Protein 3PZ6 (pdb70)

CATH classification: 3.90.740.10

Foldseek 3Di:
DKWKWFWWWQDDVVVVVVVVVCPPVVVDDDDDDDDDPLSVVVVVVLVVLPLPAAIETEIATDPFLLLQQFFQAKEAAQADKWFWFAQARRYIYIFQPLQQQLCQCVPRHHPDPRRDTRTRGMDGSLSQFQTWTCGPNYPDRIAGYHYDNPQDSNDTGRMHTAQQLQQLVSVQVLVCLLVCPVVVVVVSVHPNVVHRVVRDGDQFKQQPVQGRSQSCRQCVVVPAPVVSNVVSNCCRVVSQQPRIATCDTPRHRHHSVVCRVVSSVVCVVVVRIDMGDDD/DKWWWFWWWQDDVPVVVVVVVCVVVPPDDDDDDDDDPLSVVVVVLLVVQDADQAIETEIAIDPFLLLLQFFLAKEAAQAAKWFWFAFAPRYIYIFQPLAQQQCQCVPGHHPDDRRDTGTGGIDGSNSQFQTWTQGPNYPDRIAGYHYDNPFDSNPDRRMHTAQQLQQLSSVQVLVCCLVCPVVPVVVSVHPNVVHRPVRDHDQFKQQPVAGRSQSVRQCVVVPDDVVVNVVSNCCRVPSQQPRIATCDTPRHGHHSVVCRVVSSVVCVVVVRIDMGDD/DKWWFWWWQDDVVVVPVDDDDPLSVVVVVVQVVLVQPQATETEIAIDPFLLLLQFFQAKEAAQAAKWWWWDPDPRYIYIFFPLQQVQCVPPDHTHTGDIDGSLSQFQTWTQGPNYPDRIAGYHYDHVQDSNDDRRMHTAQQLQQLVSVVVLVCCLVCPVVRVVVNVNPNVVHRVVRDGDQFKAQVVAGRSQSVRCDVVVDDPDPVSVVSRCVRVPSQQPRIATCDGPRHGHHSVVCSVVSSVVCVVVVRIDDGDHD/DKKWFWWWQDDPVPVPVDDPLSVVVVVVQVVQVQPQAIETETAIDPFLLLLQFFLAKEAAQADKWWWKDPDPRYIYIFQPLQQVQCVVPPPIDTGDIDGSLSQFQTWTQGPNYPDRIAGYHYDNPQDSNDHRRMHTAQQLQQLVSVVVLVCCLVCPPVRCVVSVNDNVPHRPVRDGDQFKQQPPQGTSNSVSLCVVVVDDVSSVVSRCCRVVSQQPGIATCDGPRHPHRSPVCSVVSSVVCVVVVRIDDGDDDD/DKKWWFWWWQDDCVVVCVPDDQVLSVVVVVLQVVQPQPQAIETETAIDLFLLLLQFFLAKEAAQAAKWFWWDPDPRYIYIFFPLCCVQCVCPTHTGGIDGSLSQAQTWTQGPNYPDRIAGYHYDNPFDSNDDGRMHTAQLLQQLVNVQVLVCLLVCPVPRVVVSVHPCVPHRVVRDHDQFKQQPVAGRSRSVRLQVVVVHPDCSRVVSRVVRVVSQCVRIATCDTPRHRHHSVVCRVVSVVVCVVVVRIDMGDDD/DKWWFWWWQDDCVVVCPDDDPLSVVVVVVLVVLPDPQATETETAIDPFLLLQQFFLAKEAAQAAKWWWWDPDPRYIYIFFVLQCVQVVCVIDTRDMDGVLSQAQTWTQGPNYPDRIAGYHYDNPFDSNDDGRMHTAQQLQQLLNVLVLVCLLVCPVPRVVVSVNPCVPHGVVRDHDQFKQQPVQGGSNSCSQCVVDDRPSDDVSSVVSRCVSVVSQLVRMATCDGPRHGHGSVVCSVVSVVVCVVVVRTDDDDDDDPDD

Structure (mmCIF, N/CA/C/O backbone):
data_3PZ6
#
_entry.id   3PZ6
#
_cell.length_a   232.280
_cell.length_b   72.094
_cell.length_c   111.249
_cell.angle_alpha   90.00
_cell.angle_beta   95.06
_cell.angle_gamma   90.00
#
_symmetry.space_group_name_H-M   'C 1 2 1'
#
loop_
_entity.id
_entity.type
_entity.pdbx_description
1 polymer 'Leucyl-tRNA synthetase'
2 water water
#
loop_
_atom_site.group_PDB
_atom_site.id
_atom_site.type_symbol
_atom_site.label_atom_id
_atom_site.label_alt_id
_atom_site.label_comp_id
_atom_site.label_asym_id
_atom_site.label_entity_id
_atom_site.label_seq_id
_atom_site.pdbx_PDB_ins_code
_atom_site.Cartn_x
_atom_site.Cartn_y
_atom_site.Cartn_z
_atom_site.occupancy
_atom_site.B_iso_or_equiv
_atom_site.auth_seq_id
_atom_site.auth_comp_id
_atom_site.auth_asym_id
_atom_site.auth_atom_id
_atom_site.pdbx_PDB_model_num
ATOM 1 N N . GLN A 1 9 ? 76.683 -10.634 50.219 1.00 61.72 259 GLN A N 1
ATOM 2 C CA . GLN A 1 9 ? 75.734 -10.460 49.078 1.00 69.87 259 GLN A CA 1
ATOM 3 C C . GLN A 1 9 ? 76.446 -10.506 47.720 1.00 67.53 259 GLN A C 1
ATOM 4 O O . GLN A 1 9 ? 77.499 -9.878 47.528 1.00 59.14 259 GLN A O 1
ATOM 6 N N . GLU A 1 10 ? 75.860 -11.259 46.790 1.00 58.65 260 GLU A N 1
ATOM 7 C CA . GLU A 1 10 ? 76.360 -11.351 45.426 1.00 53.40 260 GLU A CA 1
ATOM 8 C C . GLU A 1 10 ? 75.757 -10.254 44.552 1.00 58.99 260 GLU A C 1
ATOM 9 O O . GLU A 1 10 ? 74.569 -9.937 44.666 1.00 59.45 260 GLU A O 1
ATOM 11 N N . TYR A 1 11 ? 76.587 -9.671 43.691 1.00 54.97 261 TYR A N 1
ATOM 12 C CA . TYR A 1 11 ? 76.111 -8.738 42.675 1.00 51.64 261 TYR A CA 1
ATOM 13 C C . TYR A 1 11 ? 75.861 -9.470 41.363 1.00 43.57 261 TYR A C 1
ATOM 14 O O . TYR A 1 11 ? 76.651 -10.324 40.962 1.00 46.78 261 TYR A O 1
ATOM 23 N N . ILE A 1 12 ? 74.764 -9.136 40.694 1.00 42.75 262 ILE A N 1
ATOM 24 C CA . ILE A 1 12 ? 74.530 -9.630 39.342 1.00 41.05 262 ILE A CA 1
ATOM 25 C C . ILE A 1 12 ? 74.995 -8.567 38.345 1.00 43.32 262 ILE A C 1
ATOM 26 O O . ILE A 1 12 ? 74.455 -7.462 38.306 1.00 41.14 262 ILE A O 1
ATOM 31 N N . GLY A 1 13 ? 76.018 -8.902 37.564 1.00 37.82 263 GLY A N 1
ATOM 32 C CA . GLY A 1 13 ? 76.568 -7.982 36.582 1.00 34.43 263 GLY A CA 1
ATOM 33 C C . GLY A 1 13 ? 75.957 -8.228 35.222 1.00 34.45 263 GLY A C 1
ATOM 34 O O . GLY A 1 13 ? 76.269 -9.218 34.575 1.00 38.76 263 GLY A O 1
ATOM 35 N N . ILE A 1 14 ? 75.088 -7.320 34.790 1.00 31.96 264 ILE A N 1
ATOM 36 C CA . ILE A 1 14 ? 74.371 -7.474 33.532 1.00 30.52 264 ILE A CA 1
ATOM 37 C C . ILE A 1 14 ? 75.282 -7.137 32.359 1.00 28.46 264 ILE A C 1
ATOM 38 O O . ILE A 1 14 ? 75.921 -6.088 32.348 1.00 34.49 264 ILE A O 1
ATOM 43 N N . LYS A 1 15 ? 75.345 -8.037 31.383 1.00 23.44 265 LYS A N 1
ATOM 44 C CA . LYS A 1 15 ? 76.174 -7.833 30.206 1.00 25.47 265 LYS A CA 1
ATOM 45 C C . LYS A 1 15 ? 75.440 -7.005 29.154 1.00 36.88 265 LYS A C 1
ATOM 46 O O . LYS A 1 15 ? 74.637 -7.525 28.377 1.00 36.42 265 LYS A O 1
ATOM 52 N N . LEU A 1 16 ? 75.715 -5.706 29.149 1.00 33.31 266 LEU A N 1
ATOM 53 C CA . LEU A 1 16 ? 75.144 -4.812 28.160 1.00 33.13 266 LEU A CA 1
ATOM 54 C C . LEU A 1 16 ? 76.070 -4.767 26.952 1.00 35.33 266 LEU A C 1
ATOM 55 O O . LEU A 1 16 ? 77.153 -4.181 27.008 1.00 36.65 266 LEU A O 1
ATOM 60 N N . GLU A 1 17 ? 75.647 -5.401 25.863 1.00 35.17 267 GLU A N 1
ATOM 61 C CA . GLU A 1 17 ? 76.505 -5.541 24.692 1.00 38.16 267 GLU A CA 1
ATOM 62 C C . GLU A 1 17 ? 76.585 -4.246 23.899 1.00 35.48 267 GLU A C 1
ATOM 63 O O . GLU A 1 17 ? 75.572 -3.740 23.409 1.00 31.73 267 GLU A O 1
ATOM 69 N N . LEU A 1 18 ? 77.795 -3.716 23.780 1.00 31.05 268 LEU A N 1
ATOM 70 C CA . LEU A 1 18 ? 78.037 -2.581 22.914 1.00 32.59 268 LEU A CA 1
ATOM 71 C C . LEU A 1 18 ? 77.849 -3.043 21.478 1.00 31.01 268 LEU A C 1
ATOM 72 O O . LEU A 1 18 ? 78.605 -3.872 20.979 1.00 33.00 268 LEU A O 1
ATOM 77 N N . ILE A 1 19 ? 76.813 -2.515 20.839 1.00 34.58 269 ILE A N 1
ATOM 78 C CA . ILE A 1 19 ? 76.425 -2.913 19.492 1.00 32.95 269 ILE A CA 1
ATOM 79 C C . ILE A 1 19 ? 77.534 -2.641 18.483 1.00 33.77 269 ILE A C 1
ATOM 80 O O . ILE A 1 19 ? 78.085 -1.548 18.430 1.00 35.63 269 ILE A O 1
ATOM 85 N N . ASN A 1 20 ? 77.867 -3.658 17.699 1.00 42.64 270 ASN A N 1
ATOM 86 C CA . ASN A 1 20 ? 78.842 -3.513 16.634 1.00 40.22 270 ASN A CA 1
ATOM 87 C C . ASN A 1 20 ? 78.112 -3.297 15.318 1.00 44.51 270 ASN A C 1
ATOM 88 O O . ASN A 1 20 ? 77.531 -4.228 14.751 1.00 46.91 270 ASN A O 1
ATOM 93 N N . TYR A 1 21 ? 78.137 -2.054 14.847 1.00 41.23 271 TYR A N 1
ATOM 94 C CA . TYR A 1 21 ? 77.423 -1.677 13.637 1.00 43.05 271 TYR A CA 1
ATOM 95 C C . TYR A 1 21 ? 78.140 -2.122 12.369 1.00 50.70 271 TYR A C 1
ATOM 96 O O . TYR A 1 21 ? 77.530 -2.183 11.300 1.00 60.72 271 TYR A O 1
ATOM 105 N N . THR A 1 22 ? 79.430 -2.429 12.494 1.00 45.59 272 THR A N 1
ATOM 106 C CA . THR A 1 22 ? 80.200 -2.988 11.391 1.00 49.62 272 THR A CA 1
ATOM 107 C C . THR A 1 22 ? 79.718 -4.404 11.098 1.00 57.87 272 THR A C 1
ATOM 108 O O . THR A 1 22 ? 79.348 -4.712 9.961 1.00 63.93 272 THR A O 1
ATOM 112 N N . THR A 1 23 ? 79.701 -5.252 12.127 1.00 52.32 273 THR A N 1
ATOM 113 C CA . THR A 1 23 ? 79.253 -6.635 11.979 1.00 55.59 273 THR A CA 1
ATOM 114 C C . THR A 1 23 ? 77.844 -6.686 11.383 1.00 65.94 273 THR A C 1
ATOM 115 O O . THR A 1 23 ? 77.619 -7.360 10.373 1.00 73.06 273 THR A O 1
ATOM 119 N N . LEU A 1 24 ? 76.920 -5.944 11.994 1.00 61.41 274 LEU A N 1
ATOM 120 C CA . LEU A 1 24 ? 75.523 -5.874 11.550 1.00 62.07 274 LEU A CA 1
ATOM 121 C C . LEU A 1 24 ? 75.376 -5.507 10.074 1.00 68.90 274 LEU A C 1
ATOM 122 O O . LEU A 1 24 ? 74.486 -6.017 9.390 1.00 73.71 274 LEU A O 1
ATOM 127 N N . LEU A 1 25 ? 76.249 -4.626 9.592 1.00 69.65 275 LEU A N 1
ATOM 128 C CA . LEU A 1 25 ? 76.220 -4.181 8.199 1.00 71.76 275 LEU A CA 1
ATOM 129 C C . LEU A 1 25 ? 76.795 -5.244 7.254 1.00 77.25 275 LEU A C 1
ATOM 130 O O . LEU A 1 25 ? 76.387 -5.339 6.091 1.00 79.23 275 LEU A O 1
ATOM 135 N N . GLU A 1 26 ? 77.739 -6.034 7.766 1.00 74.38 276 GLU A N 1
ATOM 136 C CA . GLU A 1 26 ? 78.312 -7.165 7.032 1.00 74.89 276 GLU A CA 1
ATOM 137 C C . GLU A 1 26 ? 77.555 -8.462 7.350 1.00 78.69 276 GLU A C 1
ATOM 138 O O . GLU A 1 26 ? 78.103 -9.563 7.245 1.00 76.91 276 GLU A O 1
ATOM 140 N N . GLU A 1 27 ? 76.293 -8.311 7.747 1.00 78.19 277 GLU A N 1
ATOM 141 C CA . GLU A 1 27 ? 75.392 -9.430 8.011 1.00 75.55 277 GLU A CA 1
ATOM 142 C C . GLU A 1 27 ? 73.993 -9.093 7.501 1.00 78.47 277 GLU A C 1
ATOM 143 O O . GLU A 1 27 ? 73.180 -9.987 7.247 1.00 77.52 277 GLU A O 1
ATOM 145 N N . GLN A 1 28 ? 73.726 -7.796 7.350 1.00 81.35 278 GLN A N 1
ATOM 146 C CA . GLN A 1 28 ? 72.484 -7.310 6.745 1.00 87.06 278 GLN A CA 1
ATOM 147 C C . GLN A 1 28 ? 72.499 -7.464 5.221 1.00 88.23 278 GLN A C 1
ATOM 148 O O . GLN A 1 28 ? 71.626 -6.933 4.528 1.00 91.07 278 GLN A O 1
ATOM 150 N N . ARG A 1 29 ? 73.494 -8.190 4.711 1.00 85.18 279 ARG A N 1
ATOM 151 C CA . ARG A 1 29 ? 73.614 -8.479 3.282 1.00 88.32 279 ARG A CA 1
ATOM 152 C C . ARG A 1 29 ? 73.531 -9.986 3.008 1.00 90.07 279 ARG A C 1
ATOM 153 O O . ARG A 1 29 ? 73.599 -10.423 1.854 1.00 82.82 279 ARG A O 1
ATOM 161 N N . GLU A 1 30 ? 73.364 -10.757 4.087 1.00 89.21 280 GLU A N 1
ATOM 162 C CA . GLU A 1 30 ? 73.263 -12.225 4.065 1.00 75.72 280 GLU A CA 1
ATOM 163 C C . GLU A 1 30 ? 74.553 -12.896 3.611 1.00 72.73 280 GLU A C 1
ATOM 164 O O . GLU A 1 30 ? 75.456 -13.121 4.416 1.00 76.15 280 GLU A O 1
ATOM 166 N N . ALA A 1 47 ? 60.519 -0.404 -0.701 1.00 57.70 297 ALA A N 1
ATOM 167 C CA . ALA A 1 47 ? 60.256 0.852 -0.004 1.00 83.05 297 ALA A CA 1
ATOM 168 C C . ALA A 1 47 ? 61.300 1.909 -0.356 1.00 86.53 297 ALA A C 1
ATOM 169 O O . ALA A 1 47 ? 62.327 1.592 -0.973 1.00 86.88 297 ALA A O 1
ATOM 171 N N . GLU A 1 48 ? 61.028 3.158 0.039 1.00 80.72 298 GLU A N 1
ATOM 172 C CA . GLU A 1 48 ? 61.896 4.313 -0.245 1.00 83.59 298 GLU A CA 1
ATOM 173 C C . GLU A 1 48 ? 62.090 4.567 -1.746 1.00 87.09 298 GLU A C 1
ATOM 174 O O . GLU A 1 48 ? 62.083 5.718 -2.193 1.00 77.12 298 GLU A O 1
ATOM 176 N N . LYS A 1 49 ? 62.254 3.486 -2.511 1.00 85.41 299 LYS A N 1
ATOM 177 C CA . LYS A 1 49 ? 62.282 3.529 -3.972 1.00 80.16 299 LYS A CA 1
ATOM 178 C C . LYS A 1 49 ? 60.925 3.941 -4.556 1.00 80.54 299 LYS A C 1
ATOM 179 O O . LYS A 1 49 ? 60.689 3.805 -5.759 1.00 78.37 299 LYS A O 1
ATOM 181 N N . LEU A 1 50 ? 60.044 4.443 -3.690 1.00 78.82 300 LEU A N 1
ATOM 182 C CA . LEU A 1 50 ? 58.726 4.940 -4.081 1.00 66.63 300 LEU A CA 1
ATOM 183 C C . LEU A 1 50 ? 58.360 6.239 -3.347 1.00 73.22 300 LEU A C 1
ATOM 184 O O . LEU A 1 50 ? 57.243 6.390 -2.843 1.00 68.95 300 LEU A O 1
ATOM 189 N N . ASN A 1 51 ? 59.318 7.167 -3.304 1.00 73.12 301 ASN A N 1
ATOM 190 C CA . ASN A 1 51 ? 59.148 8.503 -2.714 1.00 74.40 301 ASN A CA 1
ATOM 191 C C . ASN A 1 51 ? 58.394 8.535 -1.377 1.00 79.44 301 ASN A C 1
ATOM 192 O O . ASN A 1 51 ? 57.518 9.380 -1.151 1.00 82.58 301 ASN A O 1
ATOM 194 N N . ILE A 1 52 ? 58.743 7.595 -0.505 1.00 80.23 302 ILE A N 1
ATOM 195 C CA . ILE A 1 52 ? 58.257 7.585 0.868 1.00 82.70 302 ILE A CA 1
ATOM 196 C C . ILE A 1 52 ? 59.476 7.594 1.801 1.00 80.53 302 ILE A C 1
ATOM 197 O O . ILE A 1 52 ? 60.249 6.626 1.850 1.00 79.35 302 ILE A O 1
ATOM 202 N N . LYS A 1 53 ? 59.648 8.702 2.520 1.00 74.31 303 LYS A N 1
ATOM 203 C CA . LYS A 1 53 ? 60.868 8.936 3.295 1.00 85.29 303 LYS A CA 1
ATOM 204 C C . LYS A 1 53 ? 60.902 8.180 4.620 1.00 85.88 303 LYS A C 1
ATOM 205 O O . LYS A 1 53 ? 59.929 8.196 5.384 1.00 82.99 303 LYS A O 1
ATOM 207 N N . LEU A 1 54 ? 62.029 7.516 4.872 1.00 83.35 304 LEU A N 1
ATOM 208 C CA . LEU A 1 54 ? 62.305 6.898 6.173 1.00 86.14 304 LEU A CA 1
ATOM 209 C C . LEU A 1 54 ? 63.797 6.868 6.528 1.00 86.39 304 LEU A C 1
ATOM 210 O O . LEU A 1 54 ? 64.670 7.007 5.656 1.00 80.69 304 LEU A O 1
ATOM 215 N N . PRO A 1 55 ? 64.060 6.698 7.824 1.00 85.84 305 PRO A N 1
ATOM 216 C CA . PRO A 1 55 ? 65.404 6.742 8.393 1.00 86.63 305 PRO A CA 1
ATOM 217 C C . PRO A 1 55 ? 66.411 5.878 7.636 1.00 87.88 305 PRO A C 1
ATOM 218 O O . PRO A 1 55 ? 66.159 4.694 7.378 1.00 80.09 305 PRO A O 1
ATOM 220 N N . ARG A 1 56 ? 67.544 6.483 7.272 1.00 89.16 306 ARG A N 1
ATOM 221 C CA . ARG A 1 56 ? 68.678 5.744 6.709 1.00 82.93 306 ARG A CA 1
ATOM 222 C C . ARG A 1 56 ? 69.237 4.822 7.792 1.00 78.95 306 ARG A C 1
ATOM 223 O O . ARG A 1 56 ? 69.036 5.078 8.988 1.00 71.23 306 ARG A O 1
ATOM 225 N N . PHE A 1 57 ? 69.921 3.749 7.388 1.00 75.72 307 PHE A N 1
ATOM 226 C CA . PHE A 1 57 ? 70.456 2.800 8.365 1.00 74.40 307 PHE A CA 1
ATOM 227 C C . PHE A 1 57 ? 71.245 3.523 9.457 1.00 72.38 307 PHE A C 1
ATOM 228 O O . PHE A 1 57 ? 72.231 4.217 9.180 1.00 65.66 307 PHE A O 1
ATOM 236 N N . TYR A 1 58 ? 70.782 3.363 10.692 1.00 65.45 308 TYR A N 1
ATOM 237 C CA . TYR A 1 58 ? 71.367 4.052 11.830 1.00 55.63 308 TYR A CA 1
ATOM 238 C C . TYR A 1 58 ? 72.736 3.482 12.201 1.00 50.38 308 TYR A C 1
ATOM 239 O O . TYR A 1 58 ? 72.973 2.280 12.088 1.00 48.14 308 TYR A O 1
ATOM 248 N N . SER A 1 59 ? 73.626 4.367 12.643 1.00 47.17 309 SER A N 1
ATOM 249 C CA . SER A 1 59 ? 74.954 3.990 13.108 1.00 45.63 309 SER A CA 1
ATOM 250 C C . SER A 1 59 ? 75.393 4.944 14.213 1.00 45.96 309 SER A C 1
ATOM 251 O O . SER A 1 59 ? 75.258 6.164 14.082 1.00 48.98 309 SER A O 1
ATOM 254 N N . ASN A 1 60 ? 75.908 4.385 15.304 1.00 42.83 310 ASN A N 1
ATOM 255 C CA . ASN A 1 60 ? 76.355 5.188 16.437 1.00 35.04 310 ASN A CA 1
ATOM 256 C C . ASN A 1 60 ? 77.865 5.394 16.430 1.00 37.58 310 ASN A C 1
ATOM 257 O O . ASN A 1 60 ? 78.623 4.430 16.555 1.00 38.36 310 ASN A O 1
ATOM 262 N N . PRO A 1 61 ? 78.302 6.661 16.299 1.00 36.40 311 PRO A N 1
ATOM 263 C CA . PRO A 1 61 ? 79.710 7.041 16.192 1.00 28.93 311 PRO A CA 1
ATOM 264 C C . PRO A 1 61 ? 80.524 6.834 17.467 1.00 34.49 311 PRO A C 1
ATOM 265 O O . PRO A 1 61 ? 81.743 6.689 17.392 1.00 42.75 311 PRO A O 1
ATOM 269 N N . LYS A 1 62 ? 79.871 6.837 18.623 1.00 31.38 312 LYS A N 1
ATOM 270 C CA . LYS A 1 62 ? 80.566 6.565 19.876 1.00 30.36 312 LYS A CA 1
ATOM 271 C C . LYS A 1 62 ? 80.975 5.095 19.955 1.00 33.45 312 LYS A C 1
ATOM 272 O O . LYS A 1 62 ? 82.046 4.774 20.465 1.00 30.27 312 LYS A O 1
ATOM 278 N N . ASN A 1 63 ? 80.115 4.215 19.444 1.00 30.32 313 ASN A N 1
ATOM 279 C CA . ASN A 1 63 ? 80.405 2.784 19.374 1.00 33.82 313 ASN A CA 1
ATOM 280 C C . ASN A 1 63 ? 81.603 2.500 18.469 1.00 34.30 313 ASN A C 1
ATOM 281 O O . ASN A 1 63 ? 82.505 1.750 18.848 1.00 34.46 313 ASN A O 1
ATOM 286 N N . LYS A 1 64 ? 81.608 3.124 17.290 1.00 30.01 314 LYS A N 1
ATOM 287 C CA . LYS A 1 64 ? 82.695 2.985 16.325 1.00 35.91 314 LYS A CA 1
ATOM 288 C C . LYS A 1 64 ? 84.045 3.423 16.903 1.00 40.90 314 LYS A C 1
ATOM 289 O O . LYS A 1 64 ? 85.050 2.729 16.733 1.00 45.01 314 LYS A O 1
ATOM 291 N N . ALA A 1 65 ? 84.060 4.558 17.599 1.00 31.96 315 ALA A N 1
ATOM 292 C CA . ALA A 1 65 ? 85.296 5.080 18.184 1.00 38.10 315 ALA A CA 1
ATOM 293 C C . ALA A 1 65 ? 85.871 4.161 19.258 1.00 40.15 315 ALA A C 1
ATOM 294 O O . ALA A 1 65 ? 87.090 4.010 19.353 1.00 41.45 315 ALA A O 1
ATOM 296 N N . ILE A 1 66 ? 84.995 3.551 20.059 1.00 35.01 316 ILE A N 1
ATOM 297 C CA . ILE A 1 66 ? 85.423 2.564 21.048 1.00 34.86 316 ILE A CA 1
ATOM 298 C C . ILE A 1 66 ? 86.056 1.356 20.349 1.00 42.95 316 ILE A C 1
ATOM 299 O O . ILE A 1 66 ? 87.119 0.894 20.757 1.00 43.04 316 ILE A O 1
ATOM 304 N N . PHE A 1 67 ? 85.410 0.869 19.288 1.00 38.66 317 PHE A N 1
ATOM 305 C CA . PHE A 1 67 ? 85.932 -0.267 18.527 1.00 45.89 317 PHE A CA 1
ATOM 306 C C . PHE A 1 67 ? 87.259 0.060 17.840 1.00 47.76 317 PHE A C 1
ATOM 307 O O . PHE A 1 67 ? 88.209 -0.714 17.934 1.00 50.35 317 PHE A O 1
ATOM 315 N N . ASP A 1 68 ? 87.325 1.212 17.175 1.00 45.49 318 ASP A N 1
ATOM 316 C CA . ASP A 1 68 ? 88.557 1.663 16.520 1.00 47.05 318 ASP A CA 1
ATOM 317 C C . ASP A 1 68 ? 89.744 1.692 17.480 1.00 52.54 318 ASP A C 1
ATOM 318 O O . ASP A 1 68 ? 90.857 1.313 17.112 1.00 59.39 318 ASP A O 1
ATOM 323 N N . GLN A 1 69 ? 89.488 2.134 18.709 1.00 52.35 319 GLN A N 1
ATOM 324 C CA . GLN A 1 69 ? 90.495 2.194 19.760 1.00 48.32 319 GLN A CA 1
ATOM 325 C C . GLN A 1 69 ? 90.871 0.792 20.241 1.00 55.78 319 GLN A C 1
ATOM 326 O O . GLN A 1 69 ? 92.038 0.520 20.518 1.00 59.72 319 GLN A O 1
ATOM 332 N N . LEU A 1 70 ? 89.883 -0.095 20.334 1.00 53.53 320 LEU A N 1
ATOM 333 C CA . LEU A 1 70 ? 90.128 -1.480 20.740 1.00 59.13 320 LEU A CA 1
ATOM 334 C C . LEU A 1 70 ? 90.930 -2.243 19.679 1.00 62.40 320 LEU A C 1
ATOM 335 O O . LEU A 1 70 ? 91.792 -3.060 20.004 1.00 60.97 320 LEU A O 1
ATOM 340 N N . TRP A 1 71 ? 90.632 -1.956 18.414 1.00 62.42 321 TRP A N 1
ATOM 341 C CA . TRP A 1 71 ? 91.394 -2.442 17.270 1.00 66.31 321 TRP A CA 1
ATOM 342 C C . TRP A 1 71 ? 92.875 -2.076 17.418 1.00 70.03 321 TRP A C 1
ATOM 343 O O . TRP A 1 71 ? 93.744 -2.945 17.323 1.00 73.19 321 TRP A O 1
ATOM 354 N N . GLU A 1 72 ? 93.149 -0.796 17.675 1.00 66.39 322 GLU A N 1
ATOM 355 C CA . GLU A 1 72 ? 94.518 -0.296 17.859 1.00 68.45 322 GLU A CA 1
ATOM 356 C C . GLU A 1 72 ? 95.124 -0.699 19.216 1.00 73.22 322 GLU A C 1
ATOM 357 O O . GLU A 1 72 ? 96.053 -0.055 19.720 1.00 72.64 322 GLU A O 1
ATOM 359 N N . ASN A 1 73 ? 94.577 -1.762 19.799 1.00 72.71 323 ASN A N 1
ATOM 360 C CA . ASN A 1 73 ? 95.121 -2.394 20.998 1.00 72.62 323 ASN A CA 1
ATOM 361 C C . ASN A 1 73 ? 95.109 -3.915 20.824 1.00 71.43 323 ASN A C 1
ATOM 362 O O . ASN A 1 73 ? 95.215 -4.670 21.797 1.00 68.90 323 ASN A O 1
ATOM 367 N N . GLN A 1 74 ? 94.973 -4.333 19.561 1.00 70.90 324 GLN A N 1
ATOM 368 C CA . GLN A 1 74 ? 95.029 -5.740 19.122 1.00 75.31 324 GLN A CA 1
ATOM 369 C C . GLN A 1 74 ? 93.969 -6.637 19.773 1.00 75.85 324 GLN A C 1
ATOM 370 O O . GLN A 1 74 ? 94.289 -7.661 20.383 1.00 74.38 324 GLN A O 1
ATOM 376 N N . VAL A 1 75 ? 92.706 -6.243 19.620 1.00 74.77 325 VAL A N 1
ATOM 377 C CA . VAL A 1 75 ? 91.580 -6.981 20.188 1.00 72.77 325 VAL A CA 1
ATOM 378 C C . VAL A 1 75 ? 90.980 -7.988 19.187 1.00 85.22 325 VAL A C 1
ATOM 379 O O . VAL A 1 75 ? 90.172 -8.847 19.565 1.00 86.82 325 VAL A O 1
ATOM 383 N N . ASP A 1 76 ? 91.401 -7.889 17.924 1.00 90.09 326 ASP A N 1
ATOM 384 C CA . ASP A 1 76 ? 90.829 -8.672 16.820 1.00 92.95 326 ASP A CA 1
ATOM 385 C C . ASP A 1 76 ? 89.311 -8.465 16.751 1.00 92.77 326 ASP A C 1
ATOM 386 O O . ASP A 1 76 ? 88.844 -7.320 16.771 1.00 91.17 326 ASP A O 1
ATOM 388 N N . ASN A 1 77 ? 88.553 -9.558 16.667 1.00 89.44 327 ASN A N 1
ATOM 389 C CA . ASN A 1 77 ? 87.096 -9.491 16.703 1.00 87.82 327 ASN A CA 1
ATOM 390 C C . ASN A 1 77 ? 86.543 -10.201 17.932 1.00 81.70 327 ASN A C 1
ATOM 391 O O . ASN A 1 77 ? 86.587 -11.430 18.035 1.00 78.56 327 ASN A O 1
ATOM 396 N N . ALA A 1 78 ? 86.035 -9.408 18.867 1.00 76.81 328 ALA A N 1
ATOM 397 C CA . ALA A 1 78 ? 85.515 -9.923 20.124 1.00 64.81 328 ALA A CA 1
ATOM 398 C C . ALA A 1 78 ? 84.207 -9.227 20.488 1.00 57.74 328 ALA A C 1
ATOM 399 O O . ALA A 1 78 ? 83.924 -8.127 20.009 1.00 58.72 328 ALA A O 1
ATOM 401 N N . LYS A 1 79 ? 83.408 -9.877 21.328 1.00 49.68 329 LYS A N 1
ATOM 402 C CA . LYS A 1 79 ? 82.176 -9.278 21.816 1.00 47.19 329 LYS A CA 1
ATOM 403 C C . LYS A 1 79 ? 82.482 -8.385 23.017 1.00 47.87 329 LYS A C 1
ATOM 404 O O . LYS A 1 79 ? 83.198 -8.794 23.937 1.00 49.32 329 LYS A O 1
ATOM 410 N N . VAL A 1 80 ? 81.946 -7.163 22.991 1.00 40.48 330 VAL A N 1
ATOM 411 C CA . VAL A 1 80 ? 82.259 -6.143 23.996 1.00 35.75 330 VAL A CA 1
ATOM 412 C C . VAL A 1 80 ? 81.012 -5.796 24.814 1.00 38.41 330 VAL A C 1
ATOM 413 O O . VAL A 1 80 ? 79.961 -5.493 24.253 1.00 39.97 330 VAL A O 1
ATOM 417 N N . TYR A 1 81 ? 81.141 -5.843 26.137 1.00 35.05 331 TYR A N 1
ATOM 418 C CA . TYR A 1 81 ? 80.009 -5.630 27.037 1.00 34.27 331 TYR A CA 1
ATOM 419 C C . TYR A 1 81 ? 80.307 -4.607 28.123 1.00 36.31 331 TYR A C 1
ATOM 420 O O . TYR A 1 81 ? 81.325 -4.700 28.812 1.00 35.14 331 TYR A O 1
ATOM 429 N N . LEU A 1 82 ? 79.408 -3.639 28.286 1.00 34.34 332 LEU A N 1
ATOM 430 C CA . LEU A 1 82 ? 79.372 -2.846 29.510 1.00 34.53 332 LEU A CA 1
ATOM 431 C C . LEU A 1 82 ? 78.770 -3.726 30.597 1.00 33.44 332 LEU A C 1
ATOM 432 O O . LEU A 1 82 ? 77.741 -4.361 30.374 1.00 37.03 332 LEU A O 1
ATOM 437 N N . LEU A 1 83 ? 79.422 -3.793 31.754 1.00 27.75 333 LEU A N 1
ATOM 438 C CA . LEU A 1 83 ? 78.898 -4.594 32.857 1.00 28.48 333 LEU A CA 1
ATOM 439 C C . LEU A 1 83 ? 78.285 -3.698 33.921 1.00 29.59 333 LEU A C 1
ATOM 440 O O . LEU A 1 83 ? 78.950 -2.816 34.459 1.00 29.54 333 LEU A O 1
ATOM 445 N N . ALA A 1 84 ? 77.003 -3.921 34.193 1.00 29.89 334 ALA A N 1
ATOM 446 C CA . ALA A 1 84 ? 76.245 -3.098 35.121 1.00 28.38 334 ALA A CA 1
ATOM 447 C C . ALA A 1 84 ? 75.719 -3.939 36.268 1.00 31.03 334 ALA A C 1
ATOM 448 O O . ALA A 1 84 ? 74.898 -4.829 36.061 1.00 35.49 334 ALA A O 1
ATOM 450 N N . ALA A 1 85 ? 76.199 -3.657 37.476 1.00 31.13 335 ALA A N 1
ATOM 451 C CA . ALA A 1 85 ? 75.765 -4.392 38.663 1.00 35.77 335 ALA A CA 1
ATOM 452 C C . ALA A 1 85 ? 74.303 -4.107 38.954 1.00 34.31 335 ALA A C 1
ATOM 453 O O . ALA A 1 85 ? 73.838 -2.981 38.768 1.00 35.10 335 ALA A O 1
ATOM 455 N N . THR A 1 86 ? 73.585 -5.136 39.395 1.00 31.44 336 THR A N 1
ATOM 456 C CA . THR A 1 86 ? 72.209 -4.990 39.851 1.00 31.38 336 THR A CA 1
ATOM 457 C C . THR A 1 86 ? 71.891 -6.022 40.927 1.00 34.29 336 THR A C 1
ATOM 458 O O . THR A 1 86 ? 72.418 -7.139 40.922 1.00 33.42 336 THR A O 1
ATOM 462 N N . LEU A 1 87 ? 71.030 -5.626 41.852 1.00 34.34 337 LEU A N 1
ATOM 463 C CA . LEU A 1 87 ? 70.531 -6.520 42.876 1.00 37.33 337 LEU A CA 1
ATOM 464 C C . LEU A 1 87 ? 69.103 -6.937 42.547 1.00 37.25 337 LEU A C 1
ATOM 465 O O . LEU A 1 87 ? 68.492 -7.717 43.276 1.00 37.69 337 LEU A O 1
ATOM 470 N N . ARG A 1 88 ? 68.586 -6.418 41.435 1.00 40.14 338 ARG A N 1
ATOM 471 C CA . ARG A 1 88 ? 67.183 -6.605 41.065 1.00 40.80 338 ARG A CA 1
ATOM 472 C C . ARG A 1 88 ? 67.025 -7.148 39.647 1.00 32.07 338 ARG A C 1
ATOM 473 O O . ARG A 1 88 ? 66.589 -6.420 38.759 1.00 33.04 338 ARG A O 1
ATOM 481 N N . PRO A 1 89 ? 67.364 -8.433 39.435 1.00 34.67 339 PRO A N 1
ATOM 482 C CA . PRO A 1 89 ? 67.334 -9.018 38.092 1.00 31.27 339 PRO A CA 1
ATOM 483 C C . PRO A 1 89 ? 65.927 -9.133 37.489 1.00 35.20 339 PRO A C 1
ATOM 484 O O . PRO A 1 89 ? 65.797 -9.277 36.271 1.00 37.68 339 PRO A O 1
ATOM 488 N N . GLU A 1 90 ? 64.894 -9.076 38.326 1.00 30.11 340 GLU A N 1
ATOM 489 C CA . GLU A 1 90 ? 63.510 -9.160 37.849 1.00 30.78 340 GLU A CA 1
ATOM 490 C C . GLU A 1 90 ? 63.054 -7.886 37.117 1.00 35.12 340 GLU A C 1
ATOM 491 O O . GLU A 1 90 ? 62.114 -7.924 36.316 1.00 32.72 340 GLU A O 1
ATOM 497 N N . THR A 1 91 ? 63.729 -6.769 37.389 1.00 24.30 341 THR A N 1
ATOM 498 C CA . THR A 1 91 ? 63.412 -5.494 36.758 1.00 27.35 341 THR A CA 1
ATOM 499 C C . THR A 1 91 ? 64.089 -5.329 35.391 1.00 28.40 341 THR A C 1
ATOM 500 O O . THR A 1 91 ? 63.873 -4.320 34.707 1.00 22.39 341 THR A O 1
ATOM 504 N N . MET A 1 92 ? 64.887 -6.324 34.994 1.00 27.32 342 MET A N 1
ATOM 505 C CA . MET A 1 92 ? 65.711 -6.234 33.782 1.00 24.73 342 MET A CA 1
ATOM 506 C C . MET A 1 92 ? 64.947 -6.096 32.461 1.00 25.86 342 MET A C 1
ATOM 507 O O . MET A 1 92 ? 65.488 -5.597 31.474 1.00 33.09 342 MET A O 1
ATOM 512 N N . VAL A 1 93 ? 63.693 -6.520 32.443 1.00 24.04 343 VAL A N 1
ATOM 513 C CA . VAL A 1 93 ? 62.861 -6.373 31.255 1.00 24.36 343 VAL A CA 1
ATOM 514 C C . VAL A 1 93 ? 62.325 -4.936 31.084 1.00 26.30 343 VAL A C 1
ATOM 515 O O . VAL A 1 93 ? 61.727 -4.609 30.059 1.00 26.92 343 VAL A O 1
ATOM 519 N N . GLY A 1 94 ? 62.559 -4.083 32.080 1.00 25.92 344 GLY A N 1
ATOM 520 C CA . GLY A 1 94 ? 62.063 -2.703 32.066 1.00 20.15 344 GLY A CA 1
ATOM 521 C C . GLY A 1 94 ? 63.099 -1.634 31.763 1.00 24.54 344 GLY A C 1
ATOM 522 O O . GLY A 1 94 ? 62.811 -0.437 31.873 1.00 28.06 344 GLY A O 1
ATOM 523 N N . GLN A 1 95 ? 64.300 -2.058 31.379 1.00 23.24 345 GLN A N 1
ATOM 524 C CA . GLN A 1 95 ? 65.396 -1.144 31.032 1.00 21.08 345 GLN A CA 1
ATOM 525 C C . GLN A 1 95 ? 65.089 -0.203 29.872 1.00 22.95 345 GLN A C 1
ATOM 526 O O . GLN A 1 95 ? 64.731 -0.643 28.775 1.00 23.46 345 GLN A O 1
ATOM 532 N N . THR A 1 96 ? 65.255 1.091 30.124 1.00 21.60 346 THR A N 1
ATOM 533 C CA . THR A 1 96 ? 65.067 2.120 29.107 1.00 21.59 346 THR A CA 1
ATOM 534 C C . THR A 1 96 ? 66.400 2.702 28.629 1.00 19.19 346 THR A C 1
ATOM 535 O O . THR A 1 96 ? 66.476 3.322 27.566 1.00 17.60 346 THR A O 1
ATOM 539 N N . ASN A 1 97 ? 67.433 2.505 29.444 1.00 18.31 347 ASN A N 1
ATOM 540 C CA . ASN A 1 97 ? 68.757 3.070 29.226 1.00 18.20 347 ASN A CA 1
ATOM 541 C C . ASN A 1 97 ? 69.704 2.519 30.285 1.00 22.58 347 ASN A C 1
ATOM 542 O O . ASN A 1 97 ? 69.321 1.650 31.074 1.00 27.91 347 ASN A O 1
ATOM 547 N N . CYS A 1 98 ? 70.938 3.013 30.302 1.00 20.94 348 CYS A N 1
ATOM 548 C CA . CYS A 1 98 ? 71.844 2.753 31.415 1.00 24.24 348 CYS A CA 1
ATOM 549 C C . CYS A 1 98 ? 72.644 4.016 31.746 1.00 21.85 348 CYS A C 1
ATOM 550 O O . CYS A 1 98 ? 72.510 5.028 31.061 1.00 20.39 348 CYS A O 1
ATOM 553 N N . TRP A 1 99 ? 73.447 3.951 32.808 1.00 21.16 349 TRP A N 1
ATOM 554 C CA . TRP A 1 99 ? 74.117 5.124 33.358 1.00 19.91 349 TRP A CA 1
ATOM 555 C C . TRP A 1 99 ? 75.615 4.897 33.482 1.00 22.27 349 TRP A C 1
ATOM 556 O O . TRP A 1 99 ? 76.047 3.824 33.891 1.00 25.84 349 TRP A O 1
ATOM 567 N N . VAL A 1 100 ? 76.399 5.911 33.125 1.00 21.50 350 VAL A N 1
ATOM 568 C CA . VAL A 1 100 ? 77.833 5.938 33.413 1.00 22.51 350 VAL A CA 1
ATOM 569 C C . VAL A 1 100 ? 78.167 7.289 34.015 1.00 24.78 350 VAL A C 1
ATOM 570 O O . VAL A 1 100 ? 77.433 8.253 33.805 1.00 27.50 350 VAL A O 1
ATOM 574 N N . LEU A 1 101 ? 79.250 7.356 34.785 1.00 27.95 351 LEU A N 1
ATOM 575 C CA . LEU A 1 101 ? 79.750 8.636 35.278 1.00 27.23 351 LEU A CA 1
ATOM 576 C C . LEU A 1 101 ? 80.500 9.337 34.150 1.00 26.93 351 LEU A C 1
ATOM 577 O O . LEU A 1 101 ? 81.524 8.824 33.670 1.00 28.02 351 LEU A O 1
ATOM 582 N N . PRO A 1 102 ? 79.993 10.505 33.717 1.00 24.32 352 PRO A N 1
ATOM 583 C CA . PRO A 1 102 ? 80.560 11.227 32.570 1.00 26.01 352 PRO A CA 1
ATOM 584 C C . PRO A 1 102 ? 82.051 11.507 32.715 1.00 30.79 352 PRO A C 1
ATOM 585 O O . PRO A 1 102 ? 82.755 11.618 31.711 1.00 30.81 352 PRO A O 1
ATOM 589 N N . THR A 1 103 ? 82.523 11.602 33.956 1.00 32.56 353 THR A N 1
ATOM 590 C CA . THR A 1 103 ? 83.932 11.876 34.236 1.00 31.06 353 THR A CA 1
ATOM 591 C C . THR A 1 103 ? 84.683 10.621 34.684 1.00 28.95 353 THR A C 1
ATOM 592 O O . THR A 1 103 ? 85.903 10.630 34.821 1.00 32.25 353 THR A O 1
ATOM 596 N N . GLY A 1 104 ? 83.947 9.537 34.888 1.00 28.54 354 GLY A N 1
ATOM 597 C CA . GLY A 1 104 ? 84.539 8.264 35.279 1.00 29.30 354 GLY A CA 1
ATOM 598 C C . GLY A 1 104 ? 85.641 7.762 34.360 1.00 35.32 354 GLY A C 1
ATOM 599 O O . GLY A 1 104 ? 85.632 8.005 33.143 1.00 32.33 354 GLY A O 1
ATOM 600 N N . ARG A 1 105 ? 86.604 7.068 34.959 1.00 38.79 355 ARG A N 1
ATOM 601 C CA . ARG A 1 105 ? 87.628 6.367 34.204 1.00 37.63 355 ARG A CA 1
ATOM 602 C C . ARG A 1 105 ? 87.348 4.869 34.261 1.00 36.90 355 ARG A C 1
ATOM 603 O O . ARG A 1 105 ? 87.431 4.251 35.319 1.00 43.19 355 ARG A O 1
ATOM 611 N N . TYR A 1 106 ? 86.998 4.299 33.116 1.00 34.14 356 TYR A N 1
ATOM 612 C CA . TYR A 1 106 ? 86.730 2.879 33.009 1.00 32.48 356 TYR A CA 1
ATOM 613 C C . TYR A 1 106 ? 87.879 2.220 32.258 1.00 35.79 356 TYR A C 1
ATOM 614 O O . TYR A 1 106 ? 88.743 2.902 31.701 1.00 37.60 356 TYR A O 1
ATOM 623 N N . GLY A 1 107 ? 87.902 0.895 32.255 1.00 34.15 357 GLY A N 1
ATOM 624 C CA . GLY A 1 107 ? 88.926 0.166 31.530 1.00 36.46 357 GLY A CA 1
ATOM 625 C C . GLY A 1 107 ? 88.328 -0.995 30.775 1.00 36.44 357 GLY A C 1
ATOM 626 O O . GLY A 1 107 ? 87.311 -1.549 31.187 1.00 39.08 357 GLY A O 1
ATOM 627 N N . ALA A 1 108 ? 88.961 -1.351 29.662 1.00 39.49 358 ALA A N 1
ATOM 628 C CA . ALA A 1 108 ? 88.568 -2.522 28.888 1.00 42.42 358 ALA A CA 1
ATOM 629 C C . ALA A 1 108 ? 89.450 -3.711 29.272 1.00 44.09 358 ALA A C 1
ATOM 630 O O . ALA A 1 108 ? 90.679 -3.616 29.249 1.00 47.60 358 ALA A O 1
ATOM 632 N N . TYR A 1 109 ? 88.815 -4.822 29.638 1.00 43.04 359 TYR A N 1
ATOM 633 C CA . TYR A 1 109 ? 89.528 -6.017 30.085 1.00 47.21 359 TYR A CA 1
ATOM 634 C C . TYR A 1 109 ? 89.025 -7.260 29.360 1.00 49.09 359 TYR A C 1
ATOM 635 O O . TYR A 1 109 ? 87.934 -7.251 28.785 1.00 43.59 359 TYR A O 1
ATOM 644 N N . TYR A 1 110 ? 89.830 -8.321 29.394 1.00 46.81 360 TYR A N 1
ATOM 645 C CA . TYR A 1 110 ? 89.390 -9.649 28.994 1.00 47.83 360 TYR A CA 1
ATOM 646 C C . TYR A 1 110 ? 88.897 -10.405 30.229 1.00 52.32 360 TYR A C 1
ATOM 647 O O . TYR A 1 110 ? 89.512 -10.332 31.300 1.00 49.24 360 TYR A O 1
ATOM 656 N N . ILE A 1 111 ? 87.778 -11.112 30.081 1.00 54.04 361 ILE A N 1
ATOM 657 C CA . ILE A 1 111 ? 87.301 -12.050 31.102 1.00 56.63 361 ILE A CA 1
ATOM 658 C C . ILE A 1 111 ? 87.636 -13.472 30.644 1.00 58.55 361 ILE A C 1
ATOM 659 O O . ILE A 1 111 ? 88.032 -14.320 31.443 1.00 58.94 361 ILE A O 1
ATOM 664 N N . ASN A 1 112 ? 87.457 -13.707 29.346 1.00 56.37 362 ASN A N 1
ATOM 665 C CA . ASN A 1 112 ? 87.897 -14.918 28.667 1.00 57.35 362 ASN A CA 1
ATOM 666 C C . ASN A 1 112 ? 88.235 -14.591 27.210 1.00 59.71 362 ASN A C 1
ATOM 667 O O . ASN A 1 112 ? 88.357 -13.419 26.852 1.00 59.91 362 ASN A O 1
ATOM 672 N N . LYS A 1 113 ? 88.395 -15.615 26.376 1.00 62.72 363 LYS A N 1
ATOM 673 C CA . LYS A 1 113 ? 88.678 -15.410 24.958 1.00 61.42 363 LYS A CA 1
ATOM 674 C C . LYS A 1 113 ? 87.457 -14.865 24.223 1.00 62.00 363 LYS A C 1
ATOM 675 O O . LYS A 1 113 ? 86.312 -15.170 24.581 1.00 62.41 363 LYS A O 1
ATOM 677 N N . ASP A 1 114 ? 87.713 -14.054 23.198 1.00 56.63 364 ASP A N 1
ATOM 678 C CA . ASP A 1 114 ? 86.664 -13.465 22.354 1.00 62.23 364 ASP A CA 1
ATOM 679 C C . ASP A 1 114 ? 85.608 -12.615 23.101 1.00 57.41 364 ASP A C 1
ATOM 680 O O . ASP A 1 114 ? 84.539 -12.320 22.553 1.00 55.87 364 ASP A O 1
ATOM 682 N N . GLU A 1 115 ? 85.916 -12.197 24.329 1.00 53.61 365 GLU A N 1
ATOM 683 C CA . GLU A 1 115 ? 84.948 -11.448 25.136 1.00 50.89 365 GLU A CA 1
ATOM 684 C C . GLU A 1 115 ? 85.564 -10.409 26.091 1.00 48.98 365 GLU A C 1
ATOM 685 O O . GLU A 1 115 ? 86.363 -10.740 26.976 1.00 46.14 365 GLU A O 1
ATOM 691 N N . VAL A 1 116 ? 85.167 -9.151 25.889 1.00 45.69 366 VAL A N 1
ATOM 692 C CA . VAL A 1 116 ? 85.725 -7.995 26.600 1.00 42.58 366 VAL A CA 1
ATOM 693 C C . VAL A 1 116 ? 84.654 -7.260 27.405 1.00 40.17 366 VAL A C 1
ATOM 694 O O . VAL A 1 116 ? 83.582 -6.952 26.884 1.00 46.07 366 VAL A O 1
ATOM 698 N N . ILE A 1 117 ? 84.940 -6.978 28.671 1.00 36.88 367 ILE A N 1
ATOM 699 C CA . ILE A 1 117 ? 84.035 -6.152 29.466 1.00 36.17 367 ILE A CA 1
ATOM 700 C C . ILE A 1 117 ? 84.647 -4.800 29.806 1.00 39.13 367 ILE A C 1
ATOM 701 O O . ILE A 1 117 ? 85.864 -4.671 29.937 1.00 41.72 367 ILE A O 1
ATOM 706 N N . ILE A 1 118 ? 83.788 -3.794 29.931 1.00 37.59 368 ILE A N 1
ATOM 707 C CA . ILE A 1 118 ? 84.210 -2.466 30.339 1.00 28.77 368 ILE A CA 1
ATOM 708 C C . ILE A 1 118 ? 83.617 -2.189 31.709 1.00 33.31 368 ILE A C 1
ATOM 709 O O . ILE A 1 118 ? 82.398 -2.217 31.886 1.00 35.17 368 ILE A O 1
ATOM 714 N N . VAL A 1 119 ? 84.497 -1.956 32.678 1.00 34.10 369 VAL A N 1
ATOM 715 C CA . VAL A 1 119 ? 84.110 -1.697 34.064 1.00 31.79 369 VAL A CA 1
ATOM 716 C C . VAL A 1 119 ? 85.056 -0.691 34.704 1.00 33.57 369 VAL A C 1
ATOM 717 O O . VAL A 1 119 ? 86.047 -0.283 34.098 1.00 35.65 369 VAL A O 1
ATOM 721 N N . SER A 1 120 ? 84.738 -0.296 35.932 1.00 34.83 370 SER A N 1
ATOM 722 C CA . SER A 1 120 ? 85.668 0.443 36.771 1.00 34.95 370 SER A CA 1
ATOM 723 C C . SER A 1 120 ? 86.796 -0.489 37.194 1.00 41.36 370 SER A C 1
ATOM 724 O O . SER A 1 120 ? 86.619 -1.711 37.221 1.00 42.99 370 SER A O 1
ATOM 727 N N . GLU A 1 121 ? 87.948 0.095 37.520 1.00 45.25 371 GLU A N 1
ATOM 728 C CA . GLU A 1 121 ? 89.112 -0.656 37.988 1.00 42.98 371 GLU A CA 1
ATOM 729 C C . GLU A 1 121 ? 88.794 -1.367 39.300 1.00 48.68 371 GLU A C 1
ATOM 730 O O . GLU A 1 121 ? 89.207 -2.511 39.513 1.00 49.56 371 GLU A O 1
ATOM 736 N N . HIS A 1 122 ? 88.044 -0.681 40.159 1.00 40.44 372 HIS A N 1
ATOM 737 C CA . HIS A 1 122 ? 87.536 -1.248 41.399 1.00 42.91 372 HIS A CA 1
ATOM 738 C C . HIS A 1 122 ? 86.835 -2.587 41.164 1.00 52.18 372 HIS A C 1
ATOM 739 O O . HIS A 1 122 ? 87.105 -3.563 41.867 1.00 59.48 372 HIS A O 1
ATOM 746 N N . ALA A 1 123 ? 85.946 -2.625 40.172 1.00 50.92 373 ALA A N 1
ATOM 747 C CA . ALA A 1 123 ? 85.191 -3.832 39.839 1.00 50.17 373 ALA A CA 1
ATOM 748 C C . ALA A 1 123 ? 86.085 -4.922 39.265 1.00 50.44 373 ALA A C 1
ATOM 749 O O . ALA A 1 123 ? 85.932 -6.087 39.616 1.00 53.39 373 ALA A O 1
ATOM 751 N N . ALA A 1 124 ? 87.017 -4.533 38.394 1.00 53.40 374 ALA A N 1
ATOM 752 C CA . ALA A 1 124 ? 87.947 -5.468 37.749 1.00 52.76 374 ALA A CA 1
ATOM 753 C C . ALA A 1 124 ? 88.894 -6.128 38.750 1.00 59.91 374 ALA A C 1
ATOM 754 O O . ALA A 1 124 ? 89.219 -7.308 38.616 1.00 58.81 374 ALA A O 1
ATOM 756 N N . VAL A 1 125 ? 89.334 -5.357 39.744 1.00 55.27 375 VAL A N 1
ATOM 757 C CA . VAL A 1 125 ? 90.151 -5.878 40.839 1.00 57.68 375 VAL A CA 1
ATOM 758 C C . VAL A 1 125 ? 89.345 -6.889 41.668 1.00 62.51 375 VAL A C 1
ATOM 759 O O . VAL A 1 125 ? 89.806 -8.009 41.904 1.00 63.45 375 VAL A O 1
ATOM 763 N N . ASN A 1 126 ? 88.138 -6.495 42.079 1.00 58.66 376 ASN A N 1
ATOM 764 C CA . ASN A 1 126 ? 87.259 -7.348 42.887 1.00 54.61 376 ASN A CA 1
ATOM 765 C C . ASN A 1 126 ? 86.803 -8.591 42.124 1.00 55.85 376 ASN A C 1
ATOM 766 O O . ASN A 1 126 ? 86.280 -9.537 42.713 1.00 57.72 376 ASN A O 1
ATOM 768 N N . MET A 1 127 ? 87.017 -8.578 40.814 1.00 59.15 377 MET A N 1
ATOM 769 C CA . MET A 1 127 ? 86.643 -9.680 39.941 1.00 62.25 377 MET A CA 1
ATOM 770 C C . MET A 1 127 ? 87.828 -10.613 39.711 1.00 64.69 377 MET A C 1
ATOM 771 O O . MET A 1 127 ? 87.654 -11.784 39.361 1.00 65.87 377 MET A O 1
ATOM 776 N N . ALA A 1 128 ? 89.031 -10.078 39.910 1.00 70.22 378 ALA A N 1
ATOM 777 C CA . ALA A 1 128 ? 90.268 -10.850 39.819 1.00 73.41 378 ALA A CA 1
ATOM 778 C C . ALA A 1 128 ? 90.518 -11.712 41.065 1.00 67.57 378 ALA A C 1
ATOM 779 O O . ALA A 1 128 ? 91.136 -12.775 40.969 1.00 64.16 378 ALA A O 1
ATOM 781 N N . HIS A 1 129 ? 90.031 -11.256 42.221 1.00 65.78 379 HIS A N 1
ATOM 782 C CA . HIS A 1 129 ? 90.166 -12.010 43.475 1.00 68.21 379 HIS A CA 1
ATOM 783 C C . HIS A 1 129 ? 89.166 -13.171 43.600 1.00 65.10 379 HIS A C 1
ATOM 784 O O . HIS A 1 129 ? 89.070 -13.811 44.650 1.00 67.77 379 HIS A O 1
ATOM 791 N N . GLN A 1 130 ? 88.432 -13.437 42.521 1.00 64.73 380 GLN A N 1
ATOM 792 C CA . GLN A 1 130 ? 87.597 -14.634 42.408 1.00 56.69 380 GLN A CA 1
ATOM 793 C C . GLN A 1 130 ? 87.774 -15.318 41.044 1.00 55.97 380 GLN A C 1
ATOM 794 O O . GLN A 1 130 ? 86.861 -15.976 40.541 1.00 56.30 380 GLN A O 1
ATOM 800 N N . GLY A 1 131 ? 88.958 -15.134 40.458 1.00 59.34 381 GLY A N 1
ATOM 801 C CA . GLY A 1 131 ? 89.415 -15.895 39.289 1.00 62.78 381 GLY A CA 1
ATOM 802 C C . GLY A 1 131 ? 88.644 -15.743 37.991 1.00 63.74 381 GLY A C 1
ATOM 803 O O . GLY A 1 131 ? 88.502 -16.703 37.231 1.00 59.43 381 GLY A O 1
ATOM 804 N N . LEU A 1 132 ? 88.164 -14.536 37.718 1.00 65.44 382 LEU A N 1
ATOM 805 C CA . LEU A 1 132 ? 87.370 -14.303 36.513 1.00 70.30 382 LEU A CA 1
ATOM 806 C C . LEU A 1 132 ? 88.158 -13.643 35.374 1.00 73.11 382 LEU A C 1
ATOM 807 O O . LEU A 1 132 ? 87.573 -13.044 34.474 1.00 72.97 382 LEU A O 1
ATOM 812 N N . ASN A 1 133 ? 89.483 -13.778 35.412 1.00 76.39 383 ASN A N 1
ATOM 813 C CA . ASN A 1 133 ? 90.362 -13.260 34.359 1.00 68.02 383 ASN A CA 1
ATOM 814 C C . ASN A 1 133 ? 90.512 -14.254 33.221 1.00 71.12 383 ASN A C 1
ATOM 815 O O . ASN A 1 133 ? 90.114 -15.417 33.345 1.00 74.43 383 ASN A O 1
ATOM 820 N N . ASN A 1 134 ? 91.095 -13.791 32.117 1.00 65.65 384 ASN A N 1
ATOM 821 C CA . ASN A 1 134 ? 91.416 -14.655 30.988 1.00 69.75 384 ASN A CA 1
ATOM 822 C C . ASN A 1 134 ? 92.620 -15.546 31.321 1.00 75.38 384 ASN A C 1
ATOM 823 O O . ASN A 1 134 ? 93.708 -15.380 30.759 1.00 81.20 384 ASN A O 1
ATOM 828 N N . ASN A 1 135 ? 92.403 -16.478 32.254 1.00 72.98 385 ASN A N 1
ATOM 829 C CA . ASN A 1 135 ? 93.422 -17.425 32.749 1.00 82.47 385 ASN A CA 1
ATOM 830 C C . ASN A 1 135 ? 94.679 -16.784 33.365 1.00 78.31 385 ASN A C 1
ATOM 831 O O . ASN A 1 135 ? 95.744 -17.406 33.420 1.00 75.14 385 ASN A O 1
ATOM 836 N N . LYS A 1 136 ? 94.544 -15.546 33.834 1.00 74.06 386 LYS A N 1
ATOM 837 C CA . LYS A 1 136 ? 95.646 -14.829 34.473 1.00 75.20 386 LYS A CA 1
ATOM 838 C C . LYS A 1 136 ? 95.790 -15.254 35.938 1.00 78.97 386 LYS A C 1
ATOM 839 O O . LYS A 1 136 ? 94.817 -15.713 36.543 1.00 77.06 386 LYS A O 1
ATOM 841 N N . PRO A 1 137 ? 97.010 -15.123 36.508 1.00 81.91 387 PRO A N 1
ATOM 842 C CA . PRO A 1 137 ? 97.239 -15.435 37.927 1.00 79.47 387 PRO A CA 1
ATOM 843 C C . PRO A 1 137 ? 96.352 -14.622 38.872 1.00 76.73 387 PRO A C 1
ATOM 844 O O . PRO A 1 137 ? 95.906 -13.528 38.517 1.00 72.90 387 PRO A O 1
ATOM 848 N N . PHE A 1 138 ? 96.112 -15.168 40.063 1.00 75.94 388 PHE A N 1
ATOM 849 C CA . PHE A 1 138 ? 95.208 -14.579 41.056 1.00 75.12 388 PHE A CA 1
ATOM 850 C C . PHE A 1 138 ? 95.484 -13.095 41.331 1.00 80.14 388 PHE A C 1
ATOM 851 O O . PHE A 1 138 ? 96.594 -12.720 41.715 1.00 83.07 388 PHE A O 1
ATOM 859 N N . GLY A 1 139 ? 94.464 -12.262 41.123 1.00 78.21 389 GLY A N 1
ATOM 860 C CA . GLY A 1 139 ? 94.539 -10.832 41.430 1.00 73.15 389 GLY A CA 1
ATOM 861 C C . GLY A 1 139 ? 95.039 -9.938 40.307 1.00 73.13 389 GLY A C 1
ATOM 862 O O . GLY A 1 139 ? 94.964 -8.711 40.410 1.00 75.29 389 GLY A O 1
ATOM 863 N N . GLU A 1 140 ? 95.552 -10.551 39.241 1.00 71.72 390 GLU A N 1
ATOM 864 C CA . GLU A 1 140 ? 96.099 -9.815 38.100 1.00 75.20 390 GLU A CA 1
ATOM 865 C C . GLU A 1 140 ? 95.026 -9.519 37.052 1.00 76.39 390 GLU A C 1
ATOM 866 O O . GLU A 1 140 ? 94.081 -10.294 36.880 1.00 75.00 390 GLU A O 1
ATOM 868 N N . LEU A 1 141 ? 95.181 -8.395 36.357 1.00 74.61 391 LEU A N 1
ATOM 869 C CA . LEU A 1 141 ? 94.220 -7.953 35.345 1.00 63.25 391 LEU A CA 1
ATOM 870 C C . LEU A 1 141 ? 94.679 -8.312 33.934 1.00 60.49 391 LEU A C 1
ATOM 871 O O . LEU A 1 141 ? 95.879 -8.448 33.680 1.00 64.44 391 LEU A O 1
ATOM 876 N N . ASP A 1 142 ? 93.718 -8.468 33.024 1.00 58.06 392 ASP A N 1
ATOM 877 C CA . ASP A 1 142 ? 94.022 -8.577 31.597 1.00 54.25 392 ASP A CA 1
ATOM 878 C C . ASP A 1 142 ? 93.616 -7.284 30.889 1.00 53.83 392 ASP A C 1
ATOM 879 O O . ASP A 1 142 ? 92.708 -7.273 30.053 1.00 52.56 392 ASP A O 1
ATOM 884 N N . PHE A 1 143 ? 94.317 -6.207 31.245 1.00 56.26 393 PHE A N 1
ATOM 885 C CA . PHE A 1 143 ? 94.075 -4.850 30.755 1.00 48.31 393 PHE A CA 1
ATOM 886 C C . PHE A 1 143 ? 94.323 -4.723 29.255 1.00 47.84 393 PHE A C 1
ATOM 887 O O . PHE A 1 143 ? 95.305 -5.255 28.738 1.00 49.48 393 PHE A O 1
ATOM 895 N N . ILE A 1 144 ? 93.428 -4.015 28.567 1.00 48.85 394 ILE A N 1
ATOM 896 C CA . ILE A 1 144 ? 93.558 -3.772 27.131 1.00 46.57 394 ILE A CA 1
ATOM 897 C C . ILE A 1 144 ? 93.824 -2.296 26.857 1.00 48.87 394 ILE A C 1
ATOM 898 O O . ILE A 1 144 ? 94.878 -1.935 26.335 1.00 55.72 394 ILE A O 1
ATOM 903 N N . SER A 1 145 ? 92.853 -1.456 27.198 1.00 48.28 395 SER A N 1
ATOM 904 C CA . SER A 1 145 ? 92.981 -0.006 27.078 1.00 48.09 395 SER A CA 1
ATOM 905 C C . SER A 1 145 ? 91.978 0.690 27.990 1.00 51.11 395 SER A C 1
ATOM 906 O O . SER A 1 145 ? 91.036 0.066 28.498 1.00 50.33 395 SER A O 1
ATOM 909 N N . GLU A 1 146 ? 92.206 1.980 28.204 1.00 46.15 396 GLU A N 1
ATOM 910 C CA . GLU A 1 146 ? 91.398 2.783 29.104 1.00 45.66 396 GLU A CA 1
ATOM 911 C C . GLU A 1 146 ? 90.225 3.369 28.332 1.00 41.46 396 GLU A C 1
ATOM 912 O O . GLU A 1 146 ? 90.379 3.763 27.173 1.00 45.04 396 GLU A O 1
ATOM 918 N N . ILE A 1 147 ? 89.055 3.402 28.965 1.00 36.02 397 ILE A N 1
ATOM 919 C CA . ILE A 1 147 ? 87.863 3.999 28.365 1.00 37.77 397 ILE A CA 1
ATOM 920 C C . ILE A 1 147 ? 87.307 5.058 29.315 1.00 36.17 397 ILE A C 1
ATOM 921 O O . ILE A 1 147 ? 86.996 4.753 30.464 1.00 36.10 397 ILE A O 1
ATOM 926 N N . SER A 1 148 ? 87.186 6.298 28.846 1.00 29.67 398 SER A N 1
ATOM 927 C CA . SER A 1 148 ? 86.564 7.345 29.661 1.00 33.60 398 SER A CA 1
ATOM 928 C C . SER A 1 148 ? 85.037 7.324 29.543 1.00 30.18 398 SER A C 1
ATOM 929 O O . SER A 1 148 ? 84.493 6.788 28.579 1.00 30.97 398 SER A O 1
ATOM 932 N N . GLY A 1 149 ? 84.356 7.901 30.532 1.00 29.01 399 GLY A N 1
ATOM 933 C CA . GLY A 1 149 ? 82.903 8.056 30.489 1.00 26.82 399 GLY A CA 1
ATOM 934 C C . GLY A 1 149 ? 82.451 8.791 29.243 1.00 27.81 399 GLY A C 1
ATOM 935 O O . GLY A 1 149 ? 81.464 8.411 28.609 1.00 32.30 399 GLY A O 1
ATOM 936 N N . SER A 1 150 ? 83.192 9.843 28.897 1.00 28.51 400 SER A N 1
ATOM 937 C CA . SER A 1 150 ? 82.996 10.605 27.667 1.00 28.70 400 SER A CA 1
ATOM 938 C C . SER A 1 150 ? 82.851 9.733 26.420 1.00 29.76 400 SER A C 1
ATOM 939 O O . SER A 1 150 ? 81.981 9.984 25.586 1.00 29.33 400 SER A O 1
ATOM 942 N N . ASP A 1 151 ? 83.717 8.728 26.297 1.00 25.14 401 ASP A N 1
ATOM 943 C CA . ASP A 1 151 ? 83.689 7.808 25.171 1.00 30.21 401 ASP A CA 1
ATOM 944 C C . ASP A 1 151 ? 82.419 6.949 25.193 1.00 30.18 401 ASP A C 1
ATOM 945 O O . ASP A 1 151 ? 81.807 6.704 24.146 1.00 26.54 401 ASP A O 1
ATOM 950 N N . LEU A 1 152 ? 82.029 6.521 26.394 1.00 26.18 402 LEU A N 1
ATOM 951 C CA . LEU A 1 152 ? 80.846 5.682 26.600 1.00 30.47 402 LEU A CA 1
ATOM 952 C C . LEU A 1 152 ? 79.529 6.424 26.404 1.00 28.14 402 LEU A C 1
ATOM 953 O O . LEU A 1 152 ? 78.546 5.849 25.931 1.00 28.20 402 LEU A O 1
ATOM 958 N N . LEU A 1 153 ? 79.516 7.702 26.765 1.00 27.47 403 LEU A N 1
ATOM 959 C CA . LEU A 1 153 ? 78.282 8.478 26.770 1.00 30.04 403 LEU A CA 1
ATOM 960 C C . LEU A 1 153 ? 77.608 8.458 25.397 1.00 24.82 403 LEU A C 1
ATOM 961 O O . LEU A 1 153 ? 78.275 8.533 24.365 1.00 27.25 403 LEU A O 1
ATOM 966 N N . LEU A 1 154 ? 76.286 8.319 25.403 1.00 24.98 404 LEU A N 1
ATOM 967 C CA . LEU A 1 154 ? 75.470 8.253 24.182 1.00 25.75 404 LEU A CA 1
ATOM 968 C C . LEU A 1 154 ? 75.849 7.109 23.212 1.00 27.43 404 LEU A C 1
ATOM 969 O O . LEU A 1 154 ? 75.616 7.203 22.011 1.00 22.98 404 LEU A O 1
ATOM 974 N N . ALA A 1 155 ? 76.425 6.037 23.750 1.00 24.65 405 ALA A N 1
ATOM 975 C CA . ALA A 1 155 ? 76.605 4.800 23.001 1.00 25.51 405 ALA A CA 1
ATOM 976 C C . ALA A 1 155 ? 75.317 3.987 23.065 1.00 27.19 405 ALA A C 1
ATOM 977 O O . ALA A 1 155 ? 74.434 4.280 23.878 1.00 23.85 405 ALA A O 1
ATOM 979 N N . THR A 1 156 ? 75.202 2.978 22.205 1.00 25.39 406 THR A N 1
ATOM 980 C CA . THR A 1 156 ? 74.031 2.111 22.219 1.00 27.53 406 THR A CA 1
ATOM 981 C C . THR A 1 156 ? 74.414 0.695 22.590 1.00 25.33 406 THR A C 1
ATOM 982 O O . THR A 1 156 ? 75.426 0.170 22.122 1.00 25.04 406 THR A O 1
ATOM 986 N N . VAL A 1 157 ? 73.597 0.085 23.436 1.00 21.23 407 VAL A N 1
ATOM 987 C CA . VAL A 1 157 ? 73.827 -1.283 23.846 1.00 26.63 407 VAL A CA 1
ATOM 988 C C . VAL A 1 157 ? 72.593 -2.150 23.607 1.00 29.14 407 VAL A C 1
ATOM 989 O O . VAL A 1 157 ? 71.475 -1.641 23.467 1.00 26.02 407 VAL A O 1
ATOM 993 N N . ARG A 1 158 ? 72.815 -3.458 23.526 1.00 31.91 408 ARG A N 1
ATOM 994 C CA . ARG A 1 158 ? 71.736 -4.430 23.457 1.00 27.38 408 ARG A CA 1
ATOM 995 C C . ARG A 1 158 ? 71.516 -4.848 24.897 1.00 31.16 408 ARG A C 1
ATOM 996 O O . ARG A 1 158 ? 72.417 -5.407 25.522 1.00 41.82 408 ARG A O 1
ATOM 1004 N N . ALA A 1 159 ? 70.347 -4.535 25.447 1.00 27.57 409 ALA A N 1
ATOM 1005 C CA . ALA A 1 159 ? 70.056 -4.871 26.835 1.00 24.02 409 ALA A CA 1
ATOM 1006 C C . ALA A 1 159 ? 69.315 -6.193 26.952 1.00 27.09 409 ALA A C 1
ATOM 1007 O O . ALA A 1 159 ? 68.256 -6.377 26.355 1.00 35.67 409 ALA A O 1
ATOM 1009 N N . PRO A 1 160 ? 69.863 -7.124 27.737 1.00 30.53 410 PRO A N 1
ATOM 1010 C CA . PRO A 1 160 ? 69.194 -8.403 27.907 1.00 29.35 410 PRO A CA 1
ATOM 1011 C C . PRO A 1 160 ? 67.788 -8.257 28.495 1.00 32.22 410 PRO A C 1
ATOM 1012 O O . PRO A 1 160 ? 67.551 -7.376 29.330 1.00 29.38 410 PRO A O 1
ATOM 1016 N N . LEU A 1 161 ? 66.876 -9.110 28.017 1.00 35.16 411 LEU A N 1
ATOM 1017 C CA . LEU A 1 161 ? 65.488 -9.235 28.501 1.00 29.88 411 LEU A CA 1
ATOM 1018 C C . LEU A 1 161 ? 64.558 -8.072 28.155 1.00 30.97 411 LEU A C 1
ATOM 1019 O O . LEU A 1 161 ? 63.336 -8.242 28.125 1.00 32.73 411 LEU A O 1
ATOM 1024 N N . SER A 1 162 ? 65.135 -6.904 27.890 1.00 31.82 412 SER A N 1
ATOM 1025 C CA . SER A 1 162 ? 64.386 -5.739 27.419 1.00 27.95 412 SER A CA 1
ATOM 1026 C C . SER A 1 162 ? 63.785 -5.984 26.022 1.00 32.76 412 SER A C 1
ATOM 1027 O O . SER A 1 162 ? 64.436 -6.587 25.159 1.00 34.69 412 SER A O 1
ATOM 1030 N N . PRO A 1 163 ? 62.529 -5.556 25.807 1.00 26.11 413 PRO A N 1
ATOM 1031 C CA . PRO A 1 163 ? 61.933 -5.588 24.471 1.00 30.35 413 PRO A CA 1
ATOM 1032 C C . PRO A 1 163 ? 62.523 -4.532 23.539 1.00 29.79 413 PRO A C 1
ATOM 1033 O O . PRO A 1 163 ? 62.287 -4.578 22.335 1.00 28.61 413 PRO A O 1
ATOM 1037 N N . TYR A 1 164 ? 63.269 -3.581 24.090 1.00 27.07 414 TYR A N 1
ATOM 1038 C CA . TYR A 1 164 ? 63.922 -2.569 23.269 1.00 31.70 414 TYR A CA 1
ATOM 1039 C C . TYR A 1 164 ? 65.116 -3.169 22.528 1.00 30.44 414 TYR A C 1
ATOM 1040 O O . TYR A 1 164 ? 65.949 -3.843 23.131 1.00 29.50 414 TYR A O 1
ATOM 1049 N N . GLU A 1 165 ? 65.183 -2.940 21.221 1.00 30.08 415 GLU A N 1
ATOM 1050 C CA . GLU A 1 165 ? 66.225 -3.547 20.386 1.00 27.47 415 GLU A CA 1
ATOM 1051 C C . GLU A 1 165 ? 67.608 -2.948 20.666 1.00 35.55 415 GLU A C 1
ATOM 1052 O O . GLU A 1 165 ? 68.640 -3.594 20.435 1.00 40.21 415 GLU A O 1
ATOM 1058 N N . GLN A 1 166 ? 67.614 -1.716 21.173 1.00 33.10 416 GLN A N 1
ATOM 1059 C CA . GLN A 1 166 ? 68.815 -1.081 21.700 1.00 29.08 416 GLN A CA 1
ATOM 1060 C C . GLN A 1 166 ? 68.429 0.004 22.692 1.00 24.74 416 GLN A C 1
ATOM 1061 O O . GLN A 1 166 ? 67.299 0.465 22.696 1.00 26.48 416 GLN A O 1
ATOM 1067 N N . ILE A 1 167 ? 69.376 0.402 23.533 1.00 27.64 417 ILE A N 1
ATOM 1068 C CA . ILE A 1 167 ? 69.187 1.541 24.434 1.00 21.55 417 ILE A CA 1
ATOM 1069 C C . ILE A 1 167 ? 70.453 2.388 24.466 1.00 21.06 417 ILE A C 1
ATOM 1070 O O . ILE A 1 167 ? 71.494 1.956 23.991 1.00 21.95 417 ILE A O 1
ATOM 1075 N N . PHE A 1 168 ? 70.362 3.585 25.032 1.00 18.60 418 PHE A N 1
ATOM 1076 C CA . PHE A 1 168 ? 71.496 4.491 25.079 1.00 19.65 418 PHE A CA 1
ATOM 1077 C C . PHE A 1 168 ? 72.161 4.573 26.453 1.00 20.94 418 PHE A C 1
ATOM 1078 O O . PHE A 1 168 ? 71.505 4.487 27.484 1.00 22.31 418 PHE A O 1
ATOM 1086 N N . VAL A 1 169 ? 73.476 4.740 26.446 1.00 20.99 419 VAL A N 1
ATOM 1087 C CA . VAL A 1 169 ? 74.241 4.975 27.655 1.00 22.92 419 VAL A CA 1
ATOM 1088 C C . VAL A 1 169 ? 74.088 6.449 28.016 1.00 23.16 419 VAL A C 1
ATOM 1089 O O . VAL A 1 169 ? 74.443 7.319 27.229 1.00 23.25 419 VAL A O 1
ATOM 1093 N N . LEU A 1 170 ? 73.574 6.724 29.207 1.00 18.64 420 LEU A N 1
ATOM 1094 C CA . LEU A 1 170 ? 73.236 8.087 29.580 1.00 20.70 420 LEU A CA 1
ATOM 1095 C C . LEU A 1 170 ? 73.992 8.565 30.833 1.00 29.64 420 LEU A C 1
ATOM 1096 O O . LEU A 1 170 ? 74.539 7.743 31.582 1.00 21.76 420 LEU A O 1
ATOM 1101 N N . PRO A 1 171 ? 74.034 9.894 31.053 1.00 18.87 421 PRO A N 1
ATOM 1102 C CA . PRO A 1 171 ? 74.807 10.471 32.138 1.00 24.77 421 PRO A CA 1
ATOM 1103 C C . PRO A 1 171 ? 74.107 10.457 33.498 1.00 25.96 421 PRO A C 1
ATOM 1104 O O . PRO A 1 171 ? 72.989 10.964 33.638 1.00 28.65 421 PRO A O 1
ATOM 1108 N N . LEU A 1 172 ? 74.767 9.860 34.486 1.00 25.92 422 LEU A N 1
ATOM 1109 C CA . LEU A 1 172 ? 74.345 9.983 35.874 1.00 25.69 422 LEU A CA 1
ATOM 1110 C C . LEU A 1 172 ? 75.492 10.549 36.706 1.00 27.91 422 LEU A C 1
ATOM 1111 O O . LEU A 1 172 ? 76.489 9.881 36.938 1.00 28.16 422 LEU A O 1
ATOM 1116 N N . GLU A 1 173 ? 75.334 11.790 37.146 1.00 29.26 423 GLU A N 1
ATOM 1117 C CA . GLU A 1 173 ? 76.403 12.537 37.814 1.00 34.72 423 GLU A CA 1
ATOM 1118 C C . GLU A 1 173 ? 76.732 12.074 39.234 1.00 34.82 423 GLU A C 1
ATOM 1119 O O . GLU A 1 173 ? 77.757 12.473 39.792 1.00 31.65 423 GLU A O 1
ATOM 1125 N N . THR A 1 174 ? 75.872 11.232 39.803 1.00 32.10 424 THR A N 1
ATOM 1126 C CA . THR A 1 174 ? 76.022 10.784 41.188 1.00 30.57 424 THR A CA 1
ATOM 1127 C C . THR A 1 174 ? 76.587 9.364 41.322 1.00 38.07 424 THR A C 1
ATOM 1128 O O . THR A 1 174 ? 76.646 8.823 42.427 1.00 42.28 424 THR A O 1
ATOM 1132 N N . ILE A 1 175 ? 76.995 8.762 40.206 1.00 33.97 425 ILE A N 1
ATOM 1133 C CA . ILE A 1 175 ? 77.596 7.429 40.237 1.00 35.74 425 ILE A CA 1
ATOM 1134 C C . ILE A 1 175 ? 78.900 7.432 41.039 1.00 38.93 425 ILE A C 1
ATOM 1135 O O . ILE A 1 175 ? 79.724 8.343 40.895 1.00 35.71 425 ILE A O 1
ATOM 1140 N N . LYS A 1 176 ? 79.065 6.417 41.887 1.00 44.10 426 LYS A N 1
ATOM 1141 C CA . LYS A 1 176 ? 80.284 6.244 42.677 1.00 43.15 426 LYS A CA 1
ATOM 1142 C C . LYS A 1 176 ? 81.143 5.118 42.119 1.00 40.51 426 LYS A C 1
ATOM 1143 O O . LYS A 1 176 ? 80.743 3.955 42.135 1.00 43.88 426 LYS A O 1
ATOM 1149 N N . MET A 1 177 ? 82.328 5.473 41.634 1.00 39.52 427 MET A N 1
ATOM 1150 C CA . MET A 1 177 ? 83.260 4.510 41.039 1.00 46.81 427 MET A CA 1
ATOM 1151 C C . MET A 1 177 ? 83.865 3.547 42.072 1.00 52.33 427 MET A C 1
ATOM 1152 O O . MET A 1 177 ? 84.678 2.682 41.730 1.00 52.18 427 MET A O 1
ATOM 1157 N N . ASP A 1 178 ? 83.469 3.712 43.333 1.00 50.93 428 ASP A N 1
ATOM 1158 C CA . ASP A 1 178 ? 83.923 2.853 44.423 1.00 53.05 428 ASP A CA 1
ATOM 1159 C C . ASP A 1 178 ? 82.855 1.829 44.838 1.00 54.84 428 ASP A C 1
ATOM 1160 O O . ASP A 1 178 ? 83.090 0.995 45.717 1.00 58.51 428 ASP A O 1
ATOM 1165 N N . LYS A 1 179 ? 81.681 1.900 44.214 1.00 52.63 429 LYS A N 1
ATOM 1166 C CA . LYS A 1 179 ? 80.649 0.881 44.388 1.00 52.06 429 LYS A CA 1
ATOM 1167 C C . LYS A 1 179 ? 80.340 0.247 43.049 1.00 47.72 429 LYS A C 1
ATOM 1168 O O . LYS A 1 179 ? 80.409 0.914 42.016 1.00 51.94 429 LYS A O 1
ATOM 1174 N N . GLY A 1 180 ? 80.012 -1.043 43.070 1.00 47.67 430 GLY A N 1
ATOM 1175 C CA . GLY A 1 180 ? 79.648 -1.776 41.863 1.00 40.71 430 GLY A CA 1
ATOM 1176 C C . GLY A 1 180 ? 80.671 -1.639 40.754 1.00 40.27 430 GLY A C 1
ATOM 1177 O O . GLY A 1 180 ? 81.874 -1.674 41.004 1.00 42.43 430 GLY A O 1
ATOM 1178 N N . THR A 1 181 ? 80.181 -1.456 39.532 1.00 38.88 431 THR A N 1
ATOM 1179 C CA . THR A 1 181 ? 81.022 -1.407 38.337 1.00 32.63 431 THR A CA 1
ATOM 1180 C C . THR A 1 181 ? 81.172 -0.001 37.759 1.00 36.22 431 THR A C 1
ATOM 1181 O O . THR A 1 181 ? 81.894 0.192 36.777 1.00 34.42 431 THR A O 1
ATOM 1185 N N . GLY A 1 182 ? 80.479 0.970 38.353 1.00 29.01 432 GLY A N 1
ATOM 1186 C CA . GLY A 1 182 ? 80.452 2.327 37.818 1.00 28.02 432 GLY A CA 1
ATOM 1187 C C . GLY A 1 182 ? 79.445 2.487 36.692 1.00 30.37 432 GLY A C 1
ATOM 1188 O O . GLY A 1 182 ? 79.234 3.593 36.191 1.00 29.66 432 GLY A O 1
ATOM 1189 N N . ILE A 1 183 ? 78.833 1.373 36.292 1.00 31.76 433 ILE A N 1
ATOM 1190 C CA . ILE A 1 183 ? 77.734 1.362 35.333 1.00 25.92 433 ILE A CA 1
ATOM 1191 C C . ILE A 1 183 ? 76.492 0.825 36.035 1.00 27.83 433 ILE A C 1
ATOM 1192 O O . ILE A 1 183 ? 76.550 -0.191 36.720 1.00 35.10 433 ILE A O 1
ATOM 1197 N N . VAL A 1 184 ? 75.374 1.530 35.880 1.00 29.08 434 VAL A N 1
ATOM 1198 C CA . VAL A 1 184 ? 74.132 1.180 36.562 1.00 26.29 434 VAL A CA 1
ATOM 1199 C C . VAL A 1 184 ? 73.019 0.971 35.528 1.00 28.17 434 VAL A C 1
ATOM 1200 O O . VAL A 1 184 ? 73.010 1.620 34.476 1.00 27.86 434 VAL A O 1
ATOM 1204 N N . THR A 1 185 ? 72.101 0.052 35.817 1.00 25.29 435 THR A N 1
ATOM 1205 C CA . THR A 1 185 ? 70.939 -0.170 34.964 1.00 24.70 435 THR A CA 1
ATOM 1206 C C . THR A 1 185 ? 69.936 0.942 35.204 1.00 27.06 435 THR A C 1
ATOM 1207 O O . THR A 1 185 ? 70.001 1.634 36.227 1.00 19.73 435 THR A O 1
ATOM 1211 N N . SER A 1 186 ? 69.017 1.127 34.258 1.00 25.06 436 SER A N 1
ATOM 1212 C CA . SER A 1 186 ? 67.963 2.112 34.424 1.00 21.61 436 SER A CA 1
ATOM 1213 C C . SER A 1 186 ? 66.599 1.511 34.178 1.00 22.90 436 SER A C 1
ATOM 1214 O O . SER A 1 186 ? 66.295 1.084 33.063 1.00 25.21 436 SER A O 1
ATOM 1217 N N . VAL A 1 187 ? 65.786 1.481 35.235 1.00 21.36 437 VAL A N 1
ATOM 1218 C CA . VAL A 1 187 ? 64.423 0.979 35.164 1.00 21.88 437 VAL A CA 1
ATOM 1219 C C . VAL A 1 187 ? 63.482 2.023 35.781 1.00 23.41 437 VAL A C 1
ATOM 1220 O O . VAL A 1 187 ? 63.082 1.897 36.934 1.00 25.18 437 VAL A O 1
ATOM 1224 N N . PRO A 1 188 ? 63.138 3.074 35.007 1.00 28.31 438 PRO A N 1
ATOM 1225 C CA . PRO A 1 188 ? 62.380 4.225 35.502 1.00 23.95 438 PRO A CA 1
ATOM 1226 C C . PRO A 1 188 ? 61.011 3.884 36.068 1.00 23.86 438 PRO A C 1
ATOM 1227 O O . PRO A 1 188 ? 60.512 4.613 36.915 1.00 26.20 438 PRO A O 1
ATOM 1231 N N . SER A 1 189 ? 60.402 2.798 35.609 1.00 23.08 439 SER A N 1
ATOM 1232 C CA . SER A 1 189 ? 59.079 2.417 36.108 1.00 21.81 439 SER A CA 1
ATOM 1233 C C . SER A 1 189 ? 59.118 1.977 37.566 1.00 24.35 439 SER A C 1
ATOM 1234 O O . SER A 1 189 ? 58.116 2.075 38.273 1.00 27.37 439 SER A O 1
ATOM 1237 N N . ASP A 1 190 ? 60.272 1.497 38.020 1.00 21.39 440 ASP A N 1
ATOM 1238 C CA . ASP A 1 190 ? 60.356 0.931 39.363 1.00 30.16 440 ASP A CA 1
ATOM 1239 C C . ASP A 1 190 ? 61.543 1.363 40.231 1.00 26.31 440 ASP A C 1
ATOM 1240 O O . ASP A 1 190 ? 61.733 0.847 41.329 1.00 33.01 440 ASP A O 1
ATOM 1245 N N . ALA A 1 191 ? 62.307 2.334 39.748 1.00 26.03 441 ALA A N 1
ATOM 1246 C CA . ALA A 1 191 ? 63.353 2.967 40.536 1.00 23.08 441 ALA A CA 1
ATOM 1247 C C . ALA A 1 191 ? 63.217 4.482 40.419 1.00 28.53 441 ALA A C 1
ATOM 1248 O O . ALA A 1 191 ? 63.523 5.049 39.370 1.00 29.42 441 ALA A O 1
ATOM 1250 N N . PRO A 1 192 ? 62.757 5.145 41.502 1.00 34.59 442 PRO A N 1
ATOM 1251 C CA . PRO A 1 192 ? 62.468 6.587 41.558 1.00 24.38 442 PRO A CA 1
ATOM 1252 C C . PRO A 1 192 ? 63.642 7.455 41.114 1.00 27.04 442 PRO A C 1
ATOM 1253 O O . PRO A 1 192 ? 63.445 8.405 40.355 1.00 28.36 442 PRO A O 1
ATOM 1257 N N . ASP A 1 193 ? 64.841 7.133 41.599 1.00 26.99 443 ASP A N 1
ATOM 1258 C CA . ASP A 1 193 ? 66.068 7.830 41.215 1.00 28.41 443 ASP A CA 1
ATOM 1259 C C . ASP A 1 193 ? 66.297 7.732 39.708 1.00 30.75 443 ASP A C 1
ATOM 1260 O O . ASP A 1 193 ? 66.545 8.749 39.050 1.00 30.18 443 ASP A O 1
ATOM 1265 N N . ASP A 1 194 ? 66.188 6.514 39.168 1.00 26.95 444 ASP A N 1
ATOM 1266 C CA . ASP A 1 194 ? 66.234 6.303 37.725 1.00 24.56 444 ASP A CA 1
ATOM 1267 C C . ASP A 1 194 ? 65.237 7.219 37.016 1.00 24.82 444 ASP A C 1
ATOM 1268 O O . ASP A 1 194 ? 65.600 7.906 36.056 1.00 26.67 444 ASP A O 1
ATOM 1273 N N . TYR A 1 195 ? 63.994 7.241 37.491 1.00 20.76 445 TYR A N 1
ATOM 1274 C CA . TYR A 1 195 ? 62.968 8.062 36.854 1.00 26.05 445 TYR A CA 1
ATOM 1275 C C . TYR A 1 195 ? 63.265 9.562 36.935 1.00 29.25 445 TYR A C 1
ATOM 1276 O O . TYR A 1 195 ? 63.072 10.280 35.951 1.00 25.53 445 TYR A O 1
ATOM 1285 N N . ALA A 1 196 ? 63.726 10.023 38.100 1.00 22.86 446 ALA A N 1
ATOM 1286 C CA . ALA A 1 196 ? 64.023 11.443 38.295 1.00 24.65 446 ALA A CA 1
ATOM 1287 C C . ALA A 1 196 ? 65.065 11.925 37.276 1.00 27.63 446 ALA A C 1
ATOM 1288 O O . ALA A 1 196 ? 64.846 12.911 36.575 1.00 28.95 446 ALA A O 1
ATOM 1290 N N . CYS A 1 197 ? 66.178 11.206 37.174 1.00 25.65 447 CYS A N 1
ATOM 1291 C CA . CYS A 1 197 ? 67.204 11.550 36.209 1.00 25.39 447 CYS A CA 1
ATOM 1292 C C . CYS A 1 197 ? 66.709 11.430 34.773 1.00 30.89 447 CYS A C 1
ATOM 1293 O O . CYS A 1 197 ? 66.974 12.302 33.945 1.00 27.53 447 CYS A O 1
ATOM 1296 N N . TYR A 1 198 ? 65.977 10.353 34.495 1.00 29.06 448 TYR A N 1
ATOM 1297 C CA . TYR A 1 198 ? 65.408 10.118 33.178 1.00 23.72 448 TYR A CA 1
ATOM 1298 C C . TYR A 1 198 ? 64.547 11.312 32.762 1.00 25.16 448 TYR A C 1
ATOM 1299 O O . TYR A 1 198 ? 64.722 11.860 31.672 1.00 26.81 448 TYR A O 1
ATOM 1308 N N . LYS A 1 199 ? 63.650 11.726 33.653 1.00 26.27 449 LYS A N 1
ATOM 1309 C CA . LYS A 1 199 ? 62.757 12.870 33.427 1.00 27.29 449 LYS A CA 1
ATOM 1310 C C . LYS A 1 199 ? 63.508 14.206 33.330 1.00 28.01 449 LYS A C 1
ATOM 1311 O O . LYS A 1 199 ? 63.159 15.060 32.522 1.00 28.46 449 LYS A O 1
ATOM 1317 N N . ASP A 1 200 ? 64.533 14.382 34.155 1.00 27.26 450 ASP A N 1
ATOM 1318 C CA . ASP A 1 200 ? 65.434 15.535 34.031 1.00 29.91 450 ASP A CA 1
ATOM 1319 C C . ASP A 1 200 ? 66.041 15.690 32.620 1.00 29.65 450 ASP A C 1
ATOM 1320 O O . ASP A 1 200 ? 66.067 16.798 32.075 1.00 27.86 450 ASP A O 1
ATOM 1325 N N . ILE A 1 201 ? 66.522 14.581 32.046 1.00 26.09 451 ILE A N 1
ATOM 1326 C CA . ILE A 1 201 ? 67.091 14.583 30.705 1.00 24.44 451 ILE A CA 1
ATOM 1327 C C . ILE A 1 201 ? 65.990 14.901 29.688 1.00 29.24 451 ILE A C 1
ATOM 1328 O O . ILE A 1 201 ? 66.157 15.778 28.838 1.00 29.87 451 ILE A O 1
ATOM 1333 N N . LEU A 1 202 ? 64.863 14.203 29.802 1.00 26.88 452 LEU A N 1
ATOM 1334 C CA . LEU A 1 202 ? 63.759 14.312 28.849 1.00 29.37 452 LEU A CA 1
ATOM 1335 C C . LEU A 1 202 ? 63.284 15.748 28.613 1.00 29.39 452 LEU A C 1
ATOM 1336 O O . LEU A 1 202 ? 63.033 16.147 27.472 1.00 30.07 452 LEU A O 1
ATOM 1341 N N . GLU A 1 203 ? 63.183 16.515 29.693 1.00 33.54 453 GLU A N 1
ATOM 1342 C CA . GLU A 1 203 ? 62.676 17.887 29.641 1.00 33.12 453 GLU A CA 1
ATOM 1343 C C . GLU A 1 203 ? 63.808 18.900 29.757 1.00 26.30 453 GLU A C 1
ATOM 1344 O O . GLU A 1 203 ? 63.580 20.060 30.078 1.00 31.97 453 GLU A O 1
ATOM 1350 N N . ASN A 1 204 ? 65.030 18.452 29.495 1.00 30.25 454 ASN A N 1
ATOM 1351 C CA . ASN A 1 204 ? 66.211 19.313 29.515 1.00 28.46 454 ASN A CA 1
ATOM 1352 C C . ASN A 1 204 ? 66.304 20.221 30.751 1.00 31.84 454 ASN A C 1
ATOM 1353 O O . ASN A 1 204 ? 66.678 21.395 30.653 1.00 32.57 454 ASN A O 1
ATOM 1358 N N . ARG A 1 205 ? 65.972 19.656 31.911 1.00 31.24 455 ARG A N 1
ATOM 1359 C CA . ARG A 1 205 ? 65.979 20.378 33.174 1.00 32.99 455 ARG A CA 1
ATOM 1360 C C . ARG A 1 205 ? 67.321 21.053 33.411 1.00 37.53 455 ARG A C 1
ATOM 1361 O O . ARG A 1 205 ? 68.369 20.408 33.347 1.00 39.48 455 ARG A O 1
ATOM 1369 N N . ASN A 1 206 ? 67.275 22.362 33.657 1.00 34.91 456 ASN A N 1
ATOM 1370 C CA . ASN A 1 206 ? 68.479 23.190 33.839 1.00 42.35 456 ASN A CA 1
ATOM 1371 C C . ASN A 1 206 ? 69.555 23.008 32.753 1.00 34.28 456 ASN A C 1
ATOM 1372 O O . ASN A 1 206 ? 70.756 23.085 33.027 1.00 31.80 456 ASN A O 1
ATOM 1377 N N . GLY A 1 207 ? 69.098 22.768 31.525 1.00 28.75 457 GLY A N 1
ATOM 1378 C CA . GLY A 1 207 ? 69.966 22.601 30.367 1.00 32.14 457 GLY A CA 1
ATOM 1379 C C . GLY A 1 207 ? 70.809 21.336 30.339 1.00 30.20 457 GLY A C 1
ATOM 1380 O O . GLY A 1 207 ? 71.795 21.267 29.605 1.00 30.24 457 GLY A O 1
ATOM 1381 N N . ILE A 1 208 ? 70.409 20.328 31.112 1.00 26.43 458 ILE A N 1
ATOM 1382 C CA . ILE A 1 208 ? 71.251 19.154 31.337 1.00 22.86 458 ILE A CA 1
ATOM 1383 C C . ILE A 1 208 ? 71.384 18.236 30.120 1.00 22.90 458 ILE A C 1
ATOM 1384 O O . ILE A 1 208 ? 72.423 17.611 29.937 1.00 24.50 458 ILE A O 1
ATOM 1389 N N . ALA A 1 209 ? 70.345 18.163 29.293 1.00 23.31 459 ALA A N 1
ATOM 1390 C CA . ALA A 1 209 ? 70.416 17.383 28.059 1.00 22.59 459 ALA A CA 1
ATOM 1391 C C . ALA A 1 209 ? 71.406 17.989 27.053 1.00 26.26 459 ALA A C 1
ATOM 1392 O O . ALA A 1 209 ? 72.188 17.261 26.426 1.00 24.64 459 ALA A O 1
ATOM 1394 N N . GLU A 1 210 ? 71.380 19.317 26.927 1.00 26.00 460 GLU A N 1
ATOM 1395 C CA . GLU A 1 210 ? 72.256 20.036 26.005 1.00 28.79 460 GLU A CA 1
ATOM 1396 C C . GLU A 1 210 ? 73.698 19.922 26.444 1.00 28.13 460 GLU A C 1
ATOM 1397 O O . GLU A 1 210 ? 74.586 19.725 25.614 1.00 28.92 460 GLU A O 1
ATOM 1403 N N . LYS A 1 211 ? 73.916 20.071 27.749 1.00 25.45 461 LYS A N 1
ATOM 1404 C CA . LYS A 1 211 ? 75.241 19.984 28.357 1.00 26.50 461 LYS A CA 1
ATOM 1405 C C . LYS A 1 211 ? 76.009 18.719 27.958 1.00 21.30 461 LYS A C 1
ATOM 1406 O O . LYS A 1 211 ? 77.224 18.762 27.813 1.00 26.94 461 LYS A O 1
ATOM 1412 N N . TYR A 1 212 ? 75.298 17.610 27.788 1.00 19.45 462 TYR A N 1
ATOM 1413 C CA . TYR A 1 212 ? 75.916 16.329 27.438 1.00 21.26 462 TYR A CA 1
ATOM 1414 C C . TYR A 1 212 ? 75.652 15.910 25.989 1.00 25.86 462 TYR A C 1
ATOM 1415 O O . TYR A 1 212 ? 76.025 14.807 25.583 1.00 26.35 462 TYR A O 1
ATOM 1424 N N . GLY A 1 213 ? 75.000 16.785 25.223 1.00 23.79 463 GLY A N 1
ATOM 1425 C CA . GLY A 1 213 ? 74.803 16.573 23.790 1.00 23.81 463 GLY A CA 1
ATOM 1426 C C . GLY A 1 213 ? 73.755 15.536 23.445 1.00 25.41 463 GLY A C 1
ATOM 1427 O O . GLY A 1 213 ? 73.836 14.888 22.395 1.00 25.73 463 GLY A O 1
ATOM 1428 N N . VAL A 1 214 ? 72.771 15.385 24.328 1.00 24.67 464 VAL A N 1
ATOM 1429 C CA . VAL A 1 214 ? 71.754 14.352 24.189 1.00 23.52 464 VAL A CA 1
ATOM 1430 C C . VAL A 1 214 ? 70.761 14.765 23.131 1.00 27.41 464 VAL A C 1
ATOM 1431 O O . VAL A 1 214 ? 70.172 15.842 23.218 1.00 32.10 464 VAL A O 1
ATOM 1435 N N . ASP A 1 215 ? 70.586 13.911 22.128 1.00 32.39 465 ASP A N 1
ATOM 1436 C CA . ASP A 1 215 ? 69.442 14.009 21.231 1.00 30.37 465 ASP A CA 1
ATOM 1437 C C . ASP A 1 215 ? 68.260 13.333 21.942 1.00 30.33 465 ASP A C 1
ATOM 1438 O O . ASP A 1 215 ? 68.149 12.096 21.954 1.00 27.07 465 ASP A O 1
ATOM 1443 N N . VAL A 1 216 ? 67.385 14.146 22.533 1.00 23.77 466 VAL A N 1
ATOM 1444 C CA . VAL A 1 216 ? 66.303 13.616 23.370 1.00 25.85 466 VAL A CA 1
ATOM 1445 C C . VAL A 1 216 ? 65.309 12.762 22.580 1.00 26.46 466 VAL A C 1
ATOM 1446 O O . VAL A 1 216 ? 64.968 11.658 23.014 1.00 23.69 466 VAL A O 1
ATOM 1450 N N . GLY A 1 217 ? 64.888 13.252 21.412 1.00 26.50 467 GLY A N 1
ATOM 1451 C CA . GLY A 1 217 ? 63.916 12.557 20.559 1.00 22.51 467 GLY A CA 1
ATOM 1452 C C . GLY A 1 217 ? 64.347 11.199 20.023 1.00 25.58 467 GLY A C 1
ATOM 1453 O O . GLY A 1 217 ? 63.513 10.371 19.668 1.00 24.49 467 GLY A O 1
ATOM 1454 N N . LEU A 1 218 ? 65.654 10.974 19.962 1.00 27.08 468 LEU A N 1
ATOM 1455 C CA . LEU A 1 218 ? 66.218 9.708 19.495 1.00 20.39 468 LEU A CA 1
ATOM 1456 C C . LEU A 1 218 ? 66.626 8.801 20.655 1.00 23.07 468 LEU A C 1
ATOM 1457 O O . LEU A 1 218 ? 66.552 7.588 20.542 1.00 24.92 468 LEU A O 1
ATOM 1462 N N . MET A 1 219 ? 67.042 9.393 21.772 1.00 23.96 469 MET A N 1
ATOM 1463 C CA . MET A 1 219 ? 67.671 8.635 22.844 1.00 19.40 469 MET A CA 1
ATOM 1464 C C . MET A 1 219 ? 66.798 8.355 24.076 1.00 17.78 469 MET A C 1
ATOM 1465 O O . MET A 1 219 ? 67.142 7.503 24.888 1.00 21.05 469 MET A O 1
ATOM 1470 N N . LEU A 1 220 ? 65.667 9.044 24.199 1.00 22.76 470 LEU A N 1
ATOM 1471 C CA . LEU A 1 220 ? 64.792 8.900 25.372 1.00 22.08 470 LEU A CA 1
ATOM 1472 C C . LEU A 1 220 ? 63.314 8.725 25.061 1.00 22.48 470 LEU A C 1
ATOM 1473 O O . LEU A 1 220 ? 62.671 7.838 25.619 1.00 27.39 470 LEU A O 1
ATOM 1478 N N . GLU A 1 221 ? 62.779 9.578 24.191 1.00 21.63 471 GLU A N 1
ATOM 1479 C CA . GLU A 1 221 ? 61.365 9.534 23.795 1.00 21.73 471 GLU A CA 1
ATOM 1480 C C . GLU A 1 221 ? 60.849 8.174 23.298 1.00 24.35 471 GLU A C 1
ATOM 1481 O O . GLU A 1 221 ? 59.719 7.809 23.611 1.00 27.82 471 GLU A O 1
ATOM 1487 N N . PRO A 1 222 ? 61.666 7.418 22.528 1.00 25.61 472 PRO A N 1
ATOM 1488 C CA . PRO A 1 222 ? 61.185 6.085 22.148 1.00 27.22 472 PRO A CA 1
ATOM 1489 C C . PRO A 1 222 ? 61.322 5.022 23.247 1.00 28.07 472 PRO A C 1
ATOM 1490 O O . PRO A 1 222 ? 60.865 3.895 23.062 1.00 35.11 472 PRO A O 1
ATOM 1494 N N . TYR A 1 223 ? 61.942 5.365 24.373 1.00 24.98 473 TYR A N 1
ATOM 1495 C CA . TYR A 1 223 ? 62.159 4.396 25.450 1.00 23.13 473 TYR A CA 1
ATOM 1496 C C . TYR A 1 223 ? 61.442 4.820 26.723 1.00 24.59 473 TYR A C 1
ATOM 1497 O O . TYR A 1 223 ? 62.062 5.186 27.723 1.00 30.44 473 TYR A O 1
ATOM 1506 N N . SER A 1 224 ? 60.122 4.782 26.681 1.00 26.54 474 SER A N 1
ATOM 1507 C CA . SER A 1 224 ? 59.326 5.154 27.837 1.00 27.67 474 SER A CA 1
ATOM 1508 C C . SER A 1 224 ? 59.370 4.040 28.882 1.00 28.23 474 SER A C 1
ATOM 1509 O O . SER A 1 224 ? 59.560 2.869 28.532 1.00 27.21 474 SER A O 1
ATOM 1512 N N . PRO A 1 225 ? 59.175 4.397 30.167 1.00 26.75 475 PRO A N 1
ATOM 1513 C CA . PRO A 1 225 ? 59.112 3.401 31.240 1.00 21.65 475 PRO A CA 1
ATOM 1514 C C . PRO A 1 225 ? 58.109 2.301 30.918 1.00 21.38 475 PRO A C 1
ATOM 1515 O O . PRO A 1 225 ? 57.114 2.552 30.239 1.00 25.22 475 PRO A O 1
ATOM 1519 N N . LEU A 1 226 ? 58.381 1.092 31.390 1.00 20.31 476 LEU A N 1
ATOM 1520 C CA . LEU A 1 226 ? 57.547 -0.060 31.073 1.00 22.10 476 LEU A CA 1
ATOM 1521 C C . LEU A 1 226 ? 56.792 -0.600 32.289 1.00 23.98 476 LEU A C 1
ATOM 1522 O O . LEU A 1 226 ? 57.366 -0.680 33.374 1.00 25.50 476 LEU A O 1
ATOM 1527 N N . PRO A 1 227 ? 55.509 -0.988 32.108 1.00 22.85 477 PRO A N 1
ATOM 1528 C CA . PRO A 1 227 ? 54.677 -1.599 33.154 1.00 18.17 477 PRO A CA 1
ATOM 1529 C C . PRO A 1 227 ? 55.081 -3.046 33.478 1.00 26.11 477 PRO A C 1
ATOM 1530 O O . PRO A 1 227 ? 54.333 -3.989 33.184 1.00 23.72 477 PRO A O 1
ATOM 1534 N N . ILE A 1 228 ? 56.254 -3.220 34.082 1.00 24.77 478 ILE A N 1
ATOM 1535 C CA . ILE A 1 228 ? 56.810 -4.562 34.289 1.00 24.13 478 ILE A CA 1
ATOM 1536 C C . ILE A 1 228 ? 56.264 -5.227 35.550 1.00 22.49 478 ILE A C 1
ATOM 1537 O O . ILE A 1 228 ? 56.078 -6.442 35.594 1.00 30.50 478 ILE A O 1
ATOM 1542 N N . ILE A 1 229 ? 55.988 -4.420 36.561 1.00 20.82 479 ILE A N 1
ATOM 1543 C CA . ILE A 1 229 ? 55.543 -4.926 37.843 1.00 28.31 479 ILE A CA 1
ATOM 1544 C C . ILE A 1 229 ? 54.314 -4.158 38.308 1.00 28.27 479 ILE A C 1
ATOM 1545 O O . ILE A 1 229 ? 54.305 -2.923 38.293 1.00 29.42 479 ILE A O 1
ATOM 1550 N N . GLU A 1 230 ? 53.276 -4.896 38.693 1.00 24.58 480 GLU A N 1
ATOM 1551 C CA . GLU A 1 230 ? 52.105 -4.309 39.314 1.00 24.81 480 GLU A CA 1
ATOM 1552 C C . GLU A 1 230 ? 52.166 -4.481 40.823 1.00 27.51 480 GLU A C 1
ATOM 1553 O O . GLU A 1 230 ? 52.228 -5.597 41.342 1.00 26.09 480 GLU A O 1
ATOM 1559 N N . ILE A 1 231 ? 52.147 -3.358 41.521 1.00 27.95 481 ILE A N 1
ATOM 1560 C CA . ILE A 1 231 ? 51.994 -3.367 42.960 1.00 30.61 481 ILE A CA 1
ATOM 1561 C C . ILE A 1 231 ? 50.535 -3.049 43.299 1.00 34.75 481 ILE A C 1
ATOM 1562 O O . ILE A 1 231 ? 50.071 -1.931 43.054 1.00 33.36 481 ILE A O 1
ATOM 1567 N N . PRO A 1 232 ? 49.799 -4.046 43.839 1.00 41.49 482 PRO A N 1
ATOM 1568 C CA . PRO A 1 232 ? 48.421 -3.856 44.308 1.00 40.27 482 PRO A CA 1
ATOM 1569 C C . PRO A 1 232 ? 48.318 -2.637 45.219 1.00 44.10 482 PRO A C 1
ATOM 1570 O O . PRO A 1 232 ? 49.160 -2.453 46.104 1.00 40.97 482 PRO A O 1
ATOM 1574 N N . ASP A 1 233 ? 47.297 -1.814 44.989 1.00 40.84 483 ASP A N 1
ATOM 1575 C CA . ASP A 1 233 ? 47.083 -0.566 45.728 1.00 40.97 483 ASP A CA 1
ATOM 1576 C C . ASP A 1 233 ? 47.871 0.616 45.151 1.00 44.83 483 ASP A C 1
ATOM 1577 O O . ASP A 1 233 ? 47.736 1.750 45.632 1.00 49.13 483 ASP A O 1
ATOM 1579 N N . ILE A 1 234 ? 48.693 0.356 44.131 1.00 37.32 484 ILE A N 1
ATOM 1580 C CA . ILE A 1 234 ? 49.411 1.428 43.432 1.00 32.37 484 ILE A CA 1
ATOM 1581 C C . ILE A 1 234 ? 49.244 1.311 41.916 1.00 37.63 484 ILE A C 1
ATOM 1582 O O . ILE A 1 234 ? 48.704 2.223 41.285 1.00 35.89 484 ILE A O 1
ATOM 1587 N N . GLY A 1 235 ? 49.695 0.192 41.345 1.00 32.58 485 GLY A N 1
ATOM 1588 C CA . GLY A 1 235 ? 49.570 -0.062 39.910 1.00 29.70 485 GLY A CA 1
ATOM 1589 C C . GLY A 1 235 ? 50.871 -0.434 39.216 1.00 32.30 485 GLY A C 1
ATOM 1590 O O . GLY A 1 235 ? 51.792 -0.957 39.855 1.00 30.51 485 GLY A O 1
ATOM 1591 N N . THR A 1 236 ? 50.960 -0.156 37.913 1.00 30.09 486 THR A N 1
ATOM 1592 C CA . THR A 1 236 ? 52.115 -0.606 37.133 1.00 26.57 486 THR A CA 1
ATOM 1593 C C . THR A 1 236 ? 53.337 0.303 37.044 1.00 31.96 486 THR A C 1
ATOM 1594 O O . THR A 1 236 ? 54.459 -0.196 37.109 1.00 41.54 486 THR A O 1
ATOM 1598 N N . LEU A 1 237 ? 53.176 1.605 36.882 1.00 28.74 487 LEU A N 1
ATOM 1599 C CA . LEU A 1 237 ? 54.385 2.453 36.834 1.00 30.13 487 LEU A CA 1
ATOM 1600 C C . LEU A 1 237 ? 54.600 3.126 38.183 1.00 28.90 487 LEU A C 1
ATOM 1601 O O . LEU A 1 237 ? 54.569 4.354 38.293 1.00 34.32 487 LEU A O 1
ATOM 1606 N N . SER A 1 238 ? 54.824 2.309 39.206 1.00 22.64 488 SER A N 1
ATOM 1607 C CA . SER A 1 238 ? 54.781 2.774 40.594 1.00 29.06 488 SER A CA 1
ATOM 1608 C C . SER A 1 238 ? 55.714 3.920 40.923 1.00 25.40 488 SER A C 1
ATOM 1609 O O . SER A 1 238 ? 55.291 4.891 41.542 1.00 27.24 488 SER A O 1
ATOM 1612 N N . ALA A 1 239 ? 56.969 3.815 40.500 1.00 24.48 489 ALA A N 1
ATOM 1613 C CA . ALA A 1 239 ? 57.937 4.876 40.725 1.00 29.40 489 ALA A CA 1
ATOM 1614 C C . ALA A 1 239 ? 57.470 6.164 40.052 1.00 31.18 489 ALA A C 1
ATOM 1615 O O . ALA A 1 239 ? 57.601 7.245 40.621 1.00 29.94 489 ALA A O 1
ATOM 1617 N N . VAL A 1 240 ? 56.897 6.030 38.856 1.00 28.88 490 VAL A N 1
ATOM 1618 C CA . VAL A 1 240 ? 56.334 7.156 38.116 1.00 28.07 490 VAL A CA 1
ATOM 1619 C C . VAL A 1 240 ? 55.126 7.745 38.860 1.00 30.91 490 VAL A C 1
ATOM 1620 O O . VAL A 1 240 ? 55.134 8.926 39.195 1.00 31.23 490 VAL A O 1
ATOM 1624 N N . ARG A 1 241 ? 54.115 6.918 39.134 1.00 29.71 491 ARG A N 1
ATOM 1625 C CA . ARG A 1 241 ? 52.893 7.347 39.844 1.00 32.02 491 ARG A CA 1
ATOM 1626 C C . ARG A 1 241 ? 53.171 8.063 41.167 1.00 37.96 491 ARG A C 1
ATOM 1627 O O . ARG A 1 241 ? 52.615 9.127 41.433 1.00 37.43 491 ARG A O 1
ATOM 1635 N N . LEU A 1 242 ? 54.022 7.471 41.999 1.00 31.26 492 LEU A N 1
ATOM 1636 C CA . LEU A 1 242 ? 54.374 8.091 43.268 1.00 32.26 492 LEU A CA 1
ATOM 1637 C C . LEU A 1 242 ? 55.181 9.366 43.064 1.00 34.60 492 LEU A C 1
ATOM 1638 O O . LEU A 1 242 ? 54.945 10.354 43.743 1.00 36.98 492 LEU A O 1
ATOM 1643 N N . CYS A 1 243 ? 56.113 9.352 42.115 1.00 34.09 493 CYS A N 1
ATOM 1644 C CA . CYS A 1 243 ? 56.899 10.543 41.805 1.00 34.68 493 CYS A CA 1
ATOM 1645 C C . CYS A 1 243 ? 56.050 11.697 41.279 1.00 36.50 493 CYS A C 1
ATOM 1646 O O . CYS A 1 243 ? 56.303 12.849 41.625 1.00 43.30 493 CYS A O 1
ATOM 1649 N N . GLU A 1 244 ? 55.050 11.386 40.456 1.00 39.78 494 GLU A N 1
ATOM 1650 C CA . GLU A 1 244 ? 54.225 12.419 39.822 1.00 44.29 494 GLU A CA 1
ATOM 1651 C C . GLU A 1 244 ? 53.105 12.937 40.727 1.00 47.43 494 GLU A C 1
ATOM 1652 O O . GLU A 1 244 ? 52.724 14.110 40.638 1.00 48.92 494 GLU A O 1
ATOM 1658 N N . GLU A 1 245 ? 52.589 12.067 41.593 1.00 41.33 495 GLU A N 1
ATOM 1659 C CA . GLU A 1 245 ? 51.548 12.446 42.550 1.00 44.99 495 GLU A CA 1
ATOM 1660 C C . GLU A 1 245 ? 52.116 13.144 43.788 1.00 46.61 495 GLU A C 1
ATOM 1661 O O . GLU A 1 245 ? 51.369 13.750 44.550 1.00 53.70 495 GLU A O 1
ATOM 1663 N N . SER A 1 246 ? 53.429 13.049 43.988 1.00 42.41 496 SER A N 1
ATOM 1664 C CA . SER A 1 246 ? 54.108 13.807 45.039 1.00 47.48 496 SER A CA 1
ATOM 1665 C C . SER A 1 246 ? 54.788 15.043 44.457 1.00 50.72 496 SER A C 1
ATOM 1666 O O . SER A 1 246 ? 55.445 15.794 45.177 1.00 52.74 496 SER A O 1
ATOM 1669 N N . ASN A 1 247 ? 54.619 15.237 43.149 1.00 52.06 497 ASN A N 1
ATOM 1670 C CA . ASN A 1 247 ? 55.205 16.360 42.411 1.00 60.92 497 ASN A CA 1
ATOM 1671 C C . ASN A 1 247 ? 56.698 16.536 42.706 1.00 63.54 497 ASN A C 1
ATOM 1672 O O . ASN A 1 247 ? 57.098 17.406 43.484 1.00 59.53 497 ASN A O 1
ATOM 1674 N N . VAL A 1 248 ? 57.512 15.686 42.087 1.00 66.49 498 VAL A N 1
ATOM 1675 C CA . VAL A 1 248 ? 58.964 15.726 42.271 1.00 68.98 498 VAL A CA 1
ATOM 1676 C C . VAL A 1 248 ? 59.667 16.163 40.981 1.00 72.99 498 VAL A C 1
ATOM 1677 O O . VAL A 1 248 ? 59.055 16.215 39.910 1.00 69.08 498 VAL A O 1
ATOM 1681 N N . ASP A 1 253 ? 63.256 16.871 47.577 1.00 76.72 503 ASP A N 1
ATOM 1682 C CA . ASP A 1 253 ? 63.417 15.921 46.475 1.00 75.99 503 ASP A CA 1
ATOM 1683 C C . ASP A 1 253 ? 64.125 14.635 46.914 1.00 67.70 503 ASP A C 1
ATOM 1684 O O . ASP A 1 253 ? 63.659 13.541 46.604 1.00 69.39 503 ASP A O 1
ATOM 1686 N N . ARG A 1 254 ? 65.238 14.772 47.639 1.00 67.43 504 ARG A N 1
ATOM 1687 C CA . ARG A 1 254 ? 66.025 13.620 48.097 1.00 65.93 504 ARG A CA 1
ATOM 1688 C C . ARG A 1 254 ? 65.337 12.832 49.217 1.00 61.86 504 ARG A C 1
ATOM 1689 O O . ARG A 1 254 ? 65.439 11.602 49.266 1.00 54.65 504 ARG A O 1
ATOM 1691 N N . ALA A 1 255 ? 64.645 13.542 50.108 1.00 59.79 505 ALA A N 1
ATOM 1692 C CA . ALA A 1 255 ? 63.934 12.914 51.226 1.00 58.60 505 ALA A CA 1
ATOM 1693 C C . ALA A 1 255 ? 62.676 12.201 50.749 1.00 58.42 505 ALA A C 1
ATOM 1694 O O . ALA A 1 255 ? 62.319 11.135 51.261 1.00 58.61 505 ALA A O 1
ATOM 1696 N N . LYS A 1 256 ? 62.004 12.805 49.771 1.00 59.27 506 LYS A N 1
ATOM 1697 C CA . LYS A 1 256 ? 60.837 12.197 49.147 1.00 55.79 506 LYS A CA 1
ATOM 1698 C C . LYS A 1 256 ? 61.257 11.009 48.284 1.00 50.06 506 LYS A C 1
ATOM 1699 O O . LYS A 1 256 ? 60.558 10.001 48.244 1.00 49.48 506 LYS A O 1
ATOM 1701 N N . LEU A 1 257 ? 62.409 11.130 47.620 1.00 51.77 507 LEU A N 1
ATOM 1702 C CA . LEU A 1 257 ? 62.971 10.041 46.806 1.00 50.18 507 LEU A CA 1
ATOM 1703 C C . LEU A 1 257 ? 63.344 8.799 47.610 1.00 41.29 507 LEU A C 1
ATOM 1704 O O . LEU A 1 257 ? 63.115 7.683 47.156 1.00 47.34 507 LEU A O 1
ATOM 1709 N N . THR A 1 258 ? 63.921 8.990 48.792 1.00 41.11 508 THR A N 1
ATOM 1710 C CA . THR A 1 258 ? 64.271 7.863 49.656 1.00 47.06 508 THR A CA 1
ATOM 1711 C C . THR A 1 258 ? 63.005 7.180 50.158 1.00 44.84 508 THR A C 1
ATOM 1712 O O . THR A 1 258 ? 62.961 5.959 50.305 1.00 45.82 508 THR A O 1
ATOM 1716 N N . GLN A 1 259 ? 61.975 7.984 50.390 1.00 43.84 509 GLN A N 1
ATOM 1717 C CA . GLN A 1 259 ? 60.687 7.498 50.867 1.00 46.90 509 GLN A CA 1
ATOM 1718 C C . GLN A 1 259 ? 59.984 6.629 49.815 1.00 47.19 509 GLN A C 1
ATOM 1719 O O . GLN A 1 259 ? 59.536 5.527 50.120 1.00 45.93 509 GLN A O 1
ATOM 1725 N N . ILE A 1 260 ? 59.899 7.119 48.580 1.00 43.56 510 ILE A N 1
ATOM 1726 C CA . ILE A 1 260 ? 59.289 6.342 47.498 1.00 40.09 510 ILE A CA 1
ATOM 1727 C C . ILE A 1 260 ? 60.116 5.105 47.106 1.00 39.27 510 ILE A C 1
ATOM 1728 O O . ILE A 1 260 ? 59.551 4.066 46.761 1.00 38.28 510 ILE A O 1
ATOM 1733 N N . LYS A 1 261 ? 61.442 5.214 47.180 1.00 36.37 511 LYS A N 1
ATOM 1734 C CA . LYS A 1 261 ? 62.318 4.072 46.903 1.00 40.11 511 LYS A CA 1
ATOM 1735 C C . LYS A 1 261 ? 62.095 2.969 47.929 1.00 42.15 511 LYS A C 1
ATOM 1736 O O . LYS A 1 261 ? 62.244 1.790 47.624 1.00 42.68 511 LYS A O 1
ATOM 1738 N N . GLU A 1 262 ? 61.714 3.372 49.138 1.00 49.08 512 GLU A N 1
ATOM 1739 C CA . GLU A 1 262 ? 61.393 2.455 50.221 1.00 41.24 512 GLU A CA 1
ATOM 1740 C C . GLU A 1 262 ? 60.110 1.687 49.933 1.00 40.74 512 GLU A C 1
ATOM 1741 O O . GLU A 1 262 ? 60.062 0.472 50.106 1.00 46.92 512 GLU A O 1
ATOM 1747 N N . ILE A 1 263 ? 59.078 2.396 49.488 1.00 40.42 513 ILE A N 1
ATOM 1748 C CA . ILE A 1 263 ? 57.817 1.760 49.100 1.00 40.42 513 ILE A CA 1
ATOM 1749 C C . ILE A 1 263 ? 58.025 0.840 47.901 1.00 39.27 513 ILE A C 1
ATOM 1750 O O . ILE A 1 263 ? 57.654 -0.329 47.943 1.00 44.83 513 ILE A O 1
ATOM 1755 N N . CYS A 1 264 ? 58.636 1.369 46.845 1.00 37.28 514 CYS A N 1
ATOM 1756 C CA . CYS A 1 264 ? 58.821 0.621 45.611 1.00 39.42 514 CYS A CA 1
ATOM 1757 C C . CYS A 1 264 ? 59.611 -0.671 45.795 1.00 39.82 514 CYS A C 1
ATOM 1758 O O . CYS A 1 264 ? 59.208 -1.721 45.305 1.00 41.88 514 CYS A O 1
ATOM 1761 N N . TYR A 1 265 ? 60.725 -0.594 46.509 1.00 41.44 515 TYR A N 1
ATOM 1762 C CA . TYR A 1 265 ? 61.568 -1.762 46.719 1.00 36.87 515 TYR A CA 1
ATOM 1763 C C . TYR A 1 265 ? 60.944 -2.752 47.708 1.00 37.01 515 TYR A C 1
ATOM 1764 O O . TYR A 1 265 ? 61.065 -3.962 47.519 1.00 35.31 515 TYR A O 1
ATOM 1773 N N . THR A 1 266 ? 60.252 -2.248 48.733 1.00 36.43 516 THR A N 1
ATOM 1774 C CA . THR A 1 266 ? 59.635 -3.124 49.737 1.00 36.33 516 THR A CA 1
ATOM 1775 C C . THR A 1 266 ? 58.333 -3.740 49.240 1.00 35.25 516 THR A C 1
ATOM 1776 O O . THR A 1 266 ? 58.217 -4.965 49.189 1.00 37.00 516 THR A O 1
ATOM 1780 N N . LYS A 1 267 ? 57.364 -2.902 48.874 1.00 30.76 517 LYS A N 1
ATOM 1781 C CA . LYS A 1 267 ? 56.089 -3.394 48.363 1.00 33.66 517 LYS A CA 1
ATOM 1782 C C . LYS A 1 267 ? 56.311 -4.210 47.103 1.00 37.32 517 LYS A C 1
ATOM 1783 O O . LYS A 1 267 ? 55.687 -5.258 46.915 1.00 36.78 517 LYS A O 1
ATOM 1789 N N . GLY A 1 268 ? 57.217 -3.726 46.253 1.00 34.26 518 GLY A N 1
ATOM 1790 C CA . GLY A 1 268 ? 57.620 -4.434 45.044 1.00 33.33 518 GLY A CA 1
ATOM 1791 C C . GLY A 1 268 ? 57.970 -5.882 45.309 1.00 38.57 518 GLY A C 1
ATOM 1792 O O . GLY A 1 268 ? 57.396 -6.782 44.704 1.00 40.13 518 GLY A O 1
ATOM 1793 N N . PHE A 1 269 ? 58.895 -6.109 46.235 1.00 35.15 519 PHE A N 1
ATOM 1794 C CA . PHE A 1 269 ? 59.331 -7.460 46.543 1.00 33.07 519 PHE A CA 1
ATOM 1795 C C . PHE A 1 269 ? 58.204 -8.312 47.141 1.00 42.08 519 PHE A C 1
ATOM 1796 O O . PHE A 1 269 ? 57.948 -9.423 46.665 1.00 44.90 519 PHE A O 1
ATOM 1804 N N . TYR A 1 270 ? 57.526 -7.792 48.161 1.00 39.72 520 TYR A N 1
ATOM 1805 C CA . TYR A 1 270 ? 56.528 -8.591 48.882 1.00 37.73 520 TYR A CA 1
ATOM 1806 C C . TYR A 1 270 ? 55.222 -8.800 48.127 1.00 39.71 520 TYR A C 1
ATOM 1807 O O . TYR A 1 270 ? 54.662 -9.894 48.164 1.00 47.01 520 TYR A O 1
ATOM 1816 N N . THR A 1 271 ? 54.748 -7.766 47.435 1.00 37.48 521 THR A N 1
ATOM 1817 C CA . THR A 1 271 ? 53.434 -7.816 46.787 1.00 35.26 521 THR A CA 1
ATOM 1818 C C . THR A 1 271 ? 53.482 -7.731 45.258 1.00 37.55 521 THR A C 1
ATOM 1819 O O . THR A 1 271 ? 52.480 -8.002 44.593 1.00 36.43 521 THR A O 1
ATOM 1823 N N . GLY A 1 272 ? 54.641 -7.369 44.711 1.00 37.15 522 GLY A N 1
ATOM 1824 C CA . GLY A 1 272 ? 54.796 -7.139 43.273 1.00 33.66 522 GLY A CA 1
ATOM 1825 C C . GLY A 1 272 ? 54.538 -8.350 42.404 1.00 30.27 522 GLY A C 1
ATOM 1826 O O . GLY A 1 272 ? 54.938 -9.459 42.741 1.00 34.52 522 GLY A O 1
ATOM 1827 N N . ILE A 1 273 ? 53.855 -8.129 41.286 1.00 33.47 523 ILE A N 1
ATOM 1828 C CA . ILE A 1 273 ? 53.530 -9.198 40.340 1.00 31.64 523 ILE A CA 1
ATOM 1829 C C . ILE A 1 273 ? 54.034 -8.837 38.954 1.00 27.07 523 ILE A C 1
ATOM 1830 O O . ILE A 1 273 ? 53.711 -7.776 38.424 1.00 29.96 523 ILE A O 1
ATOM 1835 N N . MET A 1 274 ? 54.848 -9.717 38.387 1.00 25.01 524 MET A N 1
ATOM 1836 C CA . MET A 1 274 ? 55.379 -9.515 37.053 1.00 27.03 524 MET A CA 1
ATOM 1837 C C . MET A 1 274 ? 54.250 -9.418 36.039 1.00 28.47 524 MET A C 1
ATOM 1838 O O . MET A 1 274 ? 53.308 -10.208 36.063 1.00 32.09 524 MET A O 1
ATOM 1843 N N . LYS A 1 275 ? 54.349 -8.440 35.150 1.00 26.95 525 LYS A N 1
ATOM 1844 C CA . LYS A 1 275 ? 53.306 -8.202 34.157 1.00 30.09 525 LYS A CA 1
ATOM 1845 C C . LYS A 1 275 ? 53.871 -8.339 32.759 1.00 27.87 525 LYS A C 1
ATOM 1846 O O . LYS A 1 275 ? 53.131 -8.435 31.787 1.00 28.27 525 LYS A O 1
ATOM 1852 N N . MET A 1 276 ? 55.196 -8.335 32.682 1.00 30.04 526 MET A N 1
ATOM 1853 C CA . MET A 1 276 ? 55.924 -8.470 31.429 1.00 28.76 526 MET A CA 1
ATOM 1854 C C . MET A 1 276 ? 57.059 -9.464 31.610 1.00 26.05 526 MET A C 1
ATOM 1855 O O . MET A 1 276 ? 57.424 -9.806 32.735 1.00 29.21 526 MET A O 1
ATOM 1860 N N . GLY A 1 277 ? 57.613 -9.917 30.495 1.00 28.03 527 GLY A N 1
ATOM 1861 C CA . GLY A 1 277 ? 58.728 -10.845 30.507 1.00 28.00 527 GLY A CA 1
ATOM 1862 C C . GLY A 1 277 ? 58.259 -12.286 30.533 1.00 32.07 527 GLY A C 1
ATOM 1863 O O . GLY A 1 277 ? 57.059 -12.545 30.488 1.00 37.33 527 GLY A O 1
ATOM 1864 N N . PRO A 1 278 ? 59.207 -13.236 30.608 1.00 39.87 528 PRO A N 1
ATOM 1865 C CA . PRO A 1 278 ? 58.883 -14.667 30.522 1.00 42.30 528 PRO A CA 1
ATOM 1866 C C . PRO A 1 278 ? 58.170 -15.207 31.758 1.00 36.37 528 PRO A C 1
ATOM 1867 O O . PRO A 1 278 ? 57.577 -16.277 31.701 1.00 37.49 528 PRO A O 1
ATOM 1871 N N . PHE A 1 279 ? 58.222 -14.469 32.857 1.00 35.76 529 PHE A N 1
ATOM 1872 C CA . PHE A 1 279 ? 57.561 -14.895 34.082 1.00 35.90 529 PHE A CA 1
ATOM 1873 C C . PHE A 1 279 ? 56.325 -14.061 34.389 1.00 33.53 529 PHE A C 1
ATOM 1874 O O . PHE A 1 279 ? 55.973 -13.874 35.553 1.00 35.95 529 PHE A O 1
ATOM 1882 N N . ALA A 1 280 ? 55.665 -13.568 33.343 1.00 29.47 530 ALA A N 1
ATOM 1883 C CA . ALA A 1 280 ? 54.463 -12.753 33.513 1.00 33.30 530 ALA A CA 1
ATOM 1884 C C . ALA A 1 280 ? 53.382 -13.554 34.220 1.00 30.58 530 ALA A C 1
ATOM 1885 O O . ALA A 1 280 ? 53.068 -14.664 33.812 1.00 32.30 530 ALA A O 1
ATOM 1887 N N . GLY A 1 281 ? 52.820 -12.984 35.279 1.00 30.10 531 GLY A N 1
ATOM 1888 C CA . GLY A 1 281 ? 51.779 -13.652 36.062 1.00 28.08 531 GLY A CA 1
ATOM 1889 C C . GLY A 1 281 ? 52.310 -14.150 37.392 1.00 34.45 531 GLY A C 1
ATOM 1890 O O . GLY A 1 281 ? 51.553 -14.334 38.343 1.00 36.66 531 GLY A O 1
ATOM 1891 N N . GLN A 1 282 ? 53.622 -14.365 37.453 1.00 36.63 532 GLN A N 1
ATOM 1892 C CA . GLN A 1 282 ? 54.296 -14.792 38.674 1.00 31.83 532 GLN A CA 1
ATOM 1893 C C . GLN A 1 282 ? 54.616 -13.575 39.533 1.00 34.63 532 GLN A C 1
ATOM 1894 O O . GLN A 1 282 ? 54.681 -12.464 39.017 1.00 33.01 532 GLN A O 1
ATOM 1900 N N . SER A 1 283 ? 54.793 -13.788 40.837 1.00 33.12 533 SER A N 1
ATOM 1901 C CA . SER A 1 283 ? 55.096 -12.700 41.765 1.00 34.62 533 SER A CA 1
ATOM 1902 C C . SER A 1 283 ? 56.590 -12.389 41.767 1.00 37.52 533 SER A C 1
ATOM 1903 O O . SER A 1 283 ? 57.399 -13.196 41.301 1.00 44.09 533 SER A O 1
ATOM 1906 N N . VAL A 1 284 ? 56.952 -11.222 42.290 1.00 32.61 534 VAL A N 1
ATOM 1907 C CA . VAL A 1 284 ? 58.351 -10.799 42.327 1.00 36.87 534 VAL A CA 1
ATOM 1908 C C . VAL A 1 284 ? 59.206 -11.693 43.240 1.00 42.14 534 VAL A C 1
ATOM 1909 O O . VAL A 1 284 ? 60.283 -12.137 42.837 1.00 43.96 534 VAL A O 1
ATOM 1913 N N . LYS A 1 285 ? 58.713 -11.967 44.449 1.00 42.03 535 LYS A N 1
ATOM 1914 C CA . LYS A 1 285 ? 59.422 -12.823 45.404 1.00 46.93 535 LYS A CA 1
ATOM 1915 C C . LYS A 1 285 ? 59.766 -14.195 44.814 1.00 49.99 535 LYS A C 1
ATOM 1916 O O . LYS A 1 285 ? 60.894 -14.670 44.965 1.00 52.29 535 LYS A O 1
ATOM 1918 N N . ASP A 1 286 ? 58.808 -14.802 44.113 1.00 48.80 536 ASP A N 1
ATOM 1919 C CA . ASP A 1 286 ? 58.962 -16.166 43.601 1.00 47.52 536 ASP A CA 1
ATOM 1920 C C . ASP A 1 286 ? 59.849 -16.300 42.366 1.00 48.45 536 ASP A C 1
ATOM 1921 O O . ASP A 1 286 ? 60.489 -17.334 42.178 1.00 52.54 536 ASP A O 1
ATOM 1926 N N . CYS A 1 287 ? 59.884 -15.280 41.516 1.00 45.51 537 CYS A N 1
ATOM 1927 C CA . CYS A 1 287 ? 60.641 -15.400 40.269 1.00 47.18 537 CYS A CA 1
ATOM 1928 C C . CYS A 1 287 ? 61.943 -14.598 40.254 1.00 45.12 537 CYS A C 1
ATOM 1929 O O . CYS A 1 287 ? 62.621 -14.522 39.226 1.00 47.81 537 CYS A O 1
ATOM 1932 N N . LYS A 1 288 ? 62.289 -14.014 41.401 1.00 46.17 538 LYS A N 1
ATOM 1933 C CA . LYS A 1 288 ? 63.539 -13.268 41.558 1.00 45.62 538 LYS A CA 1
ATOM 1934 C C . LYS A 1 288 ? 64.730 -14.195 41.334 1.00 44.55 538 LYS A C 1
ATOM 1935 O O . LYS A 1 288 ? 65.606 -13.895 40.524 1.00 49.41 538 LYS A O 1
ATOM 1941 N N . GLN A 1 289 ? 64.740 -15.330 42.030 1.00 45.32 539 GLN A N 1
ATOM 1942 C CA . GLN A 1 289 ? 65.770 -16.357 41.840 1.00 47.85 539 GLN A CA 1
ATOM 1943 C C . GLN A 1 289 ? 65.739 -16.963 40.438 1.00 45.35 539 GLN A C 1
ATOM 1944 O O . GLN A 1 289 ? 66.763 -17.418 39.933 1.00 49.40 539 GLN A O 1
ATOM 1946 N N . SER A 1 290 ? 64.561 -16.958 39.821 1.00 45.02 540 SER A N 1
ATOM 1947 C CA . SER A 1 290 ? 64.354 -17.567 38.514 1.00 41.42 540 SER A CA 1
ATOM 1948 C C . SER A 1 290 ? 64.921 -16.731 37.387 1.00 47.14 540 SER A C 1
ATOM 1949 O O . SER A 1 290 ? 65.498 -17.275 36.447 1.00 47.21 540 SER A O 1
ATOM 1952 N N . CYS A 1 291 ? 64.734 -15.413 37.475 1.00 45.39 541 CYS A N 1
ATOM 1953 C CA . CYS A 1 291 ? 65.270 -14.478 36.487 1.00 43.54 541 CYS A CA 1
ATOM 1954 C C . CYS A 1 291 ? 66.791 -14.499 36.498 1.00 41.87 541 CYS A C 1
ATOM 1955 O O . CYS A 1 291 ? 67.425 -14.392 35.446 1.00 39.76 541 CYS A O 1
ATOM 1958 N N . ARG A 1 292 ? 67.363 -14.649 37.692 1.00 43.47 542 ARG A N 1
ATOM 1959 C CA . ARG A 1 292 ? 68.802 -14.837 37.854 1.00 48.04 542 ARG A CA 1
ATOM 1960 C C . ARG A 1 292 ? 69.295 -16.002 36.993 1.00 47.24 542 ARG A C 1
ATOM 1961 O O . ARG A 1 292 ? 70.196 -15.833 36.173 1.00 49.32 542 ARG A O 1
ATOM 1969 N N . ASP A 1 293 ? 68.673 -17.167 37.162 1.00 43.16 543 ASP A N 1
ATOM 1970 C CA . ASP A 1 293 ? 69.069 -18.389 36.454 1.00 43.71 543 ASP A CA 1
ATOM 1971 C C . ASP A 1 293 ? 68.938 -18.287 34.936 1.00 44.19 543 ASP A C 1
ATOM 1972 O O . ASP A 1 293 ? 69.782 -18.806 34.203 1.00 46.21 543 ASP A O 1
ATOM 1977 N N . LEU A 1 294 ? 67.880 -17.625 34.468 1.00 45.42 544 LEU A N 1
ATOM 1978 C CA . LEU A 1 294 ? 67.667 -17.427 33.033 1.00 39.81 544 LEU A CA 1
ATOM 1979 C C . LEU A 1 294 ? 68.785 -16.569 32.440 1.00 45.82 544 LEU A C 1
ATOM 1980 O O . LEU A 1 294 ? 69.284 -16.857 31.350 1.00 46.48 544 LEU A O 1
ATOM 1985 N N . LEU A 1 295 ? 69.185 -15.533 33.179 1.00 42.73 545 LEU A N 1
ATOM 1986 C CA . LEU A 1 295 ? 70.262 -14.639 32.759 1.00 43.60 545 LEU A CA 1
ATOM 1987 C C . LEU A 1 295 ? 71.578 -15.394 32.591 1.00 46.69 545 LEU A C 1
ATOM 1988 O O . LEU A 1 295 ? 72.358 -15.094 31.685 1.00 47.74 545 LEU A O 1
ATOM 1993 N N . VAL A 1 296 ? 71.805 -16.379 33.461 1.00 44.75 546 VAL A N 1
ATOM 1994 C CA . VAL A 1 296 ? 73.023 -17.192 33.430 1.00 45.82 546 VAL A CA 1
ATOM 1995 C C . VAL A 1 296 ? 72.997 -18.187 32.265 1.00 46.58 546 VAL A C 1
ATOM 1996 O O . VAL A 1 296 ? 74.027 -18.428 31.639 1.00 50.51 546 VAL A O 1
ATOM 2000 N N . GLN A 1 297 ? 71.821 -18.747 31.976 1.00 46.57 547 GLN A N 1
ATOM 2001 C CA . GLN A 1 297 ? 71.640 -19.686 30.864 1.00 49.25 547 GLN A CA 1
ATOM 2002 C C . GLN A 1 297 ? 71.781 -18.989 29.524 1.00 54.47 547 GLN A C 1
ATOM 2003 O O . GLN A 1 297 ? 72.287 -19.566 28.557 1.00 55.25 547 GLN A O 1
ATOM 2009 N N . ASN A 1 298 ? 71.304 -17.750 29.472 1.00 53.38 548 ASN A N 1
ATOM 2010 C CA . ASN A 1 298 ? 71.451 -16.909 28.297 1.00 47.15 548 ASN A CA 1
ATOM 2011 C C . ASN A 1 298 ? 72.872 -16.389 28.141 1.00 49.11 548 ASN A C 1
ATOM 2012 O O . ASN A 1 298 ? 73.231 -15.874 27.080 1.00 49.65 548 ASN A O 1
ATOM 2017 N N . ASN A 1 299 ? 73.674 -16.530 29.200 1.00 47.41 549 ASN A N 1
ATOM 2018 C CA . ASN A 1 299 ? 75.021 -15.952 29.266 1.00 48.54 549 ASN A CA 1
ATOM 2019 C C . ASN A 1 299 ? 74.962 -14.425 29.078 1.00 48.71 549 ASN A C 1
ATOM 2020 O O . ASN A 1 299 ? 75.673 -13.835 28.256 1.00 43.58 549 ASN A O 1
ATOM 2025 N N . GLN A 1 300 ? 74.081 -13.805 29.855 1.00 43.50 550 GLN A N 1
ATOM 2026 C CA . GLN A 1 300 ? 73.810 -12.384 29.759 1.00 40.95 550 GLN A CA 1
ATOM 2027 C C . GLN A 1 300 ? 74.199 -11.693 31.056 1.00 37.99 550 GLN A C 1
ATOM 2028 O O . GLN A 1 300 ? 74.009 -10.486 31.212 1.00 39.55 550 GLN A O 1
ATOM 2034 N N . CYS A 1 301 ? 74.747 -12.462 31.989 1.00 33.16 551 CYS A N 1
ATOM 2035 C CA . CYS A 1 301 ? 75.241 -11.890 33.228 1.00 38.74 551 CYS A CA 1
ATOM 2036 C C . CYS A 1 301 ? 76.495 -12.585 33.756 1.00 40.82 551 CYS A C 1
ATOM 2037 O O . CYS A 1 301 ? 76.814 -13.707 33.360 1.00 43.31 551 CYS A O 1
ATOM 2040 N N . ILE A 1 302 ? 77.202 -11.884 34.638 1.00 36.49 552 ILE A N 1
ATOM 2041 C CA . ILE A 1 302 ? 78.331 -12.420 35.382 1.00 33.11 552 ILE A CA 1
ATOM 2042 C C . ILE A 1 302 ? 78.038 -12.211 36.865 1.00 38.89 552 ILE A C 1
ATOM 2043 O O . ILE A 1 302 ? 77.775 -11.090 37.304 1.00 40.98 552 ILE A O 1
ATOM 2048 N N . VAL A 1 303 ? 78.064 -13.293 37.635 1.00 44.20 553 VAL A N 1
ATOM 2049 C CA . VAL A 1 303 ? 77.781 -13.211 39.065 1.00 44.20 553 VAL A CA 1
ATOM 2050 C C . VAL A 1 303 ? 79.095 -13.055 39.813 1.00 45.46 553 VAL A C 1
ATOM 2051 O O . VAL A 1 303 ? 80.038 -13.805 39.571 1.00 51.58 553 VAL A O 1
ATOM 2055 N N . TYR A 1 304 ? 79.158 -12.069 40.705 1.00 42.60 554 TYR A N 1
ATOM 2056 C CA . TYR A 1 304 ? 80.352 -11.838 41.521 1.00 50.00 554 TYR A CA 1
ATOM 2057 C C . TYR A 1 304 ? 80.016 -11.364 42.941 1.00 53.64 554 TYR A C 1
ATOM 2058 O O . TYR A 1 304 ? 78.844 -11.310 43.318 1.00 54.70 554 TYR A O 1
ATOM 2067 N N . SER A 1 305 ? 81.044 -11.047 43.728 1.00 53.56 555 SER A N 1
ATOM 2068 C CA . SER A 1 305 ? 80.862 -10.597 45.112 1.00 55.96 555 SER A CA 1
ATOM 2069 C C . SER A 1 305 ? 81.880 -9.530 45.523 1.00 53.73 555 SER A C 1
ATOM 2070 O O . SER A 1 305 ? 82.944 -9.411 44.918 1.00 54.60 555 SER A O 1
ATOM 2073 N N . GLU A 1 306 ? 81.534 -8.750 46.547 1.00 63.84 556 GLU A N 1
ATOM 2074 C CA . GLU A 1 306 ? 82.384 -7.663 47.048 1.00 66.32 556 GLU A CA 1
ATOM 2075 C C . GLU A 1 306 ? 82.214 -7.460 48.560 1.00 70.84 556 GLU A C 1
ATOM 2076 O O . GLU A 1 306 ? 81.146 -7.754 49.108 1.00 72.07 556 GLU A O 1
ATOM 2078 N N . PRO A 1 307 ? 83.271 -6.967 49.241 1.00 76.28 557 PRO A N 1
ATOM 2079 C CA . PRO A 1 307 ? 83.145 -6.511 50.636 1.00 74.66 557 PRO A CA 1
ATOM 2080 C C . PRO A 1 307 ? 82.310 -5.233 50.750 1.00 70.75 557 PRO A C 1
ATOM 2081 O O . PRO A 1 307 ? 81.416 -5.145 51.597 1.00 66.99 557 PRO A O 1
ATOM 2085 N N . GLN B 1 9 ? 188.486 -10.476 105.664 1.00 63.92 259 GLN B N 1
ATOM 2086 C CA . GLN B 1 9 ? 187.495 -9.762 104.804 1.00 71.39 259 GLN B CA 1
ATOM 2087 C C . GLN B 1 9 ? 187.706 -10.089 103.328 1.00 68.63 259 GLN B C 1
ATOM 2088 O O . GLN B 1 9 ? 188.615 -9.557 102.685 1.00 64.29 259 GLN B O 1
ATOM 2090 N N . GLU B 1 10 ? 186.854 -10.970 102.807 1.00 68.41 260 GLU B N 1
ATOM 2091 C CA . GLU B 1 10 ? 186.898 -11.398 101.408 1.00 64.23 260 GLU B CA 1
ATOM 2092 C C . GLU B 1 10 ? 186.122 -10.442 100.501 1.00 62.49 260 GLU B C 1
ATOM 2093 O O . GLU B 1 10 ? 184.916 -10.256 100.680 1.00 60.65 260 GLU B O 1
ATOM 2099 N N . TYR B 1 11 ? 186.819 -9.834 99.540 1.00 58.82 261 TYR B N 1
ATOM 2100 C CA . TYR B 1 11 ? 186.174 -8.996 98.528 1.00 57.78 261 TYR B CA 1
ATOM 2101 C C . TYR B 1 11 ? 185.899 -9.801 97.264 1.00 50.96 261 TYR B C 1
ATOM 2102 O O . TYR B 1 11 ? 186.365 -10.930 97.127 1.00 59.00 261 TYR B O 1
ATOM 2111 N N . ILE B 1 12 ? 185.139 -9.208 96.347 1.00 51.47 262 ILE B N 1
ATOM 2112 C CA . ILE B 1 12 ? 184.952 -9.738 94.999 1.00 42.22 262 ILE B CA 1
ATOM 2113 C C . ILE B 1 12 ? 185.353 -8.632 94.033 1.00 44.60 262 ILE B C 1
ATOM 2114 O O . ILE B 1 12 ? 184.803 -7.531 94.087 1.00 45.70 262 ILE B O 1
ATOM 2119 N N . GLY B 1 13 ? 186.315 -8.919 93.162 1.00 37.00 263 GLY B N 1
ATOM 2120 C CA . GLY B 1 13 ? 186.796 -7.931 92.215 1.00 32.40 263 GLY B CA 1
ATOM 2121 C C . GLY B 1 13 ? 186.229 -8.200 90.842 1.00 39.58 263 GLY B C 1
ATOM 2122 O O . GLY B 1 13 ? 186.693 -9.105 90.154 1.00 42.14 263 GLY B O 1
ATOM 2123 N N . ILE B 1 14 ? 185.221 -7.422 90.442 1.00 33.73 264 ILE B N 1
ATOM 2124 C CA . ILE B 1 14 ? 184.611 -7.585 89.127 1.00 30.53 264 ILE B CA 1
ATOM 2125 C C . ILE B 1 14 ? 185.588 -7.174 88.038 1.00 33.51 264 ILE B C 1
ATOM 2126 O O . ILE B 1 14 ? 186.229 -6.130 88.144 1.00 39.81 264 ILE B O 1
ATOM 2131 N N . LYS B 1 15 ? 185.714 -8.012 87.012 1.00 27.17 265 LYS B N 1
ATOM 2132 C CA . LYS B 1 15 ? 186.581 -7.724 85.881 1.00 29.85 265 LYS B CA 1
ATOM 2133 C C . LYS B 1 15 ? 185.826 -6.933 84.830 1.00 37.09 265 LYS B C 1
ATOM 2134 O O . LYS B 1 15 ? 184.897 -7.444 84.208 1.00 39.03 265 LYS B O 1
ATOM 2140 N N . LEU B 1 16 ? 186.226 -5.682 84.631 1.00 36.71 266 LEU B N 1
ATOM 2141 C CA . LEU B 1 16 ? 185.602 -4.830 83.633 1.00 30.08 266 LEU B CA 1
ATOM 2142 C C . LEU B 1 16 ? 186.521 -4.732 82.429 1.00 32.11 266 LEU B C 1
ATOM 2143 O O . LEU B 1 16 ? 187.629 -4.207 82.530 1.00 31.42 266 LEU B O 1
ATOM 2148 N N . GLU B 1 17 ? 186.068 -5.245 81.288 1.00 35.43 267 GLU B N 1
ATOM 2149 C CA . GLU B 1 17 ? 186.950 -5.355 80.130 1.00 39.37 267 GLU B CA 1
ATOM 2150 C C . GLU B 1 17 ? 187.033 -4.070 79.321 1.00 36.19 267 GLU B C 1
ATOM 2151 O O . GLU B 1 17 ? 186.032 -3.582 78.799 1.00 33.75 267 GLU B O 1
ATOM 2157 N N . LEU B 1 18 ? 188.247 -3.544 79.211 1.00 37.19 268 LEU B N 1
ATOM 2158 C CA . LEU B 1 18 ? 188.507 -2.412 78.352 1.00 36.87 268 LEU B CA 1
ATOM 2159 C C . LEU B 1 18 ? 188.372 -2.880 76.922 1.00 36.00 268 LEU B C 1
ATOM 2160 O O . LEU B 1 18 ? 189.138 -3.726 76.463 1.00 36.11 268 LEU B O 1
ATOM 2165 N N . ILE B 1 19 ? 187.388 -2.315 76.232 1.00 34.77 269 ILE B N 1
ATOM 2166 C CA . ILE B 1 19 ? 186.986 -2.770 74.914 1.00 35.09 269 ILE B CA 1
ATOM 2167 C C . ILE B 1 19 ? 188.048 -2.457 73.878 1.00 40.28 269 ILE B C 1
ATOM 2168 O O . ILE B 1 19 ? 188.453 -1.307 73.717 1.00 44.24 269 ILE B O 1
ATOM 2173 N N . ASN B 1 20 ? 188.493 -3.497 73.181 1.00 50.63 270 ASN B N 1
ATOM 2174 C CA . ASN B 1 20 ? 189.509 -3.361 72.153 1.00 48.32 270 ASN B CA 1
ATOM 2175 C C . ASN B 1 20 ? 188.841 -3.148 70.810 1.00 51.12 270 ASN B C 1
ATOM 2176 O O . ASN B 1 20 ? 188.359 -4.094 70.180 1.00 61.35 270 ASN B O 1
ATOM 2181 N N . TYR B 1 21 ? 188.810 -1.892 70.381 1.00 52.50 271 TYR B N 1
ATOM 2182 C CA . TYR B 1 21 ? 188.091 -1.512 69.174 1.00 56.35 271 TYR B CA 1
ATOM 2183 C C . TYR B 1 21 ? 188.848 -1.878 67.905 1.00 59.49 271 TYR B C 1
ATOM 2184 O O . TYR B 1 21 ? 188.283 -1.849 66.813 1.00 62.67 271 TYR B O 1
ATOM 2193 N N . THR B 1 22 ? 190.124 -2.222 68.060 1.00 58.57 272 THR B N 1
ATOM 2194 C CA . THR B 1 22 ? 190.957 -2.648 66.943 1.00 62.03 272 THR B CA 1
ATOM 2195 C C . THR B 1 22 ? 190.560 -4.065 66.550 1.00 67.30 272 THR B C 1
ATOM 2196 O O . THR B 1 22 ? 190.259 -4.336 65.379 1.00 69.24 272 THR B O 1
ATOM 2200 N N . THR B 1 23 ? 190.550 -4.952 67.545 1.00 63.21 273 THR B N 1
ATOM 2201 C CA . THR B 1 23 ? 190.158 -6.347 67.364 1.00 65.35 273 THR B CA 1
ATOM 2202 C C . THR B 1 23 ? 188.700 -6.445 66.906 1.00 71.19 273 THR B C 1
ATOM 2203 O O . THR B 1 23 ? 188.397 -7.105 65.907 1.00 75.74 273 THR B O 1
ATOM 2207 N N . LEU B 1 24 ? 187.813 -5.761 67.626 1.00 64.73 274 LEU B N 1
ATOM 2208 C CA . LEU B 1 24 ? 186.383 -5.754 67.326 1.00 67.09 274 LEU B CA 1
ATOM 2209 C C . LEU B 1 24 ? 186.093 -5.344 65.875 1.00 70.99 274 LEU B C 1
ATOM 2210 O O . LEU B 1 24 ? 185.082 -5.753 65.292 1.00 73.67 274 LEU B O 1
ATOM 2215 N N . LEU B 1 25 ? 186.989 -4.545 65.299 1.00 66.78 275 LEU B N 1
ATOM 2216 C CA . LEU B 1 25 ? 186.852 -4.090 63.920 1.00 69.78 275 LEU B CA 1
ATOM 2217 C C . LEU B 1 25 ? 187.278 -5.171 62.922 1.00 76.61 275 LEU B C 1
ATOM 2218 O O . LEU B 1 25 ? 186.728 -5.257 61.822 1.00 77.81 275 LEU B O 1
ATOM 2223 N N . GLU B 1 26 ? 188.252 -5.991 63.314 1.00 75.50 276 GLU B N 1
ATOM 2224 C CA . GLU B 1 26 ? 188.789 -7.045 62.445 1.00 79.87 276 GLU B CA 1
ATOM 2225 C C . GLU B 1 26 ? 187.755 -8.119 62.108 1.00 86.82 276 GLU B C 1
ATOM 2226 O O . GLU B 1 26 ? 187.798 -8.701 61.020 1.00 94.04 276 GLU B O 1
ATOM 2232 N N . GLU B 1 27 ? 186.836 -8.373 63.042 1.00 81.84 277 GLU B N 1
ATOM 2233 C CA . GLU B 1 27 ? 185.727 -9.312 62.832 1.00 83.49 277 GLU B CA 1
ATOM 2234 C C . GLU B 1 27 ? 184.866 -8.921 61.628 1.00 88.49 277 GLU B C 1
ATOM 2235 O O . GLU B 1 27 ? 184.385 -9.790 60.892 1.00 93.46 277 GLU B O 1
ATOM 2241 N N . GLN B 1 28 ? 184.687 -7.612 61.434 1.00 84.43 278 GLN B N 1
ATOM 2242 C CA . GLN B 1 28 ? 183.945 -7.067 60.295 1.00 80.64 278 GLN B CA 1
ATOM 2243 C C . GLN B 1 28 ? 184.584 -7.374 58.936 1.00 85.56 278 GLN B C 1
ATOM 2244 O O . GLN B 1 28 ? 183.979 -7.122 57.889 1.00 83.80 278 GLN B O 1
ATOM 2250 N N . ARG B 1 29 ? 185.806 -7.903 58.959 1.00 89.39 279 ARG B N 1
ATOM 2251 C CA . ARG B 1 29 ? 186.470 -8.388 57.749 1.00 93.46 279 ARG B CA 1
ATOM 2252 C C . ARG B 1 29 ? 186.146 -9.863 57.477 1.00 96.23 279 ARG B C 1
ATOM 2253 O O . ARG B 1 29 ? 186.210 -10.320 56.326 1.00 99.11 279 ARG B O 1
ATOM 2255 N N . GLU B 1 30 ? 185.793 -10.596 58.537 1.00 91.75 280 GLU B N 1
ATOM 2256 C CA . GLU B 1 30 ? 185.486 -12.026 58.433 1.00 87.19 280 GLU B CA 1
ATOM 2257 C C . GLU B 1 30 ? 183.981 -12.290 58.389 1.00 80.84 280 GLU B C 1
ATOM 2258 O O . GLU B 1 30 ? 183.281 -12.147 59.392 1.00 76.14 280 GLU B O 1
ATOM 2260 N N . ALA B 1 47 ? 174.097 6.413 55.008 1.00 70.46 297 ALA B N 1
ATOM 2261 C CA . ALA B 1 47 ? 173.950 5.453 56.095 1.00 82.82 297 ALA B CA 1
ATOM 2262 C C . ALA B 1 47 ? 172.910 4.407 55.725 1.00 76.10 297 ALA B C 1
ATOM 2263 O O . ALA B 1 47 ? 171.732 4.726 55.517 1.00 71.93 297 ALA B O 1
ATOM 2265 N N . GLU B 1 48 ? 173.368 3.157 55.647 1.00 77.89 298 GLU B N 1
ATOM 2266 C CA . GLU B 1 48 ? 172.603 2.053 55.064 1.00 78.10 298 GLU B CA 1
ATOM 2267 C C . GLU B 1 48 ? 172.259 2.359 53.598 1.00 78.54 298 GLU B C 1
ATOM 2268 O O . GLU B 1 48 ? 171.331 1.774 53.033 1.00 72.91 298 GLU B O 1
ATOM 2270 N N . LYS B 1 49 ? 173.030 3.277 53.001 1.00 80.27 299 LYS B N 1
ATOM 2271 C CA . LYS B 1 49 ? 172.840 3.780 51.626 1.00 69.01 299 LYS B CA 1
ATOM 2272 C C . LYS B 1 49 ? 171.484 4.460 51.383 1.00 68.82 299 LYS B C 1
ATOM 2273 O O . LYS B 1 49 ? 171.292 5.136 50.370 1.00 64.70 299 LYS B O 1
ATOM 2275 N N . LEU B 1 50 ? 170.563 4.288 52.329 1.00 68.84 300 LEU B N 1
ATOM 2276 C CA . LEU B 1 50 ? 169.179 4.745 52.200 1.00 57.58 300 LEU B CA 1
ATOM 2277 C C . LEU B 1 50 ? 168.995 6.234 52.494 1.00 63.39 300 LEU B C 1
ATOM 2278 O O . LEU B 1 50 ? 167.860 6.716 52.548 1.00 64.01 300 LEU B O 1
ATOM 2283 N N . ASN B 1 51 ? 170.106 6.952 52.676 1.00 64.30 301 ASN B N 1
ATOM 2284 C CA . ASN B 1 51 ? 170.094 8.376 53.047 1.00 69.90 301 ASN B CA 1
ATOM 2285 C C . ASN B 1 51 ? 169.217 8.653 54.274 1.00 68.63 301 ASN B C 1
ATOM 2286 O O . ASN B 1 51 ? 168.413 9.591 54.295 1.00 64.55 301 ASN B O 1
ATOM 2288 N N . ILE B 1 52 ? 169.378 7.802 55.281 1.00 68.02 302 ILE B N 1
ATOM 2289 C CA . ILE B 1 52 ? 168.773 7.993 56.586 1.00 72.73 302 ILE B CA 1
ATOM 2290 C C . ILE B 1 52 ? 169.916 8.000 57.596 1.00 72.97 302 ILE B C 1
ATOM 2291 O O . ILE B 1 52 ? 170.574 6.979 57.798 1.00 73.34 302 ILE B O 1
ATOM 2296 N N . LYS B 1 53 ? 170.148 9.156 58.217 1.00 75.78 303 LYS B N 1
ATOM 2297 C CA . LYS B 1 53 ? 171.320 9.376 59.078 1.00 83.04 303 LYS B CA 1
ATOM 2298 C C . LYS B 1 53 ? 171.406 8.454 60.301 1.00 84.25 303 LYS B C 1
ATOM 2299 O O . LYS B 1 53 ? 170.511 8.440 61.153 1.00 84.33 303 LYS B O 1
ATOM 2301 N N . LEU B 1 54 ? 172.495 7.687 60.368 1.00 81.11 304 LEU B N 1
ATOM 2302 C CA . LEU B 1 54 ? 172.800 6.826 61.514 1.00 85.12 304 LEU B CA 1
ATOM 2303 C C . LEU B 1 54 ? 174.186 7.122 62.079 1.00 90.34 304 LEU B C 1
ATOM 2304 O O . LEU B 1 54 ? 175.047 7.674 61.382 1.00 91.46 304 LEU B O 1
ATOM 2309 N N . PRO B 1 55 ? 174.393 6.743 63.341 1.00 84.78 305 PRO B N 1
ATOM 2310 C CA . PRO B 1 55 ? 175.663 6.955 64.030 1.00 77.73 305 PRO B CA 1
ATOM 2311 C C . PRO B 1 55 ? 176.772 6.072 63.455 1.00 85.05 305 PRO B C 1
ATOM 2312 O O . PRO B 1 55 ? 176.581 4.867 63.258 1.00 79.99 305 PRO B O 1
ATOM 2314 N N . ARG B 1 56 ? 177.924 6.686 63.179 1.00 86.84 306 ARG B N 1
ATOM 2315 C CA . ARG B 1 56 ? 179.109 5.967 62.700 1.00 81.62 306 ARG B CA 1
ATOM 2316 C C . ARG B 1 56 ? 179.631 5.003 63.768 1.00 81.83 306 ARG B C 1
ATOM 2317 O O . ARG B 1 56 ? 179.434 5.233 64.965 1.00 83.49 306 ARG B O 1
ATOM 2319 N N . PHE B 1 57 ? 180.290 3.927 63.333 1.00 81.75 307 PHE B N 1
ATOM 2320 C CA . PHE B 1 57 ? 180.837 2.922 64.254 1.00 77.99 307 PHE B CA 1
ATOM 2321 C C . PHE B 1 57 ? 181.664 3.576 65.357 1.00 74.70 307 PHE B C 1
ATOM 2322 O O . PHE B 1 57 ? 182.745 4.115 65.104 1.00 74.22 307 PHE B O 1
ATOM 2330 N N . TYR B 1 58 ? 181.141 3.534 66.578 1.00 70.49 308 TYR B N 1
ATOM 2331 C CA . TYR B 1 58 ? 181.797 4.191 67.703 1.00 67.01 308 TYR B CA 1
ATOM 2332 C C . TYR B 1 58 ? 183.173 3.597 67.986 1.00 63.17 308 TYR B C 1
ATOM 2333 O O . TYR B 1 58 ? 183.373 2.384 67.884 1.00 62.53 308 TYR B O 1
ATOM 2342 N N . SER B 1 59 ? 184.113 4.474 68.329 1.00 60.15 309 SER B N 1
ATOM 2343 C CA . SER B 1 59 ? 185.443 4.076 68.754 1.00 53.32 309 SER B CA 1
ATOM 2344 C C . SER B 1 59 ? 185.929 5.046 69.820 1.00 54.42 309 SER B C 1
ATOM 2345 O O . SER B 1 59 ? 185.934 6.264 69.612 1.00 57.47 309 SER B O 1
ATOM 2348 N N . ASN B 1 60 ? 186.326 4.498 70.964 1.00 49.10 310 ASN B N 1
ATOM 2349 C CA . ASN B 1 60 ? 186.793 5.296 72.089 1.00 44.41 310 ASN B CA 1
ATOM 2350 C C . ASN B 1 60 ? 188.304 5.549 72.029 1.00 45.87 310 ASN B C 1
ATOM 2351 O O . ASN B 1 60 ? 189.102 4.612 72.148 1.00 45.40 310 ASN B O 1
ATOM 2356 N N . PRO B 1 61 ? 188.700 6.823 71.851 1.00 45.90 311 PRO B N 1
ATOM 2357 C CA . PRO B 1 61 ? 190.110 7.226 71.792 1.00 41.61 311 PRO B CA 1
ATOM 2358 C C . PRO B 1 61 ? 190.901 6.953 73.073 1.00 40.18 311 PRO B C 1
ATOM 2359 O O . PRO B 1 61 ? 192.104 6.708 73.002 1.00 46.70 311 PRO B O 1
ATOM 2363 N N . LYS B 1 62 ? 190.239 6.997 74.226 1.00 38.12 312 LYS B N 1
ATOM 2364 C CA . LYS B 1 62 ? 190.906 6.737 75.503 1.00 35.52 312 LYS B CA 1
ATOM 2365 C C . LYS B 1 62 ? 191.296 5.272 75.616 1.00 43.10 312 LYS B C 1
ATOM 2366 O O . LYS B 1 62 ? 192.303 4.940 76.252 1.00 42.77 312 LYS B O 1
ATOM 2372 N N . ASN B 1 63 ? 190.483 4.408 75.005 1.00 40.17 313 ASN B N 1
ATOM 2373 C CA . ASN B 1 63 ? 190.757 2.975 74.931 1.00 41.51 313 ASN B CA 1
ATOM 2374 C C . ASN B 1 63 ? 191.974 2.694 74.059 1.00 40.85 313 ASN B C 1
ATOM 2375 O O . ASN B 1 63 ? 192.898 2.004 74.489 1.00 43.65 313 ASN B O 1
ATOM 2380 N N . LYS B 1 64 ? 191.975 3.254 72.850 1.00 39.42 314 LYS B N 1
ATOM 2381 C CA . LYS B 1 64 ? 193.079 3.093 71.901 1.00 41.52 314 LYS B CA 1
ATOM 2382 C C . LYS B 1 64 ? 194.415 3.546 72.486 1.00 49.65 314 LYS B C 1
ATOM 2383 O O . LYS B 1 64 ? 195.452 2.933 72.219 1.00 53.73 314 LYS B O 1
ATOM 2385 N N . ALA B 1 65 ? 194.378 4.605 73.295 1.00 41.94 315 ALA B N 1
ATOM 2386 C CA . ALA B 1 65 ? 195.590 5.167 73.887 1.00 45.34 315 ALA B CA 1
ATOM 2387 C C . ALA B 1 65 ? 196.206 4.238 74.926 1.00 40.78 315 ALA B C 1
ATOM 2388 O O . ALA B 1 65 ? 197.431 4.120 75.013 1.00 42.73 315 ALA B O 1
ATOM 2390 N N . ILE B 1 66 ? 195.352 3.580 75.707 1.00 38.78 316 ILE B N 1
ATOM 2391 C CA . ILE B 1 66 ? 195.809 2.607 76.700 1.00 48.05 316 ILE B CA 1
ATOM 2392 C C . ILE B 1 66 ? 196.462 1.400 76.011 1.00 53.96 316 ILE B C 1
ATOM 2393 O O . ILE B 1 66 ? 197.533 0.952 76.429 1.00 61.32 316 ILE B O 1
ATOM 2398 N N . PHE B 1 67 ? 195.826 0.902 74.951 1.00 42.42 317 PHE B N 1
ATOM 2399 C CA . PHE B 1 67 ? 196.370 -0.215 74.180 1.00 49.71 317 PHE B CA 1
ATOM 2400 C C . PHE B 1 67 ? 197.699 0.144 73.524 1.00 57.35 317 PHE B C 1
ATOM 2401 O O . PHE B 1 67 ? 198.662 -0.612 73.637 1.00 64.48 317 PHE B O 1
ATOM 2409 N N . ASP B 1 68 ? 197.751 1.303 72.867 1.00 57.27 318 ASP B N 1
ATOM 2410 C CA . ASP B 1 68 ? 198.987 1.802 72.265 1.00 55.01 318 ASP B CA 1
ATOM 2411 C C . ASP B 1 68 ? 200.149 1.796 73.248 1.00 60.54 318 ASP B C 1
ATOM 2412 O O . ASP B 1 68 ? 201.275 1.457 72.878 1.00 70.89 318 ASP B O 1
ATOM 2417 N N . GLN B 1 69 ? 199.870 2.158 74.497 1.00 58.73 319 GLN B N 1
ATOM 2418 C CA . GLN B 1 69 ? 200.893 2.196 75.535 1.00 68.13 319 GLN B CA 1
ATOM 2419 C C . GLN B 1 69 ? 201.353 0.787 75.899 1.00 75.74 319 GLN B C 1
ATOM 2420 O O . GLN B 1 69 ? 202.543 0.553 76.128 1.00 81.56 319 GLN B O 1
ATOM 2426 N N . LEU B 1 70 ? 200.403 -0.143 75.944 1.00 69.02 320 LEU B N 1
ATOM 2427 C CA . LEU B 1 70 ? 200.690 -1.540 76.252 1.00 73.33 320 LEU B CA 1
ATOM 2428 C C . LEU B 1 70 ? 201.462 -2.208 75.108 1.00 73.92 320 LEU B C 1
ATOM 2429 O O . LEU B 1 70 ? 202.434 -2.924 75.342 1.00 73.12 320 LEU B O 1
ATOM 2434 N N . TRP B 1 71 ? 201.027 -1.944 73.876 1.00 76.29 321 TRP B N 1
ATOM 2435 C CA . TRP B 1 71 ? 201.715 -2.368 72.650 1.00 78.62 321 TRP B CA 1
ATOM 2436 C C . TRP B 1 71 ? 203.180 -1.933 72.639 1.00 80.64 321 TRP B C 1
ATOM 2437 O O . TRP B 1 71 ? 204.052 -2.680 72.189 1.00 79.37 321 TRP B O 1
ATOM 2448 N N . GLU B 1 72 ? 203.431 -0.721 73.133 1.00 80.67 322 GLU B N 1
ATOM 2449 C CA . GLU B 1 72 ? 204.774 -0.148 73.181 1.00 82.37 322 GLU B CA 1
ATOM 2450 C C . GLU B 1 72 ? 205.518 -0.507 74.473 1.00 86.96 322 GLU B C 1
ATOM 2451 O O . GLU B 1 72 ? 206.553 0.089 74.788 1.00 92.71 322 GLU B O 1
ATOM 2453 N N . ASN B 1 73 ? 204.979 -1.471 75.220 1.00 86.98 323 ASN B N 1
ATOM 2454 C CA . ASN B 1 73 ? 205.641 -2.019 76.408 1.00 84.23 323 ASN B CA 1
ATOM 2455 C C . ASN B 1 73 ? 205.602 -3.556 76.419 1.00 80.47 323 ASN B C 1
ATOM 2456 O O . ASN B 1 73 ? 205.491 -4.181 77.482 1.00 75.68 323 ASN B O 1
ATOM 2461 N N . GLN B 1 74 ? 205.683 -4.136 75.217 1.00 79.40 324 GLN B N 1
ATOM 2462 C CA . GLN B 1 74 ? 205.825 -5.589 74.983 1.00 86.52 324 GLN B CA 1
ATOM 2463 C C . GLN B 1 74 ? 204.596 -6.447 75.335 1.00 83.23 324 GLN B C 1
ATOM 2464 O O . GLN B 1 74 ? 204.716 -7.490 75.992 1.00 77.27 324 GLN B O 1
ATOM 2466 N N . VAL B 1 75 ? 203.423 -6.012 74.875 1.00 77.33 325 VAL B N 1
ATOM 2467 C CA . VAL B 1 75 ? 202.172 -6.721 75.148 1.00 77.94 325 VAL B CA 1
ATOM 2468 C C . VAL B 1 75 ? 201.474 -7.134 73.848 1.00 86.29 325 VAL B C 1
ATOM 2469 O O . VAL B 1 75 ? 201.061 -6.284 73.050 1.00 87.10 325 VAL B O 1
ATOM 2473 N N . ASP B 1 76 ? 201.356 -8.447 73.648 1.00 83.69 326 ASP B N 1
ATOM 2474 C CA . ASP B 1 76 ? 200.707 -9.017 72.470 1.00 87.27 326 ASP B CA 1
ATOM 2475 C C . ASP B 1 76 ? 199.190 -8.867 72.556 1.00 89.59 326 ASP B C 1
ATOM 2476 O O . ASP B 1 76 ? 198.682 -8.210 73.468 1.00 90.32 326 ASP B O 1
ATOM 2481 N N . ASN B 1 77 ? 198.465 -9.476 71.617 1.00 88.44 327 ASN B N 1
ATOM 2482 C CA . ASN B 1 77 ? 197.006 -9.606 71.750 1.00 88.38 327 ASN B CA 1
ATOM 2483 C C . ASN B 1 77 ? 196.650 -10.274 73.091 1.00 86.46 327 ASN B C 1
ATOM 2484 O O . ASN B 1 77 ? 196.778 -11.497 73.250 1.00 87.07 327 ASN B O 1
ATOM 2486 N N . ALA B 1 78 ? 196.253 -9.456 74.062 1.00 78.89 328 ALA B N 1
ATOM 2487 C CA . ALA B 1 78 ? 195.840 -9.933 75.381 1.00 70.40 328 ALA B CA 1
ATOM 2488 C C . ALA B 1 78 ? 194.625 -9.136 75.832 1.00 67.88 328 ALA B C 1
ATOM 2489 O O . ALA B 1 78 ? 194.405 -8.018 75.355 1.00 67.70 328 ALA B O 1
ATOM 2491 N N . LYS B 1 79 ? 193.837 -9.707 76.741 1.00 61.10 329 LYS B N 1
ATOM 2492 C CA . LYS B 1 79 ? 192.640 -9.031 77.252 1.00 59.61 329 LYS B CA 1
ATOM 2493 C C . LYS B 1 79 ? 192.960 -8.200 78.492 1.00 54.41 329 LYS B C 1
ATOM 2494 O O . LYS B 1 79 ? 193.699 -8.654 79.372 1.00 53.82 329 LYS B O 1
ATOM 2500 N N . VAL B 1 80 ? 192.393 -6.992 78.551 1.00 44.30 330 VAL B N 1
ATOM 2501 C CA . VAL B 1 80 ? 192.684 -6.022 79.612 1.00 43.02 330 VAL B CA 1
ATOM 2502 C C . VAL B 1 80 ? 191.458 -5.774 80.501 1.00 41.60 330 VAL B C 1
ATOM 2503 O O . VAL B 1 80 ? 190.382 -5.460 79.997 1.00 43.16 330 VAL B O 1
ATOM 2507 N N . TYR B 1 81 ? 191.633 -5.892 81.818 1.00 33.66 331 TYR B N 1
ATOM 2508 C CA . TYR B 1 81 ? 190.516 -5.796 82.759 1.00 35.90 331 TYR B CA 1
ATOM 2509 C C . TYR B 1 81 ? 190.693 -4.770 83.878 1.00 40.47 331 TYR B C 1
ATOM 2510 O O . TYR B 1 81 ? 191.605 -4.880 84.699 1.00 39.09 331 TYR B O 1
ATOM 2519 N N . LEU B 1 82 ? 189.801 -3.786 83.928 1.00 35.74 332 LEU B N 1
ATOM 2520 C CA . LEU B 1 82 ? 189.684 -2.943 85.111 1.00 37.07 332 LEU B CA 1
ATOM 2521 C C . LEU B 1 82 ? 189.060 -3.764 86.227 1.00 33.77 332 LEU B C 1
ATOM 2522 O O . LEU B 1 82 ? 187.999 -4.354 86.043 1.00 35.60 332 LEU B O 1
ATOM 2527 N N . LEU B 1 83 ? 189.719 -3.818 87.380 1.00 32.25 333 LEU B N 1
ATOM 2528 C CA . LEU B 1 83 ? 189.197 -4.605 88.494 1.00 32.45 333 LEU B CA 1
ATOM 2529 C C . LEU B 1 83 ? 188.560 -3.727 89.551 1.00 31.93 333 LEU B C 1
ATOM 2530 O O . LEU B 1 83 ? 189.186 -2.793 90.045 1.00 34.01 333 LEU B O 1
ATOM 2535 N N . ALA B 1 84 ? 187.314 -4.042 89.892 1.00 32.31 334 ALA B N 1
ATOM 2536 C CA . ALA B 1 84 ? 186.520 -3.223 90.795 1.00 31.52 334 ALA B CA 1
ATOM 2537 C C . ALA B 1 84 ? 185.978 -4.035 91.963 1.00 35.04 334 ALA B C 1
ATOM 2538 O O . ALA B 1 84 ? 185.181 -4.955 91.778 1.00 34.32 334 ALA B O 1
ATOM 2540 N N . ALA B 1 85 ? 186.415 -3.684 93.168 1.00 32.46 335 ALA B N 1
ATOM 2541 C CA . ALA B 1 85 ? 186.015 -4.407 94.364 1.00 32.75 335 ALA B CA 1
ATOM 2542 C C . ALA B 1 85 ? 184.579 -4.084 94.746 1.00 40.06 335 ALA B C 1
ATOM 2543 O O . ALA B 1 85 ? 184.197 -2.910 94.870 1.00 39.78 335 ALA B O 1
ATOM 2545 N N . THR B 1 86 ? 183.784 -5.134 94.919 1.00 30.48 336 THR B N 1
ATOM 2546 C CA . THR B 1 86 ? 182.427 -4.992 95.418 1.00 35.28 336 THR B CA 1
ATOM 2547 C C . THR B 1 86 ? 182.159 -6.053 96.462 1.00 36.68 336 THR B C 1
ATOM 2548 O O . THR B 1 86 ? 182.793 -7.106 96.470 1.00 41.47 336 THR B O 1
ATOM 2552 N N . LEU B 1 87 ? 181.222 -5.752 97.348 1.00 39.22 337 LEU B N 1
ATOM 2553 C CA . LEU B 1 87 ? 180.732 -6.707 98.323 1.00 40.98 337 LEU B CA 1
ATOM 2554 C C . LEU B 1 87 ? 179.268 -7.029 98.019 1.00 43.74 337 LEU B C 1
ATOM 2555 O O . LEU B 1 87 ? 178.596 -7.706 98.806 1.00 44.28 337 LEU B O 1
ATOM 2560 N N . ARG B 1 88 ? 178.781 -6.540 96.874 1.00 38.96 338 ARG B N 1
ATOM 2561 C CA . ARG B 1 88 ? 177.403 -6.793 96.442 1.00 37.50 338 ARG B CA 1
ATOM 2562 C C . ARG B 1 88 ? 177.354 -7.335 95.009 1.00 33.55 338 ARG B C 1
ATOM 2563 O O . ARG B 1 88 ? 177.003 -6.607 94.084 1.00 34.31 338 ARG B O 1
ATOM 2571 N N . PRO B 1 89 ? 177.699 -8.622 94.820 1.00 36.65 339 PRO B N 1
ATOM 2572 C CA . PRO B 1 89 ? 177.716 -9.207 93.475 1.00 35.96 339 PRO B CA 1
ATOM 2573 C C . PRO B 1 89 ? 176.330 -9.269 92.828 1.00 38.73 339 PRO B C 1
ATOM 2574 O O . PRO B 1 89 ? 176.221 -9.348 91.597 1.00 35.90 339 PRO B O 1
ATOM 2578 N N . GLU B 1 90 ? 175.289 -9.237 93.657 1.00 35.74 340 GLU B N 1
ATOM 2579 C CA . GLU B 1 90 ? 173.907 -9.282 93.184 1.00 32.28 340 GLU B CA 1
ATOM 2580 C C . GLU B 1 90 ? 173.479 -7.981 92.484 1.00 38.01 340 GLU B C 1
ATOM 2581 O O . GLU B 1 90 ? 172.578 -8.000 91.639 1.00 36.07 340 GLU B O 1
ATOM 2587 N N . THR B 1 91 ? 174.123 -6.865 92.831 1.00 26.18 341 THR B N 1
ATOM 2588 C CA . THR B 1 91 ? 173.798 -5.569 92.236 1.00 27.30 341 THR B CA 1
ATOM 2589 C C . THR B 1 91 ? 174.477 -5.366 90.877 1.00 30.24 341 THR B C 1
ATOM 2590 O O . THR B 1 91 ? 174.240 -4.354 90.204 1.00 28.30 341 THR B O 1
ATOM 2594 N N . MET B 1 92 ? 175.297 -6.332 90.465 1.00 23.15 342 MET B N 1
ATOM 2595 C CA . MET B 1 92 ? 176.097 -6.207 89.236 1.00 26.18 342 MET B CA 1
ATOM 2596 C C . MET B 1 92 ? 175.304 -6.102 87.935 1.00 26.16 342 MET B C 1
ATOM 2597 O O . MET B 1 92 ? 175.837 -5.675 86.904 1.00 30.96 342 MET B O 1
ATOM 2602 N N . VAL B 1 93 ? 174.036 -6.495 87.979 1.00 27.35 343 VAL B N 1
ATOM 2603 C CA . VAL B 1 93 ? 173.173 -6.388 86.805 1.00 28.65 343 VAL B CA 1
ATOM 2604 C C . VAL B 1 93 ? 172.679 -4.944 86.594 1.00 23.97 343 VAL B C 1
ATOM 2605 O O . VAL B 1 93 ? 172.236 -4.592 85.501 1.00 28.73 343 VAL B O 1
ATOM 2609 N N . GLY B 1 94 ? 172.785 -4.114 87.634 1.00 27.34 344 GLY B N 1
ATOM 2610 C CA . GLY B 1 94 ? 172.336 -2.726 87.573 1.00 21.93 344 GLY B CA 1
ATOM 2611 C C . GLY B 1 94 ? 173.382 -1.675 87.230 1.00 24.23 344 GLY B C 1
ATOM 2612 O O . GLY B 1 94 ? 173.118 -0.474 87.359 1.00 22.44 344 GLY B O 1
ATOM 2613 N N . GLN B 1 95 ? 174.563 -2.109 86.787 1.00 21.13 345 GLN B N 1
ATOM 2614 C CA . GLN B 1 95 ? 175.658 -1.176 86.497 1.00 24.14 345 GLN B CA 1
ATOM 2615 C C . GLN B 1 95 ? 175.314 -0.207 85.376 1.00 23.98 345 GLN B C 1
ATOM 2616 O O . GLN B 1 95 ? 174.892 -0.626 84.303 1.00 24.99 345 GLN B O 1
ATOM 2622 N N . THR B 1 96 ? 175.505 1.084 85.636 1.00 25.04 346 THR B N 1
ATOM 2623 C CA . THR B 1 96 ? 175.314 2.124 84.625 1.00 23.47 346 THR B CA 1
ATOM 2624 C C . THR B 1 96 ? 176.638 2.685 84.122 1.00 22.69 346 THR B C 1
ATOM 2625 O O . THR B 1 96 ? 176.704 3.261 83.036 1.00 21.96 346 THR B O 1
ATOM 2629 N N . ASN B 1 97 ? 177.678 2.522 84.942 1.00 23.15 347 ASN B N 1
ATOM 2630 C CA . ASN B 1 97 ? 179.014 3.032 84.679 1.00 16.27 347 ASN B CA 1
ATOM 2631 C C . ASN B 1 97 ? 179.964 2.488 85.745 1.00 22.88 347 ASN B C 1
ATOM 2632 O O . ASN B 1 97 ? 179.581 1.618 86.536 1.00 26.50 347 ASN B O 1
ATOM 2637 N N . CYS B 1 98 ? 181.197 2.992 85.772 1.00 21.73 348 CYS B N 1
ATOM 2638 C CA . CYS B 1 98 ? 182.094 2.730 86.890 1.00 23.68 348 CYS B CA 1
ATOM 2639 C C . CYS B 1 98 ? 182.870 3.990 87.264 1.00 24.04 348 CYS B C 1
ATOM 2640 O O . CYS B 1 98 ? 182.746 5.016 86.592 1.00 22.77 348 CYS B O 1
ATOM 2643 N N . TRP B 1 99 ? 183.643 3.909 88.346 1.00 21.28 349 TRP B N 1
ATOM 2644 C CA . TRP B 1 99 ? 184.369 5.058 88.879 1.00 21.80 349 TRP B CA 1
ATOM 2645 C C . TRP B 1 99 ? 185.863 4.800 89.014 1.00 22.46 349 TRP B C 1
ATOM 2646 O O . TRP B 1 99 ? 186.284 3.702 89.361 1.00 27.38 349 TRP B O 1
ATOM 2657 N N . VAL B 1 100 ? 186.655 5.831 88.750 1.00 25.02 350 VAL B N 1
ATOM 2658 C CA . VAL B 1 100 ? 188.063 5.855 89.123 1.00 25.81 350 VAL B CA 1
ATOM 2659 C C . VAL B 1 100 ? 188.340 7.216 89.730 1.00 28.39 350 VAL B C 1
ATOM 2660 O O . VAL B 1 100 ? 187.597 8.174 89.468 1.00 25.74 350 VAL B O 1
ATOM 2664 N N . LEU B 1 101 ? 189.399 7.304 90.537 1.00 31.19 351 LEU B N 1
ATOM 2665 C CA . LEU B 1 101 ? 189.889 8.596 91.018 1.00 30.55 351 LEU B CA 1
ATOM 2666 C C . LEU B 1 101 ? 190.712 9.272 89.930 1.00 29.58 351 LEU B C 1
ATOM 2667 O O . LEU B 1 101 ? 191.766 8.750 89.538 1.00 32.03 351 LEU B O 1
ATOM 2672 N N . PRO B 1 102 ? 190.247 10.446 89.452 1.00 29.78 352 PRO B N 1
ATOM 2673 C CA . PRO B 1 102 ? 190.879 11.178 88.348 1.00 29.93 352 PRO B CA 1
ATOM 2674 C C . PRO B 1 102 ? 192.388 11.406 88.527 1.00 28.74 352 PRO B C 1
ATOM 2675 O O . PRO B 1 102 ? 193.124 11.449 87.535 1.00 31.95 352 PRO B O 1
ATOM 2679 N N . THR B 1 103 ? 192.834 11.534 89.777 1.00 26.12 353 THR B N 1
ATOM 2680 C CA . THR B 1 103 ? 194.246 11.791 90.085 1.00 30.10 353 THR B CA 1
ATOM 2681 C C . THR B 1 103 ? 194.985 10.579 90.635 1.00 28.68 353 THR B C 1
ATOM 2682 O O . THR B 1 103 ? 196.191 10.633 90.825 1.00 31.02 353 THR B O 1
ATOM 2686 N N . GLY B 1 104 ? 194.268 9.491 90.896 1.00 32.60 354 GLY B N 1
ATOM 2687 C CA . GLY B 1 104 ? 194.898 8.260 91.372 1.00 32.91 354 GLY B CA 1
ATOM 2688 C C . GLY B 1 104 ? 195.924 7.731 90.387 1.00 33.04 354 GLY B C 1
ATOM 2689 O O . GLY B 1 104 ? 195.871 8.044 89.198 1.00 30.76 354 GLY B O 1
ATOM 2690 N N . ARG B 1 105 ? 196.877 6.948 90.881 1.00 38.74 355 ARG B N 1
ATOM 2691 C CA . ARG B 1 105 ? 197.827 6.285 89.992 1.00 40.68 355 ARG B CA 1
ATOM 2692 C C . ARG B 1 105 ? 197.603 4.769 90.011 1.00 38.92 355 ARG B C 1
ATOM 2693 O O . ARG B 1 105 ? 197.623 4.131 91.069 1.00 41.05 355 ARG B O 1
ATOM 2701 N N . TYR B 1 106 ? 197.346 4.218 88.831 1.00 30.21 356 TYR B N 1
ATOM 2702 C CA . TYR B 1 106 ? 197.081 2.800 88.675 1.00 34.67 356 TYR B CA 1
ATOM 2703 C C . TYR B 1 106 ? 198.186 2.197 87.826 1.00 41.29 356 TYR B C 1
ATOM 2704 O O . TYR B 1 106 ? 198.876 2.906 87.088 1.00 40.93 356 TYR B O 1
ATOM 2713 N N . GLY B 1 107 ? 198.348 0.883 87.928 1.00 45.69 357 GLY B N 1
ATOM 2714 C CA . GLY B 1 107 ? 199.313 0.165 87.106 1.00 46.18 357 GLY B CA 1
ATOM 2715 C C . GLY B 1 107 ? 198.622 -0.968 86.388 1.00 44.87 357 GLY B C 1
ATOM 2716 O O . GLY B 1 107 ? 197.620 -1.496 86.876 1.00 47.40 357 GLY B O 1
ATOM 2717 N N . ALA B 1 108 ? 199.148 -1.325 85.221 1.00 52.31 358 ALA B N 1
ATOM 2718 C CA . ALA B 1 108 ? 198.660 -2.473 84.462 1.00 52.91 358 ALA B CA 1
ATOM 2719 C C . ALA B 1 108 ? 199.576 -3.663 84.730 1.00 56.31 358 ALA B C 1
ATOM 2720 O O . ALA B 1 108 ? 200.777 -3.611 84.436 1.00 58.33 358 ALA B O 1
ATOM 2722 N N . TYR B 1 109 ? 199.005 -4.725 85.293 1.00 56.93 359 TYR B N 1
ATOM 2723 C CA . TYR B 1 109 ? 199.772 -5.908 85.693 1.00 55.68 359 TYR B CA 1
ATOM 2724 C C . TYR B 1 109 ? 199.378 -7.151 84.890 1.00 51.77 359 TYR B C 1
ATOM 2725 O O . TYR B 1 109 ? 198.348 -7.163 84.220 1.00 47.16 359 TYR B O 1
ATOM 2734 N N . TYR B 1 110 ? 200.220 -8.183 84.950 1.00 57.61 360 TYR B N 1
ATOM 2735 C CA . TYR B 1 110 ? 199.847 -9.523 84.503 1.00 57.42 360 TYR B CA 1
ATOM 2736 C C . TYR B 1 110 ? 199.350 -10.309 85.710 1.00 57.93 360 TYR B C 1
ATOM 2737 O O . TYR B 1 110 ? 200.007 -10.321 86.755 1.00 55.02 360 TYR B O 1
ATOM 2746 N N . ILE B 1 111 ? 198.195 -10.956 85.572 1.00 57.96 361 ILE B N 1
ATOM 2747 C CA . ILE B 1 111 ? 197.683 -11.833 86.630 1.00 64.55 361 ILE B CA 1
ATOM 2748 C C . ILE B 1 111 ? 197.911 -13.309 86.302 1.00 70.07 361 ILE B C 1
ATOM 2749 O O . ILE B 1 111 ? 198.171 -14.105 87.204 1.00 69.54 361 ILE B O 1
ATOM 2754 N N . ASN B 1 112 ? 197.812 -13.681 85.025 1.00 65.64 362 ASN B N 1
ATOM 2755 C CA . ASN B 1 112 ? 198.072 -15.069 84.649 1.00 67.03 362 ASN B CA 1
ATOM 2756 C C . ASN B 1 112 ? 198.934 -15.283 83.404 1.00 71.16 362 ASN B C 1
ATOM 2757 O O . ASN B 1 112 ? 200.070 -15.761 83.522 1.00 76.17 362 ASN B O 1
ATOM 2762 N N . LYS B 1 113 ? 198.412 -14.933 82.228 1.00 59.25 363 LYS B N 1
ATOM 2763 C CA . LYS B 1 113 ? 199.104 -15.206 80.968 1.00 60.99 363 LYS B CA 1
ATOM 2764 C C . LYS B 1 113 ? 198.630 -14.291 79.855 1.00 61.64 363 LYS B C 1
ATOM 2765 O O . LYS B 1 113 ? 199.407 -13.496 79.323 1.00 57.88 363 LYS B O 1
ATOM 2767 N N . ASP B 1 114 ? 197.353 -14.421 79.499 1.00 60.50 364 ASP B N 1
ATOM 2768 C CA . ASP B 1 114 ? 196.744 -13.586 78.468 1.00 64.73 364 ASP B CA 1
ATOM 2769 C C . ASP B 1 114 ? 195.858 -12.491 79.079 1.00 61.12 364 ASP B C 1
ATOM 2770 O O . ASP B 1 114 ? 195.091 -11.829 78.368 1.00 61.84 364 ASP B O 1
ATOM 2772 N N . GLU B 1 115 ? 195.983 -12.297 80.392 1.00 56.22 365 GLU B N 1
ATOM 2773 C CA . GLU B 1 115 ? 195.107 -11.389 81.129 1.00 58.17 365 GLU B CA 1
ATOM 2774 C C . GLU B 1 115 ? 195.848 -10.322 81.930 1.00 55.61 365 GLU B C 1
ATOM 2775 O O . GLU B 1 115 ? 196.649 -10.634 82.819 1.00 50.31 365 GLU B O 1
ATOM 2781 N N . VAL B 1 116 ? 195.545 -9.065 81.600 1.00 50.88 366 VAL B N 1
ATOM 2782 C CA . VAL B 1 116 ? 196.117 -7.880 82.252 1.00 50.02 366 VAL B CA 1
ATOM 2783 C C . VAL B 1 116 ? 195.054 -7.151 83.075 1.00 45.00 366 VAL B C 1
ATOM 2784 O O . VAL B 1 116 ? 193.979 -6.841 82.564 1.00 47.29 366 VAL B O 1
ATOM 2788 N N . ILE B 1 117 ? 195.348 -6.877 84.344 1.00 41.91 367 ILE B N 1
ATOM 2789 C CA . ILE B 1 117 ? 194.432 -6.084 85.161 1.00 36.27 367 ILE B CA 1
ATOM 2790 C C . ILE B 1 117 ? 195.023 -4.728 85.512 1.00 45.43 367 ILE B C 1
ATOM 2791 O O . ILE B 1 117 ? 196.204 -4.626 85.841 1.00 50.93 367 ILE B O 1
ATOM 2796 N N . ILE B 1 118 ? 194.195 -3.688 85.427 1.00 44.68 368 ILE B N 1
ATOM 2797 C CA . ILE B 1 118 ? 194.583 -2.351 85.855 1.00 37.36 368 ILE B CA 1
ATOM 2798 C C . ILE B 1 118 ? 193.998 -2.080 87.234 1.00 37.46 368 ILE B C 1
ATOM 2799 O O . ILE B 1 118 ? 192.785 -1.984 87.390 1.00 41.19 368 ILE B O 1
ATOM 2804 N N . VAL B 1 119 ? 194.876 -1.988 88.231 1.00 41.70 369 VAL B N 1
ATOM 2805 C CA . VAL B 1 119 ? 194.488 -1.708 89.617 1.00 39.09 369 VAL B CA 1
ATOM 2806 C C . VAL B 1 119 ? 195.460 -0.738 90.276 1.00 39.26 369 VAL B C 1
ATOM 2807 O O . VAL B 1 119 ? 196.498 -0.399 89.699 1.00 38.69 369 VAL B O 1
ATOM 2811 N N . SER B 1 120 ? 195.112 -0.304 91.487 1.00 41.80 370 SER B N 1
ATOM 2812 C CA . SER B 1 120 ? 196.005 0.478 92.333 1.00 41.80 370 SER B CA 1
ATOM 2813 C C . SER B 1 120 ? 197.094 -0.438 92.872 1.00 49.25 370 SER B C 1
ATOM 2814 O O . SER B 1 120 ? 196.833 -1.617 93.127 1.00 53.24 370 SER B O 1
ATOM 2817 N N . GLU B 1 121 ? 198.299 0.108 93.053 1.00 52.23 371 GLU B N 1
ATOM 2818 C CA . GLU B 1 121 ? 199.435 -0.640 93.610 1.00 50.46 371 GLU B CA 1
ATOM 2819 C C . GLU B 1 121 ? 199.059 -1.357 94.908 1.00 51.61 371 GLU B C 1
ATOM 2820 O O . GLU B 1 121 ? 199.378 -2.534 95.082 1.00 52.65 371 GLU B O 1
ATOM 2826 N N . HIS B 1 122 ? 198.364 -0.648 95.795 1.00 42.84 372 HIS B N 1
ATOM 2827 C CA . HIS B 1 122 ? 197.923 -1.199 97.075 1.00 46.45 372 HIS B CA 1
ATOM 2828 C C . HIS B 1 122 ? 197.086 -2.470 96.915 1.00 55.65 372 HIS B C 1
ATOM 2829 O O . HIS B 1 122 ? 197.100 -3.346 97.786 1.00 60.20 372 HIS B O 1
ATOM 2836 N N . ALA B 1 123 ? 196.355 -2.559 95.807 1.00 55.92 373 ALA B N 1
ATOM 2837 C CA . ALA B 1 123 ? 195.555 -3.738 95.495 1.00 55.04 373 ALA B CA 1
ATOM 2838 C C . ALA B 1 123 ? 196.436 -4.882 94.993 1.00 56.95 373 ALA B C 1
ATOM 2839 O O . ALA B 1 123 ? 196.337 -6.004 95.489 1.00 58.95 373 ALA B O 1
ATOM 2841 N N . ALA B 1 124 ? 197.299 -4.583 94.021 1.00 53.13 374 ALA B N 1
ATOM 2842 C CA . ALA B 1 124 ? 198.210 -5.568 93.429 1.00 53.85 374 ALA B CA 1
ATOM 2843 C C . ALA B 1 124 ? 199.218 -6.150 94.429 1.00 59.88 374 ALA B C 1
ATOM 2844 O O . ALA B 1 124 ? 199.568 -7.331 94.347 1.00 62.66 374 ALA B O 1
ATOM 2846 N N . VAL B 1 125 ? 199.683 -5.316 95.360 1.00 58.55 375 VAL B N 1
ATOM 2847 C CA . VAL B 1 125 ? 200.568 -5.763 96.438 1.00 60.41 375 VAL B CA 1
ATOM 2848 C C . VAL B 1 125 ? 199.855 -6.810 97.301 1.00 66.57 375 VAL B C 1
ATOM 2849 O O . VAL B 1 125 ? 200.397 -7.889 97.547 1.00 68.10 375 VAL B O 1
ATOM 2853 N N . ASN B 1 126 ? 198.633 -6.492 97.729 1.00 64.13 376 ASN B N 1
ATOM 2854 C CA . ASN B 1 126 ? 197.829 -7.391 98.559 1.00 60.97 376 ASN B CA 1
ATOM 2855 C C . ASN B 1 126 ? 197.381 -8.630 97.787 1.00 58.37 376 ASN B C 1
ATOM 2856 O O . ASN B 1 126 ? 197.058 -9.659 98.379 1.00 60.79 376 ASN B O 1
ATOM 2858 N N . MET B 1 127 ? 197.381 -8.522 96.464 1.00 56.82 377 MET B N 1
ATOM 2859 C CA . MET B 1 127 ? 196.949 -9.599 95.586 1.00 63.38 377 MET B CA 1
ATOM 2860 C C . MET B 1 127 ? 198.030 -10.665 95.419 1.00 68.73 377 MET B C 1
ATOM 2861 O O . MET B 1 127 ? 197.728 -11.858 95.326 1.00 67.31 377 MET B O 1
ATOM 2866 N N . ALA B 1 128 ? 199.286 -10.226 95.379 1.00 72.31 378 ALA B N 1
ATOM 2867 C CA . ALA B 1 128 ? 200.430 -11.128 95.244 1.00 73.30 378 ALA B CA 1
ATOM 2868 C C . ALA B 1 128 ? 200.670 -11.975 96.504 1.00 76.74 378 ALA B C 1
ATOM 2869 O O . ALA B 1 128 ? 201.057 -13.145 96.405 1.00 75.95 378 ALA B O 1
ATOM 2871 N N . HIS B 1 129 ? 200.421 -11.380 97.674 1.00 73.79 379 HIS B N 1
ATOM 2872 C CA . HIS B 1 129 ? 200.547 -12.056 98.978 1.00 73.63 379 HIS B CA 1
ATOM 2873 C C . HIS B 1 129 ? 199.634 -13.282 99.140 1.00 74.43 379 HIS B C 1
ATOM 2874 O O . HIS B 1 129 ? 199.710 -13.988 100.150 1.00 80.95 379 HIS B O 1
ATOM 2881 N N . GLN B 1 130 ? 198.767 -13.522 98.157 1.00 70.85 380 GLN B N 1
ATOM 2882 C CA . GLN B 1 130 ? 197.921 -14.718 98.140 1.00 68.07 380 GLN B CA 1
ATOM 2883 C C . GLN B 1 130 ? 198.031 -15.487 96.821 1.00 66.48 380 GLN B C 1
ATOM 2884 O O . GLN B 1 130 ? 197.139 -16.260 96.466 1.00 62.76 380 GLN B O 1
ATOM 2890 N N . GLY B 1 131 ? 199.135 -15.264 96.107 1.00 66.07 381 GLY B N 1
ATOM 2891 C CA . GLY B 1 131 ? 199.497 -16.062 94.936 1.00 69.49 381 GLY B CA 1
ATOM 2892 C C . GLY B 1 131 ? 198.704 -15.793 93.673 1.00 64.04 381 GLY B C 1
ATOM 2893 O O . GLY B 1 131 ? 198.277 -16.724 92.987 1.00 60.03 381 GLY B O 1
ATOM 2894 N N . LEU B 1 132 ? 198.516 -14.515 93.362 1.00 75.40 382 LEU B N 1
ATOM 2895 C CA . LEU B 1 132 ? 197.818 -14.114 92.146 1.00 73.91 382 LEU B CA 1
ATOM 2896 C C . LEU B 1 132 ? 198.705 -13.198 91.301 1.00 76.71 382 LEU B C 1
ATOM 2897 O O . LEU B 1 132 ? 198.682 -11.973 91.454 1.00 76.57 382 LEU B O 1
ATOM 2902 N N . ASN B 1 133 ? 199.511 -13.818 90.438 1.00 78.69 383 ASN B N 1
ATOM 2903 C CA . ASN B 1 133 ? 200.342 -13.119 89.446 1.00 75.54 383 ASN B CA 1
ATOM 2904 C C . ASN B 1 133 ? 200.861 -14.088 88.380 1.00 76.12 383 ASN B C 1
ATOM 2905 O O . ASN B 1 133 ? 200.592 -15.288 88.451 1.00 80.21 383 ASN B O 1
ATOM 2910 N N . ASN B 1 134 ? 201.591 -13.569 87.394 1.00 72.96 384 ASN B N 1
ATOM 2911 C CA . ASN B 1 134 ? 202.127 -14.390 86.307 1.00 74.64 384 ASN B CA 1
ATOM 2912 C C . ASN B 1 134 ? 203.280 -15.289 86.775 1.00 83.27 384 ASN B C 1
ATOM 2913 O O . ASN B 1 134 ? 204.435 -15.099 86.377 1.00 83.37 384 ASN B O 1
ATOM 2918 N N . ASN B 1 135 ? 202.944 -16.264 87.623 1.00 86.69 385 ASN B N 1
ATOM 2919 C CA . ASN B 1 135 ? 203.898 -17.230 88.191 1.00 96.19 385 ASN B CA 1
ATOM 2920 C C . ASN B 1 135 ? 205.157 -16.589 88.795 1.00 93.51 385 ASN B C 1
ATOM 2921 O O . ASN B 1 135 ? 206.266 -16.740 88.270 1.00 94.54 385 ASN B O 1
ATOM 2926 N N . LYS B 1 136 ? 204.973 -15.868 89.897 1.00 88.60 386 LYS B N 1
ATOM 2927 C CA . LYS B 1 136 ? 206.075 -15.178 90.561 1.00 85.56 386 LYS B CA 1
ATOM 2928 C C . LYS B 1 136 ? 206.250 -15.685 91.997 1.00 89.31 386 LYS B C 1
ATOM 2929 O O . LYS B 1 136 ? 205.423 -16.470 92.477 1.00 94.40 386 LYS B O 1
ATOM 2931 N N . PRO B 1 137 ? 207.340 -15.265 92.679 1.00 89.72 387 PRO B N 1
ATOM 2932 C CA . PRO B 1 137 ? 207.481 -15.543 94.112 1.00 84.87 387 PRO B CA 1
ATOM 2933 C C . PRO B 1 137 ? 206.487 -14.752 94.970 1.00 86.00 387 PRO B C 1
ATOM 2934 O O . PRO B 1 137 ? 205.772 -13.887 94.457 1.00 88.45 387 PRO B O 1
ATOM 2938 N N . PHE B 1 138 ? 206.468 -15.051 96.270 1.00 88.93 388 PHE B N 1
ATOM 2939 C CA . PHE B 1 138 ? 205.546 -14.450 97.237 1.00 83.93 388 PHE B CA 1
ATOM 2940 C C . PHE B 1 138 ? 205.758 -12.940 97.387 1.00 87.17 388 PHE B C 1
ATOM 2941 O O . PHE B 1 138 ? 206.779 -12.503 97.927 1.00 93.57 388 PHE B O 1
ATOM 2949 N N . GLY B 1 139 ? 204.794 -12.152 96.909 1.00 85.12 389 GLY B N 1
ATOM 2950 C CA . GLY B 1 139 ? 204.839 -10.689 97.051 1.00 80.18 389 GLY B CA 1
ATOM 2951 C C . GLY B 1 139 ? 205.489 -9.930 95.901 1.00 81.47 389 GLY B C 1
ATOM 2952 O O . GLY B 1 139 ? 205.502 -8.693 95.893 1.00 79.12 389 GLY B O 1
ATOM 2953 N N . GLU B 1 140 ? 206.040 -10.665 94.938 1.00 77.25 390 GLU B N 1
ATOM 2954 C CA . GLU B 1 140 ? 206.635 -10.065 93.748 1.00 76.16 390 GLU B CA 1
ATOM 2955 C C . GLU B 1 140 ? 205.540 -9.619 92.787 1.00 73.15 390 GLU B C 1
ATOM 2956 O O . GLU B 1 140 ? 204.445 -10.183 92.789 1.00 77.37 390 GLU B O 1
ATOM 2958 N N . LEU B 1 141 ? 205.840 -8.607 91.974 1.00 76.54 391 LEU B N 1
ATOM 2959 C CA . LEU B 1 141 ? 204.880 -8.061 91.005 1.00 73.83 391 LEU B CA 1
ATOM 2960 C C . LEU B 1 141 ? 205.301 -8.326 89.562 1.00 66.48 391 LEU B C 1
ATOM 2961 O O . LEU B 1 141 ? 206.494 -8.414 89.263 1.00 67.82 391 LEU B O 1
ATOM 2966 N N . ASP B 1 142 ? 204.315 -8.456 88.677 1.00 64.14 392 ASP B N 1
ATOM 2967 C CA . ASP B 1 142 ? 204.575 -8.445 87.238 1.00 64.54 392 ASP B CA 1
ATOM 2968 C C . ASP B 1 142 ? 204.003 -7.160 86.632 1.00 62.79 392 ASP B C 1
ATOM 2969 O O . ASP B 1 142 ? 202.970 -7.170 85.962 1.00 57.80 392 ASP B O 1
ATOM 2974 N N . PHE B 1 143 ? 204.702 -6.060 86.899 1.00 67.28 393 PHE B N 1
ATOM 2975 C CA . PHE B 1 143 ? 204.370 -4.729 86.402 1.00 63.18 393 PHE B CA 1
ATOM 2976 C C . PHE B 1 143 ? 204.660 -4.595 84.904 1.00 62.54 393 PHE B C 1
ATOM 2977 O O . PHE B 1 143 ? 205.657 -5.125 84.410 1.00 62.14 393 PHE B O 1
ATOM 2985 N N . ILE B 1 144 ? 203.784 -3.885 84.192 1.00 59.41 394 ILE B N 1
ATOM 2986 C CA . ILE B 1 144 ? 203.950 -3.639 82.755 1.00 59.82 394 ILE B CA 1
ATOM 2987 C C . ILE B 1 144 ? 204.194 -2.160 82.460 1.00 67.33 394 ILE B C 1
ATOM 2988 O O . ILE B 1 144 ? 205.236 -1.797 81.912 1.00 75.35 394 ILE B O 1
ATOM 2993 N N . SER B 1 145 ? 203.214 -1.323 82.804 1.00 67.07 395 SER B N 1
ATOM 2994 C CA . SER B 1 145 ? 203.267 0.125 82.590 1.00 65.40 395 SER B CA 1
ATOM 2995 C C . SER B 1 145 ? 202.340 0.805 83.581 1.00 61.48 395 SER B C 1
ATOM 2996 O O . SER B 1 145 ? 201.528 0.140 84.228 1.00 63.59 395 SER B O 1
ATOM 2999 N N . GLU B 1 146 ? 202.457 2.123 83.706 1.00 53.90 396 GLU B N 1
ATOM 3000 C CA . GLU B 1 146 ? 201.635 2.862 84.654 1.00 49.51 396 GLU B CA 1
ATOM 3001 C C . GLU B 1 146 ? 200.484 3.542 83.938 1.00 45.84 396 GLU B C 1
ATOM 3002 O O . GLU B 1 146 ? 200.653 4.067 82.838 1.00 51.24 396 GLU B O 1
ATOM 3008 N N . ILE B 1 147 ? 199.312 3.514 84.567 1.00 40.59 397 ILE B N 1
ATOM 3009 C CA . ILE B 1 147 ? 198.110 4.130 84.013 1.00 40.52 397 ILE B CA 1
ATOM 3010 C C . ILE B 1 147 ? 197.522 5.096 85.036 1.00 36.35 397 ILE B C 1
ATOM 3011 O O . ILE B 1 147 ? 197.210 4.699 86.153 1.00 34.38 397 ILE B O 1
ATOM 3016 N N . SER B 1 148 ? 197.378 6.364 84.655 1.00 31.79 398 SER B N 1
ATOM 3017 C CA . SER B 1 148 ? 196.792 7.364 85.553 1.00 34.20 398 SER B CA 1
ATOM 3018 C C . SER B 1 148 ? 195.271 7.343 85.494 1.00 31.48 398 SER B C 1
ATOM 3019 O O . SER B 1 148 ? 194.693 6.875 84.515 1.00 33.73 398 SER B O 1
ATOM 3022 N N . GLY B 1 149 ? 194.630 7.859 86.540 1.00 33.99 399 GLY B N 1
ATOM 3023 C CA . GLY B 1 149 ? 193.174 8.033 86.559 1.00 28.99 399 GLY B CA 1
ATOM 3024 C C . GLY B 1 149 ? 192.696 8.793 85.337 1.00 30.99 399 GLY B C 1
ATOM 3025 O O . GLY B 1 149 ? 191.685 8.448 84.731 1.00 38.13 399 GLY B O 1
ATOM 3026 N N . SER B 1 150 ? 193.451 9.826 84.978 1.00 35.86 400 SER B N 1
ATOM 3027 C CA . SER B 1 150 ? 193.211 10.642 83.792 1.00 32.72 400 SER B CA 1
ATOM 3028 C C . SER B 1 150 ? 193.151 9.797 82.516 1.00 35.64 400 SER B C 1
ATOM 3029 O O . SER B 1 150 ? 192.345 10.066 81.622 1.00 36.22 400 SER B O 1
ATOM 3032 N N . ASP B 1 151 ? 194.005 8.779 82.438 1.00 33.79 401 ASP B N 1
ATOM 3033 C CA . ASP B 1 151 ? 194.043 7.894 81.278 1.00 33.81 401 ASP B CA 1
ATOM 3034 C C . ASP B 1 151 ? 192.816 6.989 81.168 1.00 30.00 401 ASP B C 1
ATOM 3035 O O . ASP B 1 151 ? 192.370 6.675 80.067 1.00 28.89 401 ASP B O 1
ATOM 3040 N N . LEU B 1 152 ? 192.281 6.581 82.313 1.00 30.50 402 LEU B N 1
ATOM 3041 C CA . LEU B 1 152 ? 191.153 5.656 82.369 1.00 30.42 402 LEU B CA 1
ATOM 3042 C C . LEU B 1 152 ? 189.830 6.361 82.131 1.00 28.66 402 LEU B C 1
ATOM 3043 O O . LEU B 1 152 ? 188.865 5.747 81.681 1.00 29.34 402 LEU B O 1
ATOM 3048 N N . LEU B 1 153 ? 189.801 7.656 82.433 1.00 31.15 403 LEU B N 1
ATOM 3049 C CA . LEU B 1 153 ? 188.583 8.451 82.393 1.00 27.14 403 LEU B CA 1
ATOM 3050 C C . LEU B 1 153 ? 187.937 8.401 81.012 1.00 28.35 403 LEU B C 1
ATOM 3051 O O . LEU B 1 153 ? 188.623 8.492 79.997 1.00 30.78 403 LEU B O 1
ATOM 3056 N N . LEU B 1 154 ? 186.616 8.226 80.985 1.00 32.39 404 LEU B N 1
ATOM 3057 C CA . LEU B 1 154 ? 185.829 8.279 79.745 1.00 23.57 404 LEU B CA 1
ATOM 3058 C C . LEU B 1 154 ? 186.176 7.147 78.761 1.00 29.39 404 LEU B C 1
ATOM 3059 O O . LEU B 1 154 ? 185.969 7.267 77.549 1.00 22.42 404 LEU B O 1
ATOM 3064 N N . ALA B 1 155 ? 186.712 6.058 79.305 1.00 23.36 405 ALA B N 1
ATOM 3065 C CA . ALA B 1 155 ? 186.886 4.821 78.564 1.00 28.51 405 ALA B CA 1
ATOM 3066 C C . ALA B 1 155 ? 185.639 3.943 78.686 1.00 29.28 405 ALA B C 1
ATOM 3067 O O . ALA B 1 155 ? 184.827 4.096 79.617 1.00 25.40 405 ALA B O 1
ATOM 3069 N N . THR B 1 156 ? 185.496 3.023 77.738 1.00 29.89 406 THR B N 1
ATOM 3070 C CA . THR B 1 156 ? 184.354 2.124 77.699 1.00 30.38 406 THR B CA 1
ATOM 3071 C C . THR B 1 156 ? 184.783 0.739 78.118 1.00 28.96 406 THR B C 1
ATOM 3072 O O . THR B 1 156 ? 185.827 0.240 77.692 1.00 34.15 406 THR B O 1
ATOM 3076 N N . VAL B 1 157 ? 183.980 0.126 78.972 1.00 27.07 407 VAL B N 1
ATOM 3077 C CA . VAL B 1 157 ? 184.241 -1.224 79.419 1.00 25.10 407 VAL B CA 1
ATOM 3078 C C . VAL B 1 157 ? 183.036 -2.102 79.114 1.00 29.00 407 VAL B C 1
ATOM 3079 O O . VAL B 1 157 ? 181.970 -1.601 78.756 1.00 25.54 407 VAL B O 1
ATOM 3083 N N . ARG B 1 158 ? 183.236 -3.412 79.226 1.00 32.90 408 ARG B N 1
ATOM 3084 C CA . ARG B 1 158 ? 182.176 -4.397 79.083 1.00 31.24 408 ARG B CA 1
ATOM 3085 C C . ARG B 1 158 ? 181.894 -4.869 80.496 1.00 29.95 408 ARG B C 1
ATOM 3086 O O . ARG B 1 158 ? 182.776 -5.423 81.152 1.00 36.24 408 ARG B O 1
ATOM 3094 N N . ALA B 1 159 ? 180.684 -4.618 80.985 1.00 30.42 409 ALA B N 1
ATOM 3095 C CA . ALA B 1 159 ? 180.344 -4.956 82.368 1.00 27.93 409 ALA B CA 1
ATOM 3096 C C . ALA B 1 159 ? 179.657 -6.310 82.467 1.00 31.41 409 ALA B C 1
ATOM 3097 O O . ALA B 1 159 ? 178.596 -6.517 81.873 1.00 32.05 409 ALA B O 1
ATOM 3099 N N . PRO B 1 160 ? 180.270 -7.246 83.207 1.00 33.09 410 PRO B N 1
ATOM 3100 C CA . PRO B 1 160 ? 179.642 -8.528 83.497 1.00 35.87 410 PRO B CA 1
ATOM 3101 C C . PRO B 1 160 ? 178.200 -8.374 83.995 1.00 33.22 410 PRO B C 1
ATOM 3102 O O . PRO B 1 160 ? 177.938 -7.575 84.898 1.00 35.62 410 PRO B O 1
ATOM 3106 N N . LEU B 1 161 ? 177.290 -9.124 83.373 1.00 32.05 411 LEU B N 1
ATOM 3107 C CA . LEU B 1 161 ? 175.876 -9.228 83.774 1.00 29.97 411 LEU B CA 1
ATOM 3108 C C . LEU B 1 161 ? 174.969 -8.035 83.463 1.00 30.48 411 LEU B C 1
ATOM 3109 O O . LEU B 1 161 ? 173.754 -8.151 83.552 1.00 37.93 411 LEU B O 1
ATOM 3114 N N . SER B 1 162 ? 175.543 -6.902 83.088 1.00 35.21 412 SER B N 1
ATOM 3115 C CA . SER B 1 162 ? 174.747 -5.733 82.738 1.00 28.64 412 SER B CA 1
ATOM 3116 C C . SER B 1 162 ? 174.192 -5.856 81.324 1.00 30.03 412 SER B C 1
ATOM 3117 O O . SER B 1 162 ? 174.893 -6.300 80.416 1.00 35.80 412 SER B O 1
ATOM 3120 N N . PRO B 1 163 ? 172.928 -5.457 81.124 1.00 27.43 413 PRO B N 1
ATOM 3121 C CA . PRO B 1 163 ? 172.350 -5.536 79.784 1.00 27.02 413 PRO B CA 1
ATOM 3122 C C . PRO B 1 163 ? 172.917 -4.486 78.834 1.00 27.83 413 PRO B C 1
ATOM 3123 O O . PRO B 1 163 ? 172.621 -4.514 77.642 1.00 25.89 413 PRO B O 1
ATOM 3127 N N . TYR B 1 164 ? 173.718 -3.564 79.362 1.00 24.21 414 TYR B N 1
ATOM 3128 C CA . TYR B 1 164 ? 174.323 -2.533 78.537 1.00 25.89 414 TYR B CA 1
ATOM 3129 C C . TYR B 1 164 ? 175.535 -3.086 77.802 1.00 27.96 414 TYR B C 1
ATOM 3130 O O . TYR B 1 164 ? 176.417 -3.698 78.408 1.00 28.24 414 TYR B O 1
ATOM 3139 N N . GLU B 1 165 ? 175.564 -2.861 76.492 1.00 34.09 415 GLU B N 1
ATOM 3140 C CA . GLU B 1 165 ? 176.604 -3.397 75.607 1.00 28.43 415 GLU B CA 1
ATOM 3141 C C . GLU B 1 165 ? 177.983 -2.811 75.915 1.00 32.13 415 GLU B C 1
ATOM 3142 O O . GLU B 1 165 ? 179.014 -3.381 75.543 1.00 32.94 415 GLU B O 1
ATOM 3148 N N . GLN B 1 166 ? 177.982 -1.661 76.585 1.00 34.18 416 GLN B N 1
ATOM 3149 C CA . GLN B 1 166 ? 179.189 -1.057 77.141 1.00 32.50 416 GLN B CA 1
ATOM 3150 C C . GLN B 1 166 ? 178.803 0.049 78.115 1.00 28.23 416 GLN B C 1
ATOM 3151 O O . GLN B 1 166 ? 177.720 0.612 78.011 1.00 26.55 416 GLN B O 1
ATOM 3157 N N . ILE B 1 167 ? 179.689 0.349 79.061 1.00 28.31 417 ILE B N 1
ATOM 3158 C CA . ILE B 1 167 ? 179.492 1.471 79.981 1.00 22.84 417 ILE B CA 1
ATOM 3159 C C . ILE B 1 167 ? 180.748 2.339 80.060 1.00 25.05 417 ILE B C 1
ATOM 3160 O O . ILE B 1 167 ? 181.821 1.946 79.584 1.00 24.70 417 ILE B O 1
ATOM 3165 N N . PHE B 1 168 ? 180.614 3.515 80.668 1.00 24.29 418 PHE B N 1
ATOM 3166 C CA . PHE B 1 168 ? 181.719 4.465 80.725 1.00 22.35 418 PHE B CA 1
ATOM 3167 C C . PHE B 1 168 ? 182.400 4.560 82.084 1.00 21.10 418 PHE B C 1
ATOM 3168 O O . PHE B 1 168 ? 181.768 4.394 83.118 1.00 21.16 418 PHE B O 1
ATOM 3176 N N . VAL B 1 169 ? 183.704 4.818 82.056 1.00 21.35 419 VAL B N 1
ATOM 3177 C CA . VAL B 1 169 ? 184.483 5.053 83.263 1.00 20.77 419 VAL B CA 1
ATOM 3178 C C . VAL B 1 169 ? 184.320 6.525 83.635 1.00 22.68 419 VAL B C 1
ATOM 3179 O O . VAL B 1 169 ? 184.730 7.402 82.884 1.00 23.93 419 VAL B O 1
ATOM 3183 N N . LEU B 1 170 ? 183.722 6.793 84.788 1.00 19.79 420 LEU B N 1
ATOM 3184 C CA . LEU B 1 170 ? 183.438 8.165 85.196 1.00 20.94 420 LEU B CA 1
ATOM 3185 C C . LEU B 1 170 ? 184.208 8.592 86.461 1.00 27.80 420 LEU B C 1
ATOM 3186 O O . LEU B 1 170 ? 184.667 7.736 87.228 1.00 21.81 420 LEU B O 1
ATOM 3191 N N . PRO B 1 171 ? 184.359 9.917 86.673 1.00 22.37 421 PRO B N 1
ATOM 3192 C CA . PRO B 1 171 ? 185.133 10.455 87.797 1.00 23.20 421 PRO B CA 1
ATOM 3193 C C . PRO B 1 171 ? 184.370 10.461 89.122 1.00 24.98 421 PRO B C 1
ATOM 3194 O O . PRO B 1 171 ? 183.214 10.891 89.160 1.00 29.54 421 PRO B O 1
ATOM 3198 N N . LEU B 1 172 ? 185.015 9.970 90.184 1.00 24.45 422 LEU B N 1
ATOM 3199 C CA . LEU B 1 172 ? 184.498 10.052 91.556 1.00 23.66 422 LEU B CA 1
ATOM 3200 C C . LEU B 1 172 ? 185.630 10.539 92.450 1.00 28.20 422 LEU B C 1
ATOM 3201 O O . LEU B 1 172 ? 186.584 9.811 92.714 1.00 30.38 422 LEU B O 1
ATOM 3206 N N . GLU B 1 173 ? 185.520 11.781 92.906 1.00 31.77 423 GLU B N 1
ATOM 3207 C CA . GLU B 1 173 ? 186.638 12.472 93.555 1.00 33.97 423 GLU B CA 1
ATOM 3208 C C . GLU B 1 173 ? 186.962 11.951 94.959 1.00 34.47 423 GLU B C 1
ATOM 3209 O O . GLU B 1 173 ? 188.011 12.287 95.519 1.00 31.12 423 GLU B O 1
ATOM 3215 N N . THR B 1 174 ? 186.078 11.111 95.499 1.00 30.71 424 THR B N 1
ATOM 3216 C CA . THR B 1 174 ? 186.146 10.689 96.897 1.00 29.55 424 THR B CA 1
ATOM 3217 C C . THR B 1 174 ? 186.727 9.290 97.110 1.00 35.78 424 THR B C 1
ATOM 3218 O O . THR B 1 174 ? 186.849 8.831 98.250 1.00 37.77 424 THR B O 1
ATOM 3222 N N . ILE B 1 175 ? 187.082 8.612 96.023 1.00 37.78 425 ILE B N 1
ATOM 3223 C CA . ILE B 1 175 ? 187.715 7.298 96.117 1.00 37.61 425 ILE B CA 1
ATOM 3224 C C . ILE B 1 175 ? 189.024 7.389 96.913 1.00 35.47 425 ILE B C 1
ATOM 3225 O O . ILE B 1 175 ? 189.669 8.440 96.949 1.00 34.26 425 ILE B O 1
ATOM 3230 N N . LYS B 1 176 ? 189.387 6.288 97.565 1.00 41.05 426 LYS B N 1
ATOM 3231 C CA . LYS B 1 176 ? 190.640 6.185 98.306 1.00 42.19 426 LYS B CA 1
ATOM 3232 C C . LYS B 1 176 ? 191.484 5.053 97.740 1.00 41.38 426 LYS B C 1
ATOM 3233 O O . LYS B 1 176 ? 191.002 3.928 97.605 1.00 42.35 426 LYS B O 1
ATOM 3239 N N . MET B 1 177 ? 192.742 5.349 97.409 1.00 43.88 427 MET B N 1
ATOM 3240 C CA . MET B 1 177 ? 193.662 4.328 96.889 1.00 49.60 427 MET B CA 1
ATOM 3241 C C . MET B 1 177 ? 194.123 3.349 97.981 1.00 52.66 427 MET B C 1
ATOM 3242 O O . MET B 1 177 ? 194.910 2.438 97.712 1.00 56.02 427 MET B O 1
ATOM 3247 N N . ASP B 1 178 ? 193.632 3.549 99.206 1.00 48.96 428 ASP B N 1
ATOM 3248 C CA . ASP B 1 178 ? 193.824 2.600 100.301 1.00 59.34 428 ASP B CA 1
ATOM 3249 C C . ASP B 1 178 ? 192.899 1.407 100.110 1.00 52.42 428 ASP B C 1
ATOM 3250 O O . ASP B 1 178 ? 193.342 0.332 99.724 1.00 58.42 428 ASP B O 1
ATOM 3255 N N . LYS B 1 179 ? 191.613 1.620 100.384 1.00 48.91 429 LYS B N 1
ATOM 3256 C CA . LYS B 1 179 ? 190.573 0.604 100.228 1.00 51.78 429 LYS B CA 1
ATOM 3257 C C . LYS B 1 179 ? 190.470 0.063 98.795 1.00 51.97 429 LYS B C 1
ATOM 3258 O O . LYS B 1 179 ? 190.836 0.745 97.827 1.00 49.52 429 LYS B O 1
ATOM 3260 N N . GLY B 1 180 ? 189.991 -1.179 98.685 1.00 49.74 430 GLY B N 1
ATOM 3261 C CA . GLY B 1 180 ? 189.764 -1.860 97.408 1.00 39.61 430 GLY B CA 1
ATOM 3262 C C . GLY B 1 180 ? 190.851 -1.677 96.375 1.00 37.96 430 GLY B C 1
ATOM 3263 O O . GLY B 1 180 ? 192.030 -1.590 96.711 1.00 45.64 430 GLY B O 1
ATOM 3264 N N . THR B 1 181 ? 190.435 -1.600 95.115 1.00 34.35 431 THR B N 1
ATOM 3265 C CA . THR B 1 181 ? 191.340 -1.487 93.977 1.00 35.79 431 THR B CA 1
ATOM 3266 C C . THR B 1 181 ? 191.448 -0.041 93.466 1.00 36.51 431 THR B C 1
ATOM 3267 O O . THR B 1 181 ? 192.139 0.240 92.479 1.00 31.86 431 THR B O 1
ATOM 3271 N N . GLY B 1 182 ? 190.752 0.877 94.128 1.00 31.16 432 GLY B N 1
ATOM 3272 C CA . GLY B 1 182 ? 190.671 2.247 93.638 1.00 34.62 432 GLY B CA 1
ATOM 3273 C C . GLY B 1 182 ? 189.795 2.413 92.403 1.00 33.71 432 GLY B C 1
ATOM 3274 O O . GLY B 1 182 ? 189.732 3.499 91.834 1.00 30.45 432 GLY B O 1
ATOM 3275 N N . ILE B 1 183 ? 189.134 1.329 91.987 1.00 33.95 433 ILE B N 1
ATOM 3276 C CA . ILE B 1 183 ? 188.125 1.353 90.923 1.00 32.87 433 ILE B CA 1
ATOM 3277 C C . ILE B 1 183 ? 186.825 0.805 91.506 1.00 29.11 433 ILE B C 1
ATOM 3278 O O . ILE B 1 183 ? 186.826 -0.262 92.107 1.00 35.80 433 ILE B O 1
ATOM 3283 N N . VAL B 1 184 ? 185.724 1.537 91.347 1.00 24.16 434 VAL B N 1
ATOM 3284 C CA . VAL B 1 184 ? 184.477 1.182 92.033 1.00 25.35 434 VAL B CA 1
ATOM 3285 C C . VAL B 1 184 ? 183.342 0.992 91.026 1.00 31.35 434 VAL B C 1
ATOM 3286 O O . VAL B 1 184 ? 183.302 1.663 89.986 1.00 30.90 434 VAL B O 1
ATOM 3290 N N . THR B 1 185 ? 182.437 0.060 91.316 1.00 31.45 435 THR B N 1
ATOM 3291 C CA . THR B 1 185 ? 181.269 -0.145 90.456 1.00 27.20 435 THR B CA 1
ATOM 3292 C C . THR B 1 185 ? 180.259 0.956 90.722 1.00 26.12 435 THR B C 1
ATOM 3293 O O . THR B 1 185 ? 180.224 1.527 91.816 1.00 26.28 435 THR B O 1
ATOM 3297 N N . SER B 1 186 ? 179.445 1.260 89.717 1.00 25.50 436 SER B N 1
ATOM 3298 C CA . SER B 1 186 ? 178.350 2.194 89.899 1.00 20.63 436 SER B CA 1
ATOM 3299 C C . SER B 1 186 ? 177.004 1.527 89.674 1.00 22.74 436 SER B C 1
ATOM 3300 O O . SER B 1 186 ? 176.730 1.021 88.587 1.00 24.36 436 SER B O 1
ATOM 3303 N N . VAL B 1 187 ? 176.168 1.527 90.710 1.00 20.84 437 VAL B N 1
ATOM 3304 C CA . VAL B 1 187 ? 174.816 0.989 90.617 1.00 21.55 437 VAL B CA 1
ATOM 3305 C C . VAL B 1 187 ? 173.834 1.976 91.258 1.00 21.46 437 VAL B C 1
ATOM 3306 O O . VAL B 1 187 ? 173.436 1.802 92.410 1.00 24.72 437 VAL B O 1
ATOM 3310 N N . PRO B 1 188 ? 173.431 3.017 90.505 1.00 21.69 438 PRO B N 1
ATOM 3311 C CA . PRO B 1 188 ? 172.719 4.156 91.079 1.00 21.17 438 PRO B CA 1
ATOM 3312 C C . PRO B 1 188 ? 171.348 3.822 91.619 1.00 24.78 438 PRO B C 1
ATOM 3313 O O . PRO B 1 188 ? 170.811 4.584 92.414 1.00 29.19 438 PRO B O 1
ATOM 3317 N N . SER B 1 189 ? 170.765 2.711 91.185 1.00 25.18 439 SER B N 1
ATOM 3318 C CA . SER B 1 189 ? 169.424 2.356 91.649 1.00 22.81 439 SER B CA 1
ATOM 3319 C C . SER B 1 189 ? 169.406 1.889 93.109 1.00 25.51 439 SER B C 1
ATOM 3320 O O . SER B 1 189 ? 168.374 1.963 93.767 1.00 25.57 439 SER B O 1
ATOM 3323 N N . ASP B 1 190 ? 170.545 1.416 93.610 1.00 23.28 440 ASP B N 1
ATOM 3324 C CA . ASP B 1 190 ? 170.593 0.800 94.933 1.00 31.76 440 ASP B CA 1
ATOM 3325 C C . ASP B 1 190 ? 171.778 1.227 95.813 1.00 29.68 440 ASP B C 1
ATOM 3326 O O . ASP B 1 190 ? 172.025 0.648 96.872 1.00 39.14 440 ASP B O 1
ATOM 3331 N N . ALA B 1 191 ? 172.492 2.251 95.369 1.00 28.53 441 ALA B N 1
ATOM 3332 C CA . ALA B 1 191 ? 173.599 2.821 96.110 1.00 26.63 441 ALA B CA 1
ATOM 3333 C C . ALA B 1 191 ? 173.473 4.335 95.983 1.00 31.26 441 ALA B C 1
ATOM 3334 O O . ALA B 1 191 ? 173.691 4.876 94.902 1.00 32.02 441 ALA B O 1
ATOM 3336 N N . PRO B 1 192 ? 173.093 5.024 97.080 1.00 37.08 442 PRO B N 1
ATOM 3337 C CA . PRO B 1 192 ? 172.786 6.458 97.056 1.00 25.27 442 PRO B CA 1
ATOM 3338 C C . PRO B 1 192 ? 173.966 7.335 96.634 1.00 31.92 442 PRO B C 1
ATOM 3339 O O . PRO B 1 192 ? 173.769 8.345 95.951 1.00 30.82 442 PRO B O 1
ATOM 3343 N N . ASP B 1 193 ? 175.174 6.954 97.046 1.00 32.54 443 ASP B N 1
ATOM 3344 C CA . ASP B 1 193 ? 176.384 7.677 96.670 1.00 35.94 443 ASP B CA 1
ATOM 3345 C C . ASP B 1 193 ? 176.576 7.633 95.163 1.00 36.94 443 ASP B C 1
ATOM 3346 O O . ASP B 1 193 ? 176.990 8.626 94.557 1.00 31.32 443 ASP B O 1
ATOM 3351 N N . ASP B 1 194 ? 176.269 6.472 94.576 1.00 31.90 444 ASP B N 1
ATOM 3352 C CA . ASP B 1 194 ? 176.317 6.296 93.138 1.00 28.24 444 ASP B CA 1
ATOM 3353 C C . ASP B 1 194 ? 175.322 7.214 92.435 1.00 25.90 444 ASP B C 1
ATOM 3354 O O . ASP B 1 194 ? 175.684 7.921 91.496 1.00 25.68 444 ASP B O 1
ATOM 3359 N N . TYR B 1 195 ? 174.077 7.215 92.901 1.00 22.00 445 TYR B N 1
ATOM 3360 C CA . TYR B 1 195 ? 173.068 8.076 92.310 1.00 24.58 445 TYR B CA 1
ATOM 3361 C C . TYR B 1 195 ? 173.418 9.554 92.428 1.00 31.49 445 TYR B C 1
ATOM 3362 O O . TYR B 1 195 ? 173.254 10.298 91.462 1.00 30.60 445 TYR B O 1
ATOM 3371 N N . ALA B 1 196 ? 173.922 9.968 93.593 1.00 30.11 446 ALA B N 1
ATOM 3372 C CA . ALA B 1 196 ? 174.238 11.376 93.832 1.00 30.77 446 ALA B CA 1
ATOM 3373 C C . ALA B 1 196 ? 175.293 11.891 92.861 1.00 32.38 446 ALA B C 1
ATOM 3374 O O . ALA B 1 196 ? 175.100 12.939 92.235 1.00 35.79 446 ALA B O 1
ATOM 3376 N N . CYS B 1 197 ? 176.395 11.153 92.722 1.00 30.68 447 CYS B N 1
ATOM 3377 C CA . CYS B 1 197 ? 177.459 11.550 91.804 1.00 27.25 447 CYS B CA 1
ATOM 3378 C C . CYS B 1 197 ? 176.992 11.434 90.356 1.00 32.57 447 CYS B C 1
ATOM 3379 O O . CYS B 1 197 ? 177.351 12.266 89.517 1.00 33.34 447 CYS B O 1
ATOM 3382 N N . TYR B 1 198 ? 176.179 10.412 90.082 1.00 28.84 448 TYR B N 1
ATOM 3383 C CA . TYR B 1 198 ? 175.608 10.179 88.762 1.00 24.17 448 TYR B CA 1
ATOM 3384 C C . TYR B 1 198 ? 174.708 11.342 88.343 1.00 26.86 448 TYR B C 1
ATOM 3385 O O . TYR B 1 198 ? 174.843 11.875 87.249 1.00 25.49 448 TYR B O 1
ATOM 3394 N N . LYS B 1 199 ? 173.800 11.728 89.237 1.00 29.75 449 LYS B N 1
ATOM 3395 C CA . LYS B 1 199 ? 172.887 12.851 89.038 1.00 28.77 449 LYS B CA 1
ATOM 3396 C C . LYS B 1 199 ? 173.646 14.168 88.867 1.00 27.32 449 LYS B C 1
ATOM 3397 O O . LYS B 1 199 ? 173.313 14.974 88.002 1.00 27.41 449 LYS B O 1
ATOM 3403 N N . ASP B 1 200 ? 174.661 14.377 89.702 1.00 27.65 450 ASP B N 1
ATOM 3404 C CA . ASP B 1 200 ? 175.530 15.550 89.612 1.00 25.91 450 ASP B CA 1
ATOM 3405 C C . ASP B 1 200 ? 176.156 15.688 88.222 1.00 28.20 450 ASP B C 1
ATOM 3406 O O . ASP B 1 200 ? 176.123 16.764 87.619 1.00 27.67 450 ASP B O 1
ATOM 3411 N N . ILE B 1 201 ? 176.728 14.595 87.726 1.00 26.01 451 ILE B N 1
ATOM 3412 C CA . ILE B 1 201 ? 177.342 14.578 86.408 1.00 25.28 451 ILE B CA 1
ATOM 3413 C C . ILE B 1 201 ? 176.285 14.794 85.322 1.00 28.80 451 ILE B C 1
ATOM 3414 O O . ILE B 1 201 ? 176.509 15.552 84.377 1.00 36.24 451 ILE B O 1
ATOM 3419 N N . LEU B 1 202 ? 175.125 14.164 85.487 1.00 29.54 452 LEU B N 1
ATOM 3420 C CA . LEU B 1 202 ? 174.022 14.258 84.520 1.00 30.56 452 LEU B CA 1
ATOM 3421 C C . LEU B 1 202 ? 173.479 15.684 84.324 1.00 28.11 452 LEU B C 1
ATOM 3422 O O . LEU B 1 202 ? 173.076 16.052 83.221 1.00 32.72 452 LEU B O 1
ATOM 3427 N N . GLU B 1 203 ? 173.466 16.471 85.394 1.00 27.27 453 GLU B N 1
ATOM 3428 C CA . GLU B 1 203 ? 172.954 17.839 85.352 1.00 33.21 453 GLU B CA 1
ATOM 3429 C C . GLU B 1 203 ? 174.086 18.861 85.382 1.00 26.85 453 GLU B C 1
ATOM 3430 O O . GLU B 1 203 ? 173.836 20.058 85.453 1.00 35.72 453 GLU B O 1
ATOM 3436 N N . ASN B 1 204 ? 175.327 18.382 85.337 1.00 28.86 454 ASN B N 1
ATOM 3437 C CA . ASN B 1 204 ? 176.502 19.246 85.289 1.00 26.94 454 ASN B CA 1
ATOM 3438 C C . ASN B 1 204 ? 176.578 20.236 86.470 1.00 32.04 454 ASN B C 1
ATOM 3439 O O . ASN B 1 204 ? 176.903 21.419 86.297 1.00 34.18 454 ASN B O 1
ATOM 3444 N N . ARG B 1 205 ? 176.278 19.730 87.668 1.00 28.56 455 ARG B N 1
ATOM 3445 C CA . ARG B 1 205 ? 176.331 20.513 88.892 1.00 34.09 455 ARG B CA 1
ATOM 3446 C C . ARG B 1 205 ? 177.707 21.138 89.090 1.00 36.76 455 ARG B C 1
ATOM 3447 O O . ARG B 1 205 ? 178.726 20.443 89.063 1.00 33.47 455 ARG B O 1
ATOM 3449 N N . ASN B 1 206 ? 177.717 22.460 89.270 1.00 39.52 456 ASN B N 1
ATOM 3450 C CA . ASN B 1 206 ? 178.943 23.243 89.456 1.00 40.75 456 ASN B CA 1
ATOM 3451 C C . ASN B 1 206 ? 179.973 22.984 88.355 1.00 32.13 456 ASN B C 1
ATOM 3452 O O . ASN B 1 206 ? 181.188 23.001 88.592 1.00 35.44 456 ASN B O 1
ATOM 3457 N N . GLY B 1 207 ? 179.455 22.737 87.154 1.00 24.74 457 GLY B N 1
ATOM 3458 C CA . GLY B 1 207 ? 180.261 22.456 85.975 1.00 25.33 457 GLY B CA 1
ATOM 3459 C C . GLY B 1 207 ? 181.124 21.211 86.061 1.00 28.62 457 GLY B C 1
ATOM 3460 O O . GLY B 1 207 ? 182.111 21.103 85.338 1.00 29.86 457 GLY B O 1
ATOM 3461 N N . ILE B 1 208 ? 180.752 20.268 86.928 1.00 24.46 458 ILE B N 1
ATOM 3462 C CA . ILE B 1 208 ? 181.572 19.089 87.167 1.00 19.03 458 ILE B CA 1
ATOM 3463 C C . ILE B 1 208 ? 181.718 18.184 85.936 1.00 24.98 458 ILE B C 1
ATOM 3464 O O . ILE B 1 208 ? 182.726 17.494 85.799 1.00 28.81 458 ILE B O 1
ATOM 3469 N N . ALA B 1 209 ? 180.730 18.197 85.041 1.00 24.53 459 ALA B N 1
ATOM 3470 C CA . ALA B 1 209 ? 180.841 17.450 83.793 1.00 23.44 459 ALA B CA 1
ATOM 3471 C C . ALA B 1 209 ? 181.842 18.098 82.840 1.00 25.07 459 ALA B C 1
ATOM 3472 O O . ALA B 1 209 ? 182.705 17.406 82.294 1.00 24.94 459 ALA B O 1
ATOM 3474 N N . GLU B 1 210 ? 181.744 19.418 82.668 1.00 23.60 460 GLU B N 1
ATOM 3475 C CA . GLU B 1 210 ? 182.656 20.153 81.779 1.00 30.03 460 GLU B CA 1
ATOM 3476 C C . GLU B 1 210 ? 184.095 19.982 82.211 1.00 23.72 460 GLU B C 1
ATOM 3477 O O . GLU B 1 210 ? 184.959 19.695 81.394 1.00 29.74 460 GLU B O 1
ATOM 3483 N N . LYS B 1 211 ? 184.334 20.184 83.502 1.00 22.55 461 LYS B N 1
ATOM 3484 C CA . LYS B 1 211 ? 185.659 20.085 84.098 1.00 23.33 461 LYS B CA 1
ATOM 3485 C C . LYS B 1 211 ? 186.368 18.782 83.730 1.00 23.33 461 LYS B C 1
ATOM 3486 O O . LYS B 1 211 ? 187.587 18.754 83.616 1.00 24.51 461 LYS B O 1
ATOM 3492 N N . TYR B 1 212 ? 185.593 17.718 83.535 1.00 22.69 462 TYR B N 1
ATOM 3493 C CA . TYR B 1 212 ? 186.142 16.406 83.212 1.00 21.69 462 TYR B CA 1
ATOM 3494 C C . TYR B 1 212 ? 185.943 15.991 81.761 1.00 24.56 462 TYR B C 1
ATOM 3495 O O . TYR B 1 212 ? 186.361 14.904 81.365 1.00 27.12 462 TYR B O 1
ATOM 3504 N N . GLY B 1 213 ? 185.296 16.849 80.978 1.00 28.16 463 GLY B N 1
ATOM 3505 C CA . GLY B 1 213 ? 185.095 16.595 79.549 1.00 26.94 463 GLY B CA 1
ATOM 3506 C C . GLY B 1 213 ? 184.057 15.535 79.248 1.00 26.90 463 GLY B C 1
ATOM 3507 O O . GLY B 1 213 ? 184.050 14.948 78.169 1.00 28.29 463 GLY B O 1
ATOM 3508 N N . VAL B 1 214 ? 183.176 15.292 80.209 1.00 28.11 464 VAL B N 1
ATOM 3509 C CA . VAL B 1 214 ? 182.120 14.301 80.058 1.00 29.82 464 VAL B CA 1
ATOM 3510 C C . VAL B 1 214 ? 181.113 14.747 79.005 1.00 27.55 464 VAL B C 1
ATOM 3511 O O . VAL B 1 214 ? 180.562 15.838 79.088 1.00 25.46 464 VAL B O 1
ATOM 3515 N N . ASP B 1 215 ? 180.916 13.895 78.002 1.00 34.16 465 ASP B N 1
ATOM 3516 C CA . ASP B 1 215 ? 179.836 14.029 77.031 1.00 29.53 465 ASP B CA 1
ATOM 3517 C C . ASP B 1 215 ? 178.613 13.327 77.634 1.00 29.45 465 ASP B C 1
ATOM 3518 O O . ASP B 1 215 ? 178.474 12.106 77.541 1.00 31.19 465 ASP B O 1
ATOM 3523 N N . VAL B 1 216 ? 177.742 14.107 78.267 1.00 28.70 466 VAL B N 1
ATOM 3524 C CA . VAL B 1 216 ? 176.595 13.572 79.014 1.00 28.71 466 VAL B CA 1
ATOM 3525 C C . VAL B 1 216 ? 175.614 12.747 78.155 1.00 26.38 466 VAL B C 1
ATOM 3526 O O . VAL B 1 216 ? 175.154 11.690 78.597 1.00 28.74 466 VAL B O 1
ATOM 3530 N N . GLY B 1 217 ? 175.332 13.206 76.934 1.00 28.87 467 GLY B N 1
ATOM 3531 C CA . GLY B 1 217 ? 174.369 12.545 76.026 1.00 22.98 467 GLY B CA 1
ATOM 3532 C C . GLY B 1 217 ? 174.777 11.169 75.517 1.00 26.01 467 GLY B C 1
ATOM 3533 O O . GLY B 1 217 ? 173.928 10.319 75.230 1.00 25.56 467 GLY B O 1
ATOM 3534 N N . LEU B 1 218 ? 176.082 10.957 75.403 1.00 25.37 468 LEU B N 1
ATOM 3535 C CA . LEU B 1 218 ? 176.653 9.680 74.990 1.00 25.13 468 LEU B CA 1
ATOM 3536 C C . LEU B 1 218 ? 176.981 8.792 76.205 1.00 28.54 468 LEU B C 1
ATOM 3537 O O . LEU B 1 218 ? 176.802 7.571 76.157 1.00 23.57 468 LEU B O 1
ATOM 3542 N N . MET B 1 219 ? 177.443 9.414 77.291 1.00 27.65 469 MET B N 1
ATOM 3543 C CA . MET B 1 219 ? 178.041 8.675 78.405 1.00 23.38 469 MET B CA 1
ATOM 3544 C C . MET B 1 219 ? 177.140 8.418 79.621 1.00 21.72 469 MET B C 1
ATOM 3545 O O . MET B 1 219 ? 177.493 7.618 80.473 1.00 24.94 469 MET B O 1
ATOM 3550 N N . LEU B 1 220 ? 175.983 9.068 79.697 1.00 23.48 470 LEU B N 1
ATOM 3551 C CA . LEU B 1 220 ? 175.094 8.889 80.852 1.00 24.25 470 LEU B CA 1
ATOM 3552 C C . LEU B 1 220 ? 173.614 8.762 80.530 1.00 26.83 470 LEU B C 1
ATOM 3553 O O . LEU B 1 220 ? 172.930 7.880 81.066 1.00 26.38 470 LEU B O 1
ATOM 3558 N N . GLU B 1 221 ? 173.115 9.647 79.673 1.00 29.09 471 GLU B N 1
ATOM 3559 C CA . GLU B 1 221 ? 171.694 9.639 79.339 1.00 28.61 471 GLU B CA 1
ATOM 3560 C C . GLU B 1 221 ? 171.148 8.297 78.846 1.00 25.77 471 GLU B C 1
ATOM 3561 O O . GLU B 1 221 ? 170.018 7.963 79.177 1.00 30.64 471 GLU B O 1
ATOM 3567 N N . PRO B 1 222 ? 171.940 7.522 78.072 1.00 26.29 472 PRO B N 1
ATOM 3568 C CA . PRO B 1 222 ? 171.444 6.190 77.696 1.00 27.71 472 PRO B CA 1
ATOM 3569 C C . PRO B 1 222 ? 171.563 5.122 78.805 1.00 24.63 472 PRO B C 1
ATOM 3570 O O . PRO B 1 222 ? 171.040 4.023 78.651 1.00 30.32 472 PRO B O 1
ATOM 3574 N N . TYR B 1 223 ? 172.235 5.442 79.908 1.00 28.22 473 TYR B N 1
ATOM 3575 C CA . TYR B 1 223 ? 172.480 4.477 80.988 1.00 23.21 473 TYR B CA 1
ATOM 3576 C C . TYR B 1 223 ? 171.730 4.858 82.265 1.00 24.10 473 TYR B C 1
ATOM 3577 O O . TYR B 1 223 ? 172.334 5.243 83.262 1.00 31.11 473 TYR B O 1
ATOM 3586 N N . SER B 1 224 ? 170.412 4.747 82.230 1.00 26.57 474 SER B N 1
ATOM 3587 C CA . SER B 1 224 ? 169.597 5.070 83.391 1.00 27.13 474 SER B CA 1
ATOM 3588 C C . SER B 1 224 ? 169.693 3.978 84.456 1.00 26.43 474 SER B C 1
ATOM 3589 O O . SER B 1 224 ? 169.899 2.809 84.127 1.00 23.43 474 SER B O 1
ATOM 3592 N N . PRO B 1 225 ? 169.526 4.361 85.735 1.00 27.04 475 PRO B N 1
ATOM 3593 C CA . PRO B 1 225 ? 169.426 3.389 86.823 1.00 22.57 475 PRO B CA 1
ATOM 3594 C C . PRO B 1 225 ? 168.413 2.301 86.493 1.00 23.21 475 PRO B C 1
ATOM 3595 O O . PRO B 1 225 ? 167.381 2.585 85.875 1.00 28.33 475 PRO B O 1
ATOM 3599 N N . LEU B 1 226 ? 168.720 1.068 86.885 1.00 22.53 476 LEU B N 1
ATOM 3600 C CA . LEU B 1 226 ? 167.906 -0.088 86.522 1.00 22.14 476 LEU B CA 1
ATOM 3601 C C . LEU B 1 226 ? 167.079 -0.607 87.692 1.00 22.57 476 LEU B C 1
ATOM 3602 O O . LEU B 1 226 ? 167.556 -0.624 88.818 1.00 23.92 476 LEU B O 1
ATOM 3607 N N . PRO B 1 227 ? 165.845 -1.071 87.422 1.00 23.51 477 PRO B N 1
ATOM 3608 C CA . PRO B 1 227 ? 165.009 -1.657 88.472 1.00 23.27 477 PRO B CA 1
ATOM 3609 C C . PRO B 1 227 ? 165.449 -3.082 88.829 1.00 23.47 477 PRO B C 1
ATOM 3610 O O . PRO B 1 227 ? 164.711 -4.041 88.604 1.00 21.60 477 PRO B O 1
ATOM 3614 N N . ILE B 1 228 ? 166.645 -3.217 89.391 1.00 24.56 478 ILE B N 1
ATOM 3615 C CA . ILE B 1 228 ? 167.209 -4.542 89.657 1.00 26.01 478 ILE B CA 1
ATOM 3616 C C . ILE B 1 228 ? 166.661 -5.232 90.913 1.00 24.65 478 ILE B C 1
ATOM 3617 O O . ILE B 1 228 ? 166.460 -6.448 90.913 1.00 28.40 478 ILE B O 1
ATOM 3622 N N . ILE B 1 229 ? 166.411 -4.460 91.962 1.00 21.80 479 ILE B N 1
ATOM 3623 C CA . ILE B 1 229 ? 165.954 -5.016 93.227 1.00 24.97 479 ILE B CA 1
ATOM 3624 C C . ILE B 1 229 ? 164.712 -4.292 93.705 1.00 24.77 479 ILE B C 1
ATOM 3625 O O . ILE B 1 229 ? 164.695 -3.063 93.772 1.00 25.52 479 ILE B O 1
ATOM 3630 N N . GLU B 1 230 ? 163.670 -5.056 94.019 1.00 26.53 480 GLU B N 1
ATOM 3631 C CA . GLU B 1 230 ? 162.491 -4.492 94.666 1.00 28.43 480 GLU B CA 1
ATOM 3632 C C . GLU B 1 230 ? 162.583 -4.662 96.180 1.00 26.95 480 GLU B C 1
ATOM 3633 O O . GLU B 1 230 ? 162.687 -5.780 96.684 1.00 29.31 480 GLU B O 1
ATOM 3639 N N . ILE B 1 231 ? 162.559 -3.544 96.891 1.00 25.74 481 ILE B N 1
ATOM 3640 C CA . ILE B 1 231 ? 162.410 -3.552 98.345 1.00 29.45 481 ILE B CA 1
ATOM 3641 C C . ILE B 1 231 ? 160.952 -3.217 98.713 1.00 36.50 481 ILE B C 1
ATOM 3642 O O . ILE B 1 231 ? 160.496 -2.080 98.511 1.00 27.95 481 ILE B O 1
ATOM 3647 N N . PRO B 1 232 ? 160.215 -4.210 99.246 1.00 37.55 482 PRO B N 1
ATOM 3648 C CA . PRO B 1 232 ? 158.813 -4.001 99.596 1.00 31.55 482 PRO B CA 1
ATOM 3649 C C . PRO B 1 232 ? 158.673 -2.805 100.518 1.00 40.96 482 PRO B C 1
ATOM 3650 O O . PRO B 1 232 ? 159.547 -2.573 101.364 1.00 43.09 482 PRO B O 1
ATOM 3654 N N . ASP B 1 233 ? 157.599 -2.036 100.333 1.00 38.33 483 ASP B N 1
ATOM 3655 C CA . ASP B 1 233 ? 157.381 -0.797 101.089 1.00 38.51 483 ASP B CA 1
ATOM 3656 C C . ASP B 1 233 ? 158.192 0.401 100.553 1.00 40.04 483 ASP B C 1
ATOM 3657 O O . ASP B 1 233 ? 158.016 1.542 101.012 1.00 42.27 483 ASP B O 1
ATOM 3659 N N . ILE B 1 234 ? 159.076 0.144 99.587 1.00 34.84 484 ILE B N 1
ATOM 3660 C CA . ILE B 1 234 ? 159.776 1.222 98.888 1.00 34.04 484 ILE B CA 1
ATOM 3661 C C . ILE B 1 234 ? 159.546 1.120 97.375 1.00 33.29 484 ILE B C 1
ATOM 3662 O O . ILE B 1 234 ? 158.854 1.962 96.790 1.00 32.48 484 ILE B O 1
ATOM 3667 N N . GLY B 1 235 ? 160.115 0.083 96.761 1.00 34.38 485 GLY B N 1
ATOM 3668 C CA . GLY B 1 235 ? 160.009 -0.145 95.318 1.00 32.08 485 GLY B CA 1
ATOM 3669 C C . GLY B 1 235 ? 161.330 -0.566 94.693 1.00 30.38 485 GLY B C 1
ATOM 3670 O O . GLY B 1 235 ? 162.161 -1.179 95.360 1.00 28.57 485 GLY B O 1
ATOM 3671 N N . THR B 1 236 ? 161.534 -0.206 93.424 1.00 33.54 486 THR B N 1
ATOM 3672 C CA . THR B 1 236 ? 162.690 -0.680 92.658 1.00 32.61 486 THR B CA 1
ATOM 3673 C C . THR B 1 236 ? 163.865 0.286 92.537 1.00 31.14 486 THR B C 1
ATOM 3674 O O . THR B 1 236 ? 165.024 -0.132 92.550 1.00 37.61 486 THR B O 1
ATOM 3678 N N . LEU B 1 237 ? 163.602 1.570 92.396 1.00 28.77 487 LEU B N 1
ATOM 3679 C CA . LEU B 1 237 ? 164.724 2.494 92.333 1.00 32.12 487 LEU B CA 1
ATOM 3680 C C . LEU B 1 237 ? 164.903 3.120 93.706 1.00 29.69 487 LEU B C 1
ATOM 3681 O O . LEU B 1 237 ? 164.719 4.318 93.867 1.00 31.92 487 LEU B O 1
ATOM 3686 N N . SER B 1 238 ? 165.262 2.288 94.683 1.00 28.42 488 SER B N 1
ATOM 3687 C CA . SER B 1 238 ? 165.230 2.657 96.103 1.00 24.46 488 SER B CA 1
ATOM 3688 C C . SER B 1 238 ? 166.187 3.762 96.485 1.00 27.11 488 SER B C 1
ATOM 3689 O O . SER B 1 238 ? 165.788 4.729 97.131 1.00 30.46 488 SER B O 1
ATOM 3692 N N . ALA B 1 239 ? 167.448 3.626 96.094 1.00 26.33 489 ALA B N 1
ATOM 3693 C CA . ALA B 1 239 ? 168.400 4.692 96.324 1.00 26.20 489 ALA B CA 1
ATOM 3694 C C . ALA B 1 239 ? 167.857 5.972 95.700 1.00 28.88 489 ALA B C 1
ATOM 3695 O O . ALA B 1 239 ? 167.958 7.039 96.295 1.00 33.61 489 ALA B O 1
ATOM 3697 N N . VAL B 1 240 ? 167.245 5.845 94.522 1.00 28.99 490 VAL B N 1
ATOM 3698 C CA . VAL B 1 240 ? 166.691 6.984 93.788 1.00 29.01 490 VAL B CA 1
ATOM 3699 C C . VAL B 1 240 ? 165.459 7.571 94.482 1.00 31.27 490 VAL B C 1
ATOM 3700 O O . VAL B 1 240 ? 165.416 8.767 94.755 1.00 35.59 490 VAL B O 1
ATOM 3704 N N . ARG B 1 241 ? 164.467 6.729 94.763 1.00 31.96 491 ARG B N 1
ATOM 3705 C CA . ARG B 1 241 ? 163.214 7.157 95.394 1.00 33.28 491 ARG B CA 1
ATOM 3706 C C . ARG B 1 241 ? 163.459 7.930 96.690 1.00 41.83 491 ARG B C 1
ATOM 3707 O O . ARG B 1 241 ? 162.890 9.009 96.896 1.00 39.72 491 ARG B O 1
ATOM 3715 N N . LEU B 1 242 ? 164.309 7.373 97.552 1.00 35.39 492 LEU B N 1
ATOM 3716 C CA . LEU B 1 242 ? 164.612 7.978 98.843 1.00 36.92 492 LEU B CA 1
ATOM 3717 C C . LEU B 1 242 ? 165.427 9.259 98.690 1.00 38.14 492 LEU B C 1
ATOM 3718 O O . LEU B 1 242 ? 165.225 10.219 99.435 1.00 40.75 492 LEU B O 1
ATOM 3723 N N . CYS B 1 243 ? 166.344 9.275 97.728 1.00 31.12 493 CYS B N 1
ATOM 3724 C CA . CYS B 1 243 ? 167.116 10.476 97.462 1.00 35.54 493 CYS B CA 1
ATOM 3725 C C . CYS B 1 243 ? 166.213 11.601 96.996 1.00 36.58 493 CYS B C 1
ATOM 3726 O O . CYS B 1 243 ? 166.372 12.729 97.423 1.00 44.39 493 CYS B O 1
ATOM 3729 N N . GLU B 1 244 ? 165.246 11.279 96.146 1.00 40.84 494 GLU B N 1
ATOM 3730 C CA . GLU B 1 244 ? 164.403 12.298 95.536 1.00 44.65 494 GLU B CA 1
ATOM 3731 C C . GLU B 1 244 ? 163.333 12.868 96.473 1.00 48.35 494 GLU B C 1
ATOM 3732 O O . GLU B 1 244 ? 163.059 14.073 96.438 1.00 47.40 494 GLU B O 1
ATOM 3738 N N . GLU B 1 245 ? 162.748 12.010 97.308 1.00 42.50 495 GLU B N 1
ATOM 3739 C CA . GLU B 1 245 ? 161.756 12.436 98.295 1.00 42.12 495 GLU B CA 1
ATOM 3740 C C . GLU B 1 245 ? 162.395 13.085 99.530 1.00 48.69 495 GLU B C 1
ATOM 3741 O O . GLU B 1 245 ? 161.724 13.803 100.276 1.00 55.71 495 GLU B O 1
ATOM 3743 N N . SER B 1 246 ? 163.683 12.828 99.747 1.00 49.17 496 SER B N 1
ATOM 3744 C CA . SER B 1 246 ? 164.417 13.454 100.848 1.00 50.01 496 SER B CA 1
ATOM 3745 C C . SER B 1 246 ? 165.166 14.700 100.378 1.00 56.27 496 SER B C 1
ATOM 3746 O O . SER B 1 246 ? 165.969 15.268 101.124 1.00 62.00 496 SER B O 1
ATOM 3749 N N . ASN B 1 247 ? 164.887 15.135 99.151 1.00 54.01 497 ASN B N 1
ATOM 3750 C CA . ASN B 1 247 ? 165.684 16.175 98.505 1.00 62.79 497 ASN B CA 1
ATOM 3751 C C . ASN B 1 247 ? 167.153 15.744 98.467 1.00 65.62 497 ASN B C 1
ATOM 3752 O O . ASN B 1 247 ? 167.464 14.682 97.919 1.00 61.37 497 ASN B O 1
ATOM 3757 N N . VAL B 1 248 ? 168.048 16.536 99.063 1.00 65.02 498 VAL B N 1
ATOM 3758 C CA . VAL B 1 248 ? 169.489 16.240 99.010 1.00 71.56 498 VAL B CA 1
ATOM 3759 C C . VAL B 1 248 ? 170.018 16.124 97.573 1.00 71.66 498 VAL B C 1
ATOM 3760 O O . VAL B 1 248 ? 169.402 16.631 96.617 1.00 64.71 498 VAL B O 1
ATOM 3762 N N . ASP B 1 253 ? 174.329 16.959 102.783 1.00 75.37 503 ASP B N 1
ATOM 3763 C CA . ASP B 1 253 ? 174.001 15.828 101.915 1.00 70.03 503 ASP B CA 1
ATOM 3764 C C . ASP B 1 253 ? 174.468 14.493 102.502 1.00 66.42 503 ASP B C 1
ATOM 3765 O O . ASP B 1 253 ? 173.714 13.519 102.492 1.00 68.05 503 ASP B O 1
ATOM 3767 N N . ARG B 1 254 ? 175.699 14.467 103.021 1.00 61.46 504 ARG B N 1
ATOM 3768 C CA . ARG B 1 254 ? 176.334 13.252 103.551 1.00 54.97 504 ARG B CA 1
ATOM 3769 C C . ARG B 1 254 ? 175.587 12.583 104.710 1.00 54.49 504 ARG B C 1
ATOM 3770 O O . ARG B 1 254 ? 175.537 11.358 104.781 1.00 52.65 504 ARG B O 1
ATOM 3772 N N . ALA B 1 255 ? 175.016 13.382 105.611 1.00 54.77 505 ALA B N 1
ATOM 3773 C CA . ALA B 1 255 ? 174.284 12.846 106.766 1.00 55.66 505 ALA B CA 1
ATOM 3774 C C . ALA B 1 255 ? 173.056 12.035 106.353 1.00 52.59 505 ALA B C 1
ATOM 3775 O O . ALA B 1 255 ? 172.839 10.925 106.848 1.00 56.01 505 ALA B O 1
ATOM 3777 N N . LYS B 1 256 ? 172.258 12.597 105.450 1.00 52.92 506 LYS B N 1
ATOM 3778 C CA . LYS B 1 256 ? 171.083 11.913 104.929 1.00 56.81 506 LYS B CA 1
ATOM 3779 C C . LYS B 1 256 ? 171.508 10.775 104.011 1.00 49.82 506 LYS B C 1
ATOM 3780 O O . LYS B 1 256 ? 170.864 9.727 103.983 1.00 50.66 506 LYS B O 1
ATOM 3782 N N . LEU B 1 257 ? 172.608 10.981 103.287 1.00 51.36 507 LEU B N 1
ATOM 3783 C CA . LEU B 1 257 ? 173.111 10.004 102.321 1.00 47.58 507 LEU B CA 1
ATOM 3784 C C . LEU B 1 257 ? 173.537 8.693 102.983 1.00 46.11 507 LEU B C 1
ATOM 3785 O O . LEU B 1 257 ? 173.142 7.618 102.524 1.00 49.90 507 LEU B O 1
ATOM 3790 N N . THR B 1 258 ? 174.320 8.777 104.059 1.00 37.89 508 THR B N 1
ATOM 3791 C CA . THR B 1 258 ? 174.717 7.582 104.806 1.00 43.47 508 THR B CA 1
ATOM 3792 C C . THR B 1 258 ? 173.501 6.935 105.483 1.00 47.15 508 THR B C 1
ATOM 3793 O O . THR B 1 258 ? 173.446 5.716 105.655 1.00 43.16 508 THR B O 1
ATOM 3797 N N . GLN B 1 259 ? 172.527 7.765 105.849 1.00 44.86 509 GLN B N 1
ATOM 3798 C CA . GLN B 1 259 ? 171.265 7.295 106.398 1.00 45.00 509 GLN B CA 1
ATOM 3799 C C . GLN B 1 259 ? 170.443 6.531 105.353 1.00 49.39 509 GLN B C 1
ATOM 3800 O O . GLN B 1 259 ? 169.805 5.526 105.675 1.00 47.74 509 GLN B O 1
ATOM 3806 N N . ILE B 1 260 ? 170.456 7.005 104.108 1.00 43.39 510 ILE B N 1
ATOM 3807 C CA . ILE B 1 260 ? 169.802 6.285 103.009 1.00 43.17 510 ILE B CA 1
ATOM 3808 C C . ILE B 1 260 ? 170.603 5.031 102.610 1.00 43.94 510 ILE B C 1
ATOM 3809 O O . ILE B 1 260 ? 170.017 3.983 102.317 1.00 39.48 510 ILE B O 1
ATOM 3814 N N . LYS B 1 261 ? 171.933 5.146 102.616 1.00 40.57 511 LYS B N 1
ATOM 3815 C CA . LYS B 1 261 ? 172.821 4.015 102.336 1.00 40.89 511 LYS B CA 1
ATOM 3816 C C . LYS B 1 261 ? 172.581 2.875 103.319 1.00 42.02 511 LYS B C 1
ATOM 3817 O O . LYS B 1 261 ? 172.792 1.714 102.995 1.00 44.29 511 LYS B O 1
ATOM 3819 N N . GLU B 1 262 ? 172.121 3.218 104.516 1.00 43.32 512 GLU B N 1
ATOM 3820 C CA . GLU B 1 262 ? 171.891 2.238 105.562 1.00 44.08 512 GLU B CA 1
ATOM 3821 C C . GLU B 1 262 ? 170.567 1.503 105.351 1.00 43.13 512 GLU B C 1
ATOM 3822 O O . GLU B 1 262 ? 170.487 0.291 105.528 1.00 45.87 512 GLU B O 1
ATOM 3828 N N . ILE B 1 263 ? 169.536 2.245 104.965 1.00 41.31 513 ILE B N 1
ATOM 3829 C CA . ILE B 1 263 ? 168.235 1.667 104.630 1.00 39.96 513 ILE B CA 1
ATOM 3830 C C . ILE B 1 263 ? 168.343 0.741 103.425 1.00 40.33 513 ILE B C 1
ATOM 3831 O O . ILE B 1 263 ? 167.872 -0.392 103.474 1.00 41.36 513 ILE B O 1
ATOM 3836 N N . CYS B 1 264 ? 168.972 1.234 102.359 1.00 37.82 514 CYS B N 1
ATOM 3837 C CA . CYS B 1 264 ? 169.126 0.491 101.111 1.00 36.00 514 CYS B CA 1
ATOM 3838 C C . CYS B 1 264 ? 169.871 -0.822 101.285 1.00 42.96 514 CYS B C 1
ATOM 3839 O O . CYS B 1 264 ? 169.453 -1.851 100.759 1.00 40.18 514 CYS B O 1
ATOM 3842 N N . TYR B 1 265 ? 170.983 -0.774 102.012 1.00 42.64 515 TYR B N 1
ATOM 3843 C CA . TYR B 1 265 ? 171.840 -1.940 102.179 1.00 38.39 515 TYR B CA 1
ATOM 3844 C C . TYR B 1 265 ? 171.238 -2.969 103.126 1.00 34.93 515 TYR B C 1
ATOM 3845 O O . TYR B 1 265 ? 171.321 -4.164 102.868 1.00 31.84 515 TYR B O 1
ATOM 3854 N N . THR B 1 266 ? 170.633 -2.503 104.214 1.00 35.60 516 THR B N 1
ATOM 3855 C CA . THR B 1 266 ? 170.058 -3.406 105.209 1.00 38.38 516 THR B CA 1
ATOM 3856 C C . THR B 1 266 ? 168.744 -4.016 104.718 1.00 37.07 516 THR B C 1
ATOM 3857 O O . THR B 1 266 ? 168.627 -5.240 104.655 1.00 37.70 516 THR B O 1
ATOM 3861 N N . LYS B 1 267 ? 167.775 -3.177 104.351 1.00 33.42 517 LYS B N 1
ATOM 3862 C CA . LYS B 1 267 ? 166.508 -3.671 103.805 1.00 34.41 517 LYS B CA 1
ATOM 3863 C C . LYS B 1 267 ? 166.719 -4.444 102.507 1.00 38.71 517 LYS B C 1
ATOM 3864 O O . LYS B 1 267 ? 166.042 -5.449 102.259 1.00 40.30 517 LYS B O 1
ATOM 3870 N N . GLY B 1 268 ? 167.662 -3.977 101.691 1.00 30.28 518 GLY B N 1
ATOM 3871 C CA . GLY B 1 268 ? 168.005 -4.646 100.441 1.00 33.49 518 GLY B CA 1
ATOM 3872 C C . GLY B 1 268 ? 168.383 -6.095 100.667 1.00 37.16 518 GLY B C 1
ATOM 3873 O O . GLY B 1 268 ? 167.821 -7.001 100.040 1.00 29.64 518 GLY B O 1
ATOM 3874 N N . PHE B 1 269 ? 169.325 -6.312 101.582 1.00 33.93 519 PHE B N 1
ATOM 3875 C CA . PHE B 1 269 ? 169.771 -7.657 101.916 1.00 36.66 519 PHE B CA 1
ATOM 3876 C C . PHE B 1 269 ? 168.631 -8.492 102.496 1.00 39.93 519 PHE B C 1
ATOM 3877 O O . PHE B 1 269 ? 168.242 -9.499 101.907 1.00 38.80 519 PHE B O 1
ATOM 3885 N N . TYR B 1 270 ? 168.082 -8.050 103.626 1.00 38.42 520 TYR B N 1
ATOM 3886 C CA . TYR B 1 270 ? 167.052 -8.813 104.340 1.00 40.14 520 TYR B CA 1
ATOM 3887 C C . TYR B 1 270 ? 165.739 -9.036 103.587 1.00 42.76 520 TYR B C 1
ATOM 3888 O O . TYR B 1 270 ? 165.180 -10.133 103.653 1.00 48.31 520 TYR B O 1
ATOM 3897 N N . THR B 1 271 ? 165.250 -8.019 102.875 1.00 36.08 521 THR B N 1
ATOM 3898 C CA . THR B 1 271 ? 163.917 -8.097 102.266 1.00 34.48 521 THR B CA 1
ATOM 3899 C C . THR B 1 271 ? 163.907 -8.028 100.742 1.00 36.80 521 THR B C 1
ATOM 3900 O O . THR B 1 271 ? 162.934 -8.449 100.110 1.00 36.48 521 THR B O 1
ATOM 3904 N N . GLY B 1 272 ? 164.981 -7.496 100.159 1.00 34.21 522 GLY B N 1
ATOM 3905 C CA . GLY B 1 272 ? 165.070 -7.287 98.717 1.00 27.76 522 GLY B CA 1
ATOM 3906 C C . GLY B 1 272 ? 164.819 -8.516 97.869 1.00 32.41 522 GLY B C 1
ATOM 3907 O O . GLY B 1 272 ? 165.214 -9.623 98.229 1.00 31.16 522 GLY B O 1
ATOM 3908 N N . ILE B 1 273 ? 164.148 -8.300 96.740 1.00 36.42 523 ILE B N 1
ATOM 3909 C CA . ILE B 1 273 ? 163.867 -9.342 95.761 1.00 26.58 523 ILE B CA 1
ATOM 3910 C C . ILE B 1 273 ? 164.391 -8.927 94.382 1.00 27.68 523 ILE B C 1
ATOM 3911 O O . ILE B 1 273 ? 164.172 -7.796 93.937 1.00 28.37 523 ILE B O 1
ATOM 3916 N N . MET B 1 274 ? 165.107 -9.837 93.728 1.00 26.45 524 MET B N 1
ATOM 3917 C CA . MET B 1 274 ? 165.665 -9.584 92.401 1.00 27.21 524 MET B CA 1
ATOM 3918 C C . MET B 1 274 ? 164.561 -9.420 91.372 1.00 28.97 524 MET B C 1
ATOM 3919 O O . MET B 1 274 ? 163.614 -10.208 91.338 1.00 32.70 524 MET B O 1
ATOM 3924 N N . LYS B 1 275 ? 164.695 -8.403 90.527 1.00 27.55 525 LYS B N 1
ATOM 3925 C CA . LYS B 1 275 ? 163.707 -8.133 89.484 1.00 22.84 525 LYS B CA 1
ATOM 3926 C C . LYS B 1 275 ? 164.284 -8.347 88.095 1.00 24.26 525 LYS B C 1
ATOM 3927 O O . LYS B 1 275 ? 163.576 -8.706 87.157 1.00 30.95 525 LYS B O 1
ATOM 3933 N N . MET B 1 276 ? 165.582 -8.130 87.970 1.00 25.82 526 MET B N 1
ATOM 3934 C CA . MET B 1 276 ? 166.270 -8.392 86.726 1.00 24.60 526 MET B CA 1
ATOM 3935 C C . MET B 1 276 ? 167.371 -9.417 86.933 1.00 28.71 526 MET B C 1
ATOM 3936 O O . MET B 1 276 ? 167.701 -9.779 88.074 1.00 23.86 526 MET B O 1
ATOM 3941 N N . GLY B 1 277 ? 167.928 -9.881 85.818 1.00 27.89 527 GLY B N 1
ATOM 3942 C CA . GLY B 1 277 ? 169.037 -10.812 85.839 1.00 30.00 527 GLY B CA 1
ATOM 3943 C C . GLY B 1 277 ? 168.578 -12.252 85.899 1.00 29.81 527 GLY B C 1
ATOM 3944 O O . GLY B 1 277 ? 167.377 -12.511 86.007 1.00 33.90 527 GLY B O 1
ATOM 3945 N N . PRO B 1 278 ? 169.535 -13.200 85.838 1.00 36.46 528 PRO B N 1
ATOM 3946 C CA . PRO B 1 278 ? 169.287 -14.653 85.796 1.00 37.96 528 PRO B CA 1
ATOM 3947 C C . PRO B 1 278 ? 168.609 -15.221 87.046 1.00 37.05 528 PRO B C 1
ATOM 3948 O O . PRO B 1 278 ? 168.142 -16.355 87.016 1.00 43.16 528 PRO B O 1
ATOM 3952 N N . PHE B 1 279 ? 168.560 -14.443 88.123 1.00 36.43 529 PHE B N 1
ATOM 3953 C CA . PHE B 1 279 ? 167.947 -14.885 89.376 1.00 33.01 529 PHE B CA 1
ATOM 3954 C C . PHE B 1 279 ? 166.693 -14.081 89.709 1.00 30.61 529 PHE B C 1
ATOM 3955 O O . PHE B 1 279 ? 166.281 -14.006 90.865 1.00 31.90 529 PHE B O 1
ATOM 3963 N N . ALA B 1 280 ? 166.086 -13.483 88.688 1.00 27.47 530 ALA B N 1
ATOM 3964 C CA . ALA B 1 280 ? 164.878 -12.699 88.888 1.00 33.63 530 ALA B CA 1
ATOM 3965 C C . ALA B 1 280 ? 163.819 -13.561 89.557 1.00 29.68 530 ALA B C 1
ATOM 3966 O O . ALA B 1 280 ? 163.524 -14.660 89.096 1.00 24.36 530 ALA B O 1
ATOM 3968 N N . GLY B 1 281 ? 163.278 -13.049 90.659 1.00 30.38 531 GLY B N 1
ATOM 3969 C CA . GLY B 1 281 ? 162.273 -13.748 91.440 1.00 30.62 531 GLY B CA 1
ATOM 3970 C C . GLY B 1 281 ? 162.810 -14.163 92.795 1.00 38.46 531 GLY B C 1
ATOM 3971 O O . GLY B 1 281 ? 162.058 -14.267 93.761 1.00 38.33 531 GLY B O 1
ATOM 3972 N N . GLN B 1 282 ? 164.119 -14.396 92.860 1.00 35.66 532 GLN B N 1
ATOM 3973 C CA . GLN B 1 282 ? 164.772 -14.847 94.080 1.00 34.15 532 GLN B CA 1
ATOM 3974 C C . GLN B 1 282 ? 165.124 -13.656 94.948 1.00 31.37 532 GLN B C 1
ATOM 3975 O O . GLN B 1 282 ? 165.316 -12.559 94.436 1.00 35.05 532 GLN B O 1
ATOM 3981 N N . SER B 1 283 ? 165.194 -13.879 96.261 1.00 34.36 533 SER B N 1
ATOM 3982 C CA . SER B 1 283 ? 165.570 -12.840 97.220 1.00 35.84 533 SER B CA 1
ATOM 3983 C C . SER B 1 283 ? 167.069 -12.553 97.157 1.00 37.26 533 SER B C 1
ATOM 3984 O O . SER B 1 283 ? 167.835 -13.354 96.615 1.00 38.78 533 SER B O 1
ATOM 3987 N N . VAL B 1 284 ? 167.487 -11.425 97.729 1.00 35.18 534 VAL B N 1
ATOM 3988 C CA . VAL B 1 284 ? 168.905 -11.047 97.735 1.00 38.07 534 VAL B CA 1
ATOM 3989 C C . VAL B 1 284 ? 169.760 -11.969 98.629 1.00 39.98 534 VAL B C 1
ATOM 3990 O O . VAL B 1 284 ? 170.856 -12.378 98.234 1.00 38.86 534 VAL B O 1
ATOM 3994 N N . LYS B 1 285 ? 169.254 -12.302 99.816 1.00 39.83 535 LYS B N 1
ATOM 3995 C CA . LYS B 1 285 ? 169.927 -13.265 100.697 1.00 50.67 535 LYS B CA 1
ATOM 3996 C C . LYS B 1 285 ? 170.215 -14.580 99.971 1.00 50.67 535 LYS B C 1
ATOM 3997 O O . LYS B 1 285 ? 171.363 -15.036 99.913 1.00 57.18 535 LYS B O 1
ATOM 4003 N N . ASP B 1 286 ? 169.165 -15.172 99.407 1.00 43.37 536 ASP B N 1
ATOM 4004 C CA . ASP B 1 286 ? 169.252 -16.516 98.844 1.00 51.13 536 ASP B CA 1
ATOM 4005 C C . ASP B 1 286 ? 170.066 -16.588 97.554 1.00 46.54 536 ASP B C 1
ATOM 4006 O O . ASP B 1 286 ? 170.518 -17.664 97.170 1.00 48.57 536 ASP B O 1
ATOM 4011 N N . CYS B 1 287 ? 170.268 -15.451 96.893 1.00 45.78 537 CYS B N 1
ATOM 4012 C CA . CYS B 1 287 ? 170.985 -15.458 95.615 1.00 46.45 537 CYS B CA 1
ATOM 4013 C C . CYS B 1 287 ? 172.305 -14.690 95.635 1.00 44.26 537 CYS B C 1
ATOM 4014 O O . CYS B 1 287 ? 172.953 -14.540 94.600 1.00 48.66 537 CYS B O 1
ATOM 4017 N N . LYS B 1 288 ? 172.701 -14.214 96.814 1.00 44.51 538 LYS B N 1
ATOM 4018 C CA . LYS B 1 288 ? 173.982 -13.533 96.969 1.00 44.39 538 LYS B CA 1
ATOM 4019 C C . LYS B 1 288 ? 175.120 -14.486 96.611 1.00 44.73 538 LYS B C 1
ATOM 4020 O O . LYS B 1 288 ? 175.837 -14.251 95.634 1.00 46.83 538 LYS B O 1
ATOM 4026 N N . GLN B 1 289 ? 175.260 -15.570 97.375 1.00 41.07 539 GLN B N 1
ATOM 4027 C CA . GLN B 1 289 ? 176.238 -16.624 97.070 1.00 45.94 539 GLN B CA 1
ATOM 4028 C C . GLN B 1 289 ? 176.104 -17.135 95.635 1.00 45.66 539 GLN B C 1
ATOM 4029 O O . GLN B 1 289 ? 177.101 -17.406 94.964 1.00 48.49 539 GLN B O 1
ATOM 4031 N N . SER B 1 290 ? 174.859 -17.233 95.176 1.00 46.49 540 SER B N 1
ATOM 4032 C CA . SER B 1 290 ? 174.514 -17.777 93.867 1.00 41.53 540 SER B CA 1
ATOM 4033 C C . SER B 1 290 ? 174.923 -16.873 92.704 1.00 49.64 540 SER B C 1
ATOM 4034 O O . SER B 1 290 ? 175.146 -17.353 91.590 1.00 51.66 540 SER B O 1
ATOM 4037 N N . CYS B 1 291 ? 175.010 -15.569 92.960 1.00 47.44 541 CYS B N 1
ATOM 4038 C CA . CYS B 1 291 ? 175.411 -14.612 91.934 1.00 36.61 541 CYS B CA 1
ATOM 4039 C C . CYS B 1 291 ? 176.929 -14.496 91.891 1.00 40.78 541 CYS B C 1
ATOM 4040 O O . CYS B 1 291 ? 177.508 -14.231 90.837 1.00 41.49 541 CYS B O 1
ATOM 4043 N N . ARG B 1 292 ? 177.562 -14.696 93.047 1.00 45.12 542 ARG B N 1
ATOM 4044 C CA . ARG B 1 292 ? 179.017 -14.796 93.151 1.00 41.56 542 ARG B CA 1
ATOM 4045 C C . ARG B 1 292 ? 179.543 -15.964 92.311 1.00 48.42 542 ARG B C 1
ATOM 4046 O O . ARG B 1 292 ? 180.489 -15.798 91.539 1.00 46.04 542 ARG B O 1
ATOM 4054 N N . ASP B 1 293 ? 178.912 -17.130 92.459 1.00 43.11 543 ASP B N 1
ATOM 4055 C CA . ASP B 1 293 ? 179.314 -18.350 91.754 1.00 45.89 543 ASP B CA 1
ATOM 4056 C C . ASP B 1 293 ? 179.304 -18.198 90.240 1.00 47.64 543 ASP B C 1
ATOM 4057 O O . ASP B 1 293 ? 180.231 -18.659 89.569 1.00 49.43 543 ASP B O 1
ATOM 4059 N N . LEU B 1 294 ? 178.263 -17.555 89.706 1.00 42.00 544 LEU B N 1
ATOM 4060 C CA . LEU B 1 294 ? 178.128 -17.369 88.259 1.00 41.43 544 LEU B CA 1
ATOM 4061 C C . LEU B 1 294 ? 179.251 -16.490 87.716 1.00 44.15 544 LEU B C 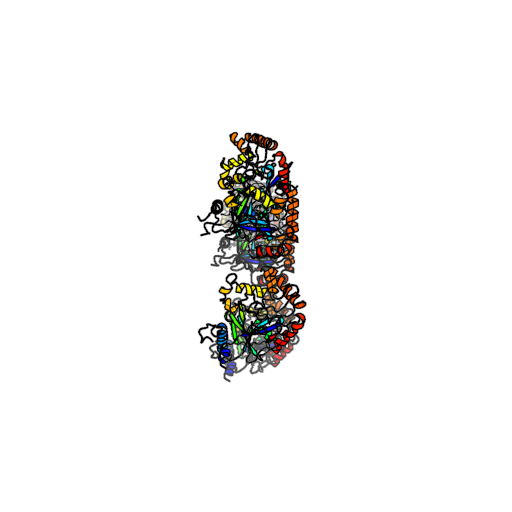1
ATOM 4062 O O . LEU B 1 294 ? 179.780 -16.752 86.634 1.00 49.62 544 LEU B O 1
ATOM 4067 N N . LEU B 1 295 ? 179.618 -15.460 88.477 1.00 40.19 545 LEU B N 1
ATOM 4068 C CA . LEU B 1 295 ? 180.735 -14.587 88.113 1.00 45.74 545 LEU B CA 1
ATOM 4069 C C . LEU B 1 295 ? 182.040 -15.373 88.041 1.00 42.72 545 LEU B C 1
ATOM 4070 O O . LEU B 1 295 ? 182.879 -15.114 87.178 1.00 43.41 545 LEU B O 1
ATOM 4075 N N . VAL B 1 296 ? 182.195 -16.342 88.941 1.00 43.44 546 VAL B N 1
ATOM 4076 C CA . VAL B 1 296 ? 183.390 -17.181 88.975 1.00 46.61 546 VAL B CA 1
ATOM 4077 C C . VAL B 1 296 ? 183.363 -18.226 87.854 1.00 50.15 546 VAL B C 1
ATOM 4078 O O . VAL B 1 296 ? 184.412 -18.618 87.343 1.00 54.63 546 VAL B O 1
ATOM 4082 N N . GLN B 1 297 ? 182.167 -18.669 87.474 1.00 44.65 547 GLN B N 1
ATOM 4083 C CA . GLN B 1 297 ? 182.025 -19.642 86.396 1.00 50.05 547 GLN B CA 1
ATOM 4084 C C . GLN B 1 297 ? 182.274 -18.991 85.056 1.00 47.79 547 GLN B C 1
ATOM 4085 O O . GLN B 1 297 ? 182.878 -19.591 84.166 1.00 51.93 547 GLN B O 1
ATOM 4091 N N . ASN B 1 298 ? 181.801 -17.757 84.922 1.00 50.76 548 ASN B N 1
ATOM 4092 C CA . ASN B 1 298 ? 181.971 -16.991 83.695 1.00 48.39 548 ASN B CA 1
ATOM 4093 C C . ASN B 1 298 ? 183.359 -16.380 83.574 1.00 44.49 548 ASN B C 1
ATOM 4094 O O . ASN B 1 298 ? 183.708 -15.818 82.535 1.00 40.37 548 ASN B O 1
ATOM 4099 N N . ASN B 1 299 ? 184.150 -16.516 84.637 1.00 46.26 549 ASN B N 1
ATOM 4100 C CA . ASN B 1 299 ? 185.481 -15.914 84.723 1.00 53.02 549 ASN B CA 1
ATOM 4101 C C . ASN B 1 299 ? 185.382 -14.389 84.569 1.00 51.43 549 ASN B C 1
ATOM 4102 O O . ASN B 1 299 ? 186.099 -13.755 83.778 1.00 45.25 549 ASN B O 1
ATOM 4107 N N . GLN B 1 300 ? 184.458 -13.822 85.335 1.00 42.74 550 GLN B N 1
ATOM 4108 C CA . GLN B 1 300 ? 184.165 -12.404 85.276 1.00 43.57 550 GLN B CA 1
ATOM 4109 C C . GLN B 1 300 ? 184.597 -11.707 86.567 1.00 40.61 550 GLN B C 1
ATOM 4110 O O . GLN B 1 300 ? 184.519 -10.484 86.668 1.00 43.41 550 GLN B O 1
ATOM 4116 N N . CYS B 1 301 ? 185.062 -12.480 87.546 1.00 35.89 551 CYS B N 1
ATOM 4117 C CA . CYS B 1 301 ? 185.621 -11.895 88.763 1.00 39.41 551 CYS B CA 1
ATOM 4118 C C . CYS B 1 301 ? 186.863 -12.624 89.278 1.00 40.04 551 CYS B C 1
ATOM 4119 O O . CYS B 1 301 ? 187.205 -13.699 88.789 1.00 45.69 551 CYS B O 1
ATOM 4122 N N . ILE B 1 302 ? 187.539 -12.008 90.247 1.00 40.39 552 ILE B N 1
ATOM 4123 C CA . ILE B 1 302 ? 188.709 -12.576 90.909 1.00 38.85 552 ILE B CA 1
ATOM 4124 C C . ILE B 1 302 ? 188.536 -12.405 92.416 1.00 47.31 552 ILE B C 1
ATOM 4125 O O . ILE B 1 302 ? 188.393 -11.281 92.902 1.00 47.07 552 ILE B O 1
ATOM 4130 N N . VAL B 1 303 ? 188.556 -13.517 93.150 1.00 55.61 553 VAL B N 1
ATOM 4131 C CA . VAL B 1 303 ? 188.324 -13.486 94.598 1.00 55.72 553 VAL B CA 1
ATOM 4132 C C . VAL B 1 303 ? 189.563 -12.984 95.355 1.00 60.72 553 VAL B C 1
ATOM 4133 O O . VAL B 1 303 ? 190.691 -13.096 94.867 1.00 62.67 553 VAL B O 1
ATOM 4137 N N . TYR B 1 304 ? 189.329 -12.455 96.556 1.00 62.09 554 TYR B N 1
ATOM 4138 C CA . TYR B 1 304 ? 190.159 -11.406 97.146 1.00 61.93 554 TYR B CA 1
ATOM 4139 C C . TYR B 1 304 ? 190.201 -11.510 98.669 1.00 65.42 554 TYR B C 1
ATOM 4140 O O . TYR B 1 304 ? 189.241 -11.973 99.286 1.00 66.54 554 TYR B O 1
ATOM 4149 N N . SER B 1 305 ? 191.295 -11.045 99.274 1.00 67.86 555 SER B N 1
ATOM 4150 C CA . SER B 1 305 ? 191.344 -10.838 100.726 1.00 63.34 555 SER B CA 1
ATOM 4151 C C . SER B 1 305 ? 192.147 -9.586 101.094 1.00 65.84 555 SER B C 1
ATOM 4152 O O . SER B 1 305 ? 193.212 -9.334 100.518 1.00 65.10 555 SER B O 1
ATOM 4155 N N . GLU B 1 306 ? 191.625 -8.809 102.048 1.00 71.29 556 GLU B N 1
ATOM 4156 C CA . GLU B 1 306 ? 192.225 -7.526 102.462 1.00 76.36 556 GLU B CA 1
ATOM 4157 C C . GLU B 1 306 ? 193.166 -7.645 103.668 1.00 74.63 556 GLU B C 1
ATOM 4158 O O . GLU B 1 306 ? 192.729 -7.736 104.820 1.00 67.34 556 GLU B O 1
ATOM 4160 N N . GLU C 1 10 ? 38.370 22.846 52.562 1.00 50.24 260 GLU C N 1
ATOM 4161 C CA . GLU C 1 10 ? 38.847 23.078 51.161 1.00 59.26 260 GLU C CA 1
ATOM 4162 C C . GLU C 1 10 ? 38.011 24.113 50.401 1.00 56.84 260 GLU C C 1
ATOM 4163 O O . GLU C 1 10 ? 36.866 23.851 50.012 1.00 51.37 260 GLU C O 1
ATOM 4165 N N . TYR C 1 11 ? 38.606 25.287 50.204 1.00 57.56 261 TYR C N 1
ATOM 4166 C CA . TYR C 1 11 ? 38.024 26.358 49.397 1.00 54.48 261 TYR C CA 1
ATOM 4167 C C . TYR C 1 11 ? 38.681 26.394 48.020 1.00 46.94 261 TYR C C 1
ATOM 4168 O O . TYR C 1 11 ? 39.893 26.174 47.889 1.00 48.15 261 TYR C O 1
ATOM 4177 N N . ILE C 1 12 ? 37.887 26.680 46.995 1.00 40.66 262 ILE C N 1
ATOM 4178 C CA . ILE C 1 12 ? 38.425 26.839 45.647 1.00 35.05 262 ILE C CA 1
ATOM 4179 C C . ILE C 1 12 ? 38.348 28.310 45.247 1.00 38.17 262 ILE C C 1
ATOM 4180 O O . ILE C 1 12 ? 37.285 28.928 45.337 1.00 38.09 262 ILE C O 1
ATOM 4185 N N . GLY C 1 13 ? 39.485 28.871 44.838 1.00 37.64 263 GLY C N 1
ATOM 4186 C CA . GLY C 1 13 ? 39.549 30.263 44.393 1.00 34.79 263 GLY C CA 1
ATOM 4187 C C . GLY C 1 13 ? 39.681 30.360 42.886 1.00 35.46 263 GLY C C 1
ATOM 4188 O O . GLY C 1 13 ? 40.765 30.146 42.340 1.00 36.31 263 GLY C O 1
ATOM 4189 N N . ILE C 1 14 ? 38.576 30.671 42.211 1.00 31.93 264 ILE C N 1
ATOM 4190 C CA . ILE C 1 14 ? 38.571 30.754 40.750 1.00 31.24 264 ILE C CA 1
ATOM 4191 C C . ILE C 1 14 ? 39.323 31.973 40.227 1.00 28.93 264 ILE C C 1
ATOM 4192 O O . ILE C 1 14 ? 39.114 33.090 40.698 1.00 29.23 264 ILE C O 1
ATOM 4197 N N . LYS C 1 15 ? 40.204 31.736 39.255 1.00 27.04 265 LYS C N 1
ATOM 4198 C CA . LYS C 1 15 ? 40.960 32.799 38.605 1.00 29.60 265 LYS C CA 1
ATOM 4199 C C . LYS C 1 15 ? 40.137 33.490 37.516 1.00 31.08 265 LYS C C 1
ATOM 4200 O O . LYS C 1 15 ? 39.970 32.956 36.424 1.00 34.74 265 LYS C O 1
ATOM 4206 N N . LEU C 1 16 ? 39.615 34.674 37.829 1.00 31.30 266 LEU C N 1
ATOM 4207 C CA . LEU C 1 16 ? 38.876 35.486 36.863 1.00 32.48 266 LEU C CA 1
ATOM 4208 C C . LEU C 1 16 ? 39.821 36.500 36.221 1.00 31.65 266 LEU C C 1
ATOM 4209 O O . LEU C 1 16 ? 40.193 37.487 36.850 1.00 33.72 266 LEU C O 1
ATOM 4214 N N . GLU C 1 17 ? 40.228 36.246 34.981 1.00 26.94 267 GLU C N 1
ATOM 4215 C CA . GLU C 1 17 ? 41.207 37.109 34.337 1.00 30.38 267 GLU C CA 1
ATOM 4216 C C . GLU C 1 17 ? 40.616 38.463 33.980 1.00 37.30 267 GLU C C 1
ATOM 4217 O O . GLU C 1 17 ? 39.661 38.546 33.207 1.00 35.27 267 GLU C O 1
ATOM 4223 N N . LEU C 1 18 ? 41.189 39.516 34.559 1.00 34.57 268 LEU C N 1
ATOM 4224 C CA . LEU C 1 18 ? 40.875 40.879 34.161 1.00 33.71 268 LEU C CA 1
ATOM 4225 C C . LEU C 1 18 ? 41.365 41.062 32.729 1.00 33.48 268 LEU C C 1
ATOM 4226 O O . LEU C 1 18 ? 42.562 40.937 32.453 1.00 38.49 268 LEU C O 1
ATOM 4231 N N . ILE C 1 19 ? 40.434 41.320 31.818 1.00 37.65 269 ILE C N 1
ATOM 4232 C CA . ILE C 1 19 ? 40.742 41.335 30.389 1.00 42.96 269 ILE C CA 1
ATOM 4233 C C . ILE C 1 19 ? 41.573 42.553 30.021 1.00 43.08 269 ILE C C 1
ATOM 4234 O O . ILE C 1 19 ? 41.256 43.682 30.412 1.00 39.45 269 ILE C O 1
ATOM 4239 N N . ASN C 1 20 ? 42.642 42.304 29.274 1.00 46.91 270 ASN C N 1
ATOM 4240 C CA . ASN C 1 20 ? 43.491 43.367 28.777 1.00 52.93 270 ASN C CA 1
ATOM 4241 C C . ASN C 1 20 ? 43.172 43.686 27.323 1.00 53.07 270 ASN C C 1
ATOM 4242 O O . ASN C 1 20 ? 43.415 42.875 26.424 1.00 54.14 270 ASN C O 1
ATOM 4247 N N . TYR C 1 21 ? 42.644 44.883 27.102 1.00 55.73 271 TYR C N 1
ATOM 4248 C CA . TYR C 1 21 ? 42.186 45.280 25.775 1.00 56.44 271 TYR C CA 1
ATOM 4249 C C . TYR C 1 21 ? 43.323 45.725 24.859 1.00 59.14 271 TYR C C 1
ATOM 4250 O O . TYR C 1 21 ? 43.211 45.624 23.637 1.00 66.55 271 TYR C O 1
ATOM 4259 N N . THR C 1 22 ? 44.417 46.200 25.452 1.00 59.26 272 THR C N 1
ATOM 4260 C CA . THR C 1 22 ? 45.619 46.557 24.694 1.00 63.02 272 THR C CA 1
ATOM 4261 C C . THR C 1 22 ? 46.181 45.321 23.988 1.00 64.17 272 THR C C 1
ATOM 4262 O O . THR C 1 22 ? 46.589 45.389 22.826 1.00 64.47 272 THR C O 1
ATOM 4266 N N . THR C 1 23 ? 46.180 44.196 24.701 1.00 64.61 273 THR C N 1
ATOM 4267 C CA . THR C 1 23 ? 46.670 42.919 24.182 1.00 67.02 273 THR C CA 1
ATOM 4268 C C . THR C 1 23 ? 45.673 42.254 23.231 1.00 65.74 273 THR C C 1
ATOM 4269 O O . THR C 1 23 ? 46.074 41.504 22.321 1.00 72.50 273 THR C O 1
ATOM 4273 N N . LEU C 1 24 ? 44.380 42.516 23.449 1.00 62.10 274 LEU C N 1
ATOM 4274 C CA . LEU C 1 24 ? 43.328 41.911 22.633 1.00 58.05 274 LEU C CA 1
ATOM 4275 C C . LEU C 1 24 ? 43.161 42.656 21.304 1.00 66.96 274 LEU C C 1
ATOM 4276 O O . LEU C 1 24 ? 42.145 43.323 21.083 1.00 66.19 274 LEU C O 1
ATOM 4281 N N . LEU C 1 25 ? 44.175 42.541 20.436 1.00 73.82 275 LEU C N 1
ATOM 4282 C CA . LEU C 1 25 ? 44.202 43.169 19.102 1.00 73.68 275 LEU C CA 1
ATOM 4283 C C . LEU C 1 25 ? 45.565 43.062 18.408 1.00 73.09 275 LEU C C 1
ATOM 4284 O O . LEU C 1 25 ? 46.610 43.371 18.999 1.00 67.84 275 LEU C O 1
ATOM 4286 N N . ARG C 1 56 ? 32.268 50.611 17.907 1.00 78.51 306 ARG C N 1
ATOM 4287 C CA . ARG C 1 56 ? 32.695 49.383 17.244 1.00 82.51 306 ARG C CA 1
ATOM 4288 C C . ARG C 1 56 ? 33.236 48.400 18.276 1.00 85.01 306 ARG C C 1
ATOM 4289 O O . ARG C 1 56 ? 32.526 48.040 19.218 1.00 80.56 306 ARG C O 1
ATOM 4291 N N . PHE C 1 57 ? 34.489 47.978 18.097 1.00 90.45 307 PHE C N 1
ATOM 4292 C CA . PHE C 1 57 ? 35.163 47.073 19.032 1.00 87.53 307 PHE C CA 1
ATOM 4293 C C . PHE C 1 57 ? 35.169 47.620 20.465 1.00 83.07 307 PHE C C 1
ATOM 4294 O O . PHE C 1 57 ? 35.683 48.716 20.730 1.00 80.37 307 PHE C O 1
ATOM 4302 N N . TYR C 1 58 ? 34.591 46.836 21.375 1.00 79.96 308 TYR C N 1
ATOM 4303 C CA . TYR C 1 58 ? 34.366 47.266 22.755 1.00 68.93 308 TYR C CA 1
ATOM 4304 C C . TYR C 1 58 ? 35.647 47.225 23.590 1.00 68.24 308 TYR C C 1
ATOM 4305 O O . TYR C 1 58 ? 36.505 46.354 23.397 1.00 65.79 308 TYR C O 1
ATOM 4314 N N . SER C 1 59 ? 35.761 48.188 24.502 1.00 55.59 309 SER C N 1
ATOM 4315 C CA . SER C 1 59 ? 36.849 48.254 25.467 1.00 58.27 309 SER C CA 1
ATOM 4316 C C . SER C 1 59 ? 36.310 48.794 26.782 1.00 56.31 309 SER C C 1
ATOM 4317 O O . SER C 1 59 ? 35.472 49.695 26.796 1.00 62.84 309 SER C O 1
ATOM 4320 N N . ASN C 1 60 ? 36.790 48.235 27.884 1.00 51.83 310 ASN C N 1
ATOM 4321 C CA . ASN C 1 60 ? 36.330 48.642 29.198 1.00 51.75 310 ASN C CA 1
ATOM 4322 C C . ASN C 1 60 ? 37.260 49.694 29.801 1.00 54.80 310 ASN C C 1
ATOM 4323 O O . ASN C 1 60 ? 38.482 49.496 29.841 1.00 52.37 310 ASN C O 1
ATOM 4328 N N . PRO C 1 61 ? 36.685 50.829 30.247 1.00 55.26 311 PRO C N 1
ATOM 4329 C CA . PRO C 1 61 ? 37.450 51.885 30.904 1.00 50.96 311 PRO C CA 1
ATOM 4330 C C . PRO C 1 61 ? 38.009 51.445 32.254 1.00 53.46 311 PRO C C 1
ATOM 4331 O O . PRO C 1 61 ? 39.185 51.688 32.531 1.00 54.77 311 PRO C O 1
ATOM 4335 N N . LYS C 1 62 ? 37.176 50.795 33.069 1.00 50.29 312 LYS C N 1
ATOM 4336 C CA . LYS C 1 62 ? 37.557 50.390 34.425 1.00 44.40 312 LYS C CA 1
ATOM 4337 C C . LYS C 1 62 ? 38.740 49.431 34.450 1.00 42.86 312 LYS C C 1
ATOM 4338 O O . LYS C 1 62 ? 39.551 49.479 35.374 1.00 44.09 312 LYS C O 1
ATOM 4344 N N . ASN C 1 63 ? 38.832 48.572 33.438 1.00 39.64 313 ASN C N 1
ATOM 4345 C CA . ASN C 1 63 ? 39.965 47.662 33.290 1.00 42.95 313 ASN C CA 1
ATOM 4346 C C . ASN C 1 63 ? 41.274 48.418 33.057 1.00 46.36 313 ASN C C 1
ATOM 4347 O O . ASN C 1 63 ? 42.293 48.112 33.682 1.00 46.29 313 ASN C O 1
ATOM 4352 N N . LYS C 1 64 ? 41.234 49.406 32.159 1.00 51.24 314 LYS C N 1
ATOM 4353 C CA . LYS C 1 64 ? 42.396 50.246 31.855 1.00 47.20 314 LYS C CA 1
ATOM 4354 C C . LYS C 1 64 ? 42.819 51.030 33.088 1.00 44.54 314 LYS C C 1
ATOM 4355 O O . LYS C 1 64 ? 44.004 51.177 33.353 1.00 45.69 314 LYS C O 1
ATOM 4357 N N . ALA C 1 65 ? 41.838 51.507 33.848 1.00 45.33 315 ALA C N 1
ATOM 4358 C CA . ALA C 1 65 ? 42.088 52.188 35.115 1.00 43.24 315 ALA C CA 1
ATOM 4359 C C . ALA C 1 65 ? 42.859 51.310 36.103 1.00 47.61 315 ALA C C 1
ATOM 4360 O O . ALA C 1 65 ? 43.777 51.790 36.761 1.00 49.50 315 ALA C O 1
ATOM 4362 N N . ILE C 1 66 ? 42.493 50.030 36.196 1.00 50.59 316 ILE C N 1
ATOM 4363 C CA . ILE C 1 66 ? 43.195 49.092 37.075 1.00 43.69 316 ILE C CA 1
ATOM 4364 C C . ILE C 1 66 ? 44.602 48.819 36.546 1.00 46.00 316 ILE C C 1
ATOM 4365 O O . ILE C 1 66 ? 45.569 48.884 37.305 1.00 48.74 316 ILE C O 1
ATOM 4370 N N . PHE C 1 67 ? 44.718 48.541 35.249 1.00 42.74 317 PHE C N 1
ATOM 4371 C CA . PHE C 1 67 ? 46.028 48.339 34.621 1.00 44.25 317 PHE C CA 1
ATOM 4372 C C . PHE C 1 67 ? 46.955 49.555 34.763 1.00 51.95 317 PHE C C 1
ATOM 4373 O O . PHE C 1 67 ? 48.179 49.403 34.795 1.00 54.83 317 PHE C O 1
ATOM 4381 N N . ASP C 1 68 ? 46.364 50.747 34.846 1.00 51.32 318 ASP C N 1
ATOM 4382 C CA . ASP C 1 68 ? 47.109 51.991 35.055 1.00 50.90 318 ASP C CA 1
ATOM 4383 C C . ASP C 1 68 ? 47.432 52.208 36.533 1.00 52.52 318 ASP C C 1
ATOM 4384 O O . ASP C 1 68 ? 48.518 52.678 36.870 1.00 55.10 318 ASP C O 1
ATOM 4389 N N . GLN C 1 69 ? 46.482 51.861 37.403 1.00 54.44 319 GLN C N 1
ATOM 4390 C CA . GLN C 1 69 ? 46.683 51.889 38.853 1.00 49.68 319 GLN C CA 1
ATOM 4391 C C . GLN C 1 69 ? 47.671 50.804 39.284 1.00 50.20 319 GLN C C 1
ATOM 4392 O O . GLN C 1 69 ? 48.120 50.787 40.431 1.00 58.71 319 GLN C O 1
ATOM 4398 N N . LEU C 1 70 ? 47.997 49.900 38.361 1.00 48.66 320 LEU C N 1
ATOM 4399 C CA . LEU C 1 70 ? 49.016 48.879 38.589 1.00 51.56 320 LEU C CA 1
ATOM 4400 C C . LEU C 1 70 ? 50.374 49.316 38.059 1.00 51.59 320 LEU C C 1
ATOM 4401 O O . LEU C 1 70 ? 51.391 49.096 38.716 1.00 50.04 320 LEU C O 1
ATOM 4406 N N . TRP C 1 71 ? 50.384 49.938 36.878 1.00 54.87 321 TRP C N 1
ATOM 4407 C CA . TRP C 1 71 ? 51.631 50.406 36.255 1.00 61.34 321 TRP C CA 1
ATOM 4408 C C . TRP C 1 71 ? 52.280 51.580 37.000 1.00 59.11 321 TRP C C 1
ATOM 4409 O O . TRP C 1 71 ? 53.491 51.791 36.890 1.00 56.27 321 TRP C O 1
ATOM 4420 N N . GLU C 1 72 ? 51.484 52.329 37.763 1.00 50.94 322 GLU C N 1
ATOM 4421 C CA . GLU C 1 72 ? 52.042 53.359 38.638 1.00 51.68 322 GLU C CA 1
ATOM 4422 C C . GLU C 1 72 ? 52.749 52.749 39.864 1.00 53.47 322 GLU C C 1
ATOM 4423 O O . GLU C 1 72 ? 53.336 53.466 40.678 1.00 55.31 322 GLU C O 1
ATOM 4429 N N . ASN C 1 73 ? 52.687 51.420 39.970 1.00 52.86 323 ASN C N 1
ATOM 4430 C CA . ASN C 1 73 ? 53.456 50.651 40.950 1.00 47.15 323 ASN C CA 1
ATOM 4431 C C . ASN C 1 73 ? 54.418 49.663 40.272 1.00 50.96 323 ASN C C 1
ATOM 4432 O O . ASN C 1 73 ? 54.744 48.612 40.830 1.00 47.12 323 ASN C O 1
ATOM 4437 N N . GLN C 1 74 ? 54.850 50.014 39.059 1.00 52.87 324 GLN C N 1
ATOM 4438 C CA . GLN C 1 74 ? 55.900 49.298 38.315 1.00 52.42 324 GLN C CA 1
ATOM 4439 C C . GLN C 1 74 ? 55.523 47.891 37.858 1.00 55.27 324 GLN C C 1
ATOM 4440 O O . GLN C 1 74 ? 56.387 47.016 37.745 1.00 61.86 324 GLN C O 1
ATOM 4446 N N . VAL C 1 75 ? 54.237 47.685 37.585 1.00 58.54 325 VAL C N 1
ATOM 4447 C CA . VAL C 1 75 ? 53.740 46.409 37.068 1.00 56.00 325 VAL C CA 1
ATOM 4448 C C . VAL C 1 75 ? 53.634 46.482 35.548 1.00 56.42 325 VAL C C 1
ATOM 4449 O O . VAL C 1 75 ? 52.979 47.370 35.012 1.00 57.77 325 VAL C O 1
ATOM 4453 N N . ASP C 1 76 ? 54.281 45.542 34.864 1.00 62.71 326 ASP C N 1
ATOM 4454 C CA . ASP C 1 76 ? 54.339 45.543 33.405 1.00 68.90 326 ASP C CA 1
ATOM 4455 C C . ASP C 1 76 ? 54.247 44.127 32.849 1.00 67.89 326 ASP C C 1
ATOM 4456 O O . ASP C 1 76 ? 54.794 43.185 33.434 1.00 66.36 326 ASP C O 1
ATOM 4461 N N . ASN C 1 77 ? 53.559 43.990 31.713 1.00 65.22 327 ASN C N 1
ATOM 4462 C CA . ASN C 1 77 ? 53.379 42.700 31.032 1.00 73.00 327 ASN C CA 1
ATOM 4463 C C . ASN C 1 77 ? 52.814 41.590 31.938 1.00 71.95 327 ASN C C 1
ATOM 4464 O O . ASN C 1 77 ? 53.230 40.426 31.855 1.00 69.60 327 ASN C O 1
ATOM 4469 N N . ALA C 1 78 ? 51.858 41.949 32.793 1.00 59.11 328 ALA C N 1
ATOM 4470 C CA . ALA C 1 78 ? 51.321 40.993 33.757 1.00 56.38 328 ALA C CA 1
ATOM 4471 C C . ALA C 1 78 ? 49.850 40.648 33.522 1.00 50.46 328 ALA C C 1
ATOM 4472 O O . ALA C 1 78 ? 49.021 41.537 33.324 1.00 43.02 328 ALA C O 1
ATOM 4474 N N . LYS C 1 79 ? 49.546 39.349 33.540 1.00 48.02 329 LYS C N 1
ATOM 4475 C CA . LYS C 1 79 ? 48.161 38.869 33.561 1.00 45.50 329 LYS C CA 1
ATOM 4476 C C . LYS C 1 79 ? 47.584 39.091 34.955 1.00 40.78 329 LYS C C 1
ATOM 4477 O O . LYS C 1 79 ? 48.227 38.777 35.959 1.00 46.66 329 LYS C O 1
ATOM 4483 N N . VAL C 1 80 ? 46.379 39.642 35.018 1.00 36.87 330 VAL C N 1
ATOM 4484 C CA . VAL C 1 80 ? 45.750 39.959 36.297 1.00 35.01 330 VAL C CA 1
ATOM 4485 C C . VAL C 1 80 ? 44.514 39.101 36.527 1.00 36.10 330 VAL C C 1
ATOM 4486 O O . VAL C 1 80 ? 43.647 38.992 35.657 1.00 37.23 330 VAL C O 1
ATOM 4490 N N . TYR C 1 81 ? 44.440 38.506 37.710 1.00 34.13 331 TYR C N 1
ATOM 4491 C CA . TYR C 1 81 ? 43.337 37.624 38.052 1.00 35.64 331 TYR C CA 1
ATOM 4492 C C . TYR C 1 81 ? 42.616 38.049 39.324 1.00 32.77 331 TYR C C 1
ATOM 4493 O O . TYR C 1 81 ? 43.228 38.164 40.382 1.00 33.46 331 TYR C O 1
ATOM 4502 N N . LEU C 1 82 ? 41.316 38.284 39.216 1.00 27.29 332 LEU C N 1
ATOM 4503 C CA . LEU C 1 82 ? 40.487 38.392 40.399 1.00 30.74 332 LEU C CA 1
ATOM 4504 C C . LEU C 1 82 ? 40.236 36.982 40.893 1.00 29.25 332 LEU C C 1
ATOM 4505 O O . LEU C 1 82 ? 39.886 36.103 40.104 1.00 36.37 332 LEU C O 1
ATOM 4510 N N . LEU C 1 83 ? 40.429 36.762 42.189 1.00 28.67 333 LEU C N 1
ATOM 4511 C CA . LEU C 1 83 ? 40.302 35.421 42.766 1.00 32.83 333 LEU C CA 1
ATOM 4512 C C . LEU C 1 83 ? 39.014 35.266 43.565 1.00 29.92 333 LEU C C 1
ATOM 4513 O O . LEU C 1 83 ? 38.835 35.892 44.596 1.00 37.89 333 LEU C O 1
ATOM 4518 N N . ALA C 1 84 ? 38.117 34.428 43.070 1.00 32.57 334 ALA C N 1
ATOM 4519 C CA . ALA C 1 84 ? 36.779 34.334 43.618 1.00 29.65 334 ALA C CA 1
ATOM 4520 C C . ALA C 1 84 ? 36.553 32.977 44.250 1.00 29.81 334 ALA C C 1
ATOM 4521 O O . ALA C 1 84 ? 36.826 31.955 43.629 1.00 35.95 334 ALA C O 1
ATOM 4523 N N . ALA C 1 85 ? 36.044 32.975 45.478 1.00 32.26 335 ALA C N 1
ATOM 4524 C CA . ALA C 1 85 ? 35.814 31.733 46.224 1.00 32.18 335 ALA C CA 1
ATOM 4525 C C . ALA C 1 85 ? 34.457 31.095 45.937 1.00 36.36 335 ALA C C 1
ATOM 4526 O O . ALA C 1 85 ? 33.446 31.786 45.782 1.00 41.59 335 ALA C O 1
ATOM 4528 N N . THR C 1 86 ? 34.458 29.766 45.861 1.00 33.38 336 THR C N 1
ATOM 4529 C CA . THR C 1 86 ? 33.246 28.970 45.715 1.00 28.94 336 THR C CA 1
ATOM 4530 C C . THR C 1 86 ? 33.453 27.636 46.418 1.00 29.21 336 THR C C 1
ATOM 4531 O O . THR C 1 86 ? 34.583 27.159 46.557 1.00 32.53 336 THR C O 1
ATOM 4535 N N . LEU C 1 87 ? 32.357 27.047 46.872 1.00 35.61 337 LEU C N 1
ATOM 4536 C CA . LEU C 1 87 ? 32.368 25.679 47.354 1.00 40.11 337 LEU C CA 1
ATOM 4537 C C . LEU C 1 87 ? 31.742 24.791 46.290 1.00 42.66 337 LEU C C 1
ATOM 4538 O O . LEU C 1 87 ? 31.586 23.582 46.487 1.00 45.26 337 LEU C O 1
ATOM 4543 N N . ARG C 1 88 ? 31.381 25.394 45.159 1.00 34.86 338 ARG C N 1
ATOM 4544 C CA . ARG C 1 88 ? 30.634 24.686 44.127 1.00 40.23 338 ARG C CA 1
ATOM 4545 C C . ARG C 1 88 ? 31.258 24.839 42.732 1.00 35.75 338 ARG C C 1
ATOM 4546 O O . ARG C 1 88 ? 30.691 25.508 41.862 1.00 35.34 338 ARG C O 1
ATOM 4554 N N . PRO C 1 89 ? 32.430 24.217 42.510 1.00 31.84 339 PRO C N 1
ATOM 4555 C CA . PRO C 1 89 ? 33.105 24.323 41.220 1.00 26.74 339 PRO C CA 1
ATOM 4556 C C . PRO C 1 89 ? 32.253 23.836 40.051 1.00 33.03 339 PRO C C 1
ATOM 4557 O O . PRO C 1 89 ? 32.453 24.281 38.924 1.00 37.73 339 PRO C O 1
ATOM 4561 N N . GLU C 1 90 ? 31.306 22.940 40.308 1.00 34.37 340 GLU C N 1
ATOM 4562 C CA . GLU C 1 90 ? 30.467 22.394 39.232 1.00 34.50 340 GLU C CA 1
ATOM 4563 C C . GLU C 1 90 ? 29.441 23.383 38.672 1.00 30.95 340 GLU C C 1
ATOM 4564 O O . GLU C 1 90 ? 28.749 23.073 37.713 1.00 35.06 340 GLU C O 1
ATOM 4570 N N . THR C 1 91 ? 29.343 24.562 39.271 1.00 26.63 341 THR C N 1
ATOM 4571 C CA . THR C 1 91 ? 28.409 25.585 38.812 1.00 28.79 341 THR C CA 1
ATOM 4572 C C . THR C 1 91 ? 29.105 26.669 38.004 1.00 31.25 341 THR C C 1
ATOM 4573 O O . THR C 1 91 ? 28.456 27.603 37.524 1.00 28.72 341 THR C O 1
ATOM 4577 N N . MET C 1 92 ? 30.421 26.539 37.850 1.00 29.53 342 MET C N 1
ATOM 4578 C CA . MET C 1 92 ? 31.240 27.574 37.217 1.00 26.20 342 MET C CA 1
ATOM 4579 C C . MET C 1 92 ? 30.862 27.855 35.776 1.00 30.07 342 MET C C 1
ATOM 4580 O O . MET C 1 92 ? 31.038 28.977 35.296 1.00 32.57 342 MET C O 1
ATOM 4585 N N . VAL C 1 93 ? 30.335 26.839 35.097 1.00 29.71 343 VAL C N 1
ATOM 4586 C CA . VAL C 1 93 ? 29.862 26.978 33.716 1.00 25.97 343 VAL C CA 1
ATOM 4587 C C . VAL C 1 93 ? 28.657 27.940 33.604 1.00 25.38 343 VAL C C 1
ATOM 4588 O O . VAL C 1 93 ? 28.349 28.435 32.522 1.00 29.40 343 VAL C O 1
ATOM 4592 N N . GLY C 1 94 ? 27.996 28.222 34.723 1.00 22.09 344 GLY C N 1
ATOM 4593 C CA . GLY C 1 94 ? 26.858 29.135 34.713 1.00 21.15 344 GLY C CA 1
ATOM 4594 C C . GLY C 1 94 ? 27.126 30.496 35.333 1.00 27.96 344 GLY C C 1
ATOM 4595 O O . GLY C 1 94 ? 26.207 31.132 35.847 1.00 24.62 344 GLY C O 1
ATOM 4596 N N . GLN C 1 95 ? 28.383 30.934 35.295 1.00 28.53 345 GLN C N 1
ATOM 4597 C CA . GLN C 1 95 ? 28.768 32.252 35.790 1.00 29.13 345 GLN C CA 1
ATOM 4598 C C . GLN C 1 95 ? 28.207 33.345 34.885 1.00 28.32 345 GLN C C 1
ATOM 4599 O O . GLN C 1 95 ? 28.384 33.300 33.666 1.00 27.72 345 GLN C O 1
ATOM 4605 N N . THR C 1 96 ? 27.538 34.323 35.485 1.00 27.53 346 THR C N 1
ATOM 4606 C CA . THR C 1 96 ? 26.989 35.461 34.736 1.00 33.27 346 THR C CA 1
ATOM 4607 C C . THR C 1 96 ? 27.713 36.781 35.017 1.00 30.76 346 THR C C 1
ATOM 4608 O O . THR C 1 96 ? 27.776 37.654 34.154 1.00 31.62 346 THR C O 1
ATOM 4612 N N . ASN C 1 97 ? 28.235 36.904 36.236 1.00 34.64 347 ASN C N 1
ATOM 4613 C CA . ASN C 1 97 ? 29.011 38.050 36.711 1.00 32.32 347 ASN C CA 1
ATOM 4614 C C . ASN C 1 97 ? 29.833 37.582 37.919 1.00 31.79 347 ASN C C 1
ATOM 4615 O O . ASN C 1 97 ? 29.860 36.388 38.217 1.00 33.03 347 ASN C O 1
ATOM 4620 N N . CYS C 1 98 ? 30.516 38.506 38.596 1.00 32.36 348 CYS C N 1
ATOM 4621 C CA . CYS C 1 98 ? 31.095 38.230 39.923 1.00 34.54 348 CYS C CA 1
ATOM 4622 C C . CYS C 1 98 ? 30.868 39.392 40.886 1.00 34.74 348 CYS C C 1
ATOM 4623 O O . CYS C 1 98 ? 30.630 40.520 40.460 1.00 34.88 348 CYS C O 1
ATOM 4626 N N . TRP C 1 99 ? 30.935 39.102 42.182 1.00 34.96 349 TRP C N 1
ATOM 4627 C CA . TRP C 1 99 ? 30.628 40.080 43.221 1.00 32.92 349 TRP C CA 1
ATOM 4628 C C . TRP C 1 99 ? 31.886 40.606 43.913 1.00 39.02 349 TRP C C 1
ATOM 4629 O O . TRP C 1 99 ? 32.804 39.831 44.212 1.00 31.13 349 TRP C O 1
ATOM 4640 N N . VAL C 1 100 ? 31.920 41.921 44.149 1.00 33.69 350 VAL C N 1
ATOM 4641 C CA . VAL C 1 100 ? 32.885 42.550 45.070 1.00 37.00 350 VAL C CA 1
ATOM 4642 C C . VAL C 1 100 ? 32.166 43.483 46.058 1.00 36.95 350 VAL C C 1
ATOM 4643 O O . VAL C 1 100 ? 31.048 43.927 45.798 1.00 36.64 350 VAL C O 1
ATOM 4647 N N . LEU C 1 101 ? 32.809 43.767 47.188 1.00 41.55 351 LEU C N 1
ATOM 4648 C CA . LEU C 1 101 ? 32.285 44.741 48.143 1.00 46.06 351 LEU C CA 1
ATOM 4649 C C . LEU C 1 101 ? 32.776 46.139 47.777 1.00 45.51 351 LEU C C 1
ATOM 4650 O O . LEU C 1 101 ? 33.985 46.374 47.739 1.00 50.59 351 LEU C O 1
ATOM 4655 N N . PRO C 1 102 ? 31.837 47.069 47.501 1.00 47.10 352 PRO C N 1
ATOM 4656 C CA . PRO C 1 102 ? 32.166 48.450 47.122 1.00 56.13 352 PRO C CA 1
ATOM 4657 C C . PRO C 1 102 ? 33.092 49.195 48.106 1.00 52.12 352 PRO C C 1
ATOM 4658 O O . PRO C 1 102 ? 33.951 49.961 47.665 1.00 53.96 352 PRO C O 1
ATOM 4662 N N . THR C 1 103 ? 32.929 48.969 49.408 1.00 47.46 353 THR C N 1
ATOM 4663 C CA . THR C 1 103 ? 33.756 49.644 50.418 1.00 52.92 353 THR C CA 1
ATOM 4664 C C . THR C 1 103 ? 35.006 48.855 50.821 1.00 53.81 353 THR C C 1
ATOM 4665 O O . THR C 1 103 ? 35.887 49.391 51.500 1.00 53.18 353 THR C O 1
ATOM 4669 N N . GLY C 1 104 ? 35.081 47.592 50.406 1.00 52.44 354 GLY C N 1
ATOM 4670 C CA . GLY C 1 104 ? 36.194 46.715 50.773 1.00 46.64 354 GLY C CA 1
ATOM 4671 C C . GLY C 1 104 ? 37.550 47.141 50.242 1.00 43.40 354 GLY C C 1
ATOM 4672 O O . GLY C 1 104 ? 37.651 47.779 49.188 1.00 42.00 354 GLY C O 1
ATOM 4673 N N . ARG C 1 105 ? 38.600 46.786 50.976 1.00 44.63 355 ARG C N 1
ATOM 4674 C CA . ARG C 1 105 ? 39.964 47.069 50.539 1.00 45.66 355 ARG C CA 1
ATOM 4675 C C . ARG C 1 105 ? 40.662 45.790 50.076 1.00 40.20 355 ARG C C 1
ATOM 4676 O O . ARG C 1 105 ? 40.826 44.844 50.844 1.00 38.64 355 ARG C O 1
ATOM 4678 N N . TYR C 1 106 ? 41.052 45.763 48.808 1.00 35.07 356 TYR C N 1
ATOM 4679 C CA . TYR C 1 106 ? 41.716 44.601 48.233 1.00 35.01 356 TYR C CA 1
ATOM 4680 C C . TYR C 1 106 ? 43.167 44.943 47.959 1.00 38.72 356 TYR C C 1
ATOM 4681 O O . TYR C 1 106 ? 43.565 46.108 48.031 1.00 46.83 356 TYR C O 1
ATOM 4690 N N . GLY C 1 107 ? 43.957 43.926 47.638 1.00 34.57 357 GLY C N 1
ATOM 4691 C CA . GLY C 1 107 ? 45.349 44.131 47.287 1.00 34.36 357 GLY C CA 1
ATOM 4692 C C . GLY C 1 107 ? 45.721 43.385 46.028 1.00 35.98 357 GLY C C 1
ATOM 4693 O O . GLY C 1 107 ? 45.083 42.400 45.664 1.00 34.57 357 GLY C O 1
ATOM 4694 N N . ALA C 1 108 ? 46.755 43.873 45.357 1.00 35.26 358 ALA C N 1
ATOM 4695 C CA . ALA C 1 108 ? 47.334 43.191 44.219 1.00 32.93 358 ALA C CA 1
ATOM 4696 C C . ALA C 1 108 ? 48.657 42.566 44.646 1.00 33.07 358 ALA C C 1
ATOM 4697 O O . ALA C 1 108 ? 49.471 43.210 45.297 1.00 37.26 358 ALA C O 1
ATOM 4699 N N . TYR C 1 109 ? 48.858 41.305 44.284 1.00 40.01 359 TYR C N 1
ATOM 4700 C CA . TYR C 1 109 ? 50.052 40.567 44.667 1.00 33.76 359 TYR C CA 1
ATOM 4701 C C . TYR C 1 109 ? 50.574 39.803 43.468 1.00 35.17 359 TYR C C 1
ATOM 4702 O O . TYR C 1 109 ? 49.787 39.237 42.716 1.00 39.55 359 TYR C O 1
ATOM 4711 N N . TYR C 1 110 ? 51.892 39.767 43.290 1.00 35.71 360 TYR C N 1
ATOM 4712 C CA . TYR C 1 110 ? 52.486 38.815 42.352 1.00 37.56 360 TYR C CA 1
ATOM 4713 C C . TYR C 1 110 ? 52.332 37.427 42.952 1.00 37.89 360 TYR C C 1
ATOM 4714 O O . TYR C 1 110 ? 52.488 37.256 44.157 1.00 43.89 360 TYR C O 1
ATOM 4723 N N . ILE C 1 111 ? 51.993 36.447 42.122 1.00 45.64 361 ILE C N 1
ATOM 4724 C CA . ILE C 1 111 ? 51.983 35.047 42.551 1.00 45.09 361 ILE C CA 1
ATOM 4725 C C . ILE C 1 111 ? 53.218 34.350 41.971 1.00 46.52 361 ILE C C 1
ATOM 4726 O O . ILE C 1 111 ? 53.653 33.308 42.459 1.00 50.37 361 ILE C O 1
ATOM 4731 N N . ASN C 1 112 ? 53.768 34.964 40.928 1.00 44.38 362 ASN C N 1
ATOM 4732 C CA . ASN C 1 112 ? 55.036 34.588 40.313 1.00 45.80 362 ASN C CA 1
ATOM 4733 C C . ASN C 1 112 ? 55.495 35.770 39.450 1.00 50.85 362 ASN C C 1
ATOM 4734 O O . ASN C 1 112 ? 55.026 36.896 39.648 1.00 50.34 362 ASN C O 1
ATOM 4739 N N . LYS C 1 113 ? 56.400 35.537 38.502 1.00 53.43 363 LYS C N 1
ATOM 4740 C CA . LYS C 1 113 ? 56.792 36.605 37.582 1.00 60.98 363 LYS C CA 1
ATOM 4741 C C . LYS C 1 113 ? 55.727 36.776 36.497 1.00 61.16 363 LYS C C 1
ATOM 4742 O O . LYS C 1 113 ? 55.378 35.813 35.804 1.00 62.62 363 LYS C O 1
ATOM 4744 N N . ASP C 1 114 ? 55.207 37.998 36.374 1.00 53.41 364 ASP C N 1
ATOM 4745 C CA . ASP C 1 114 ? 54.190 38.349 35.364 1.00 60.57 364 ASP C CA 1
ATOM 4746 C C . ASP C 1 114 ? 52.757 37.796 35.598 1.00 52.93 364 ASP C C 1
ATOM 4747 O O . ASP C 1 114 ? 51.972 37.668 34.654 1.00 59.21 364 ASP C O 1
ATOM 4749 N N . GLU C 1 115 ? 52.417 37.484 36.846 1.00 48.70 365 GLU C N 1
ATOM 4750 C CA . GLU C 1 115 ? 51.049 37.081 37.198 1.00 51.13 365 GLU C CA 1
ATOM 4751 C C . GLU C 1 115 ? 50.606 37.738 38.494 1.00 45.15 365 GLU C C 1
ATOM 4752 O O . GLU C 1 115 ? 51.232 37.549 39.532 1.00 45.27 365 GLU C O 1
ATOM 4758 N N . VAL C 1 116 ? 49.517 38.498 38.430 1.00 41.27 366 VAL C N 1
ATOM 4759 C CA . VAL C 1 116 ? 49.020 39.228 39.590 1.00 35.91 366 VAL C CA 1
ATOM 4760 C C . VAL C 1 116 ? 47.622 38.763 39.985 1.00 34.61 366 VAL C C 1
ATOM 4761 O O . VAL C 1 116 ? 46.735 38.623 39.141 1.00 38.13 366 VAL C O 1
ATOM 4765 N N . ILE C 1 117 ? 47.442 38.513 41.276 1.00 34.86 367 ILE C N 1
ATOM 4766 C CA . ILE C 1 117 ? 46.125 38.226 41.824 1.00 31.07 367 ILE C CA 1
ATOM 4767 C C . ILE C 1 117 ? 45.649 39.396 42.668 1.00 34.94 367 ILE C C 1
ATOM 4768 O O . ILE C 1 117 ? 46.447 40.087 43.310 1.00 35.59 367 ILE C O 1
ATOM 4773 N N . ILE C 1 118 ? 44.343 39.625 42.635 1.00 32.04 368 ILE C N 1
ATOM 4774 C CA . ILE C 1 118 ? 43.722 40.601 43.497 1.00 29.89 368 ILE C CA 1
ATOM 4775 C C . ILE C 1 118 ? 42.814 39.860 44.473 1.00 31.40 368 ILE C C 1
ATOM 4776 O O . ILE C 1 118 ? 41.924 39.125 44.057 1.00 32.25 368 ILE C O 1
ATOM 4781 N N . VAL C 1 119 ? 43.082 40.039 45.766 1.00 28.16 369 VAL C N 1
ATOM 4782 C CA . VAL C 1 119 ? 42.342 39.394 46.850 1.00 26.05 369 VAL C CA 1
ATOM 4783 C C . VAL C 1 119 ? 42.350 40.246 48.113 1.00 35.93 369 VAL C C 1
ATOM 4784 O O . VAL C 1 119 ? 43.125 41.201 48.231 1.00 38.44 369 VAL C O 1
ATOM 4788 N N . SER C 1 120 ? 41.500 39.868 49.068 1.00 35.23 370 SER C N 1
ATOM 4789 C CA . SER C 1 120 ? 41.462 40.500 50.378 1.00 32.24 370 SER C CA 1
ATOM 4790 C C . SER C 1 120 ? 42.723 40.177 51.181 1.00 37.10 370 SER C C 1
ATOM 4791 O O . SER C 1 120 ? 43.411 39.184 50.916 1.00 36.21 370 SER C O 1
ATOM 4794 N N . GLU C 1 121 ? 43.015 41.030 52.158 1.00 42.04 371 GLU C N 1
ATOM 4795 C CA . GLU C 1 121 ? 44.117 40.830 53.092 1.00 40.70 371 GLU C CA 1
ATOM 4796 C C . GLU C 1 121 ? 44.021 39.446 53.741 1.00 43.09 371 GLU C C 1
ATOM 4797 O O . GLU C 1 121 ? 45.000 38.691 53.765 1.00 41.67 371 GLU C O 1
ATOM 4803 N N . HIS C 1 122 ? 42.826 39.120 54.237 1.00 39.14 372 HIS C N 1
ATOM 4804 C CA . HIS C 1 122 ? 42.564 37.859 54.932 1.00 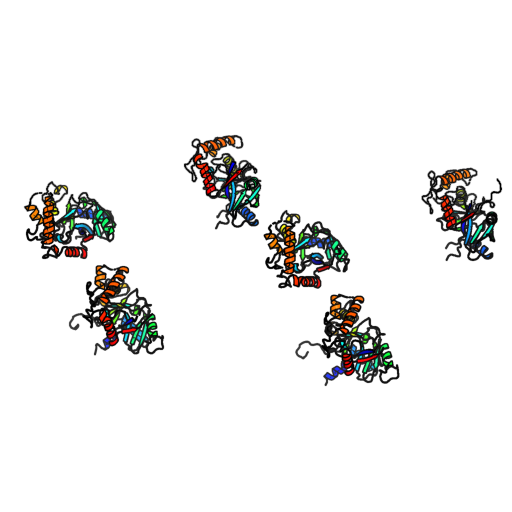38.82 372 HIS C CA 1
ATOM 4805 C C . HIS C 1 122 ? 42.890 36.620 54.099 1.00 41.11 372 HIS C C 1
ATOM 4806 O O . HIS C 1 122 ? 43.434 35.645 54.622 1.00 41.39 372 HIS C O 1
ATOM 4813 N N . ALA C 1 123 ? 42.549 36.660 52.812 1.00 38.55 373 ALA C N 1
ATOM 4814 C CA . ALA C 1 123 ? 42.826 35.548 51.907 1.00 35.32 373 ALA C CA 1
ATOM 4815 C C . ALA C 1 123 ? 44.319 35.394 51.630 1.00 32.00 373 ALA C C 1
ATOM 4816 O O . ALA C 1 123 ? 44.844 34.286 51.695 1.00 35.46 373 ALA C O 1
ATOM 4818 N N . ALA C 1 124 ? 44.991 36.505 51.333 1.00 30.35 374 ALA C N 1
ATOM 4819 C CA . ALA C 1 124 ? 46.424 36.501 51.012 1.00 33.83 374 ALA C CA 1
ATOM 4820 C C . ALA C 1 124 ? 47.314 36.081 52.182 1.00 35.13 374 ALA C C 1
ATOM 4821 O O . ALA C 1 124 ? 48.271 35.337 51.995 1.00 39.02 374 ALA C O 1
ATOM 4823 N N . VAL C 1 125 ? 46.999 36.559 53.382 1.00 32.33 375 VAL C N 1
ATOM 4824 C CA . VAL C 1 125 ? 47.722 36.140 54.582 1.00 37.56 375 VAL C CA 1
ATOM 4825 C C . VAL C 1 125 ? 47.559 34.631 54.791 1.00 38.31 375 VAL C C 1
ATOM 4826 O O . VAL C 1 125 ? 48.535 33.915 55.024 1.00 36.63 375 VAL C O 1
ATOM 4830 N N . ASN C 1 126 ? 46.326 34.153 54.673 1.00 31.71 376 ASN C N 1
ATOM 4831 C CA . ASN C 1 126 ? 46.039 32.730 54.798 1.00 36.55 376 ASN C CA 1
ATOM 4832 C C . ASN C 1 126 ? 46.677 31.868 53.701 1.00 41.24 376 ASN C C 1
ATOM 4833 O O . ASN C 1 126 ? 47.018 30.711 53.936 1.00 40.89 376 ASN C O 1
ATOM 4838 N N . MET C 1 127 ? 46.830 32.434 52.506 1.00 45.42 377 MET C N 1
ATOM 4839 C CA . MET C 1 127 ? 47.473 31.732 51.394 1.00 43.89 377 MET C CA 1
ATOM 4840 C C . MET C 1 127 ? 48.970 31.617 51.603 1.00 39.79 377 MET C C 1
ATOM 4841 O O . MET C 1 127 ? 49.581 30.618 51.233 1.00 42.92 377 MET C O 1
ATOM 4846 N N . ALA C 1 128 ? 49.545 32.647 52.212 1.00 41.53 378 ALA C N 1
ATOM 4847 C CA . ALA C 1 128 ? 50.970 32.686 52.509 1.00 46.40 378 ALA C CA 1
ATOM 4848 C C . ALA C 1 128 ? 51.407 31.605 53.500 1.00 44.12 378 ALA C C 1
ATOM 4849 O O . ALA C 1 128 ? 52.587 31.272 53.571 1.00 51.45 378 ALA C O 1
ATOM 4851 N N . HIS C 1 129 ? 50.455 31.052 54.249 1.00 45.37 379 HIS C N 1
ATOM 4852 C CA . HIS C 1 129 ? 50.766 30.115 55.327 1.00 48.25 379 HIS C CA 1
ATOM 4853 C C . HIS C 1 129 ? 50.349 28.678 55.034 1.00 53.01 379 HIS C C 1
ATOM 4854 O O . HIS C 1 129 ? 49.985 27.923 55.940 1.00 58.39 379 HIS C O 1
ATOM 4861 N N . GLN C 1 130 ? 50.418 28.311 53.757 1.00 55.01 380 GLN C N 1
ATOM 4862 C CA . GLN C 1 130 ? 50.188 26.942 53.307 1.00 55.22 380 GLN C CA 1
ATOM 4863 C C . GLN C 1 130 ? 51.231 26.570 52.254 1.00 63.93 380 GLN C C 1
ATOM 4864 O O . GLN C 1 130 ? 51.995 25.618 52.435 1.00 63.44 380 GLN C O 1
ATOM 4870 N N . GLY C 1 131 ? 51.250 27.327 51.154 1.00 70.02 381 GLY C N 1
ATOM 4871 C CA . GLY C 1 131 ? 52.167 27.077 50.034 1.00 74.83 381 GLY C CA 1
ATOM 4872 C C . GLY C 1 131 ? 51.458 26.916 48.699 1.00 74.94 381 GLY C C 1
ATOM 4873 O O . GLY C 1 131 ? 50.277 26.555 48.643 1.00 66.57 381 GLY C O 1
ATOM 4874 N N . GLU C 1 140 ? 55.142 32.205 46.340 1.00 55.97 390 GLU C N 1
ATOM 4875 C CA . GLU C 1 140 ? 54.900 33.178 47.406 1.00 61.99 390 GLU C CA 1
ATOM 4876 C C . GLU C 1 140 ? 54.246 34.458 46.874 1.00 61.61 390 GLU C C 1
ATOM 4877 O O . GLU C 1 140 ? 54.288 34.731 45.668 1.00 55.65 390 GLU C O 1
ATOM 4879 N N . LEU C 1 141 ? 53.658 35.237 47.782 1.00 53.81 391 LEU C N 1
ATOM 4880 C CA . LEU C 1 141 ? 52.921 36.451 47.423 1.00 48.73 391 LEU C CA 1
ATOM 4881 C C . LEU C 1 141 ? 53.692 37.732 47.735 1.00 54.17 391 LEU C C 1
ATOM 4882 O O . LEU C 1 141 ? 54.101 37.961 48.879 1.00 59.23 391 LEU C O 1
ATOM 4887 N N . ASP C 1 142 ? 53.869 38.569 46.715 1.00 43.38 392 ASP C N 1
ATOM 4888 C CA . ASP C 1 142 ? 54.544 39.850 46.872 1.00 43.60 392 ASP C CA 1
ATOM 4889 C C . ASP C 1 142 ? 53.592 41.010 46.594 1.00 42.60 392 ASP C C 1
ATOM 4890 O O . ASP C 1 142 ? 53.247 41.274 45.438 1.00 48.36 392 ASP C O 1
ATOM 4892 N N . PHE C 1 143 ? 53.172 41.694 47.658 1.00 38.65 393 PHE C N 1
ATOM 4893 C CA . PHE C 1 143 ? 52.262 42.844 47.567 1.00 39.80 393 PHE C CA 1
ATOM 4894 C C . PHE C 1 143 ? 52.780 43.911 46.610 1.00 42.83 393 PHE C C 1
ATOM 4895 O O . PHE C 1 143 ? 53.985 44.132 46.511 1.00 47.45 393 PHE C O 1
ATOM 4903 N N . ILE C 1 144 ? 51.859 44.557 45.902 1.00 39.63 394 ILE C N 1
ATOM 4904 C CA . ILE C 1 144 ? 52.194 45.643 44.990 1.00 36.30 394 ILE C CA 1
ATOM 4905 C C . ILE C 1 144 ? 51.483 46.924 45.400 1.00 44.24 394 ILE C C 1
ATOM 4906 O O . ILE C 1 144 ? 52.120 47.949 45.645 1.00 49.18 394 ILE C O 1
ATOM 4911 N N . SER C 1 145 ? 50.156 46.861 45.462 1.00 40.33 395 SER C N 1
ATOM 4912 C CA . SER C 1 145 ? 49.345 48.046 45.669 1.00 40.67 395 SER C CA 1
ATOM 4913 C C . SER C 1 145 ? 47.990 47.685 46.254 1.00 40.88 395 SER C C 1
ATOM 4914 O O . SER C 1 145 ? 47.564 46.532 46.196 1.00 43.21 395 SER C O 1
ATOM 4917 N N . GLU C 1 146 ? 47.329 48.681 46.831 1.00 42.87 396 GLU C N 1
ATOM 4918 C CA . GLU C 1 146 ? 45.977 48.532 47.335 1.00 49.02 396 GLU C CA 1
ATOM 4919 C C . GLU C 1 146 ? 44.997 48.890 46.211 1.00 51.29 396 GLU C C 1
ATOM 4920 O O . GLU C 1 146 ? 45.255 49.795 45.411 1.00 50.89 396 GLU C O 1
ATOM 4926 N N . ILE C 1 147 ? 43.893 48.155 46.138 1.00 49.93 397 ILE C N 1
ATOM 4927 C CA . ILE C 1 147 ? 42.839 48.404 45.155 1.00 42.95 397 ILE C CA 1
ATOM 4928 C C . ILE C 1 147 ? 41.523 48.517 45.903 1.00 43.07 397 ILE C C 1
ATOM 4929 O O . ILE C 1 147 ? 41.250 47.725 46.809 1.00 44.82 397 ILE C O 1
ATOM 4934 N N . SER C 1 148 ? 40.716 49.506 45.532 1.00 44.95 398 SER C N 1
ATOM 4935 C CA . SER C 1 148 ? 39.415 49.707 46.165 1.00 52.99 398 SER C CA 1
ATOM 4936 C C . SER C 1 148 ? 38.321 48.865 45.500 1.00 49.84 398 SER C C 1
ATOM 4937 O O . SER C 1 148 ? 38.435 48.490 44.330 1.00 41.56 398 SER C O 1
ATOM 4940 N N . GLY C 1 149 ? 37.270 48.566 46.261 1.00 43.19 399 GLY C N 1
ATOM 4941 C CA . GLY C 1 149 ? 36.102 47.884 45.723 1.00 47.93 399 GLY C CA 1
ATOM 4942 C C . GLY C 1 149 ? 35.520 48.664 44.559 1.00 54.31 399 GLY C C 1
ATOM 4943 O O . GLY C 1 149 ? 35.244 48.098 43.495 1.00 54.06 399 GLY C O 1
ATOM 4944 N N . SER C 1 150 ? 35.362 49.973 44.763 1.00 54.73 400 SER C N 1
ATOM 4945 C CA . SER C 1 150 ? 34.832 50.886 43.744 1.00 55.78 400 SER C CA 1
ATOM 4946 C C . SER C 1 150 ? 35.604 50.811 42.430 1.00 51.83 400 SER C C 1
ATOM 4947 O O . SER C 1 150 ? 35.018 50.927 41.352 1.00 52.95 400 SER C O 1
ATOM 4950 N N . ASP C 1 151 ? 36.916 50.620 42.519 1.00 49.83 401 ASP C N 1
ATOM 4951 C CA . ASP C 1 151 ? 37.745 50.595 41.316 1.00 52.36 401 ASP C CA 1
ATOM 4952 C C . ASP C 1 151 ? 37.657 49.286 40.542 1.00 51.06 401 ASP C C 1
ATOM 4953 O O . ASP C 1 151 ? 37.945 49.256 39.349 1.00 51.54 401 ASP C O 1
ATOM 4958 N N . LEU C 1 152 ? 37.252 48.214 41.221 1.00 47.18 402 LEU C N 1
ATOM 4959 C CA . LEU C 1 152 ? 37.052 46.915 40.572 1.00 45.02 402 LEU C CA 1
ATOM 4960 C C . LEU C 1 152 ? 35.668 46.798 39.928 1.00 45.03 402 LEU C C 1
ATOM 4961 O O . LEU C 1 152 ? 35.431 45.920 39.102 1.00 41.91 402 LEU C O 1
ATOM 4966 N N . LEU C 1 153 ? 34.772 47.704 40.308 1.00 42.41 403 LEU C N 1
ATOM 4967 C CA . LEU C 1 153 ? 33.374 47.664 39.903 1.00 41.67 403 LEU C CA 1
ATOM 4968 C C . LEU C 1 153 ? 33.171 47.909 38.407 1.00 45.10 403 LEU C C 1
ATOM 4969 O O . LEU C 1 153 ? 33.766 48.821 37.827 1.00 49.60 403 LEU C O 1
ATOM 4974 N N . LEU C 1 154 ? 32.328 47.083 37.789 1.00 39.31 404 LEU C N 1
ATOM 4975 C CA . LEU C 1 154 ? 31.996 47.188 36.359 1.00 35.35 404 LEU C CA 1
ATOM 4976 C C . LEU C 1 154 ? 33.151 46.814 35.422 1.00 36.13 404 LEU C C 1
ATOM 4977 O O . LEU C 1 154 ? 33.089 47.048 34.210 1.00 36.15 404 LEU C O 1
ATOM 4982 N N . ALA C 1 155 ? 34.202 46.229 35.983 1.00 34.35 405 ALA C N 1
ATOM 4983 C CA . ALA C 1 155 ? 35.286 45.686 35.179 1.00 32.72 405 ALA C CA 1
ATOM 4984 C C . ALA C 1 155 ? 34.823 44.392 34.515 1.00 36.01 405 ALA C C 1
ATOM 4985 O O . ALA C 1 155 ? 33.825 43.800 34.933 1.00 33.94 405 ALA C O 1
ATOM 4987 N N . THR C 1 156 ? 35.548 43.959 33.487 1.00 32.46 406 THR C N 1
ATOM 4988 C CA . THR C 1 156 ? 35.243 42.708 32.800 1.00 34.38 406 THR C CA 1
ATOM 4989 C C . THR C 1 156 ? 36.303 41.633 33.010 1.00 37.18 406 THR C C 1
ATOM 4990 O O . THR C 1 156 ? 37.497 41.862 32.794 1.00 41.15 406 THR C O 1
ATOM 4994 N N . VAL C 1 157 ? 35.848 40.451 33.412 1.00 34.08 407 VAL C N 1
ATOM 4995 C CA . VAL C 1 157 ? 36.730 39.297 33.556 1.00 36.20 407 VAL C CA 1
ATOM 4996 C C . VAL C 1 157 ? 36.385 38.175 32.570 1.00 30.93 407 VAL C C 1
ATOM 4997 O O . VAL C 1 157 ? 35.243 38.042 32.146 1.00 33.81 407 VAL C O 1
ATOM 5001 N N . ARG C 1 158 ? 37.394 37.401 32.188 1.00 29.79 408 ARG C N 1
ATOM 5002 C CA . ARG C 1 158 ? 37.212 36.183 31.406 1.00 34.09 408 ARG C CA 1
ATOM 5003 C C . ARG C 1 158 ? 37.070 35.036 32.412 1.00 35.71 408 ARG C C 1
ATOM 5004 O O . ARG C 1 158 ? 38.016 34.729 33.142 1.00 35.53 408 ARG C O 1
ATOM 5012 N N . ALA C 1 159 ? 35.882 34.430 32.468 1.00 41.11 409 ALA C N 1
ATOM 5013 C CA . ALA C 1 159 ? 35.562 33.427 33.498 1.00 35.97 409 ALA C CA 1
ATOM 5014 C C . ALA C 1 159 ? 35.731 31.996 33.006 1.00 36.83 409 ALA C C 1
ATOM 5015 O O . ALA C 1 159 ? 35.069 31.593 32.050 1.00 38.06 409 ALA C O 1
ATOM 5017 N N . PRO C 1 160 ? 36.601 31.212 33.675 1.00 37.54 410 PRO C N 1
ATOM 5018 C CA . PRO C 1 160 ? 36.862 29.844 33.234 1.00 34.33 410 PRO C CA 1
ATOM 5019 C C . PRO C 1 160 ? 35.611 28.967 33.241 1.00 35.17 410 PRO C C 1
ATOM 5020 O O . PRO C 1 160 ? 34.821 29.009 34.191 1.00 31.34 410 PRO C O 1
ATOM 5024 N N . LEU C 1 161 ? 35.454 28.203 32.158 1.00 38.13 411 LEU C N 1
ATOM 5025 C CA . LEU C 1 161 ? 34.372 27.225 31.955 1.00 32.58 411 LEU C CA 1
ATOM 5026 C C . LEU C 1 161 ? 33.037 27.795 31.472 1.00 31.67 411 LEU C C 1
ATOM 5027 O O . LEU C 1 161 ? 32.186 27.046 31.015 1.00 40.24 411 LEU C O 1
ATOM 5032 N N . SER C 1 162 ? 32.865 29.110 31.561 1.00 31.31 412 SER C N 1
ATOM 5033 C CA . SER C 1 162 ? 31.638 29.777 31.132 1.00 29.35 412 SER C CA 1
ATOM 5034 C C . SER C 1 162 ? 31.682 30.102 29.645 1.00 30.85 412 SER C C 1
ATOM 5035 O O . SER C 1 162 ? 32.714 30.546 29.148 1.00 34.21 412 SER C O 1
ATOM 5038 N N . PRO C 1 163 ? 30.554 29.904 28.931 1.00 36.33 413 PRO C N 1
ATOM 5039 C CA . PRO C 1 163 ? 30.485 30.175 27.489 1.00 37.12 413 PRO C CA 1
ATOM 5040 C C . PRO C 1 163 ? 30.481 31.667 27.156 1.00 29.12 413 PRO C C 1
ATOM 5041 O O . PRO C 1 163 ? 30.680 32.039 25.997 1.00 28.49 413 PRO C O 1
ATOM 5045 N N . TYR C 1 164 ? 30.245 32.500 28.166 1.00 30.27 414 TYR C N 1
ATOM 5046 C CA . TYR C 1 164 ? 30.352 33.947 28.020 1.00 33.24 414 TYR C CA 1
ATOM 5047 C C . TYR C 1 164 ? 31.805 34.372 27.872 1.00 30.80 414 TYR C C 1
ATOM 5048 O O . TYR C 1 164 ? 32.668 33.937 28.623 1.00 32.83 414 TYR C O 1
ATOM 5057 N N . GLU C 1 165 ? 32.061 35.224 26.891 1.00 37.46 415 GLU C N 1
ATOM 5058 C CA . GLU C 1 165 ? 33.412 35.703 26.602 1.00 42.72 415 GLU C CA 1
ATOM 5059 C C . GLU C 1 165 ? 33.922 36.643 27.700 1.00 39.30 415 GLU C C 1
ATOM 5060 O O . GLU C 1 165 ? 35.117 36.689 27.995 1.00 43.13 415 GLU C O 1
ATOM 5066 N N . GLN C 1 166 ? 33.000 37.366 28.317 1.00 34.14 416 GLN C N 1
ATOM 5067 C CA . GLN C 1 166 ? 33.322 38.220 29.443 1.00 36.20 416 GLN C CA 1
ATOM 5068 C C . GLN C 1 166 ? 32.113 38.387 30.350 1.00 32.68 416 GLN C C 1
ATOM 5069 O O . GLN C 1 166 ? 30.975 38.308 29.904 1.00 32.86 416 GLN C O 1
ATOM 5075 N N . ILE C 1 167 ? 32.376 38.607 31.629 1.00 33.57 417 ILE C N 1
ATOM 5076 C CA . ILE C 1 167 ? 31.324 38.925 32.587 1.00 38.30 417 ILE C CA 1
ATOM 5077 C C . ILE C 1 167 ? 31.773 40.136 33.402 1.00 36.64 417 ILE C C 1
ATOM 5078 O O . ILE C 1 167 ? 32.969 40.417 33.485 1.00 39.35 417 ILE C O 1
ATOM 5083 N N . PHE C 1 168 ? 30.820 40.845 33.993 1.00 29.37 418 PHE C N 1
ATOM 5084 C CA . PHE C 1 168 ? 31.107 42.098 34.667 1.00 33.12 418 PHE C CA 1
ATOM 5085 C C . PHE C 1 168 ? 31.184 41.939 36.176 1.00 37.73 418 PHE C C 1
ATOM 5086 O O . PHE C 1 168 ? 30.467 41.125 36.757 1.00 41.93 418 PHE C O 1
ATOM 5094 N N . VAL C 1 169 ? 32.041 42.738 36.808 1.00 33.45 419 VAL C N 1
ATOM 5095 C CA . VAL C 1 169 ? 32.120 42.781 38.261 1.00 31.31 419 VAL C CA 1
ATOM 5096 C C . VAL C 1 169 ? 31.011 43.687 38.782 1.00 33.64 419 VAL C C 1
ATOM 5097 O O . VAL C 1 169 ? 30.867 44.820 38.323 1.00 40.12 419 VAL C O 1
ATOM 5101 N N . LEU C 1 170 ? 30.231 43.180 39.736 1.00 34.99 420 LEU C N 1
ATOM 5102 C CA . LEU C 1 170 ? 29.067 43.883 40.274 1.00 33.44 420 LEU C CA 1
ATOM 5103 C C . LEU C 1 170 ? 29.139 44.004 41.793 1.00 37.89 420 LEU C C 1
ATOM 5104 O O . LEU C 1 170 ? 29.876 43.254 42.432 1.00 41.67 420 LEU C O 1
ATOM 5109 N N . PRO C 1 171 ? 28.362 44.939 42.380 1.00 37.71 421 PRO C N 1
ATOM 5110 C CA . PRO C 1 171 ? 28.386 45.166 43.826 1.00 36.70 421 PRO C CA 1
ATOM 5111 C C . PRO C 1 171 ? 27.546 44.182 44.629 1.00 39.10 421 PRO C C 1
ATOM 5112 O O . PRO C 1 171 ? 26.466 43.782 44.188 1.00 40.69 421 PRO C O 1
ATOM 5116 N N . LEU C 1 172 ? 28.049 43.805 45.804 1.00 41.89 422 LEU C N 1
ATOM 5117 C CA . LEU C 1 172 ? 27.310 42.970 46.753 1.00 41.66 422 LEU C CA 1
ATOM 5118 C C . LEU C 1 172 ? 27.686 43.341 48.187 1.00 47.75 422 LEU C C 1
ATOM 5119 O O . LEU C 1 172 ? 28.777 43.024 48.677 1.00 47.84 422 LEU C O 1
ATOM 5124 N N . GLU C 1 173 ? 26.755 44.005 48.856 1.00 46.74 423 GLU C N 1
ATOM 5125 C CA . GLU C 1 173 ? 27.053 44.716 50.089 1.00 49.65 423 GLU C CA 1
ATOM 5126 C C . GLU C 1 173 ? 27.224 43.843 51.324 1.00 53.74 423 GLU C C 1
ATOM 5127 O O . GLU C 1 173 ? 27.850 44.266 52.302 1.00 57.78 423 GLU C O 1
ATOM 5133 N N . THR C 1 174 ? 26.677 42.629 51.284 1.00 48.42 424 THR C N 1
ATOM 5134 C CA . THR C 1 174 ? 26.772 41.709 52.425 1.00 56.87 424 THR C CA 1
ATOM 5135 C C . THR C 1 174 ? 28.123 40.989 52.535 1.00 52.94 424 THR C C 1
ATOM 5136 O O . THR C 1 174 ? 28.392 40.338 53.547 1.00 56.67 424 THR C O 1
ATOM 5140 N N . ILE C 1 175 ? 28.963 41.106 51.505 1.00 51.64 425 ILE C N 1
ATOM 5141 C CA . ILE C 1 175 ? 30.265 40.430 51.479 1.00 53.71 425 ILE C CA 1
ATOM 5142 C C . ILE C 1 175 ? 31.112 40.840 52.675 1.00 59.04 425 ILE C C 1
ATOM 5143 O O . ILE C 1 175 ? 31.398 42.024 52.864 1.00 59.14 425 ILE C O 1
ATOM 5148 N N . LYS C 1 176 ? 31.499 39.851 53.474 1.00 59.59 426 LYS C N 1
ATOM 5149 C CA . LYS C 1 176 ? 32.377 40.067 54.616 1.00 56.30 426 LYS C CA 1
ATOM 5150 C C . LYS C 1 176 ? 33.834 39.990 54.171 1.00 53.06 426 LYS C C 1
ATOM 5151 O O . LYS C 1 176 ? 34.236 39.047 53.489 1.00 52.07 426 LYS C O 1
ATOM 5157 N N . MET C 1 177 ? 34.621 40.988 54.562 1.00 57.88 427 MET C N 1
ATOM 5158 C CA . MET C 1 177 ? 36.037 41.048 54.195 1.00 50.99 427 MET C CA 1
ATOM 5159 C C . MET C 1 177 ? 36.909 40.117 55.028 1.00 52.79 427 MET C C 1
ATOM 5160 O O . MET C 1 177 ? 38.058 39.839 54.666 1.00 54.72 427 MET C O 1
ATOM 5165 N N . ASP C 1 178 ? 36.365 39.633 56.140 1.00 56.09 428 ASP C N 1
ATOM 5166 C CA . ASP C 1 178 ? 37.057 38.629 56.944 1.00 56.54 428 ASP C CA 1
ATOM 5167 C C . ASP C 1 178 ? 36.699 37.218 56.472 1.00 52.59 428 ASP C C 1
ATOM 5168 O O . ASP C 1 178 ? 37.048 36.237 57.125 1.00 50.48 428 ASP C O 1
ATOM 5173 N N . LYS C 1 179 ? 36.014 37.135 55.330 1.00 52.09 429 LYS C N 1
ATOM 5174 C CA . LYS C 1 179 ? 35.566 35.864 54.761 1.00 55.60 429 LYS C CA 1
ATOM 5175 C C . LYS C 1 179 ? 35.995 35.634 53.303 1.00 52.51 429 LYS C C 1
ATOM 5176 O O . LYS C 1 179 ? 35.676 36.432 52.409 1.00 46.98 429 LYS C O 1
ATOM 5182 N N . GLY C 1 180 ? 36.715 34.534 53.081 1.00 46.03 430 GLY C N 1
ATOM 5183 C CA . GLY C 1 180 ? 37.086 34.082 51.740 1.00 41.19 430 GLY C CA 1
ATOM 5184 C C . GLY C 1 180 ? 38.121 34.973 51.087 1.00 43.04 430 GLY C C 1
ATOM 5185 O O . GLY C 1 180 ? 39.158 35.256 51.675 1.00 47.27 430 GLY C O 1
ATOM 5186 N N . THR C 1 181 ? 37.835 35.414 49.867 1.00 37.72 431 THR C N 1
ATOM 5187 C CA . THR C 1 181 ? 38.729 36.310 49.133 1.00 33.75 431 THR C CA 1
ATOM 5188 C C . THR C 1 181 ? 38.152 37.711 49.026 1.00 29.46 431 THR C C 1
ATOM 5189 O O . THR C 1 181 ? 38.805 38.617 48.521 1.00 28.61 431 THR C O 1
ATOM 5193 N N . GLY C 1 182 ? 36.917 37.876 49.488 1.00 29.63 432 GLY C N 1
ATOM 5194 C CA . GLY C 1 182 ? 36.185 39.121 49.311 1.00 32.84 432 GLY C CA 1
ATOM 5195 C C . GLY C 1 182 ? 35.528 39.226 47.943 1.00 34.61 432 GLY C C 1
ATOM 5196 O O . GLY C 1 182 ? 34.714 40.117 47.710 1.00 36.65 432 GLY C O 1
ATOM 5197 N N . ILE C 1 183 ? 35.894 38.324 47.037 1.00 30.42 433 ILE C N 1
ATOM 5198 C CA . ILE C 1 183 ? 35.303 38.263 45.709 1.00 32.82 433 ILE C CA 1
ATOM 5199 C C . ILE C 1 183 ? 34.485 36.982 45.627 1.00 33.23 433 ILE C C 1
ATOM 5200 O O . ILE C 1 183 ? 34.957 35.912 46.021 1.00 34.42 433 ILE C O 1
ATOM 5205 N N . VAL C 1 184 ? 33.254 37.097 45.137 1.00 35.45 434 VAL C N 1
ATOM 5206 C CA . VAL C 1 184 ? 32.342 35.953 45.086 1.00 35.01 434 VAL C CA 1
ATOM 5207 C C . VAL C 1 184 ? 31.856 35.691 43.655 1.00 35.55 434 VAL C C 1
ATOM 5208 O O . VAL C 1 184 ? 31.601 36.626 42.895 1.00 33.50 434 VAL C O 1
ATOM 5212 N N . THR C 1 185 ? 31.758 34.416 43.288 1.00 29.03 435 THR C N 1
ATOM 5213 C CA . THR C 1 185 ? 31.178 34.045 42.008 1.00 33.00 435 THR C CA 1
ATOM 5214 C C . THR C 1 185 ? 29.669 34.270 42.039 1.00 35.06 435 THR C C 1
ATOM 5215 O O . THR C 1 185 ? 29.043 34.279 43.108 1.00 34.88 435 THR C O 1
ATOM 5219 N N . SER C 1 186 ? 29.099 34.460 40.855 1.00 33.82 436 SER C N 1
ATOM 5220 C CA . SER C 1 186 ? 27.666 34.618 40.697 1.00 34.29 436 SER C CA 1
ATOM 5221 C C . SER C 1 186 ? 27.172 33.538 39.741 1.00 31.99 436 SER C C 1
ATOM 5222 O O . SER C 1 186 ? 27.636 33.456 38.600 1.00 26.38 436 SER C O 1
ATOM 5225 N N . VAL C 1 187 ? 26.272 32.686 40.236 1.00 32.61 437 VAL C N 1
ATOM 5226 C CA . VAL C 1 187 ? 25.610 31.656 39.428 1.00 32.44 437 VAL C CA 1
ATOM 5227 C C . VAL C 1 187 ? 24.108 31.685 39.744 1.00 32.41 437 VAL C C 1
ATOM 5228 O O . VAL C 1 187 ? 23.615 30.859 40.509 1.00 29.84 437 VAL C O 1
ATOM 5232 N N . PRO C 1 188 ? 23.378 32.659 39.164 1.00 32.71 438 PRO C N 1
ATOM 5233 C CA . PRO C 1 188 ? 21.984 32.933 39.533 1.00 34.36 438 PRO C CA 1
ATOM 5234 C C . PRO C 1 188 ? 21.015 31.776 39.280 1.00 36.58 438 PRO C C 1
ATOM 5235 O O . PRO C 1 188 ? 20.043 31.608 40.036 1.00 35.81 438 PRO C O 1
ATOM 5239 N N . SER C 1 189 ? 21.273 30.992 38.232 1.00 34.52 439 SER C N 1
ATOM 5240 C CA . SER C 1 189 ? 20.419 29.854 37.879 1.00 30.14 439 SER C CA 1
ATOM 5241 C C . SER C 1 189 ? 20.299 28.846 39.010 1.00 30.03 439 SER C C 1
ATOM 5242 O O . SER C 1 189 ? 19.310 28.124 39.098 1.00 32.94 439 SER C O 1
ATOM 5245 N N . ASP C 1 190 ? 21.315 28.796 39.867 1.00 30.27 440 ASP C N 1
ATOM 5246 C CA . ASP C 1 190 ? 21.422 27.725 40.849 1.00 34.93 440 ASP C CA 1
ATOM 5247 C C . ASP C 1 190 ? 21.728 28.164 42.283 1.00 31.05 440 ASP C C 1
ATOM 5248 O O . ASP C 1 190 ? 21.733 27.345 43.201 1.00 34.31 440 ASP C O 1
ATOM 5253 N N . ALA C 1 191 ? 21.951 29.461 42.463 1.00 36.45 441 ALA C N 1
ATOM 5254 C CA . ALA C 1 191 ? 22.166 30.062 43.776 1.00 36.01 441 ALA C CA 1
ATOM 5255 C C . ALA C 1 191 ? 21.163 31.198 44.021 1.00 38.09 441 ALA C C 1
ATOM 5256 O O . ALA C 1 191 ? 21.299 32.283 43.452 1.00 41.46 441 ALA C O 1
ATOM 5258 N N . PRO C 1 192 ? 20.145 30.947 44.865 1.00 38.54 442 PRO C N 1
ATOM 5259 C CA . PRO C 1 192 ? 19.067 31.912 45.123 1.00 35.16 442 PRO C CA 1
ATOM 5260 C C . PRO C 1 192 ? 19.569 33.287 45.589 1.00 50.58 442 PRO C C 1
ATOM 5261 O O . PRO C 1 192 ? 19.044 34.319 45.130 1.00 49.77 442 PRO C O 1
ATOM 5265 N N . ASP C 1 193 ? 20.572 33.301 46.476 1.00 43.35 443 ASP C N 1
ATOM 5266 C CA . ASP C 1 193 ? 21.221 34.550 46.889 1.00 52.02 443 ASP C CA 1
ATOM 5267 C C . ASP C 1 193 ? 21.643 35.310 45.650 1.00 43.13 443 ASP C C 1
ATOM 5268 O O . ASP C 1 193 ? 21.190 36.429 45.422 1.00 49.22 443 ASP C O 1
ATOM 5273 N N . ASP C 1 194 ? 22.480 34.671 44.838 1.00 39.88 444 ASP C N 1
ATOM 5274 C CA . ASP C 1 194 ? 22.989 35.272 43.614 1.00 40.63 444 ASP C CA 1
ATOM 5275 C C . ASP C 1 194 ? 21.873 35.856 42.752 1.00 45.86 444 ASP C C 1
ATOM 5276 O O . ASP C 1 194 ? 21.980 36.995 42.305 1.00 47.70 444 ASP C O 1
ATOM 5281 N N . TYR C 1 195 ? 20.802 35.088 42.536 1.00 47.78 445 TYR C N 1
ATOM 5282 C CA . TYR C 1 195 ? 19.683 35.541 41.696 1.00 44.75 445 TYR C CA 1
ATOM 5283 C C . TYR C 1 195 ? 18.971 36.785 42.243 1.00 42.58 445 TYR C C 1
ATOM 5284 O O . TYR C 1 195 ? 18.733 37.739 41.500 1.00 41.18 445 TYR C O 1
ATOM 5293 N N . ALA C 1 196 ? 18.639 36.766 43.534 1.00 46.39 446 ALA C N 1
ATOM 5294 C CA . ALA C 1 196 ? 17.922 37.874 44.175 1.00 45.01 446 ALA C CA 1
ATOM 5295 C C . ALA C 1 196 ? 18.598 39.207 43.875 1.00 52.17 446 ALA C C 1
ATOM 5296 O O . ALA C 1 196 ? 17.975 40.117 43.313 1.00 49.44 446 ALA C O 1
ATOM 5298 N N . CYS C 1 197 ? 19.881 39.296 44.223 1.00 48.10 447 CYS C N 1
ATOM 5299 C CA . CYS C 1 197 ? 20.674 40.494 43.974 1.00 48.32 447 CYS C CA 1
ATOM 5300 C C . CYS C 1 197 ? 20.817 40.783 42.488 1.00 45.23 447 CYS C C 1
ATOM 5301 O O . CYS C 1 197 ? 20.761 41.940 42.081 1.00 53.92 447 CYS C O 1
ATOM 5304 N N . TYR C 1 198 ? 20.988 39.733 41.686 1.00 46.83 448 TYR C N 1
ATOM 5305 C CA . TYR C 1 198 ? 21.032 39.855 40.226 1.00 47.09 448 TYR C CA 1
ATOM 5306 C C . TYR C 1 198 ? 19.728 40.449 39.695 1.00 51.92 448 TYR C C 1
ATOM 5307 O O . TYR C 1 198 ? 19.746 41.291 38.788 1.00 51.12 448 TYR C O 1
ATOM 5316 N N . LYS C 1 199 ? 18.604 40.006 40.257 1.00 48.80 449 LYS C N 1
ATOM 5317 C CA . LYS C 1 199 ? 17.306 40.556 39.887 1.00 58.84 449 LYS C CA 1
ATOM 5318 C C . LYS C 1 199 ? 17.263 42.043 40.235 1.00 60.28 449 LYS C C 1
ATOM 5319 O O . LYS C 1 199 ? 16.928 42.870 39.385 1.00 59.80 449 LYS C O 1
ATOM 5321 N N . ASP C 1 200 ? 17.647 42.368 41.472 1.00 58.75 450 ASP C N 1
ATOM 5322 C CA . ASP C 1 200 ? 17.654 43.746 41.980 1.00 49.80 450 ASP C CA 1
ATOM 5323 C C . ASP C 1 200 ? 18.411 44.716 41.087 1.00 54.74 450 ASP C C 1
ATOM 5324 O O . ASP C 1 200 ? 17.905 45.793 40.774 1.00 61.29 450 ASP C O 1
ATOM 5329 N N . ILE C 1 201 ? 19.616 44.332 40.676 1.00 52.48 451 ILE C N 1
ATOM 5330 C CA . ILE C 1 201 ? 20.404 45.137 39.743 1.00 52.98 451 ILE C CA 1
ATOM 5331 C C . ILE C 1 201 ? 19.669 45.295 38.413 1.00 54.61 451 ILE C C 1
ATOM 5332 O O . ILE C 1 201 ? 19.606 46.396 37.859 1.00 57.97 451 ILE C O 1
ATOM 5337 N N . LEU C 1 202 ? 19.110 44.196 37.912 1.00 56.03 452 LEU C N 1
ATOM 5338 C CA . LEU C 1 202 ? 18.400 44.198 36.633 1.00 57.02 452 LEU C CA 1
ATOM 5339 C C . LEU C 1 202 ? 17.180 45.123 36.675 1.00 60.49 452 LEU C C 1
ATOM 5340 O O . LEU C 1 202 ? 16.973 45.937 35.771 1.00 58.43 452 LEU C O 1
ATOM 5345 N N . GLU C 1 203 ? 16.398 45.005 37.744 1.00 61.33 453 GLU C N 1
ATOM 5346 C CA . GLU C 1 203 ? 15.137 45.728 37.874 1.00 64.85 453 GLU C CA 1
ATOM 5347 C C . GLU C 1 203 ? 15.263 47.025 38.683 1.00 65.42 453 GLU C C 1
ATOM 5348 O O . GLU C 1 203 ? 14.255 47.607 39.108 1.00 66.15 453 GLU C O 1
ATOM 5354 N N . ASN C 1 204 ? 16.506 47.461 38.891 1.00 66.77 454 ASN C N 1
ATOM 5355 C CA . ASN C 1 204 ? 16.827 48.751 39.517 1.00 60.65 454 ASN C CA 1
ATOM 5356 C C . ASN C 1 204 ? 16.133 49.008 40.864 1.00 58.19 454 ASN C C 1
ATOM 5357 O O . ASN C 1 204 ? 15.922 50.160 41.258 1.00 60.89 454 ASN C O 1
ATOM 5362 N N . ARG C 1 205 ? 15.787 47.927 41.561 1.00 55.09 455 ARG C N 1
ATOM 5363 C CA . ARG C 1 205 ? 15.147 47.996 42.871 1.00 56.24 455 ARG C CA 1
ATOM 5364 C C . ARG C 1 205 ? 15.936 48.920 43.800 1.00 62.65 455 ARG C C 1
ATOM 5365 O O . ARG C 1 205 ? 17.090 48.635 44.136 1.00 64.48 455 ARG C O 1
ATOM 5373 N N . ASN C 1 206 ? 15.307 50.028 44.194 1.00 63.44 456 ASN C N 1
ATOM 5374 C CA . ASN C 1 206 ? 15.924 51.052 45.049 1.00 54.74 456 ASN C CA 1
ATOM 5375 C C . ASN C 1 206 ? 17.144 51.731 44.425 1.00 54.52 456 ASN C C 1
ATOM 5376 O O . ASN C 1 206 ? 18.127 52.012 45.117 1.00 54.70 456 ASN C O 1
ATOM 5381 N N . GLY C 1 207 ? 17.078 51.983 43.118 1.00 53.70 457 GLY C N 1
ATOM 5382 C CA . GLY C 1 207 ? 18.126 52.726 42.404 1.00 57.91 457 GLY C CA 1
ATOM 5383 C C . GLY C 1 207 ? 19.533 52.156 42.512 1.00 57.83 457 GLY C C 1
ATOM 5384 O O . GLY C 1 207 ? 20.516 52.842 42.224 1.00 53.64 457 GLY C O 1
ATOM 5385 N N . ILE C 1 208 ? 19.615 50.894 42.923 1.00 58.64 458 ILE C N 1
ATOM 5386 C CA . ILE C 1 208 ? 20.876 50.185 43.135 1.00 53.54 458 ILE C CA 1
ATOM 5387 C C . ILE C 1 208 ? 21.795 50.203 41.899 1.00 52.51 458 ILE C C 1
ATOM 5388 O O . ILE C 1 208 ? 23.022 50.232 42.027 1.00 53.72 458 ILE C O 1
ATOM 5393 N N . ALA C 1 209 ? 21.194 50.204 40.712 1.00 53.57 459 ALA C N 1
ATOM 5394 C CA . ALA C 1 209 ? 21.944 50.215 39.465 1.00 51.83 459 ALA C CA 1
ATOM 5395 C C . ALA C 1 209 ? 22.555 51.588 39.217 1.00 56.27 459 ALA C C 1
ATOM 5396 O O . ALA C 1 209 ? 23.754 51.695 38.948 1.00 58.85 459 ALA C O 1
ATOM 5398 N N . GLU C 1 210 ? 21.727 52.629 39.315 1.00 56.38 460 GLU C N 1
ATOM 5399 C CA . GLU C 1 210 ? 22.179 54.014 39.163 1.00 54.14 460 GLU C CA 1
ATOM 5400 C C . GLU C 1 210 ? 23.175 54.388 40.262 1.00 49.52 460 GLU C C 1
ATOM 5401 O O . GLU C 1 210 ? 24.182 55.051 40.003 1.00 52.56 460 GLU C O 1
ATOM 5403 N N . LYS C 1 211 ? 22.890 53.934 41.481 1.00 46.54 461 LYS C N 1
ATOM 5404 C CA . LYS C 1 211 ? 23.773 54.118 42.628 1.00 43.28 461 LYS C CA 1
ATOM 5405 C C . LYS C 1 211 ? 25.218 53.717 42.334 1.00 45.31 461 LYS C C 1
ATOM 5406 O O . LYS C 1 211 ? 26.145 54.308 42.885 1.00 50.56 461 LYS C O 1
ATOM 5412 N N . TYR C 1 212 ? 25.410 52.721 41.469 1.00 47.45 462 TYR C N 1
ATOM 5413 C CA . TYR C 1 212 ? 26.759 52.264 41.118 1.00 41.53 462 TYR C CA 1
ATOM 5414 C C . TYR C 1 212 ? 27.144 52.450 39.646 1.00 46.97 462 TYR C C 1
ATOM 5415 O O . TYR C 1 212 ? 28.252 52.092 39.239 1.00 48.07 462 TYR C O 1
ATOM 5424 N N . GLY C 1 213 ? 26.242 53.028 38.857 1.00 48.91 463 GLY C N 1
ATOM 5425 C CA . GLY C 1 213 ? 26.518 53.298 37.445 1.00 46.70 463 GLY C CA 1
ATOM 5426 C C . GLY C 1 213 ? 26.425 52.053 36.584 1.00 51.76 463 GLY C C 1
ATOM 5427 O O . GLY C 1 213 ? 27.063 51.964 35.528 1.00 51.17 463 GLY C O 1
ATOM 5428 N N . VAL C 1 214 ? 25.621 51.095 37.045 1.00 48.26 464 VAL C N 1
ATOM 5429 C CA . VAL C 1 214 ? 25.398 49.838 36.342 1.00 50.17 464 VAL C CA 1
ATOM 5430 C C . VAL C 1 214 ? 24.513 50.060 35.118 1.00 46.11 464 VAL C C 1
ATOM 5431 O O . VAL C 1 214 ? 23.349 50.443 35.249 1.00 41.93 464 VAL C O 1
ATOM 5435 N N . ASP C 1 215 ? 25.077 49.830 33.936 1.00 45.47 465 ASP C N 1
ATOM 5436 C CA . ASP C 1 215 ? 24.301 49.829 32.703 1.00 46.78 465 ASP C CA 1
ATOM 5437 C C . ASP C 1 215 ? 23.683 48.436 32.498 1.00 48.04 465 ASP C C 1
ATOM 5438 O O . ASP C 1 215 ? 24.278 47.559 31.857 1.00 48.63 465 ASP C O 1
ATOM 5443 N N . VAL C 1 216 ? 22.489 48.255 33.065 1.00 41.91 466 VAL C N 1
ATOM 5444 C CA . VAL C 1 216 ? 21.716 47.011 32.986 1.00 39.30 466 VAL C CA 1
ATOM 5445 C C . VAL C 1 216 ? 21.730 46.367 31.594 1.00 43.34 466 VAL C C 1
ATOM 5446 O O . VAL C 1 216 ? 21.931 45.158 31.468 1.00 46.82 466 VAL C O 1
ATOM 5450 N N . GLY C 1 217 ? 21.533 47.183 30.561 1.00 38.01 467 GLY C N 1
ATOM 5451 C CA . GLY C 1 217 ? 21.486 46.715 29.178 1.00 38.93 467 GLY C CA 1
ATOM 5452 C C . GLY C 1 217 ? 22.786 46.198 28.592 1.00 43.56 467 GLY C C 1
ATOM 5453 O O . GLY C 1 217 ? 22.768 45.377 27.674 1.00 50.40 467 GLY C O 1
ATOM 5454 N N . LEU C 1 218 ? 23.913 46.677 29.116 1.00 45.51 468 LEU C N 1
ATOM 5455 C CA . LEU C 1 218 ? 25.238 46.289 28.626 1.00 44.96 468 LEU C CA 1
ATOM 5456 C C . LEU C 1 218 ? 25.904 45.228 29.512 1.00 43.16 468 LEU C C 1
ATOM 5457 O O . LEU C 1 218 ? 26.710 44.419 29.032 1.00 36.67 468 LEU C O 1
ATOM 5462 N N . MET C 1 219 ? 25.552 45.234 30.797 1.00 37.84 469 MET C N 1
ATOM 5463 C CA . MET C 1 219 ? 26.278 44.453 31.806 1.00 46.81 469 MET C CA 1
ATOM 5464 C C . MET C 1 219 ? 25.520 43.241 32.353 1.00 38.23 469 MET C C 1
ATOM 5465 O O . MET C 1 219 ? 26.130 42.307 32.861 1.00 40.15 469 MET C O 1
ATOM 5470 N N . LEU C 1 220 ? 24.197 43.262 32.252 1.00 39.96 470 LEU C N 1
ATOM 5471 C CA . LEU C 1 220 ? 23.372 42.209 32.830 1.00 39.04 470 LEU C CA 1
ATOM 5472 C C . LEU C 1 220 ? 22.614 41.436 31.756 1.00 43.95 470 LEU C C 1
ATOM 5473 O O . LEU C 1 220 ? 22.735 40.211 31.666 1.00 43.05 470 LEU C O 1
ATOM 5478 N N . GLU C 1 221 ? 21.852 42.161 30.937 1.00 40.02 471 GLU C N 1
ATOM 5479 C CA . GLU C 1 221 ? 20.942 41.554 29.969 1.00 36.85 471 GLU C CA 1
ATOM 5480 C C . GLU C 1 221 ? 21.605 40.541 29.026 1.00 35.45 471 GLU C C 1
ATOM 5481 O O . GLU C 1 221 ? 21.018 39.496 28.770 1.00 48.05 471 GLU C O 1
ATOM 5487 N N . PRO C 1 222 ? 22.819 40.836 28.511 1.00 32.91 472 PRO C N 1
ATOM 5488 C CA . PRO C 1 222 ? 23.470 39.835 27.656 1.00 40.85 472 PRO C CA 1
ATOM 5489 C C . PRO C 1 222 ? 23.928 38.573 28.400 1.00 31.41 472 PRO C C 1
ATOM 5490 O O . PRO C 1 222 ? 24.314 37.593 27.765 1.00 29.87 472 PRO C O 1
ATOM 5494 N N . TYR C 1 223 ? 23.861 38.606 29.730 1.00 36.52 473 TYR C N 1
ATOM 5495 C CA . TYR C 1 223 ? 24.386 37.542 30.587 1.00 32.22 473 TYR C CA 1
ATOM 5496 C C . TYR C 1 223 ? 23.318 36.983 31.525 1.00 32.64 473 TYR C C 1
ATOM 5497 O O . TYR C 1 223 ? 23.420 37.097 32.752 1.00 31.05 473 TYR C O 1
ATOM 5506 N N . SER C 1 224 ? 22.293 36.371 30.943 1.00 33.05 474 SER C N 1
ATOM 5507 C CA . SER C 1 224 ? 21.219 35.784 31.746 1.00 36.83 474 SER C CA 1
ATOM 5508 C C . SER C 1 224 ? 21.665 34.447 32.359 1.00 28.43 474 SER C C 1
ATOM 5509 O O . SER C 1 224 ? 22.635 33.851 31.890 1.00 22.83 474 SER C O 1
ATOM 5512 N N . PRO C 1 225 ? 20.963 33.986 33.416 1.00 27.98 475 PRO C N 1
ATOM 5513 C CA . PRO C 1 225 ? 21.253 32.691 34.020 1.00 22.34 475 PRO C CA 1
ATOM 5514 C C . PRO C 1 225 ? 21.220 31.565 32.991 1.00 24.68 475 PRO C C 1
ATOM 5515 O O . PRO C 1 225 ? 20.430 31.605 32.047 1.00 31.78 475 PRO C O 1
ATOM 5519 N N . LEU C 1 226 ? 22.082 30.572 33.177 1.00 24.77 476 LEU C N 1
ATOM 5520 C CA . LEU C 1 226 ? 22.238 29.485 32.224 1.00 24.69 476 LEU C CA 1
ATOM 5521 C C . LEU C 1 226 ? 21.651 28.171 32.738 1.00 25.30 476 LEU C C 1
ATOM 5522 O O . LEU C 1 226 ? 21.708 27.895 33.930 1.00 24.65 476 LEU C O 1
ATOM 5527 N N . PRO C 1 227 ? 21.077 27.362 31.832 1.00 24.31 477 PRO C N 1
ATOM 5528 C CA . PRO C 1 227 ? 20.567 26.040 32.177 1.00 22.05 477 PRO C CA 1
ATOM 5529 C C . PRO C 1 227 ? 21.693 25.023 32.324 1.00 23.76 477 PRO C C 1
ATOM 5530 O O . PRO C 1 227 ? 21.875 24.173 31.461 1.00 22.99 477 PRO C O 1
ATOM 5534 N N . ILE C 1 228 ? 22.441 25.116 33.415 1.00 26.16 478 ILE C N 1
ATOM 5535 C CA . ILE C 1 228 ? 23.596 24.247 33.635 1.00 25.24 478 ILE C CA 1
ATOM 5536 C C . ILE C 1 228 ? 23.232 22.961 34.379 1.00 27.04 478 ILE C C 1
ATOM 5537 O O . ILE C 1 228 ? 23.811 21.898 34.133 1.00 26.40 478 ILE C O 1
ATOM 5542 N N . ILE C 1 229 ? 22.265 23.067 35.284 1.00 29.41 479 ILE C N 1
ATOM 5543 C CA . ILE C 1 229 ? 21.853 21.939 36.106 1.00 29.37 479 ILE C CA 1
ATOM 5544 C C . ILE C 1 229 ? 20.347 21.730 36.016 1.00 32.34 479 ILE C C 1
ATOM 5545 O O . ILE C 1 229 ? 19.567 22.674 36.148 1.00 28.55 479 ILE C O 1
ATOM 5550 N N . GLU C 1 230 ? 19.955 20.489 35.751 1.00 33.12 480 GLU C N 1
ATOM 5551 C CA . GLU C 1 230 ? 18.566 20.096 35.804 1.00 29.39 480 GLU C CA 1
ATOM 5552 C C . GLU C 1 230 ? 18.328 19.339 37.103 1.00 26.73 480 GLU C C 1
ATOM 5553 O O . GLU C 1 230 ? 19.051 18.407 37.425 1.00 32.60 480 GLU C O 1
ATOM 5559 N N . ILE C 1 231 ? 17.332 19.776 37.860 1.00 29.48 481 ILE C N 1
ATOM 5560 C CA . ILE C 1 231 ? 16.859 19.044 39.022 1.00 30.03 481 ILE C CA 1
ATOM 5561 C C . ILE C 1 231 ? 15.536 18.395 38.625 1.00 35.26 481 ILE C C 1
ATOM 5562 O O . ILE C 1 231 ? 14.599 19.096 38.236 1.00 36.58 481 ILE C O 1
ATOM 5567 N N . PRO C 1 232 ? 15.465 17.051 38.702 1.00 38.81 482 PRO C N 1
ATOM 5568 C CA . PRO C 1 232 ? 14.367 16.262 38.144 1.00 32.06 482 PRO C CA 1
ATOM 5569 C C . PRO C 1 232 ? 12.957 16.737 38.495 1.00 40.45 482 PRO C C 1
ATOM 5570 O O . PRO C 1 232 ? 12.091 16.733 37.614 1.00 46.88 482 PRO C O 1
ATOM 5574 N N . ASP C 1 233 ? 12.709 17.139 39.740 1.00 39.17 483 ASP C N 1
ATOM 5575 C CA . ASP C 1 233 ? 11.344 17.548 40.117 1.00 50.48 483 ASP C CA 1
ATOM 5576 C C . ASP C 1 233 ? 11.022 19.049 39.969 1.00 44.64 483 ASP C C 1
ATOM 5577 O O . ASP C 1 233 ? 9.904 19.474 40.268 1.00 45.42 483 ASP C O 1
ATOM 5582 N N . ILE C 1 234 ? 11.990 19.833 39.489 1.00 45.32 484 ILE C N 1
ATOM 5583 C CA . ILE C 1 234 ? 11.839 21.289 39.329 1.00 36.95 484 ILE C CA 1
ATOM 5584 C C . ILE C 1 234 ? 12.119 21.761 37.888 1.00 42.75 484 ILE C C 1
ATOM 5585 O O . ILE C 1 234 ? 11.253 22.373 37.251 1.00 44.47 484 ILE C O 1
ATOM 5590 N N . GLY C 1 235 ? 13.319 21.482 37.377 1.00 36.77 485 GLY C N 1
ATOM 5591 C CA . GLY C 1 235 ? 13.714 21.937 36.038 1.00 30.22 485 GLY C CA 1
ATOM 5592 C C . GLY C 1 235 ? 15.112 22.524 35.990 1.00 34.51 485 GLY C C 1
ATOM 5593 O O . GLY C 1 235 ? 15.927 22.240 36.866 1.00 31.61 485 GLY C O 1
ATOM 5594 N N . THR C 1 236 ? 15.388 23.357 34.981 1.00 38.96 486 THR C N 1
ATOM 5595 C CA . THR C 1 236 ? 16.748 23.886 34.764 1.00 31.26 486 THR C CA 1
ATOM 5596 C C . THR C 1 236 ? 17.147 25.151 35.525 1.00 37.91 486 THR C C 1
ATOM 5597 O O . THR C 1 236 ? 18.245 25.201 36.080 1.00 49.26 486 THR C O 1
ATOM 5601 N N . LEU C 1 237 ? 16.319 26.184 35.557 1.00 35.58 487 LEU C N 1
ATOM 5602 C CA . LEU C 1 237 ? 16.742 27.370 36.322 1.00 34.92 487 LEU C CA 1
ATOM 5603 C C . LEU C 1 237 ? 16.118 27.322 37.708 1.00 39.94 487 LEU C C 1
ATOM 5604 O O . LEU C 1 237 ? 15.408 28.245 38.117 1.00 38.00 487 LEU C O 1
ATOM 5609 N N . SER C 1 238 ? 16.406 26.236 38.422 1.00 36.35 488 SER C N 1
ATOM 5610 C CA . SER C 1 238 ? 15.723 25.901 39.664 1.00 38.63 488 SER C CA 1
ATOM 5611 C C . SER C 1 238 ? 15.694 27.028 40.698 1.00 40.51 488 SER C C 1
ATOM 5612 O O . SER C 1 238 ? 14.643 27.301 41.272 1.00 40.35 488 SER C O 1
ATOM 5615 N N . ALA C 1 239 ? 16.832 27.688 40.917 1.00 38.23 489 ALA C N 1
ATOM 5616 C CA . ALA C 1 239 ? 16.873 28.854 41.803 1.00 36.69 489 ALA C CA 1
ATOM 5617 C C . ALA C 1 239 ? 15.947 29.959 41.301 1.00 38.04 489 ALA C C 1
ATOM 5618 O O . ALA C 1 239 ? 15.190 30.532 42.083 1.00 42.08 489 ALA C O 1
ATOM 5620 N N . VAL C 1 240 ? 15.999 30.235 39.998 1.00 36.73 490 VAL C N 1
ATOM 5621 C CA . VAL C 1 240 ? 15.107 31.209 39.358 1.00 38.10 490 VAL C CA 1
ATOM 5622 C C . VAL C 1 240 ? 13.632 30.782 39.461 1.00 43.04 490 VAL C C 1
ATOM 5623 O O . VAL C 1 240 ? 12.772 31.589 39.813 1.00 48.03 490 VAL C O 1
ATOM 5627 N N . ARG C 1 241 ? 13.348 29.514 39.169 1.00 46.63 491 ARG C N 1
ATOM 5628 C CA . ARG C 1 241 ? 11.978 28.983 39.257 1.00 47.03 491 ARG C CA 1
ATOM 5629 C C . ARG C 1 241 ? 11.387 29.067 40.666 1.00 45.54 491 ARG C C 1
ATOM 5630 O O . ARG C 1 241 ? 10.231 29.456 40.836 1.00 52.11 491 ARG C O 1
ATOM 5638 N N . LEU C 1 242 ? 12.180 28.700 41.665 1.00 42.86 492 LEU C N 1
ATOM 5639 C CA . LEU C 1 242 ? 11.728 28.737 43.052 1.00 48.64 492 LEU C CA 1
ATOM 5640 C C . LEU C 1 242 ? 11.577 30.160 43.579 1.00 52.79 492 LEU C C 1
ATOM 5641 O O . LEU C 1 242 ? 10.656 30.441 44.336 1.00 60.05 492 LEU C O 1
ATOM 5646 N N . CYS C 1 243 ? 12.476 31.052 43.169 1.00 52.36 493 CYS C N 1
ATOM 5647 C CA . CYS C 1 243 ? 12.417 32.460 43.565 1.00 54.80 493 CYS C CA 1
ATOM 5648 C C . CYS C 1 243 ? 11.176 33.162 43.016 1.00 55.94 493 CYS C C 1
ATOM 5649 O O . CYS C 1 243 ? 10.459 33.825 43.760 1.00 65.43 493 CYS C O 1
ATOM 5652 N N . GLU C 1 244 ? 10.930 33.005 41.717 1.00 56.14 494 GLU C N 1
ATOM 5653 C CA . GLU C 1 244 ? 9.798 33.643 41.046 1.00 52.72 494 GLU C CA 1
ATOM 5654 C C . GLU C 1 244 ? 8.439 33.051 41.432 1.00 62.88 494 GLU C C 1
ATOM 5655 O O . GLU C 1 244 ? 7.443 33.777 41.480 1.00 67.31 494 GLU C O 1
ATOM 5661 N N . GLU C 1 245 ? 8.401 31.743 41.699 1.00 64.11 495 GLU C N 1
ATOM 5662 C CA . GLU C 1 245 ? 7.162 31.064 42.090 1.00 63.75 495 GLU C CA 1
ATOM 5663 C C . GLU C 1 245 ? 6.803 31.351 43.545 1.00 71.04 495 GLU C C 1
ATOM 5664 O O . GLU C 1 245 ? 5.763 31.953 43.820 1.00 76.96 495 GLU C O 1
ATOM 5666 N N . SER C 1 246 ? 7.677 30.935 44.464 1.00 72.22 496 SER C N 1
ATOM 5667 C CA . SER C 1 246 ? 7.474 31.117 45.911 1.00 72.44 496 SER C CA 1
ATOM 5668 C C . SER C 1 246 ? 7.170 32.555 46.323 1.00 77.45 496 SER C C 1
ATOM 5669 O O . SER C 1 246 ? 6.608 32.783 47.399 1.00 83.90 496 SER C O 1
ATOM 5672 N N . ASN C 1 247 ? 7.551 33.509 45.469 1.00 75.02 497 ASN C N 1
ATOM 5673 C CA . ASN C 1 247 ? 7.312 34.945 45.677 1.00 75.19 497 ASN C CA 1
ATOM 5674 C C . ASN C 1 247 ? 8.000 35.490 46.942 1.00 78.44 497 ASN C C 1
ATOM 5675 O O . ASN C 1 247 ? 8.751 34.764 47.602 1.00 83.12 497 ASN C O 1
ATOM 5680 N N . VAL C 1 248 ? 7.752 36.763 47.261 1.00 86.90 498 VAL C N 1
ATOM 5681 C CA . VAL C 1 248 ? 8.351 37.450 48.423 1.00 95.63 498 VAL C CA 1
ATOM 5682 C C . VAL C 1 248 ? 9.886 37.406 48.455 1.00 98.36 498 VAL C C 1
ATOM 5683 O O . VAL C 1 248 ? 10.551 37.424 47.412 1.00 90.38 498 VAL C O 1
ATOM 5685 N N . ASP C 1 253 ? 14.415 40.237 50.884 1.00 82.87 503 ASP C N 1
ATOM 5686 C CA . ASP C 1 253 ? 15.055 38.957 51.163 1.00 90.04 503 ASP C CA 1
ATOM 5687 C C . ASP C 1 253 ? 14.982 38.632 52.651 1.00 93.24 503 ASP C C 1
ATOM 5688 O O . ASP C 1 253 ? 15.485 39.393 53.483 1.00 93.62 503 ASP C O 1
ATOM 5690 N N . ARG C 1 254 ? 14.359 37.501 52.979 1.00 93.15 504 ARG C N 1
ATOM 5691 C CA . ARG C 1 254 ? 14.142 37.107 54.375 1.00 94.00 504 ARG C CA 1
ATOM 5692 C C . ARG C 1 254 ? 14.635 35.689 54.667 1.00 85.91 504 ARG C C 1
ATOM 5693 O O . ARG C 1 254 ? 15.266 35.057 53.819 1.00 81.77 504 ARG C O 1
ATOM 5695 N N . ALA C 1 255 ? 14.333 35.203 55.873 1.00 86.98 505 ALA C N 1
ATOM 5696 C CA . ALA C 1 255 ? 14.718 33.859 56.326 1.00 82.50 505 ALA C CA 1
ATOM 5697 C C . ALA C 1 255 ? 14.190 32.726 55.436 1.00 81.99 505 ALA C C 1
ATOM 5698 O O . ALA C 1 255 ? 14.631 31.582 55.560 1.00 84.11 505 ALA C O 1
ATOM 5700 N N . LYS C 1 256 ? 13.251 33.050 54.546 1.00 77.63 506 LYS C N 1
ATOM 5701 C CA . LYS C 1 256 ? 12.750 32.101 53.549 1.00 73.51 506 LYS C CA 1
ATOM 5702 C C . LYS C 1 256 ? 13.780 31.854 52.440 1.00 75.35 506 LYS C C 1
ATOM 5703 O O . LYS C 1 256 ? 13.743 30.821 51.761 1.00 65.20 506 LYS C O 1
ATOM 5705 N N . LEU C 1 257 ? 14.695 32.809 52.273 1.00 79.47 507 LEU C N 1
ATOM 5706 C CA . LEU C 1 257 ? 15.750 32.730 51.265 1.00 69.17 507 LEU C CA 1
ATOM 5707 C C . LEU C 1 257 ? 16.857 31.755 51.673 1.00 71.79 507 LEU C C 1
ATOM 5708 O O . LEU C 1 257 ? 17.758 31.476 50.884 1.00 75.83 507 LEU C O 1
ATOM 5713 N N . THR C 1 258 ? 16.788 31.246 52.903 1.00 70.66 508 THR C N 1
ATOM 5714 C CA . THR C 1 258 ? 17.699 30.195 53.363 1.00 74.34 508 THR C CA 1
ATOM 5715 C C . THR C 1 258 ? 17.062 28.811 53.210 1.00 75.42 508 THR C C 1
ATOM 5716 O O . THR C 1 258 ? 17.765 27.812 53.018 1.00 74.40 508 THR C O 1
ATOM 5720 N N . GLN C 1 259 ? 15.734 28.763 53.308 1.00 70.62 509 GLN C N 1
ATOM 5721 C CA . GLN C 1 259 ? 14.980 27.530 53.110 1.00 67.95 509 GLN C CA 1
ATOM 5722 C C . GLN C 1 259 ? 15.068 27.093 51.650 1.00 68.17 509 GLN C C 1
ATOM 5723 O O . GLN C 1 259 ? 15.302 25.917 51.361 1.00 68.88 509 GLN C O 1
ATOM 5725 N N . ILE C 1 260 ? 14.892 28.051 50.741 1.00 61.09 510 ILE C N 1
ATOM 5726 C CA . ILE C 1 260 ? 14.988 27.808 49.299 1.00 59.84 510 ILE C CA 1
ATOM 5727 C C . ILE C 1 260 ? 16.417 27.429 48.905 1.00 62.27 510 ILE C C 1
ATOM 5728 O O . ILE C 1 260 ? 16.629 26.639 47.980 1.00 58.75 510 ILE C O 1
ATOM 5733 N N . LYS C 1 261 ? 17.385 27.996 49.625 1.00 64.91 511 LYS C N 1
ATOM 5734 C CA . LYS C 1 261 ? 18.796 27.694 49.416 1.00 61.93 511 LYS C CA 1
ATOM 5735 C C . LYS C 1 261 ? 19.085 26.245 49.783 1.00 59.45 511 LYS C C 1
ATOM 5736 O O . LYS C 1 261 ? 19.876 25.577 49.117 1.00 58.18 511 LYS C O 1
ATOM 5742 N N . GLU C 1 262 ? 18.435 25.768 50.842 1.00 58.35 512 GLU C N 1
ATOM 5743 C CA . GLU C 1 262 ? 18.584 24.386 51.273 1.00 57.70 512 GLU C CA 1
ATOM 5744 C C . GLU C 1 262 ? 18.015 23.444 50.219 1.00 57.95 512 GLU C C 1
ATOM 5745 O O . GLU C 1 262 ? 18.587 22.390 49.956 1.00 56.04 512 GLU C O 1
ATOM 5751 N N . ILE C 1 263 ? 16.899 23.839 49.610 1.00 58.14 513 ILE C N 1
ATOM 5752 C CA . ILE C 1 263 ? 16.278 23.045 48.554 1.00 54.73 513 ILE C CA 1
ATOM 5753 C C . ILE C 1 263 ? 17.226 22.931 47.356 1.00 56.57 513 ILE C C 1
ATOM 5754 O O . ILE C 1 263 ? 17.464 21.838 46.844 1.00 56.09 513 ILE C O 1
ATOM 5759 N N . CYS C 1 264 ? 17.783 24.064 46.938 1.00 55.71 514 CYS C N 1
ATOM 5760 C CA . CYS C 1 264 ? 18.711 24.104 45.814 1.00 53.27 514 CYS C CA 1
ATOM 5761 C C . CYS C 1 264 ? 20.021 23.364 46.068 1.00 57.24 514 CYS C C 1
ATOM 5762 O O . CYS C 1 264 ? 20.453 22.564 45.238 1.00 57.41 514 CYS C O 1
ATOM 5765 N N . TYR C 1 265 ? 20.643 23.634 47.213 1.00 57.70 515 TYR C N 1
ATOM 5766 C CA . TYR C 1 265 ? 21.951 23.067 47.535 1.00 56.04 515 TYR C CA 1
ATOM 5767 C C . TYR C 1 265 ? 21.880 21.576 47.839 1.00 60.20 515 TYR C C 1
ATOM 5768 O O . TYR C 1 265 ? 22.850 20.848 47.612 1.00 68.55 515 TYR C O 1
ATOM 5777 N N . THR C 1 266 ? 20.729 21.126 48.334 1.00 58.58 516 THR C N 1
ATOM 5778 C CA . THR C 1 266 ? 20.537 19.721 48.677 1.00 51.56 516 THR C CA 1
ATOM 5779 C C . THR C 1 266 ? 20.048 18.908 47.483 1.00 50.94 516 THR C C 1
ATOM 5780 O O . THR C 1 266 ? 20.736 17.983 47.056 1.00 54.12 516 THR C O 1
ATOM 5784 N N . LYS C 1 267 ? 18.870 19.242 46.952 1.00 54.39 517 LYS C N 1
ATOM 5785 C CA . LYS C 1 267 ? 18.328 18.534 45.780 1.00 52.47 517 LYS C CA 1
ATOM 5786 C C . LYS C 1 267 ? 19.289 18.625 44.597 1.00 50.01 517 LYS C C 1
ATOM 5787 O O . LYS C 1 267 ? 19.564 17.622 43.935 1.00 48.85 517 LYS C O 1
ATOM 5793 N N . GLY C 1 268 ? 19.804 19.829 44.356 1.00 48.73 518 GLY C N 1
ATOM 5794 C CA . GLY C 1 268 ? 20.822 20.053 43.337 1.00 50.17 518 GLY C CA 1
ATOM 5795 C C . GLY C 1 268 ? 21.966 19.062 43.429 1.00 49.80 518 GLY C C 1
ATOM 5796 O O . GLY C 1 268 ? 22.348 18.455 42.427 1.00 42.23 518 GLY C O 1
ATOM 5797 N N . PHE C 1 269 ? 22.500 18.886 44.637 1.00 46.73 519 PHE C N 1
ATOM 5798 C CA . PHE C 1 269 ? 23.616 17.969 44.855 1.00 46.96 519 PHE C CA 1
ATOM 5799 C C . PHE C 1 269 ? 23.210 16.513 44.617 1.00 46.73 519 PHE C C 1
ATOM 5800 O O . PHE C 1 269 ? 23.717 15.859 43.699 1.00 44.18 519 PHE C O 1
ATOM 5808 N N . TYR C 1 270 ? 22.283 16.023 45.432 1.00 44.00 520 TYR C N 1
ATOM 5809 C CA . TYR C 1 270 ? 21.921 14.610 45.427 1.00 44.37 520 TYR C CA 1
ATOM 5810 C C . TYR C 1 270 ? 21.125 14.138 44.211 1.00 48.68 520 TYR C C 1
ATOM 5811 O O . TYR C 1 270 ? 21.167 12.950 43.891 1.00 54.93 520 TYR C O 1
ATOM 5820 N N . THR C 1 271 ? 20.409 15.042 43.537 1.00 47.37 521 THR C N 1
ATOM 5821 C CA . THR C 1 271 ? 19.596 14.658 42.362 1.00 43.87 521 THR C CA 1
ATOM 5822 C C . THR C 1 271 ? 19.882 15.425 41.060 1.00 39.14 521 THR C C 1
ATOM 5823 O O . THR C 1 271 ? 19.384 15.048 40.000 1.00 40.03 521 THR C O 1
ATOM 5827 N N . GLY C 1 272 ? 20.672 16.493 41.138 1.00 38.93 522 GLY C N 1
ATOM 5828 C CA . GLY C 1 272 ? 20.940 17.338 39.970 1.00 33.49 522 GLY C CA 1
ATOM 5829 C C . GLY C 1 272 ? 21.787 16.695 38.884 1.00 30.18 522 GLY C C 1
ATOM 5830 O O . GLY C 1 272 ? 22.654 15.869 39.153 1.00 33.48 522 GLY C O 1
ATOM 5831 N N . ILE C 1 273 ? 21.530 17.086 37.646 1.00 30.16 523 ILE C N 1
ATOM 5832 C CA . ILE C 1 273 ? 22.215 16.511 36.499 1.00 29.09 523 ILE C CA 1
ATOM 5833 C C . ILE C 1 273 ? 22.751 17.634 35.624 1.00 27.76 523 ILE C C 1
ATOM 5834 O O . ILE C 1 273 ? 22.020 18.567 35.303 1.00 26.79 523 ILE C O 1
ATOM 5839 N N . MET C 1 274 ? 24.030 17.543 35.265 1.00 27.25 524 MET C N 1
ATOM 5840 C CA . MET C 1 274 ? 24.675 18.533 34.400 1.00 23.57 524 MET C CA 1
ATOM 5841 C C . MET C 1 274 ? 24.054 18.544 33.016 1.00 26.11 524 MET C C 1
ATOM 5842 O O . MET C 1 274 ? 23.835 17.497 32.412 1.00 29.53 524 MET C O 1
ATOM 5847 N N . LYS C 1 275 ? 23.790 19.746 32.517 1.00 31.99 525 LYS C N 1
ATOM 5848 C CA . LYS C 1 275 ? 23.234 19.925 31.179 1.00 27.69 525 LYS C CA 1
ATOM 5849 C C . LYS C 1 275 ? 24.245 20.575 30.250 1.00 25.24 525 LYS C C 1
ATOM 5850 O O . LYS C 1 275 ? 24.142 20.460 29.033 1.00 25.14 525 LYS C O 1
ATOM 5856 N N . MET C 1 276 ? 25.234 21.235 30.845 1.00 25.40 526 MET C N 1
ATOM 5857 C CA . MET C 1 276 ? 26.233 22.014 30.115 1.00 26.66 526 MET C CA 1
ATOM 5858 C C . MET C 1 276 ? 27.633 21.671 30.621 1.00 26.82 526 MET C C 1
ATOM 5859 O O . MET C 1 276 ? 27.782 21.099 31.704 1.00 23.16 526 MET C O 1
ATOM 5864 N N . GLY C 1 277 ? 28.645 22.018 29.826 1.00 22.95 527 GLY C N 1
ATOM 5865 C CA . GLY C 1 277 ? 30.039 21.805 30.183 1.00 20.47 527 GLY C CA 1
ATOM 5866 C C . GLY C 1 277 ? 30.557 20.425 29.827 1.00 25.42 527 GLY C C 1
ATOM 5867 O O . GLY C 1 277 ? 29.831 19.615 29.244 1.00 30.85 527 GLY C O 1
ATOM 5868 N N . PRO C 1 278 ? 31.820 20.138 30.190 1.00 24.35 528 PRO C N 1
ATOM 5869 C CA . PRO C 1 278 ? 32.466 18.856 29.900 1.00 26.20 528 PRO C CA 1
ATOM 5870 C C . PRO C 1 278 ? 31.780 17.655 30.551 1.00 28.63 528 PRO C C 1
ATOM 5871 O O . PRO C 1 278 ? 31.973 16.519 30.106 1.00 29.86 528 PRO C O 1
ATOM 5875 N N . PHE C 1 279 ? 31.000 17.892 31.597 1.00 24.30 529 PHE C N 1
ATOM 5876 C CA . PHE C 1 279 ? 30.406 16.792 32.347 1.00 24.12 529 PHE C CA 1
ATOM 5877 C C . PHE C 1 279 ? 28.900 16.686 32.146 1.00 30.06 529 PHE C C 1
ATOM 5878 O O . PHE C 1 279 ? 28.208 16.000 32.912 1.00 26.97 529 PHE C O 1
ATOM 5886 N N . ALA C 1 280 ? 28.410 17.347 31.094 1.00 26.86 530 ALA C N 1
ATOM 5887 C CA . ALA C 1 280 ? 27.032 17.173 30.641 1.00 28.49 530 ALA C CA 1
ATOM 5888 C C . ALA C 1 280 ? 26.658 15.698 30.667 1.00 25.93 530 ALA C C 1
ATOM 5889 O O . ALA C 1 280 ? 27.391 14.852 30.145 1.00 27.32 530 ALA C O 1
ATOM 5891 N N . GLY C 1 281 ? 25.528 15.406 31.305 1.00 26.42 531 GLY C N 1
ATOM 5892 C CA . GLY C 1 281 ? 24.976 14.065 31.355 1.00 25.51 531 GLY C CA 1
ATOM 5893 C C . GLY C 1 281 ? 25.207 13.388 32.686 1.00 27.60 531 GLY C C 1
ATOM 5894 O O . GLY C 1 281 ? 24.505 12.448 33.030 1.00 35.32 531 GLY C O 1
ATOM 5895 N N . GLN C 1 282 ? 26.204 13.853 33.428 1.00 30.65 532 GLN C N 1
ATOM 5896 C CA . GLN C 1 282 ? 26.541 13.252 34.707 1.00 31.96 532 GLN C CA 1
ATOM 5897 C C . GLN C 1 282 ? 25.810 13.970 35.814 1.00 35.62 532 GLN C C 1
ATOM 5898 O O . GLN C 1 282 ? 25.400 15.121 35.650 1.00 34.33 532 GLN C O 1
ATOM 5904 N N . SER C 1 283 ? 25.664 13.283 36.946 1.00 35.90 533 SER C N 1
ATOM 5905 C CA . SER C 1 283 ? 25.083 13.869 38.142 1.00 35.11 533 SER C CA 1
ATOM 5906 C C . SER C 1 283 ? 26.055 14.859 38.778 1.00 36.34 533 SER C C 1
ATOM 5907 O O . SER C 1 283 ? 27.273 14.723 38.652 1.00 36.51 533 SER C O 1
ATOM 5910 N N . VAL C 1 284 ? 25.505 15.848 39.469 1.00 33.61 534 VAL C N 1
ATOM 5911 C CA . VAL C 1 284 ? 26.302 16.791 40.233 1.00 40.86 534 VAL C CA 1
ATOM 5912 C C . VAL C 1 284 ? 27.153 16.040 41.268 1.00 42.76 534 VAL C C 1
ATOM 5913 O O . VAL C 1 284 ? 28.325 16.356 41.460 1.00 45.81 534 VAL C O 1
ATOM 5917 N N . LYS C 1 285 ? 26.565 15.037 41.916 1.00 39.15 535 LYS C N 1
ATOM 5918 C CA . LYS C 1 285 ? 27.275 14.252 42.929 1.00 47.17 535 LYS C CA 1
ATOM 5919 C C . LYS C 1 285 ? 28.500 13.513 42.366 1.00 49.32 535 LYS C C 1
ATOM 5920 O O . LYS C 1 285 ? 29.527 13.405 43.035 1.00 52.59 535 LYS C O 1
ATOM 5926 N N . ASP C 1 286 ? 28.380 13.004 41.142 1.00 48.58 536 ASP C N 1
ATOM 5927 C CA . ASP C 1 286 ? 29.448 12.227 40.517 1.00 47.90 536 ASP C CA 1
ATOM 5928 C C . ASP C 1 286 ? 30.557 13.090 39.896 1.00 46.89 536 ASP C C 1
ATOM 5929 O O . ASP C 1 286 ? 31.566 12.560 39.422 1.00 48.84 536 ASP C O 1
ATOM 5934 N N . CYS C 1 287 ? 30.375 14.409 39.897 1.00 42.14 537 CYS C N 1
ATOM 5935 C CA . CYS C 1 287 ? 31.301 15.291 39.189 1.00 43.99 537 CYS C CA 1
ATOM 5936 C C . CYS C 1 287 ? 31.541 16.629 39.889 1.00 44.61 537 CYS C C 1
ATOM 5937 O O . CYS C 1 287 ? 31.858 17.627 39.242 1.00 42.18 537 CYS C O 1
ATOM 5940 N N . LYS C 1 288 ? 31.384 16.653 41.209 1.00 44.77 538 LYS C N 1
ATOM 5941 C CA . LYS C 1 288 ? 31.842 17.798 41.987 1.00 45.69 538 LYS C CA 1
ATOM 5942 C C . LYS C 1 288 ? 33.362 17.720 42.099 1.00 44.09 538 LYS C C 1
ATOM 5943 O O . LYS C 1 288 ? 34.063 18.723 41.928 1.00 39.68 538 LYS C O 1
ATOM 5949 N N . GLN C 1 289 ? 33.846 16.510 42.376 1.00 38.36 539 GLN C N 1
ATOM 5950 C CA . GLN C 1 289 ? 35.263 16.222 42.521 1.00 41.63 539 GLN C CA 1
ATOM 5951 C C . GLN C 1 289 ? 36.025 16.407 41.201 1.00 39.62 539 GLN C C 1
ATOM 5952 O O . GLN C 1 289 ? 37.051 17.083 41.162 1.00 42.07 539 GLN C O 1
ATOM 5958 N N . SER C 1 290 ? 35.514 15.818 40.126 1.00 42.18 540 SER C N 1
ATOM 5959 C CA . SER C 1 290 ? 36.181 15.874 38.821 1.00 42.40 540 SER C CA 1
ATOM 5960 C C . SER C 1 290 ? 36.251 17.297 38.277 1.00 37.81 540 SER C C 1
ATOM 5961 O O . SER C 1 290 ? 37.235 17.674 37.649 1.00 34.42 540 SER C O 1
ATOM 5964 N N . CYS C 1 291 ? 35.208 18.082 38.535 1.00 37.41 541 CYS C N 1
ATOM 5965 C CA . CYS C 1 291 ? 35.194 19.484 38.137 1.00 37.20 541 CYS C CA 1
ATOM 5966 C C . CYS C 1 291 ? 36.207 20.300 38.923 1.00 37.12 541 CYS C C 1
ATOM 5967 O O . CYS C 1 291 ? 36.781 21.256 38.391 1.00 38.90 541 CYS C O 1
ATOM 5970 N N . ARG C 1 292 ? 36.436 19.920 40.179 1.00 36.78 542 ARG C N 1
ATOM 5971 C CA . ARG C 1 292 ? 37.513 20.517 40.960 1.00 34.15 542 ARG C CA 1
ATOM 5972 C C . ARG C 1 292 ? 38.862 20.167 40.335 1.00 35.51 542 ARG C C 1
ATOM 5973 O O . ARG C 1 292 ? 39.672 21.057 40.061 1.00 34.04 542 ARG C O 1
ATOM 5981 N N . ASP C 1 293 ? 39.076 18.869 40.105 1.00 34.57 543 ASP C N 1
ATOM 5982 C CA . ASP C 1 293 ? 40.293 18.343 39.476 1.00 35.30 543 ASP C CA 1
ATOM 5983 C C . ASP C 1 293 ? 40.611 19.008 38.128 1.00 36.14 543 ASP C C 1
ATOM 5984 O O . ASP C 1 293 ? 41.773 19.286 37.829 1.00 35.27 543 ASP C O 1
ATOM 5989 N N . LEU C 1 294 ? 39.573 19.269 37.335 1.00 28.76 544 LEU C N 1
ATOM 5990 C CA . LEU C 1 294 ? 39.717 19.903 36.030 1.00 30.49 544 LEU C CA 1
ATOM 5991 C C . LEU C 1 294 ? 40.188 21.370 36.101 1.00 36.21 544 LEU C C 1
ATOM 5992 O O . LEU C 1 294 ? 41.028 21.803 35.300 1.00 30.98 544 LEU C O 1
ATOM 5997 N N . LEU C 1 295 ? 39.642 22.131 37.048 1.00 34.54 545 LEU C N 1
ATOM 5998 C CA . LEU C 1 295 ? 40.067 23.520 37.241 1.00 31.39 545 LEU C CA 1
ATOM 5999 C C . LEU C 1 295 ? 41.504 23.630 37.765 1.00 31.34 545 LEU C C 1
ATOM 6000 O O . LEU C 1 295 ? 42.265 24.490 37.312 1.00 30.40 545 LEU C O 1
ATOM 6005 N N . VAL C 1 296 ? 41.863 22.755 38.706 1.00 30.54 546 VAL C N 1
ATOM 6006 C CA . VAL C 1 296 ? 43.221 22.684 39.250 1.00 29.83 546 VAL C CA 1
ATOM 6007 C C . VAL C 1 296 ? 44.243 22.295 38.180 1.00 30.96 546 VAL C C 1
ATOM 6008 O O . VAL C 1 296 ? 45.240 22.992 37.992 1.00 34.77 546 VAL C O 1
ATOM 6012 N N . GLN C 1 297 ? 43.983 21.194 37.479 1.00 31.53 547 GLN C N 1
ATOM 6013 C CA . GLN C 1 297 ? 44.945 20.624 36.530 1.00 36.16 547 GLN C CA 1
ATOM 6014 C C . GLN C 1 297 ? 45.171 21.506 35.305 1.00 34.96 547 GLN C C 1
ATOM 6015 O O . GLN C 1 297 ? 46.149 21.330 34.575 1.00 37.26 547 GLN C O 1
ATOM 6021 N N . ASN C 1 298 ? 44.261 22.447 35.087 1.00 26.35 548 ASN C N 1
ATOM 6022 C CA . ASN C 1 298 ? 44.390 23.408 34.009 1.00 31.90 548 ASN C CA 1
ATOM 6023 C C . ASN C 1 298 ? 44.730 24.795 34.532 1.00 35.31 548 ASN C C 1
ATOM 6024 O O . ASN C 1 298 ? 44.541 25.797 33.845 1.00 34.88 548 ASN C O 1
ATOM 6029 N N . ASN C 1 299 ? 45.248 24.822 35.760 1.00 38.77 549 ASN C N 1
ATOM 6030 C CA . ASN C 1 299 ? 45.609 26.042 36.479 1.00 36.33 549 ASN C CA 1
ATOM 6031 C C . ASN C 1 299 ? 44.614 27.191 36.311 1.00 39.53 549 ASN C C 1
ATOM 6032 O O . ASN C 1 299 ? 44.995 28.322 36.005 1.00 38.94 549 ASN C O 1
ATOM 6037 N N . GLN C 1 300 ? 43.337 26.890 36.524 1.00 37.34 550 GLN C N 1
ATOM 6038 C CA . GLN C 1 300 ? 42.280 27.890 36.417 1.00 34.53 550 GLN C CA 1
ATOM 6039 C C . GLN C 1 300 ? 41.759 28.318 37.789 1.00 31.67 550 GLN C C 1
ATOM 6040 O O . GLN C 1 300 ? 40.908 29.203 37.887 1.00 32.48 550 GLN C O 1
ATOM 6046 N N . CYS C 1 301 ? 42.266 27.682 38.842 1.00 31.81 551 CYS C N 1
ATOM 6047 C CA . CYS C 1 301 ? 41.892 28.035 40.205 1.00 38.25 551 CYS C CA 1
ATOM 6048 C C . CYS C 1 301 ? 43.044 27.837 41.184 1.00 43.16 551 CYS C C 1
ATOM 6049 O O . CYS C 1 301 ? 44.029 27.171 40.870 1.00 46.26 551 CYS C O 1
ATOM 6052 N N . ILE C 1 302 ? 42.917 28.433 42.366 1.00 41.80 552 ILE C N 1
ATOM 6053 C CA . ILE C 1 302 ? 43.870 28.219 43.448 1.00 42.64 552 ILE C CA 1
ATOM 6054 C C . ILE C 1 302 ? 43.120 27.613 44.617 1.00 42.33 552 ILE C C 1
ATOM 6055 O O . ILE C 1 302 ? 42.178 28.215 45.128 1.00 41.16 552 ILE C O 1
ATOM 6060 N N . VAL C 1 303 ? 43.538 26.413 45.012 1.00 43.07 553 VAL C N 1
ATOM 6061 C CA . VAL C 1 303 ? 42.946 25.688 46.140 1.00 45.12 553 VAL C CA 1
ATOM 6062 C C . VAL C 1 303 ? 43.630 26.085 47.451 1.00 46.09 553 VAL C C 1
ATOM 6063 O O . VAL C 1 303 ? 44.857 26.198 47.502 1.00 39.04 553 VAL C O 1
ATOM 6067 N N . TYR C 1 304 ? 42.827 26.306 48.496 1.00 46.75 554 TYR C N 1
ATOM 6068 C CA . TYR C 1 304 ? 43.338 26.694 49.818 1.00 52.82 554 TYR C CA 1
ATOM 6069 C C . TYR C 1 304 ? 42.328 26.396 50.933 1.00 53.01 554 TYR C C 1
ATOM 6070 O O . TYR C 1 304 ? 41.118 26.404 50.705 1.00 51.61 554 TYR C O 1
ATOM 6079 N N . SER C 1 305 ? 42.839 26.136 52.135 1.00 55.68 555 SER C N 1
ATOM 6080 C CA . SER C 1 305 ? 42.008 25.931 53.324 1.00 57.74 555 SER C CA 1
ATOM 6081 C C . SER C 1 305 ? 42.007 27.179 54.216 1.00 58.37 555 SER C C 1
ATOM 6082 O O . SER C 1 305 ? 42.912 28.013 54.120 1.00 55.41 555 SER C O 1
ATOM 6085 N N . GLU C 1 306 ? 40.992 27.305 55.074 1.00 56.14 556 GLU C N 1
ATOM 6086 C CA . GLU C 1 306 ? 40.883 28.463 55.976 1.00 62.25 556 GLU C CA 1
ATOM 6087 C C . GLU C 1 306 ? 40.956 28.092 57.464 1.00 63.32 556 GLU C C 1
ATOM 6088 O O . GLU C 1 306 ? 40.045 27.453 57.998 1.00 57.64 556 GLU C O 1
ATOM 6090 N N . PRO C 1 307 ? 42.056 28.493 58.110 1.00 65.22 557 PRO C N 1
ATOM 6091 C CA . PRO C 1 307 ? 42.285 28.309 59.558 1.00 60.79 557 PRO C CA 1
ATOM 6092 C C . PRO C 1 307 ? 41.716 27.011 60.141 1.00 58.98 557 PRO C C 1
ATOM 6094 N N . GLU D 1 10 ? 150.231 23.066 108.394 1.00 51.20 260 GLU D N 1
ATOM 6095 C CA . GLU D 1 10 ? 150.660 23.268 106.977 1.00 52.53 260 GLU D CA 1
ATOM 6096 C C . GLU D 1 10 ? 149.751 24.239 106.214 1.00 50.09 260 GLU D C 1
ATOM 6097 O O . GLU D 1 10 ? 148.622 23.903 105.847 1.00 52.80 260 GLU D O 1
ATOM 6099 N N . TYR D 1 11 ? 150.259 25.447 105.997 1.00 50.30 261 TYR D N 1
ATOM 6100 C CA . TYR D 1 11 ? 149.612 26.451 105.158 1.00 52.55 261 TYR D CA 1
ATOM 6101 C C . TYR D 1 11 ? 150.197 26.433 103.743 1.00 49.00 261 TYR D C 1
ATOM 6102 O O . TYR D 1 11 ? 151.364 26.080 103.548 1.00 49.81 261 TYR D O 1
ATOM 6111 N N . ILE D 1 12 ? 149.383 26.813 102.759 1.00 42.73 262 ILE D N 1
ATOM 6112 C CA . ILE D 1 12 ? 149.839 26.901 101.373 1.00 36.39 262 ILE D CA 1
ATOM 6113 C C . ILE D 1 12 ? 149.775 28.340 100.868 1.00 39.44 262 ILE D C 1
ATOM 6114 O O . ILE D 1 12 ? 148.690 28.905 100.710 1.00 39.69 262 ILE D O 1
ATOM 6119 N N . GLY D 1 13 ? 150.944 28.928 100.622 1.00 36.51 263 GLY D N 1
ATOM 6120 C CA . GLY D 1 13 ? 151.024 30.277 100.068 1.00 30.98 263 GLY D CA 1
ATOM 6121 C C . GLY D 1 13 ? 150.963 30.266 98.553 1.00 34.13 263 GLY D C 1
ATOM 6122 O O . GLY D 1 13 ? 151.943 29.931 97.895 1.00 38.00 263 GLY D O 1
ATOM 6123 N N . ILE D 1 14 ? 149.807 30.622 98.002 1.00 31.53 264 ILE D N 1
ATOM 6124 C CA . ILE D 1 14 ? 149.621 30.660 96.557 1.00 27.87 264 ILE D CA 1
ATOM 6125 C C . ILE D 1 14 ? 150.306 31.891 95.977 1.00 29.18 264 ILE D C 1
ATOM 6126 O O . ILE D 1 14 ? 150.110 33.004 96.462 1.00 27.80 264 ILE D O 1
ATOM 6131 N N . LYS D 1 15 ? 151.107 31.677 94.937 1.00 31.27 265 LYS D N 1
ATOM 6132 C CA . LYS D 1 15 ? 151.815 32.758 94.263 1.00 28.22 265 LYS D CA 1
ATOM 6133 C C . LYS D 1 15 ? 150.927 33.421 93.214 1.00 30.44 265 LYS D C 1
ATOM 6134 O O . LYS D 1 15 ? 150.638 32.848 92.166 1.00 30.31 265 LYS D O 1
ATOM 6140 N N . LEU D 1 16 ? 150.480 34.631 93.525 1.00 31.65 266 LEU D N 1
ATOM 6141 C CA . LEU D 1 16 ? 149.667 35.417 92.619 1.00 29.53 266 LEU D CA 1
ATOM 6142 C C . LEU D 1 16 ? 150.560 36.457 91.961 1.00 28.40 266 LEU D C 1
ATOM 6143 O O . LEU D 1 16 ? 150.884 37.473 92.564 1.00 31.22 266 LEU D O 1
ATOM 6148 N N . GLU D 1 17 ? 150.971 36.186 90.728 1.00 26.35 267 GLU D N 1
ATOM 6149 C CA . GLU D 1 17 ? 151.927 37.048 90.052 1.00 32.10 267 GLU D CA 1
ATOM 6150 C C . GLU D 1 17 ? 151.336 38.402 89.700 1.00 37.56 267 GLU D C 1
ATOM 6151 O O . GLU D 1 17 ? 150.296 38.486 89.043 1.00 39.01 267 GLU D O 1
ATOM 6157 N N . LEU D 1 18 ? 152.006 39.458 90.148 1.00 35.03 268 LEU D N 1
ATOM 6158 C CA . LEU D 1 18 ? 151.676 40.801 89.712 1.00 37.05 268 LEU D CA 1
ATOM 6159 C C . LEU D 1 18 ? 152.115 40.976 88.260 1.00 37.70 268 LEU D C 1
ATOM 6160 O O . LEU D 1 18 ? 153.304 40.904 87.934 1.00 36.78 268 LEU D O 1
ATOM 6165 N N . ILE D 1 19 ? 151.134 41.192 87.395 1.00 37.29 269 ILE D N 1
ATOM 6166 C CA . ILE D 1 19 ? 151.362 41.238 85.959 1.00 42.20 269 ILE D CA 1
ATOM 6167 C C . ILE D 1 19 ? 152.202 42.452 85.587 1.00 46.87 269 ILE D C 1
ATOM 6168 O O . ILE D 1 19 ? 151.850 43.592 85.910 1.00 36.30 269 ILE D O 1
ATOM 6173 N N . ASN D 1 20 ? 153.329 42.194 84.934 1.00 50.04 270 ASN D N 1
ATOM 6174 C CA . ASN D 1 20 ? 154.110 43.265 84.346 1.00 53.24 270 ASN D CA 1
ATOM 6175 C C . ASN D 1 20 ? 153.555 43.585 82.969 1.00 50.69 270 ASN D C 1
ATOM 6176 O O . ASN D 1 20 ? 153.574 42.743 82.071 1.00 50.62 270 ASN D O 1
ATOM 6181 N N . TYR D 1 21 ? 153.053 44.804 82.809 1.00 55.78 271 TYR D N 1
ATOM 6182 C CA . TYR D 1 21 ? 152.474 45.216 81.536 1.00 55.16 271 TYR D CA 1
ATOM 6183 C C . TYR D 1 21 ? 153.499 45.755 80.546 1.00 56.16 271 TYR D C 1
ATOM 6184 O O . TYR D 1 21 ? 153.248 45.760 79.346 1.00 68.00 271 TYR D O 1
ATOM 6193 N N . THR D 1 22 ? 154.645 46.204 81.049 1.00 57.16 272 THR D N 1
ATOM 6194 C CA . THR D 1 22 ? 155.767 46.600 80.195 1.00 60.64 272 THR D CA 1
ATOM 6195 C C . THR D 1 22 ? 156.250 45.398 79.386 1.00 63.14 272 THR D C 1
ATOM 6196 O O . THR D 1 22 ? 156.539 45.517 78.193 1.00 67.41 272 THR D O 1
ATOM 6200 N N . THR D 1 23 ? 156.314 44.241 80.041 1.00 64.46 273 THR D N 1
ATOM 6201 C CA . THR D 1 23 ? 156.852 43.024 79.432 1.00 63.29 273 THR D CA 1
ATOM 6202 C C . THR D 1 23 ? 155.892 42.401 78.423 1.00 63.22 273 THR D C 1
ATOM 6203 O O . THR D 1 23 ? 156.290 42.104 77.295 1.00 64.15 273 THR D O 1
ATOM 6207 N N . LEU D 1 24 ? 154.631 42.230 78.825 1.00 64.01 274 LEU D N 1
ATOM 6208 C CA . LEU D 1 24 ? 153.610 41.579 77.988 1.00 64.24 274 LEU D CA 1
ATOM 6209 C C . LEU D 1 24 ? 153.488 42.102 76.553 1.00 73.66 274 LEU D C 1
ATOM 6210 O O . LEU D 1 24 ? 153.007 41.383 75.671 1.00 77.97 274 LEU D O 1
ATOM 6215 N N . LEU D 1 25 ? 153.922 43.342 76.326 1.00 71.17 275 LEU D N 1
ATOM 6216 C CA . LEU D 1 25 ? 153.837 43.971 75.006 1.00 71.21 275 LEU D CA 1
ATOM 6217 C C . LEU D 1 25 ? 155.062 43.701 74.117 1.00 72.26 275 LEU D C 1
ATOM 6218 O O . LEU D 1 25 ? 156.120 43.272 74.586 1.00 67.58 275 LEU D O 1
ATOM 6223 N N . TYR D 1 58 ? 144.919 46.360 77.270 1.00 64.98 308 TYR D N 1
ATOM 6224 C CA . TYR D 1 58 ? 144.673 46.934 78.588 1.00 61.32 308 TYR D CA 1
ATOM 6225 C C . TYR D 1 58 ? 145.974 47.091 79.373 1.00 56.38 308 TYR D C 1
ATOM 6226 O O . TYR D 1 58 ? 146.959 46.395 79.107 1.00 56.76 308 TYR D O 1
ATOM 6235 N N . SER D 1 59 ? 145.969 48.021 80.325 1.00 51.93 309 SER D N 1
ATOM 6236 C CA . SER D 1 59 ? 147.055 48.173 81.290 1.00 56.86 309 SER D CA 1
ATOM 6237 C C . SER D 1 59 ? 146.533 48.700 82.618 1.00 56.42 309 SER D C 1
ATOM 6238 O O . SER D 1 59 ? 145.678 49.585 82.650 1.00 60.29 309 SER D O 1
ATOM 6241 N N . ASN D 1 60 ? 147.048 48.144 83.709 1.00 53.10 310 ASN D N 1
ATOM 6242 C CA . ASN D 1 60 ? 146.666 48.574 85.047 1.00 54.55 310 ASN D CA 1
ATOM 6243 C C . ASN D 1 60 ? 147.630 49.644 85.573 1.00 59.66 310 ASN D C 1
ATOM 6244 O O . ASN D 1 60 ? 148.855 49.457 85.534 1.00 55.35 310 ASN D O 1
ATOM 6249 N N . PRO D 1 61 ? 147.079 50.777 86.047 1.00 55.88 311 PRO D N 1
ATOM 6250 C CA . PRO D 1 61 ? 147.899 51.855 86.602 1.00 53.80 311 PRO D CA 1
ATOM 6251 C C . PRO D 1 61 ? 148.468 51.540 87.987 1.00 56.17 311 PRO D C 1
ATOM 6252 O O . PRO D 1 61 ? 149.520 52.071 88.347 1.00 57.05 311 PRO D O 1
ATOM 6256 N N . LYS D 1 62 ? 147.778 50.699 88.756 1.00 48.76 312 LYS D N 1
ATOM 6257 C CA . LYS D 1 62 ? 148.249 50.326 90.091 1.00 44.43 312 LYS D CA 1
ATOM 6258 C C . LYS D 1 62 ? 149.431 49.366 90.006 1.00 45.64 312 LYS D C 1
ATOM 6259 O O . LYS D 1 62 ? 150.327 49.409 90.848 1.00 48.88 312 LYS D O 1
ATOM 6265 N N . ASN D 1 63 ? 149.428 48.509 88.986 1.00 48.70 313 ASN D N 1
ATOM 6266 C CA . ASN D 1 63 ? 150.554 47.612 88.714 1.00 47.95 313 ASN D CA 1
ATOM 6267 C C . ASN D 1 63 ? 151.828 48.398 88.430 1.00 51.11 313 ASN D C 1
ATOM 6268 O O . ASN D 1 63 ? 152.879 48.119 89.018 1.00 50.35 313 ASN D O 1
ATOM 6273 N N . LYS D 1 64 ? 151.719 49.382 87.534 1.00 47.88 314 LYS D N 1
ATOM 6274 C CA . LYS D 1 64 ? 152.839 50.258 87.195 1.00 49.16 314 LYS D CA 1
ATOM 6275 C C . LYS D 1 64 ? 153.332 50.971 88.446 1.00 50.77 314 LYS D C 1
ATOM 6276 O O . LYS D 1 64 ? 154.535 51.037 88.690 1.00 48.74 314 LYS D O 1
ATOM 6278 N N . ALA D 1 65 ? 152.392 51.469 89.248 1.00 46.74 315 ALA D N 1
ATOM 6279 C CA . ALA D 1 65 ? 152.710 52.089 90.529 1.00 44.50 315 ALA D CA 1
ATOM 6280 C C . ALA D 1 65 ? 153.567 51.185 91.418 1.00 49.54 315 ALA D C 1
ATOM 6281 O O . ALA D 1 65 ? 154.587 51.637 91.932 1.00 50.11 315 ALA D O 1
ATOM 6283 N N . ILE D 1 66 ? 153.167 49.919 91.584 1.00 47.81 316 ILE D N 1
ATOM 6284 C CA . ILE D 1 66 ? 153.928 48.977 92.415 1.00 44.20 316 ILE D CA 1
ATOM 6285 C C . ILE D 1 66 ? 155.345 48.783 91.871 1.00 45.33 316 ILE D C 1
ATOM 6286 O O . ILE D 1 66 ? 156.316 48.973 92.598 1.00 48.92 316 ILE D O 1
ATOM 6291 N N . PHE D 1 67 ? 155.460 48.425 90.595 1.00 42.88 317 PHE D N 1
ATOM 6292 C CA . PHE D 1 67 ? 156.768 48.271 89.958 1.00 46.44 317 PHE D CA 1
ATOM 6293 C C . PHE D 1 67 ? 157.642 49.533 90.055 1.00 49.67 317 PHE D C 1
ATOM 6294 O O . PHE D 1 67 ? 158.865 49.433 90.194 1.00 48.43 317 PHE D O 1
ATOM 6302 N N . ASP D 1 68 ? 157.003 50.705 89.992 1.00 48.74 318 ASP D N 1
ATOM 6303 C CA . ASP D 1 68 ? 157.686 51.997 90.139 1.00 53.21 318 ASP D CA 1
ATOM 6304 C C . ASP D 1 68 ? 158.074 52.266 91.593 1.00 54.66 318 ASP D C 1
ATOM 6305 O O . ASP D 1 68 ? 159.140 52.823 91.863 1.00 58.57 318 ASP D O 1
ATOM 6310 N N . GLN D 1 69 ? 157.200 51.867 92.515 1.00 52.96 319 GLN D N 1
ATOM 6311 C CA . GLN D 1 69 ? 157.458 51.955 93.949 1.00 50.65 319 GLN D CA 1
ATOM 6312 C C . GLN D 1 69 ? 158.591 51.025 94.356 1.00 48.93 319 GLN D C 1
ATOM 6313 O O . GLN D 1 69 ? 159.336 51.327 95.285 1.00 54.09 319 GLN D O 1
ATOM 6319 N N . LEU D 1 70 ? 158.709 49.895 93.660 1.00 50.00 320 LEU D N 1
ATOM 6320 C CA . LEU D 1 70 ? 159.777 48.930 93.903 1.00 49.32 320 LEU D CA 1
ATOM 6321 C C . LEU D 1 70 ? 161.110 49.402 93.348 1.00 50.57 320 LEU D C 1
ATOM 6322 O O . LEU D 1 70 ? 162.152 49.148 93.952 1.00 50.37 320 LEU D O 1
ATOM 6327 N N . TRP D 1 71 ? 161.077 50.079 92.200 1.00 54.15 321 TRP D N 1
ATOM 6328 C CA . TRP D 1 71 ? 162.304 50.594 91.580 1.00 58.53 321 TRP D CA 1
ATOM 6329 C C . TRP D 1 71 ? 162.856 51.803 92.341 1.00 52.80 321 TRP D C 1
ATOM 6330 O O . TRP D 1 71 ? 164.016 52.182 92.168 1.00 48.61 321 TRP D O 1
ATOM 6341 N N . GLU D 1 72 ? 162.007 52.388 93.184 1.00 46.72 322 GLU D N 1
ATOM 6342 C CA . GLU D 1 72 ? 162.406 53.355 94.204 1.00 47.77 322 GLU D CA 1
ATOM 6343 C C . GLU D 1 72 ? 163.410 52.730 95.205 1.00 50.41 322 GLU D C 1
ATOM 6344 O O . GLU D 1 72 ? 164.099 53.451 95.931 1.00 43.33 322 GLU D O 1
ATOM 6350 N N . ASN D 1 73 ? 163.486 51.396 95.225 1.00 50.12 323 ASN D N 1
ATOM 6351 C CA . ASN D 1 73 ? 164.418 50.649 96.080 1.00 46.84 323 ASN D CA 1
ATOM 6352 C C . ASN D 1 73 ? 165.328 49.688 95.288 1.00 52.42 323 ASN D C 1
ATOM 6353 O O . ASN D 1 73 ? 165.623 48.578 95.741 1.00 45.79 323 ASN D O 1
ATOM 6358 N N . GLN D 1 74 ? 165.770 50.145 94.113 1.00 53.30 324 GLN D N 1
ATOM 6359 C CA . GLN D 1 74 ? 166.634 49.392 93.174 1.00 56.61 324 GLN D CA 1
ATOM 6360 C C . GLN D 1 74 ? 166.213 47.951 92.897 1.00 60.70 324 GLN D C 1
ATOM 6361 O O . GLN D 1 74 ? 167.009 47.019 93.067 1.00 68.57 324 GLN D O 1
ATOM 6367 N N . VAL D 1 75 ? 164.970 47.770 92.466 1.00 58.64 325 VAL D N 1
ATOM 6368 C CA . VAL D 1 75 ? 164.487 46.459 92.055 1.00 61.63 325 VAL D CA 1
ATOM 6369 C C . VAL D 1 75 ? 164.394 46.427 90.534 1.00 62.01 325 VAL D C 1
ATOM 6370 O O . VAL D 1 75 ? 163.631 47.186 89.939 1.00 59.71 325 VAL D O 1
ATOM 6374 N N . ASP D 1 76 ? 165.184 45.548 89.920 1.00 70.82 326 ASP D N 1
ATOM 6375 C CA . ASP D 1 76 ? 165.287 45.454 88.462 1.00 73.26 326 ASP D CA 1
ATOM 6376 C C . ASP D 1 76 ? 164.824 44.098 87.943 1.00 71.66 326 ASP D C 1
ATOM 6377 O O . ASP D 1 76 ? 165.088 43.063 88.567 1.00 70.19 326 ASP D O 1
ATOM 6379 N N . ASN D 1 77 ? 164.153 44.126 86.788 1.00 67.92 327 ASN D N 1
ATOM 6380 C CA . ASN D 1 77 ? 163.615 42.940 86.091 1.00 75.23 327 ASN D CA 1
ATOM 6381 C C . ASN D 1 77 ? 163.154 41.757 86.970 1.00 74.35 327 ASN D C 1
ATOM 6382 O O . ASN D 1 77 ? 163.375 40.576 86.636 1.00 68.53 327 ASN D O 1
ATOM 6387 N N . ALA D 1 78 ? 162.483 42.090 88.074 1.00 64.68 328 ALA D N 1
ATOM 6388 C CA . ALA D 1 78 ? 162.050 41.095 89.047 1.00 60.71 328 ALA D CA 1
ATOM 6389 C C . ALA D 1 78 ? 160.568 40.745 88.897 1.00 55.38 328 ALA D C 1
ATOM 6390 O O . ALA D 1 78 ? 159.737 41.617 88.633 1.00 50.34 328 ALA D O 1
ATOM 6392 N N . LYS D 1 79 ? 160.251 39.461 89.056 1.00 53.05 329 LYS D N 1
ATOM 6393 C CA . LYS D 1 79 ? 158.864 38.995 89.087 1.00 44.04 329 LYS D CA 1
ATOM 6394 C C . LYS D 1 79 ? 158.292 39.172 90.489 1.00 41.54 329 LYS D C 1
ATOM 6395 O O . LYS D 1 79 ? 158.940 38.829 91.479 1.00 46.44 329 LYS D O 1
ATOM 6401 N N . VAL D 1 80 ? 157.081 39.714 90.571 1.00 37.52 330 VAL D N 1
ATOM 6402 C CA . VAL D 1 80 ? 156.469 40.023 91.859 1.00 32.06 330 VAL D CA 1
ATOM 6403 C C . VAL D 1 80 ? 155.248 39.150 92.121 1.00 35.51 330 VAL D C 1
ATOM 6404 O O . VAL D 1 80 ? 154.318 39.100 91.315 1.00 39.88 330 VAL D O 1
ATOM 6408 N N . TYR D 1 81 ? 155.252 38.477 93.262 1.00 30.65 331 TYR D N 1
ATOM 6409 C CA . TYR D 1 81 ? 154.170 37.581 93.617 1.00 31.53 331 TYR D CA 1
ATOM 6410 C C . TYR D 1 81 ? 153.526 37.972 94.934 1.00 30.77 331 TYR D C 1
ATOM 6411 O O . TYR D 1 81 ? 154.195 38.049 95.963 1.00 30.85 331 TYR D O 1
ATOM 6420 N N . LEU D 1 82 ? 152.223 38.216 94.901 1.00 29.46 332 LEU D N 1
ATOM 6421 C CA . LEU D 1 82 ? 151.447 38.317 96.129 1.00 27.88 332 LEU D CA 1
ATOM 6422 C C . LEU D 1 82 ? 151.221 36.902 96.622 1.00 28.08 332 LEU D C 1
ATOM 6423 O O . LEU D 1 82 ? 150.762 36.049 95.867 1.00 30.86 332 LEU D O 1
ATOM 6428 N N . LEU D 1 83 ? 151.569 36.648 97.877 1.00 30.46 333 LEU D N 1
ATOM 6429 C CA . LEU D 1 83 ? 151.465 35.308 98.434 1.00 30.47 333 LEU D CA 1
ATOM 6430 C C . LEU D 1 83 ? 150.234 35.210 99.322 1.00 32.12 333 LEU D C 1
ATOM 6431 O O . LEU D 1 83 ? 150.170 35.853 100.365 1.00 37.37 333 LEU D O 1
ATOM 6436 N N . ALA D 1 84 ? 149.257 34.415 98.895 1.00 26.20 334 ALA D N 1
ATOM 6437 C CA . ALA D 1 84 ? 147.967 34.338 99.574 1.00 29.76 334 ALA D CA 1
ATOM 6438 C C . ALA D 1 84 ? 147.721 32.963 100.161 1.00 33.11 334 ALA D C 1
ATOM 6439 O O . ALA D 1 84 ? 147.757 31.964 99.447 1.00 35.17 334 ALA D O 1
ATOM 6441 N N . ALA D 1 85 ? 147.451 32.920 101.462 1.00 36.77 335 ALA D N 1
ATOM 6442 C CA . ALA D 1 85 ? 147.272 31.657 102.169 1.00 36.45 335 ALA D CA 1
ATOM 6443 C C . ALA D 1 85 ? 145.911 31.038 101.890 1.00 40.30 335 ALA D C 1
ATOM 6444 O O . ALA D 1 85 ? 144.906 31.748 101.801 1.00 42.87 335 ALA D O 1
ATOM 6446 N N . THR D 1 86 ? 145.891 29.713 101.744 1.00 36.41 336 THR D N 1
ATOM 6447 C CA . THR D 1 86 ? 144.646 28.948 101.642 1.00 34.91 336 THR D CA 1
ATOM 6448 C C . THR D 1 86 ? 144.780 27.571 102.294 1.00 33.90 336 THR D C 1
ATOM 6449 O O . THR D 1 86 ? 145.875 27.021 102.387 1.00 33.90 336 THR D O 1
ATOM 6453 N N . LEU D 1 87 ? 143.654 27.036 102.753 1.00 31.75 337 LEU D N 1
ATOM 6454 C CA . LEU D 1 87 ? 143.598 25.685 103.283 1.00 37.93 337 LEU D CA 1
ATOM 6455 C C . LEU D 1 87 ? 142.873 24.771 102.305 1.00 41.98 337 LEU D C 1
ATOM 6456 O O . LEU D 1 87 ? 142.829 23.556 102.498 1.00 38.39 337 LEU D O 1
ATOM 6461 N N . ARG D 1 88 ? 142.304 25.367 101.260 1.00 36.00 338 ARG D N 1
ATOM 6462 C CA . ARG D 1 88 ? 141.583 24.624 100.235 1.00 38.00 338 ARG D CA 1
ATOM 6463 C C . ARG D 1 88 ? 142.210 24.845 98.854 1.00 35.41 338 ARG D C 1
ATOM 6464 O O . ARG D 1 88 ? 141.685 25.625 98.064 1.00 38.73 338 ARG D O 1
ATOM 6472 N N . PRO D 1 89 ? 143.330 24.158 98.552 1.00 33.44 339 PRO D N 1
ATOM 6473 C CA . PRO D 1 89 ? 143.958 24.372 97.250 1.00 24.78 339 PRO D CA 1
ATOM 6474 C C . PRO D 1 89 ? 143.119 23.819 96.107 1.00 30.82 339 PRO D C 1
ATOM 6475 O O . PRO D 1 89 ? 143.309 24.221 94.960 1.00 33.87 339 PRO D O 1
ATOM 6479 N N . GLU D 1 90 ? 142.192 22.915 96.420 1.00 32.81 340 GLU D N 1
ATOM 6480 C CA . GLU D 1 90 ? 141.285 22.333 95.417 1.00 33.70 340 GLU D CA 1
ATOM 6481 C C . GLU D 1 90 ? 140.253 23.334 94.889 1.00 37.33 340 GLU D C 1
ATOM 6482 O O . GLU D 1 90 ? 139.513 23.028 93.950 1.00 32.50 340 GLU D O 1
ATOM 6488 N N . THR D 1 91 ? 140.202 24.518 95.503 1.00 29.13 341 THR D N 1
ATOM 6489 C CA . THR D 1 91 ? 139.299 25.580 95.071 1.00 28.77 341 THR D CA 1
ATOM 6490 C C . THR D 1 91 ? 140.004 26.618 94.203 1.00 28.43 341 THR D C 1
ATOM 6491 O O . THR D 1 91 ? 139.367 27.526 93.682 1.00 26.30 341 THR D O 1
ATOM 6495 N N . MET D 1 92 ? 141.314 26.467 94.030 1.00 29.38 342 MET D N 1
ATOM 6496 C CA . MET D 1 92 ? 142.113 27.476 93.336 1.00 27.38 342 MET D CA 1
ATOM 6497 C C . MET D 1 92 ? 141.655 27.731 91.915 1.00 27.04 342 MET D C 1
ATOM 6498 O O . MET D 1 92 ? 141.836 28.825 91.394 1.00 35.38 342 MET D O 1
ATOM 6503 N N . VAL D 1 93 ? 141.036 26.726 91.306 1.00 30.03 343 VAL D N 1
ATOM 6504 C CA . VAL D 1 93 ? 140.488 26.857 89.956 1.00 31.38 343 VAL D CA 1
ATOM 6505 C C . VAL D 1 93 ? 139.297 27.828 89.921 1.00 25.37 343 VAL D C 1
ATOM 6506 O O . VAL D 1 93 ? 138.904 28.288 88.856 1.00 29.78 343 VAL D O 1
ATOM 6510 N N . GLY D 1 94 ? 138.749 28.159 91.088 1.00 23.99 344 GLY D N 1
ATOM 6511 C CA . GLY D 1 94 ? 137.584 29.043 91.163 1.00 23.10 344 GLY D CA 1
ATOM 6512 C C . GLY D 1 94 ? 137.875 30.449 91.662 1.00 28.98 344 GLY D C 1
ATOM 6513 O O . GLY D 1 94 ? 136.999 31.116 92.216 1.00 30.39 344 GLY D O 1
ATOM 6514 N N . GLN D 1 95 ? 139.104 30.911 91.469 1.00 30.36 345 GLN D N 1
ATOM 6515 C CA . GLN D 1 95 ? 139.488 32.241 91.921 1.00 32.45 345 GLN D CA 1
ATOM 6516 C C . GLN D 1 95 ? 138.865 33.320 91.055 1.00 29.93 345 GLN D C 1
ATOM 6517 O O . GLN D 1 95 ? 139.039 33.317 89.840 1.00 32.97 345 GLN D O 1
ATOM 6523 N N . THR D 1 96 ? 138.133 34.231 91.690 1.00 28.08 346 THR D N 1
ATOM 6524 C CA . THR D 1 96 ? 137.558 35.389 91.002 1.00 32.14 346 THR D CA 1
ATOM 6525 C C . THR D 1 96 ? 138.375 36.667 91.236 1.00 30.59 346 THR D C 1
ATOM 6526 O O . THR D 1 96 ? 138.453 37.530 90.362 1.00 31.86 346 THR D O 1
ATOM 6530 N N . ASN D 1 97 ? 138.978 36.762 92.421 1.00 33.11 347 ASN D N 1
ATOM 6531 C CA . ASN D 1 97 ? 139.780 37.907 92.857 1.00 30.84 347 ASN D CA 1
ATOM 6532 C C . ASN D 1 97 ? 140.598 37.489 94.081 1.00 33.28 347 ASN D C 1
ATOM 6533 O O . ASN D 1 97 ? 140.650 36.305 94.410 1.00 36.07 347 ASN D O 1
ATOM 6538 N N . CYS D 1 98 ? 141.241 38.450 94.745 1.00 34.32 348 CYS D N 1
ATOM 6539 C CA . CYS D 1 98 ? 141.869 38.200 96.050 1.00 33.31 348 CYS D CA 1
ATOM 6540 C C . CYS D 1 98 ? 141.669 39.364 97.022 1.00 33.08 348 CYS D C 1
ATOM 6541 O O . CYS D 1 98 ? 141.358 40.481 96.613 1.00 35.31 348 CYS D O 1
ATOM 6544 N N . TRP D 1 99 ? 141.844 39.094 98.311 1.00 30.76 349 TRP D N 1
ATOM 6545 C CA . TRP D 1 99 ? 141.577 40.086 99.346 1.00 33.12 349 TRP D CA 1
ATOM 6546 C C . TRP D 1 99 ? 142.844 40.602 100.022 1.00 35.02 349 TRP D C 1
ATOM 6547 O O . TRP D 1 99 ? 143.730 39.822 100.352 1.00 31.66 349 TRP D O 1
ATOM 6558 N N . VAL D 1 100 ? 142.921 41.920 100.213 1.00 35.98 350 VAL D N 1
ATOM 6559 C CA . VAL D 1 100 ? 143.929 42.539 101.089 1.00 40.44 350 VAL D CA 1
ATOM 6560 C C . VAL D 1 100 ? 143.264 43.449 102.127 1.00 38.21 350 VAL D C 1
ATOM 6561 O O . VAL D 1 100 ? 142.139 43.915 101.929 1.00 40.33 350 VAL D O 1
ATOM 6565 N N . LEU D 1 101 ? 143.955 43.686 103.239 1.00 42.62 351 LEU D N 1
ATOM 6566 C CA . LEU D 1 101 ? 143.520 44.691 104.199 1.00 41.84 351 LEU D CA 1
ATOM 6567 C C . LEU D 1 101 ? 143.988 46.046 103.688 1.00 41.52 351 LEU D C 1
ATOM 6568 O O . LEU D 1 101 ? 145.187 46.240 103.467 1.00 40.04 351 LEU D O 1
ATOM 6573 N N . PRO D 1 102 ? 143.044 46.984 103.480 1.00 43.77 352 PRO D N 1
ATOM 6574 C CA . PRO D 1 102 ? 143.400 48.303 102.946 1.00 51.08 352 PRO D CA 1
ATOM 6575 C C . PRO D 1 102 ? 144.351 49.087 103.860 1.00 47.56 352 PRO D C 1
ATOM 6576 O O . PRO D 1 102 ? 145.232 49.791 103.360 1.00 45.77 352 PRO D O 1
ATOM 6580 N N . THR D 1 103 ? 144.181 48.949 105.176 1.00 44.06 353 THR D N 1
ATOM 6581 C CA . THR D 1 103 ? 145.012 49.674 106.147 1.00 48.89 353 THR D CA 1
ATOM 6582 C C . THR D 1 103 ? 146.193 48.837 106.641 1.00 43.24 353 THR D C 1
ATOM 6583 O O . THR D 1 103 ? 146.932 49.258 107.531 1.00 40.54 353 THR D O 1
ATOM 6587 N N . GLY D 1 104 ? 146.368 47.658 106.048 1.00 46.94 354 GLY D N 1
ATOM 6588 C CA . GLY D 1 104 ? 147.427 46.730 106.440 1.00 44.56 354 GLY D CA 1
ATOM 6589 C C . GLY D 1 104 ? 148.791 47.086 105.887 1.00 42.87 354 GLY D C 1
ATOM 6590 O O . GLY D 1 104 ? 148.899 47.697 104.819 1.00 41.53 354 GLY D O 1
ATOM 6591 N N . ARG D 1 105 ? 149.831 46.693 106.618 1.00 35.24 355 ARG D N 1
ATOM 6592 C CA . ARG D 1 105 ? 151.205 46.973 106.223 1.00 42.78 355 ARG D CA 1
ATOM 6593 C C . ARG D 1 105 ? 151.917 45.715 105.733 1.00 38.00 355 ARG D C 1
ATOM 6594 O O . ARG D 1 105 ? 152.138 44.765 106.488 1.00 37.05 355 ARG D O 1
ATOM 6596 N N . TYR D 1 106 ? 152.278 45.727 104.457 1.00 34.21 356 TYR D N 1
ATOM 6597 C CA . TYR D 1 106 ? 152.932 44.593 103.813 1.00 37.46 356 TYR D CA 1
ATOM 6598 C C . TYR D 1 106 ? 154.390 44.907 103.547 1.00 39.22 356 TYR D C 1
ATOM 6599 O O . TYR D 1 106 ? 154.808 46.067 103.603 1.00 44.56 356 TYR D O 1
ATOM 6608 N N . GLY D 1 107 ? 155.158 43.865 103.266 1.00 29.27 357 GLY D N 1
ATOM 6609 C CA . GLY D 1 107 ? 156.560 44.020 102.950 1.00 34.68 357 GLY D CA 1
ATOM 6610 C C . GLY D 1 107 ? 156.894 43.262 101.689 1.00 37.37 357 GLY D C 1
ATOM 6611 O O . GLY D 1 107 ? 156.367 42.174 101.450 1.00 39.81 357 GLY D O 1
ATOM 6612 N N . ALA D 1 108 ? 157.753 43.854 100.870 1.00 32.03 358 ALA D N 1
ATOM 6613 C CA . ALA D 1 108 ? 158.281 43.186 99.706 1.00 32.30 358 ALA D CA 1
ATOM 6614 C C . ALA D 1 108 ? 159.620 42.550 100.073 1.00 35.98 358 ALA D C 1
ATOM 6615 O O . ALA D 1 108 ? 160.471 43.195 100.681 1.00 38.45 358 ALA D O 1
ATOM 6617 N N . TYR D 1 109 ? 159.790 41.281 99.711 1.00 34.94 359 TYR D N 1
ATOM 6618 C CA . TYR D 1 109 ? 160.993 40.523 100.033 1.00 30.13 359 TYR D CA 1
ATOM 6619 C C . TYR D 1 109 ? 161.497 39.757 98.822 1.00 38.38 359 TYR D C 1
ATOM 6620 O O . TYR D 1 109 ? 160.702 39.216 98.052 1.00 41.20 359 TYR D O 1
ATOM 6629 N N . TYR D 1 110 ? 162.816 39.688 98.669 1.00 40.99 360 TYR D N 1
ATOM 6630 C CA . TYR D 1 110 ? 163.427 38.765 97.721 1.00 37.28 360 TYR D CA 1
ATOM 6631 C C . TYR D 1 110 ? 163.344 37.349 98.270 1.00 39.61 360 TYR D C 1
ATOM 6632 O O . TYR D 1 110 ? 163.612 37.126 99.444 1.00 47.00 360 TYR D O 1
ATOM 6641 N N . ILE D 1 111 ? 162.965 36.397 97.425 1.00 47.37 361 ILE D N 1
ATOM 6642 C CA . ILE D 1 111 ? 162.977 34.981 97.801 1.00 47.86 361 ILE D CA 1
ATOM 6643 C C . ILE D 1 111 ? 164.164 34.294 97.118 1.00 52.81 361 ILE D C 1
ATOM 6644 O O . ILE D 1 111 ? 164.638 33.252 97.576 1.00 55.69 361 ILE D O 1
ATOM 6649 N N . ASN D 1 112 ? 164.638 34.906 96.032 1.00 51.30 362 ASN D N 1
ATOM 6650 C CA . ASN D 1 112 ? 165.889 34.533 95.353 1.00 56.01 362 ASN D CA 1
ATOM 6651 C C . ASN D 1 112 ? 166.336 35.631 94.364 1.00 62.61 362 ASN D C 1
ATOM 6652 O O . ASN D 1 112 ? 165.938 36.798 94.500 1.00 56.14 362 ASN D O 1
ATOM 6657 N N . LYS D 1 113 ? 167.162 35.266 93.383 1.00 66.73 363 LYS D N 1
ATOM 6658 C CA . LYS D 1 113 ? 167.626 36.224 92.375 1.00 72.94 363 LYS D CA 1
ATOM 6659 C C . LYS D 1 113 ? 166.508 36.512 91.377 1.00 68.78 363 LYS D C 1
ATOM 6660 O O . LYS D 1 113 ? 166.012 35.597 90.701 1.00 71.00 363 LYS D O 1
ATOM 6662 N N . ASP D 1 114 ? 166.111 37.782 91.302 1.00 62.61 364 ASP D N 1
ATOM 6663 C CA . ASP D 1 114 ? 164.982 38.221 90.470 1.00 66.39 364 ASP D CA 1
ATOM 6664 C C . ASP D 1 114 ? 163.663 37.515 90.820 1.00 61.35 364 ASP D C 1
ATOM 6665 O O . ASP D 1 114 ? 163.110 36.773 89.998 1.00 62.99 364 ASP D O 1
ATOM 6667 N N . GLU D 1 115 ? 163.168 37.745 92.037 1.00 52.71 365 GLU D N 1
ATOM 6668 C CA . GLU D 1 115 ? 161.880 37.191 92.473 1.00 47.39 365 GLU D CA 1
ATOM 6669 C C . GLU D 1 115 ? 161.422 37.797 93.797 1.00 41.69 365 GLU D C 1
ATOM 6670 O O . GLU D 1 115 ? 161.997 37.524 94.848 1.00 46.85 365 GLU D O 1
ATOM 6676 N N . VAL D 1 116 ? 160.380 38.616 93.740 1.00 35.01 366 VAL D N 1
ATOM 6677 C CA . VAL D 1 116 ? 159.881 39.303 94.923 1.00 31.88 366 VAL D CA 1
ATOM 6678 C C . VAL D 1 116 ? 158.526 38.752 95.349 1.00 32.44 366 VAL D C 1
ATOM 6679 O O . VAL D 1 116 ? 157.653 38.504 94.515 1.00 36.06 366 VAL D O 1
ATOM 6683 N N . ILE D 1 117 ? 158.363 38.553 96.652 1.00 32.24 367 ILE D N 1
ATOM 6684 C CA . ILE D 1 117 ? 157.063 38.224 97.218 1.00 30.17 367 ILE D CA 1
ATOM 6685 C C . ILE D 1 117 ? 156.617 39.351 98.128 1.00 33.93 367 ILE D C 1
ATOM 6686 O O . ILE D 1 117 ? 157.422 39.937 98.850 1.00 33.22 367 ILE D O 1
ATOM 6691 N N . ILE D 1 118 ? 155.333 39.666 98.068 1.00 32.01 368 ILE D N 1
ATOM 6692 C CA . ILE D 1 118 ? 154.745 40.591 99.007 1.00 30.59 368 ILE D CA 1
ATOM 6693 C C . ILE D 1 118 ? 153.932 39.784 100.017 1.00 33.27 368 ILE D C 1
ATOM 6694 O O . ILE D 1 118 ? 153.063 39.003 99.634 1.00 33.21 368 ILE D O 1
ATOM 6699 N N . VAL D 1 119 ? 154.261 39.954 101.298 1.00 32.10 369 VAL D N 1
ATOM 6700 C CA . VAL D 1 119 ? 153.614 39.242 102.405 1.00 30.68 369 VAL D CA 1
ATOM 6701 C C . VAL D 1 119 ? 153.611 40.086 103.675 1.00 36.24 369 VAL D C 1
ATOM 6702 O O . VAL D 1 119 ? 154.395 41.031 103.804 1.00 39.12 369 VAL D O 1
ATOM 6706 N N . SER D 1 120 ? 152.745 39.723 104.619 1.00 33.74 370 SER D N 1
ATOM 6707 C CA . SER D 1 120 ? 152.762 40.317 105.954 1.00 30.42 370 SER D CA 1
ATOM 6708 C C . SER D 1 120 ? 154.068 39.995 106.682 1.00 36.24 370 SER D C 1
ATOM 6709 O O . SER D 1 120 ? 154.673 38.945 106.448 1.00 36.69 370 SER D O 1
ATOM 6712 N N . GLU D 1 121 ? 154.494 40.897 107.565 1.00 39.54 371 GLU D N 1
ATOM 6713 C CA . GLU D 1 121 ? 155.709 40.696 108.353 1.00 36.23 371 GLU D CA 1
ATOM 6714 C C . GLU D 1 121 ? 155.651 39.363 109.095 1.00 42.38 371 GLU D C 1
ATOM 6715 O O . GLU D 1 121 ? 156.657 38.654 109.191 1.00 43.17 371 GLU D O 1
ATOM 6717 N N . HIS D 1 122 ? 154.460 39.029 109.592 1.00 39.92 372 HIS D N 1
ATOM 6718 C CA . HIS D 1 122 ? 154.218 37.791 110.327 1.00 38.95 372 HIS D CA 1
ATOM 6719 C C . HIS D 1 122 ? 154.491 36.539 109.486 1.00 42.40 372 HIS D C 1
ATOM 6720 O O . HIS D 1 122 ? 155.110 35.586 109.965 1.00 43.65 372 HIS D O 1
ATOM 6727 N N . ALA D 1 123 ? 154.030 36.550 108.238 1.00 41.53 373 ALA D N 1
ATOM 6728 C CA . ALA D 1 123 ? 154.278 35.449 107.308 1.00 38.58 373 ALA D CA 1
ATOM 6729 C C . ALA D 1 123 ? 155.769 35.277 107.059 1.00 36.98 373 ALA D C 1
ATOM 6730 O O . ALA D 1 123 ? 156.297 34.166 107.157 1.00 37.79 373 ALA D O 1
ATOM 6732 N N . ALA D 1 124 ? 156.437 36.390 106.765 1.00 33.59 374 ALA D N 1
ATOM 6733 C CA . ALA D 1 124 ? 157.849 36.392 106.392 1.00 33.10 374 ALA D CA 1
ATOM 6734 C C . ALA D 1 124 ? 158.756 35.967 107.530 1.00 38.15 374 ALA D C 1
ATOM 6735 O O . ALA D 1 124 ? 159.711 35.224 107.310 1.00 44.49 374 ALA D O 1
ATOM 6737 N N . VAL D 1 125 ? 158.461 36.432 108.741 1.00 33.08 375 VAL D N 1
ATOM 6738 C CA . VAL D 1 125 ? 159.243 36.042 109.909 1.00 42.83 375 VAL D CA 1
ATOM 6739 C C . VAL D 1 125 ? 159.181 34.524 110.095 1.00 44.12 375 VAL D C 1
ATOM 6740 O O . VAL D 1 125 ? 160.201 33.868 110.303 1.00 44.27 375 VAL D O 1
ATOM 6744 N N . ASN D 1 126 ? 157.978 33.976 109.984 1.00 42.47 376 ASN D N 1
ATOM 6745 C CA . ASN D 1 126 ? 157.765 32.551 110.152 1.00 42.61 376 ASN D CA 1
ATOM 6746 C C . ASN D 1 126 ? 158.418 31.734 109.043 1.00 47.69 376 ASN D C 1
ATOM 6747 O O . ASN D 1 126 ? 158.968 30.662 109.301 1.00 48.36 376 ASN D O 1
ATOM 6752 N N . MET D 1 127 ? 158.346 32.251 107.815 1.00 49.30 377 MET D N 1
ATOM 6753 C CA . MET D 1 127 ? 158.913 31.576 106.645 1.00 51.43 377 MET D CA 1
ATOM 6754 C C . MET D 1 127 ? 160.428 31.493 106.734 1.00 45.58 377 MET D C 1
ATOM 6755 O O . MET D 1 127 ? 161.023 30.512 106.301 1.00 53.83 377 MET D O 1
ATOM 6760 N N . ALA D 1 128 ? 161.036 32.524 107.311 1.00 46.54 378 ALA D N 1
ATOM 6761 C CA . ALA D 1 128 ? 162.482 32.578 107.503 1.00 51.93 378 ALA D CA 1
ATOM 6762 C C . ALA D 1 128 ? 162.981 31.576 108.541 1.00 49.71 378 ALA D C 1
ATOM 6763 O O . ALA D 1 128 ? 164.155 31.214 108.538 1.00 57.91 378 ALA D O 1
ATOM 6765 N N . HIS D 1 129 ? 162.090 31.134 109.425 1.00 49.14 379 HIS D N 1
ATOM 6766 C CA . HIS D 1 129 ? 162.453 30.197 110.491 1.00 57.41 379 HIS D CA 1
ATOM 6767 C C . HIS D 1 129 ? 162.003 28.772 110.186 1.00 59.28 379 HIS D C 1
ATOM 6768 O O . HIS D 1 129 ? 161.542 28.042 111.073 1.00 58.21 379 HIS D O 1
ATOM 6775 N N . GLN D 1 130 ? 162.152 28.390 108.920 1.00 62.03 380 GLN D N 1
ATOM 6776 C CA . GLN D 1 130 ? 161.797 27.057 108.446 1.00 66.45 380 GLN D CA 1
ATOM 6777 C C . GLN D 1 130 ? 162.740 26.643 107.323 1.00 72.87 380 GLN D C 1
ATOM 6778 O O . GLN D 1 130 ? 163.733 25.949 107.560 1.00 70.54 380 GLN D O 1
ATOM 6784 N N . GLY D 1 131 ? 162.423 27.087 106.106 1.00 78.19 381 GLY D N 1
ATOM 6785 C CA . GLY D 1 131 ? 163.197 26.760 104.911 1.00 81.39 381 GLY D CA 1
ATOM 6786 C C . GLY D 1 131 ? 162.294 26.518 103.716 1.00 72.88 381 GLY D C 1
ATOM 6787 O O . GLY D 1 131 ? 162.694 26.732 102.571 1.00 68.98 381 GLY D O 1
ATOM 6788 N N . GLU D 1 140 ? 166.243 31.930 101.230 1.00 55.74 390 GLU D N 1
ATOM 6789 C CA . GLU D 1 140 ? 166.371 32.958 102.259 1.00 67.08 390 GLU D CA 1
ATOM 6790 C C . GLU D 1 140 ? 165.789 34.300 101.803 1.00 63.50 390 GLU D C 1
ATOM 6791 O O . GLU D 1 140 ? 165.984 34.717 100.654 1.00 53.33 390 GLU D O 1
ATOM 6793 N N . LEU D 1 141 ? 165.090 34.969 102.722 1.00 61.44 391 LEU D N 1
ATOM 6794 C CA . LEU D 1 141 ? 164.394 36.231 102.444 1.00 47.12 391 LEU D CA 1
ATOM 6795 C C . LEU D 1 141 ? 165.266 37.476 102.651 1.00 50.47 391 LEU D C 1
ATOM 6796 O O . LEU D 1 141 ? 166.222 37.458 103.424 1.00 59.67 391 LEU D O 1
ATOM 6801 N N . ASP D 1 142 ? 164.924 38.553 101.950 1.00 41.80 392 ASP D N 1
ATOM 6802 C CA . ASP D 1 142 ? 165.633 39.821 102.068 1.00 44.88 392 ASP D CA 1
ATOM 6803 C C . ASP D 1 142 ? 164.673 41.000 101.900 1.00 41.85 392 ASP D C 1
ATOM 6804 O O . ASP D 1 142 ? 164.210 41.276 100.791 1.00 42.90 392 ASP D O 1
ATOM 6806 N N . PHE D 1 143 ? 164.377 41.687 103.002 1.00 38.49 393 PHE D N 1
ATOM 6807 C CA . PHE D 1 143 ? 163.463 42.831 102.987 1.00 40.66 393 PHE D CA 1
ATOM 6808 C C . PHE D 1 143 ? 163.891 43.886 101.974 1.00 45.85 393 PHE D C 1
ATOM 6809 O O . PHE D 1 143 ? 165.081 44.142 101.802 1.00 49.47 393 PHE D O 1
ATOM 6817 N N . ILE D 1 144 ? 162.912 44.482 101.298 1.00 42.91 394 ILE D N 1
ATOM 6818 C CA . ILE D 1 144 ? 163.176 45.532 100.323 1.00 41.37 394 ILE D CA 1
ATOM 6819 C C . ILE D 1 144 ? 162.489 46.831 100.735 1.00 44.79 394 ILE D C 1
ATOM 6820 O O . ILE D 1 144 ? 163.143 47.865 100.878 1.00 51.31 394 ILE D O 1
ATOM 6824 N N . SER D 1 145 ? 161.175 46.766 100.935 1.00 44.27 395 SER D N 1
ATOM 6825 C CA . SER D 1 145 ? 160.355 47.962 101.099 1.00 48.89 395 SER D CA 1
ATOM 6826 C C . SER D 1 145 ? 159.023 47.643 101.769 1.00 42.23 395 SER D C 1
ATOM 6827 O O . SER D 1 145 ? 158.601 46.491 101.803 1.00 45.94 395 SER D O 1
ATOM 6830 N N . GLU D 1 146 ? 158.366 48.668 102.303 1.00 47.37 396 GLU D N 1
ATOM 6831 C CA . GLU D 1 146 ? 156.986 48.534 102.769 1.00 51.06 396 GLU D CA 1
ATOM 6832 C C . GLU D 1 146 ? 156.001 48.869 101.645 1.00 50.63 396 GLU D C 1
ATOM 6833 O O . GLU D 1 146 ? 156.179 49.842 100.910 1.00 50.46 396 GLU D O 1
ATOM 6839 N N . ILE D 1 147 ? 154.973 48.039 101.514 1.00 43.66 397 ILE D N 1
ATOM 6840 C CA . ILE D 1 147 ? 153.876 48.293 100.595 1.00 44.62 397 ILE D CA 1
ATOM 6841 C C . ILE D 1 147 ? 152.608 48.443 101.422 1.00 45.98 397 ILE D C 1
ATOM 6842 O O . ILE D 1 147 ? 152.336 47.631 102.307 1.00 43.18 397 ILE D O 1
ATOM 6847 N N . SER D 1 148 ? 151.845 49.494 101.145 1.00 50.25 398 SER D N 1
ATOM 6848 C CA . SER D 1 148 ? 150.608 49.738 101.877 1.00 58.01 398 SER D CA 1
ATOM 6849 C C . SER D 1 148 ? 149.455 48.914 101.299 1.00 50.81 398 SER D C 1
ATOM 6850 O O . SER D 1 148 ? 149.418 48.627 100.099 1.00 45.02 398 SER D O 1
ATOM 6853 N N . GLY D 1 149 ? 148.520 48.529 102.162 1.00 40.18 399 GLY D N 1
ATOM 6854 C CA . GLY D 1 149 ? 147.308 47.862 101.713 1.00 45.42 399 GLY D CA 1
ATOM 6855 C C . GLY D 1 149 ? 146.690 48.605 100.546 1.00 46.35 399 GLY D C 1
ATOM 6856 O O . GLY D 1 149 ? 146.427 48.014 99.504 1.00 53.97 399 GLY D O 1
ATOM 6857 N N . SER D 1 150 ? 146.495 49.913 100.716 1.00 53.80 400 SER D N 1
ATOM 6858 C CA . SER D 1 150 ? 145.910 50.779 99.684 1.00 51.75 400 SER D CA 1
ATOM 6859 C C . SER D 1 150 ? 146.671 50.737 98.365 1.00 51.52 400 SER D C 1
ATOM 6860 O O . SER D 1 150 ? 146.072 50.872 97.293 1.00 55.50 400 SER D O 1
ATOM 6863 N N . ASP D 1 151 ? 147.985 50.557 98.449 1.00 47.53 401 ASP D N 1
ATOM 6864 C CA . ASP D 1 151 ? 148.837 50.512 97.265 1.00 51.75 401 ASP D CA 1
ATOM 6865 C C . ASP D 1 151 ? 148.580 49.283 96.389 1.00 45.47 401 ASP D C 1
ATOM 6866 O O . ASP D 1 151 ? 148.628 49.378 95.163 1.00 43.79 401 ASP D O 1
ATOM 6871 N N . LEU D 1 152 ? 148.304 48.144 97.026 1.00 43.48 402 LEU D N 1
ATOM 6872 C CA . LEU D 1 152 ? 148.064 46.879 96.318 1.00 41.87 402 LEU D CA 1
ATOM 6873 C C . LEU D 1 152 ? 146.661 46.797 95.721 1.00 44.53 402 LEU D C 1
ATOM 6874 O O . LEU D 1 152 ? 146.422 46.059 94.763 1.00 40.00 402 LEU D O 1
ATOM 6879 N N . LEU D 1 153 ? 145.742 47.560 96.306 1.00 44.24 403 LEU D N 1
ATOM 6880 C CA . LEU D 1 153 ? 144.342 47.591 95.898 1.00 45.07 403 LEU D CA 1
ATOM 6881 C C . LEU D 1 153 ? 144.148 47.831 94.394 1.00 45.96 403 LEU D C 1
ATOM 6882 O O . LEU D 1 153 ? 144.830 48.668 93.790 1.00 47.19 403 LEU D O 1
ATOM 6887 N N . LEU D 1 154 ? 143.225 47.070 93.805 1.00 38.25 404 LEU D N 1
ATOM 6888 C CA . LEU D 1 154 ? 142.827 47.206 92.398 1.00 38.37 404 LEU D CA 1
ATOM 6889 C C . LEU D 1 154 ? 143.897 46.794 91.381 1.00 40.55 404 LEU D C 1
ATOM 6890 O O . LEU D 1 154 ? 143.705 46.963 90.171 1.00 43.04 404 LEU D O 1
ATOM 6895 N N . ALA D 1 155 ? 145.015 46.254 91.862 1.00 38.03 405 ALA D N 1
ATOM 6896 C CA . ALA D 1 155 ? 146.037 45.705 90.970 1.00 39.82 405 ALA D CA 1
ATOM 6897 C C . ALA D 1 155 ? 145.553 44.389 90.360 1.00 37.37 405 ALA D C 1
ATOM 6898 O O . ALA D 1 155 ? 144.601 43.780 90.854 1.00 37.01 405 ALA D O 1
ATOM 6900 N N . THR D 1 156 ? 146.200 43.964 89.280 1.00 33.61 406 THR D N 1
ATOM 6901 C CA . THR D 1 156 ? 145.871 42.694 88.644 1.00 38.76 406 THR D CA 1
ATOM 6902 C C . THR D 1 156 ? 146.951 41.627 88.840 1.00 40.57 406 THR D C 1
ATOM 6903 O O . THR D 1 156 ? 148.155 41.905 88.755 1.00 41.05 406 THR D O 1
ATOM 6907 N N . VAL D 1 157 ? 146.497 40.405 89.101 1.00 36.73 407 VAL D N 1
ATOM 6908 C CA . VAL D 1 157 ? 147.387 39.276 89.330 1.00 36.04 407 VAL D CA 1
ATOM 6909 C C . VAL D 1 157 ? 147.018 38.092 88.445 1.00 33.69 407 VAL D C 1
ATOM 6910 O O . VAL D 1 157 ? 145.852 37.899 88.101 1.00 32.18 407 VAL D O 1
ATOM 6914 N N . ARG D 1 158 ? 148.031 37.323 88.068 1.00 29.50 408 ARG D N 1
ATOM 6915 C CA . ARG D 1 158 ? 147.841 36.051 87.393 1.00 36.37 408 ARG D CA 1
ATOM 6916 C C . ARG D 1 158 ? 147.613 34.988 88.474 1.00 37.28 408 ARG D C 1
ATOM 6917 O O . ARG D 1 158 ? 148.496 34.732 89.295 1.00 35.07 408 ARG D O 1
ATOM 6925 N N . ALA D 1 159 ? 146.423 34.393 88.495 1.00 37.78 409 ALA D N 1
ATOM 6926 C CA . ALA D 1 159 ? 146.110 33.352 89.481 1.00 35.69 409 ALA D CA 1
ATOM 6927 C C . ALA D 1 159 ? 146.323 31.957 88.899 1.00 37.39 409 ALA D C 1
ATOM 6928 O O . ALA D 1 159 ? 145.798 31.652 87.823 1.00 38.92 409 ALA D O 1
ATOM 6930 N N . PRO D 1 160 ? 147.086 31.100 89.612 1.00 38.27 410 PRO D N 1
ATOM 6931 C CA . PRO D 1 160 ? 147.368 29.742 89.133 1.00 32.27 410 PRO D CA 1
ATOM 6932 C C . PRO D 1 160 ? 146.133 28.858 89.147 1.00 32.60 410 PRO D C 1
ATOM 6933 O O . PRO D 1 160 ? 145.323 28.940 90.078 1.00 29.46 410 PRO D O 1
ATOM 6937 N N . LEU D 1 161 ? 146.005 28.031 88.108 1.00 35.84 411 LEU D N 1
ATOM 6938 C CA . LEU D 1 161 ? 144.906 27.068 87.946 1.00 32.68 411 LEU D CA 1
ATOM 6939 C C . LEU D 1 161 ? 143.555 27.680 87.563 1.00 37.36 411 LEU D C 1
ATOM 6940 O O . LEU D 1 161 ? 142.600 26.953 87.288 1.00 38.83 411 LEU D O 1
ATOM 6945 N N . SER D 1 162 ? 143.476 29.007 87.542 1.00 30.66 412 SER D N 1
ATOM 6946 C CA . SER D 1 162 ? 142.234 29.693 87.211 1.00 30.21 412 SER D CA 1
ATOM 6947 C C . SER D 1 162 ? 142.166 30.026 85.723 1.00 31.24 412 SER D C 1
ATOM 6948 O O . SER D 1 162 ? 143.165 30.445 85.138 1.00 32.30 412 SER D O 1
ATOM 6951 N N . PRO D 1 163 ? 140.986 29.833 85.101 1.00 34.31 413 PRO D N 1
ATOM 6952 C CA . PRO D 1 163 ? 140.798 30.148 83.685 1.00 34.52 413 PRO D CA 1
ATOM 6953 C C . PRO D 1 163 ? 140.790 31.651 83.390 1.00 31.84 413 PRO D C 1
ATOM 6954 O O . PRO D 1 163 ? 141.001 32.053 82.247 1.00 30.86 413 PRO D O 1
ATOM 6958 N N . TYR D 1 164 ? 140.530 32.472 84.403 1.00 30.59 414 TYR D N 1
ATOM 6959 C CA . TYR D 1 164 ? 140.638 33.912 84.231 1.00 31.40 414 TYR D CA 1
ATOM 6960 C C . TYR D 1 164 ? 142.098 34.299 84.033 1.00 31.39 414 TYR D C 1
ATOM 6961 O O . TYR D 1 164 ? 142.971 33.867 84.784 1.00 34.49 414 TYR D O 1
ATOM 6970 N N . GLU D 1 165 ? 142.343 35.101 83.000 1.00 34.65 415 GLU D N 1
ATOM 6971 C CA . GLU D 1 165 ? 143.686 35.552 82.626 1.00 39.67 415 GLU D CA 1
ATOM 6972 C C . GLU D 1 165 ? 144.270 36.533 83.648 1.00 43.39 415 GLU D C 1
ATOM 6973 O O . GLU D 1 165 ? 145.490 36.636 83.811 1.00 42.92 415 GLU D O 1
ATOM 6979 N N . GLN D 1 166 ? 143.385 37.239 84.340 1.00 38.44 416 GLN D N 1
ATOM 6980 C CA . GLN D 1 166 ? 143.772 38.111 85.430 1.00 35.74 416 GLN D CA 1
ATOM 6981 C C . GLN D 1 166 ? 142.599 38.288 86.381 1.00 33.44 416 GLN D C 1
ATOM 6982 O O . GLN D 1 166 ? 141.442 38.211 85.973 1.00 30.23 416 GLN D O 1
ATOM 6988 N N . ILE D 1 167 ? 142.913 38.497 87.652 1.00 31.69 417 ILE D N 1
ATOM 6989 C CA . ILE D 1 167 ? 141.911 38.808 88.666 1.00 34.20 417 ILE D CA 1
ATOM 6990 C C . ILE D 1 167 ? 142.365 40.049 89.443 1.00 36.71 417 ILE D C 1
ATOM 6991 O O . ILE D 1 167 ? 143.555 40.362 89.479 1.00 36.22 417 ILE D O 1
ATOM 6996 N N . PHE D 1 168 ? 141.423 40.752 90.061 1.00 34.17 418 PHE D N 1
ATOM 6997 C CA . PHE D 1 168 ? 141.730 42.020 90.713 1.00 35.46 418 PHE D CA 1
ATOM 6998 C C . PHE D 1 168 ? 141.910 41.903 92.215 1.00 36.85 418 PHE D C 1
ATOM 6999 O O . PHE D 1 168 ? 141.198 41.141 92.871 1.00 38.74 418 PHE D O 1
ATOM 7007 N N . VAL D 1 169 ? 142.854 42.673 92.756 1.00 29.44 419 VAL D N 1
ATOM 7008 C CA . VAL D 1 169 ? 143.036 42.749 94.201 1.00 27.39 419 VAL D CA 1
ATOM 7009 C C . VAL D 1 169 ? 141.957 43.659 94.766 1.00 28.37 419 VAL D C 1
ATOM 7010 O O . VAL D 1 169 ? 141.811 44.796 94.321 1.00 32.92 419 VAL D O 1
ATOM 7014 N N . LEU D 1 170 ? 141.199 43.146 95.735 1.00 30.26 420 LEU D N 1
ATOM 7015 C CA . LEU D 1 170 ? 140.045 43.845 96.305 1.00 27.39 420 LEU D CA 1
ATOM 7016 C C . LEU D 1 170 ? 140.155 43.986 97.822 1.00 32.32 420 LEU D C 1
ATOM 7017 O O . LEU D 1 170 ? 140.942 43.275 98.447 1.00 39.93 420 LEU D O 1
ATOM 7022 N N . PRO D 1 171 ? 139.352 44.893 98.425 1.00 39.67 421 PRO D N 1
ATOM 7023 C CA . PRO D 1 171 ? 139.406 45.133 99.873 1.00 40.92 421 PRO D CA 1
ATOM 7024 C C . PRO D 1 171 ? 138.571 44.173 100.716 1.00 41.30 421 PRO D C 1
ATOM 7025 O O . PRO D 1 171 ? 137.391 43.960 100.425 1.00 40.24 421 PRO D O 1
ATOM 7029 N N . LEU D 1 172 ? 139.193 43.613 101.753 1.00 41.56 422 LEU D N 1
ATOM 7030 C CA . LEU D 1 172 ? 138.486 42.872 102.802 1.00 43.76 422 LEU D CA 1
ATOM 7031 C C . LEU D 1 172 ? 138.959 43.335 104.186 1.00 47.61 422 LEU D C 1
ATOM 7032 O O . LEU D 1 172 ? 140.119 43.142 104.560 1.00 45.83 422 LEU D O 1
ATOM 7037 N N . GLU D 1 173 ? 138.041 43.933 104.942 1.00 54.78 423 GLU D N 1
ATOM 7038 C CA . GLU D 1 173 ? 138.386 44.656 106.172 1.00 55.70 423 GLU D CA 1
ATOM 7039 C C . GLU D 1 173 ? 138.600 43.805 107.419 1.00 58.04 423 GLU D C 1
ATOM 7040 O O . GLU D 1 173 ? 139.219 44.263 108.386 1.00 55.95 423 GLU D O 1
ATOM 7046 N N . THR D 1 174 ? 138.089 42.576 107.400 1.00 53.89 424 THR D N 1
ATOM 7047 C CA . THR D 1 174 ? 138.192 41.678 108.556 1.00 55.64 424 THR D CA 1
ATOM 7048 C C . THR D 1 174 ? 139.462 40.813 108.556 1.00 50.88 424 THR D C 1
ATOM 7049 O O . THR D 1 174 ? 139.619 39.936 109.409 1.00 50.09 424 THR D O 1
ATOM 7053 N N . ILE D 1 175 ? 140.366 41.069 107.612 1.00 47.63 425 ILE D N 1
ATOM 7054 C CA . ILE D 1 175 ? 141.652 40.366 107.550 1.00 50.61 425 ILE D CA 1
ATOM 7055 C C . ILE D 1 175 ? 142.538 40.756 108.733 1.00 53.25 425 ILE D C 1
ATOM 7056 O O . ILE D 1 175 ? 142.765 41.943 108.993 1.00 53.68 425 ILE D O 1
ATOM 7061 N N . LYS D 1 176 ? 143.030 39.752 109.447 1.00 51.78 426 LYS D N 1
ATOM 7062 C CA . LYS D 1 176 ? 143.931 39.989 110.557 1.00 49.79 426 LYS D CA 1
ATOM 7063 C C . LYS D 1 176 ? 145.377 39.901 110.076 1.00 52.97 426 LYS D C 1
ATOM 7064 O O . LYS D 1 176 ? 145.780 38.911 109.461 1.00 50.51 426 LYS D O 1
ATOM 7066 N N . MET D 1 177 ? 146.147 40.948 110.357 1.00 53.60 427 MET D N 1
ATOM 7067 C CA . MET D 1 177 ? 147.550 41.025 109.946 1.00 50.48 427 MET D CA 1
ATOM 7068 C C . MET D 1 177 ? 148.456 40.080 110.724 1.00 48.20 427 MET D C 1
ATOM 7069 O O . MET D 1 177 ? 149.612 39.874 110.351 1.00 50.26 427 MET D O 1
ATOM 7074 N N . ASP D 1 178 ? 147.924 39.508 111.798 1.00 48.69 428 ASP D N 1
ATOM 7075 C CA . ASP D 1 178 ? 148.656 38.537 112.602 1.00 54.43 428 ASP D CA 1
ATOM 7076 C C . ASP D 1 178 ? 148.297 37.119 112.162 1.00 53.92 428 ASP D C 1
ATOM 7077 O O . ASP D 1 178 ? 148.697 36.138 112.793 1.00 52.25 428 ASP D O 1
ATOM 7082 N N . LYS D 1 179 ? 147.550 37.027 111.063 1.00 52.98 429 LYS D N 1
ATOM 7083 C CA . LYS D 1 179 ? 147.001 35.759 110.588 1.00 56.22 429 LYS D CA 1
ATOM 7084 C C . LYS D 1 179 ? 147.386 35.471 109.131 1.00 51.19 429 LYS D C 1
ATOM 7085 O O . LYS D 1 179 ? 147.036 36.240 108.226 1.00 45.65 429 LYS D O 1
ATOM 7091 N N . GLY D 1 180 ? 148.098 34.362 108.919 1.00 46.54 430 GLY D N 1
ATOM 7092 C CA . GLY D 1 180 ? 148.480 33.899 107.582 1.00 38.87 430 GLY D CA 1
ATOM 7093 C C . GLY D 1 180 ? 149.490 34.796 106.893 1.00 39.09 430 GLY D C 1
ATOM 7094 O O . GLY D 1 180 ? 150.559 35.073 107.439 1.00 43.15 430 GLY D O 1
ATOM 7095 N N . THR D 1 181 ? 149.146 35.245 105.689 1.00 33.26 431 THR D N 1
ATOM 7096 C CA . THR D 1 181 ? 149.983 36.174 104.931 1.00 29.89 431 THR D CA 1
ATOM 7097 C C . THR D 1 181 ? 149.365 37.565 104.862 1.00 28.56 431 THR D C 1
ATOM 7098 O O . THR D 1 181 ? 149.980 38.492 104.340 1.00 28.12 431 THR D O 1
ATOM 7102 N N . GLY D 1 182 ? 148.145 37.699 105.375 1.00 28.18 432 GLY D N 1
ATOM 7103 C CA . GLY D 1 182 ? 147.393 38.947 105.266 1.00 31.28 432 GLY D CA 1
ATOM 7104 C C . GLY D 1 182 ? 146.793 39.156 103.884 1.00 36.57 432 GLY D C 1
ATOM 7105 O O . GLY D 1 182 ? 146.179 40.190 103.607 1.00 36.75 432 GLY D O 1
ATOM 7106 N N . ILE D 1 183 ? 146.995 38.180 103.004 1.00 34.75 433 ILE D N 1
ATOM 7107 C CA . ILE D 1 183 ? 146.381 38.180 101.681 1.00 34.31 433 ILE D CA 1
ATOM 7108 C C . ILE D 1 183 ? 145.573 36.893 101.588 1.00 37.75 433 ILE D C 1
ATOM 7109 O O . ILE D 1 183 ? 146.055 35.816 101.971 1.00 35.30 433 ILE D O 1
ATOM 7114 N N . VAL D 1 184 ? 144.341 37.020 101.103 1.00 31.68 434 VAL D N 1
ATOM 7115 C CA . VAL D 1 184 ? 143.381 35.924 101.124 1.00 34.35 434 VAL D CA 1
ATOM 7116 C C . VAL D 1 184 ? 142.901 35.615 99.708 1.00 35.88 434 VAL D C 1
ATOM 7117 O O . VAL D 1 184 ? 142.630 36.526 98.917 1.00 32.83 434 VAL D O 1
ATOM 7121 N N . THR D 1 185 ? 142.824 34.326 99.387 1.00 30.48 435 THR D N 1
ATOM 7122 C CA . THR D 1 185 ? 142.246 33.888 98.122 1.00 33.05 435 THR D CA 1
ATOM 7123 C C . THR D 1 185 ? 140.729 34.110 98.147 1.00 33.71 435 THR D C 1
ATOM 7124 O O . THR D 1 185 ? 140.102 34.070 99.211 1.00 32.04 435 THR D O 1
ATOM 7128 N N . SER D 1 186 ? 140.142 34.355 96.979 1.00 32.19 436 SER D N 1
ATOM 7129 C CA . SER D 1 186 ? 138.696 34.534 96.889 1.00 32.97 436 SER D CA 1
ATOM 7130 C C . SER D 1 186 ? 138.068 33.519 95.934 1.00 31.94 436 SER D C 1
ATOM 7131 O O . SER D 1 186 ? 138.280 33.579 94.715 1.00 26.07 436 SER D O 1
ATOM 7134 N N . VAL D 1 187 ? 137.316 32.578 96.513 1.00 31.98 437 VAL D N 1
ATOM 7135 C CA . VAL D 1 187 ? 136.569 31.567 95.754 1.00 31.82 437 VAL D CA 1
ATOM 7136 C C . VAL D 1 187 ? 135.085 31.601 96.171 1.00 32.62 437 VAL D C 1
ATOM 7137 O O . VAL D 1 187 ? 134.648 30.821 97.025 1.00 28.20 437 VAL D O 1
ATOM 7141 N N . PRO D 1 188 ? 134.307 32.517 95.561 1.00 33.86 438 PRO D N 1
ATOM 7142 C CA . PRO D 1 188 ? 132.944 32.843 95.996 1.00 34.80 438 PRO D CA 1
ATOM 7143 C C . PRO D 1 188 ? 131.936 31.721 95.764 1.00 30.37 438 PRO D C 1
ATOM 7144 O O . PRO D 1 188 ? 130.890 31.680 96.416 1.00 33.35 438 PRO D O 1
ATOM 7148 N N . SER D 1 189 ? 132.254 30.819 94.846 1.00 32.88 439 SER D N 1
ATOM 7149 C CA . SER D 1 189 ? 131.388 29.700 94.519 1.00 27.44 439 SER D CA 1
ATOM 7150 C C . SER D 1 189 ? 131.237 28.729 95.681 1.00 29.47 439 SER D C 1
ATOM 7151 O O . SER D 1 189 ? 130.231 28.030 95.778 1.00 34.43 439 SER D O 1
ATOM 7154 N N . ASP D 1 190 ? 132.242 28.683 96.550 1.00 30.03 440 ASP D N 1
ATOM 7155 C CA . ASP D 1 190 ? 132.323 27.642 97.569 1.00 32.64 440 ASP D CA 1
ATOM 7156 C C . ASP D 1 190 ? 132.735 28.107 98.967 1.00 31.47 440 ASP D C 1
ATOM 7157 O O . ASP D 1 190 ? 132.880 27.289 99.878 1.00 41.61 440 ASP D O 1
ATOM 7162 N N . ALA D 1 191 ? 132.904 29.418 99.128 1.00 38.78 441 ALA D N 1
ATOM 7163 C CA . ALA D 1 191 ? 133.197 30.036 100.420 1.00 33.74 441 ALA D CA 1
ATOM 7164 C C . ALA D 1 191 ? 132.199 31.158 100.700 1.00 40.01 441 ALA D C 1
ATOM 7165 O O . ALA D 1 191 ? 132.226 32.199 100.037 1.00 41.51 441 ALA D O 1
ATOM 7167 N N . PRO D 1 192 ? 131.311 30.950 101.690 1.00 47.85 442 PRO D N 1
ATOM 7168 C CA . PRO D 1 192 ? 130.239 31.908 102.002 1.00 41.62 442 PRO D CA 1
ATOM 7169 C C . PRO D 1 192 ? 130.763 33.302 102.369 1.00 44.07 442 PRO D C 1
ATOM 7170 O O . PRO D 1 192 ? 130.140 34.302 102.002 1.00 47.58 442 PRO D O 1
ATOM 7174 N N . ASP D 1 193 ? 131.896 33.362 103.070 1.00 46.64 443 ASP D N 1
ATOM 7175 C CA . ASP D 1 193 ? 132.565 34.633 103.367 1.00 46.01 443 ASP D CA 1
ATOM 7176 C C . ASP D 1 193 ? 132.986 35.328 102.080 1.00 46.67 443 ASP D C 1
ATOM 7177 O O . ASP D 1 193 ? 132.701 36.510 101.888 1.00 46.20 443 ASP D O 1
ATOM 7182 N N . ASP D 1 194 ? 133.658 34.590 101.198 1.00 44.11 444 ASP D N 1
ATOM 7183 C CA . ASP D 1 194 ? 134.129 35.160 99.946 1.00 38.89 444 ASP D CA 1
ATOM 7184 C C . ASP D 1 194 ? 132.962 35.681 99.125 1.00 42.68 444 ASP D C 1
ATOM 7185 O O . ASP D 1 194 ? 133.066 36.745 98.517 1.00 45.27 444 ASP D O 1
ATOM 7190 N N . TYR D 1 195 ? 131.849 34.950 99.126 1.00 36.79 445 TYR D N 1
ATOM 7191 C CA . TYR D 1 195 ? 130.684 35.361 98.350 1.00 35.44 445 TYR D CA 1
ATOM 7192 C C . TYR D 1 195 ? 129.965 36.592 98.911 1.00 40.34 445 TYR D C 1
ATOM 7193 O O . TYR D 1 195 ? 129.642 37.511 98.161 1.00 35.98 445 TYR D O 1
ATOM 7202 N N . ALA D 1 196 ? 129.712 36.599 100.219 1.00 43.71 446 ALA D N 1
ATOM 7203 C CA . ALA D 1 196 ? 129.003 37.703 100.866 1.00 40.73 446 ALA D CA 1
ATOM 7204 C C . ALA D 1 196 ? 129.717 39.026 100.630 1.00 47.39 446 ALA D C 1
ATOM 7205 O O . ALA D 1 196 ? 129.080 40.036 100.326 1.00 49.74 446 ALA D O 1
ATOM 7207 N N . CYS D 1 197 ? 131.041 39.010 100.757 1.00 42.83 447 CYS D N 1
ATOM 7208 C CA . CYS D 1 197 ? 131.844 40.204 100.520 1.00 41.44 447 CYS D CA 1
ATOM 7209 C C . CYS D 1 197 ? 131.841 40.590 99.038 1.00 42.32 447 CYS D C 1
ATOM 7210 O O . CYS D 1 197 ? 131.613 41.747 98.700 1.00 49.57 447 CYS D O 1
ATOM 7213 N N . TYR D 1 198 ? 132.077 39.612 98.166 1.00 44.41 448 TYR D N 1
ATOM 7214 C CA . TYR D 1 198 ? 131.966 39.787 96.716 1.00 40.97 448 TYR D CA 1
ATOM 7215 C C . TYR D 1 198 ? 130.596 40.356 96.337 1.00 45.31 448 TYR D C 1
ATOM 7216 O O . TYR D 1 198 ? 130.475 41.124 95.375 1.00 44.50 448 TYR D O 1
ATOM 7225 N N . LYS D 1 199 ? 129.577 39.964 97.101 1.00 43.56 449 LYS D N 1
ATOM 7226 C CA . LYS D 1 199 ? 128.200 40.411 96.910 1.00 49.01 449 LYS D CA 1
ATOM 7227 C C . LYS D 1 199 ? 128.073 41.904 97.216 1.00 51.84 449 LYS D C 1
ATOM 7228 O O . LYS D 1 199 ? 127.506 42.661 96.428 1.00 48.01 449 LYS D O 1
ATOM 7234 N N . ASP D 1 200 ? 128.620 42.311 98.361 1.00 51.94 450 ASP D N 1
ATOM 7235 C CA . ASP D 1 200 ? 128.601 43.702 98.810 1.00 44.91 450 ASP D CA 1
ATOM 7236 C C . ASP D 1 200 ? 129.308 44.641 97.838 1.00 53.46 450 ASP D C 1
ATOM 7237 O O . ASP D 1 200 ? 128.796 45.722 97.533 1.00 57.75 450 ASP D O 1
ATOM 7242 N N . ILE D 1 201 ? 130.480 44.229 97.357 1.00 43.42 451 ILE D N 1
ATOM 7243 C CA . ILE D 1 201 ? 131.249 45.035 96.410 1.00 45.18 451 ILE D CA 1
ATOM 7244 C C . ILE D 1 201 ? 130.524 45.116 95.067 1.00 49.37 451 ILE D C 1
ATOM 7245 O O . ILE D 1 201 ? 130.630 46.113 94.354 1.00 53.03 451 ILE D O 1
ATOM 7250 N N . LEU D 1 202 ? 129.782 44.065 94.734 1.00 50.97 452 LEU D N 1
ATOM 7251 C CA . LEU D 1 202 ? 129.022 44.025 93.494 1.00 52.45 452 LEU D CA 1
ATOM 7252 C C . LEU D 1 202 ? 127.770 44.892 93.602 1.00 54.52 452 LEU D C 1
ATOM 7253 O O . LEU D 1 202 ? 127.534 45.756 92.754 1.00 54.33 452 LEU D O 1
ATOM 7258 N N . GLU D 1 203 ? 126.987 44.668 94.656 1.00 56.37 453 GLU D N 1
ATOM 7259 C CA . GLU D 1 203 ? 125.748 45.417 94.895 1.00 63.35 453 GLU D CA 1
ATOM 7260 C C . GLU D 1 203 ? 125.995 46.822 95.466 1.00 65.53 453 GLU D C 1
ATOM 7261 O O . GLU D 1 203 ? 125.044 47.572 95.717 1.00 68.91 453 GLU D O 1
ATOM 7267 N N . ASN D 1 204 ? 127.270 47.165 95.675 1.00 65.68 454 ASN D N 1
ATOM 7268 C CA . ASN D 1 204 ? 127.683 48.492 96.155 1.00 58.03 454 ASN D CA 1
ATOM 7269 C C . ASN D 1 204 ? 127.034 48.873 97.493 1.00 58.81 454 ASN D C 1
ATOM 7270 O O . ASN D 1 204 ? 126.897 50.051 97.825 1.00 63.69 454 ASN D O 1
ATOM 7275 N N . ARG D 1 205 ? 126.654 47.851 98.258 1.00 58.83 455 ARG D N 1
ATOM 7276 C CA . ARG D 1 205 ? 125.984 48.021 99.544 1.00 61.44 455 ARG D CA 1
ATOM 7277 C C . ARG D 1 205 ? 126.810 48.870 100.516 1.00 67.60 455 ARG D C 1
ATOM 7278 O O . ARG D 1 205 ? 127.766 48.379 101.128 1.00 70.33 455 ARG D O 1
ATOM 7286 N N . ASN D 1 206 ? 126.415 50.141 100.642 1.00 66.47 456 ASN D N 1
ATOM 7287 C CA . ASN D 1 206 ? 127.097 51.161 101.466 1.00 63.15 456 ASN D CA 1
ATOM 7288 C C . ASN D 1 206 ? 128.329 51.771 100.783 1.00 64.28 456 ASN D C 1
ATOM 7289 O O . ASN D 1 206 ? 129.346 52.058 101.426 1.00 57.16 456 ASN D O 1
ATOM 7294 N N . GLY D 1 207 ? 128.216 51.955 99.468 1.00 67.08 457 GLY D N 1
ATOM 7295 C CA . GLY D 1 207 ? 129.209 52.673 98.663 1.00 68.68 457 GLY D CA 1
ATOM 7296 C C . GLY D 1 207 ? 130.637 52.157 98.701 1.00 68.00 457 GLY D C 1
ATOM 7297 O O . GLY D 1 207 ? 131.579 52.922 98.479 1.00 62.68 457 GLY D O 1
ATOM 7298 N N . ILE D 1 208 ? 130.799 50.863 98.970 1.00 68.76 458 ILE D N 1
ATOM 7299 C CA . ILE D 1 208 ? 132.129 50.265 99.099 1.00 63.82 458 ILE D CA 1
ATOM 7300 C C . ILE D 1 208 ? 132.863 50.262 97.758 1.00 64.37 458 ILE D C 1
ATOM 7301 O O . ILE D 1 208 ? 134.091 50.376 97.714 1.00 60.08 458 ILE D O 1
ATOM 7305 N N . ALA D 1 209 ? 132.105 50.142 96.670 1.00 61.97 459 ALA D N 1
ATOM 7306 C CA . ALA D 1 209 ? 132.675 50.216 95.329 1.00 62.96 459 ALA D CA 1
ATOM 7307 C C . ALA D 1 209 ? 133.336 51.573 95.099 1.00 64.11 459 ALA D C 1
ATOM 7308 O O . ALA D 1 209 ? 134.528 51.642 94.791 1.00 66.18 459 ALA D O 1
ATOM 7310 N N . GLU D 1 210 ? 132.562 52.644 95.271 1.00 60.74 460 GLU D N 1
ATOM 7311 C CA . GLU D 1 210 ? 133.061 54.008 95.101 1.00 61.74 460 GLU D CA 1
ATOM 7312 C C . GLU D 1 210 ? 134.113 54.374 96.149 1.00 53.52 460 GLU D C 1
ATOM 7313 O O . GLU D 1 210 ? 135.106 55.026 95.826 1.00 53.83 460 GLU D O 1
ATOM 7315 N N . LYS D 1 211 ? 133.892 53.942 97.391 1.00 48.09 461 LYS D N 1
ATOM 7316 C CA . LYS D 1 211 ? 134.801 54.232 98.503 1.00 50.20 461 LYS D CA 1
ATOM 7317 C C . LYS D 1 211 ? 136.254 53.890 98.177 1.00 51.04 461 LYS D C 1
ATOM 7318 O O . LYS D 1 211 ? 137.153 54.699 98.403 1.00 50.58 461 LYS D O 1
ATOM 7324 N N . TYR D 1 212 ? 136.473 52.692 97.645 1.00 52.72 462 TYR D N 1
ATOM 7325 C CA . TYR D 1 212 ? 137.816 52.235 97.316 1.00 47.70 462 TYR D CA 1
ATOM 7326 C C . TYR D 1 212 ? 138.136 52.425 95.838 1.00 48.55 462 TYR D C 1
ATOM 7327 O O . TYR D 1 212 ? 139.205 52.023 95.371 1.00 44.75 462 TYR D O 1
ATOM 7336 N N . GLY D 1 213 ? 137.205 53.050 95.118 1.00 52.91 463 GLY D N 1
ATOM 7337 C CA . GLY D 1 213 ? 137.384 53.385 93.703 1.00 51.47 463 GLY D CA 1
ATOM 7338 C C . GLY D 1 213 ? 137.301 52.179 92.791 1.00 58.52 463 GLY D C 1
ATOM 7339 O O . GLY D 1 213 ? 137.940 52.145 91.733 1.00 64.03 463 GLY D O 1
ATOM 7340 N N . VAL D 1 214 ? 136.510 51.192 93.207 1.00 58.83 464 VAL D N 1
ATOM 7341 C CA . VAL D 1 214 ? 136.331 49.947 92.466 1.00 55.59 464 VAL D CA 1
ATOM 7342 C C . VAL D 1 214 ? 135.441 50.185 91.249 1.00 56.65 464 VAL D C 1
ATOM 7343 O O . VAL D 1 214 ? 134.356 50.755 91.373 1.00 57.65 464 VAL D O 1
ATOM 7347 N N . ASP D 1 215 ? 135.909 49.759 90.078 1.00 56.36 465 ASP D N 1
ATOM 7348 C CA . ASP D 1 215 ? 135.078 49.764 88.878 1.00 60.36 465 ASP D CA 1
ATOM 7349 C C . ASP D 1 215 ? 134.369 48.411 88.725 1.00 57.65 465 ASP D C 1
ATOM 7350 O O . ASP D 1 215 ? 134.891 47.483 88.096 1.00 56.61 465 ASP D O 1
ATOM 7355 N N . VAL D 1 216 ? 133.182 48.313 89.322 1.00 51.28 466 VAL D N 1
ATOM 7356 C CA . VAL D 1 216 ? 132.370 47.092 89.309 1.00 50.74 466 VAL D CA 1
ATOM 7357 C C . VAL D 1 216 ? 132.319 46.428 87.928 1.00 49.16 466 VAL D C 1
ATOM 7358 O O . VAL D 1 216 ? 132.513 45.220 87.814 1.00 48.83 466 VAL D O 1
ATOM 7362 N N . GLY D 1 217 ? 132.096 47.224 86.886 1.00 48.05 467 GLY D N 1
ATOM 7363 C CA . GLY D 1 217 ? 132.012 46.716 85.519 1.00 44.52 467 GLY D CA 1
ATOM 7364 C C . GLY D 1 217 ? 133.322 46.261 84.898 1.00 48.09 467 GLY D C 1
ATOM 7365 O O . GLY D 1 217 ? 133.332 45.726 83.785 1.00 54.89 467 GLY D O 1
ATOM 7366 N N . LEU D 1 218 ? 134.429 46.466 85.605 1.00 47.34 468 LEU D N 1
ATOM 7367 C CA . LEU D 1 218 ? 135.757 46.119 85.084 1.00 50.22 468 LEU D CA 1
ATOM 7368 C C . LEU D 1 218 ? 136.456 45.065 85.948 1.00 46.09 468 LEU D C 1
ATOM 7369 O O . LEU D 1 218 ? 137.248 44.263 85.445 1.00 39.37 468 LEU D O 1
ATOM 7374 N N . MET D 1 219 ? 136.139 45.066 87.238 1.00 41.73 469 MET D N 1
ATOM 7375 C CA . MET D 1 219 ? 136.857 44.260 88.222 1.00 44.14 469 MET D CA 1
ATOM 7376 C C . MET D 1 219 ? 136.068 43.057 88.749 1.00 41.87 469 MET D C 1
ATOM 7377 O O . MET D 1 219 ? 136.657 42.048 89.130 1.00 42.47 469 MET D O 1
ATOM 7382 N N . LEU D 1 220 ? 134.743 43.164 88.757 1.00 41.00 470 LEU D N 1
ATOM 7383 C CA . LEU D 1 220 ? 133.891 42.122 89.312 1.00 40.95 470 LEU D CA 1
ATOM 7384 C C . LEU D 1 220 ? 133.008 41.421 88.276 1.00 40.05 470 LEU D C 1
ATOM 7385 O O . LEU D 1 220 ? 132.965 40.191 88.226 1.00 40.43 470 LEU D O 1
ATOM 7390 N N . GLU D 1 221 ? 132.315 42.202 87.452 1.00 41.19 471 GLU D N 1
ATOM 7391 C CA . GLU D 1 221 ? 131.347 41.660 86.498 1.00 38.11 471 GLU D CA 1
ATOM 7392 C C . GLU D 1 221 ? 131.909 40.600 85.544 1.00 37.17 471 GLU D C 1
ATOM 7393 O O . GLU D 1 221 ? 131.269 39.566 85.357 1.00 40.44 471 GLU D O 1
ATOM 7399 N N . PRO D 1 222 ? 133.101 40.840 84.950 1.00 35.13 472 PRO D N 1
ATOM 7400 C CA . PRO D 1 222 ? 133.720 39.815 84.095 1.00 37.32 472 PRO D CA 1
ATOM 7401 C C . PRO D 1 222 ? 134.296 38.601 84.845 1.00 31.40 472 PRO D C 1
ATOM 7402 O O . PRO D 1 222 ? 134.882 37.721 84.214 1.00 31.68 472 PRO D O 1
ATOM 7406 N N . TYR D 1 223 ? 134.135 38.551 86.166 1.00 30.96 473 TYR D N 1
ATOM 7407 C CA . TYR D 1 223 ? 134.737 37.493 86.977 1.00 30.50 473 TYR D CA 1
ATOM 7408 C C . TYR D 1 223 ? 133.749 36.842 87.952 1.00 29.92 473 TYR D C 1
ATOM 7409 O O . TYR D 1 223 ? 133.931 36.893 89.169 1.00 32.73 473 TYR D O 1
ATOM 7418 N N . SER D 1 224 ? 132.713 36.216 87.409 1.00 28.91 474 SER D N 1
ATOM 7419 C CA . SER D 1 224 ? 131.669 35.609 88.225 1.00 32.55 474 SER D CA 1
ATOM 7420 C C . SER D 1 224 ? 132.169 34.327 88.896 1.00 28.97 474 SER D C 1
ATOM 7421 O O . SER D 1 224 ? 133.137 33.724 88.421 1.00 29.66 474 SER D O 1
ATOM 7424 N N . PRO D 1 225 ? 131.511 33.903 89.996 1.00 33.02 475 PRO D N 1
ATOM 7425 C CA . PRO D 1 225 ? 131.862 32.637 90.660 1.00 26.37 475 PRO D CA 1
ATOM 7426 C C . PRO D 1 225 ? 131.741 31.453 89.709 1.00 25.54 475 PRO D C 1
ATOM 7427 O O . PRO D 1 225 ? 130.779 31.377 88.949 1.00 27.41 475 PRO D O 1
ATOM 7431 N N . LEU D 1 226 ? 132.719 30.550 89.752 1.00 30.01 476 LEU D N 1
ATOM 7432 C CA . LEU D 1 226 ? 132.773 29.398 88.849 1.00 23.33 476 LEU D CA 1
ATOM 7433 C C . LEU D 1 226 ? 132.150 28.127 89.413 1.00 22.71 476 LEU D C 1
ATOM 7434 O O . LEU D 1 226 ? 132.221 27.884 90.610 1.00 24.44 476 LEU D O 1
ATOM 7439 N N . PRO D 1 227 ? 131.558 27.293 88.541 1.00 25.59 477 PRO D N 1
ATOM 7440 C CA . PRO D 1 227 ? 131.029 25.985 88.931 1.00 21.81 477 PRO D CA 1
ATOM 7441 C C . PRO D 1 227 ? 132.131 24.936 89.028 1.00 21.56 477 PRO D C 1
ATOM 7442 O O . PRO D 1 227 ? 132.302 24.118 88.126 1.00 23.95 477 PRO D O 1
ATOM 7446 N N . ILE D 1 228 ? 132.872 24.952 90.125 1.00 24.16 478 ILE D N 1
ATOM 7447 C CA . ILE D 1 228 ? 134.043 24.083 90.251 1.00 25.50 478 ILE D CA 1
ATOM 7448 C C . ILE D 1 228 ? 133.752 22.789 91.020 1.00 28.32 478 ILE D C 1
ATOM 7449 O O . ILE D 1 228 ? 134.314 21.733 90.721 1.00 24.28 478 ILE D O 1
ATOM 7454 N N . ILE D 1 229 ? 132.854 22.882 91.995 1.00 29.38 479 ILE D N 1
ATOM 7455 C CA . ILE D 1 229 ? 132.519 21.757 92.860 1.00 28.55 479 ILE D CA 1
ATOM 7456 C C . ILE D 1 229 ? 131.015 21.521 92.840 1.00 25.41 479 ILE D C 1
ATOM 7457 O O . ILE D 1 229 ? 130.238 22.436 93.116 1.00 29.50 479 ILE D O 1
ATOM 7462 N N . GLU D 1 230 ? 130.604 20.306 92.492 1.00 26.19 480 GLU D N 1
ATOM 7463 C CA . GLU D 1 230 ? 129.206 19.930 92.644 1.00 29.10 480 GLU D CA 1
ATOM 7464 C C . GLU D 1 230 ? 129.018 19.179 93.948 1.00 26.00 480 GLU D C 1
ATOM 7465 O O . GLU D 1 230 ? 129.627 18.132 94.149 1.00 32.97 480 GLU D O 1
ATOM 7471 N N . ILE D 1 231 ? 128.188 19.731 94.830 1.00 26.32 481 ILE D N 1
ATOM 7472 C CA . ILE D 1 231 ? 127.787 19.041 96.052 1.00 33.71 481 ILE D CA 1
ATOM 7473 C C . ILE D 1 231 ? 126.395 18.465 95.846 1.00 34.55 481 ILE D C 1
ATOM 7474 O O . ILE D 1 231 ? 125.448 19.223 95.667 1.00 40.97 481 ILE D O 1
ATOM 7479 N N . PRO D 1 232 ? 126.265 17.123 95.859 1.00 38.52 482 PRO D N 1
ATOM 7480 C CA . PRO D 1 232 ? 124.968 16.466 95.648 1.00 36.35 482 PRO D CA 1
ATOM 7481 C C . PRO D 1 232 ? 123.916 16.988 96.630 1.00 44.17 482 PRO D C 1
ATOM 7482 O O . PRO D 1 232 ? 124.244 17.320 97.775 1.00 50.45 482 PRO D O 1
ATOM 7486 N N . ASP D 1 233 ? 122.670 17.082 96.180 1.00 42.89 483 ASP D N 1
ATOM 7487 C CA . ASP D 1 233 ? 121.578 17.613 97.010 1.00 52.66 483 ASP D CA 1
ATOM 7488 C C . ASP D 1 233 ? 121.617 19.136 97.157 1.00 44.82 483 ASP D C 1
ATOM 7489 O O . ASP D 1 233 ? 120.673 19.731 97.684 1.00 50.24 483 ASP D O 1
ATOM 7491 N N . ILE D 1 234 ? 122.701 19.762 96.695 1.00 42.86 484 ILE D N 1
ATOM 7492 C CA . ILE D 1 234 ? 122.776 21.233 96.616 1.00 45.95 484 ILE D CA 1
ATOM 7493 C C . ILE D 1 234 ? 123.072 21.719 95.195 1.00 40.34 484 ILE D C 1
ATOM 7494 O O . ILE D 1 234 ? 122.352 22.566 94.668 1.00 46.00 484 ILE D O 1
ATOM 7499 N N . GLY D 1 235 ? 124.133 21.190 94.591 1.00 35.32 485 GLY D N 1
ATOM 7500 C CA . GLY D 1 235 ? 124.537 21.558 93.232 1.00 32.74 485 GLY D CA 1
ATOM 7501 C C . GLY D 1 235 ? 125.889 22.245 93.145 1.00 33.16 485 GLY D C 1
ATOM 7502 O O . GLY D 1 235 ? 126.707 22.151 94.064 1.00 31.94 485 GLY D O 1
ATOM 7503 N N . THR D 1 236 ? 126.131 22.928 92.027 1.00 35.49 486 THR D N 1
ATOM 7504 C CA . THR D 1 236 ? 127.316 23.792 91.876 1.00 37.10 486 THR D CA 1
ATOM 7505 C C . THR D 1 236 ? 127.035 25.180 92.461 1.00 29.98 486 THR D C 1
ATOM 7506 O O . THR D 1 236 ? 125.894 25.479 92.808 1.00 31.15 486 THR D O 1
ATOM 7510 N N . LEU D 1 237 ? 128.066 26.020 92.564 1.00 26.88 487 LEU D N 1
ATOM 7511 C CA . LEU D 1 237 ? 127.949 27.330 93.221 1.00 34.28 487 LEU D CA 1
ATOM 7512 C C . LEU D 1 237 ? 127.209 27.185 94.554 1.00 37.91 487 LEU D C 1
ATOM 7513 O O . LEU D 1 237 ? 126.234 27.896 94.832 1.00 39.57 487 LEU D O 1
ATOM 7518 N N . SER D 1 238 ? 127.687 26.246 95.362 1.00 29.22 488 SER D N 1
ATOM 7519 C CA . SER D 1 238 ? 127.015 25.844 96.579 1.00 29.78 488 SER D CA 1
ATOM 7520 C C . SER D 1 238 ? 126.898 26.982 97.582 1.00 39.20 488 SER D C 1
ATOM 7521 O O . SER D 1 238 ? 125.820 27.213 98.135 1.00 41.51 488 SER D O 1
ATOM 7524 N N . ALA D 1 239 ? 128.003 27.692 97.807 1.00 38.18 489 ALA D N 1
ATOM 7525 C CA . ALA D 1 239 ? 128.006 28.861 98.677 1.00 38.70 489 ALA D CA 1
ATOM 7526 C C . ALA D 1 239 ? 126.988 29.879 98.213 1.00 37.09 489 ALA D C 1
ATOM 7527 O O . ALA D 1 239 ? 126.265 30.434 99.027 1.00 46.99 489 ALA D O 1
ATOM 7529 N N . VAL D 1 240 ? 126.943 30.115 96.905 1.00 34.84 490 VAL D N 1
ATOM 7530 C CA . VAL D 1 240 ? 125.994 31.052 96.308 1.00 40.84 490 VAL D CA 1
ATOM 7531 C C . VAL D 1 240 ? 124.545 30.644 96.613 1.00 43.74 490 VAL D C 1
ATOM 7532 O O . VAL D 1 240 ? 123.832 31.373 97.300 1.00 47.55 490 VAL D O 1
ATOM 7536 N N . ARG D 1 241 ? 124.134 29.471 96.131 1.00 38.23 491 ARG D N 1
ATOM 7537 C CA . ARG D 1 241 ? 122.770 28.964 96.315 1.00 43.93 491 ARG D CA 1
ATOM 7538 C C . ARG D 1 241 ? 122.277 29.008 97.766 1.00 47.59 491 ARG D C 1
ATOM 7539 O O . ARG D 1 241 ? 121.113 29.329 98.024 1.00 50.95 491 ARG D O 1
ATOM 7547 N N . LEU D 1 242 ? 123.166 28.679 98.701 1.00 46.14 492 LEU D N 1
ATOM 7548 C CA . LEU D 1 242 ? 122.824 28.605 100.116 1.00 46.23 492 LEU D CA 1
ATOM 7549 C C . LEU D 1 242 ? 122.673 29.968 100.784 1.00 50.18 492 LEU D C 1
ATOM 7550 O O . LEU D 1 242 ? 121.837 30.134 101.674 1.00 52.56 492 LEU D O 1
ATOM 7555 N N . CYS D 1 243 ? 123.487 30.933 100.365 1.00 48.89 493 CYS D N 1
ATOM 7556 C CA . CYS D 1 243 ? 123.405 32.299 100.880 1.00 51.13 493 CYS D CA 1
ATOM 7557 C C . CYS D 1 243 ? 122.167 33.023 100.357 1.00 57.19 493 CYS D C 1
ATOM 7558 O O . CYS D 1 243 ? 121.587 33.852 101.060 1.00 64.73 493 CYS D O 1
ATOM 7561 N N . GLU D 1 244 ? 121.773 32.704 99.125 1.00 55.87 494 GLU D N 1
ATOM 7562 C CA . GLU D 1 244 ? 120.603 33.313 98.485 1.00 60.91 494 GLU D CA 1
ATOM 7563 C C . GLU D 1 244 ? 119.291 32.764 99.051 1.00 62.46 494 GLU D C 1
ATOM 7564 O O . GLU D 1 244 ? 118.359 33.526 99.303 1.00 71.27 494 GLU D O 1
ATOM 7570 N N . GLU D 1 245 ? 119.230 31.447 99.251 1.00 58.26 495 GLU D N 1
ATOM 7571 C CA . GLU D 1 245 ? 118.045 30.789 99.812 1.00 64.29 495 GLU D CA 1
ATOM 7572 C C . GLU D 1 245 ? 117.806 31.167 101.271 1.00 68.76 495 GLU D C 1
ATOM 7573 O O . GLU D 1 245 ? 116.658 31.226 101.719 1.00 72.09 495 GLU D O 1
ATOM 7575 N N . SER D 1 246 ? 118.890 31.414 102.006 1.00 64.82 496 SER D N 1
ATOM 7576 C CA . SER D 1 246 ? 118.810 31.833 103.408 1.00 66.97 496 SER D CA 1
ATOM 7577 C C . SER D 1 246 ? 118.616 33.345 103.554 1.00 73.22 496 SER D C 1
ATOM 7578 O O . SER D 1 246 ? 118.656 33.883 104.668 1.00 67.52 496 SER D O 1
ATOM 7581 N N . ASN D 1 247 ? 118.416 34.018 102.419 1.00 75.84 497 ASN D N 1
ATOM 7582 C CA . ASN D 1 247 ? 118.069 35.442 102.368 1.00 73.26 497 ASN D CA 1
ATOM 7583 C C . ASN D 1 247 ? 118.967 36.311 103.249 1.00 70.23 497 ASN D C 1
ATOM 7584 O O . ASN D 1 247 ? 120.258 36.320 103.010 1.00 68.92 497 ASN D O 1
ATOM 7589 N N . ASP D 1 253 ? 124.331 39.518 108.168 1.00 91.02 503 ASP D N 1
ATOM 7590 C CA . ASP D 1 253 ? 124.416 38.355 109.049 1.00 88.51 503 ASP D CA 1
ATOM 7591 C C . ASP D 1 253 ? 125.863 37.923 109.268 1.00 90.42 503 ASP D C 1
ATOM 7592 O O . ASP D 1 253 ? 126.769 38.363 108.547 1.00 93.76 503 ASP D O 1
ATOM 7594 N N . ARG D 1 254 ? 126.067 37.065 110.269 1.00 84.31 504 ARG D N 1
ATOM 7595 C CA . ARG D 1 254 ? 127.392 36.547 110.619 1.00 78.85 504 ARG D CA 1
ATOM 7596 C C . ARG D 1 254 ? 127.297 35.161 111.253 1.00 82.01 504 ARG D C 1
ATOM 7597 O O . ARG D 1 254 ? 128.068 34.263 110.904 1.00 81.52 504 ARG D O 1
ATOM 7599 N N . ALA D 1 255 ? 126.358 34.998 112.187 1.00 82.18 505 ALA D N 1
ATOM 7600 C CA . ALA D 1 255 ? 126.090 33.702 112.813 1.00 69.41 505 ALA D CA 1
ATOM 7601 C C . ALA D 1 255 ? 125.443 32.755 111.805 1.00 76.18 505 ALA D C 1
ATOM 7602 O O . ALA D 1 255 ? 125.645 31.540 111.862 1.00 77.67 505 ALA D O 1
ATOM 7604 N N . LYS D 1 256 ? 124.669 33.328 110.885 1.00 79.27 506 LYS D N 1
ATOM 7605 C CA . LYS D 1 256 ? 124.108 32.594 109.753 1.00 76.30 506 LYS D CA 1
ATOM 7606 C C . LYS D 1 256 ? 125.203 32.191 108.759 1.00 75.17 506 LYS D C 1
ATOM 7607 O O . LYS D 1 256 ? 125.153 31.108 108.172 1.00 73.67 506 LYS D O 1
ATOM 7609 N N . LEU D 1 257 ? 126.190 33.068 108.584 1.00 75.88 507 LEU D N 1
ATOM 7610 C CA . LEU D 1 257 ? 127.342 32.795 107.727 1.00 68.65 507 LEU D CA 1
ATOM 7611 C C . LEU D 1 257 ? 128.333 31.811 108.353 1.00 71.37 507 LEU D C 1
ATOM 7612 O O . LEU D 1 257 ? 129.297 31.398 107.702 1.00 71.04 507 LEU D O 1
ATOM 7617 N N . THR D 1 258 ? 128.097 31.440 109.610 1.00 70.86 508 THR D N 1
ATOM 7618 C CA . THR D 1 258 ? 128.912 30.431 110.284 1.00 71.42 508 THR D CA 1
ATOM 7619 C C . THR D 1 258 ? 128.344 29.045 110.013 1.00 70.05 508 THR D C 1
ATOM 7620 O O . THR D 1 258 ? 129.082 28.125 109.662 1.00 71.53 508 THR D O 1
ATOM 7624 N N . GLN D 1 259 ? 127.029 28.909 110.181 1.00 73.40 509 GLN D N 1
ATOM 7625 C CA . GLN D 1 259 ? 126.333 27.645 109.947 1.00 70.82 509 GLN D CA 1
ATOM 7626 C C . GLN D 1 259 ? 126.458 27.198 108.492 1.00 69.29 509 GLN D C 1
ATOM 7627 O O . GLN D 1 259 ? 126.691 26.019 108.214 1.00 68.52 509 GLN D O 1
ATOM 7629 N N . ILE D 1 260 ? 126.320 28.151 107.573 1.00 63.76 510 ILE D N 1
ATOM 7630 C CA . ILE D 1 260 ? 126.410 27.873 106.140 1.00 62.06 510 ILE D CA 1
ATOM 7631 C C . ILE D 1 260 ? 127.841 27.510 105.715 1.00 61.20 510 ILE D C 1
ATOM 7632 O O . ILE D 1 260 ? 128.040 26.780 104.743 1.00 59.34 510 ILE D O 1
ATOM 7637 N N . LYS D 1 261 ? 128.820 28.017 106.464 1.00 58.66 511 LYS D N 1
ATOM 7638 C CA . LYS D 1 261 ? 130.234 27.718 106.253 1.00 52.11 511 LYS D CA 1
ATOM 7639 C C . LYS D 1 261 ? 130.514 26.249 106.551 1.00 57.76 511 LYS D C 1
ATOM 7640 O O . LYS D 1 261 ? 131.208 25.575 105.786 1.00 57.76 511 LYS D O 1
ATOM 7646 N N . GLU D 1 262 ? 129.963 25.767 107.666 1.00 63.65 512 GLU D N 1
ATOM 7647 C CA . GLU D 1 262 ? 130.138 24.380 108.106 1.00 60.93 512 GLU D CA 1
ATOM 7648 C C . GLU D 1 262 ? 129.459 23.403 107.158 1.00 57.67 512 GLU D C 1
ATOM 7649 O O . GLU D 1 262 ? 129.853 22.242 107.073 1.00 60.94 512 GLU D O 1
ATOM 7651 N N . ILE D 1 263 ? 128.435 23.879 106.454 1.00 59.79 513 ILE D N 1
ATOM 7652 C CA . ILE D 1 263 ? 127.780 23.082 105.421 1.00 59.61 513 ILE D CA 1
ATOM 7653 C C . ILE D 1 263 ? 128.718 22.958 104.221 1.00 59.98 513 ILE D C 1
ATOM 7654 O O . ILE D 1 263 ? 129.163 21.855 103.892 1.00 59.47 513 ILE D O 1
ATOM 7659 N N . CYS D 1 264 ? 129.038 24.093 103.599 1.00 55.38 514 CYS D N 1
ATOM 7660 C CA . CYS D 1 264 ? 129.855 24.123 102.387 1.00 53.77 514 CYS D CA 1
ATOM 7661 C C . CYS D 1 264 ? 131.207 23.430 102.517 1.00 53.40 514 CYS D C 1
ATOM 7662 O O . CYS D 1 264 ? 131.635 22.739 101.594 1.00 47.23 514 CYS D O 1
ATOM 7665 N N . TYR D 1 265 ? 131.871 23.618 103.655 1.00 46.83 515 TYR D N 1
ATOM 7666 C CA . TYR D 1 265 ? 133.213 23.081 103.858 1.00 47.63 515 TYR D CA 1
ATOM 7667 C C . TYR D 1 265 ? 133.195 21.589 104.166 1.00 48.43 515 TYR D C 1
ATOM 7668 O O . TYR D 1 265 ? 134.004 20.834 103.623 1.00 48.18 515 TYR D O 1
ATOM 7677 N N . THR D 1 266 ? 132.264 21.170 105.021 1.00 47.88 516 THR D N 1
ATOM 7678 C CA . THR D 1 266 ? 132.173 19.777 105.456 1.00 42.03 516 THR D CA 1
ATOM 7679 C C . THR D 1 266 ? 131.505 18.884 104.407 1.00 42.24 516 THR D C 1
ATOM 7680 O O . THR D 1 266 ? 132.035 17.825 104.073 1.00 44.24 516 THR D O 1
ATOM 7684 N N . LYS D 1 267 ? 130.352 19.304 103.888 1.00 46.61 517 LYS D N 1
ATOM 7685 C CA . LYS D 1 267 ? 129.721 18.590 102.772 1.00 41.01 517 LYS D CA 1
ATOM 7686 C C . LYS D 1 267 ? 130.608 18.659 101.535 1.00 38.41 517 LYS D C 1
ATOM 7687 O O . LYS D 1 267 ? 130.721 17.687 100.792 1.00 35.90 517 LYS D O 1
ATOM 7693 N N . GLY D 1 268 ? 131.246 19.810 101.339 1.00 38.99 518 GLY D N 1
ATOM 7694 C CA . GLY D 1 268 ? 132.140 20.031 100.210 1.00 39.75 518 GLY D CA 1
ATOM 7695 C C . GLY D 1 268 ? 133.315 19.083 100.192 1.00 34.89 518 GLY D C 1
ATOM 7696 O O . GLY D 1 268 ? 133.722 18.617 99.131 1.00 36.51 518 GLY D O 1
ATOM 7697 N N . PHE D 1 269 ? 133.854 18.790 101.370 1.00 39.94 519 PHE D N 1
ATOM 7698 C CA . PHE D 1 269 ? 134.960 17.850 101.487 1.00 38.73 519 PHE D CA 1
ATOM 7699 C C . PHE D 1 269 ? 134.519 16.396 101.292 1.00 42.20 519 PHE D C 1
ATOM 7700 O O . PHE D 1 269 ? 135.112 15.669 100.494 1.00 44.12 519 PHE D O 1
ATOM 7708 N N . TYR D 1 270 ? 133.476 15.980 102.004 1.00 40.30 520 TYR D N 1
ATOM 7709 C CA . TYR D 1 270 ? 133.068 14.574 101.998 1.00 37.58 520 TYR D CA 1
ATOM 7710 C C . TYR D 1 270 ? 132.183 14.135 100.822 1.00 36.45 520 TYR D C 1
ATOM 7711 O O . TYR D 1 270 ? 132.119 12.945 100.514 1.00 39.03 520 TYR D O 1
ATOM 7720 N N . THR D 1 271 ? 131.503 15.073 100.165 1.00 37.94 521 THR D N 1
ATOM 7721 C CA . THR D 1 271 ? 130.588 14.707 99.066 1.00 37.35 521 THR D CA 1
ATOM 7722 C C . THR D 1 271 ? 130.879 15.398 97.734 1.00 33.45 521 THR D C 1
ATOM 7723 O O . THR D 1 271 ? 130.431 14.930 96.684 1.00 31.01 521 THR D O 1
ATOM 7727 N N . GLY D 1 272 ? 131.627 16.500 97.786 1.00 32.18 522 GLY D N 1
ATOM 7728 C CA . GLY D 1 272 ? 131.869 17.343 96.614 1.00 26.82 522 GLY D CA 1
ATOM 7729 C C . GLY D 1 272 ? 132.633 16.657 95.495 1.00 26.93 522 GLY D C 1
ATOM 7730 O O . GLY D 1 272 ? 133.611 15.956 95.740 1.00 30.11 522 GLY D O 1
ATOM 7731 N N . ILE D 1 273 ? 132.179 16.856 94.266 1.00 24.91 523 ILE D N 1
ATOM 7732 C CA . ILE D 1 273 ? 132.867 16.322 93.094 1.00 25.05 523 ILE D CA 1
ATOM 7733 C C . ILE D 1 273 ? 133.388 17.476 92.234 1.00 27.02 523 ILE D C 1
ATOM 7734 O O . ILE D 1 273 ? 132.674 18.454 92.007 1.00 26.69 523 ILE D O 1
ATOM 7739 N N . MET D 1 274 ? 134.634 17.360 91.777 1.00 21.59 524 MET D N 1
ATOM 7740 C CA . MET D 1 274 ? 135.251 18.373 90.912 1.00 21.49 524 MET D CA 1
ATOM 7741 C C . MET D 1 274 ? 134.623 18.395 89.522 1.00 23.89 524 MET D C 1
ATOM 7742 O O . MET D 1 274 ? 134.351 17.356 88.938 1.00 26.50 524 MET D O 1
ATOM 7747 N N . LYS D 1 275 ? 134.419 19.596 88.998 1.00 23.71 525 LYS D N 1
ATOM 7748 C CA . LYS D 1 275 ? 133.746 19.790 87.718 1.00 23.33 525 LYS D CA 1
ATOM 7749 C C . LYS D 1 275 ? 134.617 20.549 86.745 1.00 26.79 525 LYS D C 1
ATOM 7750 O O . LYS D 1 275 ? 134.362 20.548 85.537 1.00 30.49 525 LYS D O 1
ATOM 7756 N N . MET D 1 276 ? 135.642 21.199 87.286 1.00 27.09 526 MET D N 1
ATOM 7757 C CA . MET D 1 276 ? 136.604 21.955 86.507 1.00 24.22 526 MET D CA 1
ATOM 7758 C C . MET D 1 276 ? 138.031 21.628 86.955 1.00 28.69 526 MET D C 1
ATOM 7759 O O . MET D 1 276 ? 138.240 21.035 88.019 1.00 27.17 526 MET D O 1
ATOM 7764 N N . GLY D 1 277 ? 139.007 22.028 86.143 1.00 25.65 527 GLY D N 1
ATOM 7765 C CA . GLY D 1 277 ? 140.407 21.778 86.430 1.00 22.43 527 GLY D CA 1
ATOM 7766 C C . GLY D 1 277 ? 140.863 20.376 86.068 1.00 32.41 527 GLY D C 1
ATOM 7767 O O . GLY D 1 277 ? 140.072 19.563 85.574 1.00 35.10 527 GLY D O 1
ATOM 7768 N N . PRO D 1 278 ? 142.149 20.074 86.332 1.00 34.21 528 PRO D N 1
ATOM 7769 C CA . PRO D 1 278 ? 142.782 18.820 85.890 1.00 30.32 528 PRO D CA 1
ATOM 7770 C C . PRO D 1 278 ? 142.284 17.581 86.624 1.00 28.36 528 PRO D C 1
ATOM 7771 O O . PRO D 1 278 ? 142.586 16.461 86.206 1.00 31.96 528 PRO D O 1
ATOM 7775 N N . PHE D 1 279 ? 141.519 17.775 87.694 1.00 24.76 529 PHE D N 1
ATOM 7776 C CA . PHE D 1 279 ? 141.022 16.652 88.490 1.00 28.77 529 PHE D CA 1
ATOM 7777 C C . PHE D 1 279 ? 139.498 16.489 88.417 1.00 30.60 529 PHE D C 1
ATOM 7778 O O . PHE D 1 279 ? 138.894 15.753 89.207 1.00 24.38 529 PHE D O 1
ATOM 7786 N N . ALA D 1 280 ? 138.893 17.178 87.446 1.00 31.00 530 ALA D N 1
ATOM 7787 C CA . ALA D 1 280 ? 137.474 17.022 87.129 1.00 29.32 530 ALA D CA 1
ATOM 7788 C C . ALA D 1 280 ? 137.093 15.549 87.097 1.00 27.22 530 ALA D C 1
ATOM 7789 O O . ALA D 1 280 ? 137.778 14.741 86.474 1.00 28.88 530 ALA D O 1
ATOM 7791 N N . GLY D 1 281 ? 135.998 15.212 87.770 1.00 27.89 531 GLY D N 1
ATOM 7792 C CA . GLY D 1 281 ? 135.504 13.841 87.822 1.00 24.15 531 GLY D CA 1
ATOM 7793 C C . GLY D 1 281 ? 135.752 13.219 89.182 1.00 28.57 531 GLY D C 1
ATOM 7794 O O . GLY D 1 281 ? 134.985 12.374 89.629 1.00 28.38 531 GLY D O 1
ATOM 7795 N N . GLN D 1 282 ? 136.830 13.647 89.834 1.00 27.14 532 GLN D N 1
ATOM 7796 C CA . GLN D 1 282 ? 137.220 13.117 91.133 1.00 28.41 532 GLN D CA 1
ATOM 7797 C C . GLN D 1 282 ? 136.554 13.883 92.253 1.00 31.19 532 GLN D C 1
ATOM 7798 O O . GLN D 1 282 ? 136.251 15.069 92.115 1.00 28.57 532 GLN D O 1
ATOM 7804 N N . SER D 1 283 ? 136.349 13.196 93.371 1.00 28.84 533 SER D N 1
ATOM 7805 C CA . SER D 1 283 ? 135.830 13.817 94.579 1.00 31.05 533 SER D CA 1
ATOM 7806 C C . SER D 1 283 ? 136.850 14.794 95.175 1.00 29.19 533 SER D C 1
ATOM 7807 O O . SER D 1 283 ? 138.060 14.607 95.037 1.00 27.94 533 SER D O 1
ATOM 7810 N N . VAL D 1 284 ? 136.344 15.829 95.837 1.00 24.28 534 VAL D N 1
ATOM 7811 C CA . VAL D 1 284 ? 137.180 16.816 96.504 1.00 30.93 534 VAL D CA 1
ATOM 7812 C C . VAL D 1 284 ? 138.137 16.141 97.485 1.00 37.78 534 VAL D C 1
ATOM 7813 O O . VAL D 1 284 ? 139.279 16.568 97.646 1.00 44.10 534 VAL D O 1
ATOM 7817 N N . LYS D 1 285 ? 137.658 15.082 98.127 1.00 35.37 535 LYS D N 1
ATOM 7818 C CA . LYS D 1 285 ? 138.419 14.344 99.128 1.00 39.42 535 LYS D CA 1
ATOM 7819 C C . LYS D 1 285 ? 139.644 13.632 98.531 1.00 43.79 535 LYS D C 1
ATOM 7820 O O . LYS D 1 285 ? 140.759 13.753 99.047 1.00 44.15 535 LYS D O 1
ATOM 7826 N N . ASP D 1 286 ? 139.429 12.914 97.433 1.00 43.14 536 ASP D N 1
ATOM 7827 C CA . ASP D 1 286 ? 140.486 12.160 96.760 1.00 40.02 536 ASP D CA 1
ATOM 7828 C C . ASP D 1 286 ? 141.593 13.000 96.107 1.00 41.95 536 ASP D C 1
ATOM 7829 O O . ASP D 1 286 ? 142.688 12.489 95.868 1.00 50.37 536 ASP D O 1
ATOM 7834 N N . CYS D 1 287 ? 141.325 14.271 95.820 1.00 35.43 537 CYS D N 1
ATOM 7835 C CA . CYS D 1 287 ? 142.270 15.070 95.033 1.00 37.64 537 CYS D CA 1
ATOM 7836 C C . CYS D 1 287 ? 142.826 16.298 95.743 1.00 35.52 537 CYS D C 1
ATOM 7837 O O . CYS D 1 287 ? 143.564 17.073 95.145 1.00 39.05 537 CYS D O 1
ATOM 7840 N N . LYS D 1 288 ? 142.473 16.474 97.011 1.00 35.60 538 LYS D N 1
ATOM 7841 C CA . LYS D 1 288 ? 142.986 17.587 97.803 1.00 37.05 538 LYS D CA 1
ATOM 7842 C C . LYS D 1 288 ? 144.510 17.516 97.920 1.00 39.31 538 LYS D C 1
ATOM 7843 O O . LYS D 1 288 ? 145.204 18.521 97.736 1.00 43.23 538 LYS D O 1
ATOM 7849 N N . GLN D 1 289 ? 145.017 16.323 98.216 1.00 32.42 539 GLN D N 1
ATOM 7850 C CA . GLN D 1 289 ? 146.454 16.084 98.297 1.00 45.92 539 GLN D CA 1
ATOM 7851 C C . GLN D 1 289 ? 147.123 16.265 96.932 1.00 41.15 539 GLN D C 1
ATOM 7852 O O . GLN D 1 289 ? 148.152 16.931 96.821 1.00 39.95 539 GLN D O 1
ATOM 7858 N N . SER D 1 290 ? 146.521 15.680 95.901 1.00 36.63 540 SER D N 1
ATOM 7859 C CA . SER D 1 290 ? 147.022 15.781 94.533 1.00 37.89 540 SER D CA 1
ATOM 7860 C C . SER D 1 290 ? 147.112 17.232 94.060 1.00 37.23 540 SER D C 1
ATOM 7861 O O . SER D 1 290 ? 148.042 17.601 93.337 1.00 33.53 540 SER D O 1
ATOM 7864 N N . CYS D 1 291 ? 146.141 18.041 94.479 1.00 35.85 541 CYS D N 1
ATOM 7865 C CA . CYS D 1 291 ? 146.089 19.447 94.117 1.00 31.77 541 CYS D CA 1
ATOM 7866 C C . CYS D 1 291 ? 147.159 20.239 94.842 1.00 33.41 541 CYS D C 1
ATOM 7867 O O . CYS D 1 291 ? 147.725 21.184 94.282 1.00 33.55 541 CYS D O 1
ATOM 7870 N N . ARG D 1 292 ? 147.442 19.854 96.083 1.00 35.29 542 ARG D N 1
ATOM 7871 C CA . ARG D 1 292 ? 148.548 20.450 96.820 1.00 33.53 542 ARG D CA 1
ATOM 7872 C C . ARG D 1 292 ? 149.865 20.102 96.125 1.00 33.98 542 ARG D C 1
ATOM 7873 O O . ARG D 1 292 ? 150.672 20.986 95.837 1.00 33.34 542 ARG D O 1
ATOM 7881 N N . ASP D 1 293 ? 150.053 18.814 95.838 1.00 32.72 543 ASP D N 1
ATOM 7882 C CA . ASP D 1 293 ? 151.254 18.323 95.150 1.00 37.86 543 ASP D CA 1
ATOM 7883 C C . ASP D 1 293 ? 151.508 18.985 93.792 1.00 33.05 543 ASP D C 1
ATOM 7884 O O . ASP D 1 293 ? 152.652 19.282 93.458 1.00 28.01 543 ASP D O 1
ATOM 7889 N N . LEU D 1 294 ? 150.440 19.224 93.035 1.00 30.86 544 LEU D N 1
ATOM 7890 C CA . LEU D 1 294 ? 150.534 19.869 91.729 1.00 29.78 544 LEU D CA 1
ATOM 7891 C C . LEU D 1 294 ? 150.961 21.345 91.799 1.00 33.57 544 LEU D C 1
ATOM 7892 O O . LEU D 1 294 ? 151.714 21.813 90.947 1.00 32.98 544 LEU D O 1
ATOM 7897 N N . LEU D 1 295 ? 150.480 22.076 92.800 1.00 29.56 545 LEU D N 1
ATOM 7898 C CA . LEU D 1 295 ? 150.891 23.469 92.983 1.00 26.85 545 LEU D CA 1
ATOM 7899 C C . LEU D 1 295 ? 152.349 23.605 93.453 1.00 34.49 545 LEU D C 1
ATOM 7900 O O . LEU D 1 295 ? 153.078 24.495 92.986 1.00 30.64 545 LEU D O 1
ATOM 7905 N N . VAL D 1 296 ? 152.765 22.720 94.360 1.00 28.13 546 VAL D N 1
ATOM 7906 C CA . VAL D 1 296 ? 154.147 22.669 94.843 1.00 25.50 546 VAL D CA 1
ATOM 7907 C C . VAL D 1 296 ? 155.128 22.298 93.735 1.00 27.41 546 VAL D C 1
ATOM 7908 O O . VAL D 1 296 ? 156.085 23.018 93.498 1.00 33.99 546 VAL D O 1
ATOM 7912 N N . GLN D 1 297 ? 154.878 21.174 93.066 1.00 30.45 547 GLN D N 1
ATOM 7913 C CA . GLN D 1 297 ? 155.799 20.599 92.084 1.00 29.07 547 GLN D CA 1
ATOM 7914 C C . GLN D 1 297 ? 155.944 21.469 90.844 1.00 32.39 547 GLN D C 1
ATOM 7915 O O . GLN D 1 297 ? 156.919 21.342 90.096 1.00 35.61 547 GLN D O 1
ATOM 7921 N N . ASN D 1 298 ? 154.970 22.346 90.629 1.00 25.29 548 ASN D N 1
ATOM 7922 C CA . ASN D 1 298 ? 155.018 23.292 89.524 1.00 30.71 548 ASN D CA 1
ATOM 7923 C C . ASN D 1 298 ? 155.351 24.700 90.000 1.00 33.35 548 ASN D C 1
ATOM 7924 O O . ASN D 1 298 ? 155.139 25.686 89.286 1.00 31.58 548 ASN D O 1
ATOM 7929 N N . ASN D 1 299 ? 155.876 24.770 91.222 1.00 33.92 549 ASN D N 1
ATOM 7930 C CA . ASN D 1 299 ? 156.350 26.008 91.831 1.00 37.84 549 ASN D CA 1
ATOM 7931 C C . ASN D 1 299 ? 155.332 27.161 91.784 1.00 35.36 549 ASN D C 1
ATOM 7932 O O . ASN D 1 299 ? 155.675 28.309 91.511 1.00 39.52 549 ASN D O 1
ATOM 7937 N N . GLN D 1 300 ? 154.076 26.847 92.061 1.00 37.69 550 GLN D N 1
ATOM 7938 C CA . GLN D 1 300 ? 153.021 27.859 92.042 1.00 35.22 550 GLN D CA 1
ATOM 7939 C C . GLN D 1 300 ? 152.602 28.284 93.445 1.00 32.00 550 GLN D C 1
ATOM 7940 O O . GLN D 1 300 ? 151.836 29.229 93.617 1.00 32.40 550 GLN D O 1
ATOM 7946 N N . CYS D 1 301 ? 153.113 27.578 94.444 1.00 31.80 551 CYS D N 1
ATOM 7947 C CA . CYS D 1 301 ? 152.821 27.902 95.823 1.00 36.46 551 CYS D CA 1
ATOM 7948 C C . CYS D 1 301 ? 154.056 27.717 96.686 1.00 39.26 551 CYS D C 1
ATOM 7949 O O . CYS D 1 301 ? 155.020 27.083 96.264 1.00 45.54 551 CYS D O 1
ATOM 7952 N N . ILE D 1 302 ? 154.030 28.292 97.883 1.00 40.36 552 ILE D N 1
ATOM 7953 C CA . ILE D 1 302 ? 155.079 28.063 98.872 1.00 44.11 552 ILE D CA 1
ATOM 7954 C C . ILE D 1 302 ? 154.414 27.568 100.146 1.00 40.54 552 ILE D C 1
ATOM 7955 O O . ILE D 1 302 ? 153.624 28.290 100.757 1.00 40.97 552 ILE D O 1
ATOM 7960 N N . VAL D 1 303 ? 154.731 26.330 100.519 1.00 38.59 553 VAL D N 1
ATOM 7961 C CA . VAL D 1 303 ? 154.160 25.684 101.701 1.00 46.87 553 VAL D CA 1
ATOM 7962 C C . VAL D 1 303 ? 154.966 26.036 102.955 1.00 49.68 553 VAL D C 1
ATOM 7963 O O . VAL D 1 303 ? 156.202 26.061 102.925 1.00 47.86 553 VAL D O 1
ATOM 7967 N N . TYR D 1 304 ? 154.253 26.311 104.047 1.00 49.84 554 TYR D N 1
ATOM 7968 C CA . TYR D 1 304 ? 154.870 26.662 105.326 1.00 52.37 554 TYR D CA 1
ATOM 7969 C C . TYR D 1 304 ? 153.898 26.400 106.477 1.00 51.49 554 TYR D C 1
ATOM 7970 O O . TYR D 1 304 ? 152.708 26.192 106.255 1.00 50.40 554 TYR D O 1
ATOM 7979 N N . SER D 1 305 ? 154.405 26.424 107.704 1.00 53.56 555 SER D N 1
ATOM 7980 C CA . SER D 1 305 ? 153.553 26.296 108.888 1.00 56.83 555 SER D CA 1
ATOM 7981 C C . SER D 1 305 ? 153.745 27.434 109.914 1.00 60.12 555 SER D C 1
ATOM 7982 O O . SER D 1 305 ? 154.667 28.248 109.795 1.00 54.91 555 SER D O 1
ATOM 7985 N N . GLU D 1 306 ? 152.848 27.496 110.901 1.00 60.89 556 GLU D N 1
ATOM 7986 C CA . GLU D 1 306 ? 152.923 28.483 111.985 1.00 62.98 556 GLU D CA 1
ATOM 7987 C C . GLU D 1 306 ? 153.010 27.783 113.357 1.00 65.66 556 GLU D C 1
ATOM 7988 O O . GLU D 1 306 ? 152.497 26.670 113.511 1.00 67.56 556 GLU D O 1
ATOM 7990 N N . PRO D 1 307 ? 153.669 28.422 114.355 1.00 70.87 557 PRO D N 1
ATOM 7991 C CA . PRO D 1 307 ? 153.830 27.816 115.691 1.00 64.09 557 PRO D CA 1
ATOM 7992 C C . PRO D 1 307 ? 152.576 27.823 116.583 1.00 71.58 557 PRO D C 1
ATOM 7993 O O . PRO D 1 307 ? 152.327 26.843 117.297 1.00 68.24 557 PRO D O 1
ATOM 7997 N N . GLU D 1 308 ? 151.807 28.913 116.552 1.00 69.14 558 GLU D N 1
ATOM 7998 C CA . GLU D 1 308 ? 150.630 29.054 117.417 1.00 66.12 558 GLU D CA 1
ATOM 7999 C C . GLU D 1 308 ? 149.367 29.354 116.614 1.00 69.42 558 GLU D C 1
ATOM 8001 N N . GLN E 1 9 ? 89.208 57.553 113.614 1.00 65.99 259 GLN E N 1
ATOM 8002 C CA . GLN E 1 9 ? 87.992 57.198 112.818 1.00 71.11 259 GLN E CA 1
ATOM 8003 C C . GLN E 1 9 ? 88.345 56.487 111.504 1.00 68.18 259 GLN E C 1
ATOM 8004 O O . GLN E 1 9 ? 89.522 56.248 111.216 1.00 60.31 259 GLN E O 1
ATOM 8010 N N . GLU E 1 10 ? 87.313 56.174 110.716 1.00 66.08 260 GLU E N 1
ATOM 8011 C CA . GLU E 1 10 ? 87.449 55.383 109.488 1.00 62.12 260 GLU E CA 1
ATOM 8012 C C . GLU E 1 10 ? 87.994 56.184 108.302 1.00 54.66 260 GLU E C 1
ATOM 8013 O O . GLU E 1 10 ? 87.554 57.301 108.027 1.00 59.97 260 GLU E O 1
ATOM 8019 N N . TYR E 1 11 ? 88.949 55.584 107.603 1.00 52.12 261 TYR E N 1
ATOM 8020 C CA . TYR E 1 11 ? 89.636 56.216 106.493 1.00 50.11 261 TYR E CA 1
ATOM 8021 C C . TYR E 1 11 ? 89.631 55.245 105.311 1.00 46.81 261 TYR E C 1
ATOM 8022 O O . TYR E 1 11 ? 89.818 54.041 105.486 1.00 46.98 261 TYR E O 1
ATOM 8031 N N . ILE E 1 12 ? 89.423 55.771 104.109 1.00 45.41 262 ILE E N 1
ATOM 8032 C CA . ILE E 1 12 ? 89.351 54.931 102.920 1.00 37.36 262 ILE E CA 1
ATOM 8033 C C . ILE E 1 12 ? 90.569 55.155 102.032 1.00 33.52 262 ILE E C 1
ATOM 8034 O O . ILE E 1 12 ? 90.727 56.212 101.429 1.00 35.04 262 ILE E O 1
ATOM 8039 N N . GLY E 1 13 ? 91.440 54.156 101.978 1.00 37.05 263 GLY E N 1
ATOM 8040 C CA . GLY E 1 13 ? 92.642 54.229 101.156 1.00 33.17 263 GLY E CA 1
ATOM 8041 C C . GLY E 1 13 ? 92.363 53.682 99.777 1.00 32.24 263 GLY E C 1
ATOM 8042 O O . GLY E 1 13 ? 92.362 52.468 99.587 1.00 37.03 263 GLY E O 1
ATOM 8043 N N . ILE E 1 14 ? 92.101 54.584 98.830 1.00 30.33 264 ILE E N 1
ATOM 8044 C CA . ILE E 1 14 ? 91.857 54.239 97.428 1.00 29.23 264 ILE E CA 1
ATOM 8045 C C . ILE E 1 14 ? 93.101 53.614 96.786 1.00 27.67 264 ILE E C 1
ATOM 8046 O O . ILE E 1 14 ? 94.214 54.116 96.953 1.00 29.26 264 ILE E O 1
ATOM 8051 N N . LYS E 1 15 ? 92.901 52.508 96.074 1.00 27.09 265 LYS E N 1
ATOM 8052 C CA . LYS E 1 15 ? 93.994 51.808 95.398 1.00 30.04 265 LYS E CA 1
ATOM 8053 C C . LYS E 1 15 ? 94.212 52.370 94.001 1.00 28.55 265 LYS E C 1
ATOM 8054 O O . LYS E 1 15 ? 93.471 52.053 93.074 1.00 33.00 265 LYS E O 1
ATOM 8060 N N . LEU E 1 16 ? 95.223 53.217 93.859 1.00 29.60 266 LEU E N 1
ATOM 8061 C CA . LEU E 1 16 ? 95.573 53.761 92.560 1.00 29.26 266 LEU E CA 1
ATOM 8062 C C . LEU E 1 16 ? 96.641 52.883 91.927 1.00 28.52 266 LEU E C 1
ATOM 8063 O O . LEU E 1 16 ? 97.777 52.854 92.396 1.00 28.34 266 LEU E O 1
ATOM 8068 N N . GLU E 1 17 ? 96.272 52.165 90.869 1.00 27.61 267 GLU E N 1
ATOM 8069 C CA . GLU E 1 17 ? 97.199 51.236 90.236 1.00 30.15 267 GLU E CA 1
ATOM 8070 C C . GLU E 1 17 ? 98.259 51.951 89.402 1.00 32.31 267 GLU E C 1
ATOM 8071 O O . GLU E 1 17 ? 97.937 52.691 88.473 1.00 30.57 267 GLU E O 1
ATOM 8077 N N . LEU E 1 18 ? 99.524 51.726 89.746 1.00 29.24 268 LEU E N 1
ATOM 8078 C CA . LEU E 1 18 ? 100.621 52.126 88.880 1.00 27.50 268 LEU E CA 1
ATOM 8079 C C . LEU E 1 18 ? 100.517 51.317 87.593 1.00 31.01 268 LEU E C 1
ATOM 8080 O O . LEU E 1 18 ? 100.670 50.091 87.607 1.00 37.87 268 LEU E O 1
ATOM 8085 N N . ILE E 1 19 ? 100.225 51.998 86.492 1.00 29.62 269 ILE E N 1
ATOM 8086 C CA . ILE E 1 19 ? 100.010 51.331 85.208 1.00 31.53 269 ILE E CA 1
ATOM 8087 C C . ILE E 1 19 ? 101.280 50.652 84.708 1.00 34.64 269 ILE E C 1
ATOM 8088 O O . ILE E 1 19 ? 102.349 51.267 84.628 1.00 30.97 269 ILE E O 1
ATOM 8093 N N . ASN E 1 20 ? 101.140 49.366 84.412 1.00 40.03 270 ASN E N 1
ATOM 8094 C CA . ASN E 1 20 ? 102.202 48.570 83.837 1.00 35.73 270 ASN E CA 1
ATOM 8095 C C . ASN E 1 20 ? 102.103 48.670 82.324 1.00 38.73 270 ASN E C 1
ATOM 8096 O O . ASN E 1 20 ? 101.215 48.078 81.716 1.00 45.38 270 ASN E O 1
ATOM 8101 N N . TYR E 1 21 ? 102.992 49.450 81.721 1.00 40.19 271 TYR E N 1
ATOM 8102 C CA . TYR E 1 21 ? 102.984 49.630 80.270 1.00 42.36 271 TYR E CA 1
ATOM 8103 C C . TYR E 1 21 ? 103.650 48.481 79.527 1.00 46.80 271 TYR E C 1
ATOM 8104 O O . TYR E 1 21 ? 103.475 48.355 78.321 1.00 55.90 271 TYR E O 1
ATOM 8113 N N . THR E 1 22 ? 104.405 47.646 80.240 1.00 46.24 272 THR E N 1
ATOM 8114 C CA . THR E 1 22 ? 104.988 46.439 79.645 1.00 54.26 272 THR E CA 1
ATOM 8115 C C . THR E 1 22 ? 103.887 45.574 79.017 1.00 59.02 272 THR E C 1
ATOM 8116 O O . THR E 1 22 ? 104.083 44.984 77.944 1.00 60.54 272 THR E O 1
ATOM 8120 N N . THR E 1 23 ? 102.728 45.528 79.676 1.00 54.98 273 THR E N 1
ATOM 8121 C CA . THR E 1 23 ? 101.536 44.896 79.110 1.00 64.04 273 THR E CA 1
ATOM 8122 C C . THR E 1 23 ? 100.989 45.707 77.920 1.00 71.89 273 THR E C 1
ATOM 8123 O O . THR E 1 23 ? 99.777 45.731 77.667 1.00 71.01 273 THR E O 1
ATOM 8127 N N . LEU E 1 24 ? 101.895 46.381 77.207 1.00 71.43 274 LEU E N 1
ATOM 8128 C CA . LEU E 1 24 ? 101.608 46.973 75.901 1.00 69.56 274 LEU E CA 1
ATOM 8129 C C . LEU 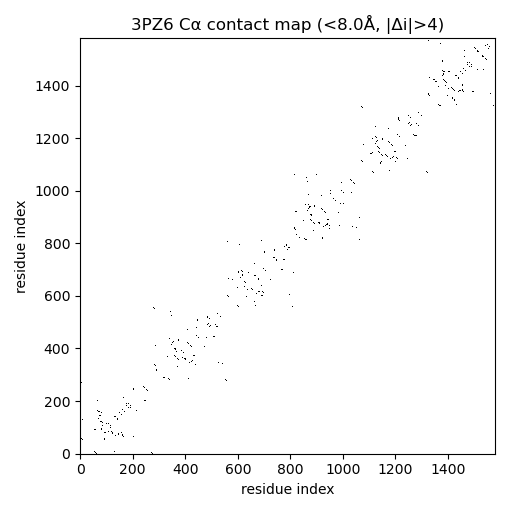E 1 24 ? 101.646 45.830 74.882 1.00 73.44 274 LEU E C 1
ATOM 8130 O O . LEU E 1 24 ? 102.339 45.900 73.855 1.00 69.67 274 LEU E O 1
ATOM 8135 N N . LEU E 1 25 ? 100.898 44.773 75.206 1.00 70.58 275 LEU E N 1
ATOM 8136 C CA . LEU E 1 25 ? 100.823 43.550 74.421 1.00 66.92 275 LEU E CA 1
ATOM 8137 C C . LEU E 1 25 ? 99.391 43.026 74.408 1.00 60.94 275 LEU E C 1
ATOM 8138 O O . LEU E 1 25 ? 98.499 43.613 75.025 1.00 65.91 275 LEU E O 1
ATOM 8140 N N . ARG E 1 56 ? 102.143 56.163 67.850 1.00 85.38 306 ARG E N 1
ATOM 8141 C CA . ARG E 1 56 ? 102.947 56.247 69.068 1.00 84.01 306 ARG E CA 1
ATOM 8142 C C . ARG E 1 56 ? 102.219 55.618 70.253 1.00 74.02 306 ARG E C 1
ATOM 8143 O O . ARG E 1 56 ? 101.216 56.157 70.735 1.00 72.91 306 ARG E O 1
ATOM 8145 N N . PHE E 1 57 ? 102.717 54.468 70.702 1.00 69.66 307 PHE E N 1
ATOM 8146 C CA . PHE E 1 57 ? 102.194 53.813 71.901 1.00 70.48 307 PHE E CA 1
ATOM 8147 C C . PHE E 1 57 ? 102.850 54.449 73.123 1.00 62.30 307 PHE E C 1
ATOM 8148 O O . PHE E 1 57 ? 104.044 54.243 73.375 1.00 60.42 307 PHE E O 1
ATOM 8150 N N . TYR E 1 58 ? 102.068 55.231 73.866 1.00 50.75 308 TYR E N 1
ATOM 8151 C CA . TYR E 1 58 ? 102.595 56.013 74.977 1.00 48.05 308 TYR E CA 1
ATOM 8152 C C . TYR E 1 58 ? 103.119 55.156 76.124 1.00 43.78 308 TYR E C 1
ATOM 8153 O O . TYR E 1 58 ? 102.499 54.163 76.512 1.00 42.39 308 TYR E O 1
ATOM 8162 N N . SER E 1 59 ? 104.255 55.581 76.673 1.00 45.61 309 SER E N 1
ATOM 8163 C CA . SER E 1 59 ? 104.916 54.890 77.765 1.00 42.59 309 SER E CA 1
ATOM 8164 C C . SER E 1 59 ? 105.427 55.900 78.793 1.00 40.64 309 SER E C 1
ATOM 8165 O O . SER E 1 59 ? 106.005 56.923 78.429 1.00 47.23 309 SER E O 1
ATOM 8168 N N . ASN E 1 60 ? 105.205 55.611 80.074 1.00 39.94 310 ASN E N 1
ATOM 8169 C CA . ASN E 1 60 ? 105.635 56.488 81.167 1.00 40.81 310 ASN E CA 1
ATOM 8170 C C . ASN E 1 60 ? 106.957 55.990 81.767 1.00 40.34 310 ASN E C 1
ATOM 8171 O O . ASN E 1 60 ? 106.992 54.925 82.390 1.00 41.95 310 ASN E O 1
ATOM 8176 N N . PRO E 1 61 ? 108.045 56.769 81.589 1.00 35.55 311 PRO E N 1
ATOM 8177 C CA . PRO E 1 61 ? 109.387 56.371 82.027 1.00 37.88 311 PRO E CA 1
ATOM 8178 C C . PRO E 1 61 ? 109.510 56.217 83.548 1.00 40.59 311 PRO E C 1
ATOM 8179 O O . PRO E 1 61 ? 110.262 55.357 84.016 1.00 39.87 311 PRO E O 1
ATOM 8183 N N . LYS E 1 62 ? 108.778 57.045 84.298 1.00 35.28 312 LYS E N 1
ATOM 8184 C CA . LYS E 1 62 ? 108.745 56.969 85.762 1.00 34.04 312 LYS E CA 1
ATOM 8185 C C . LYS E 1 62 ? 108.115 55.653 86.253 1.00 38.27 312 LYS E C 1
ATOM 8186 O O . LYS E 1 62 ? 108.528 55.116 87.287 1.00 39.82 312 LYS E O 1
ATOM 8192 N N . ASN E 1 63 ? 107.123 55.144 85.515 1.00 34.13 313 ASN E N 1
ATOM 8193 C CA . ASN E 1 63 ? 106.517 53.839 85.810 1.00 33.96 313 ASN E CA 1
ATOM 8194 C C . ASN E 1 63 ? 107.489 52.697 85.513 1.00 37.61 313 ASN E C 1
ATOM 8195 O O . ASN E 1 63 ? 107.534 51.702 86.236 1.00 36.04 313 ASN E O 1
ATOM 8200 N N . LYS E 1 64 ? 108.263 52.856 84.439 1.00 36.92 314 LYS E N 1
ATOM 8201 C CA . LYS E 1 64 ? 109.276 51.885 84.047 1.00 39.91 314 LYS E CA 1
ATOM 8202 C C . LYS E 1 64 ? 110.349 51.742 85.135 1.00 41.02 314 LYS E C 1
ATOM 8203 O O . LYS E 1 64 ? 110.748 50.625 85.476 1.00 37.46 314 LYS E O 1
ATOM 8209 N N . ALA E 1 65 ? 110.795 52.870 85.685 1.00 33.77 315 ALA E N 1
ATOM 8210 C CA . ALA E 1 65 ? 111.812 52.858 86.733 1.00 37.52 315 ALA E CA 1
ATOM 8211 C C . ALA E 1 65 ? 111.328 52.180 88.017 1.00 35.00 315 ALA E C 1
ATOM 8212 O O . ALA E 1 65 ? 112.067 51.396 88.612 1.00 40.08 315 ALA E O 1
ATOM 8214 N N . ILE E 1 66 ? 110.095 52.467 88.436 1.00 33.47 316 ILE E N 1
ATOM 8215 C CA . ILE E 1 66 ? 109.568 51.875 89.666 1.00 35.11 316 ILE E CA 1
ATOM 8216 C C . ILE E 1 66 ? 109.444 50.363 89.522 1.00 33.92 316 ILE E C 1
ATOM 8217 O O . ILE E 1 66 ? 109.904 49.626 90.394 1.00 33.36 316 ILE E O 1
ATOM 8222 N N . PHE E 1 67 ? 108.857 49.906 88.415 1.00 31.09 317 PHE E N 1
ATOM 8223 C CA . PHE E 1 67 ? 108.733 48.467 88.151 1.00 36.17 317 PHE E CA 1
ATOM 8224 C C . PHE E 1 67 ? 110.082 47.740 88.106 1.00 32.78 317 PHE E C 1
ATOM 8225 O O . PHE E 1 67 ? 110.171 46.594 88.537 1.00 33.22 317 PHE E O 1
ATOM 8233 N N . ASP E 1 68 ? 111.114 48.415 87.601 1.00 34.10 318 ASP E N 1
ATOM 8234 C CA . ASP E 1 68 ? 112.479 47.872 87.574 1.00 39.38 318 ASP E CA 1
ATOM 8235 C C . ASP E 1 68 ? 113.104 47.723 88.965 1.00 47.94 318 ASP E C 1
ATOM 8236 O O . ASP E 1 68 ? 113.642 46.659 89.287 1.00 50.02 318 ASP E O 1
ATOM 8241 N N . GLN E 1 69 ? 113.047 48.779 89.776 1.00 42.86 319 GLN E N 1
ATOM 8242 C CA . GLN E 1 69 ? 113.503 48.697 91.164 1.00 42.66 319 GLN E CA 1
ATOM 8243 C C . GLN E 1 69 ? 112.882 47.468 91.816 1.00 40.75 319 GLN E C 1
ATOM 8244 O O . GLN E 1 69 ? 113.588 46.632 92.385 1.00 50.09 319 GLN E O 1
ATOM 8250 N N . LEU E 1 70 ? 111.559 47.361 91.705 1.00 37.82 320 LEU E N 1
ATOM 8251 C CA . LEU E 1 70 ? 110.804 46.253 92.290 1.00 41.94 320 LEU E CA 1
ATOM 8252 C C . LEU E 1 70 ? 111.236 44.902 91.742 1.00 40.82 320 LEU E C 1
ATOM 8253 O O . LEU E 1 70 ? 111.321 43.933 92.484 1.00 45.01 320 LEU E O 1
ATOM 8258 N N . TRP E 1 71 ? 111.503 44.845 90.442 1.00 41.50 321 TRP E N 1
ATOM 8259 C CA . TRP E 1 71 ? 111.986 43.623 89.817 1.00 47.31 321 TRP E CA 1
ATOM 8260 C C . TRP E 1 71 ? 113.339 43.220 90.415 1.00 46.97 321 TRP E C 1
ATOM 8261 O O . TRP E 1 71 ? 113.528 42.069 90.815 1.00 45.18 321 TRP E O 1
ATOM 8272 N N . GLU E 1 72 ? 114.256 44.184 90.488 1.00 45.05 322 GLU E N 1
ATOM 8273 C CA . GLU E 1 72 ? 115.561 44.002 91.128 1.00 48.11 322 GLU E CA 1
ATOM 8274 C C . GLU E 1 72 ? 115.454 43.655 92.621 1.00 49.97 322 GLU E C 1
ATOM 8275 O O . GLU E 1 72 ? 116.470 43.487 93.302 1.00 57.60 322 GLU E O 1
ATOM 8281 N N . ASN E 1 73 ? 114.221 43.545 93.115 1.00 49.45 323 ASN E N 1
ATOM 8282 C CA . ASN E 1 73 ? 113.948 43.161 94.500 1.00 47.82 323 ASN E CA 1
ATOM 8283 C C . ASN E 1 73 ? 113.000 41.963 94.614 1.00 51.06 323 ASN E C 1
ATOM 8284 O O . ASN E 1 73 ? 112.372 41.756 95.658 1.00 48.09 323 ASN E O 1
ATOM 8289 N N . GLN E 1 74 ? 112.899 41.192 93.530 1.00 47.48 324 GLN E N 1
ATOM 8290 C CA . GLN E 1 74 ? 112.158 39.916 93.500 1.00 51.46 324 GLN E CA 1
ATOM 8291 C C . GLN E 1 74 ? 110.631 40.032 93.457 1.00 54.46 324 GLN E C 1
ATOM 8292 O O . GLN E 1 74 ? 109.917 39.165 93.970 1.00 56.46 324 GLN E O 1
ATOM 8298 N N . VAL E 1 75 ? 110.134 41.091 92.825 1.00 55.72 325 VAL E N 1
ATOM 8299 C CA . VAL E 1 75 ? 108.699 41.249 92.630 1.00 48.10 325 VAL E CA 1
ATOM 8300 C C . VAL E 1 75 ? 108.315 40.701 91.250 1.00 47.99 325 VAL E C 1
ATOM 8301 O O . VAL E 1 75 ? 108.522 41.360 90.230 1.00 50.09 325 VAL E O 1
ATOM 8305 N N . ASP E 1 76 ? 107.780 39.480 91.236 1.00 53.60 326 ASP E N 1
ATOM 8306 C CA . ASP E 1 76 ? 107.327 38.816 90.001 1.00 61.74 326 ASP E CA 1
ATOM 8307 C C . ASP E 1 76 ? 105.826 38.986 89.795 1.00 53.20 326 ASP E C 1
ATOM 8308 O O . ASP E 1 76 ? 105.036 38.703 90.713 1.00 56.67 326 ASP E O 1
ATOM 8313 N N . ASN E 1 77 ? 105.440 39.420 88.589 1.00 44.47 327 ASN E N 1
ATOM 8314 C CA . ASN E 1 77 ? 104.030 39.437 88.172 1.00 48.75 327 ASN E CA 1
ATOM 8315 C C . ASN E 1 77 ? 103.081 39.960 89.251 1.00 44.27 327 ASN E C 1
ATOM 8316 O O . ASN E 1 77 ? 102.252 39.218 89.789 1.00 51.74 327 ASN E O 1
ATOM 8321 N N . ALA E 1 78 ? 103.213 41.239 89.574 1.00 39.35 328 ALA E N 1
ATOM 8322 C CA . ALA E 1 78 ? 102.444 41.810 90.669 1.00 47.93 328 ALA E CA 1
ATOM 8323 C C . ALA E 1 78 ? 101.824 43.158 90.316 1.00 39.10 328 ALA E C 1
ATOM 8324 O O . ALA E 1 78 ? 102.489 44.030 89.755 1.00 40.13 328 ALA E O 1
ATOM 8326 N N . LYS E 1 79 ? 100.543 43.310 90.643 1.00 30.80 329 LYS E N 1
ATOM 8327 C CA . LYS E 1 79 ? 99.872 44.597 90.542 1.00 37.46 329 LYS E CA 1
ATOM 8328 C C . LYS E 1 79 ? 100.376 45.534 91.646 1.00 36.76 329 LYS E C 1
ATOM 8329 O O . LYS E 1 79 ? 100.542 45.126 92.802 1.00 39.53 329 LYS E O 1
ATOM 8335 N N . VAL E 1 80 ? 100.649 46.781 91.272 1.00 35.27 330 VAL E N 1
ATOM 8336 C CA . VAL E 1 80 ? 101.215 47.775 92.191 1.00 31.25 330 VAL E CA 1
ATOM 8337 C C . VAL E 1 80 ? 100.251 48.947 92.363 1.00 27.72 330 VAL E C 1
ATOM 8338 O O . VAL E 1 80 ? 99.743 49.488 91.384 1.00 30.84 330 VAL E O 1
ATOM 8342 N N . TYR E 1 81 ? 100.013 49.332 93.612 1.00 28.88 331 TYR E N 1
ATOM 8343 C CA . TYR E 1 81 ? 99.050 50.381 93.936 1.00 25.94 331 TYR E CA 1
ATOM 8344 C C . TYR E 1 81 ? 99.617 51.466 94.848 1.00 29.22 331 TYR E C 1
ATOM 8345 O O . TYR E 1 81 ? 100.245 51.177 95.864 1.00 27.61 331 TYR E O 1
ATOM 8354 N N . LEU E 1 82 ? 99.384 52.720 94.477 1.00 29.29 332 LEU E N 1
ATOM 8355 C CA . LEU E 1 82 ? 99.562 53.829 95.394 1.00 26.28 332 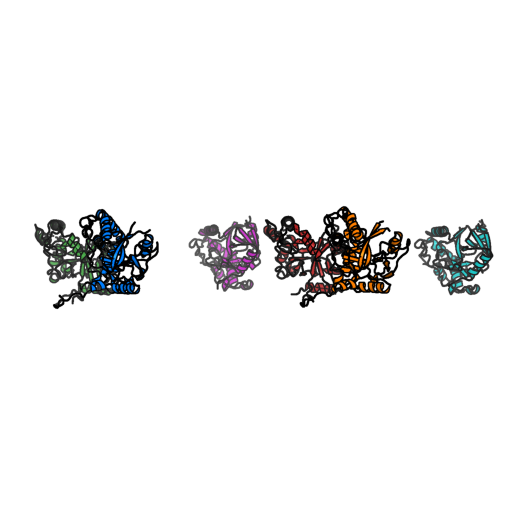LEU E CA 1
ATOM 8356 C C . LEU E 1 82 ? 98.295 53.898 96.225 1.00 26.95 332 LEU E C 1
ATOM 8357 O O . LEU E 1 82 ? 97.188 53.870 95.690 1.00 33.11 332 LEU E O 1
ATOM 8362 N N . LEU E 1 83 ? 98.443 53.961 97.537 1.00 31.87 333 LEU E N 1
ATOM 8363 C CA . LEU E 1 83 ? 97.270 53.992 98.391 1.00 33.39 333 LEU E CA 1
ATOM 8364 C C . LEU E 1 83 ? 96.982 55.420 98.824 1.00 31.52 333 LEU E C 1
ATOM 8365 O O . LEU E 1 83 ? 97.766 56.017 99.560 1.00 32.83 333 LEU E O 1
ATOM 8370 N N . ALA E 1 84 ? 95.871 55.971 98.345 1.00 27.56 334 ALA E N 1
ATOM 8371 C CA . ALA E 1 84 ? 95.537 57.363 98.626 1.00 27.73 334 ALA E CA 1
ATOM 8372 C C . ALA E 1 84 ? 94.340 57.485 99.556 1.00 29.50 334 ALA E C 1
ATOM 8373 O O . ALA E 1 84 ? 93.273 56.936 99.290 1.00 33.70 334 ALA E O 1
ATOM 8375 N N . ALA E 1 85 ? 94.524 58.204 100.655 1.00 31.04 335 ALA E N 1
ATOM 8376 C CA . ALA E 1 85 ? 93.449 58.393 101.625 1.00 38.15 335 ALA E CA 1
ATOM 8377 C C . ALA E 1 85 ? 92.443 59.455 101.180 1.00 37.82 335 ALA E C 1
ATOM 8378 O O . ALA E 1 85 ? 92.815 60.500 100.637 1.00 38.16 335 ALA E O 1
ATOM 8380 N N . THR E 1 86 ? 91.167 59.155 101.395 1.00 35.16 336 THR E N 1
ATOM 8381 C CA . THR E 1 86 ? 90.086 60.127 101.251 1.00 36.45 336 THR E CA 1
ATOM 8382 C C . THR E 1 86 ? 89.075 59.876 102.356 1.00 37.76 336 THR E C 1
ATOM 8383 O O . THR E 1 86 ? 89.040 58.787 102.944 1.00 36.14 336 THR E O 1
ATOM 8387 N N . LEU E 1 87 ? 88.258 60.883 102.639 1.00 36.66 337 LEU E N 1
ATOM 8388 C CA . LEU E 1 87 ? 87.068 60.678 103.447 1.00 39.20 337 LEU E CA 1
ATOM 8389 C C . LEU E 1 87 ? 85.824 60.806 102.578 1.00 38.32 337 LEU E C 1
ATOM 8390 O O . LEU E 1 87 ? 84.703 60.681 103.066 1.00 44.03 337 LEU E O 1
ATOM 8395 N N . ARG E 1 88 ? 86.033 61.039 101.284 1.00 38.39 338 ARG E N 1
ATOM 8396 C CA . ARG E 1 88 ? 84.938 61.328 100.356 1.00 43.44 338 ARG E CA 1
ATOM 8397 C C . ARG E 1 88 ? 84.906 60.385 99.137 1.00 35.88 338 ARG E C 1
ATOM 8398 O O . ARG E 1 88 ? 85.188 60.803 98.010 1.00 32.37 338 ARG E O 1
ATOM 8406 N N . PRO E 1 89 ? 84.534 59.112 99.357 1.00 32.01 339 PRO E N 1
ATOM 8407 C CA . PRO E 1 89 ? 84.494 58.140 98.258 1.00 37.89 339 PRO E CA 1
ATOM 8408 C C . PRO E 1 89 ? 83.555 58.559 97.125 1.00 39.83 339 PRO E C 1
ATOM 8409 O O . PRO E 1 89 ? 83.759 58.155 95.975 1.00 36.33 339 PRO E O 1
ATOM 8413 N N . GLU E 1 90 ? 82.544 59.361 97.456 1.00 37.72 340 GLU E N 1
ATOM 8414 C CA . GLU E 1 90 ? 81.568 59.845 96.479 1.00 37.81 340 GLU E CA 1
ATOM 8415 C C . GLU E 1 90 ? 82.178 60.846 95.497 1.00 37.73 340 GLU E C 1
ATOM 8416 O O . GLU E 1 90 ? 81.545 61.223 94.517 1.00 35.30 340 GLU E O 1
ATOM 8422 N N . THR E 1 91 ? 83.406 61.277 95.754 1.00 33.52 341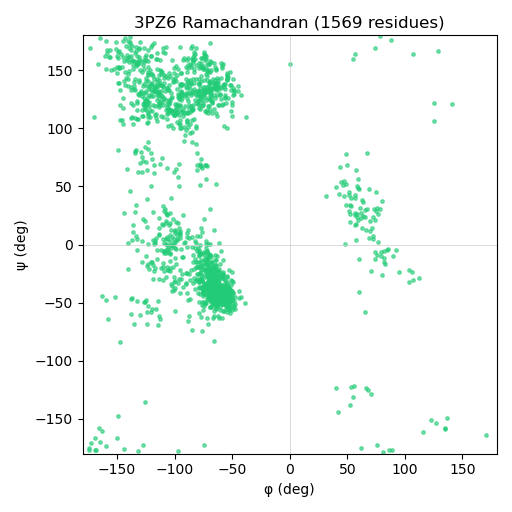 THR E N 1
ATOM 8423 C CA . THR E 1 91 ? 84.067 62.176 94.817 1.00 33.26 341 THR E CA 1
ATOM 8424 C C . THR E 1 91 ? 85.060 61.458 93.883 1.00 30.72 341 THR E C 1
ATOM 8425 O O . THR E 1 91 ? 85.622 62.078 92.981 1.00 30.19 341 THR E O 1
ATOM 8429 N N . MET E 1 92 ? 85.244 60.155 94.074 1.00 27.96 342 MET E N 1
ATOM 8430 C CA . MET E 1 92 ? 86.281 59.426 93.335 1.00 33.04 342 MET E CA 1
ATOM 8431 C C . MET E 1 92 ? 86.113 59.434 91.817 1.00 28.97 342 MET E C 1
ATOM 8432 O O . MET E 1 92 ? 87.091 59.265 91.093 1.00 27.26 342 MET E O 1
ATOM 8437 N N . VAL E 1 93 ? 84.880 59.642 91.354 1.00 26.41 343 VAL E N 1
ATOM 8438 C CA . VAL E 1 93 ? 84.572 59.700 89.922 1.00 27.27 343 VAL E CA 1
ATOM 8439 C C . VAL E 1 93 ? 85.184 60.917 89.214 1.00 27.52 343 VAL E C 1
ATOM 8440 O O . VAL E 1 93 ? 85.409 60.882 88.009 1.00 30.86 343 VAL E O 1
ATOM 8444 N N . GLY E 1 94 ? 85.450 61.983 89.964 1.00 23.85 344 GLY E N 1
ATOM 8445 C CA . GLY E 1 94 ? 86.043 63.190 89.409 1.00 21.41 344 GLY E CA 1
ATOM 8446 C C . GLY E 1 94 ? 87.513 63.372 89.726 1.00 26.81 344 GLY E C 1
ATOM 8447 O O . GLY E 1 94 ? 88.001 64.506 89.777 1.00 29.01 344 GLY E O 1
ATOM 8448 N N . GLN E 1 95 ? 88.225 62.269 89.945 1.00 23.53 345 GLN E N 1
ATOM 8449 C CA . GLN E 1 95 ? 89.679 62.322 90.103 1.00 25.94 345 GLN E CA 1
ATOM 8450 C C . GLN E 1 95 ? 90.320 62.773 88.797 1.00 24.51 345 GLN E C 1
ATOM 8451 O O . GLN E 1 95 ? 89.930 62.322 87.724 1.00 20.60 345 GLN E O 1
ATOM 8457 N N . THR E 1 96 ? 91.298 63.669 88.890 1.00 22.99 346 THR E N 1
ATOM 8458 C CA . THR E 1 96 ? 91.963 64.204 87.700 1.00 21.58 346 THR E CA 1
ATOM 8459 C C . THR E 1 96 ? 93.443 63.940 87.780 1.00 20.48 346 THR E C 1
ATOM 8460 O O . THR E 1 96 ? 94.145 63.943 86.777 1.00 22.13 346 THR E O 1
ATOM 8464 N N . ASN E 1 97 ? 93.897 63.711 89.003 1.00 21.10 347 ASN E N 1
ATOM 8465 C CA . ASN E 1 97 ? 95.288 63.455 89.307 1.00 25.16 347 ASN E CA 1
ATOM 8466 C C . ASN E 1 97 ? 95.357 62.962 90.746 1.00 29.65 347 ASN E C 1
ATOM 8467 O O . ASN E 1 97 ? 94.321 62.794 91.394 1.00 25.18 347 ASN E O 1
ATOM 8472 N N . CYS E 1 98 ? 96.566 62.723 91.248 1.00 25.90 348 CYS E N 1
ATOM 8473 C CA . CYS E 1 98 ? 96.747 62.550 92.681 1.00 25.53 348 CYS E CA 1
ATOM 8474 C C . CYS E 1 98 ? 97.986 63.292 93.166 1.00 24.62 348 CYS E C 1
ATOM 8475 O O . CYS E 1 98 ? 98.767 63.806 92.365 1.00 23.42 348 CYS E O 1
ATOM 8478 N N . TRP E 1 99 ? 98.139 63.359 94.484 1.00 28.61 349 TRP E N 1
ATOM 8479 C CA . TRP E 1 99 ? 99.148 64.194 95.114 1.00 25.90 349 TRP E CA 1
ATOM 8480 C C . TRP E 1 99 ? 100.131 63.359 95.904 1.00 24.82 349 TRP E C 1
ATOM 8481 O O . TRP E 1 99 ? 99.723 62.457 96.629 1.00 24.97 349 TRP E O 1
ATOM 8492 N N . VAL E 1 100 ? 101.419 63.671 95.766 1.00 26.19 350 VAL E N 1
ATOM 8493 C CA . VAL E 1 100 ? 102.473 63.115 96.630 1.00 28.89 350 VAL E CA 1
ATOM 8494 C C . VAL E 1 100 ? 103.437 64.210 97.117 1.00 30.53 350 VAL E C 1
ATOM 8495 O O . VAL E 1 100 ? 103.545 65.266 96.488 1.00 33.65 350 VAL E O 1
ATOM 8499 N N . LEU E 1 101 ? 104.123 63.970 98.235 1.00 33.12 351 LEU E N 1
ATOM 8500 C CA . LEU E 1 101 ? 105.140 64.902 98.724 1.00 30.69 351 LEU E CA 1
ATOM 8501 C C . LEU E 1 101 ? 106.473 64.606 98.042 1.00 31.94 351 LEU E C 1
ATOM 8502 O O . LEU E 1 101 ? 107.038 63.534 98.246 1.00 34.50 351 LEU E O 1
ATOM 8507 N N . PRO E 1 102 ? 106.983 65.556 97.235 1.00 31.57 352 PRO E N 1
ATOM 8508 C CA . PRO E 1 102 ? 108.209 65.331 96.452 1.00 41.87 352 PRO E CA 1
ATOM 8509 C C . PRO E 1 102 ? 109.417 64.843 97.268 1.00 40.43 352 PRO E C 1
ATOM 8510 O O . PRO E 1 102 ? 110.180 64.002 96.785 1.00 46.69 352 PRO E O 1
ATOM 8514 N N . THR E 1 103 ? 109.586 65.356 98.484 1.00 35.37 353 THR E N 1
ATOM 8515 C CA . THR E 1 103 ? 110.697 64.935 99.349 1.00 42.61 353 THR E CA 1
ATOM 8516 C C . THR E 1 103 ? 110.254 63.904 100.388 1.00 42.11 353 THR E C 1
ATOM 8517 O O . THR E 1 103 ? 110.993 63.583 101.322 1.00 37.08 353 THR E O 1
ATOM 8521 N N . GLY E 1 104 ? 109.042 63.380 100.214 1.00 42.71 354 GLY E N 1
ATOM 8522 C CA . GLY E 1 104 ? 108.517 62.355 101.103 1.00 32.63 354 GLY E CA 1
ATOM 8523 C C . GLY E 1 104 ? 109.248 61.047 100.896 1.00 37.94 354 GLY E C 1
ATOM 8524 O O . GLY E 1 104 ? 109.810 60.798 99.823 1.00 36.07 354 GLY E O 1
ATOM 8525 N N . ARG E 1 105 ? 109.243 60.217 101.935 1.00 36.27 355 ARG E N 1
ATOM 8526 C CA . ARG E 1 105 ? 109.816 58.884 101.876 1.00 38.88 355 ARG E CA 1
ATOM 8527 C C . ARG E 1 105 ? 108.701 57.843 101.947 1.00 40.54 355 ARG E C 1
ATOM 8528 O O . ARG E 1 105 ? 107.907 57.829 102.896 1.00 40.41 355 ARG E O 1
ATOM 8530 N N . TYR E 1 106 ? 108.637 56.984 100.931 1.00 36.40 356 TYR E N 1
ATOM 8531 C CA . TYR E 1 106 ? 107.598 55.956 100.836 1.00 37.33 356 TYR E CA 1
ATOM 8532 C C . TYR E 1 106 ? 108.231 54.570 100.866 1.00 36.45 356 TYR E C 1
ATOM 8533 O O . TYR E 1 106 ? 109.455 54.439 100.848 1.00 42.89 356 TYR E O 1
ATOM 8542 N N . GLY E 1 107 ? 107.394 53.542 100.931 1.00 37.49 357 GLY E N 1
ATOM 8543 C CA . GLY E 1 107 ? 107.867 52.166 100.919 1.00 36.57 357 GLY E CA 1
ATOM 8544 C C . GLY E 1 107 ? 106.935 51.269 100.137 1.00 36.25 357 GLY E C 1
ATOM 8545 O O . GLY E 1 107 ? 105.729 51.508 100.096 1.00 35.83 357 GLY E O 1
ATOM 8546 N N . ALA E 1 108 ? 107.502 50.243 99.504 1.00 37.04 358 ALA E N 1
ATOM 8547 C CA . ALA E 1 108 ? 106.704 49.223 98.839 1.00 33.04 358 ALA E CA 1
ATOM 8548 C C . ALA E 1 108 ? 106.515 48.052 99.787 1.00 33.28 358 ALA E C 1
ATOM 8549 O O . ALA E 1 108 ? 107.441 47.657 100.489 1.00 38.98 358 ALA E O 1
ATOM 8551 N N . TYR E 1 109 ? 105.301 47.517 99.817 1.00 33.61 359 TYR E N 1
ATOM 8552 C CA . TYR E 1 109 ? 104.945 46.450 100.739 1.00 36.71 359 TYR E CA 1
ATOM 8553 C C . TYR E 1 109 ? 104.050 45.433 100.047 1.00 37.79 359 TYR E C 1
ATOM 8554 O O . TYR E 1 109 ? 103.131 45.810 99.327 1.00 45.53 359 TYR E O 1
ATOM 8563 N N . TYR E 1 110 ? 104.319 44.149 100.265 1.00 38.08 360 TYR E N 1
ATOM 8564 C CA . TYR E 1 110 ? 103.387 43.102 99.874 1.00 40.93 360 TYR E CA 1
ATOM 8565 C C . TYR E 1 110 ? 102.179 43.187 100.799 1.00 44.77 360 TYR E C 1
ATOM 8566 O O . TYR E 1 110 ? 102.318 43.079 102.016 1.00 50.90 360 TYR E O 1
ATOM 8575 N N . ILE E 1 111 ? 101.000 43.420 100.233 1.00 44.24 361 ILE E N 1
ATOM 8576 C CA . ILE E 1 111 ? 99.773 43.339 101.018 1.00 47.02 361 ILE E CA 1
ATOM 8577 C C . ILE E 1 111 ? 99.289 41.895 100.997 1.00 49.51 361 ILE E C 1
ATOM 8578 O O . ILE E 1 111 ? 98.590 41.453 101.908 1.00 55.27 361 ILE E O 1
ATOM 8583 N N . ASN E 1 112 ? 99.681 41.176 99.947 1.00 48.06 362 ASN E N 1
ATOM 8584 C CA . ASN E 1 112 ? 99.522 39.724 99.850 1.00 52.69 362 ASN E CA 1
ATOM 8585 C C . ASN E 1 112 ? 100.301 39.159 98.655 1.00 54.17 362 ASN E C 1
ATOM 8586 O O . ASN E 1 112 ? 101.154 39.844 98.082 1.00 51.32 362 ASN E O 1
ATOM 8591 N N . LYS E 1 113 ? 100.014 37.909 98.297 1.00 57.87 363 LYS E N 1
ATOM 8592 C CA . LYS E 1 113 ? 100.630 37.269 97.138 1.00 63.64 363 LYS E CA 1
ATOM 8593 C C . LYS E 1 113 ? 100.350 38.046 95.841 1.00 63.65 363 LYS E C 1
ATOM 8594 O O . LYS E 1 113 ? 99.188 38.244 95.461 1.00 60.78 363 LYS E O 1
ATOM 8596 N N . ASP E 1 114 ? 101.419 38.500 95.185 1.00 53.69 364 ASP E N 1
ATOM 8597 C CA . ASP E 1 114 ? 101.329 39.205 93.895 1.00 59.50 364 ASP E CA 1
ATOM 8598 C C . ASP E 1 114 ? 100.520 40.523 93.915 1.00 53.75 364 ASP E C 1
ATOM 8599 O O . ASP E 1 114 ? 99.903 40.904 92.917 1.00 46.28 364 ASP E O 1
ATOM 8601 N N . GLU E 1 115 ? 100.551 41.220 95.049 1.00 56.07 365 GLU E N 1
ATOM 8602 C CA . GLU E 1 115 ? 99.885 42.515 95.184 1.00 47.91 365 GLU E CA 1
ATOM 8603 C C . GLU E 1 115 ? 100.685 43.446 96.094 1.00 42.53 365 GLU E C 1
ATOM 8604 O O . GLU E 1 115 ? 100.875 43.160 97.277 1.00 45.06 365 GLU E O 1
ATOM 8610 N N . VAL E 1 116 ? 101.146 44.559 95.530 1.00 33.93 366 VAL E N 1
ATOM 8611 C CA . VAL E 1 116 ? 101.990 45.516 96.247 1.00 34.81 366 VAL E CA 1
ATOM 8612 C C . VAL E 1 116 ? 101.276 46.862 96.457 1.00 33.88 366 VAL E C 1
ATOM 8613 O O . VAL E 1 116 ? 100.545 47.329 95.585 1.00 30.60 366 VAL E O 1
ATOM 8617 N N . ILE E 1 117 ? 101.486 47.472 97.622 1.00 33.31 367 ILE E N 1
ATOM 8618 C CA . ILE E 1 117 ? 100.997 48.828 97.895 1.00 32.16 367 ILE E CA 1
ATOM 8619 C C . ILE E 1 117 ? 102.155 49.765 98.237 1.00 31.66 367 ILE E C 1
ATOM 8620 O O . ILE E 1 117 ? 103.143 49.339 98.824 1.00 35.94 367 ILE E O 1
ATOM 8625 N N . ILE E 1 118 ? 102.032 51.032 97.853 1.00 30.40 368 ILE E N 1
ATOM 8626 C CA . ILE E 1 118 ? 103.023 52.049 98.206 1.00 29.96 368 ILE E CA 1
ATOM 8627 C C . ILE E 1 118 ? 102.383 53.072 99.132 1.00 27.47 368 ILE E C 1
ATOM 8628 O O . ILE E 1 118 ? 101.394 53.711 98.778 1.00 29.40 368 ILE E O 1
ATOM 8633 N N . VAL E 1 119 ? 102.947 53.192 100.330 1.00 29.24 369 VAL E N 1
ATOM 8634 C CA . VAL E 1 119 ? 102.442 54.097 101.366 1.00 31.51 369 VAL E CA 1
ATOM 8635 C C . VAL E 1 119 ? 103.573 54.733 102.172 1.00 32.81 369 VAL E C 1
ATOM 8636 O O . VAL E 1 119 ? 104.748 54.439 101.949 1.00 35.04 369 VAL E O 1
ATOM 8640 N N . SER E 1 120 ? 103.198 55.600 103.110 1.00 34.21 370 SER E N 1
ATOM 8641 C CA . SER E 1 120 ? 104.138 56.217 104.041 1.00 34.49 370 SER E CA 1
ATOM 8642 C C . SER E 1 120 ? 104.443 55.272 105.208 1.00 33.47 370 SER E C 1
ATOM 8643 O O . SER E 1 120 ? 103.774 54.251 105.385 1.00 38.32 370 SER E O 1
ATOM 8646 N N . GLU E 1 121 ? 105.450 55.624 106.002 1.00 30.95 371 GLU E N 1
ATOM 8647 C CA . GLU E 1 121 ? 105.813 54.851 107.188 1.00 38.43 371 GLU E CA 1
ATOM 8648 C C . GLU E 1 121 ? 104.667 54.790 108.194 1.00 37.34 371 GLU E C 1
ATOM 8649 O O . GLU E 1 121 ? 104.344 53.725 108.713 1.00 36.32 371 GLU E O 1
ATOM 8655 N N . HIS E 1 122 ? 104.059 55.945 108.454 1.00 37.50 372 HIS E N 1
ATOM 8656 C CA . HIS E 1 122 ? 102.917 56.052 109.351 1.00 34.88 372 HIS E CA 1
ATOM 8657 C C . HIS E 1 122 ? 101.815 55.067 108.974 1.00 38.54 372 HIS E C 1
ATOM 8658 O O . HIS E 1 122 ? 101.337 54.311 109.821 1.00 38.08 372 HIS E O 1
ATOM 8665 N N . ALA E 1 123 ? 101.416 55.084 107.704 1.00 38.12 373 ALA E N 1
ATOM 8666 C CA . ALA E 1 123 ? 100.372 54.187 107.213 1.00 41.24 373 ALA E CA 1
ATOM 8667 C C . ALA E 1 123 ? 100.813 52.729 107.282 1.00 38.81 373 ALA E C 1
ATOM 8668 O O . ALA E 1 123 ? 100.014 51.861 107.609 1.00 35.20 373 ALA E O 1
ATOM 8670 N N . ALA E 1 124 ? 102.087 52.475 106.990 1.00 36.83 374 ALA E N 1
ATOM 8671 C CA . ALA E 1 124 ? 102.668 51.146 107.143 1.00 38.96 374 ALA E CA 1
ATOM 8672 C C . ALA E 1 124 ? 102.479 50.595 108.562 1.00 39.96 374 ALA E C 1
ATOM 8673 O O . ALA E 1 124 ? 101.865 49.541 108.743 1.00 38.33 374 ALA E O 1
ATOM 8675 N N . VAL E 1 125 ? 102.986 51.316 109.561 1.00 39.00 375 VAL E N 1
ATOM 8676 C CA . VAL E 1 125 ? 102.882 50.886 110.960 1.00 45.43 375 VAL E CA 1
ATOM 8677 C C . VAL E 1 125 ? 101.422 50.720 111.396 1.00 44.54 375 VAL E C 1
ATOM 8678 O O . VAL E 1 125 ? 101.049 49.685 111.952 1.00 44.96 375 VAL E O 1
ATOM 8682 N N . ASN E 1 126 ? 100.612 51.746 111.153 1.00 46.79 376 ASN E N 1
ATOM 8683 C CA . ASN E 1 126 ? 99.204 51.713 111.526 1.00 47.78 376 ASN E CA 1
ATOM 8684 C C . ASN E 1 126 ? 98.461 50.585 110.821 1.00 44.77 376 ASN E C 1
ATOM 8685 O O . ASN E 1 126 ? 97.600 49.930 111.409 1.00 49.61 376 ASN E O 1
ATOM 8690 N N . MET E 1 127 ? 98.804 50.364 109.557 1.00 42.51 377 MET E N 1
ATOM 8691 C CA . MET E 1 127 ? 98.188 49.302 108.765 1.00 45.67 377 MET E CA 1
ATOM 8692 C C . MET E 1 127 ? 98.407 47.954 109.439 1.00 49.37 377 MET E C 1
ATOM 8693 O O . MET E 1 127 ? 97.464 47.181 109.613 1.00 51.08 377 MET E O 1
ATOM 8698 N N . ALA E 1 128 ? 99.657 47.695 109.827 1.00 49.96 378 ALA E N 1
ATOM 8699 C CA . ALA E 1 128 ? 100.066 46.430 110.441 1.00 46.05 378 ALA E CA 1
ATOM 8700 C C . ALA E 1 128 ? 99.305 46.070 111.727 1.00 54.46 378 ALA E C 1
ATOM 8701 O O . ALA E 1 128 ? 99.227 44.892 112.096 1.00 53.14 378 ALA E O 1
ATOM 8703 N N . HIS E 1 129 ? 98.749 47.081 112.400 1.00 59.50 379 HIS E N 1
ATOM 8704 C CA . HIS E 1 129 ? 97.972 46.875 113.630 1.00 57.63 379 HIS E CA 1
ATOM 8705 C C . HIS E 1 129 ? 96.474 46.802 113.346 1.00 63.11 379 HIS E C 1
ATOM 8706 O O . HIS E 1 129 ? 95.974 45.802 112.827 1.00 65.52 379 HIS E O 1
ATOM 8713 N N . GLU E 1 140 ? 99.587 40.125 106.409 1.00 66.81 390 GLU E N 1
ATOM 8714 C CA . GLU E 1 140 ? 100.248 41.272 107.030 1.00 67.50 390 GLU E CA 1
ATOM 8715 C C . GLU E 1 140 ? 100.795 42.245 105.979 1.00 61.58 390 GLU E C 1
ATOM 8716 O O . GLU E 1 140 ? 100.110 42.558 105.004 1.00 61.94 390 GLU E O 1
ATOM 8718 N N . LEU E 1 141 ? 102.028 42.709 106.174 1.00 64.32 391 LEU E N 1
ATOM 8719 C CA . LEU E 1 141 ? 102.598 43.783 105.362 1.00 59.05 391 LEU E CA 1
ATOM 8720 C C . LEU E 1 141 ? 104.115 43.633 105.237 1.00 55.74 391 LEU E C 1
ATOM 8721 O O . LEU E 1 141 ? 104.876 44.293 105.952 1.00 62.08 391 LEU E O 1
ATOM 8726 N N . ASP E 1 142 ? 104.546 42.766 104.322 1.00 46.66 392 ASP E N 1
ATOM 8727 C CA . ASP E 1 142 ? 105.965 42.465 104.136 1.00 44.22 392 ASP E CA 1
ATOM 8728 C C . ASP E 1 142 ? 106.697 43.544 103.336 1.00 40.07 392 ASP E C 1
ATOM 8729 O O . ASP E 1 142 ? 106.351 43.825 102.188 1.00 44.95 392 ASP E O 1
ATOM 8731 N N . PHE E 1 143 ? 107.719 44.132 103.951 1.00 40.53 393 PHE E N 1
ATOM 8732 C CA . PHE E 1 143 ? 108.528 45.182 103.326 1.00 41.50 393 PHE E CA 1
ATOM 8733 C C . PHE E 1 143 ? 109.323 44.685 102.113 1.00 39.39 393 PHE E C 1
ATOM 8734 O O . PHE E 1 143 ? 109.832 43.567 102.118 1.00 42.71 393 PHE E O 1
ATOM 8742 N N . ILE E 1 144 ? 109.414 45.527 101.083 1.00 37.22 394 ILE E N 1
ATOM 8743 C CA . ILE E 1 144 ? 110.188 45.236 99.879 1.00 36.06 394 ILE E CA 1
ATOM 8744 C C . ILE E 1 144 ? 111.375 46.203 99.761 1.00 44.30 394 ILE E C 1
ATOM 8745 O O . ILE E 1 144 ? 112.527 45.793 99.897 1.00 46.84 394 ILE E O 1
ATOM 8749 N N . SER E 1 145 ? 111.081 47.479 99.502 1.00 39.58 395 SER E N 1
ATOM 8750 C CA . SER E 1 145 ? 112.100 48.515 99.324 1.00 35.95 395 SER E CA 1
ATOM 8751 C C . SER E 1 145 ? 111.519 49.906 99.533 1.00 41.26 395 SER E C 1
ATOM 8752 O O . SER E 1 145 ? 110.309 50.063 99.721 1.00 44.18 395 SER E O 1
ATOM 8755 N N . GLU E 1 146 ? 112.393 50.908 99.490 1.00 44.68 396 GLU E N 1
ATOM 8756 C CA . GLU E 1 146 ? 112.019 52.301 99.698 1.00 39.11 396 GLU E CA 1
ATOM 8757 C C . GLU E 1 146 ? 111.826 53.051 98.388 1.00 44.91 396 GLU E C 1
ATOM 8758 O O . GLU E 1 146 ? 112.653 52.950 97.481 1.00 50.84 396 GLU E O 1
ATOM 8764 N N . ILE E 1 147 ? 110.732 53.804 98.300 1.00 39.37 397 ILE E N 1
ATOM 8765 C CA . ILE E 1 147 ? 110.442 54.625 97.130 1.00 37.89 397 ILE E CA 1
ATOM 8766 C C . ILE E 1 147 ? 110.433 56.078 97.571 1.00 39.26 397 ILE E C 1
ATOM 8767 O O . ILE E 1 147 ? 109.871 56.398 98.618 1.00 44.02 397 ILE E O 1
ATOM 8772 N N . SER E 1 148 ? 111.051 56.957 96.788 1.00 36.03 398 SER E N 1
ATOM 8773 C CA . SER E 1 148 ? 111.035 58.390 97.106 1.00 42.86 398 SER E CA 1
ATOM 8774 C C . SER E 1 148 ? 109.864 59.117 96.434 1.00 39.07 398 SER E C 1
ATOM 8775 O O . SER E 1 148 ? 109.277 58.615 95.480 1.00 34.76 398 SER E O 1
ATOM 8778 N N . GLY E 1 149 ? 109.526 60.294 96.950 1.00 35.48 399 GLY E N 1
ATOM 8779 C CA . GLY E 1 149 ? 108.529 61.151 96.318 1.00 38.03 399 GLY E CA 1
ATOM 8780 C C . GLY E 1 149 ? 108.919 61.475 94.883 1.00 45.51 399 GLY E C 1
ATOM 8781 O O . GLY E 1 149 ? 108.080 61.418 93.973 1.00 43.82 399 GLY E O 1
ATOM 8782 N N . SER E 1 150 ? 110.201 61.789 94.683 1.00 48.14 400 SER E N 1
ATOM 8783 C CA . SER E 1 150 ? 110.760 62.068 93.350 1.00 49.98 400 SER E CA 1
ATOM 8784 C C . SER E 1 150 ? 110.610 60.905 92.370 1.00 41.85 400 SER E C 1
ATOM 8785 O O . SER E 1 150 ? 110.587 61.114 91.151 1.00 38.33 400 SER E O 1
ATOM 8788 N N . ASP E 1 151 ? 110.515 59.691 92.908 1.00 34.25 401 ASP E N 1
ATOM 8789 C CA . ASP E 1 151 ? 110.331 58.493 92.097 1.00 38.71 401 ASP E CA 1
ATOM 8790 C C . ASP E 1 151 ? 108.888 58.357 91.601 1.00 38.26 401 ASP E C 1
ATOM 8791 O O . ASP E 1 151 ? 108.644 57.919 90.470 1.00 31.23 401 ASP E O 1
ATOM 8796 N N . LEU E 1 152 ? 107.948 58.750 92.455 1.00 36.25 402 LEU E N 1
ATOM 8797 C CA . LEU E 1 152 ? 106.524 58.684 92.145 1.00 33.34 402 LEU E CA 1
ATOM 8798 C C . LEU E 1 152 ? 106.067 59.853 91.278 1.00 30.56 402 LEU E C 1
ATOM 8799 O O . LEU E 1 152 ? 105.138 59.703 90.487 1.00 26.43 402 LEU E O 1
ATOM 8804 N N . LEU E 1 153 ? 106.720 61.008 91.433 1.00 31.01 403 LEU E N 1
ATOM 8805 C CA . LEU E 1 153 ? 106.384 62.218 90.668 1.00 29.62 403 LEU E CA 1
ATOM 8806 C C . LEU E 1 153 ? 106.255 61.958 89.168 1.00 30.42 403 LEU E C 1
ATOM 8807 O O . LEU E 1 153 ? 107.104 61.296 88.567 1.00 32.71 403 LEU E O 1
ATOM 8812 N N . LEU E 1 154 ? 105.177 62.468 88.580 1.00 26.76 404 LEU E N 1
ATOM 8813 C CA . LEU E 1 154 ? 104.912 62.332 87.137 1.00 29.39 404 LEU E CA 1
ATOM 8814 C C . LEU E 1 154 ? 104.646 60.897 86.656 1.00 28.17 404 LEU E C 1
ATOM 8815 O O . LEU E 1 154 ? 104.638 60.628 85.448 1.00 28.40 404 LEU E O 1
ATOM 8820 N N . ALA E 1 155 ? 104.422 59.985 87.600 1.00 24.98 405 ALA E N 1
ATOM 8821 C CA . ALA E 1 155 ? 103.968 58.636 87.266 1.00 28.36 405 ALA E CA 1
ATOM 8822 C C . ALA E 1 155 ? 102.499 58.672 86.875 1.00 29.48 405 ALA E C 1
ATOM 8823 O O . ALA E 1 155 ? 101.802 59.648 87.173 1.00 23.28 405 ALA E O 1
ATOM 8825 N N . THR E 1 156 ? 102.048 57.617 86.193 1.00 27.41 406 THR E N 1
ATOM 8826 C CA . THR E 1 156 ? 100.635 57.447 85.847 1.00 27.00 406 THR E CA 1
ATOM 8827 C C . THR E 1 156 ? 99.970 56.326 86.634 1.00 26.73 406 THR E C 1
ATOM 8828 O O . THR E 1 156 ? 100.579 55.299 86.919 1.00 30.10 406 THR E O 1
ATOM 8832 N N . VAL E 1 157 ? 98.712 56.544 86.989 1.00 27.54 407 VAL E N 1
ATOM 8833 C CA . VAL E 1 157 ? 97.925 55.539 87.686 1.00 27.84 407 VAL E CA 1
ATOM 8834 C C . VAL E 1 157 ? 96.558 55.382 87.039 1.00 29.37 407 VAL E C 1
ATOM 8835 O O . VAL E 1 157 ? 96.075 56.286 86.363 1.00 26.65 407 VAL E O 1
ATOM 8839 N N . ARG E 1 158 ? 95.960 54.212 87.231 1.00 28.73 408 ARG E N 1
ATOM 8840 C CA . ARG E 1 158 ? 94.565 54.000 86.900 1.00 31.89 408 ARG E CA 1
ATOM 8841 C C . ARG E 1 158 ? 93.742 54.289 88.155 1.00 26.67 408 ARG E C 1
ATOM 8842 O O . ARG E 1 158 ? 93.901 53.629 89.182 1.00 35.00 408 ARG E O 1
ATOM 8850 N N . ALA E 1 159 ? 92.890 55.303 88.079 1.00 29.65 409 ALA E N 1
ATOM 8851 C CA . ALA E 1 159 ? 92.028 55.667 89.202 1.00 28.08 409 ALA E CA 1
ATOM 8852 C C . ALA E 1 159 ? 90.682 54.954 89.089 1.00 28.58 409 ALA E C 1
ATOM 8853 O O . ALA E 1 159 ? 90.043 54.992 88.033 1.00 30.34 409 ALA E O 1
ATOM 8855 N N . PRO E 1 160 ? 90.253 54.285 90.172 1.00 25.34 410 PRO E N 1
ATOM 8856 C CA . PRO E 1 160 ? 88.966 53.612 90.151 1.00 27.31 410 PRO E CA 1
ATOM 8857 C C . PRO E 1 160 ? 87.819 54.608 90.021 1.00 28.29 410 PRO E C 1
ATOM 8858 O O . PRO E 1 160 ? 87.863 55.678 90.636 1.00 31.61 410 PRO E O 1
ATOM 8862 N N . LEU E 1 161 ? 86.823 54.257 89.203 1.00 27.71 411 LEU E N 1
ATOM 8863 C CA . LEU E 1 161 ? 85.592 55.048 89.020 1.00 26.80 411 LEU E CA 1
ATOM 8864 C C . LEU E 1 161 ? 85.739 56.238 88.079 1.00 27.92 411 LEU E C 1
ATOM 8865 O O . LEU E 1 161 ? 84.763 56.664 87.464 1.00 35.32 411 LEU E O 1
ATOM 8870 N N . SER E 1 162 ? 86.956 56.761 87.956 1.00 33.74 412 SER E N 1
ATOM 8871 C CA . SER E 1 162 ? 87.258 57.831 87.005 1.00 28.85 412 SER E CA 1
ATOM 8872 C C . SER E 1 162 ? 87.044 57.363 85.575 1.00 28.72 412 SER E C 1
ATOM 8873 O O . SER E 1 162 ? 87.378 56.234 85.243 1.00 30.18 412 SER E O 1
ATOM 8876 N N . PRO E 1 163 ? 86.457 58.228 84.733 1.00 34.38 413 PRO E N 1
ATOM 8877 C CA . PRO E 1 163 ? 86.314 57.937 83.307 1.00 28.76 413 PRO E CA 1
ATOM 8878 C C . PRO E 1 163 ? 87.606 58.190 82.524 1.00 29.68 413 PRO E C 1
ATOM 8879 O O . PRO E 1 163 ? 87.646 57.955 81.315 1.00 31.40 413 PRO E O 1
ATOM 8883 N N . TYR E 1 164 ? 88.642 58.681 83.199 1.00 27.23 414 TYR E N 1
ATOM 8884 C CA . TYR E 1 164 ? 89.951 58.818 82.575 1.00 29.37 414 TYR E CA 1
ATOM 8885 C C . TYR E 1 164 ? 90.709 57.498 82.639 1.00 31.83 414 TYR E C 1
ATOM 8886 O O . TYR E 1 164 ? 90.676 56.810 83.664 1.00 31.83 414 TYR E O 1
ATOM 8895 N N . GLU E 1 165 ? 91.395 57.162 81.548 1.00 30.52 415 GLU E N 1
ATOM 8896 C CA . GLU E 1 165 ? 92.152 55.912 81.436 1.00 30.95 415 GLU E CA 1
ATOM 8897 C C . GLU E 1 165 ? 93.455 55.934 82.241 1.00 35.09 415 GLU E C 1
ATOM 8898 O O . GLU E 1 165 ? 93.887 54.899 82.758 1.00 39.64 415 GLU E O 1
ATOM 8904 N N . GLN E 1 166 ? 94.077 57.110 82.331 1.00 33.58 416 GLN E N 1
ATOM 8905 C CA . GLN E 1 166 ? 95.220 57.332 83.219 1.00 31.43 416 GLN E CA 1
ATOM 8906 C C . GLN E 1 166 ? 95.123 58.704 83.877 1.00 31.78 416 GLN E C 1
ATOM 8907 O O . GLN E 1 166 ? 94.560 59.632 83.301 1.00 27.83 416 GLN E O 1
ATOM 8913 N N . ILE E 1 167 ? 95.649 58.816 85.095 1.00 27.36 417 ILE E N 1
ATOM 8914 C CA . ILE E 1 167 ? 95.868 60.121 85.710 1.00 23.44 417 ILE E CA 1
ATOM 8915 C C . ILE E 1 167 ? 97.297 60.219 86.237 1.00 29.02 417 ILE E C 1
ATOM 8916 O O . ILE E 1 167 ? 97.897 59.208 86.620 1.00 27.97 417 ILE E O 1
ATOM 8921 N N . PHE E 1 168 ? 97.841 61.432 86.247 1.00 22.91 418 PHE E N 1
ATOM 8922 C CA . PHE E 1 168 ? 99.224 61.639 86.648 1.00 20.90 418 PHE E CA 1
ATOM 8923 C C . PHE E 1 168 ? 99.372 61.894 88.143 1.00 25.28 418 PHE E C 1
ATOM 8924 O O . PHE E 1 168 ? 98.448 62.372 88.803 1.00 26.13 418 PHE E O 1
ATOM 8932 N N . VAL E 1 169 ? 100.535 61.538 88.670 1.00 20.09 419 VAL E N 1
ATOM 8933 C CA . VAL E 1 169 ? 100.886 61.840 90.034 1.00 23.14 419 VAL E CA 1
ATOM 8934 C C . VAL E 1 169 ? 101.563 63.209 90.013 1.00 23.27 419 VAL E C 1
ATOM 8935 O O . VAL E 1 169 ? 102.522 63.420 89.269 1.00 26.39 419 VAL E O 1
ATOM 8939 N N . LEU E 1 170 ? 101.064 64.134 90.826 1.00 26.45 420 LEU E N 1
ATOM 8940 C CA . LEU E 1 170 ? 101.557 65.520 90.834 1.00 26.66 420 LEU E CA 1
ATOM 8941 C C . LEU E 1 170 ? 102.058 65.977 92.213 1.00 26.84 420 LEU E C 1
ATOM 8942 O O . LEU E 1 170 ? 101.676 65.395 93.235 1.00 27.80 420 LEU E O 1
ATOM 8947 N N . PRO E 1 171 ? 102.928 67.008 92.249 1.00 25.97 421 PRO E N 1
ATOM 8948 C CA . PRO E 1 171 ? 103.496 67.443 93.522 1.00 29.75 421 PRO E CA 1
ATOM 8949 C C . PRO E 1 171 ? 102.557 68.308 94.363 1.00 28.49 421 PRO E C 1
ATOM 8950 O O . PRO E 1 171 ? 101.814 69.125 93.826 1.00 36.47 421 PRO E O 1
ATOM 8954 N N . LEU E 1 172 ? 102.606 68.103 95.675 1.00 33.13 422 LEU E N 1
ATOM 8955 C CA . LEU E 1 172 ? 101.897 68.917 96.654 1.00 35.19 422 LEU E CA 1
ATOM 8956 C C . LEU E 1 172 ? 102.776 69.022 97.909 1.00 37.64 422 LEU E C 1
ATOM 8957 O O . LEU E 1 172 ? 102.875 68.079 98.699 1.00 42.06 422 LEU E O 1
ATOM 8962 N N . GLU E 1 173 ? 103.421 70.173 98.079 1.00 43.79 423 GLU E N 1
ATOM 8963 C CA . GLU E 1 173 ? 104.459 70.347 99.103 1.00 45.82 423 GLU E CA 1
ATOM 8964 C C . GLU E 1 173 ? 103.943 70.398 100.534 1.00 39.63 423 GLU E C 1
ATOM 8965 O O . GLU E 1 173 ? 104.724 70.297 101.480 1.00 37.16 423 GLU E O 1
ATOM 8971 N N . THR E 1 174 ? 102.631 70.543 100.689 1.00 33.31 424 THR E N 1
ATOM 8972 C CA . THR E 1 174 ? 102.033 70.743 102.005 1.00 33.91 424 THR E CA 1
ATOM 8973 C C . THR E 1 174 ? 101.626 69.442 102.694 1.00 40.77 424 THR E C 1
ATOM 8974 O O . THR E 1 174 ? 101.081 69.470 103.801 1.00 45.78 424 THR E O 1
ATOM 8978 N N . ILE E 1 175 ? 101.894 68.304 102.053 1.00 40.25 425 ILE E N 1
ATOM 8979 C CA . ILE E 1 175 ? 101.485 67.009 102.607 1.00 38.98 425 ILE E CA 1
ATOM 8980 C C . ILE E 1 175 ? 102.269 66.645 103.874 1.00 45.35 425 ILE E C 1
ATOM 8981 O O . ILE E 1 175 ? 103.505 66.696 103.889 1.00 41.30 425 ILE E O 1
ATOM 8986 N N . LYS E 1 176 ? 101.529 66.297 104.928 1.00 48.90 426 LYS E N 1
ATOM 8987 C CA . LYS E 1 176 ? 102.109 65.851 106.198 1.00 45.28 426 LYS E CA 1
ATOM 8988 C C . LYS E 1 176 ? 102.244 64.341 106.167 1.00 43.55 426 LYS E C 1
ATOM 8989 O O . LYS E 1 176 ? 101.246 63.626 106.039 1.00 45.33 426 LYS E O 1
ATOM 8995 N N . MET E 1 177 ? 103.481 63.865 106.291 1.00 47.52 427 MET E N 1
ATOM 8996 C CA . MET E 1 177 ? 103.786 62.431 106.289 1.00 41.97 427 MET E CA 1
ATOM 8997 C C . MET E 1 177 ? 103.309 61.744 107.572 1.00 46.44 427 MET E C 1
ATOM 8998 O O . MET E 1 177 ? 103.478 60.532 107.746 1.00 47.06 427 MET E O 1
ATOM 9003 N N . ASP E 1 178 ? 102.705 62.523 108.463 1.00 46.81 428 ASP E N 1
ATOM 9004 C CA . ASP E 1 178 ? 102.145 61.992 109.703 1.00 53.32 428 ASP E CA 1
ATOM 9005 C C . ASP E 1 178 ? 100.640 61.747 109.607 1.00 47.98 428 ASP E C 1
ATOM 9006 O O . ASP E 1 178 ? 100.008 61.354 110.592 1.00 50.94 428 ASP E O 1
ATOM 9011 N N . LYS E 1 179 ? 100.072 61.971 108.423 1.00 43.19 429 LYS E N 1
ATOM 9012 C CA . LYS E 1 179 ? 98.631 61.809 108.218 1.00 52.40 429 LYS E CA 1
ATOM 9013 C C . LYS E 1 179 ? 98.291 61.054 106.935 1.00 52.29 429 LYS E C 1
ATOM 9014 O O . LYS E 1 179 ? 98.871 61.309 105.872 1.00 49.55 429 LYS E O 1
ATOM 9020 N N . GLY E 1 180 ? 97.330 60.137 107.048 1.00 47.28 430 GLY E N 1
ATOM 9021 C CA . GLY E 1 180 ? 96.895 59.329 105.924 1.00 42.20 430 GLY E CA 1
ATOM 9022 C C . GLY E 1 180 ? 98.003 58.401 105.477 1.00 42.04 430 GLY E C 1
ATOM 9023 O O . GLY E 1 180 ? 98.528 57.621 106.271 1.00 46.81 430 GLY E O 1
ATOM 9024 N N . THR E 1 181 ? 98.362 58.500 104.204 1.00 33.12 431 THR E N 1
ATOM 9025 C CA . THR E 1 181 ? 99.331 57.601 103.597 1.00 33.14 431 THR E CA 1
ATOM 9026 C C . THR E 1 181 ? 100.404 58.411 102.901 1.00 30.69 431 THR E C 1
ATOM 9027 O O . THR E 1 181 ? 101.298 57.856 102.262 1.00 36.30 431 THR E O 1
ATOM 9031 N N . GLY E 1 182 ? 100.305 59.728 103.022 1.00 27.06 432 GLY E N 1
ATOM 9032 C CA . GLY E 1 182 ? 101.198 60.633 102.308 1.00 28.68 432 GLY E CA 1
ATOM 9033 C C . GLY E 1 182 ? 100.797 60.822 100.855 1.00 31.47 432 GLY E C 1
ATOM 9034 O O . GLY E 1 182 ? 101.340 61.678 100.161 1.00 34.75 432 GLY E O 1
ATOM 9035 N N . ILE E 1 183 ? 99.848 60.015 100.391 1.00 28.76 433 ILE E N 1
ATOM 9036 C CA . ILE E 1 183 ? 99.353 60.122 99.027 1.00 30.28 433 ILE E CA 1
ATOM 9037 C C . ILE E 1 183 ? 97.909 60.563 99.099 1.00 27.64 433 ILE E C 1
ATOM 9038 O O . ILE E 1 183 ? 97.078 59.876 99.682 1.00 33.50 433 ILE E O 1
ATOM 9043 N N . VAL E 1 184 ? 97.623 61.728 98.530 1.00 25.40 434 VAL E N 1
ATOM 9044 C CA . VAL E 1 184 ? 96.289 62.311 98.627 1.00 26.56 434 VAL E CA 1
ATOM 9045 C C . VAL E 1 184 ? 95.619 62.282 97.260 1.00 27.82 434 VAL E C 1
ATOM 9046 O O . VAL E 1 184 ? 96.275 62.359 96.223 1.00 29.11 434 VAL E O 1
ATOM 9050 N N . THR E 1 185 ? 94.303 62.137 97.272 1.00 30.15 435 THR E N 1
ATOM 9051 C CA . THR E 1 185 ? 93.527 62.149 96.052 1.00 29.75 435 THR E CA 1
ATOM 9052 C C . THR E 1 185 ? 93.248 63.585 95.597 1.00 24.34 435 THR E C 1
ATOM 9053 O O . THR E 1 185 ? 93.429 64.530 96.363 1.00 28.14 435 THR E O 1
ATOM 9057 N N . SER E 1 186 ? 92.835 63.746 94.345 1.00 26.47 436 SER E N 1
ATOM 9058 C CA . SER E 1 186 ? 92.573 65.078 93.802 1.00 27.48 436 SER E CA 1
ATOM 9059 C C . SER E 1 186 ? 91.268 65.168 93.015 1.00 24.91 436 SER E C 1
ATOM 9060 O O . SER E 1 186 ? 91.144 64.622 91.919 1.00 23.49 436 SER E O 1
ATOM 9063 N N . VAL E 1 187 ? 90.298 65.862 93.600 1.00 24.05 437 VAL E N 1
ATOM 9064 C CA . VAL E 1 187 ? 89.030 66.138 92.940 1.00 29.60 437 VAL E CA 1
ATOM 9065 C C . VAL E 1 187 ? 88.832 67.664 92.909 1.00 32.26 437 VAL E C 1
ATOM 9066 O O . VAL E 1 187 ? 88.143 68.213 93.772 1.00 32.99 437 VAL E O 1
ATOM 9070 N N . PRO E 1 188 ? 89.446 68.353 91.916 1.00 25.48 438 PRO E N 1
ATOM 9071 C CA . PRO E 1 188 ? 89.473 69.821 91.888 1.00 27.47 438 PRO E CA 1
ATOM 9072 C C . PRO E 1 188 ? 88.102 70.449 91.677 1.00 28.85 438 PRO E C 1
ATOM 9073 O O . PRO E 1 188 ? 87.875 71.585 92.086 1.00 33.77 438 PRO E O 1
ATOM 9077 N N . SER E 1 189 ? 87.200 69.717 91.036 1.00 30.91 439 SER E N 1
ATOM 9078 C CA . SER E 1 189 ? 85.844 70.192 90.805 1.00 30.88 439 SER E CA 1
ATOM 9079 C C . SER E 1 189 ? 85.091 70.446 92.103 1.00 28.17 439 SER E C 1
ATOM 9080 O O . SER E 1 189 ? 84.228 71.309 92.150 1.00 31.36 439 SER E O 1
ATOM 9083 N N . ASP E 1 190 ? 85.409 69.684 93.148 1.00 34.55 440 ASP E N 1
ATOM 9084 C CA . ASP E 1 190 ? 84.629 69.726 94.392 1.00 35.82 440 ASP E CA 1
ATOM 9085 C C . ASP E 1 190 ? 85.447 69.830 95.676 1.00 36.20 440 ASP E C 1
ATOM 9086 O O . ASP E 1 190 ? 84.891 69.790 96.776 1.00 39.16 440 ASP E O 1
ATOM 9091 N N . ALA E 1 191 ? 86.762 69.978 95.527 1.00 42.04 441 ALA E N 1
ATOM 9092 C CA . ALA E 1 191 ? 87.648 70.259 96.651 1.00 29.56 441 ALA E CA 1
ATOM 9093 C C . ALA E 1 191 ? 88.511 71.480 96.314 1.00 30.50 441 ALA E C 1
ATOM 9094 O O . ALA E 1 191 ? 89.376 71.406 95.445 1.00 30.09 441 ALA E O 1
ATOM 9096 N N . PRO E 1 192 ? 88.269 72.615 96.998 1.00 33.97 442 PRO E N 1
ATOM 9097 C CA . PRO E 1 192 ? 88.934 73.874 96.671 1.00 31.47 442 PRO E CA 1
ATOM 9098 C C . PRO E 1 192 ? 90.438 73.793 96.900 1.00 34.45 442 PRO E C 1
ATOM 9099 O O . PRO E 1 192 ? 91.221 74.317 96.103 1.00 33.19 442 PRO E O 1
ATOM 9103 N N . ASP E 1 193 ? 90.822 73.144 97.995 1.00 34.82 443 ASP E N 1
ATOM 9104 C CA . ASP E 1 193 ? 92.216 72.798 98.279 1.00 37.61 443 ASP E CA 1
ATOM 9105 C C . ASP E 1 193 ? 92.869 72.152 97.058 1.00 32.49 443 ASP E C 1
ATOM 9106 O O . ASP E 1 193 ? 93.907 72.613 96.587 1.00 35.19 443 ASP E O 1
ATOM 9111 N N . ASP E 1 194 ? 92.232 71.112 96.527 1.00 31.71 444 ASP E N 1
ATOM 9112 C CA . ASP E 1 194 ? 92.712 70.432 95.327 1.00 27.72 444 ASP E CA 1
ATOM 9113 C C . ASP E 1 194 ? 92.692 71.327 94.100 1.00 29.77 444 ASP E C 1
ATOM 9114 O O . ASP E 1 194 ? 93.566 71.213 93.237 1.00 29.61 444 ASP E O 1
ATOM 9119 N N . TYR E 1 195 ? 91.694 72.206 94.013 1.00 30.06 445 TYR E N 1
ATOM 9120 C CA . TYR E 1 195 ? 91.609 73.129 92.885 1.00 33.57 445 TYR E CA 1
ATOM 9121 C C . TYR E 1 195 ? 92.714 74.182 92.898 1.00 30.90 445 TYR E C 1
ATOM 9122 O O . TYR E 1 195 ? 93.303 74.481 91.854 1.00 30.01 445 TYR E O 1
ATOM 9131 N N . ALA E 1 196 ? 92.980 74.742 94.077 1.00 28.64 446 ALA E N 1
ATOM 9132 C CA . ALA E 1 196 ? 94.021 75.762 94.242 1.00 40.37 446 ALA E CA 1
ATOM 9133 C C . ALA E 1 196 ? 95.367 75.255 93.744 1.00 38.15 446 ALA E C 1
ATOM 9134 O O . ALA E 1 196 ? 96.087 75.976 93.056 1.00 36.88 446 ALA E O 1
ATOM 9136 N N . CYS E 1 197 ? 95.678 74.001 94.073 1.00 31.85 447 CYS E N 1
ATOM 9137 C CA . CYS E 1 197 ? 96.918 73.371 93.653 1.00 29.86 447 CYS E CA 1
ATOM 9138 C C . CYS E 1 197 ? 96.886 73.005 92.179 1.00 31.64 447 CYS E C 1
ATOM 9139 O O . CYS E 1 197 ? 97.867 73.224 91.467 1.00 33.71 447 CYS E O 1
ATOM 9142 N N . TYR E 1 198 ? 95.752 72.471 91.723 1.00 32.05 448 TYR E N 1
ATOM 9143 C CA . TYR E 1 198 ? 95.536 72.192 90.302 1.00 29.39 448 TYR E CA 1
ATOM 9144 C C . TYR E 1 198 ? 95.804 73.420 89.418 1.00 30.95 448 TYR E C 1
ATOM 9145 O O . TYR E 1 198 ? 96.619 73.354 88.497 1.00 30.40 448 TYR E O 1
ATOM 9154 N N . LYS E 1 199 ? 95.119 74.528 89.706 1.00 27.74 449 LYS E N 1
ATOM 9155 C CA . LYS E 1 199 ? 95.301 75.777 88.956 1.00 38.99 449 LYS E CA 1
ATOM 9156 C C . LYS E 1 199 ? 96.739 76.298 89.022 1.00 38.26 449 LYS E C 1
ATOM 9157 O O . LYS E 1 199 ? 97.300 76.699 88.003 1.00 35.59 449 LYS E O 1
ATOM 9159 N N . ASP E 1 200 ? 97.326 76.277 90.220 1.00 37.21 450 ASP E N 1
ATOM 9160 C CA . ASP E 1 200 ? 98.713 76.697 90.418 1.00 35.86 450 ASP E CA 1
ATOM 9161 C C . ASP E 1 200 ? 99.711 75.932 89.537 1.00 41.42 450 ASP E C 1
ATOM 9162 O O . ASP E 1 200 ? 100.620 76.542 88.976 1.00 47.27 450 ASP E O 1
ATOM 9167 N N . ILE E 1 201 ? 99.546 74.614 89.413 1.00 38.26 451 ILE E N 1
ATOM 9168 C CA . ILE E 1 201 ? 100.377 73.828 88.490 1.00 38.00 451 ILE E CA 1
ATOM 9169 C C . ILE E 1 201 ? 100.071 74.232 87.045 1.00 42.88 451 ILE E C 1
ATOM 9170 O O . ILE E 1 201 ? 100.984 74.431 86.241 1.00 49.11 451 ILE E O 1
ATOM 9175 N N . LEU E 1 202 ? 98.783 74.358 8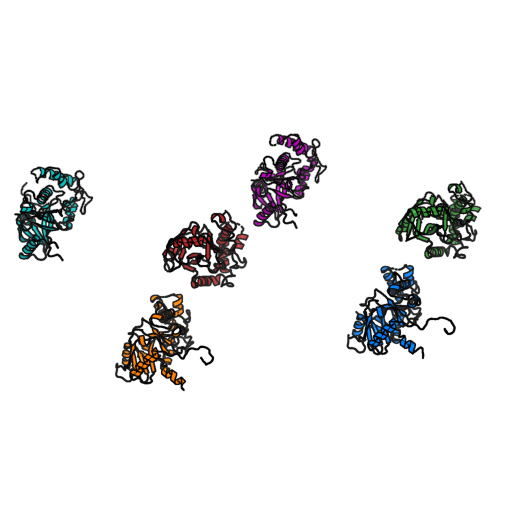6.734 1.00 35.43 452 LEU E N 1
ATOM 9176 C CA . LEU E 1 202 ? 98.314 74.683 85.391 1.00 41.63 452 LEU E CA 1
ATOM 9177 C C . LEU E 1 202 ? 98.772 76.058 84.899 1.00 45.33 452 LEU E C 1
ATOM 9178 O O . LEU E 1 202 ? 98.880 76.285 83.690 1.00 42.65 452 LEU E O 1
ATOM 9183 N N . GLU E 1 203 ? 99.029 76.967 85.837 1.00 44.98 453 GLU E N 1
ATOM 9184 C CA . GLU E 1 203 ? 99.391 78.343 85.506 1.00 50.83 453 GLU E CA 1
ATOM 9185 C C . GLU E 1 203 ? 100.822 78.672 85.917 1.00 48.05 453 GLU E C 1
ATOM 9186 O O . GLU E 1 203 ? 101.239 79.829 85.854 1.00 46.84 453 GLU E O 1
ATOM 9192 N N . ASN E 1 204 ? 101.560 77.638 86.329 1.00 52.18 454 ASN E N 1
ATOM 9193 C CA . ASN E 1 204 ? 102.971 77.741 86.738 1.00 48.38 454 ASN E CA 1
ATOM 9194 C C . ASN E 1 204 ? 103.241 78.793 87.821 1.00 47.99 454 ASN E C 1
ATOM 9195 O O . ASN E 1 204 ? 104.306 79.416 87.845 1.00 51.00 454 ASN E O 1
ATOM 9200 N N . ARG E 1 205 ? 102.274 78.981 88.718 1.00 47.80 455 ARG E N 1
ATOM 9201 C CA . ARG E 1 205 ? 102.393 79.978 89.781 1.00 54.48 455 ARG E CA 1
ATOM 9202 C C . ARG E 1 205 ? 103.653 79.720 90.599 1.00 54.14 455 ARG E C 1
ATOM 9203 O O . ARG E 1 205 ? 103.891 78.593 91.037 1.00 51.23 455 ARG E O 1
ATOM 9211 N N . ASN E 1 206 ? 104.465 80.765 90.770 1.00 55.73 456 ASN E N 1
ATOM 9212 C CA . ASN E 1 206 ? 105.764 80.660 91.444 1.00 53.23 456 ASN E CA 1
ATOM 9213 C C . ASN E 1 206 ? 106.652 79.546 90.887 1.00 50.90 456 ASN E C 1
ATOM 9214 O O . ASN E 1 206 ? 107.473 78.969 91.608 1.00 48.70 456 ASN E O 1
ATOM 9219 N N . GLY E 1 207 ? 106.467 79.255 89.601 1.00 53.46 457 GLY E N 1
ATOM 9220 C CA . GLY E 1 207 ? 107.248 78.249 88.882 1.00 52.63 457 GLY E CA 1
ATOM 9221 C C . GLY E 1 207 ? 107.165 76.809 89.367 1.00 55.95 457 GLY E C 1
ATOM 9222 O O . GLY E 1 207 ? 108.114 76.044 89.160 1.00 56.97 457 GLY E O 1
ATOM 9223 N N . ILE E 1 208 ? 106.046 76.426 89.990 1.00 50.46 458 ILE E N 1
ATOM 9224 C CA . ILE E 1 208 ? 105.901 75.063 90.544 1.00 46.58 458 ILE E CA 1
ATOM 9225 C C . ILE E 1 208 ? 105.914 73.958 89.474 1.00 46.77 458 ILE E C 1
ATOM 9226 O O . ILE E 1 208 ? 106.560 72.924 89.659 1.00 50.29 458 ILE E O 1
ATOM 9231 N N . ALA E 1 209 ? 105.219 74.185 88.361 1.00 39.49 459 ALA E N 1
ATOM 9232 C CA . ALA E 1 209 ? 105.233 73.249 87.239 1.00 38.66 459 ALA E CA 1
ATOM 9233 C C . ALA E 1 209 ? 106.654 73.005 86.712 1.00 45.44 459 ALA E C 1
ATOM 9234 O O . ALA E 1 209 ? 107.123 71.865 86.693 1.00 44.26 459 ALA E O 1
ATOM 9236 N N . GLU E 1 210 ? 107.340 74.076 86.312 1.00 50.49 460 GLU E N 1
ATOM 9237 C CA . GLU E 1 210 ? 108.683 73.968 85.731 1.00 49.58 460 GLU E CA 1
ATOM 9238 C C . GLU E 1 210 ? 109.737 73.446 86.713 1.00 46.79 460 GLU E C 1
ATOM 9239 O O . GLU E 1 210 ? 110.733 72.859 86.298 1.00 47.09 460 GLU E O 1
ATOM 9245 N N . LYS E 1 211 ? 109.502 73.659 88.006 1.00 42.69 461 LYS E N 1
ATOM 9246 C CA . LYS E 1 211 ? 110.382 73.174 89.070 1.00 37.11 461 LYS E CA 1
ATOM 9247 C C . LYS E 1 211 ? 110.440 71.645 89.130 1.00 46.33 461 LYS E C 1
ATOM 9248 O O . LYS E 1 211 ? 111.509 71.069 89.364 1.00 48.36 461 LYS E O 1
ATOM 9254 N N . TYR E 1 212 ? 109.291 70.996 88.929 1.00 43.46 462 TYR E N 1
ATOM 9255 C CA . TYR E 1 212 ? 109.203 69.534 88.963 1.00 40.87 462 TYR E CA 1
ATOM 9256 C C . TYR E 1 212 ? 109.011 68.915 87.581 1.00 38.76 462 TYR E C 1
ATOM 9257 O O . TYR E 1 212 ? 108.576 67.767 87.467 1.00 41.55 462 TYR E O 1
ATOM 9266 N N . GLY E 1 213 ? 109.328 69.685 86.539 1.00 39.53 463 GLY E N 1
ATOM 9267 C CA . GLY E 1 213 ? 109.324 69.198 85.156 1.00 38.67 463 GLY E CA 1
ATOM 9268 C C . GLY E 1 213 ? 107.979 68.767 84.604 1.00 38.57 463 GLY E C 1
ATOM 9269 O O . GLY E 1 213 ? 107.919 67.969 83.668 1.00 41.98 463 GLY E O 1
ATOM 9270 N N . VAL E 1 214 ? 106.901 69.299 85.173 1.00 37.48 464 VAL E N 1
ATOM 9271 C CA . VAL E 1 214 ? 105.539 68.960 84.750 1.00 41.23 464 VAL E CA 1
ATOM 9272 C C . VAL E 1 214 ? 105.242 69.485 83.337 1.00 41.52 464 VAL E C 1
ATOM 9273 O O . VAL E 1 214 ? 105.362 70.682 83.075 1.00 49.75 464 VAL E O 1
ATOM 9277 N N . ASP E 1 215 ? 104.880 68.581 82.429 1.00 41.23 465 ASP E N 1
ATOM 9278 C CA . ASP E 1 215 ? 104.390 68.966 81.105 1.00 41.67 465 ASP E CA 1
ATOM 9279 C C . ASP E 1 215 ? 102.867 69.109 81.158 1.00 39.55 465 ASP E C 1
ATOM 9280 O O . ASP E 1 215 ? 102.114 68.141 81.008 1.00 42.71 465 ASP E O 1
ATOM 9285 N N . VAL E 1 216 ? 102.439 70.345 81.383 1.00 39.73 466 VAL E N 1
ATOM 9286 C CA . VAL E 1 216 ? 101.037 70.705 81.585 1.00 36.84 466 VAL E CA 1
ATOM 9287 C C . VAL E 1 216 ? 100.067 70.201 80.499 1.00 41.75 466 VAL E C 1
ATOM 9288 O O . VAL E 1 216 ? 98.988 69.685 80.821 1.00 42.17 466 VAL E O 1
ATOM 9292 N N . GLY E 1 217 ? 100.461 70.328 79.232 1.00 37.44 467 GLY E N 1
ATOM 9293 C CA . GLY E 1 217 ? 99.620 69.917 78.113 1.00 33.33 467 GLY E CA 1
ATOM 9294 C C . GLY E 1 217 ? 99.454 68.412 78.000 1.00 42.50 467 GLY E C 1
ATOM 9295 O O . GLY E 1 217 ? 98.562 67.926 77.296 1.00 39.97 467 GLY E O 1
ATOM 9296 N N . LEU E 1 218 ? 100.319 67.677 78.697 1.00 42.93 468 LEU E N 1
ATOM 9297 C CA . LEU E 1 218 ? 100.294 66.221 78.710 1.00 35.90 468 LEU E CA 1
ATOM 9298 C C . LEU E 1 218 ? 99.686 65.696 79.999 1.00 35.83 468 LEU E C 1
ATOM 9299 O O . LEU E 1 218 ? 99.029 64.662 80.002 1.00 35.25 468 LEU E O 1
ATOM 9304 N N . MET E 1 219 ? 99.907 66.410 81.095 1.00 34.60 469 MET E N 1
ATOM 9305 C CA . MET E 1 219 ? 99.610 65.854 82.410 1.00 36.15 469 MET E CA 1
ATOM 9306 C C . MET E 1 219 ? 98.420 66.482 83.131 1.00 31.78 469 MET E C 1
ATOM 9307 O O . MET E 1 219 ? 97.910 65.910 84.093 1.00 32.49 469 MET E O 1
ATOM 9312 N N . LEU E 1 220 ? 97.988 67.650 82.663 1.00 35.64 470 LEU E N 1
ATOM 9313 C CA . LEU E 1 220 ? 96.860 68.360 83.260 1.00 33.41 470 LEU E CA 1
ATOM 9314 C C . LEU E 1 220 ? 95.744 68.718 82.289 1.00 34.89 470 LEU E C 1
ATOM 9315 O O . LEU E 1 220 ? 94.579 68.447 82.568 1.00 34.02 470 LEU E O 1
ATOM 9320 N N . GLU E 1 221 ? 96.096 69.321 81.155 1.00 34.70 471 GLU E N 1
ATOM 9321 C CA . GLU E 1 221 ? 95.096 69.809 80.201 1.00 33.60 471 GLU E CA 1
ATOM 9322 C C . GLU E 1 221 ? 94.069 68.765 79.757 1.00 33.92 471 GLU E C 1
ATOM 9323 O O . GLU E 1 221 ? 92.898 69.097 79.640 1.00 41.54 471 GLU E O 1
ATOM 9325 N N . PRO E 1 222 ? 94.491 67.504 79.516 1.00 39.77 472 PRO E N 1
ATOM 9326 C CA . PRO E 1 222 ? 93.490 66.523 79.081 1.00 34.51 472 PRO E CA 1
ATOM 9327 C C . PRO E 1 222 ? 92.690 65.919 80.238 1.00 33.17 472 PRO E C 1
ATOM 9328 O O . PRO E 1 222 ? 91.845 65.038 80.015 1.00 35.19 472 PRO E O 1
ATOM 9332 N N . TYR E 1 223 ? 92.955 66.395 81.455 1.00 31.45 473 TYR E N 1
ATOM 9333 C CA . TYR E 1 223 ? 92.327 65.853 82.665 1.00 29.44 473 TYR E CA 1
ATOM 9334 C C . TYR E 1 223 ? 91.704 66.960 83.497 1.00 30.12 473 TYR E C 1
ATOM 9335 O O . TYR E 1 223 ? 92.107 67.184 84.635 1.00 30.78 473 TYR E O 1
ATOM 9344 N N . SER E 1 224 ? 90.721 67.650 82.923 1.00 24.88 474 SER E N 1
ATOM 9345 C CA . SER E 1 224 ? 90.117 68.800 83.587 1.00 32.89 474 SER E CA 1
ATOM 9346 C C . SER E 1 224 ? 88.996 68.390 84.544 1.00 32.39 474 SER E C 1
ATOM 9347 O O . SER E 1 224 ? 88.380 67.332 84.367 1.00 28.00 474 SER E O 1
ATOM 9350 N N . PRO E 1 225 ? 88.729 69.230 85.568 1.00 35.12 475 PRO E N 1
ATOM 9351 C CA . PRO E 1 225 ? 87.683 68.966 86.560 1.00 27.20 475 PRO E CA 1
ATOM 9352 C C . PRO E 1 225 ? 86.372 68.486 85.939 1.00 29.89 475 PRO E C 1
ATOM 9353 O O . PRO E 1 225 ? 85.931 69.024 84.930 1.00 31.82 475 PRO E O 1
ATOM 9357 N N . LEU E 1 226 ? 85.773 67.470 86.554 1.00 30.09 476 LEU E N 1
ATOM 9358 C CA . LEU E 1 226 ? 84.556 66.842 86.069 1.00 24.35 476 LEU E CA 1
ATOM 9359 C C . LEU E 1 226 ? 83.306 67.341 86.790 1.00 28.57 476 LEU E C 1
ATOM 9360 O O . LEU E 1 226 ? 83.315 67.532 88.006 1.00 27.83 476 LEU E O 1
ATOM 9365 N N . PRO E 1 227 ? 82.206 67.527 86.045 1.00 26.60 477 PRO E N 1
ATOM 9366 C CA . PRO E 1 227 ? 80.954 67.928 86.677 1.00 29.83 477 PRO E CA 1
ATOM 9367 C C . PRO E 1 227 ? 80.271 66.745 87.383 1.00 24.98 477 PRO E C 1
ATOM 9368 O O . PRO E 1 227 ? 79.201 66.295 86.971 1.00 27.94 477 PRO E O 1
ATOM 9372 N N . ILE E 1 228 ? 80.887 66.257 88.450 1.00 23.91 478 ILE E N 1
ATOM 9373 C CA . ILE E 1 228 ? 80.394 65.051 89.126 1.00 25.77 478 ILE E CA 1
ATOM 9374 C C . ILE E 1 228 ? 79.229 65.297 90.077 1.00 31.59 478 ILE E C 1
ATOM 9375 O O . ILE E 1 228 ? 78.395 64.409 90.284 1.00 28.20 478 ILE E O 1
ATOM 9380 N N . ILE E 1 229 ? 79.190 66.497 90.656 1.00 30.21 479 ILE E N 1
ATOM 9381 C CA . ILE E 1 229 ? 78.172 66.865 91.636 1.00 32.28 479 ILE E CA 1
ATOM 9382 C C . ILE E 1 229 ? 77.529 68.216 91.304 1.00 35.53 479 ILE E C 1
ATOM 9383 O O . ILE E 1 229 ? 78.222 69.219 91.095 1.00 31.36 479 ILE E O 1
ATOM 9388 N N . GLU E 1 230 ? 76.204 68.243 91.261 1.00 32.19 480 GLU E N 1
ATOM 9389 C CA . GLU E 1 230 ? 75.512 69.517 91.174 1.00 38.38 480 GLU E CA 1
ATOM 9390 C C . GLU E 1 230 ? 75.088 69.975 92.562 1.00 35.79 480 GLU E C 1
ATOM 9391 O O . GLU E 1 230 ? 74.457 69.223 93.311 1.00 35.49 480 GLU E O 1
ATOM 9397 N N . ILE E 1 231 ? 75.462 71.201 92.903 1.00 30.61 481 ILE E N 1
ATOM 9398 C CA . ILE E 1 231 ? 74.997 71.823 94.130 1.00 36.22 481 ILE E CA 1
ATOM 9399 C C . ILE E 1 231 ? 73.902 72.819 93.759 1.00 40.21 481 ILE E C 1
ATOM 9400 O O . ILE E 1 231 ? 74.165 73.808 93.065 1.00 41.18 481 ILE E O 1
ATOM 9405 N N . PRO E 1 232 ? 72.664 72.547 94.206 1.00 41.76 482 PRO E N 1
ATOM 9406 C CA . PRO E 1 232 ? 71.480 73.300 93.777 1.00 44.46 482 PRO E CA 1
ATOM 9407 C C . PRO E 1 232 ? 71.669 74.814 93.882 1.00 56.82 482 PRO E C 1
ATOM 9408 O O . PRO E 1 232 ? 71.276 75.549 92.969 1.00 57.24 482 PRO E O 1
ATOM 9412 N N . ASP E 1 233 ? 72.291 75.271 94.966 1.00 46.47 483 ASP E N 1
ATOM 9413 C CA . ASP E 1 233 ? 72.518 76.699 95.163 1.00 52.88 483 ASP E CA 1
ATOM 9414 C C . ASP E 1 233 ? 73.624 77.314 94.283 1.00 54.12 483 ASP E C 1
ATOM 9415 O O . ASP E 1 233 ? 73.634 78.535 94.084 1.00 52.89 483 ASP E O 1
ATOM 9417 N N . ILE E 1 234 ? 74.540 76.486 93.761 1.00 52.92 484 ILE E N 1
ATOM 9418 C CA . ILE E 1 234 ? 75.795 76.982 93.145 1.00 40.26 484 ILE E CA 1
ATOM 9419 C C . ILE E 1 234 ? 76.045 76.523 91.706 1.00 38.59 484 ILE E C 1
ATOM 9420 O O . ILE E 1 234 ? 76.398 77.338 90.848 1.00 41.66 484 ILE E O 1
ATOM 9425 N N . GLY E 1 235 ? 75.891 75.225 91.449 1.00 40.12 485 GLY E N 1
ATOM 9426 C CA . GLY E 1 235 ? 76.187 74.654 90.128 1.00 40.90 485 GLY E CA 1
ATOM 9427 C C . GLY E 1 235 ? 76.992 73.368 90.210 1.00 38.84 485 GLY E C 1
ATOM 9428 O O . GLY E 1 235 ? 76.990 72.707 91.245 1.00 34.49 485 GLY E O 1
ATOM 9429 N N . THR E 1 236 ? 77.683 73.008 89.127 1.00 35.03 486 THR E N 1
ATOM 9430 C CA . THR E 1 236 ? 78.436 71.750 89.110 1.00 37.15 486 THR E CA 1
ATOM 9431 C C . THR E 1 236 ? 79.855 71.861 89.634 1.00 40.97 486 THR E C 1
ATOM 9432 O O . THR E 1 236 ? 80.172 71.277 90.671 1.00 45.99 486 THR E O 1
ATOM 9436 N N . LEU E 1 237 ? 80.720 72.592 88.942 1.00 38.40 487 LEU E N 1
ATOM 9437 C CA . LEU E 1 237 ? 82.108 72.676 89.402 1.00 35.69 487 LEU E CA 1
ATOM 9438 C C . LEU E 1 237 ? 82.182 73.697 90.530 1.00 33.92 487 LEU E C 1
ATOM 9439 O O . LEU E 1 237 ? 82.832 74.730 90.407 1.00 31.97 487 LEU E O 1
ATOM 9444 N N . SER E 1 238 ? 81.506 73.379 91.633 1.00 30.88 488 SER E N 1
ATOM 9445 C CA . SER E 1 238 ? 81.242 74.346 92.694 1.00 35.81 488 SER E CA 1
ATOM 9446 C C . SER E 1 238 ? 82.501 74.891 93.374 1.00 31.12 488 SER E C 1
ATOM 9447 O O . SER E 1 238 ? 82.578 76.087 93.652 1.00 32.57 488 SER E O 1
ATOM 9450 N N . ALA E 1 239 ? 83.479 74.021 93.626 1.00 32.60 489 ALA E N 1
ATOM 9451 C CA . ALA E 1 239 ? 84.763 74.454 94.180 1.00 35.02 489 ALA E CA 1
ATOM 9452 C C . ALA E 1 239 ? 85.463 75.436 93.244 1.00 32.68 489 ALA E C 1
ATOM 9453 O O . ALA E 1 239 ? 86.041 76.420 93.694 1.00 37.31 489 ALA E O 1
ATOM 9455 N N . VAL E 1 240 ? 85.384 75.162 91.945 1.00 31.98 490 VAL E N 1
ATOM 9456 C CA . VAL E 1 240 ? 85.926 76.029 90.905 1.00 33.91 490 VAL E CA 1
ATOM 9457 C C . VAL E 1 240 ? 85.153 77.356 90.831 1.00 42.72 490 VAL E C 1
ATOM 9458 O O . VAL E 1 240 ? 85.746 78.441 90.917 1.00 41.69 490 VAL E O 1
ATOM 9462 N N . ARG E 1 241 ? 83.834 77.257 90.686 1.00 33.20 491 ARG E N 1
ATOM 9463 C CA . ARG E 1 241 ? 82.975 78.430 90.587 1.00 36.51 491 ARG E CA 1
ATOM 9464 C C . ARG E 1 241 ? 83.210 79.390 91.749 1.00 45.61 491 ARG E C 1
ATOM 9465 O O . ARG E 1 241 ? 83.493 80.573 91.536 1.00 41.38 491 ARG E O 1
ATOM 9473 N N . LEU E 1 242 ? 83.116 78.866 92.970 1.00 43.98 492 LEU E N 1
ATOM 9474 C CA . LEU E 1 242 ? 83.308 79.664 94.171 1.00 39.43 492 LEU E CA 1
ATOM 9475 C C . LEU E 1 242 ? 84.711 80.246 94.257 1.00 47.27 492 LEU E C 1
ATOM 9476 O O . LEU E 1 242 ? 84.869 81.413 94.605 1.00 51.91 492 LEU E O 1
ATOM 9481 N N . CYS E 1 243 ? 85.721 79.439 93.931 1.00 46.62 493 CYS E N 1
ATOM 9482 C CA . CYS E 1 243 ? 87.114 79.886 94.006 1.00 46.79 493 CYS E CA 1
ATOM 9483 C C . CYS E 1 243 ? 87.406 81.038 93.048 1.00 47.36 493 CYS E C 1
ATOM 9484 O O . CYS E 1 243 ? 88.061 82.011 93.427 1.00 56.56 493 CYS E O 1
ATOM 9487 N N . GLU E 1 244 ? 86.910 80.923 91.817 1.00 47.40 494 GLU E N 1
ATOM 9488 C CA . GLU E 1 244 ? 87.091 81.959 90.800 1.00 50.38 494 GLU E CA 1
ATOM 9489 C C . GLU E 1 244 ? 86.330 83.239 91.151 1.00 55.44 494 GLU E C 1
ATOM 9490 O O . GLU E 1 244 ? 86.886 84.337 91.076 1.00 54.38 494 GLU E O 1
ATOM 9496 N N . GLU E 1 245 ? 85.068 83.087 91.551 1.00 55.01 495 GLU E N 1
ATOM 9497 C CA . GLU E 1 245 ? 84.223 84.223 91.934 1.00 55.92 495 GLU E CA 1
ATOM 9498 C C . GLU E 1 245 ? 84.548 84.770 93.333 1.00 62.87 495 GLU E C 1
ATOM 9499 O O . GLU E 1 245 ? 83.766 85.541 93.900 1.00 69.08 495 GLU E O 1
ATOM 9501 N N . SER E 1 246 ? 85.696 84.367 93.881 1.00 61.89 496 SER E N 1
ATOM 9502 C CA . SER E 1 246 ? 86.193 84.898 95.156 1.00 64.85 496 SER E CA 1
ATOM 9503 C C . SER E 1 246 ? 87.595 85.485 95.009 1.00 65.36 496 SER E C 1
ATOM 9504 O O . SER E 1 246 ? 88.289 85.713 96.005 1.00 63.51 496 SER E O 1
ATOM 9507 N N . ASN E 1 247 ? 88.001 85.713 93.758 1.00 65.62 497 ASN E N 1
ATOM 9508 C CA . ASN E 1 247 ? 89.231 86.444 93.417 1.00 72.77 497 ASN E CA 1
ATOM 9509 C C . ASN E 1 247 ? 90.536 85.863 93.989 1.00 75.12 497 ASN E C 1
ATOM 9510 O O . ASN E 1 247 ? 91.607 86.452 93.807 1.00 76.90 497 ASN E O 1
ATOM 9512 N N . VAL E 1 248 ? 90.446 84.716 94.663 1.00 77.23 498 VAL E N 1
ATOM 9513 C CA . VAL E 1 248 ? 91.614 84.072 95.271 1.00 72.59 498 VAL E CA 1
ATOM 9514 C C . VAL E 1 248 ? 91.688 82.588 94.934 1.00 57.50 498 VAL E C 1
ATOM 9515 O O . VAL E 1 248 ? 92.639 82.141 94.296 1.00 54.92 498 VAL E O 1
ATOM 9517 N N . ASP E 1 253 ? 97.437 81.700 98.900 1.00 65.82 503 ASP E N 1
ATOM 9518 C CA . ASP E 1 253 ? 96.696 80.825 99.799 1.00 82.33 503 ASP E CA 1
ATOM 9519 C C . ASP E 1 253 ? 96.557 81.452 101.183 1.00 90.97 503 ASP E C 1
ATOM 9520 O O . ASP E 1 253 ? 97.544 81.912 101.765 1.00 84.11 503 ASP E O 1
ATOM 9522 N N . ARG E 1 254 ? 95.327 81.466 101.699 1.00 92.10 504 ARG E N 1
ATOM 9523 C CA . ARG E 1 254 ? 95.019 82.073 102.998 1.00 89.10 504 ARG E CA 1
ATOM 9524 C C . ARG E 1 254 ? 93.850 81.364 103.714 1.00 83.13 504 ARG E C 1
ATOM 9525 O O . ARG E 1 254 ? 93.655 80.102 103.571 1.00 78.29 504 ARG E O 1
ATOM 9527 N N . ALA E 1 255 ? 93.081 82.180 104.475 1.00 85.69 505 ALA E N 1
ATOM 9528 C CA . ALA E 1 255 ? 91.901 81.696 105.193 1.00 79.71 505 ALA E CA 1
ATOM 9529 C C . ALA E 1 255 ? 90.646 81.648 104.310 1.00 80.54 505 ALA E C 1
ATOM 9530 O O . ALA E 1 255 ? 89.611 81.110 104.721 1.00 78.10 505 ALA E O 1
ATOM 9532 N N . LYS E 1 256 ? 90.741 82.213 103.106 1.00 74.19 506 LYS E N 1
ATOM 9533 C CA . LYS E 1 256 ? 89.638 82.200 102.142 1.00 69.30 506 LYS E CA 1
ATOM 9534 C C . LYS E 1 256 ? 89.249 80.777 101.736 1.00 72.57 506 LYS E C 1
ATOM 9535 O O . LYS E 1 256 ? 88.085 80.506 101.438 1.00 68.37 506 LYS E O 1
ATOM 9537 N N . LEU E 1 257 ? 90.232 79.877 101.740 1.00 66.07 507 LEU E N 1
ATOM 9538 C CA . LEU E 1 257 ? 90.030 78.481 101.358 1.00 64.18 507 LEU E CA 1
ATOM 9539 C C . LEU E 1 257 ? 89.396 77.634 102.458 1.00 68.17 507 LEU E C 1
ATOM 9540 O O . LEU E 1 257 ? 88.669 76.681 102.168 1.00 70.21 507 LEU E O 1
ATOM 9545 N N . THR E 1 258 ? 89.669 77.974 103.714 1.00 65.45 508 THR E N 1
ATOM 9546 C CA . THR E 1 258 ? 89.118 77.217 104.840 1.00 69.68 508 THR E CA 1
ATOM 9547 C C . THR E 1 258 ? 87.620 77.489 105.047 1.00 65.88 508 THR E C 1
ATOM 9548 O O . THR E 1 258 ? 86.909 76.671 105.645 1.00 68.58 508 THR E O 1
ATOM 9552 N N . GLN E 1 259 ? 87.153 78.630 104.535 1.00 66.31 509 GLN E N 1
ATOM 9553 C CA . GLN E 1 259 ? 85.733 78.994 104.569 1.00 66.55 509 GLN E CA 1
ATOM 9554 C C . GLN E 1 259 ? 84.985 78.488 103.332 1.00 62.98 509 GLN E C 1
ATOM 9555 O O . GLN E 1 259 ? 83.804 78.138 103.410 1.00 56.89 509 GLN E O 1
ATOM 9557 N N . ILE E 1 260 ? 85.676 78.454 102.194 1.00 57.38 510 ILE E N 1
ATOM 9558 C CA . ILE E 1 260 ? 85.082 77.949 100.957 1.00 51.44 510 ILE E CA 1
ATOM 9559 C C . ILE E 1 260 ? 85.028 76.412 100.949 1.00 51.12 510 ILE E C 1
ATOM 9560 O O . ILE E 1 260 ? 84.137 75.823 100.338 1.00 52.05 510 ILE E O 1
ATOM 9565 N N . LYS E 1 261 ? 85.965 75.775 101.650 1.00 51.16 511 LYS E N 1
ATOM 9566 C CA . LYS E 1 261 ? 85.927 74.326 101.853 1.00 51.33 511 LYS E CA 1
ATOM 9567 C C . LYS E 1 261 ? 84.760 73.932 102.761 1.00 52.77 511 LYS E C 1
ATOM 9568 O O . LYS E 1 261 ? 84.155 72.870 102.585 1.00 52.69 511 LYS E O 1
ATOM 9570 N N . GLU E 1 262 ? 84.450 74.798 103.725 1.00 58.86 512 GLU E N 1
ATOM 9571 C CA . GLU E 1 262 ? 83.309 74.606 104.622 1.00 58.54 512 GLU E CA 1
ATOM 9572 C C . GLU E 1 262 ? 81.984 74.629 103.858 1.00 53.32 512 GLU E C 1
ATOM 9573 O O . GLU E 1 262 ? 81.098 73.818 104.122 1.00 53.50 512 GLU E O 1
ATOM 9575 N N . ILE E 1 263 ? 81.867 75.547 102.901 1.00 52.65 513 ILE E N 1
ATOM 9576 C CA . ILE E 1 263 ? 80.675 75.652 102.051 1.00 53.55 513 ILE E CA 1
ATOM 9577 C C . ILE E 1 263 ? 80.521 74.437 101.124 1.00 54.79 513 ILE E C 1
ATOM 9578 O O . ILE E 1 263 ? 79.411 73.932 100.937 1.00 56.80 513 ILE E O 1
ATOM 9583 N N . CYS E 1 264 ? 81.634 73.962 100.566 1.00 54.09 514 CYS E N 1
ATOM 9584 C CA . CYS E 1 264 ? 81.608 72.833 99.633 1.00 51.93 514 CYS E CA 1
ATOM 9585 C C . CYS E 1 264 ? 81.304 71.506 100.306 1.00 53.32 514 CYS E C 1
ATOM 9586 O O . CYS E 1 264 ? 80.551 70.698 99.764 1.00 56.94 514 CYS E O 1
ATOM 9589 N N . TYR E 1 265 ? 81.895 71.284 101.479 1.00 52.01 515 TYR E N 1
ATOM 9590 C CA . TYR E 1 265 ? 81.659 70.065 102.247 1.00 50.74 515 TYR E CA 1
ATOM 9591 C C . TYR E 1 265 ? 80.234 70.010 102.799 1.00 54.68 515 TYR E C 1
ATOM 9592 O O . TYR E 1 265 ? 79.579 68.969 102.732 1.00 58.43 515 TYR E O 1
ATOM 9594 N N . THR E 1 266 ? 79.754 71.136 103.324 1.00 58.20 516 THR E N 1
ATOM 9595 C CA . THR E 1 266 ? 78.432 71.202 103.950 1.00 56.99 516 THR E CA 1
ATOM 9596 C C . THR E 1 266 ? 77.312 71.104 102.917 1.00 56.99 516 THR E C 1
ATOM 9597 O O . THR E 1 266 ? 76.604 70.100 102.879 1.00 63.39 516 THR E O 1
ATOM 9601 N N . LYS E 1 267 ? 77.163 72.129 102.078 1.00 55.53 517 LYS E N 1
ATOM 9602 C CA . LYS E 1 267 ? 76.126 72.132 101.044 1.00 54.36 517 LYS E CA 1
ATOM 9603 C C . LYS E 1 267 ? 76.235 70.918 100.119 1.00 57.53 517 LYS E C 1
ATOM 9604 O O . LYS E 1 267 ? 75.230 70.294 99.789 1.00 53.80 517 LYS E O 1
ATOM 9610 N N . GLY E 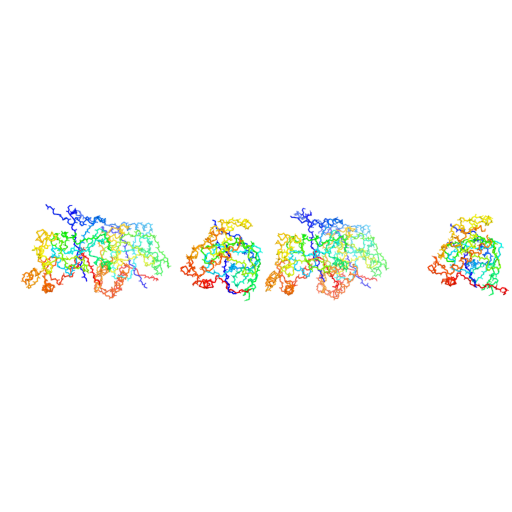1 268 ? 77.460 70.581 99.719 1.00 56.30 518 GLY E N 1
ATOM 9611 C CA . GLY E 1 268 ? 77.705 69.405 98.898 1.00 50.06 518 GLY E CA 1
ATOM 9612 C C . GLY E 1 268 ? 77.102 68.158 99.505 1.00 55.39 518 GLY E C 1
ATOM 9613 O O . GLY E 1 268 ? 76.294 67.480 98.866 1.00 55.10 518 GLY E O 1
ATOM 9614 N N . PHE E 1 269 ? 77.483 67.866 100.747 1.00 56.51 519 PHE E N 1
ATOM 9615 C CA . PHE E 1 269 ? 77.006 66.673 101.449 1.00 59.08 519 PHE E CA 1
ATOM 9616 C C . PHE E 1 269 ? 75.502 66.709 101.737 1.00 58.34 519 PHE E C 1
ATOM 9617 O O . PHE E 1 269 ? 74.832 65.672 101.690 1.00 64.08 519 PHE E O 1
ATOM 9625 N N . TYR E 1 270 ? 74.976 67.898 102.021 1.00 54.51 520 TYR E N 1
ATOM 9626 C CA . TYR E 1 270 ? 73.588 68.033 102.465 1.00 55.75 520 TYR E CA 1
ATOM 9627 C C . TYR E 1 270 ? 72.585 68.331 101.354 1.00 53.82 520 TYR E C 1
ATOM 9628 O O . TYR E 1 270 ? 71.426 67.929 101.439 1.00 54.67 520 TYR E O 1
ATOM 9637 N N . THR E 1 271 ? 73.033 69.018 100.310 1.00 49.35 521 THR E N 1
ATOM 9638 C CA . THR E 1 271 ? 72.156 69.382 99.198 1.00 49.09 521 THR E CA 1
ATOM 9639 C C . THR E 1 271 ? 72.597 68.776 97.860 1.00 46.77 521 THR E C 1
ATOM 9640 O O . THR E 1 271 ? 71.805 68.707 96.923 1.00 46.17 521 THR E O 1
ATOM 9644 N N . GLY E 1 272 ? 73.851 68.331 97.788 1.00 47.00 522 GLY E N 1
ATOM 9645 C CA . GLY E 1 272 ? 74.463 67.867 96.540 1.00 41.09 522 GLY E CA 1
ATOM 9646 C C . GLY E 1 272 ? 73.833 66.645 95.892 1.00 42.38 522 GLY E C 1
ATOM 9647 O O . GLY E 1 272 ? 73.394 65.718 96.575 1.00 41.45 522 GLY E O 1
ATOM 9648 N N . ILE E 1 273 ? 73.802 66.655 94.562 1.00 38.00 523 ILE E N 1
ATOM 9649 C CA . ILE E 1 273 ? 73.248 65.563 93.763 1.00 36.98 523 ILE E CA 1
ATOM 9650 C C . ILE E 1 273 ? 74.303 65.097 92.759 1.00 34.56 523 ILE E C 1
ATOM 9651 O O . ILE E 1 273 ? 74.908 65.916 92.065 1.00 32.74 523 ILE E O 1
ATOM 9656 N N . MET E 1 274 ? 74.528 63.786 92.697 1.00 28.34 524 MET E N 1
ATOM 9657 C CA . MET E 1 274 ? 75.508 63.215 91.774 1.00 28.16 524 MET E CA 1
ATOM 9658 C C . MET E 1 274 ? 75.036 63.336 90.323 1.00 31.23 524 MET E C 1
ATOM 9659 O O . MET E 1 274 ? 73.878 63.049 90.011 1.00 33.74 524 MET E O 1
ATOM 9664 N N . LYS E 1 275 ? 75.941 63.765 89.449 1.00 27.73 525 LYS E N 1
ATOM 9665 C CA . LYS E 1 275 ? 75.642 63.945 88.031 1.00 25.88 525 LYS E CA 1
ATOM 9666 C C . LYS E 1 275 ? 76.347 62.907 87.154 1.00 32.78 525 LYS E C 1
ATOM 9667 O O . LYS E 1 275 ? 75.946 62.673 86.010 1.00 34.25 525 LYS E O 1
ATOM 9673 N N . MET E 1 276 ? 77.393 62.290 87.698 1.00 27.80 526 MET E N 1
ATOM 9674 C CA . MET E 1 276 ? 78.182 61.307 86.976 1.00 25.26 526 MET E CA 1
ATOM 9675 C C . MET E 1 276 ? 78.381 60.050 87.820 1.00 30.43 526 MET E C 1
ATOM 9676 O O . MET E 1 276 ? 78.074 60.041 89.015 1.00 33.11 526 MET E O 1
ATOM 9681 N N . GLY E 1 277 ? 78.895 58.993 87.198 1.00 23.48 527 GLY E N 1
ATOM 9682 C CA . GLY E 1 277 ? 79.209 57.768 87.911 1.00 19.61 527 GLY E CA 1
ATOM 9683 C C . GLY E 1 277 ? 77.990 56.915 88.188 1.00 27.99 527 GLY E C 1
ATOM 9684 O O . GLY E 1 277 ? 76.874 57.298 87.844 1.00 25.59 527 GLY E O 1
ATOM 9685 N N . PRO E 1 278 ? 78.194 55.758 88.843 1.00 33.60 528 PRO E N 1
ATOM 9686 C CA . PRO E 1 278 ? 77.168 54.726 89.051 1.00 27.49 528 PRO E CA 1
ATOM 9687 C C . PRO E 1 278 ? 75.940 55.199 89.822 1.00 28.35 528 PRO E C 1
ATOM 9688 O O . PRO E 1 278 ? 74.860 54.637 89.647 1.00 30.22 528 PRO E O 1
ATOM 9692 N N . PHE E 1 279 ? 76.114 56.215 90.667 1.00 33.34 529 PHE E N 1
ATOM 9693 C CA . PHE E 1 279 ? 75.040 56.728 91.520 1.00 32.40 529 PHE E CA 1
ATOM 9694 C C . PHE E 1 279 ? 74.513 58.084 91.048 1.00 31.00 529 PHE E C 1
ATOM 9695 O O . PHE E 1 279 ? 73.975 58.855 91.844 1.00 37.38 529 PHE E O 1
ATOM 9703 N N . ALA E 1 280 ? 74.674 58.360 89.751 1.00 28.03 530 ALA E N 1
ATOM 9704 C CA . ALA E 1 280 ? 74.107 59.548 89.114 1.00 31.80 530 ALA E CA 1
ATOM 9705 C C . ALA E 1 280 ? 72.611 59.688 89.408 1.00 36.83 530 ALA E C 1
ATOM 9706 O O . ALA E 1 280 ? 71.853 58.718 89.306 1.00 30.22 530 ALA E O 1
ATOM 9708 N N . GLY E 1 281 ? 72.200 60.897 89.783 1.00 34.06 531 GLY E N 1
ATOM 9709 C CA . GLY E 1 281 ? 70.807 61.161 90.109 1.00 34.68 531 GLY E CA 1
ATOM 9710 C C . GLY E 1 281 ? 70.499 61.061 91.594 1.00 39.47 531 GLY E C 1
ATOM 9711 O O . GLY E 1 281 ? 69.523 61.647 92.068 1.00 44.54 531 GLY E O 1
ATOM 9712 N N . GLN E 1 282 ? 71.320 60.314 92.331 1.00 32.13 532 GLN E N 1
ATOM 9713 C CA . GLN E 1 282 ? 71.159 60.193 93.781 1.00 36.89 532 GLN E CA 1
ATOM 9714 C C . GLN E 1 282 ? 71.848 61.354 94.482 1.00 37.22 532 GLN E C 1
ATOM 9715 O O . GLN E 1 282 ? 72.724 62.000 93.910 1.00 38.63 532 GLN E O 1
ATOM 9721 N N . SER E 1 283 ? 71.451 61.620 95.721 1.00 40.19 533 SER E N 1
ATOM 9722 C CA . SER E 1 283 ? 72.063 62.697 96.491 1.00 43.94 533 SER E CA 1
ATOM 9723 C C . SER E 1 283 ? 73.354 62.204 97.132 1.00 41.77 533 SER E C 1
ATOM 9724 O O . SER E 1 283 ? 73.494 61.016 97.430 1.00 44.46 533 SER E O 1
ATOM 9727 N N . VAL E 1 284 ? 74.293 63.120 97.341 1.00 41.17 534 VAL E N 1
ATOM 9728 C CA . VAL E 1 284 ? 75.567 62.790 97.977 1.00 44.41 534 VAL E CA 1
ATOM 9729 C C . VAL E 1 284 ? 75.367 62.008 99.282 1.00 49.43 534 VAL E C 1
ATOM 9730 O O . VAL E 1 284 ? 76.027 60.995 99.508 1.00 55.29 534 VAL E O 1
ATOM 9734 N N . LYS E 1 285 ? 74.436 62.462 100.119 1.00 48.91 535 LYS E N 1
ATOM 9735 C CA . LYS E 1 285 ? 74.163 61.815 101.401 1.00 55.74 535 LYS E CA 1
ATOM 9736 C C . LYS E 1 285 ? 73.653 60.384 101.237 1.00 56.88 535 LYS E C 1
ATOM 9737 O O . LYS E 1 285 ? 74.042 59.490 101.989 1.00 57.28 535 LYS E O 1
ATOM 9739 N N . ASP E 1 286 ? 72.797 60.168 100.243 1.00 52.90 536 ASP E N 1
ATOM 9740 C CA . ASP E 1 286 ? 72.200 58.849 100.016 1.00 59.04 536 ASP E CA 1
ATOM 9741 C C . ASP E 1 286 ? 73.169 57.799 99.450 1.00 61.76 536 ASP E C 1
ATOM 9742 O O . ASP E 1 286 ? 72.897 56.596 99.521 1.00 54.49 536 ASP E O 1
ATOM 9747 N N . CYS E 1 287 ? 74.301 58.245 98.910 1.00 59.81 537 CYS E N 1
ATOM 9748 C CA . CYS E 1 287 ? 75.208 57.333 98.209 1.00 60.45 537 CYS E CA 1
ATOM 9749 C C . CYS E 1 287 ? 76.642 57.308 98.758 1.00 56.61 537 CYS E C 1
ATOM 9750 O O . CYS E 1 287 ? 77.496 56.590 98.234 1.00 54.40 537 CYS E O 1
ATOM 9753 N N . LYS E 1 288 ? 76.902 58.089 99.802 1.00 51.73 538 LYS E N 1
ATOM 9754 C CA . LYS E 1 288 ? 78.226 58.138 100.425 1.00 51.64 538 LYS E CA 1
ATOM 9755 C C . LYS E 1 288 ? 78.678 56.750 100.900 1.00 52.42 538 LYS E C 1
ATOM 9756 O O . LYS E 1 288 ? 79.734 56.258 100.487 1.00 48.65 538 LYS E O 1
ATOM 9762 N N . GLN E 1 289 ? 77.867 56.131 101.758 1.00 49.98 539 GLN E N 1
ATOM 9763 C CA . GLN E 1 289 ? 78.124 54.793 102.281 1.00 51.13 539 GLN E CA 1
ATOM 9764 C C . GLN E 1 289 ? 78.068 53.757 101.161 1.00 52.44 539 GLN E C 1
ATOM 9765 O O . GLN E 1 289 ? 78.820 52.777 101.162 1.00 53.66 539 GLN E O 1
ATOM 9771 N N . SER E 1 290 ? 77.166 53.988 100.213 1.00 50.15 540 SER E N 1
ATOM 9772 C CA . SER E 1 290 ? 76.985 53.124 99.050 1.00 50.12 540 SER E CA 1
ATOM 9773 C C . SER E 1 290 ? 78.239 53.103 98.172 1.00 46.51 540 SER E C 1
ATOM 9774 O O . SER E 1 290 ? 78.660 52.042 97.710 1.00 49.72 540 SER E O 1
ATOM 9777 N N . CYS E 1 291 ? 78.823 54.282 97.958 1.00 44.98 541 CYS E N 1
ATOM 9778 C CA . CYS E 1 291 ? 80.047 54.443 97.183 1.00 40.42 541 CYS E CA 1
ATOM 9779 C C . CYS E 1 291 ? 81.236 53.867 97.939 1.00 40.81 541 CYS E C 1
ATOM 9780 O O . CYS E 1 291 ? 82.198 53.398 97.331 1.00 40.62 541 CYS E O 1
ATOM 9783 N N . ARG E 1 292 ? 81.163 53.901 99.266 1.00 42.39 542 ARG E N 1
ATOM 9784 C CA . ARG E 1 292 ? 82.178 53.277 100.106 1.00 43.61 542 ARG E CA 1
ATOM 9785 C C . ARG E 1 292 ? 82.143 51.763 99.945 1.00 38.06 542 ARG E C 1
ATOM 9786 O O . ARG E 1 292 ? 83.185 51.119 99.834 1.00 38.53 542 ARG E O 1
ATOM 9794 N N . ASP E 1 293 ? 80.936 51.207 99.935 1.00 41.45 543 ASP E N 1
ATOM 9795 C CA . ASP E 1 293 ? 80.754 49.765 99.818 1.00 44.47 543 ASP E CA 1
ATOM 9796 C C . ASP E 1 293 ? 81.086 49.245 98.427 1.00 38.64 543 ASP E C 1
ATOM 9797 O O . ASP E 1 293 ? 81.569 48.129 98.297 1.00 35.51 543 ASP E O 1
ATOM 9802 N N . LEU E 1 294 ? 80.837 50.053 97.399 1.00 33.49 544 LEU E N 1
ATOM 9803 C CA . LEU E 1 294 ? 81.237 49.704 96.035 1.00 33.20 544 LEU E CA 1
ATOM 9804 C C . LEU E 1 294 ? 82.759 49.498 95.918 1.00 37.28 544 LEU E C 1
ATOM 9805 O O . LEU E 1 294 ? 83.215 48.559 95.262 1.00 33.26 544 LEU E O 1
ATOM 9810 N N . LEU E 1 295 ? 83.531 50.368 96.567 1.00 36.08 545 LEU E N 1
ATOM 9811 C CA . LEU E 1 295 ? 84.986 50.290 96.515 1.00 32.45 545 LEU E CA 1
ATOM 9812 C C . LEU E 1 295 ? 85.531 49.082 97.266 1.00 33.70 545 LEU E C 1
ATOM 9813 O O . LEU E 1 295 ? 86.469 48.435 96.796 1.00 32.46 545 LEU E O 1
ATOM 9818 N N . VAL E 1 296 ? 84.943 48.790 98.428 1.00 31.81 546 VAL E N 1
ATOM 9819 C CA . VAL E 1 296 ? 85.329 47.625 99.228 1.00 34.69 546 VAL E CA 1
ATOM 9820 C C . VAL E 1 296 ? 84.966 46.338 98.498 1.00 32.39 546 VAL E C 1
ATOM 9821 O O . VAL E 1 296 ? 85.784 45.420 98.412 1.00 30.72 546 VAL E O 1
ATOM 9825 N N . GLN E 1 297 ? 83.747 46.301 97.961 1.00 35.90 547 GLN E N 1
ATOM 9826 C CA . GLN E 1 297 ? 83.198 45.141 97.243 1.00 33.53 547 GLN E CA 1
ATOM 9827 C C . GLN E 1 297 ? 83.899 44.837 95.910 1.00 33.24 547 GLN E C 1
ATOM 9828 O O . GLN E 1 297 ? 84.036 43.675 95.532 1.00 34.99 547 GLN E O 1
ATOM 9834 N N . ASN E 1 298 ? 84.340 45.879 95.210 1.00 34.27 548 ASN E N 1
ATOM 9835 C CA . ASN E 1 298 ? 85.157 45.717 94.000 1.00 36.60 548 ASN E CA 1
ATOM 9836 C C . ASN E 1 298 ? 86.651 45.636 94.321 1.00 37.11 548 ASN E C 1
ATOM 9837 O O . ASN E 1 298 ? 87.485 45.587 93.417 1.00 38.82 548 ASN E O 1
ATOM 9842 N N . ASN E 1 299 ? 86.969 45.609 95.615 1.00 33.60 549 ASN E N 1
ATOM 9843 C CA . ASN E 1 299 ? 88.342 45.550 96.117 1.00 38.20 549 ASN E CA 1
ATOM 9844 C C . ASN E 1 299 ? 89.241 46.590 95.453 1.00 40.59 549 ASN E C 1
ATOM 9845 O O . ASN E 1 299 ? 90.312 46.278 94.925 1.00 43.48 549 ASN E O 1
ATOM 9850 N N . GLN E 1 300 ? 88.771 47.833 95.481 1.00 35.07 550 GLN E N 1
ATOM 9851 C CA . GLN E 1 300 ? 89.498 48.957 94.927 1.00 30.98 550 GLN E CA 1
ATOM 9852 C C . GLN E 1 300 ? 89.987 49.874 96.046 1.00 34.06 550 GLN E C 1
ATOM 9853 O O . GLN E 1 300 ? 90.556 50.933 95.789 1.00 37.55 550 GLN E O 1
ATOM 9859 N N . CYS E 1 301 ? 89.761 49.467 97.291 1.00 32.22 551 CYS E N 1
ATOM 9860 C CA . CYS E 1 301 ? 90.251 50.227 98.434 1.00 31.82 551 CYS E CA 1
ATOM 9861 C C . CYS E 1 301 ? 90.570 49.342 99.627 1.00 38.59 551 CYS E C 1
ATOM 9862 O O . CYS E 1 301 ? 90.187 48.169 99.673 1.00 40.04 551 CYS E O 1
ATOM 9865 N N . ILE E 1 302 ? 91.293 49.921 100.581 1.00 39.80 552 ILE E N 1
ATOM 9866 C CA . ILE E 1 302 ? 91.576 49.281 101.856 1.00 35.41 552 ILE E CA 1
ATOM 9867 C C . ILE E 1 302 ? 91.086 50.221 102.939 1.00 35.37 552 ILE E C 1
ATOM 9868 O O . ILE E 1 302 ? 91.531 51.365 103.030 1.00 38.20 552 ILE E O 1
ATOM 9873 N N . VAL E 1 303 ? 90.150 49.736 103.744 1.00 39.60 553 VAL E N 1
ATOM 9874 C CA . VAL E 1 303 ? 89.614 50.518 104.847 1.00 40.31 553 VAL E CA 1
ATOM 9875 C C . VAL E 1 303 ? 90.452 50.290 106.098 1.00 44.28 553 VAL E C 1
ATOM 9876 O O . VAL E 1 303 ? 90.809 49.158 106.422 1.00 49.58 553 VAL E O 1
ATOM 9880 N N . TYR E 1 304 ? 90.771 51.383 106.781 1.00 45.80 554 TYR E N 1
ATOM 9881 C CA . TYR E 1 304 ? 91.546 51.351 108.014 1.00 51.17 554 TYR E CA 1
ATOM 9882 C C . TYR E 1 304 ? 91.096 52.506 108.910 1.00 57.37 554 TYR E C 1
ATOM 9883 O O . TYR E 1 304 ? 90.391 53.413 108.458 1.00 54.02 554 TYR E O 1
ATOM 9892 N N . SER E 1 305 ? 91.492 52.467 110.178 1.00 61.94 555 SER E N 1
ATOM 9893 C CA . SER E 1 305 ? 91.200 53.559 111.104 1.00 61.26 555 SER E CA 1
ATOM 9894 C C . SER E 1 305 ? 92.491 54.144 111.664 1.00 64.21 555 SER E C 1
ATOM 9895 O O . SER E 1 305 ? 93.420 53.405 112.002 1.00 63.95 555 SER E O 1
ATOM 9898 N N . GLU E 1 306 ? 92.540 55.471 111.752 1.00 66.31 556 GLU E N 1
ATOM 9899 C CA . GLU E 1 306 ? 93.740 56.177 112.197 1.00 73.46 556 GLU E CA 1
ATOM 9900 C C . GLU E 1 306 ? 93.515 56.888 113.537 1.00 79.70 556 GLU E C 1
ATOM 9901 O O . GLU E 1 306 ? 92.400 57.352 113.814 1.00 76.90 556 GLU E O 1
ATOM 9907 N N . PRO E 1 307 ? 94.569 56.957 114.382 1.00 82.19 557 PRO E N 1
ATOM 9908 C CA . PRO E 1 307 ? 94.567 57.794 115.588 1.00 84.48 557 PRO E CA 1
ATOM 9909 C C . PRO E 1 307 ? 95.183 59.180 115.346 1.00 84.65 557 PRO E C 1
ATOM 9910 O O . PRO E 1 307 ? 96.390 59.377 115.539 1.00 80.42 557 PRO E O 1
ATOM 9914 N N . GLU F 1 10 ? 201.212 56.911 164.322 1.00 64.63 260 GLU F N 1
ATOM 9915 C CA . GLU F 1 10 ? 201.438 55.889 163.260 1.00 71.08 260 GLU F CA 1
ATOM 9916 C C . GLU F 1 10 ? 201.897 56.540 161.962 1.00 64.51 260 GLU F C 1
ATOM 9917 O O . GLU F 1 10 ? 201.395 57.602 161.573 1.00 60.44 260 GLU F O 1
ATOM 9919 N N . TYR F 1 11 ? 202.853 55.898 161.298 1.00 61.31 261 TYR F N 1
ATOM 9920 C CA . TYR F 1 11 ? 203.369 56.395 160.027 1.00 59.24 261 TYR F CA 1
ATOM 9921 C C . TYR F 1 11 ? 203.249 55.368 158.914 1.00 55.52 261 TYR F C 1
ATOM 9922 O O . TYR F 1 11 ? 203.552 54.188 159.109 1.00 57.98 261 TYR F O 1
ATOM 9931 N N . ILE F 1 12 ? 202.809 55.837 157.750 1.00 48.07 262 ILE F N 1
ATOM 9932 C CA . ILE F 1 12 ? 202.729 55.015 156.551 1.00 44.66 262 ILE F CA 1
ATOM 9933 C C . ILE F 1 12 ? 203.973 55.287 155.695 1.00 45.37 262 ILE F C 1
ATOM 9934 O O . ILE F 1 12 ? 204.177 56.403 155.203 1.00 41.22 262 ILE F O 1
ATOM 9938 N N . GLY F 1 13 ? 204.819 54.271 155.557 1.00 37.93 263 GLY F N 1
ATOM 9939 C CA . GLY F 1 13 ? 205.992 54.359 154.703 1.00 35.00 263 GLY F CA 1
ATOM 9940 C C . GLY F 1 13 ? 205.674 53.770 153.347 1.00 32.56 263 GLY F C 1
ATOM 9941 O O . GLY F 1 13 ? 205.614 52.560 153.205 1.00 40.21 263 GLY F O 1
ATOM 9942 N N . ILE F 1 14 ? 205.472 54.636 152.358 1.00 34.03 264 ILE F N 1
ATOM 9943 C CA . ILE F 1 14 ? 205.079 54.245 151.003 1.00 30.77 264 ILE F CA 1
ATOM 9944 C C . ILE F 1 14 ? 206.234 53.621 150.219 1.00 26.65 264 ILE F C 1
ATOM 9945 O O . ILE F 1 14 ? 207.341 54.145 150.203 1.00 31.74 264 ILE F O 1
ATOM 9950 N N . LYS F 1 15 ? 205.964 52.495 149.574 1.00 24.99 265 LYS F N 1
ATOM 9951 C CA . LYS F 1 15 ? 206.981 51.807 148.808 1.00 26.97 265 LYS F CA 1
ATOM 9952 C C . LYS F 1 15 ? 207.043 52.358 147.387 1.00 25.66 265 LYS F C 1
ATOM 9953 O O . LYS F 1 15 ? 206.098 52.222 146.622 1.00 28.26 265 LYS F O 1
ATOM 9959 N N . LEU F 1 16 ? 208.156 52.998 147.052 1.00 26.90 266 LEU F N 1
ATOM 9960 C CA . LEU F 1 16 ? 208.377 53.490 145.698 1.00 27.95 266 LEU F CA 1
ATOM 9961 C C . LEU F 1 16 ? 209.416 52.608 145.014 1.00 29.50 266 LEU F C 1
ATOM 9962 O O . LEU F 1 16 ? 210.596 52.651 145.361 1.00 26.62 266 LEU F O 1
ATOM 9967 N N . GLU F 1 17 ? 208.972 51.790 144.061 1.00 32.38 267 GLU F N 1
ATOM 9968 C CA . GLU F 1 17 ? 209.893 50.902 143.358 1.00 30.35 267 GLU F CA 1
ATOM 9969 C C . GLU F 1 17 ? 210.880 51.707 142.528 1.00 28.42 267 GLU F C 1
ATOM 9970 O O . GLU F 1 17 ? 210.481 52.588 141.766 1.00 29.34 267 GLU F O 1
ATOM 9976 N N . LEU F 1 18 ? 212.167 51.422 142.705 1.00 29.63 268 LEU F N 1
ATOM 9977 C CA . LEU F 1 18 ? 213.192 51.926 141.799 1.00 25.28 268 LEU F CA 1
ATOM 9978 C C . LEU F 1 18 ? 213.019 51.173 140.495 1.00 28.87 268 LEU F C 1
ATOM 9979 O O . LEU F 1 18 ? 213.204 49.960 140.453 1.00 36.97 268 LEU F O 1
ATOM 9984 N N . ILE F 1 19 ? 212.619 51.881 139.445 1.00 32.27 269 ILE F N 1
ATOM 9985 C CA . ILE F 1 19 ? 212.340 51.243 138.162 1.00 30.94 269 ILE F CA 1
ATOM 9986 C C . ILE F 1 19 ? 213.602 50.593 137.598 1.00 35.56 269 ILE F C 1
ATOM 9987 O O . ILE F 1 19 ? 214.615 51.265 137.385 1.00 41.30 269 ILE F O 1
ATOM 9992 N N . ASN F 1 20 ? 213.542 49.282 137.389 1.00 32.95 270 ASN F N 1
ATOM 9993 C CA . ASN F 1 20 ? 214.656 48.554 136.800 1.00 33.15 270 ASN F CA 1
ATOM 9994 C C . ASN F 1 20 ? 214.520 48.558 135.294 1.00 38.81 270 ASN F C 1
ATOM 9995 O O . ASN F 1 20 ? 213.675 47.867 134.736 1.00 44.22 270 ASN F O 1
ATOM 10000 N N . TYR F 1 21 ? 215.347 49.349 134.631 1.00 44.40 271 TYR F N 1
ATOM 10001 C CA . TYR F 1 21 ? 215.239 49.479 133.181 1.00 45.87 271 TYR F CA 1
ATOM 10002 C C . TYR F 1 21 ? 215.837 48.294 132.426 1.00 48.52 271 TYR F C 1
ATOM 10003 O O . TYR F 1 21 ? 215.428 48.020 131.298 1.00 49.79 271 TYR F O 1
ATOM 10012 N N . THR F 1 22 ? 216.775 47.589 133.064 1.00 48.70 272 THR F N 1
ATOM 10013 C CA . THR F 1 22 ? 217.328 46.338 132.528 1.00 56.23 272 THR F CA 1
ATOM 10014 C C . THR F 1 22 ? 216.203 45.363 132.196 1.00 58.62 272 THR F C 1
ATOM 10015 O O . THR F 1 22 ? 216.247 44.697 131.159 1.00 62.59 272 THR F O 1
ATOM 10019 N N . THR F 1 23 ? 215.200 45.288 133.073 1.00 53.00 273 THR F N 1
ATOM 10020 C CA . THR F 1 23 ? 213.968 44.558 132.771 1.00 60.91 273 THR F CA 1
ATOM 10021 C C . THR F 1 23 ? 213.140 45.341 131.739 1.00 73.68 273 THR F C 1
ATOM 10022 O O . THR F 1 23 ? 211.976 45.684 131.984 1.00 74.40 273 THR F O 1
ATOM 10026 N N . LEU F 1 24 ? 213.757 45.640 130.592 1.00 75.16 274 LEU F N 1
ATOM 10027 C CA . LEU F 1 24 ? 213.050 46.244 129.465 1.00 69.36 274 LEU F CA 1
ATOM 10028 C C . LEU F 1 24 ? 212.116 45.220 128.838 1.00 78.73 274 LEU F C 1
ATOM 10029 O O . LEU F 1 24 ? 211.097 45.584 128.250 1.00 88.91 274 LEU F O 1
ATOM 10034 N N . LEU F 1 25 ? 212.468 43.941 128.986 1.00 79.13 275 LEU F N 1
ATOM 10035 C CA . LEU F 1 25 ? 211.661 42.822 128.488 1.00 79.58 275 LEU F CA 1
ATOM 10036 C C . LEU F 1 25 ? 210.296 42.743 129.178 1.00 71.32 275 LEU F C 1
ATOM 10037 O O . LEU F 1 25 ? 210.148 43.135 130.340 1.00 67.40 275 LEU F O 1
ATOM 10039 N N . PHE F 1 57 ? 214.801 53.830 123.530 1.00 72.92 307 PHE F N 1
ATOM 10040 C CA . PHE F 1 57 ? 213.804 54.107 124.560 1.00 71.86 307 PHE F CA 1
ATOM 10041 C C . PHE F 1 57 ? 214.460 54.701 125.816 1.00 64.96 307 PHE F C 1
ATOM 10042 O O . PHE F 1 57 ? 215.684 54.626 125.978 1.00 54.87 307 PHE F O 1
ATOM 10050 N N . TYR F 1 58 ? 213.651 55.296 126.691 1.00 57.49 308 TYR F N 1
ATOM 10051 C CA . TYR F 1 58 ? 214.184 55.966 127.873 1.00 49.89 308 TYR F CA 1
ATOM 10052 C C . TYR F 1 58 ? 214.764 55.009 128.912 1.00 49.16 308 TYR F C 1
ATOM 10053 O O . TYR F 1 58 ? 214.169 53.981 129.232 1.00 48.62 308 TYR F O 1
ATOM 10062 N N . SER F 1 59 ? 215.927 55.378 129.440 1.00 46.72 309 SER F N 1
ATOM 10063 C CA . SER F 1 59 ? 216.591 54.644 130.513 1.00 46.38 309 SER F CA 1
ATOM 10064 C C . SER F 1 59 ? 217.205 55.656 131.477 1.00 39.76 309 SER F C 1
ATOM 10065 O O . SER F 1 59 ? 217.701 56.695 131.045 1.00 44.45 309 SER F O 1
ATOM 10068 N N . ASN F 1 60 ? 217.168 55.362 132.774 1.00 37.63 310 ASN F N 1
ATOM 10069 C CA . ASN F 1 60 ? 217.708 56.287 133.788 1.00 41.24 310 ASN F CA 1
ATOM 10070 C C . ASN F 1 60 ? 219.109 55.878 134.261 1.00 40.06 310 ASN F C 1
ATOM 10071 O O . ASN F 1 60 ? 219.271 54.812 134.860 1.00 40.97 310 ASN F O 1
ATOM 10076 N N . PRO F 1 61 ? 220.125 56.727 133.996 1.00 40.56 311 PRO F N 1
ATOM 10077 C CA . PRO F 1 61 ? 221.506 56.421 134.393 1.00 34.60 311 PRO F CA 1
ATOM 10078 C C . PRO F 1 61 ? 221.687 56.251 135.905 1.00 39.18 311 PRO F C 1
ATOM 10079 O O . PRO F 1 61 ? 222.453 55.384 136.335 1.00 44.10 311 PRO F O 1
ATOM 10083 N N . LYS F 1 62 ? 220.984 57.056 136.700 1.00 37.22 312 LYS F N 1
ATOM 10084 C CA . LYS F 1 62 ? 221.115 56.980 138.158 1.00 38.42 312 LYS F CA 1
ATOM 10085 C C . LYS F 1 62 ? 220.560 55.677 138.723 1.00 37.48 312 LYS F C 1
ATOM 10086 O O . LYS F 1 62 ? 221.049 55.192 139.745 1.00 37.15 312 LYS F O 1
ATOM 10092 N N . ASN F 1 63 ? 219.550 55.118 138.051 1.00 32.33 313 ASN F N 1
ATOM 10093 C CA . ASN F 1 63 ? 218.978 53.824 138.426 1.00 34.44 313 ASN F CA 1
ATOM 10094 C C . ASN F 1 63 ? 219.927 52.660 138.139 1.00 37.92 313 ASN F C 1
ATOM 10095 O O . ASN F 1 63 ? 220.084 51.762 138.966 1.00 36.55 313 ASN F O 1
ATOM 10100 N N . LYS F 1 64 ? 220.559 52.691 136.967 1.00 35.13 314 LYS F N 1
ATOM 10101 C CA . LYS F 1 64 ? 221.520 51.672 136.574 1.00 38.60 314 LYS F CA 1
ATOM 10102 C C . LYS F 1 64 ? 222.655 51.593 137.594 1.00 38.16 314 LYS F C 1
ATOM 10103 O O . LYS F 1 64 ? 223.015 50.507 138.041 1.00 38.12 314 LYS F O 1
ATOM 10105 N N . ALA F 1 65 ? 223.185 52.751 137.979 1.00 41.88 315 ALA F N 1
ATOM 10106 C CA . ALA F 1 65 ? 224.258 52.831 138.970 1.00 40.54 315 ALA F CA 1
ATOM 10107 C C . ALA F 1 65 ? 223.878 52.241 140.336 1.00 42.86 315 ALA F C 1
ATOM 10108 O O . ALA F 1 65 ? 224.690 51.538 140.945 1.00 44.32 315 ALA F O 1
ATOM 10110 N N . ILE F 1 66 ? 222.657 52.508 140.808 1.00 36.08 316 ILE F N 1
ATOM 10111 C CA . ILE F 1 66 ? 222.184 51.915 142.066 1.00 40.17 316 ILE F CA 1
ATOM 10112 C C . ILE F 1 66 ? 222.125 50.385 141.955 1.00 46.27 316 ILE F C 1
ATOM 10113 O O . ILE F 1 66 ? 222.630 49.679 142.834 1.00 52.34 316 ILE F O 1
ATOM 10118 N N . PHE F 1 67 ? 221.531 49.881 140.875 1.00 36.91 317 PHE F N 1
ATOM 10119 C CA . PHE F 1 67 ? 221.429 48.433 140.654 1.00 43.29 317 PHE F CA 1
ATOM 10120 C C . PHE F 1 67 ? 222.777 47.729 140.460 1.00 45.01 317 PHE F C 1
ATOM 10121 O O . PHE F 1 67 ? 222.935 46.580 140.870 1.00 47.74 317 PHE F O 1
ATOM 10129 N N . ASP F 1 68 ? 223.732 48.420 139.839 1.00 42.73 318 ASP F N 1
ATOM 10130 C CA . ASP F 1 68 ? 225.100 47.917 139.689 1.00 44.40 318 ASP F CA 1
ATOM 10131 C C . ASP F 1 68 ? 225.822 47.833 141.031 1.00 50.77 318 ASP F C 1
ATOM 10132 O O . ASP F 1 68 ? 226.587 46.893 141.278 1.00 55.32 318 ASP F O 1
ATOM 10137 N N . GLN F 1 69 ? 225.576 48.826 141.884 1.00 50.27 319 GLN F N 1
ATOM 10138 C CA . GLN F 1 69 ? 226.176 48.898 143.210 1.00 52.54 319 GLN F CA 1
ATOM 10139 C C . GLN F 1 69 ? 225.655 47.759 144.065 1.00 52.01 319 GLN F C 1
ATOM 10140 O O . GLN F 1 69 ? 226.430 47.019 144.668 1.00 60.25 319 GLN F O 1
ATOM 10146 N N . LEU F 1 70 ? 224.335 47.616 144.091 1.00 52.38 320 LEU F N 1
ATOM 10147 C CA . LEU F 1 70 ? 223.673 46.530 144.799 1.00 53.35 320 LEU F CA 1
ATOM 10148 C C . LEU F 1 70 ? 224.177 45.176 144.325 1.00 51.42 320 LEU F C 1
ATOM 10149 O O . LEU F 1 70 ? 224.369 44.254 145.119 1.00 56.00 320 LEU F O 1
ATOM 10154 N N . TRP F 1 71 ? 224.408 45.072 143.023 1.00 50.88 321 TRP F N 1
ATOM 10155 C CA . TRP F 1 71 ? 224.845 43.821 142.428 1.00 56.68 321 TRP F CA 1
ATOM 10156 C C . TRP F 1 71 ? 226.295 43.461 142.790 1.00 53.77 321 TRP F C 1
ATOM 10157 O O . TRP F 1 71 ? 226.694 42.299 142.718 1.00 44.84 321 TRP F O 1
ATOM 10168 N N . GLU F 1 72 ? 227.063 44.470 143.194 1.00 60.29 322 GLU F N 1
ATOM 10169 C CA . GLU F 1 72 ? 228.412 44.267 143.715 1.00 61.37 322 GLU F CA 1
ATOM 10170 C C . GLU F 1 72 ? 228.387 43.882 145.190 1.00 55.42 322 GLU F C 1
ATOM 10171 O O . GLU F 1 72 ? 229.406 43.467 145.739 1.00 61.05 322 GLU F O 1
ATOM 10177 N N . ASN F 1 73 ? 227.225 44.034 145.822 1.00 50.82 323 ASN F N 1
ATOM 10178 C CA . ASN F 1 73 ? 227.018 43.583 147.193 1.00 51.01 323 ASN F CA 1
ATOM 10179 C C . ASN F 1 73 ? 226.089 42.376 147.218 1.00 55.62 323 ASN F C 1
ATOM 10180 O O . ASN F 1 73 ? 225.361 42.151 148.190 1.00 55.23 323 ASN F O 1
ATOM 10185 N N . GLN F 1 74 ? 226.128 41.614 146.126 1.00 57.58 324 GLN F N 1
ATOM 10186 C CA . GLN F 1 74 ? 225.423 40.332 145.989 1.00 56.97 324 GLN F CA 1
ATOM 10187 C C . GLN F 1 74 ? 223.902 40.418 146.130 1.00 60.46 324 GLN F C 1
ATOM 10188 O O . GLN F 1 74 ? 223.289 39.621 146.854 1.00 59.85 324 GLN F O 1
ATOM 10194 N N . VAL F 1 75 ? 223.300 41.382 145.433 1.00 62.92 325 VAL F N 1
ATOM 10195 C CA . VAL F 1 75 ? 221.843 41.464 145.354 1.00 61.21 325 VAL F CA 1
ATOM 10196 C C . VAL F 1 75 ? 221.380 40.951 144.000 1.00 58.24 325 VAL F C 1
ATOM 10197 O O . VAL F 1 75 ? 221.689 41.539 142.965 1.00 59.46 325 VAL F O 1
ATOM 10201 N N . ASP F 1 76 ? 220.627 39.856 144.030 1.00 57.30 326 ASP F N 1
ATOM 10202 C CA . ASP F 1 76 ? 220.251 39.124 142.829 1.00 69.14 326 ASP F CA 1
ATOM 10203 C C . ASP F 1 76 ? 218.732 39.088 142.640 1.00 67.60 326 ASP F C 1
ATOM 10204 O O . ASP F 1 76 ? 218.001 38.711 143.561 1.00 63.86 326 ASP F O 1
ATOM 10209 N N . ASN F 1 77 ? 218.271 39.480 141.450 1.00 63.21 327 ASN F N 1
ATOM 10210 C CA . ASN F 1 77 ? 216.842 39.426 141.076 1.00 67.02 327 ASN F CA 1
ATOM 10211 C C . ASN F 1 77 ? 215.868 39.937 142.154 1.00 64.92 327 ASN F C 1
ATOM 10212 O O . ASN F 1 77 ? 214.922 39.236 142.542 1.00 65.84 327 ASN F O 1
ATOM 10217 N N . ALA F 1 78 ? 216.101 41.158 142.628 1.00 54.23 328 ALA F N 1
ATOM 10218 C CA . ALA F 1 78 ? 215.307 41.716 143.719 1.00 51.36 328 ALA F CA 1
ATOM 10219 C C . ALA F 1 78 ? 214.669 43.061 143.369 1.00 48.62 328 ALA F C 1
ATOM 10220 O O . ALA F 1 78 ? 215.283 43.900 142.703 1.00 45.50 328 ALA F O 1
ATOM 10222 N N . LYS F 1 79 ? 213.434 43.248 143.825 1.00 41.11 329 LYS F N 1
ATOM 10223 C CA . LYS F 1 79 ? 212.720 44.508 143.651 1.00 42.80 329 LYS F CA 1
ATOM 10224 C C . LYS F 1 79 ? 213.186 45.514 144.696 1.00 38.01 329 LYS F C 1
ATOM 10225 O O . LYS F 1 79 ? 213.195 45.214 145.889 1.00 43.43 329 LYS F O 1
ATOM 10231 N N . VAL F 1 80 ? 213.574 46.698 144.234 1.00 31.18 330 VAL F N 1
ATOM 10232 C CA . VAL F 1 80 ? 214.125 47.743 145.101 1.00 35.45 330 VAL F CA 1
ATOM 10233 C C . VAL F 1 80 ? 213.111 48.862 145.350 1.00 32.33 330 VAL F C 1
ATOM 10234 O O . VAL F 1 80 ? 212.483 49.354 144.414 1.00 36.36 330 VAL F O 1
ATOM 10238 N N . TYR F 1 81 ? 212.967 49.256 146.612 1.00 31.02 331 TYR F N 1
ATOM 10239 C CA . TYR F 1 81 ? 211.988 50.265 147.009 1.00 31.81 331 TYR F CA 1
ATOM 10240 C C . TYR F 1 81 ? 212.604 51.411 147.811 1.00 30.45 331 TYR F C 1
ATOM 10241 O O . TYR F 1 81 ? 213.264 51.188 148.823 1.00 32.00 331 TYR F O 1
ATOM 10250 N N . LEU F 1 82 ? 212.388 52.637 147.357 1.00 28.35 332 LEU F N 1
ATOM 10251 C CA . LEU F 1 82 ? 212.583 53.794 148.217 1.00 28.61 332 LEU F CA 1
ATOM 10252 C C . LEU F 1 82 ? 211.354 53.899 149.107 1.00 26.84 332 LEU F C 1
ATOM 10253 O O . LEU F 1 82 ? 210.232 53.709 148.642 1.00 28.04 332 LEU F O 1
ATOM 10258 N N . LEU F 1 83 ? 211.567 54.191 150.384 1.00 27.88 333 LEU F N 1
ATOM 10259 C CA . LEU F 1 83 ? 210.475 54.226 151.347 1.00 28.15 333 LEU F CA 1
ATOM 10260 C C . LEU F 1 83 ? 210.230 55.650 151.826 1.00 31.74 333 LEU F C 1
ATOM 10261 O O . LEU F 1 83 ? 211.049 56.229 152.542 1.00 31.43 333 LEU F O 1
ATOM 10266 N N . ALA F 1 84 ? 209.099 56.215 151.419 1.00 31.93 334 ALA F N 1
ATOM 10267 C CA . ALA F 1 84 ? 208.780 57.595 151.746 1.00 31.41 334 ALA F CA 1
ATOM 10268 C C . ALA F 1 84 ? 207.663 57.695 152.784 1.00 34.34 334 ALA F C 1
ATOM 10269 O O . ALA F 1 84 ? 206.630 57.036 152.666 1.00 35.27 334 ALA F O 1
ATOM 10271 N N . ALA F 1 85 ? 207.883 58.524 153.801 1.00 37.04 335 ALA F N 1
ATOM 10272 C CA . ALA F 1 85 ? 206.930 58.664 154.899 1.00 37.77 335 ALA F CA 1
ATOM 10273 C C . ALA F 1 85 ? 205.814 59.643 154.560 1.00 40.68 335 ALA F C 1
ATOM 10274 O O . ALA F 1 85 ? 206.049 60.665 153.906 1.00 43.50 335 ALA F O 1
ATOM 10276 N N . THR F 1 86 ? 204.601 59.318 155.003 1.00 38.98 336 THR F N 1
ATOM 10277 C CA . THR F 1 86 ? 203.456 60.213 154.869 1.00 33.04 336 THR F CA 1
ATOM 10278 C C . THR F 1 86 ? 202.466 59.991 156.001 1.00 35.30 336 THR F C 1
ATOM 10279 O O . THR F 1 86 ? 202.389 58.903 156.577 1.00 36.87 336 THR F O 1
ATOM 10283 N N . LEU F 1 87 ? 201.720 61.043 156.314 1.00 38.81 337 LEU F N 1
ATOM 10284 C CA . LEU F 1 87 ? 200.624 60.974 157.269 1.00 38.55 337 LEU F CA 1
ATOM 10285 C C . LEU F 1 87 ? 199.293 61.098 156.540 1.00 38.24 337 LEU F C 1
ATOM 10286 O O . LEU F 1 87 ? 198.226 60.913 157.139 1.00 37.68 337 LEU F O 1
ATOM 10291 N N . ARG F 1 88 ? 199.368 61.393 155.242 1.00 32.84 338 ARG F N 1
ATOM 10292 C CA . ARG F 1 88 ? 198.178 61.603 154.418 1.00 40.90 338 ARG F CA 1
ATOM 10293 C C . ARG F 1 88 ? 198.072 60.598 153.252 1.00 39.99 338 ARG F C 1
ATOM 10294 O O . ARG F 1 88 ? 198.284 60.965 152.095 1.00 40.61 338 ARG F O 1
ATOM 10302 N N . PRO F 1 89 ? 197.720 59.331 153.550 1.00 36.31 339 PRO F N 1
ATOM 10303 C CA . PRO F 1 89 ? 197.623 58.310 152.498 1.00 34.98 339 PRO F CA 1
ATOM 10304 C C . PRO F 1 89 ? 196.657 58.683 151.375 1.00 36.48 339 PRO F C 1
ATOM 10305 O O . PRO F 1 89 ? 196.853 58.274 150.235 1.00 35.93 339 PRO F O 1
ATOM 10309 N N . GLU F 1 90 ? 195.627 59.458 151.697 1.00 36.49 340 GLU F N 1
ATOM 10310 C CA . GLU F 1 90 ? 194.634 59.851 150.709 1.00 31.88 340 GLU F CA 1
ATOM 10311 C C . GLU F 1 90 ? 195.204 60.800 149.648 1.00 37.97 340 GLU F C 1
ATOM 10312 O O . GLU F 1 90 ? 194.586 60.998 148.601 1.00 38.84 340 GLU F O 1
ATOM 10318 N N . THR F 1 91 ? 196.373 61.384 149.907 1.00 31.24 341 THR F N 1
ATOM 10319 C CA . THR F 1 91 ? 196.991 62.275 148.911 1.00 34.18 341 THR F CA 1
ATOM 10320 C C . THR F 1 91 ? 197.913 61.557 147.911 1.00 28.67 341 THR F C 1
ATOM 10321 O O . THR F 1 91 ? 198.424 62.186 146.989 1.00 28.65 341 THR F O 1
ATOM 10325 N N . MET F 1 92 ? 198.092 60.246 148.080 1.00 27.27 342 MET F N 1
ATOM 10326 C CA . MET F 1 92 ? 199.064 59.473 147.291 1.00 28.06 342 MET F CA 1
ATOM 10327 C C . MET F 1 92 ? 198.775 59.405 145.794 1.00 28.58 342 MET F C 1
ATOM 10328 O O . MET F 1 92 ? 199.692 59.234 144.992 1.00 33.25 342 MET F O 1
ATOM 10333 N N . VAL F 1 93 ? 197.508 59.533 145.421 1.00 22.88 343 VAL F N 1
ATOM 10334 C CA . VAL F 1 93 ? 197.134 59.583 144.017 1.00 22.21 343 VAL F CA 1
ATOM 10335 C C . VAL F 1 93 ? 197.765 60.795 143.317 1.00 26.88 343 VAL F C 1
ATOM 10336 O O . VAL F 1 93 ? 197.999 60.758 142.112 1.00 34.91 343 VAL F O 1
ATOM 10340 N N . GLY F 1 94 ? 198.074 61.846 144.077 1.00 24.00 344 GLY F N 1
ATOM 10341 C CA . GLY F 1 94 ? 198.605 63.087 143.513 1.00 20.24 344 GLY F CA 1
ATOM 10342 C C . GLY F 1 94 ? 200.108 63.289 143.572 1.00 23.89 344 GLY F C 1
ATOM 10343 O O . GLY F 1 94 ? 200.585 64.419 143.464 1.00 28.54 344 GLY F O 1
ATOM 10344 N N . GLN F 1 95 ? 200.860 62.206 143.749 1.00 26.39 345 GLN F N 1
ATOM 10345 C CA . GLN F 1 95 ? 202.323 62.286 143.793 1.00 26.27 345 GLN F CA 1
ATOM 10346 C C . GLN F 1 95 ? 202.886 62.754 142.463 1.00 25.98 345 GLN F C 1
ATOM 10347 O O . GLN F 1 95 ? 202.463 62.279 141.407 1.00 29.28 345 GLN F O 1
ATOM 10353 N N . THR F 1 96 ? 203.836 63.684 142.516 1.00 21.54 346 THR F N 1
ATOM 10354 C CA . THR F 1 96 ? 204.452 64.205 141.298 1.00 25.63 346 THR F CA 1
ATOM 10355 C C . THR F 1 96 ? 205.957 63.955 141.283 1.00 23.51 346 THR F C 1
ATOM 10356 O O . THR F 1 96 ? 206.599 64.078 140.248 1.00 23.05 346 THR F O 1
ATOM 10360 N N . ASN F 1 97 ? 206.498 63.617 142.450 1.00 22.58 347 ASN F N 1
ATOM 10361 C CA . ASN F 1 97 ? 207.922 63.344 142.641 1.00 26.88 347 ASN F CA 1
ATOM 10362 C C . ASN F 1 97 ? 208.121 62.865 144.068 1.00 25.13 347 ASN F C 1
ATOM 10363 O O . ASN F 1 97 ? 207.149 62.718 144.811 1.00 26.14 347 ASN F O 1
ATOM 10368 N N . CYS F 1 98 ? 209.367 62.621 144.458 1.00 21.40 348 CYS F N 1
ATOM 10369 C CA . CYS F 1 98 ? 209.666 62.450 145.871 1.00 24.83 348 CYS F CA 1
ATOM 10370 C C . CYS F 1 98 ? 210.894 63.257 146.281 1.00 24.19 348 CYS F C 1
ATOM 10371 O O . CYS F 1 98 ? 211.592 63.807 145.434 1.00 25.36 348 CYS F O 1
ATOM 10374 N N . TRP F 1 99 ? 211.134 63.346 147.586 1.00 27.29 349 TRP F N 1
ATOM 10375 C CA . TRP F 1 99 ? 212.210 64.170 148.120 1.00 25.83 349 TRP F CA 1
ATOM 10376 C C . TRP F 1 99 ? 213.262 63.332 148.830 1.00 28.12 349 TRP F C 1
ATOM 10377 O O . TRP F 1 99 ? 212.923 62.444 149.611 1.00 28.54 349 TRP F O 1
ATOM 10388 N N . VAL F 1 100 ? 214.534 63.625 148.563 1.00 24.94 350 VAL F N 1
ATOM 10389 C CA . VAL F 1 100 ? 215.641 63.062 149.354 1.00 28.21 350 VAL F CA 1
ATOM 10390 C C . VAL F 1 100 ? 216.649 64.146 149.745 1.00 31.12 350 VAL F C 1
ATOM 10391 O O . VAL F 1 100 ? 216.767 65.170 149.068 1.00 29.80 350 VAL F O 1
ATOM 10395 N N . LEU F 1 101 ? 217.362 63.934 150.847 1.00 35.16 351 LEU F N 1
ATOM 10396 C CA . LEU F 1 101 ? 218.408 64.873 151.239 1.00 32.49 351 LEU F CA 1
ATOM 10397 C C . LEU F 1 101 ? 219.678 64.604 150.421 1.00 34.42 351 LEU F C 1
ATOM 10398 O O . LEU F 1 101 ? 220.190 63.481 150.422 1.00 35.35 351 LEU F O 1
ATOM 10403 N N . PRO F 1 102 ? 220.181 65.630 149.704 1.00 35.99 352 PRO F N 1
ATOM 10404 C CA . PRO F 1 102 ? 221.362 65.475 148.848 1.00 36.76 352 PRO F CA 1
ATOM 10405 C C . PRO F 1 102 ? 222.593 64.953 149.592 1.00 40.81 352 PRO F C 1
ATOM 10406 O O . PRO F 1 102 ? 223.339 64.133 149.038 1.00 43.06 352 PRO F O 1
ATOM 10410 N N . THR F 1 103 ? 222.788 65.421 150.827 1.00 38.61 353 THR F N 1
ATOM 10411 C CA . THR F 1 103 ? 223.921 65.023 151.671 1.00 38.52 353 THR F CA 1
ATOM 10412 C C . THR F 1 103 ? 223.548 63.929 152.675 1.00 44.64 353 THR F C 1
ATOM 10413 O O . THR F 1 103 ? 224.348 63.588 153.554 1.00 45.58 353 THR F O 1
ATOM 10417 N N . GLY F 1 104 ? 222.338 63.382 152.542 1.00 39.86 354 GLY F N 1
ATOM 10418 C CA . GLY F 1 104 ? 221.871 62.313 153.421 1.00 37.72 354 GLY F CA 1
ATOM 10419 C C . GLY F 1 104 ? 222.552 60.981 153.159 1.00 42.89 354 GLY F C 1
ATOM 10420 O O . GLY F 1 104 ? 222.952 60.681 152.029 1.00 43.83 354 GLY F O 1
ATOM 10421 N N . ARG F 1 105 ? 222.688 60.183 154.214 1.00 42.19 355 ARG F N 1
ATOM 10422 C CA . ARG F 1 105 ? 223.244 58.840 154.110 1.00 42.31 355 ARG F CA 1
ATOM 10423 C C . ARG F 1 105 ? 222.129 57.817 154.272 1.00 34.51 355 ARG F C 1
ATOM 10424 O O . ARG F 1 105 ? 221.412 57.825 155.267 1.00 40.13 355 ARG F O 1
ATOM 10432 N N . TYR F 1 106 ? 221.989 56.942 153.283 1.00 35.16 356 TYR F N 1
ATOM 10433 C CA . TYR F 1 106 ? 220.897 55.980 153.245 1.00 34.13 356 TYR F CA 1
ATOM 10434 C C . TYR F 1 106 ? 221.455 54.580 153.152 1.00 38.36 356 TYR F C 1
ATOM 10435 O O . TYR F 1 106 ? 222.521 54.362 152.572 1.00 41.14 356 TYR F O 1
ATOM 10444 N N . GLY F 1 107 ? 220.733 53.633 153.734 1.00 33.12 357 GLY F N 1
ATOM 10445 C CA . GLY F 1 107 ? 221.144 52.252 153.690 1.00 34.96 357 GLY F CA 1
ATOM 10446 C C . GLY F 1 107 ? 220.186 51.452 152.844 1.00 41.95 357 GLY F C 1
ATOM 10447 O O . GLY F 1 107 ? 218.990 51.762 152.795 1.00 39.38 357 GLY F O 1
ATOM 10448 N N . ALA F 1 108 ? 220.724 50.439 152.163 1.00 41.89 358 ALA F N 1
ATOM 10449 C CA . ALA F 1 108 ? 219.915 49.435 151.484 1.00 40.91 358 ALA F CA 1
ATOM 10450 C C . ALA F 1 108 ? 219.766 48.248 152.419 1.00 40.74 358 ALA F C 1
ATOM 10451 O O . ALA F 1 108 ? 220.731 47.840 153.063 1.00 48.05 358 ALA F O 1
ATOM 10453 N N . TYR F 1 109 ? 218.555 47.709 152.505 1.00 39.99 359 TYR F N 1
ATOM 10454 C CA . TYR F 1 109 ? 218.261 46.627 153.438 1.00 40.32 359 TYR F CA 1
ATOM 10455 C C . TYR F 1 109 ? 217.328 45.594 152.819 1.00 46.19 359 TYR F C 1
ATOM 10456 O O . TYR F 1 109 ? 216.463 45.945 152.014 1.00 47.32 359 TYR F O 1
ATOM 10465 N N . TYR F 1 110 ? 217.506 44.330 153.208 1.00 46.69 360 TYR F N 1
ATOM 10466 C CA . TYR F 1 110 ? 216.531 43.276 152.928 1.00 46.44 360 TYR F CA 1
ATOM 10467 C C . TYR F 1 110 ? 215.371 43.393 153.905 1.00 50.87 360 TYR F C 1
ATOM 10468 O O . TYR F 1 110 ? 215.584 43.470 155.114 1.00 56.47 360 TYR F O 1
ATOM 10477 N N . ILE F 1 111 ? 214.147 43.409 153.389 1.00 54.78 361 ILE F N 1
ATOM 10478 C CA . ILE F 1 111 ? 212.962 43.309 154.246 1.00 58.89 361 ILE F CA 1
ATOM 10479 C C . ILE F 1 111 ? 212.422 41.872 154.198 1.00 57.76 361 ILE F C 1
ATOM 10480 O O . ILE F 1 111 ? 211.660 41.449 155.075 1.00 60.28 361 ILE F O 1
ATOM 10485 N N . ASN F 1 112 ? 212.830 41.151 153.151 1.00 54.58 362 ASN F N 1
ATOM 10486 C CA . ASN F 1 112 ? 212.679 39.697 153.011 1.00 50.89 362 ASN F CA 1
ATOM 10487 C C . ASN F 1 112 ? 213.514 39.226 151.815 1.00 55.43 362 ASN F C 1
ATOM 10488 O O . ASN F 1 112 ? 214.228 40.028 151.200 1.00 55.00 362 ASN F O 1
ATOM 10493 N N . LYS F 1 113 ? 213.445 37.935 151.490 1.00 62.87 363 LYS F N 1
ATOM 10494 C CA . LYS F 1 113 ? 214.090 37.416 150.279 1.00 62.40 363 LYS F CA 1
ATOM 10495 C C . LYS F 1 113 ? 213.483 38.070 149.030 1.00 61.25 363 LYS F C 1
ATOM 10496 O O . LYS F 1 113 ? 212.260 38.181 148.912 1.00 62.83 363 LYS F O 1
ATOM 10498 N N . ASP F 1 114 ? 214.339 38.529 148.118 1.00 56.99 364 ASP F N 1
ATOM 10499 C CA . ASP F 1 114 ? 213.889 39.158 146.860 1.00 67.30 364 ASP F CA 1
ATOM 10500 C C . ASP F 1 114 ? 213.264 40.576 146.968 1.00 57.21 364 ASP F C 1
ATOM 10501 O O . ASP F 1 114 ? 212.766 41.110 145.969 1.00 55.10 364 ASP F O 1
ATOM 10503 N N . GLU F 1 115 ? 213.313 41.182 148.158 1.00 54.32 365 GLU F N 1
ATOM 10504 C CA . GLU F 1 115 ? 212.724 42.511 148.393 1.00 50.52 365 GLU F CA 1
ATOM 10505 C C . GLU F 1 115 ? 213.648 43.431 149.210 1.00 49.03 365 GLU F C 1
ATOM 10506 O O . GLU F 1 115 ? 214.010 43.127 150.354 1.00 44.48 365 GLU F O 1
ATOM 10512 N N . VAL F 1 116 ? 214.019 44.557 148.606 1.00 39.21 366 VAL F N 1
ATOM 10513 C CA . VAL F 1 116 ? 214.979 45.486 149.194 1.00 40.68 366 VAL F CA 1
ATOM 10514 C C . VAL F 1 116 ? 214.372 46.883 149.403 1.00 40.12 366 VAL F C 1
ATOM 10515 O O . VAL F 1 116 ? 213.708 47.422 148.513 1.00 36.15 366 VAL F O 1
ATOM 10519 N N . ILE F 1 117 ? 214.596 47.453 150.587 1.00 36.23 367 ILE F N 1
ATOM 10520 C CA . ILE F 1 117 ? 214.188 48.831 150.871 1.00 33.62 367 ILE F CA 1
ATOM 10521 C C . ILE F 1 117 ? 215.404 49.730 151.114 1.00 35.00 367 ILE F C 1
ATOM 10522 O O . ILE F 1 117 ? 216.402 49.298 151.696 1.00 32.42 367 ILE F O 1
ATOM 10527 N N . ILE F 1 118 ? 215.317 50.969 150.635 1.00 35.64 368 ILE F N 1
ATOM 10528 C CA . ILE F 1 118 ? 216.322 51.987 150.913 1.00 30.44 368 ILE F CA 1
ATOM 10529 C C . ILE F 1 118 ? 215.694 53.019 151.836 1.00 30.54 368 ILE F C 1
ATOM 10530 O O . ILE F 1 118 ? 214.678 53.632 151.496 1.00 35.96 368 ILE F O 1
ATOM 10535 N N . VAL F 1 119 ? 216.293 53.174 153.015 1.00 30.66 369 VAL F N 1
ATOM 10536 C CA . VAL F 1 119 ? 215.827 54.104 154.047 1.00 29.28 369 VAL F CA 1
ATOM 10537 C C . VAL F 1 119 ? 217.015 54.743 154.748 1.00 29.07 369 VAL F C 1
ATOM 10538 O O . VAL F 1 119 ? 218.152 54.330 154.537 1.00 37.97 369 VAL F O 1
ATOM 10542 N N . SER F 1 120 ? 216.752 55.745 155.584 1.00 32.83 370 SER F N 1
ATOM 10543 C CA . SER F 1 120 ? 217.786 56.306 156.458 1.00 36.66 370 SER F CA 1
ATOM 10544 C C . SER F 1 120 ? 218.095 55.311 157.579 1.00 42.06 370 SER F C 1
ATOM 10545 O O . SER F 1 120 ? 217.276 54.430 157.875 1.00 39.42 370 SER F O 1
ATOM 10548 N N . GLU F 1 121 ? 219.266 55.454 158.203 1.00 47.45 371 GLU F N 1
ATOM 10549 C CA . GLU F 1 121 ? 219.641 54.572 159.305 1.00 48.37 371 GLU F CA 1
ATOM 10550 C C . GLU F 1 121 ? 218.680 54.725 160.479 1.00 45.78 371 GLU F C 1
ATOM 10551 O O . GLU F 1 121 ? 218.242 53.730 161.050 1.00 53.22 371 GLU F O 1
ATOM 10557 N N . HIS F 1 122 ? 218.323 55.962 160.809 1.00 38.09 372 HIS F N 1
ATOM 10558 C CA . HIS F 1 122 ? 217.326 56.217 161.844 1.00 42.22 372 HIS F CA 1
ATOM 10559 C C . HIS F 1 122 ? 216.086 55.343 161.652 1.00 47.00 372 HIS F C 1
ATOM 10560 O O . HIS F 1 122 ? 215.699 54.611 162.553 1.00 51.37 372 HIS F O 1
ATOM 10567 N N . ALA F 1 123 ? 215.475 55.421 160.473 1.00 45.83 373 ALA F N 1
ATOM 10568 C CA . ALA F 1 123 ? 214.293 54.623 160.162 1.00 49.25 373 ALA F CA 1
ATOM 10569 C C . ALA F 1 123 ? 214.592 53.131 160.226 1.00 45.11 373 ALA F C 1
ATOM 10570 O O . ALA F 1 123 ? 213.794 52.361 160.761 1.00 44.94 373 ALA F O 1
ATOM 10572 N N . ALA F 1 124 ? 215.749 52.739 159.691 1.00 42.85 374 ALA F N 1
ATOM 10573 C CA . ALA F 1 124 ? 216.149 51.333 159.604 1.00 50.37 374 ALA F CA 1
ATOM 10574 C C . ALA F 1 124 ? 216.335 50.709 160.979 1.00 51.21 374 ALA F C 1
ATOM 10575 O O . ALA F 1 124 ? 215.724 49.692 161.309 1.00 50.70 374 ALA F O 1
ATOM 10577 N N . VAL F 1 125 ? 217.195 51.339 161.767 1.00 47.18 375 VAL F N 1
ATOM 10578 C CA . VAL F 1 125 ? 217.484 50.918 163.124 1.00 54.48 375 VAL F CA 1
ATOM 10579 C C . VAL F 1 125 ? 216.180 50.939 163.942 1.00 58.78 375 VAL F C 1
ATOM 10580 O O . VAL F 1 125 ? 215.951 50.058 164.778 1.00 59.16 375 VAL F O 1
ATOM 10584 N N . ASN F 1 126 ? 215.319 51.914 163.646 1.00 55.38 376 ASN F N 1
ATOM 10585 C CA . ASN F 1 126 ? 214.031 52.103 164.326 1.00 56.00 376 ASN F CA 1
ATOM 10586 C C . ASN F 1 126 ? 213.001 51.005 164.053 1.00 56.89 376 ASN F C 1
ATOM 10587 O O . ASN F 1 126 ? 212.353 50.514 164.975 1.00 58.77 376 ASN F O 1
ATOM 10592 N N . MET F 1 127 ? 212.846 50.645 162.779 1.00 61.84 377 MET F N 1
ATOM 10593 C CA . MET F 1 127 ? 211.948 49.562 162.355 1.00 58.25 377 MET F CA 1
ATOM 10594 C C . MET F 1 127 ? 212.428 48.203 162.854 1.00 57.21 377 MET F C 1
ATOM 10595 O O . MET F 1 127 ? 211.623 47.289 163.048 1.00 54.18 377 MET F O 1
ATOM 10600 N N . ALA F 1 128 ? 213.741 48.076 163.045 1.00 61.16 378 ALA F N 1
ATOM 10601 C CA . ALA F 1 128 ? 214.357 46.840 163.546 1.00 66.61 378 ALA F CA 1
ATOM 10602 C C . ALA F 1 128 ? 213.939 46.489 164.987 1.00 69.14 378 ALA F C 1
ATOM 10603 O O . ALA F 1 128 ? 214.249 45.400 165.482 1.00 70.05 378 ALA F O 1
ATOM 10605 N N . HIS F 1 129 ? 213.245 47.418 165.646 1.00 71.04 379 HIS F N 1
ATOM 10606 C CA . HIS F 1 129 ? 212.661 47.190 166.969 1.00 77.67 379 HIS F CA 1
ATOM 10607 C C . HIS F 1 129 ? 211.140 47.370 166.938 1.00 81.29 379 HIS F C 1
ATOM 10608 O O . HIS F 1 129 ? 210.391 46.422 166.682 1.00 74.63 379 HIS F O 1
ATOM 10615 N N . GLU F 1 140 ? 212.403 41.377 159.629 1.00 70.68 390 GLU F N 1
ATOM 10616 C CA . GLU F 1 140 ? 213.797 41.695 159.930 1.00 76.64 390 GLU F CA 1
ATOM 10617 C C . GLU F 1 140 ? 214.431 42.557 158.836 1.00 71.25 390 GLU F C 1
ATOM 10618 O O . GLU F 1 140 ? 213.882 42.693 157.736 1.00 73.67 390 GLU F O 1
ATOM 10620 N N . LEU F 1 141 ? 215.589 43.135 159.154 1.00 65.46 391 LEU F N 1
ATOM 10621 C CA . LEU F 1 141 ? 216.304 44.019 158.247 1.00 59.68 391 LEU F CA 1
ATOM 10622 C C . LEU F 1 141 ? 217.799 43.714 158.256 1.00 59.22 391 LEU F C 1
ATOM 10623 O O . LEU F 1 141 ? 218.488 43.981 159.245 1.00 57.41 391 LEU F O 1
ATOM 10628 N N . ASP F 1 142 ? 218.285 43.150 157.152 1.00 55.21 392 ASP F N 1
ATOM 10629 C CA . ASP F 1 142 ? 219.709 42.877 156.970 1.00 51.40 392 ASP F CA 1
ATOM 10630 C C . ASP F 1 142 ? 220.344 43.915 156.044 1.00 48.09 392 ASP F C 1
ATOM 10631 O O . ASP F 1 142 ? 219.832 44.186 154.958 1.00 50.64 392 ASP F O 1
ATOM 10633 N N . PHE F 1 143 ? 221.465 44.480 156.483 1.00 40.36 393 PHE F N 1
ATOM 10634 C CA . PHE F 1 143 ? 222.150 45.547 155.763 1.00 44.85 393 PHE F CA 1
ATOM 10635 C C . PHE F 1 143 ? 222.893 45.033 154.524 1.00 46.56 393 PHE F C 1
ATOM 10636 O O . PHE F 1 143 ? 223.617 44.041 154.590 1.00 48.67 393 PHE F O 1
ATOM 10644 N N . ILE F 1 144 ? 222.706 45.710 153.395 1.00 42.09 394 ILE F N 1
ATOM 10645 C CA . ILE F 1 144 ? 223.394 45.340 152.157 1.00 41.68 394 ILE F CA 1
ATOM 10646 C C . ILE F 1 144 ? 224.603 46.236 151.904 1.00 47.02 394 ILE F C 1
ATOM 10647 O O . ILE F 1 144 ? 225.729 45.752 151.744 1.00 47.25 394 ILE F O 1
ATOM 10652 N N . SER F 1 145 ? 224.343 47.541 151.843 1.00 46.00 395 SER F N 1
ATOM 10653 C CA . SER F 1 145 ? 225.352 48.549 151.544 1.00 46.43 395 SER F CA 1
ATOM 10654 C C . SER F 1 145 ? 224.760 49.934 151.706 1.00 47.88 395 SER F C 1
ATOM 10655 O O . SER F 1 145 ? 223.542 50.097 151.835 1.00 48.31 395 SER F O 1
ATOM 10658 N N . GLU F 1 146 ? 225.640 50.927 151.681 1.00 51.32 396 GLU F N 1
ATOM 10659 C CA . GLU F 1 146 ? 225.262 52.313 151.872 1.00 50.58 396 GLU F CA 1
ATOM 10660 C C . GLU F 1 146 ? 225.037 53.003 150.533 1.00 52.10 396 GLU F C 1
ATOM 10661 O O . GLU F 1 146 ? 225.688 52.673 149.540 1.00 53.05 396 GLU F O 1
ATOM 10667 N N . ILE F 1 147 ? 224.106 53.955 150.520 1.00 46.85 397 ILE F N 1
ATOM 10668 C CA . ILE F 1 147 ? 223.765 54.729 149.326 1.00 42.09 397 ILE F CA 1
ATOM 10669 C C . ILE F 1 147 ? 223.579 56.198 149.707 1.00 40.10 397 ILE F C 1
ATOM 10670 O O . ILE F 1 147 ? 222.905 56.513 150.686 1.00 38.24 397 ILE F O 1
ATOM 10675 N N . SER F 1 148 ? 224.191 57.091 148.938 1.00 36.87 398 SER F N 1
ATOM 10676 C CA . SER F 1 148 ? 224.065 58.522 149.195 1.00 41.99 398 SER F CA 1
ATOM 10677 C C . SER F 1 148 ? 222.780 59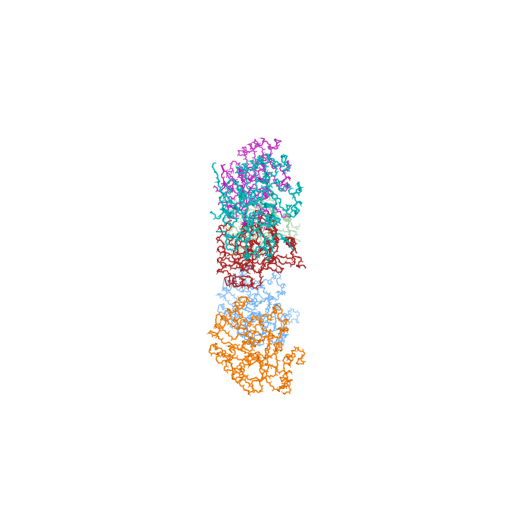.095 148.605 1.00 39.19 398 SER F C 1
ATOM 10678 O O . SER F 1 148 ? 222.173 58.499 147.712 1.00 39.16 398 SER F O 1
ATOM 10681 N N . GLY F 1 149 ? 222.367 60.250 149.119 1.00 38.24 399 GLY F N 1
ATOM 10682 C CA . GLY F 1 149 ? 221.268 61.004 148.528 1.00 37.11 399 GLY F CA 1
ATOM 10683 C C . GLY F 1 149 ? 221.614 61.387 147.101 1.00 41.80 399 GLY F C 1
ATOM 10684 O O . GLY F 1 149 ? 220.766 61.316 146.206 1.00 42.33 399 GLY F O 1
ATOM 10685 N N . SER F 1 150 ? 222.873 61.779 146.896 1.00 42.08 400 SER F N 1
ATOM 10686 C CA . SER F 1 150 ? 223.406 62.111 145.572 1.00 43.90 400 SER F CA 1
ATOM 10687 C C . SER F 1 150 ? 223.224 60.986 144.561 1.00 40.83 400 SER F C 1
ATOM 10688 O O . SER F 1 150 ? 222.913 61.241 143.395 1.00 42.38 400 SER F O 1
ATOM 10691 N N . ASP F 1 151 ? 223.419 59.750 145.015 1.00 43.90 401 ASP F N 1
ATOM 10692 C CA . ASP F 1 151 ? 223.201 58.568 144.180 1.00 44.18 401 ASP F CA 1
ATOM 10693 C C . ASP F 1 151 ? 221.715 58.349 143.887 1.00 39.12 401 ASP F C 1
ATOM 10694 O O . ASP F 1 151 ? 221.361 57.873 142.809 1.00 37.90 401 ASP F O 1
ATOM 10699 N N . LEU F 1 152 ? 220.861 58.694 144.853 1.00 41.34 402 LEU F N 1
ATOM 10700 C CA . LEU F 1 152 ? 219.405 58.591 144.704 1.00 38.14 402 LEU F CA 1
ATOM 10701 C C . LEU F 1 152 ? 218.814 59.718 143.859 1.00 32.07 402 LEU F C 1
ATOM 10702 O O . LEU F 1 152 ? 217.772 59.547 143.233 1.00 33.01 402 LEU F O 1
ATOM 10707 N N . LEU F 1 153 ? 219.492 60.859 143.840 1.00 34.08 403 LEU F N 1
ATOM 10708 C CA . LEU F 1 153 ? 219.017 62.048 143.136 1.00 33.11 403 LEU F CA 1
ATOM 10709 C C . LEU F 1 153 ? 218.775 61.787 141.643 1.00 37.12 403 LEU F C 1
ATOM 10710 O O . LEU F 1 153 ? 219.563 61.100 140.983 1.00 34.46 403 LEU F O 1
ATOM 10715 N N . LEU F 1 154 ? 217.668 62.328 141.135 1.00 32.71 404 LEU F N 1
ATOM 10716 C CA . LEU F 1 154 ? 217.272 62.240 139.716 1.00 33.87 404 LEU F CA 1
ATOM 10717 C C . LEU F 1 154 ? 217.003 60.823 139.193 1.00 32.96 404 LEU F C 1
ATOM 10718 O O . LEU F 1 154 ? 216.920 60.611 137.983 1.00 33.57 404 LEU F O 1
ATOM 10723 N N . ALA F 1 155 ? 216.859 59.869 140.115 1.00 31.35 405 ALA F N 1
ATOM 10724 C CA . ALA F 1 155 ? 216.406 58.510 139.800 1.00 27.40 405 ALA F CA 1
ATOM 10725 C C . ALA F 1 155 ? 214.906 58.489 139.503 1.00 26.58 405 ALA F C 1
ATOM 10726 O O . ALA F 1 155 ? 214.203 59.456 139.792 1.00 28.98 405 ALA F O 1
ATOM 10728 N N . THR F 1 156 ? 214.416 57.397 138.925 1.00 21.68 406 THR F N 1
ATOM 10729 C CA . THR F 1 156 ? 212.985 57.257 138.681 1.00 24.15 406 THR F CA 1
ATOM 10730 C C . THR F 1 156 ? 212.340 56.172 139.522 1.00 25.88 406 THR F C 1
ATOM 10731 O O . THR F 1 156 ? 212.887 55.083 139.686 1.00 31.71 406 THR F O 1
ATOM 10735 N N . VAL F 1 157 ? 211.168 56.484 140.057 1.00 24.82 407 VAL F N 1
ATOM 10736 C CA . VAL F 1 157 ? 210.437 55.533 140.884 1.00 25.83 407 VAL F CA 1
ATOM 10737 C C . VAL F 1 157 ? 208.995 55.343 140.420 1.00 29.47 407 VAL F C 1
ATOM 10738 O O . VAL F 1 157 ? 208.415 56.223 139.771 1.00 27.79 407 VAL F O 1
ATOM 10742 N N . ARG F 1 158 ? 208.440 54.173 140.732 1.00 29.92 408 ARG F N 1
ATOM 10743 C CA . ARG F 1 158 ? 207.041 53.886 140.462 1.00 29.78 408 ARG F CA 1
ATOM 10744 C C . ARG F 1 158 ? 206.234 54.160 141.738 1.00 32.48 408 ARG F C 1
ATOM 10745 O O . ARG F 1 158 ? 206.383 53.455 142.736 1.00 36.58 408 ARG F O 1
ATOM 10753 N N . ALA F 1 159 ? 205.403 55.201 141.705 1.00 33.04 409 ALA F N 1
ATOM 10754 C CA . ALA F 1 159 ? 204.565 55.591 142.850 1.00 28.89 409 ALA F CA 1
ATOM 10755 C C . ALA F 1 159 ? 203.240 54.838 142.884 1.00 29.47 409 ALA F C 1
ATOM 10756 O O . ALA F 1 159 ? 202.525 54.794 141.886 1.00 31.98 409 ALA F O 1
ATOM 10758 N N . PRO F 1 160 ? 202.907 54.240 144.035 1.00 31.42 410 PRO F N 1
ATOM 10759 C CA . PRO F 1 160 ? 201.598 53.595 144.149 1.00 34.96 410 PRO F CA 1
ATOM 10760 C C . PRO F 1 160 ? 200.446 54.589 144.078 1.00 31.74 410 PRO F C 1
ATOM 10761 O O . PRO F 1 160 ? 200.514 55.656 144.696 1.00 26.78 410 PRO F O 1
ATOM 10765 N N . LEU F 1 161 ? 199.421 54.227 143.298 1.00 30.98 411 LEU F N 1
ATOM 10766 C CA . LEU F 1 161 ? 198.142 54.954 143.189 1.00 26.03 411 LEU F CA 1
ATOM 10767 C C . LEU F 1 161 ? 198.157 56.143 142.224 1.00 31.68 411 LEU F C 1
ATOM 10768 O O . LEU F 1 161 ? 197.103 56.621 141.800 1.00 33.40 411 LEU F O 1
ATOM 10773 N N . SER F 1 162 ? 199.353 56.599 141.867 1.00 31.57 412 SER F N 1
ATOM 10774 C CA . SER F 1 162 ? 199.525 57.700 140.925 1.00 29.62 412 SER F CA 1
ATOM 10775 C C . SER F 1 162 ? 199.261 57.290 139.476 1.00 31.02 412 SER F C 1
ATOM 10776 O O . SER F 1 162 ? 199.626 56.194 139.062 1.00 31.96 412 SER F O 1
ATOM 10779 N N . PRO F 1 163 ? 198.635 58.183 138.696 1.00 28.00 413 PRO F N 1
ATOM 10780 C CA . PRO F 1 163 ? 198.445 57.939 137.270 1.00 30.38 413 PRO F CA 1
ATOM 10781 C C . PRO F 1 163 ? 199.732 58.122 136.452 1.00 29.32 413 PRO F C 1
ATOM 10782 O O . PRO F 1 163 ? 199.756 57.804 135.264 1.00 26.68 413 PRO F O 1
ATOM 10786 N N . TYR F 1 164 ? 200.784 58.640 137.081 1.00 26.81 414 TYR F N 1
ATOM 10787 C CA . TYR F 1 164 ? 202.077 58.768 136.416 1.00 25.52 414 TYR F CA 1
ATOM 10788 C C . TYR F 1 164 ? 202.826 57.446 136.428 1.00 25.79 414 TYR F C 1
ATOM 10789 O O . TYR F 1 164 ? 202.926 56.794 137.469 1.00 31.28 414 TYR F O 1
ATOM 10798 N N . GLU F 1 165 ? 203.345 57.064 135.261 1.00 26.84 415 GLU F N 1
ATOM 10799 C CA . GLU F 1 165 ? 204.057 55.797 135.073 1.00 31.46 415 GLU F CA 1
ATOM 10800 C C . GLU F 1 165 ? 205.409 55.792 135.788 1.00 34.80 415 GLU F C 1
ATOM 10801 O O . GLU F 1 165 ? 205.833 54.768 136.317 1.00 40.09 415 GLU F O 1
ATOM 10807 N N . GLN F 1 166 ? 206.074 56.942 135.799 1.00 30.93 416 GLN F N 1
ATOM 10808 C CA . GLN F 1 166 ? 207.261 57.144 136.613 1.00 32.22 416 GLN F CA 1
ATOM 10809 C C . GLN F 1 166 ? 207.244 58.549 137.193 1.00 29.29 416 GLN F C 1
ATOM 10810 O O . GLN F 1 166 ? 206.553 59.423 136.678 1.00 27.60 416 GLN F O 1
ATOM 10816 N N . ILE F 1 167 ? 207.990 58.750 138.275 1.00 28.45 417 ILE F N 1
ATOM 10817 C CA . ILE F 1 167 ? 208.233 60.083 138.817 1.00 28.33 417 ILE F CA 1
ATOM 10818 C C . ILE F 1 167 ? 209.707 60.171 139.220 1.00 27.30 417 ILE F C 1
ATOM 10819 O O . ILE F 1 167 ? 210.365 59.142 139.361 1.00 27.34 417 ILE F O 1
ATOM 10824 N N . PHE F 1 168 ? 210.227 61.386 139.388 1.00 23.23 418 PHE F N 1
ATOM 10825 C CA . PHE F 1 168 ? 211.640 61.563 139.700 1.00 21.08 418 PHE F CA 1
ATOM 10826 C C . PHE F 1 168 ? 211.935 61.826 141.181 1.00 25.86 418 PHE F C 1
ATOM 10827 O O . PHE F 1 168 ? 211.102 62.340 141.921 1.00 29.40 418 PHE F O 1
ATOM 10835 N N . VAL F 1 169 ? 213.127 61.435 141.608 1.00 27.27 419 VAL F N 1
ATOM 10836 C CA . VAL F 1 169 ? 213.598 61.702 142.954 1.00 25.69 419 VAL F CA 1
ATOM 10837 C C . VAL F 1 169 ? 214.289 63.071 142.935 1.00 25.66 419 VAL F C 1
ATOM 10838 O O . VAL F 1 169 ? 215.230 63.285 142.173 1.00 28.33 419 VAL F O 1
ATOM 10842 N N . LEU F 1 170 ? 213.819 63.984 143.781 1.00 28.49 420 LEU F N 1
ATOM 10843 C CA . LEU F 1 170 ? 214.236 65.389 143.733 1.00 27.50 420 LEU F CA 1
ATOM 10844 C C . LEU F 1 170 ? 214.839 65.899 145.054 1.00 29.38 420 LEU F C 1
ATOM 10845 O O . LEU F 1 170 ? 214.492 65.397 146.129 1.00 27.72 420 LEU F O 1
ATOM 10850 N N . PRO F 1 171 ? 215.727 66.915 144.977 1.00 28.85 421 PRO F N 1
ATOM 10851 C CA . PRO F 1 171 ? 216.429 67.402 146.161 1.00 25.90 421 PRO F CA 1
ATOM 10852 C C . PRO F 1 171 ? 215.562 68.246 147.080 1.00 26.13 421 PRO F C 1
ATOM 10853 O O . PRO F 1 171 ? 214.808 69.097 146.620 1.00 27.26 421 PRO F O 1
ATOM 10857 N N . LEU F 1 172 ? 215.673 67.978 148.376 1.00 31.78 422 LEU F N 1
ATOM 10858 C CA . LEU F 1 172 ? 215.061 68.786 149.416 1.00 29.66 422 LEU F CA 1
ATOM 10859 C C . LEU F 1 172 ? 216.108 68.972 150.512 1.00 34.67 422 LEU F C 1
ATOM 10860 O O . LEU F 1 172 ? 216.396 68.055 151.278 1.00 44.55 422 LEU F O 1
ATOM 10865 N N . GLU F 1 173 ? 216.692 70.164 150.555 1.00 45.41 423 GLU F N 1
ATOM 10866 C CA . GLU F 1 173 ? 217.808 70.482 151.453 1.00 44.85 423 GLU F CA 1
ATOM 10867 C C . GLU F 1 173 ? 217.414 70.580 152.928 1.00 41.91 423 GLU F C 1
ATOM 10868 O O . GLU F 1 173 ? 218.279 70.523 153.796 1.00 43.16 423 GLU F O 1
ATOM 10874 N N . THR F 1 174 ? 216.117 70.722 153.200 1.00 36.15 424 THR F N 1
ATOM 10875 C CA . THR F 1 174 ? 215.631 70.937 154.564 1.00 35.66 424 THR F CA 1
ATOM 10876 C C . THR F 1 174 ? 215.164 69.669 155.271 1.00 40.69 424 THR F C 1
ATOM 10877 O O . THR F 1 174 ? 214.567 69.752 156.345 1.00 45.34 424 THR F O 1
ATOM 10881 N N . ILE F 1 175 ? 215.425 68.503 154.678 1.00 41.37 425 ILE F N 1
ATOM 10882 C CA . ILE F 1 175 ? 215.015 67.225 155.276 1.00 40.73 425 ILE F CA 1
ATOM 10883 C C . ILE F 1 175 ? 215.836 66.921 156.525 1.00 44.68 425 ILE F C 1
ATOM 10884 O O . ILE F 1 175 ? 217.060 67.065 156.534 1.00 43.86 425 ILE F O 1
ATOM 10889 N N . LYS F 1 176 ? 215.146 66.511 157.582 1.00 49.65 426 LYS F N 1
ATOM 10890 C CA . LYS F 1 176 ? 215.807 66.038 158.787 1.00 46.89 426 LYS F CA 1
ATOM 10891 C C . LYS F 1 176 ? 216.020 64.533 158.672 1.00 47.67 426 LYS F C 1
ATOM 10892 O O . LYS F 1 176 ? 215.087 63.782 158.365 1.00 46.62 426 LYS F O 1
ATOM 10894 N N . MET F 1 177 ? 217.258 64.107 158.905 1.00 50.86 427 MET F N 1
ATOM 10895 C CA . MET F 1 177 ? 217.630 62.696 158.856 1.00 47.22 427 MET F CA 1
ATOM 10896 C C . MET F 1 177 ? 217.224 61.946 160.127 1.00 51.23 427 MET F C 1
ATOM 10897 O O . MET F 1 177 ? 217.329 60.717 160.189 1.00 54.73 427 MET F O 1
ATOM 10902 N N . ASP F 1 178 ? 216.776 62.684 161.140 1.00 50.32 428 ASP F N 1
ATOM 10903 C CA . ASP F 1 178 ? 216.316 62.085 162.395 1.00 51.76 428 ASP F CA 1
ATOM 10904 C C . ASP F 1 178 ? 214.794 61.998 162.413 1.00 54.97 428 ASP F C 1
ATOM 10905 O O . ASP F 1 178 ? 214.182 61.700 163.446 1.00 55.18 428 ASP F O 1
ATOM 10910 N N . LYS F 1 179 ? 214.196 62.267 161.254 1.00 50.91 429 LYS F N 1
ATOM 10911 C CA . LYS F 1 179 ? 212.752 62.200 161.068 1.00 51.86 429 LYS F CA 1
ATOM 10912 C C . LYS F 1 179 ? 212.403 61.153 160.013 1.00 49.67 429 LYS F C 1
ATOM 10913 O O . LYS F 1 179 ? 213.146 60.963 159.044 1.00 47.08 429 LYS F O 1
ATOM 10919 N N . GLY F 1 180 ? 211.277 60.473 160.213 1.00 38.50 430 GLY F N 1
ATOM 10920 C CA . GLY F 1 180 ? 210.773 59.500 159.254 1.00 40.05 430 GLY F CA 1
ATOM 10921 C C . GLY F 1 180 ? 211.856 58.635 158.643 1.00 41.73 430 GLY F C 1
ATOM 10922 O O . GLY F 1 180 ? 212.617 57.984 159.359 1.00 47.61 430 GLY F O 1
ATOM 10923 N N . THR F 1 181 ? 211.935 58.647 157.315 1.00 37.01 431 THR F N 1
ATOM 10924 C CA . THR F 1 181 ? 212.830 57.751 156.585 1.00 34.63 431 THR F CA 1
ATOM 10925 C C . THR F 1 181 ? 213.921 58.510 155.846 1.00 29.75 431 THR F C 1
ATOM 10926 O O . THR F 1 181 ? 214.807 57.910 155.236 1.00 28.56 431 THR F O 1
ATOM 10930 N N . GLY F 1 182 ? 213.846 59.831 155.896 1.00 28.71 432 GLY F N 1
ATOM 10931 C CA . GLY F 1 182 ? 214.760 60.666 155.143 1.00 28.30 432 GLY F CA 1
ATOM 10932 C C . GLY F 1 182 ? 214.285 60.871 153.718 1.00 31.63 432 GLY F C 1
ATOM 10933 O O . GLY F 1 182 ? 214.900 61.617 152.958 1.00 33.40 432 GLY F O 1
ATOM 10934 N N . ILE F 1 183 ? 213.196 60.193 153.360 1.00 25.95 433 ILE F N 1
ATOM 10935 C CA . ILE F 1 183 ? 212.591 60.306 152.039 1.00 28.31 433 ILE F CA 1
ATOM 10936 C C . ILE F 1 183 ? 211.133 60.734 152.213 1.00 32.48 433 ILE F C 1
ATOM 10937 O O . ILE F 1 183 ? 210.386 60.114 152.975 1.00 31.49 433 ILE F O 1
ATOM 10942 N N . VAL F 1 184 ? 210.746 61.809 151.526 1.00 28.81 434 VAL F N 1
ATOM 10943 C CA . VAL F 1 184 ? 209.416 62.402 151.689 1.00 27.36 434 VAL F CA 1
ATOM 10944 C C . VAL F 1 184 ? 208.621 62.417 150.379 1.00 29.81 434 VAL F C 1
ATOM 10945 O O . VAL F 1 184 ? 209.156 62.740 149.316 1.00 30.14 434 VAL F O 1
ATOM 10949 N N . THR F 1 185 ? 207.338 62.068 150.463 1.00 29.40 435 THR F N 1
ATOM 10950 C CA . THR F 1 185 ? 206.458 62.161 149.296 1.00 31.37 435 THR F CA 1
ATOM 10951 C C . THR F 1 185 ? 206.238 63.621 148.924 1.00 24.46 435 THR F C 1
ATOM 10952 O O . THR F 1 185 ? 206.409 64.512 149.758 1.00 23.79 435 THR F O 1
ATOM 10956 N N . SER F 1 186 ? 205.882 63.852 147.663 1.00 27.75 436 SER F N 1
ATOM 10957 C CA . SER F 1 186 ? 205.555 65.191 147.177 1.00 26.66 436 SER F CA 1
ATOM 10958 C C . SER F 1 186 ? 204.194 65.181 146.482 1.00 27.59 436 SER F C 1
ATOM 10959 O O . SER F 1 186 ? 203.986 64.430 145.522 1.00 25.21 436 SER F O 1
ATOM 10962 N N . VAL F 1 187 ? 203.272 65.996 147.002 1.00 20.89 437 VAL F N 1
ATOM 10963 C CA . VAL F 1 187 ? 201.935 66.168 146.440 1.00 21.20 437 VAL F CA 1
ATOM 10964 C C . VAL F 1 187 ? 201.598 67.665 146.390 1.00 24.36 437 VAL F C 1
ATOM 10965 O O . VAL F 1 187 ? 200.891 68.171 147.260 1.00 29.39 437 VAL F O 1
ATOM 10969 N N . PRO F 1 188 ? 202.103 68.381 145.363 1.00 27.74 438 PRO F N 1
ATOM 10970 C CA . PRO F 1 188 ? 202.097 69.846 145.315 1.00 27.57 438 PRO F CA 1
ATOM 10971 C C . PRO F 1 188 ? 200.716 70.494 145.283 1.00 29.20 438 PRO F C 1
ATOM 10972 O O . PRO F 1 188 ? 200.578 71.660 145.659 1.00 35.80 438 PRO F O 1
ATOM 10976 N N . SER F 1 189 ? 199.708 69.751 144.840 1.00 27.21 439 SER F N 1
ATOM 10977 C CA . SER F 1 189 ? 198.341 70.262 144.773 1.00 28.65 439 SER F CA 1
ATOM 10978 C C . SER F 1 189 ? 197.693 70.471 146.141 1.00 28.26 439 SER F C 1
ATOM 10979 O O . SER F 1 189 ? 196.732 71.221 146.260 1.00 31.55 439 SER F O 1
ATOM 10982 N N . ASP F 1 190 ? 198.200 69.799 147.168 1.00 32.83 440 ASP F N 1
ATOM 10983 C CA . ASP F 1 190 ? 197.518 69.794 148.463 1.00 39.44 440 ASP F CA 1
ATOM 10984 C C . ASP F 1 190 ? 198.452 69.876 149.670 1.00 37.14 440 ASP F C 1
ATOM 10985 O O . ASP F 1 190 ? 198.003 69.876 150.822 1.00 35.66 440 ASP F O 1
ATOM 10990 N N . ALA F 1 191 ? 199.748 69.970 149.384 1.00 37.49 441 ALA F N 1
ATOM 10991 C CA . ALA F 1 191 ? 200.764 70.203 150.401 1.00 35.14 441 ALA F CA 1
ATOM 10992 C C . ALA F 1 191 ? 201.564 71.465 150.059 1.00 32.28 441 ALA F C 1
ATOM 10993 O O . ALA F 1 191 ? 202.393 71.458 149.143 1.00 29.77 441 ALA F O 1
ATOM 10995 N N . PRO F 1 192 ? 201.307 72.558 150.794 1.00 35.02 442 PRO F N 1
ATOM 10996 C CA . PRO F 1 192 ? 201.917 73.865 150.562 1.00 29.90 442 PRO F CA 1
ATOM 10997 C C . PRO F 1 192 ? 203.438 73.792 150.538 1.00 35.09 442 PRO F C 1
ATOM 10998 O O . PRO F 1 192 ? 204.071 74.418 149.681 1.00 33.75 442 PRO F O 1
ATOM 11002 N N . ASP F 1 193 ? 204.015 73.032 151.470 1.00 33.78 443 ASP F N 1
ATOM 11003 C CA . ASP F 1 193 ? 205.460 72.777 151.477 1.00 38.57 443 ASP F CA 1
ATOM 11004 C C . ASP F 1 193 ? 205.924 72.159 150.162 1.00 32.84 443 ASP F C 1
ATOM 11005 O O . ASP F 1 193 ? 206.933 72.582 149.603 1.00 32.07 443 ASP F O 1
ATOM 11010 N N . ASP F 1 194 ? 205.179 71.165 149.680 1.00 30.01 444 ASP F N 1
ATOM 11011 C CA . ASP F 1 194 ? 205.539 70.452 148.451 1.00 35.20 444 ASP F CA 1
ATOM 11012 C C . ASP F 1 194 ? 205.505 71.360 147.217 1.00 30.37 444 ASP F C 1
ATOM 11013 O O . ASP F 1 194 ? 206.365 71.254 146.355 1.00 29.86 444 ASP F O 1
ATOM 11018 N N . TYR F 1 195 ? 204.531 72.264 147.158 1.00 33.85 445 TYR F N 1
ATOM 11019 C CA . TYR F 1 195 ? 204.432 73.213 146.053 1.00 32.08 445 TYR F CA 1
ATOM 11020 C C . TYR F 1 195 ? 205.574 74.230 146.034 1.00 34.34 445 TYR F C 1
ATOM 11021 O O . TYR F 1 195 ? 206.144 74.505 144.970 1.00 32.21 445 TYR F O 1
ATOM 11030 N N . ALA F 1 196 ? 205.891 74.781 147.211 1.00 36.22 446 ALA F N 1
ATOM 11031 C CA . ALA F 1 196 ? 206.956 75.781 147.379 1.00 38.17 446 ALA F CA 1
ATOM 11032 C C . ALA F 1 196 ? 208.284 75.309 146.803 1.00 38.24 446 ALA F C 1
ATOM 11033 O O . ALA F 1 196 ? 208.948 76.053 146.070 1.00 37.55 446 ALA F O 1
ATOM 11035 N N . CYS F 1 197 ? 208.658 74.074 147.139 1.00 35.06 447 CYS F N 1
ATOM 11036 C CA . CYS F 1 197 ? 209.874 73.467 146.620 1.00 34.77 447 CYS F CA 1
ATOM 11037 C C . CYS F 1 197 ? 209.729 73.113 145.150 1.00 36.82 447 CYS F C 1
ATOM 11038 O O . CYS F 1 197 ? 210.640 73.366 144.369 1.00 40.48 447 CYS F O 1
ATOM 11041 N N . TYR F 1 198 ? 208.578 72.550 144.785 1.00 29.75 448 TYR F N 1
ATOM 11042 C CA . TYR F 1 198 ? 208.272 72.208 143.403 1.00 31.49 448 TYR F CA 1
ATOM 11043 C C . TYR F 1 198 ? 208.460 73.411 142.478 1.00 34.88 448 TYR F C 1
ATOM 11044 O O . TYR F 1 198 ? 209.193 73.326 141.488 1.00 35.03 448 TYR F O 1
ATOM 11053 N N . LYS F 1 199 ? 207.810 74.527 142.814 1.00 35.92 449 LYS F N 1
ATOM 11054 C CA . LYS F 1 199 ? 207.862 75.733 141.985 1.00 38.46 449 LYS F CA 1
ATOM 11055 C C . LYS F 1 199 ? 209.276 76.289 141.922 1.00 38.72 449 LYS F C 1
ATOM 11056 O O . LYS F 1 199 ? 209.726 76.715 140.859 1.00 42.84 449 LYS F O 1
ATOM 11062 N N . ASP F 1 200 ? 209.967 76.267 143.061 1.00 37.73 450 ASP F N 1
ATOM 11063 C CA . ASP F 1 200 ? 211.366 76.682 143.138 1.00 41.46 450 ASP F CA 1
ATOM 11064 C C . ASP F 1 200 ? 212.249 75.960 142.124 1.00 42.95 450 ASP F C 1
ATOM 11065 O O . ASP F 1 200 ? 212.936 76.616 141.342 1.00 43.81 450 ASP F O 1
ATOM 11070 N N . ILE F 1 201 ? 212.218 74.625 142.131 1.00 36.36 451 ILE F N 1
ATOM 11071 C CA . ILE F 1 201 ? 212.943 73.829 141.138 1.00 36.68 451 ILE F CA 1
ATOM 11072 C C . ILE F 1 201 ? 212.525 74.257 139.727 1.00 41.16 451 ILE F C 1
ATOM 11073 O O . ILE F 1 201 ? 213.369 74.585 138.890 1.00 43.71 451 ILE F O 1
ATOM 11078 N N . LEU F 1 202 ? 211.212 74.271 139.495 1.00 39.57 452 LEU F N 1
ATOM 11079 C CA . LEU F 1 202 ? 210.613 74.573 138.195 1.00 41.11 452 LEU F CA 1
ATOM 11080 C C . LEU F 1 202 ? 211.099 75.912 137.619 1.00 44.17 452 LEU F C 1
ATOM 11081 O O . LEU F 1 202 ? 211.420 76.009 136.431 1.00 40.08 452 LEU F O 1
ATOM 11086 N N . GLU F 1 203 ? 211.170 76.928 138.479 1.00 47.45 453 GLU F N 1
ATOM 11087 C CA . GLU F 1 203 ? 211.558 78.278 138.078 1.00 43.19 453 GLU F CA 1
ATOM 11088 C C . GLU F 1 203 ? 213.045 78.547 138.286 1.00 45.89 453 GLU F C 1
ATOM 11089 O O . GLU F 1 203 ? 213.535 79.621 137.943 1.00 54.43 453 GLU F O 1
ATOM 11095 N N . ASN F 1 204 ? 213.753 77.575 138.855 1.00 43.20 454 ASN F N 1
ATOM 11096 C CA . ASN F 1 204 ? 215.188 77.687 139.119 1.00 44.80 454 ASN F CA 1
ATOM 11097 C C . ASN F 1 204 ? 215.536 78.758 140.157 1.00 45.90 454 ASN F C 1
ATOM 11098 O O . ASN F 1 204 ? 216.619 79.346 140.112 1.00 45.50 454 ASN F O 1
ATOM 11103 N N . ARG F 1 205 ? 214.617 78.995 141.094 1.00 46.19 455 ARG F N 1
ATOM 11104 C CA . ARG F 1 205 ? 214.824 79.966 142.173 1.00 45.12 455 ARG F CA 1
ATOM 11105 C C . ARG F 1 205 ? 216.087 79.651 142.964 1.00 45.65 455 ARG F C 1
ATOM 11106 O O . ARG F 1 205 ? 216.331 78.494 143.317 1.00 45.14 455 ARG F O 1
ATOM 11108 N N . ASN F 1 206 ? 216.884 80.691 143.224 1.00 49.83 456 ASN F N 1
ATOM 11109 C CA . ASN F 1 206 ? 218.209 80.566 143.854 1.00 42.62 456 ASN F CA 1
ATOM 11110 C C . ASN F 1 206 ? 219.130 79.549 143.154 1.00 43.88 456 ASN F C 1
ATOM 11111 O O . ASN F 1 206 ? 220.102 79.068 143.739 1.00 45.30 456 ASN F O 1
ATOM 11116 N N . GLY F 1 207 ? 218.806 79.235 141.899 1.00 45.24 457 GLY F N 1
ATOM 11117 C CA . GLY F 1 207 ? 219.581 78.304 141.070 1.00 47.20 457 GLY F CA 1
ATOM 11118 C C . GLY F 1 207 ? 219.508 76.831 141.435 1.00 48.03 457 GLY F C 1
ATOM 11119 O O . GLY F 1 207 ? 220.310 76.031 140.942 1.00 49.93 457 GLY F O 1
ATOM 11120 N N . ILE F 1 208 ? 218.531 76.469 142.269 1.00 50.01 458 ILE F N 1
ATOM 11121 C CA . ILE F 1 208 ? 218.461 75.133 142.886 1.00 49.30 458 ILE F CA 1
ATOM 11122 C C . ILE F 1 208 ? 218.452 73.980 141.876 1.00 43.35 458 ILE F C 1
ATOM 11123 O O . ILE F 1 208 ? 219.049 72.934 142.127 1.00 46.90 458 ILE F O 1
ATOM 11128 N N . ALA F 1 209 ? 217.796 74.189 140.737 1.00 42.27 459 ALA F N 1
ATOM 11129 C CA . ALA F 1 209 ? 217.743 73.187 139.673 1.00 40.42 459 ALA F CA 1
ATOM 11130 C C . ALA F 1 209 ? 219.106 72.962 139.001 1.00 42.86 459 ALA F C 1
ATOM 11131 O O . ALA F 1 209 ? 219.499 71.822 138.748 1.00 39.32 459 ALA F O 1
ATOM 11133 N N . GLU F 1 210 ? 219.822 74.049 138.720 1.00 41.20 460 GLU F N 1
ATOM 11134 C CA . GLU F 1 210 ? 221.135 73.951 138.086 1.00 43.37 460 GLU F CA 1
ATOM 11135 C C . GLU F 1 210 ? 222.207 73.463 139.048 1.00 42.71 460 GLU F C 1
ATOM 11136 O O . GLU F 1 210 ? 223.205 72.881 138.627 1.00 47.43 460 GLU F O 1
ATOM 11142 N N . LYS F 1 211 ? 221.995 73.707 140.336 1.00 39.66 461 LYS F N 1
ATOM 11143 C CA . LYS F 1 211 ? 222.896 73.225 141.372 1.00 43.74 461 LYS F CA 1
ATOM 11144 C C . LYS F 1 211 ? 222.996 71.695 141.359 1.00 48.36 461 LYS F C 1
ATOM 11145 O O . LYS F 1 211 ? 224.094 71.144 141.496 1.00 51.15 461 LYS F O 1
ATOM 11151 N N . TYR F 1 212 ? 221.854 71.027 141.171 1.00 45.58 462 TYR F N 1
ATOM 11152 C CA . TYR F 1 212 ? 221.767 69.559 141.225 1.00 40.93 462 TYR F CA 1
ATOM 11153 C C . TYR F 1 212 ? 221.570 68.864 139.873 1.00 39.85 462 TYR F C 1
ATOM 11154 O O . TYR F 1 212 ? 221.489 67.634 139.811 1.00 37.90 462 TYR F O 1
ATOM 11163 N N . GLY F 1 213 ? 221.500 69.646 138.799 1.00 41.74 463 GLY F N 1
ATOM 11164 C CA . GLY F 1 213 ? 221.398 69.099 137.449 1.00 38.27 463 GLY F CA 1
ATOM 11165 C C . GLY F 1 213 ? 220.008 68.616 137.071 1.00 41.40 463 GLY F C 1
ATOM 11166 O O . GLY F 1 213 ? 219.859 67.687 136.270 1.00 41.70 463 GLY F O 1
ATOM 11167 N N . VAL F 1 214 ? 218.985 69.254 137.637 1.00 42.41 464 VAL F N 1
ATOM 11168 C CA . VAL F 1 214 ? 217.603 68.896 137.335 1.00 41.25 464 VAL F CA 1
ATOM 11169 C C . VAL F 1 214 ? 217.213 69.357 135.932 1.00 39.38 464 VAL F C 1
ATOM 11170 O O . VAL F 1 214 ? 217.169 70.552 135.652 1.00 48.44 464 VAL F O 1
ATOM 11174 N N . ASP F 1 215 ? 216.950 68.395 135.053 1.00 41.55 465 ASP F N 1
ATOM 11175 C CA . ASP F 1 215 ? 216.420 68.679 133.723 1.00 40.48 465 ASP F CA 1
ATOM 11176 C C . ASP F 1 215 ? 214.904 68.875 133.848 1.00 38.67 465 ASP F C 1
ATOM 11177 O O . ASP F 1 215 ? 214.120 67.941 133.674 1.00 39.84 465 ASP F O 1
ATOM 11182 N N . VAL F 1 216 ? 214.513 70.108 134.151 1.00 34.78 466 VAL F N 1
ATOM 11183 C CA . VAL F 1 216 ? 213.129 70.469 134.480 1.00 34.29 466 VAL F CA 1
ATOM 11184 C C . VAL F 1 216 ? 212.089 70.067 133.425 1.00 37.69 466 VAL F C 1
ATOM 11185 O O . VAL F 1 216 ? 210.993 69.606 133.772 1.00 35.16 466 VAL F O 1
ATOM 11189 N N . GLY F 1 217 ? 212.442 70.220 132.149 1.00 36.50 467 GLY F N 1
ATOM 11190 C CA . GLY F 1 217 ? 211.571 69.815 131.044 1.00 32.85 467 GLY F CA 1
ATOM 11191 C C . GLY F 1 217 ? 211.321 68.315 130.984 1.00 43.47 467 GLY F C 1
ATOM 11192 O O . GLY F 1 217 ? 210.317 67.862 130.419 1.00 42.62 467 GLY F O 1
ATOM 11193 N N . LEU F 1 218 ? 212.235 67.543 131.568 1.00 39.66 468 LEU F N 1
ATOM 11194 C CA . LEU F 1 218 ? 212.122 66.091 131.594 1.00 31.52 468 LEU F CA 1
ATOM 11195 C C . LEU F 1 218 ? 211.592 65.591 132.928 1.00 34.11 468 LEU F C 1
ATOM 11196 O O . LEU F 1 218 ? 210.793 64.654 132.975 1.00 36.08 468 LEU F O 1
ATOM 11201 N N . MET F 1 219 ? 212.035 66.227 134.008 1.00 31.47 469 MET F N 1
ATOM 11202 C CA . MET F 1 219 ? 211.825 65.710 135.349 1.00 30.26 469 MET F CA 1
ATOM 11203 C C . MET F 1 219 ? 210.654 66.323 136.113 1.00 34.06 469 MET F C 1
ATOM 11204 O O . MET F 1 219 ? 210.194 65.741 137.099 1.00 32.91 469 MET F O 1
ATOM 11209 N N . LEU F 1 220 ? 210.166 67.477 135.658 1.00 31.88 470 LEU F N 1
ATOM 11210 C CA . LEU F 1 220 ? 209.074 68.170 136.345 1.00 29.23 470 LEU F CA 1
ATOM 11211 C C . LEU F 1 220 ? 207.873 68.534 135.486 1.00 32.18 470 LEU F C 1
ATOM 11212 O O . LEU F 1 220 ? 206.741 68.255 135.874 1.00 30.32 470 LEU F O 1
ATOM 11217 N N . GLU F 1 221 ? 208.122 69.163 134.336 1.00 36.12 471 GLU F N 1
ATOM 11218 C CA . GLU F 1 221 ? 207.057 69.623 133.429 1.00 35.62 471 GLU F CA 1
ATOM 11219 C C . GLU F 1 221 ? 206.019 68.551 133.032 1.00 37.43 471 GLU F C 1
ATOM 11220 O O . GLU F 1 221 ? 204.842 68.873 132.892 1.00 36.31 471 GLU F O 1
ATOM 11226 N N . PRO F 1 222 ? 206.448 67.287 132.820 1.00 34.17 472 PRO F N 1
ATOM 11227 C CA . PRO F 1 222 ? 205.440 66.247 132.566 1.00 33.82 472 PRO F CA 1
ATOM 11228 C C . PRO F 1 222 ? 204.645 65.818 133.807 1.00 32.51 472 PRO F C 1
ATOM 11229 O O . PRO F 1 222 ? 203.630 65.133 133.679 1.00 34.62 472 PRO F O 1
ATOM 11233 N N . TYR F 1 223 ? 205.100 66.222 134.992 1.00 35.38 473 TYR F N 1
ATOM 11234 C CA . TYR F 1 223 ? 204.498 65.768 136.254 1.00 34.32 473 TYR F CA 1
ATOM 11235 C C . TYR F 1 223 ? 203.905 66.925 137.058 1.00 31.28 473 TYR F C 1
ATOM 11236 O O . TYR F 1 223 ? 204.330 67.219 138.179 1.00 31.01 473 TYR F O 1
ATOM 11245 N N . SER F 1 224 ? 202.919 67.583 136.466 1.00 25.69 474 SER F N 1
ATOM 11246 C CA . SER F 1 224 ? 202.277 68.731 137.090 1.00 32.28 474 SER F CA 1
ATOM 11247 C C . SER F 1 224 ? 201.290 68.269 138.156 1.00 28.55 474 SER F C 1
ATOM 11248 O O . SER F 1 224 ? 200.758 67.164 138.061 1.00 24.40 474 SER F O 1
ATOM 11251 N N . PRO F 1 225 ? 201.033 69.126 139.165 1.00 30.37 475 PRO F N 1
ATOM 11252 C CA . PRO F 1 225 ? 200.110 68.861 140.266 1.00 22.98 475 PRO F CA 1
ATOM 11253 C C . PRO F 1 225 ? 198.738 68.390 139.792 1.00 28.59 475 PRO F C 1
ATOM 11254 O O . PRO F 1 225 ? 198.186 68.943 138.835 1.00 33.27 475 PRO F O 1
ATOM 11258 N N . LEU F 1 226 ? 198.191 67.386 140.469 1.00 23.68 476 LEU F N 1
ATOM 11259 C CA . LEU F 1 226 ? 196.910 66.808 140.099 1.00 23.58 476 LEU F CA 1
ATOM 11260 C C . LEU F 1 226 ? 195.719 67.349 140.907 1.00 26.35 476 LEU F C 1
ATOM 11261 O O . LEU F 1 226 ? 195.855 67.641 142.093 1.00 23.06 476 LEU F O 1
ATOM 11266 N N . PRO F 1 227 ? 194.535 67.460 140.263 1.00 22.69 477 PRO F N 1
ATOM 11267 C CA . PRO F 1 227 ? 193.288 67.815 140.942 1.00 19.81 477 PRO F CA 1
ATOM 11268 C C . PRO F 1 227 ? 192.711 66.620 141.681 1.00 23.38 477 PRO F C 1
ATOM 11269 O O . PRO F 1 227 ? 191.674 66.080 141.294 1.00 24.65 477 PRO F O 1
ATOM 11273 N N . ILE F 1 228 ? 193.385 66.206 142.743 1.00 26.44 478 ILE F N 1
ATOM 11274 C CA . ILE F 1 228 ? 192.981 65.000 143.466 1.00 24.99 478 ILE F CA 1
ATOM 11275 C C . ILE F 1 228 ? 191.864 65.238 144.487 1.00 31.46 478 ILE F C 1
ATOM 11276 O O . ILE F 1 228 ? 191.062 64.339 144.768 1.00 30.70 478 ILE F O 1
ATOM 11281 N N . ILE F 1 229 ? 191.811 66.456 145.021 1.00 29.10 479 ILE F N 1
ATOM 11282 C CA . ILE F 1 229 ? 190.875 66.803 146.084 1.00 29.25 479 ILE F CA 1
ATOM 11283 C C . ILE F 1 229 ? 190.222 68.147 145.807 1.00 35.19 479 ILE F C 1
ATOM 11284 O O . ILE F 1 229 ? 190.895 69.127 145.454 1.00 30.97 479 ILE F O 1
ATOM 11289 N N . GLU F 1 230 ? 188.906 68.193 145.979 1.00 36.22 480 GLU F N 1
ATOM 11290 C CA . GLU F 1 230 ? 188.195 69.452 145.900 1.00 39.74 480 GLU F CA 1
ATOM 11291 C C . GLU F 1 230 ? 187.816 69.914 147.293 1.00 36.81 480 GLU F C 1
ATOM 11292 O O . GLU F 1 230 ? 187.066 69.240 147.995 1.00 38.15 480 GLU F O 1
ATOM 11298 N N . ILE F 1 231 ? 188.366 71.054 147.690 1.00 35.66 481 ILE F N 1
ATOM 11299 C CA . ILE F 1 231 ? 187.934 71.729 148.904 1.00 43.91 481 ILE F CA 1
ATOM 11300 C C . ILE F 1 231 ? 186.871 72.752 148.500 1.00 43.74 481 ILE F C 1
ATOM 11301 O O . ILE F 1 231 ? 187.171 73.697 147.763 1.00 46.99 481 ILE F O 1
ATOM 11306 N N . PRO F 1 232 ? 185.618 72.537 148.951 1.00 45.93 482 PRO F N 1
ATOM 11307 C CA . PRO F 1 232 ? 184.412 73.266 148.532 1.00 44.13 482 PRO F CA 1
ATOM 11308 C C . PRO F 1 232 ? 184.615 74.763 148.307 1.00 46.22 482 PRO F C 1
ATOM 11309 O O . PRO F 1 232 ? 184.223 75.288 147.263 1.00 55.08 482 PRO F O 1
ATOM 11313 N N . ASP F 1 233 ? 185.223 75.442 149.271 1.00 41.67 483 ASP F N 1
ATOM 11314 C CA . ASP F 1 233 ? 185.326 76.896 149.227 1.00 47.72 483 ASP F CA 1
ATOM 11315 C C . ASP F 1 233 ? 186.657 77.419 148.669 1.00 51.37 483 ASP F C 1
ATOM 11316 O O . ASP F 1 233 ? 187.003 78.586 148.884 1.00 55.80 483 ASP F O 1
ATOM 11318 N N . ILE F 1 234 ? 187.395 76.566 147.957 1.00 47.96 484 ILE F N 1
ATOM 11319 C CA . ILE F 1 234 ? 188.655 76.970 147.322 1.00 44.10 484 ILE F CA 1
ATOM 11320 C C . ILE F 1 234 ? 188.772 76.412 145.898 1.00 47.08 484 ILE F C 1
ATOM 11321 O O . ILE F 1 234 ? 189.144 77.138 144.970 1.00 45.27 484 ILE F O 1
ATOM 11326 N N . GLY F 1 235 ? 188.461 75.126 145.739 1.00 46.91 485 GLY F N 1
ATOM 11327 C CA . GLY F 1 235 ? 188.592 74.443 144.448 1.00 48.67 485 GLY F CA 1
ATOM 11328 C C . GLY F 1 235 ? 189.500 73.226 144.505 1.00 47.86 485 GLY F C 1
ATOM 11329 O O . GLY F 1 235 ? 189.628 72.586 145.554 1.00 44.42 485 GLY F O 1
ATOM 11330 N N . THR F 1 236 ? 190.144 72.912 143.382 1.00 46.54 486 THR F N 1
ATOM 11331 C CA . THR F 1 236 ? 190.970 71.705 143.304 1.00 40.55 486 THR F CA 1
ATOM 11332 C C . THR F 1 236 ? 192.401 71.868 143.803 1.00 43.25 486 THR F C 1
ATOM 11333 O O . THR F 1 236 ? 192.723 71.372 144.875 1.00 49.15 486 THR F O 1
ATOM 11337 N N . LEU F 1 237 ? 193.266 72.540 143.055 1.00 37.28 487 LEU F N 1
ATOM 11338 C CA . LEU F 1 237 ? 194.674 72.620 143.464 1.00 35.94 487 LEU F CA 1
ATOM 11339 C C . LEU F 1 237 ? 194.844 73.662 144.579 1.00 37.82 487 LEU F C 1
ATOM 11340 O O . LEU F 1 237 ? 195.469 74.710 144.380 1.00 30.15 487 LEU F O 1
ATOM 11345 N N . SER F 1 238 ? 194.281 73.352 145.748 1.00 33.14 488 SER F N 1
ATOM 11346 C CA . SER F 1 238 ? 194.091 74.327 146.831 1.00 35.26 488 SER F CA 1
ATOM 11347 C C . SER F 1 238 ? 195.366 74.933 147.387 1.00 35.89 488 SER F C 1
ATOM 11348 O O . SER F 1 238 ? 195.390 76.116 147.705 1.00 42.34 488 SER F O 1
ATOM 11351 N N . ALA F 1 239 ? 196.415 74.123 147.504 1.00 32.85 489 ALA F N 1
ATOM 11352 C CA . ALA F 1 239 ? 197.725 74.613 147.919 1.00 35.19 489 ALA F CA 1
ATOM 11353 C C . ALA F 1 239 ? 198.306 75.557 146.871 1.00 37.80 489 ALA F C 1
ATOM 11354 O O . ALA F 1 239 ? 198.878 76.588 147.215 1.00 38.09 489 ALA F O 1
ATOM 11356 N N . VAL F 1 240 ? 198.157 75.193 145.597 1.00 32.59 490 VAL F N 1
ATOM 11357 C CA . VAL F 1 240 ? 198.598 76.036 144.487 1.00 38.79 490 VAL F CA 1
ATOM 11358 C C . VAL F 1 240 ? 197.800 77.343 144.498 1.00 44.81 490 VAL F C 1
ATOM 11359 O O . VAL F 1 240 ? 198.380 78.426 144.484 1.00 46.53 490 VAL F O 1
ATOM 11363 N N . ARG F 1 241 ? 196.473 77.227 144.542 1.00 41.18 491 ARG F N 1
ATOM 11364 C CA . ARG F 1 241 ? 195.590 78.386 144.555 1.00 41.52 491 ARG F CA 1
ATOM 11365 C C . ARG F 1 241 ? 195.880 79.330 145.721 1.00 46.08 491 ARG F C 1
ATOM 11366 O O . ARG F 1 241 ? 195.926 80.545 145.535 1.00 47.81 491 ARG F O 1
ATOM 11374 N N . LEU F 1 242 ? 196.083 78.773 146.911 1.00 37.15 492 LEU F N 1
ATOM 11375 C CA . LEU F 1 242 ? 196.317 79.595 148.093 1.00 43.06 492 LEU F CA 1
ATOM 11376 C C . LEU F 1 242 ? 197.718 80.209 148.157 1.00 49.26 492 LEU F C 1
ATOM 11377 O O . LEU F 1 242 ? 197.862 81.374 148.533 1.00 55.75 492 LEU F O 1
ATOM 11382 N N . CYS F 1 243 ? 198.740 79.435 147.795 1.00 50.91 493 CYS F N 1
ATOM 11383 C CA . CYS F 1 243 ? 200.118 79.941 147.750 1.00 48.51 493 CYS F CA 1
ATOM 11384 C C . CYS F 1 243 ? 200.260 81.063 146.733 1.00 51.58 493 CYS F C 1
ATOM 11385 O O . CYS F 1 243 ? 200.891 82.078 147.010 1.00 63.40 493 CYS F O 1
ATOM 11388 N N . GLU F 1 244 ? 199.659 80.869 145.564 1.00 50.70 494 GLU F N 1
ATOM 11389 C CA . GLU F 1 244 ? 199.710 81.840 144.480 1.00 55.88 494 GLU F CA 1
ATOM 11390 C C . GLU F 1 244 ? 198.810 83.049 144.762 1.00 64.89 494 GLU F C 1
ATOM 11391 O O . GLU F 1 244 ? 198.950 84.097 144.124 1.00 61.37 494 GLU F O 1
ATOM 11397 N N . GLU F 1 245 ? 197.888 82.889 145.713 1.00 66.13 495 GLU F N 1
ATOM 11398 C CA . GLU F 1 245 ? 197.007 83.971 146.148 1.00 61.88 495 GLU F CA 1
ATOM 11399 C C . GLU F 1 245 ? 197.744 84.910 147.092 1.00 69.31 495 GLU F C 1
ATOM 11400 O O . GLU F 1 245 ? 197.463 86.108 147.122 1.00 79.63 495 GLU F O 1
ATOM 11402 N N . SER F 1 246 ? 198.677 84.364 147.869 1.00 65.01 496 SER F N 1
ATOM 11403 C CA . SER F 1 246 ? 199.534 85.177 148.730 1.00 75.70 496 SER F CA 1
ATOM 11404 C C . SER F 1 246 ? 200.874 85.457 148.049 1.00 78.67 496 SER F C 1
ATOM 11405 O O . SER F 1 246 ? 201.086 85.066 146.899 1.00 75.42 496 SER F O 1
ATOM 11408 N N . ASN F 1 247 ? 201.768 86.148 148.749 1.00 80.04 497 ASN F N 1
ATOM 11409 C CA . ASN F 1 247 ? 203.061 86.517 148.178 1.00 82.87 497 ASN F CA 1
ATOM 11410 C C . ASN F 1 247 ? 204.148 85.520 148.580 1.00 84.38 497 ASN F C 1
ATOM 11411 O O . ASN F 1 247 ? 205.050 85.837 149.368 1.00 85.88 497 ASN F O 1
ATOM 11416 N N . VAL F 1 248 ? 204.048 84.310 148.035 1.00 80.68 498 VAL F N 1
ATOM 11417 C CA . VAL F 1 248 ? 204.973 83.230 148.374 1.00 83.06 498 VAL F CA 1
ATOM 11418 C C . VAL F 1 248 ? 206.126 83.148 147.367 1.00 81.55 498 VAL F C 1
ATOM 11419 O O . VAL F 1 248 ? 205.974 82.616 146.260 1.00 78.02 498 VAL F O 1
ATOM 11423 N N . SER F 1 249 ? 207.271 83.703 147.767 1.00 77.42 499 SER F N 1
ATOM 11424 C CA . SER F 1 249 ? 208.506 83.631 146.983 1.00 78.68 499 SER F CA 1
ATOM 11425 C C . SER F 1 249 ? 209.218 82.291 147.198 1.00 78.69 499 SER F C 1
ATOM 11426 O O . SER F 1 249 ? 210.051 81.887 146.381 1.00 72.94 499 SER F O 1
ATOM 11429 N N . SER F 1 250 ? 208.872 81.620 148.302 1.00 81.44 500 SER F N 1
ATOM 11430 C CA . SER F 1 250 ? 209.362 80.277 148.664 1.00 73.27 500 SER F CA 1
ATOM 11431 C C . SER F 1 250 ? 210.858 80.240 148.998 1.00 79.57 500 SER F C 1
ATOM 11432 O O . SER F 1 250 ? 211.714 80.502 148.148 1.00 71.31 500 SER F O 1
ATOM 11435 N N . ASP F 1 253 ? 209.449 81.823 152.684 1.00 67.90 503 ASP F N 1
ATOM 11436 C CA . ASP F 1 253 ? 208.271 82.171 153.490 1.00 79.29 503 ASP F CA 1
ATOM 11437 C C . ASP F 1 253 ? 208.305 81.491 154.866 1.00 88.09 503 ASP F C 1
ATOM 11438 O O . ASP F 1 253 ? 208.084 80.279 154.992 1.00 84.57 503 ASP F O 1
ATOM 11440 N N . ARG F 1 254 ? 208.582 82.288 155.893 1.00 93.02 504 ARG F N 1
ATOM 11441 C CA . ARG F 1 254 ? 208.711 81.790 157.260 1.00 85.16 504 ARG F CA 1
ATOM 11442 C C . ARG F 1 254 ? 207.387 81.247 157.802 1.00 76.93 504 ARG F C 1
ATOM 11443 O O . ARG F 1 254 ? 207.145 80.007 157.754 1.00 68.02 504 ARG F O 1
ATOM 11445 N N . ALA F 1 255 ? 206.541 82.151 158.298 1.00 80.32 505 ALA F N 1
ATOM 11446 C CA . ALA F 1 255 ? 205.272 81.789 158.927 1.00 77.21 505 ALA F CA 1
ATOM 11447 C C . ALA F 1 255 ? 204.116 81.731 157.931 1.00 74.85 505 ALA F C 1
ATOM 11448 O O . ALA F 1 255 ? 203.128 81.036 158.173 1.00 70.41 505 ALA F O 1
ATOM 11450 N N . LYS F 1 256 ? 204.239 82.460 156.820 1.00 73.80 506 LYS F N 1
ATOM 11451 C CA . LYS F 1 256 ? 203.220 82.449 155.763 1.00 71.51 506 LYS F CA 1
ATOM 11452 C C . LYS F 1 256 ? 202.862 81.022 155.328 1.00 74.45 506 LYS F C 1
ATOM 11453 O O . LYS F 1 256 ? 201.684 80.698 155.127 1.00 69.27 506 LYS F O 1
ATOM 11455 N N . LEU F 1 257 ? 203.888 80.175 155.219 1.00 70.23 507 LEU F N 1
ATOM 11456 C CA . LEU F 1 257 ? 203.744 78.804 154.736 1.00 63.82 507 LEU F CA 1
ATOM 11457 C C . LEU F 1 257 ? 203.054 77.881 155.749 1.00 63.47 507 LEU F C 1
ATOM 11458 O O . LEU F 1 257 ? 202.281 77.003 155.360 1.00 64.35 507 LEU F O 1
ATOM 11463 N N . THR F 1 258 ? 203.326 78.083 157.039 1.00 62.35 508 THR F N 1
ATOM 11464 C CA . THR F 1 258 ? 202.669 77.303 158.101 1.00 62.52 508 THR F CA 1
ATOM 11465 C C . THR F 1 258 ? 201.214 77.734 158.345 1.00 63.41 508 THR F C 1
ATOM 11466 O O . THR F 1 258 ? 200.430 76.983 158.930 1.00 58.11 508 THR F O 1
ATOM 11470 N N . GLN F 1 259 ? 200.863 78.939 157.894 1.00 62.63 509 GLN F N 1
ATOM 11471 C CA . GLN F 1 259 ? 199.479 79.416 157.943 1.00 65.66 509 GLN F CA 1
ATOM 11472 C C . GLN F 1 259 ? 198.619 78.692 156.910 1.00 61.27 509 GLN F C 1
ATOM 11473 O O . GLN F 1 259 ? 197.544 78.173 157.230 1.00 60.44 509 GLN F O 1
ATOM 11479 N N . ILE F 1 260 ? 199.112 78.660 155.674 1.00 61.67 510 ILE F N 1
ATOM 11480 C CA . ILE F 1 260 ? 198.392 78.063 154.550 1.00 57.62 510 ILE F CA 1
ATOM 11481 C C . ILE F 1 260 ? 198.317 76.529 154.661 1.00 53.59 510 ILE F C 1
ATOM 11482 O O . ILE F 1 260 ? 197.358 75.913 154.192 1.00 54.15 510 ILE F O 1
ATOM 11487 N N . LYS F 1 261 ? 199.315 75.935 155.315 1.00 53.17 511 LYS F N 1
ATOM 11488 C CA . LYS F 1 261 ? 199.350 74.494 155.587 1.00 50.71 511 LYS F CA 1
ATOM 11489 C C . LYS F 1 261 ? 198.247 74.057 156.545 1.00 55.80 511 LYS F C 1
ATOM 11490 O O . LYS F 1 261 ? 197.742 72.938 156.444 1.00 57.72 511 LYS F O 1
ATOM 11496 N N . GLU F 1 262 ? 197.884 74.946 157.471 1.00 57.24 512 GLU F N 1
ATOM 11497 C CA . GLU F 1 262 ? 196.832 74.684 158.454 1.00 56.12 512 GLU F CA 1
ATOM 11498 C C . GLU F 1 262 ? 195.444 74.736 157.823 1.00 59.76 512 GLU F C 1
ATOM 11499 O O . GLU F 1 262 ? 194.546 74.003 158.229 1.00 61.56 512 GLU F O 1
ATOM 11501 N N . ILE F 1 263 ? 195.276 75.606 156.832 1.00 57.47 513 ILE F N 1
ATOM 11502 C CA . ILE F 1 263 ? 194.010 75.726 156.111 1.00 61.72 513 ILE F CA 1
ATOM 11503 C C . ILE F 1 263 ? 193.785 74.495 155.223 1.00 63.46 513 ILE F C 1
ATOM 11504 O O . ILE F 1 263 ? 192.692 73.922 155.207 1.00 62.92 513 ILE F O 1
ATOM 11509 N N . CYS F 1 264 ? 194.834 74.089 154.507 1.00 61.55 514 CYS F N 1
ATOM 11510 C CA . CYS F 1 264 ? 194.786 72.928 153.615 1.00 59.59 514 CYS F CA 1
ATOM 11511 C C . CYS F 1 264 ? 194.516 71.612 154.334 1.00 59.44 514 CYS F C 1
ATOM 11512 O O . CYS F 1 264 ? 193.727 70.798 153.857 1.00 62.69 514 CYS F O 1
ATOM 11515 N N . TYR F 1 265 ? 195.178 71.401 155.470 1.00 58.25 515 TYR F N 1
ATOM 11516 C CA . TYR F 1 265 ? 194.974 70.189 156.260 1.00 58.51 515 TYR F CA 1
ATOM 11517 C C . TYR F 1 265 ? 193.592 70.172 156.907 1.00 59.48 515 TYR F C 1
ATOM 11518 O O . TYR F 1 265 ? 192.872 69.183 156.801 1.00 58.44 515 TYR F O 1
ATOM 11520 N N . THR F 1 266 ? 193.222 71.281 157.549 1.00 64.93 516 THR F N 1
ATOM 11521 C CA . THR F 1 266 ? 191.981 71.375 158.321 1.00 61.67 516 THR F CA 1
ATOM 11522 C C . THR F 1 266 ? 190.746 71.255 157.438 1.00 55.39 516 THR F C 1
ATOM 11523 O O . THR F 1 266 ? 189.955 70.328 157.606 1.00 55.56 516 THR F O 1
ATOM 11527 N N . LYS F 1 267 ? 190.594 72.190 156.501 1.00 62.24 517 LYS F N 1
ATOM 11528 C CA . LYS F 1 267 ? 189.459 72.195 155.577 1.00 58.43 517 LYS F CA 1
ATOM 11529 C C . LYS F 1 267 ? 189.454 70.965 154.677 1.00 54.34 517 LYS F C 1
ATOM 11530 O O . LYS F 1 267 ? 188.397 70.395 154.407 1.00 58.85 517 LYS F O 1
ATOM 11536 N N . GLY F 1 268 ? 190.640 70.558 154.234 1.00 53.61 518 GLY F N 1
ATOM 11537 C CA . GLY F 1 268 ? 190.798 69.361 153.410 1.00 54.50 518 GLY F CA 1
ATOM 11538 C C . GLY F 1 268 ? 190.203 68.134 154.070 1.00 54.63 518 GLY F C 1
ATOM 11539 O O . GLY F 1 268 ? 189.339 67.470 153.494 1.00 58.86 518 GLY F O 1
ATOM 11540 N N . PHE F 1 269 ? 190.653 67.849 155.289 1.00 48.04 519 PHE F N 1
ATOM 11541 C CA . PHE F 1 269 ? 190.186 66.689 156.041 1.00 52.07 519 PHE F CA 1
ATOM 11542 C C . PHE F 1 269 ? 188.712 66.783 156.464 1.00 55.89 519 PHE F C 1
ATOM 11543 O O . PHE F 1 269 ? 188.024 65.762 156.539 1.00 55.81 519 PHE F O 1
ATOM 11551 N N . TYR F 1 270 ? 188.231 67.995 156.738 1.00 54.75 520 TYR F N 1
ATOM 11552 C CA . TYR F 1 270 ? 186.865 68.174 157.242 1.00 56.65 520 TYR F CA 1
ATOM 11553 C C . TYR F 1 270 ? 185.811 68.439 156.161 1.00 62.09 520 TYR F C 1
ATOM 11554 O O . TYR F 1 270 ? 184.629 68.141 156.357 1.00 66.36 520 TYR F O 1
ATOM 11563 N N . THR F 1 271 ? 186.230 68.984 155.022 1.00 59.43 521 THR F N 1
ATOM 11564 C CA . THR F 1 271 ? 185.279 69.320 153.958 1.00 54.83 521 THR F CA 1
ATOM 11565 C C . THR F 1 271 ? 185.641 68.762 152.576 1.00 49.05 521 THR F C 1
ATOM 11566 O O . THR F 1 271 ? 184.791 68.739 151.682 1.00 48.15 521 THR F O 1
ATOM 11570 N N . GLY F 1 272 ? 186.884 68.309 152.409 1.00 42.70 522 GLY F N 1
ATOM 11571 C CA . GLY F 1 272 ? 187.404 67.906 151.096 1.00 41.45 522 GLY F CA 1
ATOM 11572 C C . GLY F 1 272 ? 186.808 66.654 150.474 1.00 43.76 522 GLY F C 1
ATOM 11573 O O . GLY F 1 272 ? 186.655 65.629 151.141 1.00 41.99 522 GLY F O 1
ATOM 11574 N N . ILE F 1 273 ? 186.469 66.745 149.189 1.00 39.00 523 ILE F N 1
ATOM 11575 C CA . ILE F 1 273 ? 185.978 65.600 148.421 1.00 37.16 523 ILE F CA 1
ATOM 11576 C C . ILE F 1 273 ? 187.053 65.105 147.453 1.00 34.94 523 ILE F C 1
ATOM 11577 O O . ILE F 1 273 ? 187.702 65.902 146.773 1.00 37.85 523 ILE F O 1
ATOM 11582 N N . MET F 1 274 ? 187.240 63.789 147.407 1.00 35.77 524 MET F N 1
ATOM 11583 C CA . MET F 1 274 ? 188.170 63.158 146.470 1.00 34.90 524 MET F CA 1
ATOM 11584 C C . MET F 1 274 ? 187.645 63.273 145.052 1.00 37.54 524 MET F C 1
ATOM 11585 O O . MET F 1 274 ? 186.444 63.103 144.810 1.00 37.43 524 MET F O 1
ATOM 11590 N N . LYS F 1 275 ? 188.558 63.538 144.120 1.00 33.02 525 LYS F N 1
ATOM 11591 C CA . LYS F 1 275 ? 188.214 63.735 142.715 1.00 29.04 525 LYS F CA 1
ATOM 11592 C C . LYS F 1 275 ? 188.848 62.695 141.792 1.00 33.34 525 LYS F C 1
ATOM 11593 O O . LYS F 1 275 ? 188.363 62.451 140.685 1.00 37.50 525 LYS F O 1
ATOM 11599 N N . MET F 1 276 ? 189.935 62.087 142.250 1.00 31.73 526 MET F N 1
ATOM 11600 C CA . MET F 1 276 ? 190.644 61.089 141.467 1.00 28.72 526 MET F CA 1
ATOM 11601 C C . MET F 1 276 ? 190.869 59.847 142.323 1.00 31.49 526 MET F C 1
ATOM 11602 O O . MET F 1 276 ? 190.556 59.848 143.517 1.00 32.73 526 MET F O 1
ATOM 11607 N N . GLY F 1 277 ? 191.408 58.796 141.711 1.00 26.75 527 GLY F N 1
ATOM 11608 C CA . GLY F 1 277 ? 191.696 57.556 142.413 1.00 21.00 527 GLY F CA 1
ATOM 11609 C C . GLY F 1 277 ? 190.469 56.705 142.693 1.00 29.10 527 GLY F C 1
ATOM 11610 O O . GLY F 1 277 ? 189.380 57.001 142.217 1.00 32.19 527 GLY F O 1
ATOM 11611 N N . PRO F 1 278 ? 190.644 55.631 143.476 1.00 35.88 528 PRO F N 1
ATOM 11612 C CA . PRO F 1 278 ? 189.596 54.647 143.743 1.00 29.77 528 PRO F CA 1
ATOM 11613 C C . PRO F 1 278 ? 188.441 55.152 144.607 1.00 35.06 528 PRO F C 1
ATOM 11614 O O . PRO F 1 278 ? 187.357 54.565 144.584 1.00 32.63 528 PRO F O 1
ATOM 11618 N N . PHE F 1 279 ? 188.667 56.223 145.366 1.00 36.41 529 PHE F N 1
ATOM 11619 C CA . PHE F 1 279 ? 187.634 56.735 146.265 1.00 36.22 529 PHE F CA 1
ATOM 11620 C C . PHE F 1 279 ? 187.069 58.077 145.816 1.00 36.70 529 PHE F C 1
ATOM 11621 O O . PHE F 1 279 ? 186.435 58.784 146.605 1.00 39.71 529 PHE F O 1
ATOM 11629 N N . ALA F 1 280 ? 187.291 58.402 144.540 1.00 31.18 530 ALA F N 1
ATOM 11630 C CA . ALA F 1 280 ? 186.697 59.576 143.904 1.00 35.38 530 ALA F CA 1
ATOM 11631 C C . ALA F 1 280 ? 185.193 59.635 144.186 1.00 37.82 530 ALA F C 1
ATOM 11632 O O . ALA F 1 280 ? 184.494 58.634 144.030 1.00 37.24 530 ALA F O 1
ATOM 11634 N N . GLY F 1 281 ? 184.708 60.801 144.604 1.00 34.93 531 GLY F N 1
ATOM 11635 C CA . GLY F 1 281 ? 183.309 60.961 144.993 1.00 37.04 531 GLY F CA 1
ATOM 11636 C C . GLY F 1 281 ? 183.111 61.007 146.502 1.00 42.66 531 GLY F C 1
ATOM 11637 O O . GLY F 1 281 ? 182.204 61.683 146.992 1.00 45.58 531 GLY F O 1
ATOM 11638 N N . GLN F 1 282 ? 183.958 60.290 147.239 1.00 36.57 532 GLN F N 1
ATOM 11639 C CA . GLN F 1 282 ? 183.891 60.254 148.701 1.00 41.11 532 GLN F CA 1
ATOM 11640 C C . GLN F 1 282 ? 184.623 61.439 149.328 1.00 41.78 532 GLN F C 1
ATOM 11641 O O . GLN F 1 282 ? 185.452 62.078 148.677 1.00 39.75 532 GLN F O 1
ATOM 11647 N N . SER F 1 283 ? 184.312 61.726 150.592 1.00 40.60 533 SER F N 1
ATOM 11648 C CA . SER F 1 283 ? 184.998 62.774 151.339 1.00 41.07 533 SER F CA 1
ATOM 11649 C C . SER F 1 283 ? 186.359 62.286 151.835 1.00 42.13 533 SER F C 1
ATOM 11650 O O . SER F 1 283 ? 186.579 61.088 151.974 1.00 42.23 533 SER F O 1
ATOM 11653 N N . VAL F 1 284 ? 187.271 63.218 152.090 1.00 41.17 534 VAL F N 1
ATOM 11654 C CA . VAL F 1 284 ? 188.588 62.884 152.627 1.00 40.89 534 VAL F CA 1
ATOM 11655 C C . VAL F 1 284 ? 188.456 62.129 153.954 1.00 42.79 534 VAL F C 1
ATOM 11656 O O . VAL F 1 284 ? 189.028 61.053 154.118 1.00 50.79 534 VAL F O 1
ATOM 11660 N N . LYS F 1 285 ? 187.684 62.683 154.885 1.00 45.40 535 LYS F N 1
ATOM 11661 C CA . LYS F 1 285 ? 187.458 62.043 156.182 1.00 49.89 535 LYS F CA 1
ATOM 11662 C C . LYS F 1 285 ? 186.936 60.615 156.023 1.00 54.94 535 LYS F C 1
ATOM 11663 O O . LYS F 1 285 ? 187.459 59.693 156.647 1.00 60.15 535 LYS F O 1
ATOM 11665 N N . ASP F 1 286 ? 185.922 60.439 155.176 1.00 55.69 536 ASP F N 1
ATOM 11666 C CA . ASP F 1 286 ? 185.296 59.129 154.967 1.00 58.33 536 ASP F CA 1
ATOM 11667 C C . ASP F 1 286 ? 186.232 58.075 154.381 1.00 54.12 536 ASP F C 1
ATOM 11668 O O . ASP F 1 286 ? 186.099 56.889 154.687 1.00 53.28 536 ASP F O 1
ATOM 11673 N N . CYS F 1 287 ? 187.178 58.503 153.552 1.00 53.12 537 CYS F N 1
ATOM 11674 C CA . CYS F 1 287 ? 188.021 57.551 152.832 1.00 55.33 537 CYS F CA 1
ATOM 11675 C C . CYS F 1 287 ? 189.441 57.391 153.379 1.00 48.32 537 CYS F C 1
ATOM 11676 O O . CYS F 1 287 ? 190.062 56.357 153.154 1.00 49.41 537 CYS F O 1
ATOM 11679 N N . LYS F 1 288 ? 189.943 58.394 154.099 1.00 44.85 538 LYS F N 1
ATOM 11680 C CA . LYS F 1 288 ? 191.318 58.370 154.625 1.00 44.95 538 LYS F CA 1
ATOM 11681 C C . LYS F 1 288 ? 191.736 57.035 155.257 1.00 47.56 538 LYS F C 1
ATOM 11682 O O . LYS F 1 288 ? 192.872 56.592 155.076 1.00 48.33 538 LYS F O 1
ATOM 11688 N N . GLN F 1 289 ? 190.822 56.409 155.997 1.00 48.12 539 GLN F N 1
ATOM 11689 C CA . GLN F 1 289 ? 191.075 55.107 156.612 1.00 43.54 539 GLN F CA 1
ATOM 11690 C C . GLN F 1 289 ? 191.123 53.999 155.559 1.00 47.55 539 GLN F C 1
ATOM 11691 O O . GLN F 1 289 ? 191.970 53.100 155.632 1.00 51.41 539 GLN F O 1
ATOM 11697 N N . SER F 1 290 ? 190.222 54.077 154.582 1.00 38.96 540 SER F N 1
ATOM 11698 C CA . SER F 1 290 ? 190.177 53.113 153.483 1.00 46.39 540 SER F CA 1
ATOM 11699 C C . SER F 1 290 ? 191.471 53.094 152.675 1.00 42.79 540 SER F C 1
ATOM 11700 O O . SER F 1 290 ? 191.944 52.027 152.297 1.00 45.50 540 SER F O 1
ATOM 11703 N N . CYS F 1 291 ? 192.029 54.276 152.416 1.00 42.30 541 CYS F N 1
ATOM 11704 C CA . CYS F 1 291 ? 193.287 54.406 151.681 1.00 41.94 541 CYS F CA 1
ATOM 11705 C C . CYS F 1 291 ? 194.457 53.747 152.394 1.00 38.36 541 CYS F C 1
ATOM 11706 O O . CYS F 1 291 ? 195.315 53.131 151.756 1.00 39.87 541 CYS F O 1
ATOM 11709 N N . ARG F 1 292 ? 194.484 53.893 153.715 1.00 44.26 542 ARG F N 1
ATOM 11710 C CA . ARG F 1 292 ? 195.453 53.204 154.557 1.00 41.44 542 ARG F CA 1
ATOM 11711 C C . ARG F 1 292 ? 195.240 51.694 154.462 1.00 41.16 542 ARG F C 1
ATOM 11712 O O . ARG F 1 292 ? 196.209 50.943 154.380 1.00 38.11 542 ARG F O 1
ATOM 11720 N N . ASP F 1 293 ? 193.978 51.260 154.461 1.00 39.02 543 ASP F N 1
ATOM 11721 C CA . ASP F 1 293 ? 193.652 49.837 154.305 1.00 45.66 543 ASP F CA 1
ATOM 11722 C C . ASP F 1 293 ? 194.113 49.311 152.948 1.00 43.02 543 ASP F C 1
ATOM 11723 O O . ASP F 1 293 ? 194.739 48.252 152.867 1.00 41.66 543 ASP F O 1
ATOM 11728 N N . LEU F 1 294 ? 193.815 50.071 151.895 1.00 39.41 544 LEU F N 1
ATOM 11729 C CA . LEU F 1 294 ? 194.184 49.712 150.527 1.00 38.75 544 LEU F CA 1
ATOM 11730 C C . LEU F 1 294 ? 195.699 49.532 150.341 1.00 39.12 544 LEU F C 1
ATOM 11731 O O . LEU F 1 294 ? 196.142 48.544 149.757 1.00 36.61 544 LEU F O 1
ATOM 11736 N N . LEU F 1 295 ? 196.481 50.487 150.839 1.00 42.44 545 LEU F N 1
ATOM 11737 C CA . LEU F 1 295 ? 197.936 50.451 150.678 1.00 39.84 545 LEU F CA 1
ATOM 11738 C C . LEU F 1 295 ? 198.593 49.271 151.406 1.00 37.27 545 LEU F C 1
ATOM 11739 O O . LEU F 1 295 ? 199.538 48.670 150.895 1.00 32.32 545 LEU F O 1
ATOM 11744 N N . VAL F 1 296 ? 198.077 48.935 152.586 1.00 35.70 546 VAL F N 1
ATOM 11745 C CA . VAL F 1 296 ? 198.549 47.771 153.333 1.00 35.31 546 VAL F CA 1
ATOM 11746 C C . VAL F 1 296 ? 198.123 46.481 152.630 1.00 40.87 546 VAL F C 1
ATOM 11747 O O . VAL F 1 296 ? 198.933 45.571 152.455 1.00 42.23 546 VAL F O 1
ATOM 11751 N N . GLN F 1 297 ? 196.855 46.425 152.218 1.00 41.65 547 GLN F N 1
ATOM 11752 C CA . GLN F 1 297 ? 196.277 45.250 151.552 1.00 36.09 547 GLN F CA 1
ATOM 11753 C C . GLN F 1 297 ? 196.892 44.966 150.179 1.00 40.33 547 GLN F C 1
ATOM 11754 O O . GLN F 1 297 ? 197.065 43.806 149.807 1.00 49.35 547 GLN F O 1
ATOM 11760 N N . ASN F 1 298 ? 197.216 46.016 149.428 1.00 40.01 548 ASN F N 1
ATOM 11761 C CA . ASN F 1 298 ? 197.985 45.865 148.187 1.00 40.90 548 ASN F CA 1
ATOM 11762 C C . ASN F 1 298 ? 199.498 45.748 148.432 1.00 39.54 548 ASN F C 1
ATOM 11763 O O . ASN F 1 298 ? 200.278 45.639 147.482 1.00 43.15 548 ASN F O 1
ATOM 11768 N N . ASN F 1 299 ? 199.896 45.770 149.706 1.00 39.45 549 ASN F N 1
ATOM 11769 C CA . ASN F 1 299 ? 201.303 45.657 150.124 1.00 41.72 549 ASN F CA 1
ATOM 11770 C C . ASN F 1 299 ? 202.195 46.741 149.495 1.00 41.27 549 ASN F C 1
ATOM 11771 O O . ASN F 1 299 ? 203.336 46.488 149.096 1.00 45.02 549 ASN F O 1
ATOM 11776 N N . GLN F 1 300 ? 201.655 47.956 149.426 1.00 36.61 550 GLN F N 1
ATOM 11777 C CA . GLN F 1 300 ? 202.334 49.088 148.803 1.00 34.37 550 GLN F CA 1
ATOM 11778 C C . GLN F 1 300 ? 202.971 50.001 149.844 1.00 40.47 550 GLN F C 1
ATOM 11779 O O . GLN F 1 300 ? 203.517 51.064 149.515 1.00 39.55 550 GLN F O 1
ATOM 11785 N N . CYS F 1 301 ? 202.903 49.576 151.103 1.00 34.49 551 CYS F N 1
ATOM 11786 C CA . CYS F 1 301 ? 203.523 50.313 152.186 1.00 35.89 551 CYS F CA 1
ATOM 11787 C C . CYS F 1 301 ? 203.964 49.410 153.336 1.00 42.38 551 CYS F C 1
ATOM 11788 O O . CYS F 1 301 ? 203.708 48.204 153.336 1.00 41.51 551 CYS F O 1
ATOM 11791 N N . ILE F 1 302 ? 204.643 50.021 154.302 1.00 41.45 552 ILE F N 1
ATOM 11792 C CA . ILE F 1 302 ? 205.007 49.397 155.565 1.00 39.50 552 ILE F CA 1
ATOM 11793 C C . ILE F 1 302 ? 204.640 50.400 156.662 1.00 48.56 552 ILE F C 1
ATOM 11794 O O . ILE F 1 302 ? 205.096 51.552 156.645 1.00 45.25 552 ILE F O 1
ATOM 11799 N N . VAL F 1 303 ? 203.804 49.965 157.602 1.00 49.26 553 VAL F N 1
ATOM 11800 C CA . VAL F 1 303 ? 203.369 50.832 158.705 1.00 52.45 553 VAL F CA 1
ATOM 11801 C C . VAL F 1 303 ? 204.370 50.780 159.863 1.00 58.78 553 VAL F C 1
ATOM 11802 O O . VAL F 1 303 ? 204.814 49.703 160.260 1.00 59.29 553 VAL F O 1
ATOM 11806 N N . TYR F 1 304 ? 204.728 51.947 160.392 1.00 59.74 554 TYR F N 1
ATOM 11807 C CA . TYR F 1 304 ? 205.680 52.026 161.505 1.00 71.49 554 TYR F CA 1
ATOM 11808 C C . TYR F 1 304 ? 205.389 53.218 162.425 1.00 73.32 554 TYR F C 1
ATOM 11809 O O . TYR F 1 304 ? 205.066 54.315 161.958 1.00 65.20 554 TYR F O 1
ATOM 11818 N N . SER F 1 305 ? 205.508 52.986 163.732 1.00 79.35 555 SER F N 1
ATOM 11819 C CA . SER F 1 305 ? 205.331 54.037 164.737 1.00 77.40 555 SER F CA 1
ATOM 11820 C C . SER F 1 305 ? 206.658 54.749 164.997 1.00 72.79 555 SER F C 1
ATOM 11821 O O . SER F 1 305 ? 207.678 54.095 165.222 1.00 77.64 555 SER F O 1
ATOM 11824 N N . GLU F 1 306 ? 206.645 56.080 164.951 1.00 70.01 556 GLU F N 1
ATOM 11825 C CA . GLU F 1 306 ? 207.816 56.878 165.317 1.00 75.20 556 GLU F CA 1
ATOM 11826 C C . GLU F 1 306 ? 207.981 56.903 166.850 1.00 83.42 556 GLU F C 1
ATOM 11827 O O . GLU F 1 306 ? 206.986 56.795 167.581 1.00 85.74 556 GLU F O 1
ATOM 11829 N N . PRO F 1 307 ? 209.231 57.036 167.348 1.00 81.14 557 PRO F N 1
ATOM 11830 C CA . PRO F 1 307 ? 209.424 57.000 168.803 1.00 81.65 557 PRO F CA 1
ATOM 11831 C C . PRO F 1 307 ? 209.344 58.380 169.467 1.00 78.87 557 PRO F C 1
ATOM 11832 O O . PRO F 1 307 ? 209.987 59.332 169.014 1.00 76.40 557 PRO F O 1
ATOM 11836 N N . GLU F 1 308 ? 208.554 58.489 170.530 1.00 72.41 558 GLU F N 1
ATOM 11837 C CA . GLU F 1 308 ? 208.476 59.739 171.277 1.00 72.17 558 GLU F CA 1
ATOM 11838 C C . GLU F 1 308 ? 209.528 59.749 172.391 1.00 72.16 558 GLU F C 1
ATOM 11839 O O . GLU F 1 308 ? 209.450 58.963 173.340 1.00 70.16 558 GLU F O 1
ATOM 11845 N N . SER F 1 309 ? 210.510 60.639 172.261 1.00 62.78 559 SER F N 1
ATOM 11846 C CA . SER F 1 309 ? 211.667 60.677 173.160 1.00 60.12 559 SER F CA 1
ATOM 11847 C C . SER F 1 309 ? 211.408 61.358 174.517 1.00 59.34 559 SER F C 1
ATOM 11848 O O . SER F 1 309 ? 212.156 61.145 175.478 1.00 52.45 559 SER F O 1
ATOM 11850 N N . GLU F 1 310 ? 210.354 62.171 174.587 1.00 55.66 560 GLU F N 1
ATOM 11851 C CA . GLU F 1 310 ? 210.021 62.912 175.802 1.00 58.80 560 GLU F CA 1
ATOM 11852 C C . GLU F 1 310 ? 208.514 62.923 176.075 1.00 64.69 560 GLU F C 1
ATOM 11853 O O . GLU F 1 310 ? 207.736 62.352 175.308 1.00 69.11 560 GLU F O 1
ATOM 11855 N N . VAL F 1 311 ? 208.113 63.547 177.184 1.00 63.78 561 VAL F N 1
ATOM 11856 C CA . VAL F 1 311 ? 206.697 63.809 177.469 1.00 68.69 561 VAL F CA 1
ATOM 11857 C C . VAL F 1 311 ? 206.505 65.257 177.926 1.00 71.25 561 VAL F C 1
ATOM 11858 O O . VAL F 1 311 ? 207.023 66.192 177.312 1.00 73.18 561 VAL F O 1
#

Radius of gyration: 79.17 Å; Cα contacts (8 Å, |Δi|>4): 3240; chains: 6; bounding box: 221×106×182 Å

Solvent-accessible surface area: 74853 Å² total; per-residue (Å²): 120,57,50,16,0,0,8,0,36,1,2,33,27,105,68,68,75,81,66,78,192,140,104,60,106,108,108,107,108,122,98,92,117,78,65,4,96,60,1,50,57,1,34,100,57,0,182,74,50,153,14,80,129,21,114,3,23,0,0,0,19,14,103,27,3,1,5,0,9,0,0,0,0,0,0,0,29,16,120,4,152,3,3,0,10,45,20,67,75,67,17,0,1,0,0,1,101,87,1,6,53,19,3,0,100,70,56,51,18,47,148,32,106,156,22,41,72,44,114,22,10,85,0,44,0,69,50,0,13,19,0,0,0,92,6,8,41,16,83,34,113,40,0,3,0,0,2,34,91,100,14,132,46,96,151,15,1,2,1,57,11,0,5,0,0,4,11,2,89,17,23,24,16,6,45,46,0,61,100,49,122,150,26,32,3,128,142,38,52,16,75,28,41,76,17,0,112,70,11,56,20,20,56,0,0,67,0,64,108,39,17,33,46,0,0,22,123,41,5,80,94,74,92,58,98,77,80,39,21,87,124,11,23,113,60,1,99,69,91,1,72,158,61,0,62,2,96,48,33,93,40,57,59,78,35,0,44,111,0,62,69,37,3,89,71,47,0,69,153,69,97,51,8,19,46,6,57,42,184,99,98,48,14,0,0,5,0,28,2,2,35,24,89,62,52,89,109,114,150,99,128,62,72,107,130,99,113,106,132,103,94,106,79,60,2,95,58,0,49,57,3,30,97,59,2,202,77,68,97,16,109,99,17,112,2,25,0,0,0,21,13,108,24,2,2,7,0,8,0,0,0,0,0,0,0,29,16,122,4,155,2,5,0,13,40,20,68,75,58,30,0,2,0,0,2,101,105,2,6,59,34,4,2,99,72,63,50,22,48,150,41,103,162,21,37,76,43,112,21,8,76,0,43,0,68,53,0,12,22,0,0,0,92,8,8,42,16,86,34,118,39,0,3,0,0,2,28,94,103,16,137,47,99,68,16,1,2,1,54,13,0,5,0,0,3,13,2,85,15,23,30,18,7,56,61,0,59,113,51,35,161,20,34,4,130,144,35,51,16,74,28,43,74,16,0,114,71,10,57,18,19,58,0,0,65,1,65,112,37,16,31,52,0,0,19,131,40,10,81,94,61,120,77,99,71,86,36,22,82,120,7,25,116,59,2,99,71,95,0,70,135,67,0,64,3,96,47,31,94,33,57,56,80,23,0,83,112,0,65,76,42,4,82,41,48,0,67,150,82,85,46,8,23,48,14,56,89,108,72,11,0,0,18,0,51,1,8,37,32,126,102,78,127,158,131,83,59,6,100,55,1,51,40,0,40,93,48,1,161,127,45,149,10,94,139,13,114,1,21,0,0,0,16,17,105,23,1,2,4,0,8,0,0,1,2,0,0,0,22,13,125,6,62,3,4,0,23,62,52,76,96,47,37,0,1,0,0,1,130,74,0,4,90,26,20,65,151,89,109,131,47,55,117,26,16,117,1,47,0,61,48,0,7,20,0,0,0,94,6,14,46,17,84,33,101,36,0,3,0,0,7,28,102,107,13,125,48,89,136,12,1,2,0,52,8,0,5,0,0,4,10,0,59,17,26,23,41,8,16,48,2,65,133,65,165,133,33,45,1,81,135,42,48,12,72,28,40,74,17,1,109,71,12,56,18,20,60,0,0,64,1,86,101,46,17,33,44,0,0,22,122,32,23,106,82,85,114,142,125,76,87,74,38,87,57,15,62,122,68,2,91,62,84,2,54,134,68,0,61,7,87,47,36,90,35,56,60,71,30,0,97,100,0,67,107,42,7,71,38,50,0,55,141,87,104,52,9,34,59,8,59,58,132,104,67,12,0,0,14,0,46,1,3,42,27,122,95,110,181,150,64,6,99,56,1,53,46,0,41,99,49,2,178,135,55,158,13,65,144,10,117,0,28,0,0,0,20,15,114,19,3,1,6,0,8,0,0,0,2,0,0,0,24,5,130,3,63,3,3,0,26,62,44,78,97,49,26,0,0,0,0,2,61,66,1,4,92,24,18,67,150,97,116,130,42,50,121,25,18,119,2,51,0,60,45,0,10,21,0,0,0,90,6,14,43,17,84,34,100,36,0,4,0,0,5,35,106,122,18,42,52,92,131,11,1,2,1,51,10,0,5,0,0,1,10,0,68,15,19,24,22,7,68,56,4,64,118,65,168,138,29,31,6,80,141,43,48,12,76,29,47,71,16,1,111,72,13,57,19,21,61,0,0,61,0,59,112,41,19,31,47,0,0,20,129,36,18,90,90,87,177,117,74,87,57,43,93,63,11,64,61,63,1,75,74,92,0,57,139,56,0,66,6,98,45,35,95,38,55,63,70,27,0,92,98,0,59,110,41,4,72,41,51,0,55,142,85,100,52,7,40,54,11,48,55,120,130,156,73,49,8,0,0,11,0,26,1,14,48,34,121,100,107,135,159,76,89,50,3,90,58,1,125,51,0,35,71,58,2,161,133,61,144,13,89,147,17,112,1,23,0,0,0,9,11,82,57,0,4,5,0,8,0,0,0,0,0,0,0,25,8,130,5,57,4,4,0,22,64,42,79,97,53,31,0,0,0,0,2,117,52,1,8,90,35,31,65,172,132,27,59,119,26,18,114,2,47,0,64,44,0,11,24,0,0,0,113,4,10,42,17,83,37,113,34,0,4,0,0,1,25,88,98,18,123,49,86,128,5,1,0,0,54,10,0,4,0,0,6,18,3,76,13,28,28,31,5,18,48,0,71,112,51,118,157,26,32,4,141,139,40,52,14,75,42,52,78,19,0,60,69,15,58,23,20,58,0,0,61,2,80,82,44,18,30,49,0,0,22,127,39,11,118,94,66,108,97,144,82,76,51,33,103,60,13,32,54,71,4,50,74,87,1,65,162,63,0,62,7,101,47,33,94,35,55,62,74,37,0,49,112,0,66,112,43,6,45,66,33,0,69,138,79,87,54,7,39,51,24,80,32,140,85,58,2,0,0,12,0,25,1,14,37,31,119,98,129,128,179,83,58,3,100,64,1,52,60,3,32,85,51,2,168,130,44,150,10,104,144,17,114,0,22,0,0,0,12,14,105,55,4,4,7,0,8,0,0,0,0,0,1,0,23,10,121,2,164,1,5,0,19,68,43,77,92,61,34,0,0,0,0,2,103,61,0,2,96,41,41,72,212,124,35,58,121,22,15,78,2,38,0,58,56,0,10,19,0,0,0,118,10,12,44,18,84,35,114,37,0,3,0,0,1,27,82,122,20,41,50,94,133,17,1,2,0,54,8,0,4,0,0,2,25,3,60,16,23,5,32,6,29,24,0,68,118,52,34,166,26,28,5,138,146,45,48,14,76,28,42,80,20,0,116,69,11,56,22,21,57,0,0,58,2,82,88,43,18,35,47,0,0,26,130,42,4,104,79,69,153,14,97,42,53,102,57,51,24,86,107,14,100,56,67,2,46,71,92,0,76,158,64,0,56,4,96,44,36,90,40,51,62,78,38,1,45,116,0,58,115,41,5,71,79,37,0,77,139,82,85,46,8,38,65,21,85,55,81,162,111,73,206

Nearest PDB structures (foldseek):
  3pz6-assembly4_D  TM=1.004E+00  e=1.991E-58  Giardia lamblia ATCC 50803
  3pz6-assembly3_C  TM=1.002E+00  e=9.095E-53  Giardia lamblia ATCC 50803
  3pz6-assembly5_E  TM=9.863E-01  e=1.151E-50  Giardia lamblia ATCC 50803
  3pz6-assembly6_F  TM=9.871E-01  e=1.570E-50  Giardia lamblia ATCC 50803
  3pz6-assembly2_B  TM=9.919E-01  e=1.466E-49  Giardia lamblia ATCC 50803

Secondary structure (P-SEA, 3-state):
cbbbbbbcccccaaaaaaaccccccccbbbbcccccaaaaaaaaaaaaacccbbbbbbbbbbcccccccccccccccccbbbbbbbccccbbbbbcaaaaaaaaaaccccccccccccccccccccccccccccccccccccccccccccccccccccbbbbbccccaaaaaaaaaaaacccccccccccccccccccccccccccccccccaaaaaaaaaacccaaaaaaaaaaaaaaaaabbbbccccccccccccaaaaaaaaaaaaccccccccc/cbbbbbbbbcccaaaaaaaaacccccccccccccccaaaaaaaaaaaaacccbbbbbbbbbbcccccccccccccccccbbbbbbbccccccccccaaaaaaaaccccccccccccccccccccccccccbbbbbcccccccccccccccccccccccbbbbbccccaaaaaaaaaaaaccccccccccccccccccccccccccccccccccaaaaaaaaacccaaaaaaaaaaaaaaaaabbbbcccccccccccccaaaaaaaaaaacccccccc/cbbbbbbccccccccccbbbbaaaaaaaaaaaaacccbbbbbbbbbbcccccccccccccccccbbbbbbcccccbbbbbcaaaaaaaaaccccccccccccccccccccccccccccbbbbbbbccccccccccbbbbbccccaaaaaaaaaaaacccccccccccccccccccccccccccccccccaaaaaaaaacccccaaaaaaaaaaaaaaacbbbbcccccccccccccaaaaaaaaaaaccccccccc/cbbbbbbccccccccccccaaaaaaaaaaaaacccbbbbbbbbbbcccccccccccccccccbbbbbbbccccbbbbbcaaaaaaaaaccccccccccccccccccccccccccccbbbbbbbccccccccccbbbbbccccaaaaaaaaaaaacccccccccccccccccccccccccccccccccaaaaaaaaaacccaaaaaaaaaaaaaaaabbbbcccccccccccccaaaaaaaaaaaccbbbbcccc/ccccbbbbbcccccccccccccaaaaaaaaaaaaacccbbbbbbbbbbcccccccccccccccccbbbbbbcccccbbbbbcaaaaaaaacccccccccccccccccccccccccccbbbbbbbccccccccccbbbbcccccaaaaaaaaaaaacccccccccccccccccccccccccccccccccaaaaaaaaaaccccaaaaaaaaaaaaaaaacccccccccccccccccaaaaaaaaaaaccccccccc/cccbbbbbccccccccccccaaaaaaaaaaaaacccbbbbbbbbbbcccccccccccccccccbbbbbbbccccbbbbbcaaaaaaacccccccccccccccccbbbbbccccccbbbbbbbccccccccccbbbbbccccaaaaaaaaaaaacccccccccccccccccccccccccccccccccaaaaaaaaacccccccaaaaaaaaaaaaaaacbbbbcccccccccccccaaaaaaaaaaaccbbbbbbbbccc

Organism: Giardia intestinalis (strain ATCC 50803 / WB clone C6) (NCBI:txid184922)

Sequence (1581 aa):
QEYIGIKLELINYTTLLEEQREAEKLNIKLPRFYSNPKNKAIFDQLWENQVDNAKVYLLAATLRPETMVGQTNCWVLPTGRYGAYYINKDEVIIVSEHAAVNMAHQGLNNNKPFGELDFISEISGSDLLLATVRAPLSPYEQIFVLPLETIKMDKGTGIVTSVPSDAPDDYACYKDILENRNGIAEKYGVDVGLMLEPYSPLPIIEIPDIGTLSAVRLCEESNVDRAKLTQIKEICYTKGFYTGIMKMGPFAGQSVKDCKQSCRDLLVQNNQCIVYSEPQEYIGIKLELINYTTLLEEQREAEKLNIKLPRFYSNPKNKAIFDQLWENQVDNAKVYLLAATLRPETMVGQTNCWVLPTGRYGAYYINKDEVIIVSEHAAVNMAHQGLNNNKPFGELDFISEISGSDLLLATVRAPLSPYEQIFVLPLETIKMDKGTGIVTSVPSDAPDDYACYKDILENRNGIAEKYGVDVGLMLEPYSPLPIIEIPDIGTLSAVRLCEESNVDRAKLTQIKEICYTKGFYTGIMKMGPFAGQSVKDCKQSCRDLLVQNNQCIVYSEEYIGIKLELINYTTLLRFYSNPKNKAIFDQLWENQVDNAKVYLLAATLRPETMVGQTNCWVLPTGRYGAYYINKDEVIIVSEHAAVNMAHQGELDFISEISGSDLLLATVRAPLSPYEQIFVLPLETIKMDKGTGIVTSVPSDAPDDYACYKDILENRNGIAEKYGVDVGLMLEPYSPLPIIEIPDIGTLSAVRLCEESNVDRAKLTQIKEICYTKGFYTGIMKMGPFAGQSVKDCKQSCRDLLVQNNQCIVYSEPEYIGIKLELINYTTLLYSNPKNKAIFDQLWENQVDNAKVYLLAATLRPETMVGQTNCWVLPTGRYGAYYINKDEVIIVSEHAAVNMAHQGELDFISEISGSDLLLATVRAPLSPYEQIFVLPLETIKMDKGTGIVTSVPSDAPDDYACYKDILENRNGIAEKYGVDVGLMLEPYSPLPIIEIPDIGTLSAVRLCEESNDRAKLTQIKEICYTKGFYTGIMKMGPFAGQSVKDCKQSCRDLLVQNNQCIVYSEPEQEYIGIKLELINYTTLLRFYSNPKNKAIFDQLWENQVDNAKVYLLAATLRPETMVGQTNCWVLPTGRYGAYYINKDEVIIVSEHAAVNMAHELDFISEISGSDLLLATVRAPLSPYEQIFVLPLETIKMDKGTGIVTSVPSDAPDDYACYKDILENRNGIAEKYGVDVGLMLEPYSPLPIIEIPDIGTLSAVRLCEESNVDRAKLTQIKEICYTKGFYTGIMKMGPFAGQSVKDCKQSCRDLLVQNNQCIVYSEPEYIGIKLELINYTTLLFYSNPKNKAIFDQLWENQVDNAKVYLLAATLRPETMVGQTNCWVLPTGRYGAYYINKDEVIIVSEHAAVNMAHELDFISEISGSDLLLATVRAPLSPYEQIFVLPLETIKMDKGTGIVTSVPSDAPDDYACYKDILENRNGIAEKYGVDVGLMLEPYSPLPIIEIPDIGTLSAVRLCEESNVSSDRAKLTQIKEICYTKGFYTGIMKMGPFAGQSVKDCKQSCRDLLVQNNQCIVYSEPESEV

InterPro domains:
  IPR001412 Aminoacyl-tRNA synthetase, class I, conserved site [PS00178] (49-60)
  IPR002300 Aminoacyl-tRNA synthetase, class Ia [PF00133] (14-94)
  IPR002300 Aminoacyl-tRNA synthetase, class Ia [PF00133] (176-633)
  IPR004493 Leucyl-tRNA synthetase, class Ia, archaeal/eukaryotic cytosolic [PTHR45794] (3-1173)
  IPR004493 Leucyl-tRNA synthetase, class Ia, archaeal/eukaryotic cytosolic [TIGR00395] (9-1173)
  IPR009008 Valyl/Leucyl/Isoleucyl-tRNA synthetase, editing domain [G3DSA:3.90.740.10] (257-564)
  IPR009008 Valyl/Leucyl/Isoleucyl-tRNA synthetase, editing domain [SSF50677] (322-557)
  IPR009080 Aminoacyl-tRNA synthetase, class Ia, anticodon-binding [SSF47323] (889-978)
  IPR013155 Methionyl/Valyl/Leucyl/Isoleucyl-tRNA synthetase, anticodon-binding [PF08264] (925-995)
  IPR014729 Rossmann-like alpha/beta/alpha sandwich fold [G3DSA:3.40.50.620] (10-832)
  IPR015413 Methionyl/Leucyl tRNA synthetase [PF09334] (754-843)

B-factor: mean 44.27, std 15.65, range [16.27, 305.45]